Protein 2KPJ (pdb70)

Foldseek 3Di:
DCPDVQLVLLLVQLLVVQVVDPAHLQRLCVVVVHHSVVSVCSNNSVDDDDPVVLVVSCVSSVHDSVSSRDDPVPDDDDDDDDDDDDDDDDDDDD

Structure (mmCIF, N/CA/C/O backbone):
data_2KPJ
#
_entry.id   2KPJ
#
loop_
_atom_site.group_PDB
_atom_site.id
_atom_site.type_symbol
_atom_site.label_atom_id
_atom_site.label_alt_id
_atom_site.label_comp_id
_atom_site.label_asym_id
_atom_site.label_entity_id
_atom_site.label_seq_id
_atom_site.pdbx_PDB_ins_code
_atom_site.Cartn_x
_atom_site.Cartn_y
_atom_site.Cartn_z
_atom_site.occupancy
_atom_site.B_iso_or_equiv
_atom_site.auth_seq_id
_atom_site.auth_comp_id
_atom_site.auth_asym_id
_atom_site.auth_atom_id
_atom_site.pdbx_PDB_model_num
ATOM 1 N N . MET A 1 1 ? 19.647 6.329 10.708 1.00 0.00 1 MET A N 1
ATOM 2 C CA . MET A 1 1 ? 19.545 5.636 9.404 1.00 0.00 1 MET A CA 1
ATOM 3 C C . MET A 1 1 ? 19.481 6.637 8.258 1.00 0.00 1 MET A C 1
ATOM 4 O O . MET A 1 1 ? 20.057 6.404 7.194 1.00 0.00 1 MET A O 1
ATOM 20 N N . VAL A 1 2 ? 18.789 7.753 8.486 1.00 0.00 2 VAL A N 1
ATOM 21 C CA . VAL A 1 2 ? 18.500 8.723 7.432 1.00 0.00 2 VAL A CA 1
ATOM 22 C C . VAL A 1 2 ? 17.683 8.053 6.326 1.00 0.00 2 VAL A C 1
ATOM 23 O O . VAL A 1 2 ? 18.157 7.839 5.208 1.00 0.00 2 VAL A O 1
ATOM 36 N N . LYS A 1 3 ? 16.461 7.681 6.673 1.00 0.00 3 LYS A N 1
ATOM 37 C CA . LYS A 1 3 ? 15.557 7.026 5.740 1.00 0.00 3 LYS A CA 1
ATOM 38 C C . LYS A 1 3 ? 14.235 7.782 5.684 1.00 0.00 3 LYS A C 1
ATOM 39 O O . LYS A 1 3 ? 13.759 8.294 6.700 1.00 0.00 3 LYS A O 1
ATOM 58 N N . ASP A 1 4 ? 13.662 7.876 4.496 1.00 0.00 4 ASP A N 1
ATOM 59 C CA . ASP A 1 4 ? 12.391 8.559 4.315 1.00 0.00 4 ASP A CA 1
ATOM 60 C C . ASP A 1 4 ? 11.246 7.712 4.848 1.00 0.00 4 ASP A C 1
ATOM 61 O O . ASP A 1 4 ? 11.084 6.549 4.466 1.00 0.00 4 ASP A O 1
ATOM 70 N N . LYS A 1 5 ? 10.452 8.302 5.729 1.00 0.00 5 LYS A N 1
ATOM 71 C CA . LYS A 1 5 ? 9.383 7.581 6.401 1.00 0.00 5 LYS A CA 1
ATOM 72 C C . LYS A 1 5 ? 8.289 7.176 5.415 1.00 0.00 5 LYS A C 1
ATOM 73 O O . LYS A 1 5 ? 7.693 6.111 5.552 1.00 0.00 5 LYS A O 1
ATOM 92 N N . GLN A 1 6 ? 8.045 8.019 4.414 1.00 0.00 6 GLN A N 1
ATOM 93 C CA . GLN A 1 6 ? 7.010 7.746 3.421 1.00 0.00 6 GLN A CA 1
ATOM 94 C C . GLN A 1 6 ? 7.292 6.436 2.688 1.00 0.00 6 GLN A C 1
ATOM 95 O O . GLN A 1 6 ? 6.416 5.581 2.575 1.00 0.00 6 GLN A O 1
ATOM 109 N N . LYS A 1 7 ? 8.520 6.273 2.203 1.00 0.00 7 LYS A N 1
ATOM 110 C CA . LYS A 1 7 ? 8.908 5.038 1.528 1.00 0.00 7 LYS A CA 1
ATOM 111 C C . LYS A 1 7 ? 8.842 3.844 2.474 1.00 0.00 7 LYS A C 1
ATOM 112 O O . LYS A 1 7 ? 8.564 2.724 2.048 1.00 0.00 7 LYS A O 1
ATOM 131 N N . ALA A 1 8 ? 9.074 4.091 3.757 1.00 0.00 8 ALA A N 1
ATOM 132 C CA . ALA A 1 8 ? 8.995 3.037 4.760 1.00 0.00 8 ALA A CA 1
ATOM 133 C C . ALA A 1 8 ? 7.546 2.632 5.010 1.00 0.00 8 ALA A C 1
ATOM 134 O O . ALA A 1 8 ? 7.264 1.482 5.334 1.00 0.00 8 ALA A O 1
ATOM 141 N N . ILE A 1 9 ? 6.633 3.581 4.864 1.00 0.00 9 ILE A N 1
ATOM 142 C CA . ILE A 1 9 ? 5.208 3.305 5.003 1.00 0.00 9 ILE A CA 1
ATOM 143 C C . ILE A 1 9 ? 4.686 2.597 3.760 1.00 0.00 9 ILE A C 1
ATOM 144 O O . ILE A 1 9 ? 4.027 1.564 3.855 1.00 0.00 9 ILE A O 1
ATOM 160 N N . PHE A 1 10 ? 5.012 3.156 2.597 1.00 0.00 10 PHE A N 1
ATOM 161 C CA . PHE A 1 10 ? 4.594 2.592 1.315 1.00 0.00 10 PHE A CA 1
ATOM 162 C C . PHE A 1 10 ? 4.997 1.121 1.208 1.00 0.00 10 PHE A C 1
ATOM 163 O O . PHE A 1 10 ? 4.175 0.269 0.865 1.00 0.00 10 PHE A O 1
ATOM 180 N N . SER A 1 11 ? 6.257 0.826 1.514 1.00 0.00 11 SER A N 1
ATOM 181 C CA . SER A 1 11 ? 6.752 -0.543 1.459 1.00 0.00 11 SER A CA 1
ATOM 182 C C . SER A 1 11 ? 6.062 -1.409 2.505 1.00 0.00 11 SER A C 1
ATOM 183 O O . SER A 1 11 ? 5.671 -2.534 2.220 1.00 0.00 11 SER A O 1
ATOM 191 N N . GLU A 1 12 ? 5.896 -0.865 3.705 1.00 0.00 12 GLU A N 1
ATOM 192 C CA . GLU A 1 12 ? 5.217 -1.568 4.790 1.00 0.00 12 GLU A CA 1
ATOM 193 C C . GLU A 1 12 ? 3.817 -1.999 4.360 1.00 0.00 12 GLU A C 1
ATOM 194 O O . GLU A 1 12 ? 3.430 -3.159 4.529 1.00 0.00 12 GLU A O 1
ATOM 206 N N . ASN A 1 13 ? 3.073 -1.067 3.786 1.00 0.00 13 ASN A N 1
ATOM 207 C CA . ASN A 1 13 ? 1.717 -1.343 3.328 1.00 0.00 13 ASN A CA 1
ATOM 208 C C . ASN A 1 13 ? 1.719 -2.303 2.145 1.00 0.00 13 ASN A C 1
ATOM 209 O O . ASN A 1 13 ? 0.976 -3.286 2.134 1.00 0.00 13 ASN A O 1
ATOM 220 N N . LEU A 1 14 ? 2.564 -2.021 1.159 1.00 0.00 14 LEU A N 1
ATOM 221 C CA . LEU A 1 14 ? 2.655 -2.847 -0.041 1.00 0.00 14 LEU A CA 1
ATOM 222 C C . LEU A 1 14 ? 3.048 -4.279 0.316 1.00 0.00 14 LEU A C 1
ATOM 223 O O . LEU A 1 14 ? 2.413 -5.237 -0.128 1.00 0.00 14 LEU A O 1
ATOM 239 N N . ASN A 1 15 ? 4.082 -4.408 1.139 1.00 0.00 15 ASN A N 1
ATOM 240 C CA . ASN A 1 15 ? 4.581 -5.710 1.574 1.00 0.00 15 ASN A CA 1
ATOM 241 C C . ASN A 1 15 ? 3.498 -6.511 2.282 1.00 0.00 15 ASN A C 1
ATOM 242 O O . ASN A 1 15 ? 3.471 -7.736 2.190 1.00 0.00 15 ASN A O 1
ATOM 253 N N . SER A 1 16 ? 2.603 -5.815 2.977 1.00 0.00 16 SER A N 1
ATOM 254 C CA . SER A 1 16 ? 1.490 -6.466 3.654 1.00 0.00 16 SER A CA 1
ATOM 255 C C . SER A 1 16 ? 0.629 -7.232 2.649 1.00 0.00 16 SER A C 1
ATOM 256 O O . SER A 1 16 ? 0.320 -8.404 2.851 1.00 0.00 16 SER A O 1
ATOM 264 N N . TYR A 1 17 ? 0.272 -6.572 1.553 1.00 0.00 17 TYR A N 1
ATOM 265 C CA . TYR A 1 17 ? -0.570 -7.188 0.532 1.00 0.00 17 TYR A CA 1
ATOM 266 C C . TYR A 1 17 ? 0.182 -8.289 -0.206 1.00 0.00 17 TYR A C 1
ATOM 267 O O . TYR A 1 17 ? -0.374 -9.347 -0.495 1.00 0.00 17 TYR A O 1
ATOM 285 N N . ILE A 1 18 ? 1.453 -8.037 -0.495 1.00 0.00 18 ILE A N 1
ATOM 286 C CA . ILE A 1 18 ? 2.287 -9.003 -1.200 1.00 0.00 18 ILE A CA 1
ATOM 287 C C . ILE A 1 18 ? 2.456 -10.282 -0.379 1.00 0.00 18 ILE A C 1
ATOM 288 O O . ILE A 1 18 ? 2.275 -11.386 -0.890 1.00 0.00 18 ILE A O 1
ATOM 304 N N . ALA A 1 19 ? 2.768 -10.121 0.903 1.00 0.00 19 ALA A N 1
ATOM 305 C CA . ALA A 1 19 ? 3.005 -11.259 1.785 1.00 0.00 19 ALA A CA 1
ATOM 306 C C . ALA A 1 19 ? 1.706 -11.972 2.143 1.00 0.00 19 ALA A C 1
ATOM 307 O O . ALA A 1 19 ? 1.720 -13.020 2.784 1.00 0.00 19 ALA A O 1
ATOM 314 N N . LYS A 1 20 ? 0.579 -11.396 1.748 1.00 0.00 20 LYS A N 1
ATOM 315 C CA . LYS A 1 20 ? -0.709 -12.043 1.949 1.00 0.00 20 LYS A CA 1
ATOM 316 C C . LYS A 1 20 ? -1.055 -12.906 0.741 1.00 0.00 20 LYS A C 1
ATOM 317 O O . LYS A 1 20 ? -1.989 -13.710 0.779 1.00 0.00 20 LYS A O 1
ATOM 336 N N . SER A 1 21 ? -0.292 -12.735 -0.329 1.00 0.00 21 SER A N 1
ATOM 337 C CA . SER A 1 21 ? -0.477 -13.521 -1.535 1.00 0.00 21 SER A CA 1
ATOM 338 C C . SER A 1 21 ? 0.546 -14.647 -1.577 1.00 0.00 21 SER A C 1
ATOM 339 O O . SER A 1 21 ? 1.572 -14.590 -0.899 1.00 0.00 21 SER A O 1
ATOM 347 N N . GLU A 1 22 ? 0.259 -15.680 -2.353 1.00 0.00 22 GLU A N 1
ATOM 348 C CA . GLU A 1 22 ? 1.183 -16.792 -2.495 1.00 0.00 22 GLU A CA 1
ATOM 349 C C . GLU A 1 22 ? 1.960 -16.676 -3.803 1.00 0.00 22 GLU A C 1
ATOM 350 O O . GLU A 1 22 ? 2.740 -17.563 -4.156 1.00 0.00 22 GLU A O 1
ATOM 362 N N . LYS A 1 23 ? 1.740 -15.578 -4.516 1.00 0.00 23 LYS A N 1
ATOM 363 C CA . LYS A 1 23 ? 2.505 -15.271 -5.708 1.00 0.00 23 LYS A CA 1
ATOM 364 C C . LYS A 1 23 ? 3.760 -14.496 -5.325 1.00 0.00 23 LYS A C 1
ATOM 365 O O . LYS A 1 23 ? 3.699 -13.565 -4.522 1.00 0.00 23 LYS A O 1
ATOM 384 N N . THR A 1 24 ? 4.890 -14.892 -5.891 1.00 0.00 24 THR A N 1
ATOM 385 C CA . THR A 1 24 ? 6.166 -14.280 -5.562 1.00 0.00 24 THR A CA 1
ATOM 386 C C . THR A 1 24 ? 6.284 -12.874 -6.137 1.00 0.00 24 THR A C 1
ATOM 387 O O . THR A 1 24 ? 5.502 -12.470 -7.003 1.00 0.00 24 THR A O 1
ATOM 398 N N . GLN A 1 25 ? 7.267 -12.135 -5.640 1.00 0.00 25 GLN A N 1
ATOM 399 C CA . GLN A 1 25 ? 7.570 -10.803 -6.144 1.00 0.00 25 GLN A CA 1
ATOM 400 C C . GLN A 1 25 ? 7.847 -10.859 -7.641 1.00 0.00 25 GLN A C 1
ATOM 401 O O . GLN A 1 25 ? 7.463 -9.964 -8.397 1.00 0.00 25 GLN A O 1
ATOM 415 N N . LEU A 1 26 ? 8.496 -11.938 -8.056 1.00 0.00 26 LEU A N 1
ATOM 416 C CA . LEU A 1 26 ? 8.835 -12.152 -9.458 1.00 0.00 26 LEU A CA 1
ATOM 417 C C . LEU A 1 26 ? 7.573 -12.393 -10.289 1.00 0.00 26 LEU A C 1
ATOM 418 O O . LEU A 1 26 ? 7.526 -12.075 -11.479 1.00 0.00 26 LEU A O 1
ATOM 434 N N . GLU A 1 27 ? 6.554 -12.957 -9.649 1.00 0.00 27 GLU A N 1
ATOM 435 C CA . GLU A 1 27 ? 5.266 -13.193 -10.291 1.00 0.00 27 GLU A CA 1
ATOM 436 C C . GLU A 1 27 ? 4.533 -11.880 -10.532 1.00 0.00 27 GLU A C 1
ATOM 437 O O . GLU A 1 27 ? 4.117 -11.584 -11.652 1.00 0.00 27 GLU A O 1
ATOM 449 N N . ILE A 1 28 ? 4.392 -11.095 -9.474 1.00 0.00 28 ILE A N 1
ATOM 450 C CA . ILE A 1 28 ? 3.655 -9.839 -9.537 1.00 0.00 28 ILE A CA 1
ATOM 451 C C . ILE A 1 28 ? 4.335 -8.852 -10.488 1.00 0.00 28 ILE A C 1
ATOM 452 O O . ILE A 1 28 ? 3.664 -8.116 -11.214 1.00 0.00 28 ILE A O 1
ATOM 468 N N . ALA A 1 29 ? 5.662 -8.860 -10.494 1.00 0.00 29 ALA A N 1
ATOM 469 C CA . ALA A 1 29 ? 6.444 -7.951 -11.328 1.00 0.00 29 ALA A CA 1
ATOM 470 C C . ALA A 1 29 ? 6.071 -8.064 -12.805 1.00 0.00 29 ALA A C 1
ATOM 471 O O . ALA A 1 29 ? 5.962 -7.052 -13.503 1.00 0.00 29 ALA A O 1
ATOM 478 N N . LYS A 1 30 ? 5.857 -9.289 -13.279 1.00 0.00 30 LYS A N 1
ATOM 479 C CA . LYS A 1 30 ? 5.544 -9.510 -14.690 1.00 0.00 30 LYS A CA 1
ATOM 480 C C . LYS A 1 30 ? 4.146 -8.999 -15.020 1.00 0.00 30 LYS A C 1
ATOM 481 O O . LYS A 1 30 ? 3.916 -8.433 -16.090 1.00 0.00 30 LYS A O 1
ATOM 500 N N . SER A 1 31 ? 3.220 -9.201 -14.090 1.00 0.00 31 SER A N 1
ATOM 501 C CA . SER A 1 31 ? 1.840 -8.769 -14.264 1.00 0.00 31 SER A CA 1
ATOM 502 C C . SER A 1 31 ? 1.752 -7.244 -14.328 1.00 0.00 31 SER A C 1
ATOM 503 O O . SER A 1 31 ? 0.974 -6.684 -15.104 1.00 0.00 31 SER A O 1
ATOM 511 N N . ILE A 1 32 ? 2.567 -6.583 -13.514 1.00 0.00 32 ILE A N 1
ATOM 512 C CA . ILE A 1 32 ? 2.619 -5.128 -13.497 1.00 0.00 32 ILE A CA 1
ATOM 513 C C . ILE A 1 32 ? 3.312 -4.610 -14.753 1.00 0.00 32 ILE A C 1
ATOM 514 O O . ILE A 1 32 ? 2.843 -3.670 -15.396 1.00 0.00 32 ILE A O 1
ATOM 530 N N . GLY A 1 33 ? 4.423 -5.242 -15.105 1.00 0.00 33 GLY A N 1
ATOM 531 C CA . GLY A 1 33 ? 5.165 -4.840 -16.278 1.00 0.00 33 GLY A CA 1
ATOM 532 C C . GLY A 1 33 ? 6.503 -4.234 -15.923 1.00 0.00 33 GLY A C 1
ATOM 533 O O . GLY A 1 33 ? 6.948 -3.278 -16.557 1.00 0.00 33 GLY A O 1
ATOM 537 N N . VAL A 1 34 ? 7.143 -4.783 -14.900 1.00 0.00 34 VAL A N 1
ATOM 538 C CA . VAL A 1 34 ? 8.432 -4.286 -14.449 1.00 0.00 34 VAL A CA 1
ATOM 539 C C . VAL A 1 34 ? 9.419 -5.434 -14.291 1.00 0.00 34 VAL A C 1
ATOM 540 O O . VAL A 1 34 ? 9.068 -6.599 -14.490 1.00 0.00 34 VAL A O 1
ATOM 553 N N . SER A 1 35 ? 10.652 -5.104 -13.955 1.00 0.00 35 SER A N 1
ATOM 554 C CA . SER A 1 35 ? 11.671 -6.110 -13.724 1.00 0.00 35 SER A CA 1
ATOM 555 C C . SER A 1 35 ? 11.745 -6.453 -12.239 1.00 0.00 35 SER A C 1
ATOM 556 O O . SER A 1 35 ? 11.413 -5.621 -11.390 1.00 0.00 35 SER A O 1
ATOM 564 N N . PRO A 1 36 ? 12.174 -7.685 -11.902 1.00 0.00 36 PRO A N 1
ATOM 565 C CA . PRO A 1 36 ? 12.249 -8.151 -10.511 1.00 0.00 36 PRO A CA 1
ATOM 566 C C . PRO A 1 36 ? 13.106 -7.243 -9.629 1.00 0.00 36 PRO A C 1
ATOM 567 O O . PRO A 1 36 ? 12.797 -7.034 -8.458 1.00 0.00 36 PRO A O 1
ATOM 578 N N . GLN A 1 37 ? 14.170 -6.690 -10.205 1.00 0.00 37 GLN A N 1
ATOM 579 C CA . GLN A 1 37 ? 15.047 -5.770 -9.483 1.00 0.00 37 GLN A CA 1
ATOM 580 C C . GLN A 1 37 ? 14.325 -4.467 -9.148 1.00 0.00 37 GLN A C 1
ATOM 581 O O . GLN A 1 37 ? 14.602 -3.838 -8.126 1.00 0.00 37 GLN A O 1
ATOM 595 N N . THR A 1 38 ? 13.392 -4.074 -10.008 1.00 0.00 38 THR A N 1
ATOM 596 C CA . THR A 1 38 ? 12.614 -2.864 -9.791 1.00 0.00 38 THR A CA 1
ATOM 597 C C . THR A 1 38 ? 11.615 -3.095 -8.664 1.00 0.00 38 THR A C 1
ATOM 598 O O . THR A 1 38 ? 11.388 -2.229 -7.824 1.00 0.00 38 THR A O 1
ATOM 609 N N . PHE A 1 39 ? 11.041 -4.288 -8.646 1.00 0.00 39 PHE A N 1
ATOM 610 C CA . PHE A 1 39 ? 10.076 -4.659 -7.626 1.00 0.00 39 PHE A CA 1
ATOM 611 C C . PHE A 1 39 ? 10.778 -4.850 -6.280 1.00 0.00 39 PHE A C 1
ATOM 612 O O . PHE A 1 39 ? 10.232 -4.532 -5.224 1.00 0.00 39 PHE A O 1
ATOM 629 N N . ASN A 1 40 ? 12.003 -5.359 -6.341 1.00 0.00 40 ASN A N 1
ATOM 630 C CA . ASN A 1 40 ? 12.809 -5.619 -5.151 1.00 0.00 40 ASN A CA 1
ATOM 631 C C . ASN A 1 40 ? 13.052 -4.346 -4.342 1.00 0.00 40 ASN A C 1
ATOM 632 O O . ASN A 1 40 ? 12.950 -4.352 -3.114 1.00 0.00 40 ASN A O 1
ATOM 643 N N . THR A 1 41 ? 13.355 -3.251 -5.029 1.00 0.00 41 THR A N 1
ATOM 644 C CA . THR A 1 41 ? 13.651 -1.993 -4.358 1.00 0.00 41 THR A CA 1
ATOM 645 C C . THR A 1 41 ? 12.396 -1.393 -3.734 1.00 0.00 41 THR A C 1
ATOM 646 O O . THR A 1 41 ? 12.474 -0.673 -2.738 1.00 0.00 41 THR A O 1
ATOM 657 N N . TRP A 1 42 ? 11.239 -1.700 -4.311 1.00 0.00 42 TRP A N 1
ATOM 658 C CA . TRP A 1 42 ? 9.971 -1.254 -3.748 1.00 0.00 42 TRP A CA 1
ATOM 659 C C . TRP A 1 42 ? 9.696 -1.991 -2.446 1.00 0.00 42 TRP A C 1
ATOM 660 O O . TRP A 1 42 ? 9.313 -1.389 -1.443 1.00 0.00 42 TRP A O 1
ATOM 681 N N . CYS A 1 43 ? 9.917 -3.299 -2.474 1.00 0.00 43 CYS A N 1
ATOM 682 C CA . CYS A 1 43 ? 9.649 -4.154 -1.327 1.00 0.00 43 CYS A CA 1
ATOM 683 C C . CYS A 1 43 ? 10.608 -3.843 -0.180 1.00 0.00 43 CYS A C 1
ATOM 684 O O . CYS A 1 43 ? 10.280 -4.046 0.989 1.00 0.00 43 CYS A O 1
ATOM 692 N N . LYS A 1 44 ? 11.790 -3.346 -0.520 1.00 0.00 44 LYS A N 1
ATOM 693 C CA . LYS A 1 44 ? 12.770 -2.964 0.479 1.00 0.00 44 LYS A CA 1
ATOM 694 C C . LYS A 1 44 ? 12.582 -1.514 0.915 1.00 0.00 44 LYS A C 1
ATOM 695 O O . LYS A 1 44 ? 13.320 -1.013 1.765 1.00 0.00 44 LYS A O 1
ATOM 714 N N . GLY A 1 45 ? 11.588 -0.852 0.332 1.00 0.00 45 GLY A N 1
ATOM 715 C CA . GLY A 1 45 ? 11.304 0.534 0.670 1.00 0.00 45 GLY A CA 1
ATOM 716 C C . GLY A 1 45 ? 12.431 1.479 0.305 1.00 0.00 45 GLY A C 1
ATOM 717 O O . GLY A 1 45 ? 12.674 2.466 0.999 1.00 0.00 45 GLY A O 1
ATOM 721 N N . ILE A 1 46 ? 13.111 1.179 -0.791 1.00 0.00 46 ILE A N 1
ATOM 722 C CA . ILE A 1 46 ? 14.237 1.985 -1.236 1.00 0.00 46 ILE A CA 1
ATOM 723 C C . ILE A 1 46 ? 13.759 3.099 -2.162 1.00 0.00 46 ILE A C 1
ATOM 724 O O . ILE A 1 46 ? 14.316 4.201 -2.172 1.00 0.00 46 ILE A O 1
ATOM 740 N N . ALA A 1 47 ? 12.722 2.811 -2.936 1.00 0.00 47 ALA A N 1
ATOM 741 C CA . ALA A 1 47 ? 12.201 3.771 -3.895 1.00 0.00 47 ALA A CA 1
ATOM 742 C C . ALA A 1 47 ? 10.702 3.585 -4.099 1.00 0.00 47 ALA A C 1
ATOM 743 O O . ALA A 1 47 ? 10.176 2.484 -3.931 1.00 0.00 47 ALA A O 1
ATOM 750 N N . ILE A 1 48 ? 10.023 4.671 -4.435 1.00 0.00 48 ILE A N 1
ATOM 751 C CA . ILE A 1 48 ? 8.610 4.613 -4.777 1.00 0.00 48 ILE A CA 1
ATOM 752 C C . ILE A 1 48 ? 8.431 4.822 -6.277 1.00 0.00 48 ILE A C 1
ATOM 753 O O . ILE A 1 48 ? 8.937 5.797 -6.840 1.00 0.00 48 ILE A O 1
ATOM 769 N N . PRO A 1 49 ? 7.720 3.898 -6.941 1.00 0.00 49 PRO A N 1
ATOM 770 C CA . PRO A 1 49 ? 7.458 3.972 -8.380 1.00 0.00 49 PRO A CA 1
ATOM 771 C C . PRO A 1 49 ? 6.650 5.209 -8.754 1.00 0.00 49 PRO A C 1
ATOM 772 O O . PRO A 1 49 ? 6.087 5.881 -7.890 1.00 0.00 49 PRO A O 1
ATOM 783 N N . ARG A 1 50 ? 6.600 5.512 -10.041 1.00 0.00 50 ARG A N 1
ATOM 784 C CA . ARG A 1 50 ? 5.832 6.653 -10.515 1.00 0.00 50 ARG A CA 1
ATOM 785 C C . ARG A 1 50 ? 4.342 6.327 -10.500 1.00 0.00 50 ARG A C 1
ATOM 786 O O . ARG A 1 50 ? 3.957 5.169 -10.313 1.00 0.00 50 ARG A O 1
ATOM 807 N N . MET A 1 51 ? 3.515 7.346 -10.715 1.00 0.00 51 MET A N 1
ATOM 808 C CA . MET A 1 51 ? 2.061 7.212 -10.614 1.00 0.00 51 MET A CA 1
ATOM 809 C C . MET A 1 51 ? 1.534 6.075 -11.483 1.00 0.00 51 MET A C 1
ATOM 810 O O . MET A 1 51 ? 0.638 5.335 -11.072 1.00 0.00 51 MET A O 1
ATOM 824 N N . GLY A 1 52 ? 2.108 5.929 -12.673 1.00 0.00 52 GLY A N 1
ATOM 825 C CA . GLY A 1 52 ? 1.662 4.904 -13.600 1.00 0.00 52 GLY A CA 1
ATOM 826 C C . GLY A 1 52 ? 1.814 3.499 -13.043 1.00 0.00 52 GLY A C 1
ATOM 827 O O . GLY A 1 52 ? 1.042 2.604 -13.381 1.00 0.00 52 GLY A O 1
ATOM 831 N N . LYS A 1 53 ? 2.802 3.308 -12.182 1.00 0.00 53 LYS A N 1
ATOM 832 C CA . LYS A 1 53 ? 3.066 2.001 -11.608 1.00 0.00 53 LYS A CA 1
ATOM 833 C C . LYS A 1 53 ? 2.375 1.834 -10.263 1.00 0.00 53 LYS A C 1
ATOM 834 O O . LYS A 1 53 ? 1.930 0.737 -9.925 1.00 0.00 53 LYS A O 1
ATOM 853 N N . VAL A 1 54 ? 2.268 2.919 -9.502 1.00 0.00 54 VAL A N 1
ATOM 854 C CA . VAL A 1 54 ? 1.557 2.881 -8.226 1.00 0.00 54 VAL A CA 1
ATOM 855 C C . VAL A 1 54 ? 0.092 2.533 -8.461 1.00 0.00 54 VAL A C 1
ATOM 856 O O . VAL A 1 54 ? -0.487 1.697 -7.762 1.00 0.00 54 VAL A O 1
ATOM 869 N N . GLN A 1 55 ? -0.496 3.163 -9.470 1.00 0.00 55 GLN A N 1
ATOM 870 C CA . GLN A 1 55 ? -1.872 2.885 -9.839 1.00 0.00 55 GLN A CA 1
ATOM 871 C C . GLN A 1 55 ? -2.012 1.445 -10.322 1.00 0.00 55 GLN A C 1
ATOM 872 O O . GLN A 1 55 ? -2.992 0.777 -10.010 1.00 0.00 55 GLN A O 1
ATOM 886 N N . ALA A 1 56 ? -1.011 0.966 -11.058 1.00 0.00 56 ALA A N 1
ATOM 887 C CA . ALA A 1 56 ? -1.016 -0.401 -11.572 1.00 0.00 56 ALA A CA 1
ATOM 888 C C . ALA A 1 56 ? -0.990 -1.413 -10.428 1.00 0.00 56 ALA A C 1
ATOM 889 O O . ALA A 1 56 ? -1.693 -2.424 -10.467 1.00 0.00 56 ALA A O 1
ATOM 896 N N . LEU A 1 57 ? -0.184 -1.128 -9.409 1.00 0.00 57 LEU A N 1
ATOM 897 C CA . LEU A 1 57 ? -0.091 -1.984 -8.234 1.00 0.00 57 LEU A CA 1
ATOM 898 C C . LEU A 1 57 ? -1.444 -2.088 -7.540 1.00 0.00 57 LEU A C 1
ATOM 899 O O . LEU A 1 57 ? -1.951 -3.184 -7.305 1.00 0.00 57 LEU A O 1
ATOM 915 N N . ALA A 1 58 ? -2.039 -0.936 -7.255 1.00 0.00 58 ALA A N 1
ATOM 916 C CA . ALA A 1 58 ? -3.324 -0.885 -6.571 1.00 0.00 58 ALA A CA 1
ATOM 917 C C . ALA A 1 58 ? -4.428 -1.505 -7.422 1.00 0.00 58 ALA A C 1
ATOM 918 O O . ALA A 1 58 ? -5.316 -2.188 -6.911 1.00 0.00 58 ALA A O 1
ATOM 925 N N . ASP A 1 59 ? -4.351 -1.274 -8.724 1.00 0.00 59 ASP A N 1
ATOM 926 C CA . ASP A 1 59 ? -5.348 -1.772 -9.669 1.00 0.00 59 ASP A CA 1
ATOM 927 C C . ASP A 1 59 ? -5.320 -3.296 -9.736 1.00 0.00 59 ASP A C 1
ATOM 928 O O . ASP A 1 59 ? -6.357 -3.945 -9.866 1.00 0.00 59 ASP A O 1
ATOM 937 N N . TYR A 1 60 ? -4.127 -3.862 -9.620 1.00 0.00 60 TYR A N 1
ATOM 938 C CA . TYR A 1 60 ? -3.955 -5.307 -9.706 1.00 0.00 60 TYR A CA 1
ATOM 939 C C . TYR A 1 60 ? -4.440 -5.999 -8.433 1.00 0.00 60 TYR A C 1
ATOM 940 O O . TYR A 1 60 ? -4.974 -7.104 -8.485 1.00 0.00 60 TYR A O 1
ATOM 958 N N . PHE A 1 61 ? -4.256 -5.340 -7.296 1.00 0.00 61 PHE A N 1
ATOM 959 C CA . PHE A 1 61 ? -4.663 -5.905 -6.009 1.00 0.00 61 PHE A CA 1
ATOM 960 C C . PHE A 1 61 ? -6.126 -5.591 -5.715 1.00 0.00 61 PHE A C 1
ATOM 961 O O . PHE A 1 61 ? -6.687 -6.079 -4.731 1.00 0.00 61 PHE A O 1
ATOM 978 N N . ASN A 1 62 ? -6.731 -4.787 -6.587 1.00 0.00 62 ASN A N 1
ATOM 979 C CA . ASN A 1 62 ? -8.096 -4.296 -6.399 1.00 0.00 62 ASN A CA 1
ATOM 980 C C . ASN A 1 62 ? -8.186 -3.498 -5.098 1.00 0.00 62 ASN A C 1
ATOM 981 O O . ASN A 1 62 ? -8.979 -3.804 -4.208 1.00 0.00 62 ASN A O 1
ATOM 992 N N . ILE A 1 63 ? -7.333 -2.491 -4.989 1.00 0.00 63 ILE A N 1
ATOM 993 C CA . ILE A 1 63 ? -7.305 -1.614 -3.828 1.00 0.00 63 ILE A CA 1
ATOM 994 C C . ILE A 1 63 ? -7.123 -0.169 -4.278 1.00 0.00 63 ILE A C 1
ATOM 995 O O . ILE A 1 63 ? -6.949 0.099 -5.469 1.00 0.00 63 ILE A O 1
ATOM 1011 N N . ASN A 1 64 ? -7.161 0.754 -3.332 1.00 0.00 64 ASN A N 1
ATOM 1012 C CA . ASN A 1 64 ? -6.976 2.164 -3.638 1.00 0.00 64 ASN A CA 1
ATOM 1013 C C . ASN A 1 64 ? -5.510 2.524 -3.459 1.00 0.00 64 ASN A C 1
ATOM 1014 O O . ASN A 1 64 ? -4.831 1.955 -2.605 1.00 0.00 64 ASN A O 1
ATOM 1025 N N . LYS A 1 65 ? -5.013 3.461 -4.257 1.00 0.00 65 LYS A N 1
ATOM 1026 C CA . LYS A 1 65 ? -3.640 3.926 -4.094 1.00 0.00 65 LYS A CA 1
ATOM 1027 C C . LYS A 1 65 ? -3.459 4.548 -2.712 1.00 0.00 65 LYS A C 1
ATOM 1028 O O . LYS A 1 65 ? -2.379 4.486 -2.129 1.00 0.00 65 LYS A O 1
ATOM 1047 N N . SER A 1 66 ? -4.539 5.121 -2.186 1.00 0.00 66 SER A N 1
ATOM 1048 C CA . SER A 1 66 ? -4.536 5.715 -0.857 1.00 0.00 66 SER A CA 1
ATOM 1049 C C . SER A 1 66 ? -4.181 4.682 0.215 1.00 0.00 66 SER A C 1
ATOM 1050 O O . SER A 1 66 ? -3.608 5.026 1.247 1.00 0.00 66 SER A O 1
ATOM 1058 N N . ASP A 1 67 ? -4.493 3.413 -0.052 1.00 0.00 67 ASP A N 1
ATOM 1059 C CA . ASP A 1 67 ? -4.208 2.339 0.896 1.00 0.00 67 ASP A CA 1
ATOM 1060 C C . ASP A 1 67 ? -2.707 2.105 1.014 1.00 0.00 67 ASP A C 1
ATOM 1061 O O . ASP A 1 67 ? -2.228 1.584 2.018 1.00 0.00 67 ASP A O 1
ATOM 1070 N N . LEU A 1 68 ? -1.970 2.475 -0.026 1.00 0.00 68 LEU A N 1
ATOM 1071 C CA . LEU A 1 68 ? -0.523 2.291 -0.044 1.00 0.00 68 LEU A CA 1
ATOM 1072 C C . LEU A 1 68 ? 0.202 3.542 0.445 1.00 0.00 68 LEU A C 1
ATOM 1073 O O . LEU A 1 68 ? 1.339 3.470 0.904 1.00 0.00 68 LEU A O 1
ATOM 1089 N N . ILE A 1 69 ? -0.462 4.685 0.336 1.00 0.00 69 ILE A N 1
ATOM 1090 C CA . ILE A 1 69 ? 0.153 5.964 0.672 1.00 0.00 69 ILE A CA 1
ATOM 1091 C C . ILE A 1 69 ? -0.036 6.310 2.151 1.00 0.00 69 ILE A C 1
ATOM 1092 O O . ILE A 1 69 ? 0.888 6.794 2.808 1.00 0.00 69 ILE A O 1
ATOM 1108 N N . GLU A 1 70 ? -1.232 6.069 2.671 1.00 0.00 70 GLU A N 1
ATOM 1109 C CA . GLU A 1 70 ? -1.546 6.419 4.041 1.00 0.00 70 GLU A CA 1
ATOM 1110 C C . GLU A 1 70 ? -1.159 5.297 4.997 1.00 0.00 70 GLU A C 1
ATOM 1111 O O . GLU A 1 70 ? -1.183 4.126 4.634 1.00 0.00 70 GLU A O 1
ATOM 1123 N N . ASP A 1 71 ? -0.811 5.676 6.218 1.00 0.00 71 ASP A N 1
ATOM 1124 C CA . ASP A 1 71 ? -0.308 4.734 7.216 1.00 0.00 71 ASP A CA 1
ATOM 1125 C C . ASP A 1 71 ? -1.402 3.755 7.637 1.00 0.00 71 ASP A C 1
ATOM 1126 O O . ASP A 1 71 ? -2.588 4.078 7.581 1.00 0.00 71 ASP A O 1
ATOM 1135 N N . LYS A 1 72 ? -1.000 2.570 8.083 1.00 0.00 72 LYS A N 1
ATOM 1136 C CA . LYS A 1 72 ? -1.944 1.542 8.512 1.00 0.00 72 LYS A CA 1
ATOM 1137 C C . LYS A 1 72 ? -2.472 1.825 9.922 1.00 0.00 72 LYS A C 1
ATOM 1138 O O . LYS A 1 72 ? -2.647 0.913 10.732 1.00 0.00 72 LYS A O 1
ATOM 1157 N N . LYS A 1 73 ? -2.768 3.091 10.186 1.00 0.00 73 LYS A N 1
ATOM 1158 C CA . LYS A 1 73 ? -3.350 3.518 11.449 1.00 0.00 73 LYS A CA 1
ATOM 1159 C C . LYS A 1 73 ? -4.860 3.328 11.415 1.00 0.00 73 LYS A C 1
ATOM 1160 O O . LYS A 1 73 ? -5.619 4.221 11.790 1.00 0.00 73 LYS A O 1
ATOM 1179 N N . LEU A 1 74 ? -5.280 2.155 10.958 1.00 0.00 74 LEU A N 1
ATOM 1180 C CA . LEU A 1 74 ? -6.680 1.858 10.723 1.00 0.00 74 LEU A CA 1
ATOM 1181 C C . LEU A 1 74 ? -7.472 1.728 12.021 1.00 0.00 74 LEU A C 1
ATOM 1182 O O . LEU A 1 74 ? -7.796 0.629 12.468 1.00 0.00 74 LEU A O 1
ATOM 1198 N N . ASN A 1 75 ? -7.734 2.866 12.635 1.00 0.00 75 ASN A N 1
ATOM 1199 C CA . ASN A 1 75 ? -8.661 2.959 13.747 1.00 0.00 75 ASN A CA 1
ATOM 1200 C C . ASN A 1 75 ? -9.803 3.869 13.335 1.00 0.00 75 ASN A C 1
ATOM 1201 O O . ASN A 1 75 ? -9.627 5.084 13.229 1.00 0.00 75 ASN A O 1
ATOM 1212 N N . ILE A 1 76 ? -10.957 3.271 13.064 1.00 0.00 76 ILE A N 1
ATOM 1213 C CA . ILE A 1 76 ? -12.094 4.004 12.523 1.00 0.00 76 ILE A CA 1
ATOM 1214 C C . ILE A 1 76 ? -12.507 5.154 13.439 1.00 0.00 76 ILE A C 1
ATOM 1215 O O . ILE A 1 76 ? -12.720 4.973 14.639 1.00 0.00 76 ILE A O 1
ATOM 1231 N N . ASP A 1 77 ? -12.613 6.326 12.845 1.00 0.00 77 ASP A N 1
ATOM 1232 C CA . ASP A 1 77 ? -13.023 7.531 13.522 1.00 0.00 77 ASP A CA 1
ATOM 1233 C C . ASP A 1 77 ? -13.926 8.287 12.577 1.00 0.00 77 ASP A C 1
ATOM 1234 O O . ASP A 1 77 ? -13.546 8.560 11.433 1.00 0.00 77 ASP A O 1
ATOM 1243 N N . THR A 1 78 ? -15.115 8.583 13.061 1.00 0.00 78 THR A N 1
ATOM 1244 C CA . THR A 1 78 ? -16.189 9.152 12.254 1.00 0.00 78 THR A CA 1
ATOM 1245 C C . THR A 1 78 ? -15.689 10.252 11.316 1.00 0.00 78 THR A C 1
ATOM 1246 O O . THR A 1 78 ? -15.040 11.217 11.731 1.00 0.00 78 THR A O 1
ATOM 1257 N N . VAL A 1 79 ? -15.991 10.070 10.038 1.00 0.00 79 VAL A N 1
ATOM 1258 C CA . VAL A 1 79 ? -15.499 10.941 8.986 1.00 0.00 79 VAL A CA 1
ATOM 1259 C C . VAL A 1 79 ? -16.657 11.629 8.254 1.00 0.00 79 VAL A C 1
ATOM 1260 O O . VAL A 1 79 ? -17.209 11.097 7.291 1.00 0.00 79 VAL A O 1
ATOM 1273 N N . PRO A 1 80 ? -17.090 12.795 8.758 1.00 0.00 80 PRO A N 1
ATOM 1274 C CA . PRO A 1 80 ? -18.154 13.575 8.126 1.00 0.00 80 PRO A CA 1
ATOM 1275 C C . PRO A 1 80 ? -17.814 13.914 6.679 1.00 0.00 80 PRO A C 1
ATOM 1276 O O . PRO A 1 80 ? -16.791 14.547 6.400 1.00 0.00 80 PRO A O 1
ATOM 1287 N N . ILE A 1 81 ? -18.659 13.467 5.766 1.00 0.00 81 ILE A N 1
ATOM 1288 C CA . ILE A 1 81 ? -18.466 13.718 4.351 1.00 0.00 81 ILE A CA 1
ATOM 1289 C C . ILE A 1 81 ? -19.736 14.302 3.748 1.00 0.00 81 ILE A C 1
ATOM 1290 O O . ILE A 1 81 ? -20.846 13.905 4.107 1.00 0.00 81 ILE A O 1
ATOM 1306 N N . GLU A 1 82 ? -19.568 15.255 2.847 1.00 0.00 82 GLU A N 1
ATOM 1307 C CA . GLU A 1 82 ? -20.698 15.956 2.253 1.00 0.00 82 GLU A CA 1
ATOM 1308 C C . GLU A 1 82 ? -21.298 15.151 1.103 1.00 0.00 82 GLU A C 1
ATOM 1309 O O . GLU A 1 82 ? -21.195 15.531 -0.066 1.00 0.00 82 GLU A O 1
ATOM 1321 N N . SER A 1 83 ? -21.898 14.020 1.454 1.00 0.00 83 SER A N 1
ATOM 1322 C CA . SER A 1 83 ? -22.546 13.139 0.495 1.00 0.00 83 SER A CA 1
ATOM 1323 C C . SER A 1 83 ? -23.279 12.031 1.239 1.00 0.00 83 SER A C 1
ATOM 1324 O O . SER A 1 83 ? -23.234 11.974 2.471 1.00 0.00 83 SER A O 1
ATOM 1332 N N . GLY A 1 84 ? -23.949 11.157 0.503 1.00 0.00 84 GLY A N 1
ATOM 1333 C CA . GLY A 1 84 ? -24.663 10.059 1.119 1.00 0.00 84 GLY A CA 1
ATOM 1334 C C . GLY A 1 84 ? -23.824 8.800 1.183 1.00 0.00 84 GLY A C 1
ATOM 1335 O O . GLY A 1 84 ? -24.193 7.766 0.625 1.00 0.00 84 GLY A O 1
ATOM 1339 N N . TYR A 1 85 ? -22.690 8.890 1.860 1.00 0.00 85 TYR A N 1
ATOM 1340 C CA . TYR A 1 85 ? -21.779 7.762 1.983 1.00 0.00 85 TYR A CA 1
ATOM 1341 C C . TYR A 1 85 ? -22.037 7.043 3.303 1.00 0.00 85 TYR A C 1
ATOM 1342 O O . TYR A 1 85 ? -22.460 7.666 4.279 1.00 0.00 85 TYR A O 1
ATOM 1360 N N . THR A 1 86 ? -21.811 5.737 3.325 1.00 0.00 86 THR A N 1
ATOM 1361 C CA . THR A 1 86 ? -22.052 4.943 4.521 1.00 0.00 86 THR A CA 1
ATOM 1362 C C . THR A 1 86 ? -20.922 5.115 5.539 1.00 0.00 86 THR A C 1
ATOM 1363 O O . THR A 1 86 ? -19.741 5.154 5.179 1.00 0.00 86 THR A O 1
ATOM 1374 N N . LEU A 1 87 ? -21.296 5.245 6.806 1.00 0.00 87 LEU A N 1
ATOM 1375 C CA . LEU A 1 87 ? -20.330 5.324 7.891 1.00 0.00 87 LEU A CA 1
ATOM 1376 C C . LEU A 1 87 ? -20.830 4.513 9.081 1.00 0.00 87 LEU A C 1
ATOM 1377 O O . LEU A 1 87 ? -22.036 4.408 9.308 1.00 0.00 87 LEU A O 1
ATOM 1393 N N . GLU A 1 88 ? -19.906 3.931 9.828 1.00 0.00 88 GLU A N 1
ATOM 1394 C CA . GLU A 1 88 ? -20.255 3.062 10.943 1.00 0.00 88 GLU A CA 1
ATOM 1395 C C . GLU A 1 88 ? -19.839 3.662 12.281 1.00 0.00 88 GLU A C 1
ATOM 1396 O O . GLU A 1 88 ? -19.012 4.573 12.338 1.00 0.00 88 GLU A O 1
ATOM 1408 N N . HIS A 1 89 ? -20.418 3.140 13.355 1.00 0.00 89 HIS A N 1
ATOM 1409 C CA . HIS A 1 89 ? -20.073 3.560 14.708 1.00 0.00 89 HIS A CA 1
ATOM 1410 C C . HIS A 1 89 ? -19.894 2.339 15.598 1.00 0.00 89 HIS A C 1
ATOM 1411 O O . HIS A 1 89 ? -20.568 1.327 15.412 1.00 0.00 89 HIS A O 1
ATOM 1426 N N . HIS A 1 90 ? -18.989 2.435 16.558 1.00 0.00 90 HIS A N 1
ATOM 1427 C CA . HIS A 1 90 ? -18.696 1.319 17.450 1.00 0.00 90 HIS A CA 1
ATOM 1428 C C . HIS A 1 90 ? -19.320 1.538 18.821 1.00 0.00 90 HIS A C 1
ATOM 1429 O O . HIS A 1 90 ? -20.295 0.876 19.177 1.00 0.00 90 HIS A O 1
ATOM 1444 N N . HIS A 1 91 ? -18.750 2.482 19.571 1.00 0.00 91 HIS A N 1
ATOM 1445 C CA . HIS A 1 91 ? -19.188 2.792 20.933 1.00 0.00 91 HIS A CA 1
ATOM 1446 C C . HIS A 1 91 ? -18.890 1.656 21.904 1.00 0.00 91 HIS A C 1
ATOM 1447 O O . HIS A 1 91 ? -19.583 0.641 21.933 1.00 0.00 91 HIS A O 1
ATOM 1462 N N . HIS A 1 92 ? -17.838 1.835 22.682 1.00 0.00 92 HIS A N 1
ATOM 1463 C CA . HIS A 1 92 ? -17.508 0.926 23.768 1.00 0.00 92 HIS A CA 1
ATOM 1464 C C . HIS A 1 92 ? -16.973 1.729 24.939 1.00 0.00 92 HIS A C 1
ATOM 1465 O O . HIS A 1 92 ? -16.125 2.604 24.758 1.00 0.00 92 HIS A O 1
ATOM 1480 N N . HIS A 1 93 ? -17.480 1.460 26.128 1.00 0.00 93 HIS A N 1
ATOM 1481 C CA . HIS A 1 93 ? -17.051 2.198 27.304 1.00 0.00 93 HIS A CA 1
ATOM 1482 C C . HIS A 1 93 ? -15.707 1.670 27.800 1.00 0.00 93 HIS A C 1
ATOM 1483 O O . HIS A 1 93 ? -15.597 0.533 28.265 1.00 0.00 93 HIS A O 1
ATOM 1498 N N . HIS A 1 94 ? -14.679 2.496 27.653 1.00 0.00 94 HIS A N 1
ATOM 1499 C CA . HIS A 1 94 ? -13.322 2.124 28.026 1.00 0.00 94 HIS A CA 1
ATOM 1500 C C . HIS A 1 94 ? -12.455 3.375 28.109 1.00 0.00 94 HIS A C 1
ATOM 1501 O O . HIS A 1 94 ? -11.753 3.687 27.126 1.00 0.00 94 HIS A O 1
ATOM 1517 N N . MET A 1 1 ? 21.095 3.392 5.227 1.00 0.00 1 MET A N 2
ATOM 1518 C CA . MET A 1 1 ? 20.663 4.801 5.086 1.00 0.00 1 MET A CA 2
ATOM 1519 C C . MET A 1 1 ? 19.728 4.947 3.886 1.00 0.00 1 MET A C 2
ATOM 1520 O O . MET A 1 1 ? 19.284 3.945 3.324 1.00 0.00 1 MET A O 2
ATOM 1536 N N . VAL A 1 2 ? 19.422 6.194 3.518 1.00 0.00 2 VAL A N 2
ATOM 1537 C CA . VAL A 1 2 ? 18.567 6.503 2.360 1.00 0.00 2 VAL A CA 2
ATOM 1538 C C . VAL A 1 2 ? 17.097 6.147 2.651 1.00 0.00 2 VAL A C 2
ATOM 1539 O O . VAL A 1 2 ? 16.232 6.199 1.773 1.00 0.00 2 VAL A O 2
ATOM 1552 N N . LYS A 1 3 ? 16.807 5.824 3.904 1.00 0.00 3 LYS A N 2
ATOM 1553 C CA . LYS A 1 3 ? 15.446 5.495 4.304 1.00 0.00 3 LYS A CA 2
ATOM 1554 C C . LYS A 1 3 ? 14.708 6.736 4.793 1.00 0.00 3 LYS A C 2
ATOM 1555 O O . LYS A 1 3 ? 15.301 7.615 5.422 1.00 0.00 3 LYS A O 2
ATOM 1574 N N . ASP A 1 4 ? 13.418 6.801 4.487 1.00 0.00 4 ASP A N 2
ATOM 1575 C CA . ASP A 1 4 ? 12.566 7.909 4.911 1.00 0.00 4 ASP A CA 2
ATOM 1576 C C . ASP A 1 4 ? 11.239 7.370 5.423 1.00 0.00 4 ASP A C 2
ATOM 1577 O O . ASP A 1 4 ? 10.901 6.213 5.168 1.00 0.00 4 ASP A O 2
ATOM 1586 N N . LYS A 1 5 ? 10.486 8.204 6.133 1.00 0.00 5 LYS A N 2
ATOM 1587 C CA . LYS A 1 5 ? 9.222 7.773 6.724 1.00 0.00 5 LYS A CA 2
ATOM 1588 C C . LYS A 1 5 ? 8.231 7.341 5.647 1.00 0.00 5 LYS A C 2
ATOM 1589 O O . LYS A 1 5 ? 7.617 6.281 5.754 1.00 0.00 5 LYS A O 2
ATOM 1608 N N . GLN A 1 6 ? 8.091 8.161 4.609 1.00 0.00 6 GLN A N 2
ATOM 1609 C CA . GLN A 1 6 ? 7.183 7.866 3.504 1.00 0.00 6 GLN A CA 2
ATOM 1610 C C . GLN A 1 6 ? 7.525 6.518 2.880 1.00 0.00 6 GLN A C 2
ATOM 1611 O O . GLN A 1 6 ? 6.647 5.699 2.608 1.00 0.00 6 GLN A O 2
ATOM 1625 N N . LYS A 1 7 ? 8.816 6.296 2.677 1.00 0.00 7 LYS A N 2
ATOM 1626 C CA . LYS A 1 7 ? 9.311 5.050 2.106 1.00 0.00 7 LYS A CA 2
ATOM 1627 C C . LYS A 1 7 ? 8.963 3.869 3.002 1.00 0.00 7 LYS A C 2
ATOM 1628 O O . LYS A 1 7 ? 8.576 2.806 2.521 1.00 0.00 7 LYS A O 2
ATOM 1647 N N . ALA A 1 8 ? 9.099 4.068 4.308 1.00 0.00 8 ALA A N 2
ATOM 1648 C CA . ALA A 1 8 ? 8.795 3.028 5.279 1.00 0.00 8 ALA A CA 2
ATOM 1649 C C . ALA A 1 8 ? 7.309 2.694 5.274 1.00 0.00 8 ALA A C 2
ATOM 1650 O O . ALA A 1 8 ? 6.932 1.529 5.216 1.00 0.00 8 ALA A O 2
ATOM 1657 N N . ILE A 1 9 ? 6.470 3.723 5.311 1.00 0.00 9 ILE A N 2
ATOM 1658 C CA . ILE A 1 9 ? 5.023 3.531 5.332 1.00 0.00 9 ILE A CA 2
ATOM 1659 C C . ILE A 1 9 ? 4.553 2.787 4.084 1.00 0.00 9 ILE A C 2
ATOM 1660 O O . ILE A 1 9 ? 3.816 1.802 4.175 1.00 0.00 9 ILE A O 2
ATOM 1676 N N . PHE A 1 10 ? 5.001 3.255 2.922 1.00 0.00 10 PHE A N 2
ATOM 1677 C CA . PHE A 1 10 ? 4.622 2.648 1.649 1.00 0.00 10 PHE A CA 2
ATOM 1678 C C . PHE A 1 10 ? 5.035 1.179 1.595 1.00 0.00 10 PHE A C 2
ATOM 1679 O O . PHE A 1 10 ? 4.231 0.312 1.248 1.00 0.00 10 PHE A O 2
ATOM 1696 N N . SER A 1 11 ? 6.284 0.902 1.952 1.00 0.00 11 SER A N 2
ATOM 1697 C CA . SER A 1 11 ? 6.799 -0.457 1.904 1.00 0.00 11 SER A CA 2
ATOM 1698 C C . SER A 1 11 ? 6.088 -1.353 2.910 1.00 0.00 11 SER A C 2
ATOM 1699 O O . SER A 1 11 ? 5.736 -2.483 2.591 1.00 0.00 11 SER A O 2
ATOM 1707 N N . GLU A 1 12 ? 5.856 -0.839 4.115 1.00 0.00 12 GLU A N 2
ATOM 1708 C CA . GLU A 1 12 ? 5.192 -1.589 5.153 1.00 0.00 12 GLU A CA 2
ATOM 1709 C C . GLU A 1 12 ? 3.819 -2.068 4.700 1.00 0.00 12 GLU A C 2
ATOM 1710 O O . GLU A 1 12 ? 3.465 -3.232 4.898 1.00 0.00 12 GLU A O 2
ATOM 1722 N N . ASN A 1 13 ? 3.055 -1.175 4.086 1.00 0.00 13 ASN A N 2
ATOM 1723 C CA . ASN A 1 13 ? 1.743 -1.532 3.570 1.00 0.00 13 ASN A CA 2
ATOM 1724 C C . ASN A 1 13 ? 1.871 -2.529 2.428 1.00 0.00 13 ASN A C 2
ATOM 1725 O O . ASN A 1 13 ? 1.353 -3.642 2.505 1.00 0.00 13 ASN A O 2
ATOM 1736 N N . LEU A 1 14 ? 2.606 -2.135 1.393 1.00 0.00 14 LEU A N 2
ATOM 1737 C CA . LEU A 1 14 ? 2.748 -2.942 0.184 1.00 0.00 14 LEU A CA 2
ATOM 1738 C C . LEU A 1 14 ? 3.255 -4.345 0.513 1.00 0.00 14 LEU A C 2
ATOM 1739 O O . LEU A 1 14 ? 2.714 -5.340 0.032 1.00 0.00 14 LEU A O 2
ATOM 1755 N N . ASN A 1 15 ? 4.276 -4.409 1.355 1.00 0.00 15 ASN A N 2
ATOM 1756 C CA . ASN A 1 15 ? 4.920 -5.669 1.703 1.00 0.00 15 ASN A CA 2
ATOM 1757 C C . ASN A 1 15 ? 3.947 -6.588 2.436 1.00 0.00 15 ASN A C 2
ATOM 1758 O O . ASN A 1 15 ? 3.879 -7.779 2.151 1.00 0.00 15 ASN A O 2
ATOM 1769 N N . SER A 1 16 ? 3.170 -6.025 3.360 1.00 0.00 16 SER A N 2
ATOM 1770 C CA . SER A 1 16 ? 2.262 -6.830 4.173 1.00 0.00 16 SER A CA 2
ATOM 1771 C C . SER A 1 16 ? 1.149 -7.463 3.332 1.00 0.00 16 SER A C 2
ATOM 1772 O O . SER A 1 16 ? 0.738 -8.594 3.597 1.00 0.00 16 SER A O 2
ATOM 1780 N N . TYR A 1 17 ? 0.675 -6.748 2.312 1.00 0.00 17 TYR A N 2
ATOM 1781 C CA . TYR A 1 17 ? -0.365 -7.284 1.440 1.00 0.00 17 TYR A CA 2
ATOM 1782 C C . TYR A 1 17 ? 0.207 -8.393 0.573 1.00 0.00 17 TYR A C 2
ATOM 1783 O O . TYR A 1 17 ? -0.354 -9.485 0.485 1.00 0.00 17 TYR A O 2
ATOM 1801 N N . ILE A 1 18 ? 1.344 -8.107 -0.050 1.00 0.00 18 ILE A N 2
ATOM 1802 C CA . ILE A 1 18 ? 1.998 -9.053 -0.945 1.00 0.00 18 ILE A CA 2
ATOM 1803 C C . ILE A 1 18 ? 2.446 -10.307 -0.195 1.00 0.00 18 ILE A C 2
ATOM 1804 O O . ILE A 1 18 ? 2.182 -11.424 -0.632 1.00 0.00 18 ILE A O 2
ATOM 1820 N N . ALA A 1 19 ? 3.092 -10.114 0.949 1.00 0.00 19 ALA A N 2
ATOM 1821 C CA . ALA A 1 19 ? 3.627 -11.226 1.726 1.00 0.00 19 ALA A CA 2
ATOM 1822 C C . ALA A 1 19 ? 2.523 -12.010 2.430 1.00 0.00 19 ALA A C 2
ATOM 1823 O O . ALA A 1 19 ? 2.776 -13.080 2.989 1.00 0.00 19 ALA A O 2
ATOM 1830 N N . LYS A 1 20 ? 1.304 -11.479 2.423 1.00 0.00 20 LYS A N 2
ATOM 1831 C CA . LYS A 1 20 ? 0.173 -12.208 2.976 1.00 0.00 20 LYS A CA 2
ATOM 1832 C C . LYS A 1 20 ? -0.209 -13.337 2.031 1.00 0.00 20 LYS A C 2
ATOM 1833 O O . LYS A 1 20 ? -0.632 -14.412 2.457 1.00 0.00 20 LYS A O 2
ATOM 1852 N N . SER A 1 21 ? -0.049 -13.074 0.747 1.00 0.00 21 SER A N 2
ATOM 1853 C CA . SER A 1 21 ? -0.341 -14.051 -0.283 1.00 0.00 21 SER A CA 2
ATOM 1854 C C . SER A 1 21 ? 0.844 -15.005 -0.441 1.00 0.00 21 SER A C 2
ATOM 1855 O O . SER A 1 21 ? 1.922 -14.765 0.107 1.00 0.00 21 SER A O 2
ATOM 1863 N N . GLU A 1 22 ? 0.645 -16.081 -1.188 1.00 0.00 22 GLU A N 2
ATOM 1864 C CA . GLU A 1 22 ? 1.694 -17.072 -1.392 1.00 0.00 22 GLU A CA 2
ATOM 1865 C C . GLU A 1 22 ? 2.361 -16.883 -2.751 1.00 0.00 22 GLU A C 2
ATOM 1866 O O . GLU A 1 22 ? 3.039 -17.778 -3.260 1.00 0.00 22 GLU A O 2
ATOM 1878 N N . LYS A 1 23 ? 2.182 -15.703 -3.321 1.00 0.00 23 LYS A N 2
ATOM 1879 C CA . LYS A 1 23 ? 2.748 -15.385 -4.621 1.00 0.00 23 LYS A CA 2
ATOM 1880 C C . LYS A 1 23 ? 4.142 -14.788 -4.467 1.00 0.00 23 LYS A C 2
ATOM 1881 O O . LYS A 1 23 ? 4.497 -14.287 -3.400 1.00 0.00 23 LYS A O 2
ATOM 1900 N N . THR A 1 24 ? 4.923 -14.851 -5.533 1.00 0.00 24 THR A N 2
ATOM 1901 C CA . THR A 1 24 ? 6.278 -14.331 -5.518 1.00 0.00 24 THR A CA 2
ATOM 1902 C C . THR A 1 24 ? 6.316 -12.914 -6.075 1.00 0.00 24 THR A C 2
ATOM 1903 O O . THR A 1 24 ? 5.451 -12.528 -6.871 1.00 0.00 24 THR A O 2
ATOM 1914 N N . GLN A 1 25 ? 7.312 -12.138 -5.651 1.00 0.00 25 GLN A N 2
ATOM 1915 C CA . GLN A 1 25 ? 7.515 -10.794 -6.182 1.00 0.00 25 GLN A CA 2
ATOM 1916 C C . GLN A 1 25 ? 7.709 -10.865 -7.688 1.00 0.00 25 GLN A C 2
ATOM 1917 O O . GLN A 1 25 ? 7.190 -10.042 -8.440 1.00 0.00 25 GLN A O 2
ATOM 1931 N N . LEU A 1 26 ? 8.466 -11.873 -8.104 1.00 0.00 26 LEU A N 2
ATOM 1932 C CA . LEU A 1 26 ? 8.779 -12.102 -9.509 1.00 0.00 26 LEU A CA 2
ATOM 1933 C C . LEU A 1 26 ? 7.506 -12.243 -10.349 1.00 0.00 26 LEU A C 2
ATOM 1934 O O . LEU A 1 26 ? 7.385 -11.633 -11.411 1.00 0.00 26 LEU A O 2
ATOM 1950 N N . GLU A 1 27 ? 6.555 -13.033 -9.862 1.00 0.00 27 GLU A N 2
ATOM 1951 C CA . GLU A 1 27 ? 5.305 -13.264 -10.569 1.00 0.00 27 GLU A CA 2
ATOM 1952 C C . GLU A 1 27 ? 4.503 -11.968 -10.694 1.00 0.00 27 GLU A C 2
ATOM 1953 O O . GLU A 1 27 ? 3.980 -11.644 -11.764 1.00 0.00 27 GLU A O 2
ATOM 1965 N N . ILE A 1 28 ? 4.422 -11.220 -9.600 1.00 0.00 28 ILE A N 2
ATOM 1966 C CA . ILE A 1 28 ? 3.681 -9.965 -9.590 1.00 0.00 28 ILE A CA 2
ATOM 1967 C C . ILE A 1 28 ? 4.365 -8.923 -10.476 1.00 0.00 28 ILE A C 2
ATOM 1968 O O . ILE A 1 28 ? 3.700 -8.169 -11.188 1.00 0.00 28 ILE A O 2
ATOM 1984 N N . ALA A 1 29 ? 5.694 -8.906 -10.446 1.00 0.00 29 ALA A N 2
ATOM 1985 C CA . ALA A 1 29 ? 6.473 -7.984 -11.262 1.00 0.00 29 ALA A CA 2
ATOM 1986 C C . ALA A 1 29 ? 6.186 -8.196 -12.747 1.00 0.00 29 ALA A C 2
ATOM 1987 O O . ALA A 1 29 ? 5.998 -7.233 -13.493 1.00 0.00 29 ALA A O 2
ATOM 1994 N N . LYS A 1 30 ? 6.139 -9.462 -13.161 1.00 0.00 30 LYS A N 2
ATOM 1995 C CA . LYS A 1 30 ? 5.834 -9.807 -14.550 1.00 0.00 30 LYS A CA 2
ATOM 1996 C C . LYS A 1 30 ? 4.451 -9.307 -14.945 1.00 0.00 30 LYS A C 2
ATOM 1997 O O . LYS A 1 30 ? 4.225 -8.899 -16.084 1.00 0.00 30 LYS A O 2
ATOM 2016 N N . SER A 1 31 ? 3.532 -9.347 -13.994 1.00 0.00 31 SER A N 2
ATOM 2017 C CA . SER A 1 31 ? 2.160 -8.926 -14.234 1.00 0.00 31 SER A CA 2
ATOM 2018 C C . SER A 1 31 ? 2.081 -7.414 -14.445 1.00 0.00 31 SER A C 2
ATOM 2019 O O . SER A 1 31 ? 1.235 -6.917 -15.192 1.00 0.00 31 SER A O 2
ATOM 2027 N N . ILE A 1 32 ? 2.975 -6.692 -13.788 1.00 0.00 32 ILE A N 2
ATOM 2028 C CA . ILE A 1 32 ? 3.016 -5.241 -13.893 1.00 0.00 32 ILE A CA 2
ATOM 2029 C C . ILE A 1 32 ? 3.816 -4.817 -15.121 1.00 0.00 32 ILE A C 2
ATOM 2030 O O . ILE A 1 32 ? 3.397 -3.935 -15.875 1.00 0.00 32 ILE A O 2
ATOM 2046 N N . GLY A 1 33 ? 4.960 -5.455 -15.317 1.00 0.00 33 GLY A N 2
ATOM 2047 C CA . GLY A 1 33 ? 5.819 -5.123 -16.438 1.00 0.00 33 GLY A CA 2
ATOM 2048 C C . GLY A 1 33 ? 7.221 -4.776 -15.992 1.00 0.00 33 GLY A C 2
ATOM 2049 O O . GLY A 1 33 ? 8.142 -4.693 -16.805 1.00 0.00 33 GLY A O 2
ATOM 2053 N N . VAL A 1 34 ? 7.385 -4.580 -14.694 1.00 0.00 34 VAL A N 2
ATOM 2054 C CA . VAL A 1 34 ? 8.678 -4.208 -14.139 1.00 0.00 34 VAL A CA 2
ATOM 2055 C C . VAL A 1 34 ? 9.501 -5.441 -13.791 1.00 0.00 34 VAL A C 2
ATOM 2056 O O . VAL A 1 34 ? 8.989 -6.562 -13.766 1.00 0.00 34 VAL A O 2
ATOM 2069 N N . SER A 1 35 ? 10.777 -5.227 -13.533 1.00 0.00 35 SER A N 2
ATOM 2070 C CA . SER A 1 35 ? 11.663 -6.306 -13.144 1.00 0.00 35 SER A CA 2
ATOM 2071 C C . SER A 1 35 ? 11.705 -6.424 -11.622 1.00 0.00 35 SER A C 2
ATOM 2072 O O . SER A 1 35 ? 11.529 -5.429 -10.914 1.00 0.00 35 SER A O 2
ATOM 2080 N N . PRO A 1 36 ? 11.911 -7.644 -11.098 1.00 0.00 36 PRO A N 2
ATOM 2081 C CA . PRO A 1 36 ? 12.037 -7.881 -9.655 1.00 0.00 36 PRO A CA 2
ATOM 2082 C C . PRO A 1 36 ? 13.086 -6.979 -8.997 1.00 0.00 36 PRO A C 2
ATOM 2083 O O . PRO A 1 36 ? 12.976 -6.660 -7.819 1.00 0.00 36 PRO A O 2
ATOM 2094 N N . GLN A 1 37 ? 14.094 -6.567 -9.769 1.00 0.00 37 GLN A N 2
ATOM 2095 C CA . GLN A 1 37 ? 15.078 -5.589 -9.301 1.00 0.00 37 GLN A CA 2
ATOM 2096 C C . GLN A 1 37 ? 14.390 -4.300 -8.857 1.00 0.00 37 GLN A C 2
ATOM 2097 O O . GLN A 1 37 ? 14.667 -3.766 -7.779 1.00 0.00 37 GLN A O 2
ATOM 2111 N N . THR A 1 38 ? 13.494 -3.807 -9.698 1.00 0.00 38 THR A N 2
ATOM 2112 C CA . THR A 1 38 ? 12.746 -2.596 -9.406 1.00 0.00 38 THR A CA 2
ATOM 2113 C C . THR A 1 38 ? 11.737 -2.859 -8.291 1.00 0.00 38 THR A C 2
ATOM 2114 O O . THR A 1 38 ? 11.562 -2.049 -7.383 1.00 0.00 38 THR A O 2
ATOM 2125 N N . PHE A 1 39 ? 11.103 -4.022 -8.360 1.00 0.00 39 PHE A N 2
ATOM 2126 C CA . PHE A 1 39 ? 10.105 -4.419 -7.379 1.00 0.00 39 PHE A CA 2
ATOM 2127 C C . PHE A 1 39 ? 10.737 -4.516 -5.990 1.00 0.00 39 PHE A C 2
ATOM 2128 O O . PHE A 1 39 ? 10.112 -4.189 -4.981 1.00 0.00 39 PHE A O 2
ATOM 2145 N N . ASN A 1 40 ? 11.991 -4.948 -5.955 1.00 0.00 40 ASN A N 2
ATOM 2146 C CA . ASN A 1 40 ? 12.735 -5.090 -4.708 1.00 0.00 40 ASN A CA 2
ATOM 2147 C C . ASN A 1 40 ? 12.892 -3.750 -3.995 1.00 0.00 40 ASN A C 2
ATOM 2148 O O . ASN A 1 40 ? 12.730 -3.667 -2.780 1.00 0.00 40 ASN A O 2
ATOM 2159 N N . THR A 1 41 ? 13.189 -2.696 -4.749 1.00 0.00 41 THR A N 2
ATOM 2160 C CA . THR A 1 41 ? 13.372 -1.377 -4.150 1.00 0.00 41 THR A CA 2
ATOM 2161 C C . THR A 1 41 ? 12.058 -0.839 -3.589 1.00 0.00 41 THR A C 2
ATOM 2162 O O . THR A 1 41 ? 12.055 0.020 -2.711 1.00 0.00 41 THR A O 2
ATOM 2173 N N . TRP A 1 42 ? 10.945 -1.353 -4.093 1.00 0.00 42 TRP A N 2
ATOM 2174 C CA . TRP A 1 42 ? 9.639 -0.990 -3.564 1.00 0.00 42 TRP A CA 2
ATOM 2175 C C . TRP A 1 42 ? 9.366 -1.767 -2.281 1.00 0.00 42 TRP A C 2
ATOM 2176 O O . TRP A 1 42 ? 8.928 -1.206 -1.278 1.00 0.00 42 TRP A O 2
ATOM 2197 N N . CYS A 1 43 ? 9.658 -3.063 -2.324 1.00 0.00 43 CYS A N 2
ATOM 2198 C CA . CYS A 1 43 ? 9.416 -3.958 -1.197 1.00 0.00 43 CYS A CA 2
ATOM 2199 C C . CYS A 1 43 ? 10.321 -3.618 -0.016 1.00 0.00 43 CYS A C 2
ATOM 2200 O O . CYS A 1 43 ? 9.908 -3.720 1.140 1.00 0.00 43 CYS A O 2
ATOM 2208 N N . LYS A 1 44 ? 11.551 -3.207 -0.311 1.00 0.00 44 LYS A N 2
ATOM 2209 C CA . LYS A 1 44 ? 12.497 -2.828 0.723 1.00 0.00 44 LYS A CA 2
ATOM 2210 C C . LYS A 1 44 ? 12.328 -1.365 1.124 1.00 0.00 44 LYS A C 2
ATOM 2211 O O . LYS A 1 44 ? 13.057 -0.863 1.981 1.00 0.00 44 LYS A O 2
ATOM 2230 N N . GLY A 1 45 ? 11.361 -0.690 0.508 1.00 0.00 45 GLY A N 2
ATOM 2231 C CA . GLY A 1 45 ? 11.100 0.707 0.828 1.00 0.00 45 GLY A CA 2
ATOM 2232 C C . GLY A 1 45 ? 12.287 1.610 0.553 1.00 0.00 45 GLY A C 2
ATOM 2233 O O . GLY A 1 45 ? 12.681 2.408 1.405 1.00 0.00 45 GLY A O 2
ATOM 2237 N N . ILE A 1 46 ? 12.859 1.470 -0.630 1.00 0.00 46 ILE A N 2
ATOM 2238 C CA . ILE A 1 46 ? 13.989 2.290 -1.042 1.00 0.00 46 ILE A CA 2
ATOM 2239 C C . ILE A 1 46 ? 13.528 3.357 -2.030 1.00 0.00 46 ILE A C 2
ATOM 2240 O O . ILE A 1 46 ? 13.975 4.504 -1.986 1.00 0.00 46 ILE A O 2
ATOM 2256 N N . ALA A 1 47 ? 12.616 2.970 -2.911 1.00 0.00 47 ALA A N 2
ATOM 2257 C CA . ALA A 1 47 ? 12.106 3.868 -3.932 1.00 0.00 47 ALA A CA 2
ATOM 2258 C C . ALA A 1 47 ? 10.599 3.707 -4.072 1.00 0.00 47 ALA A C 2
ATOM 2259 O O . ALA A 1 47 ? 10.047 2.663 -3.722 1.00 0.00 47 ALA A O 2
ATOM 2266 N N . ILE A 1 48 ? 9.942 4.742 -4.575 1.00 0.00 48 ILE A N 2
ATOM 2267 C CA . ILE A 1 48 ? 8.499 4.723 -4.766 1.00 0.00 48 ILE A CA 2
ATOM 2268 C C . ILE A 1 48 ? 8.152 5.023 -6.223 1.00 0.00 48 ILE A C 2
ATOM 2269 O O . ILE A 1 48 ? 8.640 5.996 -6.798 1.00 0.00 48 ILE A O 2
ATOM 2285 N N . PRO A 1 49 ? 7.326 4.167 -6.837 1.00 0.00 49 PRO A N 2
ATOM 2286 C CA . PRO A 1 49 ? 6.891 4.328 -8.228 1.00 0.00 49 PRO A CA 2
ATOM 2287 C C . PRO A 1 49 ? 5.890 5.468 -8.395 1.00 0.00 49 PRO A C 2
ATOM 2288 O O . PRO A 1 49 ? 5.243 5.894 -7.435 1.00 0.00 49 PRO A O 2
ATOM 2299 N N . ARG A 1 50 ? 5.767 5.964 -9.619 1.00 0.00 50 ARG A N 2
ATOM 2300 C CA . ARG A 1 50 ? 4.847 7.054 -9.906 1.00 0.00 50 ARG A CA 2
ATOM 2301 C C . ARG A 1 50 ? 3.520 6.523 -10.440 1.00 0.00 50 ARG A C 2
ATOM 2302 O O . ARG A 1 50 ? 3.356 5.309 -10.609 1.00 0.00 50 ARG A O 2
ATOM 2323 N N . MET A 1 51 ? 2.596 7.442 -10.727 1.00 0.00 51 MET A N 2
ATOM 2324 C CA . MET A 1 51 ? 1.210 7.097 -11.069 1.00 0.00 51 MET A CA 2
ATOM 2325 C C . MET A 1 51 ? 1.122 6.043 -12.165 1.00 0.00 51 MET A C 2
ATOM 2326 O O . MET A 1 51 ? 0.296 5.132 -12.081 1.00 0.00 51 MET A O 2
ATOM 2340 N N . GLY A 1 52 ? 1.975 6.167 -13.176 1.00 0.00 52 GLY A N 2
ATOM 2341 C CA . GLY A 1 52 ? 1.973 5.226 -14.283 1.00 0.00 52 GLY A CA 2
ATOM 2342 C C . GLY A 1 52 ? 2.083 3.773 -13.843 1.00 0.00 52 GLY A C 2
ATOM 2343 O O . GLY A 1 52 ? 1.488 2.889 -14.458 1.00 0.00 52 GLY A O 2
ATOM 2347 N N . LYS A 1 53 ? 2.826 3.520 -12.773 1.00 0.00 53 LYS A N 2
ATOM 2348 C CA . LYS A 1 53 ? 3.000 2.158 -12.280 1.00 0.00 53 LYS A CA 2
ATOM 2349 C C . LYS A 1 53 ? 2.099 1.891 -11.077 1.00 0.00 53 LYS A C 2
ATOM 2350 O O . LYS A 1 53 ? 1.700 0.753 -10.832 1.00 0.00 53 LYS A O 2
ATOM 2369 N N . VAL A 1 54 ? 1.767 2.948 -10.339 1.00 0.00 54 VAL A N 2
ATOM 2370 C CA . VAL A 1 54 ? 0.861 2.831 -9.196 1.00 0.00 54 VAL A CA 2
ATOM 2371 C C . VAL A 1 54 ? -0.517 2.361 -9.651 1.00 0.00 54 VAL A C 2
ATOM 2372 O O . VAL A 1 54 ? -1.151 1.537 -8.993 1.00 0.00 54 VAL A O 2
ATOM 2385 N N . GLN A 1 55 ? -0.964 2.871 -10.794 1.00 0.00 55 GLN A N 2
ATOM 2386 C CA . GLN A 1 55 ? -2.260 2.496 -11.346 1.00 0.00 55 GLN A CA 2
ATOM 2387 C C . GLN A 1 55 ? -2.306 1.013 -11.690 1.00 0.00 55 GLN A C 2
ATOM 2388 O O . GLN A 1 55 ? -3.354 0.378 -11.588 1.00 0.00 55 GLN A O 2
ATOM 2402 N N . ALA A 1 56 ? -1.165 0.462 -12.088 1.00 0.00 56 ALA A N 2
ATOM 2403 C CA . ALA A 1 56 ? -1.073 -0.958 -12.397 1.00 0.00 56 ALA A CA 2
ATOM 2404 C C . ALA A 1 56 ? -1.164 -1.789 -11.121 1.00 0.00 56 ALA A C 2
ATOM 2405 O O . ALA A 1 56 ? -1.879 -2.789 -11.069 1.00 0.00 56 ALA A O 2
ATOM 2412 N N . LEU A 1 57 ? -0.450 -1.351 -10.086 1.00 0.00 57 LEU A N 2
ATOM 2413 C CA . LEU A 1 57 ? -0.465 -2.029 -8.795 1.00 0.00 57 LEU A CA 2
ATOM 2414 C C . LEU A 1 57 ? -1.854 -1.971 -8.169 1.00 0.00 57 LEU A C 2
ATOM 2415 O O . LEU A 1 57 ? -2.372 -2.978 -7.682 1.00 0.00 57 LEU A O 2
ATOM 2431 N N . ALA A 1 58 ? -2.456 -0.786 -8.201 1.00 0.00 58 ALA A N 2
ATOM 2432 C CA . ALA A 1 58 ? -3.778 -0.576 -7.623 1.00 0.00 58 ALA A CA 2
ATOM 2433 C C . ALA A 1 58 ? -4.844 -1.371 -8.367 1.00 0.00 58 ALA A C 2
ATOM 2434 O O . ALA A 1 58 ? -5.853 -1.762 -7.788 1.00 0.00 58 ALA A O 2
ATOM 2441 N N . ASP A 1 59 ? -4.613 -1.615 -9.649 1.00 0.00 59 ASP A N 2
ATOM 2442 C CA . ASP A 1 59 ? -5.555 -2.377 -10.465 1.00 0.00 59 ASP A CA 2
ATOM 2443 C C . ASP A 1 59 ? -5.407 -3.866 -10.197 1.00 0.00 59 ASP A C 2
ATOM 2444 O O . ASP A 1 59 ? -6.394 -4.601 -10.141 1.00 0.00 59 ASP A O 2
ATOM 2453 N N . TYR A 1 60 ? -4.163 -4.290 -10.013 1.00 0.00 60 TYR A N 2
ATOM 2454 C CA . TYR A 1 60 ? -3.833 -5.699 -9.819 1.00 0.00 60 TYR A CA 2
ATOM 2455 C C . TYR A 1 60 ? -4.467 -6.258 -8.547 1.00 0.00 60 TYR A C 2
ATOM 2456 O O . TYR A 1 60 ? -4.875 -7.420 -8.505 1.00 0.00 60 TYR A O 2
ATOM 2474 N N . PHE A 1 61 ? -4.536 -5.436 -7.509 1.00 0.00 61 PHE A N 2
ATOM 2475 C CA . PHE A 1 61 ? -5.166 -5.837 -6.258 1.00 0.00 61 PHE A CA 2
ATOM 2476 C C . PHE A 1 61 ? -6.563 -5.236 -6.146 1.00 0.00 61 PHE A C 2
ATOM 2477 O O . PHE A 1 61 ? -7.319 -5.568 -5.232 1.00 0.00 61 PHE A O 2
ATOM 2494 N N . ASN A 1 62 ? -6.888 -4.359 -7.093 1.00 0.00 62 ASN A N 2
ATOM 2495 C CA . ASN A 1 62 ? -8.132 -3.584 -7.079 1.00 0.00 62 ASN A CA 2
ATOM 2496 C C . ASN A 1 62 ? -8.314 -2.870 -5.743 1.00 0.00 62 ASN A C 2
ATOM 2497 O O . ASN A 1 62 ? -9.147 -3.245 -4.914 1.00 0.00 62 ASN A O 2
ATOM 2508 N N . ILE A 1 63 ? -7.493 -1.857 -5.534 1.00 0.00 63 ILE A N 2
ATOM 2509 C CA . ILE A 1 63 ? -7.513 -1.076 -4.308 1.00 0.00 63 ILE A CA 2
ATOM 2510 C C . ILE A 1 63 ? -7.386 0.406 -4.631 1.00 0.00 63 ILE A C 2
ATOM 2511 O O . ILE A 1 63 ? -7.280 0.787 -5.797 1.00 0.00 63 ILE A O 2
ATOM 2527 N N . ASN A 1 64 ? -7.387 1.235 -3.603 1.00 0.00 64 ASN A N 2
ATOM 2528 C CA . ASN A 1 64 ? -7.222 2.666 -3.782 1.00 0.00 64 ASN A CA 2
ATOM 2529 C C . ASN A 1 64 ? -5.757 3.019 -3.594 1.00 0.00 64 ASN A C 2
ATOM 2530 O O . ASN A 1 64 ? -5.030 2.293 -2.917 1.00 0.00 64 ASN A O 2
ATOM 2541 N N . LYS A 1 65 ? -5.315 4.123 -4.183 1.00 0.00 65 LYS A N 2
ATOM 2542 C CA . LYS A 1 65 ? -3.926 4.545 -4.033 1.00 0.00 65 LYS A CA 2
ATOM 2543 C C . LYS A 1 65 ? -3.604 4.793 -2.561 1.00 0.00 65 LYS A C 2
ATOM 2544 O O . LYS A 1 65 ? -2.491 4.537 -2.106 1.00 0.00 65 LYS A O 2
ATOM 2563 N N . SER A 1 66 ? -4.601 5.255 -1.817 1.00 0.00 66 SER A N 2
ATOM 2564 C CA . SER A 1 66 ? -4.436 5.558 -0.406 1.00 0.00 66 SER A CA 2
ATOM 2565 C C . SER A 1 66 ? -4.175 4.296 0.414 1.00 0.00 66 SER A C 2
ATOM 2566 O O . SER A 1 66 ? -3.522 4.360 1.451 1.00 0.00 66 SER A O 2
ATOM 2574 N N . ASP A 1 67 ? -4.652 3.148 -0.071 1.00 0.00 67 ASP A N 2
ATOM 2575 C CA . ASP A 1 67 ? -4.499 1.884 0.656 1.00 0.00 67 ASP A CA 2
ATOM 2576 C C . ASP A 1 67 ? -3.030 1.518 0.833 1.00 0.00 67 ASP A C 2
ATOM 2577 O O . ASP A 1 67 ? -2.667 0.781 1.750 1.00 0.00 67 ASP A O 2
ATOM 2586 N N . LEU A 1 68 ? -2.193 2.015 -0.070 1.00 0.00 68 LEU A N 2
ATOM 2587 C CA . LEU A 1 68 ? -0.756 1.783 -0.002 1.00 0.00 68 LEU A CA 2
ATOM 2588 C C . LEU A 1 68 ? -0.043 2.929 0.713 1.00 0.00 68 LEU A C 2
ATOM 2589 O O . LEU A 1 68 ? 1.070 2.765 1.213 1.00 0.00 68 LEU A O 2
ATOM 2605 N N . ILE A 1 69 ? -0.694 4.082 0.773 1.00 0.00 69 ILE A N 2
ATOM 2606 C CA . ILE A 1 69 ? -0.044 5.301 1.244 1.00 0.00 69 ILE A CA 2
ATOM 2607 C C . ILE A 1 69 ? -0.335 5.587 2.719 1.00 0.00 69 ILE A C 2
ATOM 2608 O O . ILE A 1 69 ? 0.506 6.154 3.416 1.00 0.00 69 ILE A O 2
ATOM 2624 N N . GLU A 1 70 ? -1.510 5.191 3.192 1.00 0.00 70 GLU A N 2
ATOM 2625 C CA . GLU A 1 70 ? -1.957 5.555 4.526 1.00 0.00 70 GLU A CA 2
ATOM 2626 C C . GLU A 1 70 ? -1.068 4.979 5.624 1.00 0.00 70 GLU A C 2
ATOM 2627 O O . GLU A 1 70 ? -0.468 3.916 5.477 1.00 0.00 70 GLU A O 2
ATOM 2639 N N . ASP A 1 71 ? -0.971 5.718 6.716 1.00 0.00 71 ASP A N 2
ATOM 2640 C CA . ASP A 1 71 ? -0.240 5.262 7.886 1.00 0.00 71 ASP A CA 2
ATOM 2641 C C . ASP A 1 71 ? -1.135 4.353 8.710 1.00 0.00 71 ASP A C 2
ATOM 2642 O O . ASP A 1 71 ? -2.111 4.804 9.312 1.00 0.00 71 ASP A O 2
ATOM 2651 N N . LYS A 1 72 ? -0.818 3.069 8.719 1.00 0.00 72 LYS A N 2
ATOM 2652 C CA . LYS A 1 72 ? -1.675 2.080 9.357 1.00 0.00 72 LYS A CA 2
ATOM 2653 C C . LYS A 1 72 ? -1.371 1.970 10.851 1.00 0.00 72 LYS A C 2
ATOM 2654 O O . LYS A 1 72 ? -1.800 1.028 11.519 1.00 0.00 72 LYS A O 2
ATOM 2673 N N . LYS A 1 73 ? -0.639 2.942 11.378 1.00 0.00 73 LYS A N 2
ATOM 2674 C CA . LYS A 1 73 ? -0.291 2.957 12.784 1.00 0.00 73 LYS A CA 2
ATOM 2675 C C . LYS A 1 73 ? -1.174 3.935 13.544 1.00 0.00 73 LYS A C 2
ATOM 2676 O O . LYS A 1 73 ? -0.849 4.358 14.658 1.00 0.00 73 LYS A O 2
ATOM 2695 N N . LEU A 1 74 ? -2.307 4.274 12.943 1.00 0.00 74 LEU A N 2
ATOM 2696 C CA . LEU A 1 74 ? -3.298 5.112 13.583 1.00 0.00 74 LEU A CA 2
ATOM 2697 C C . LEU A 1 74 ? -4.074 4.301 14.612 1.00 0.00 74 LEU A C 2
ATOM 2698 O O . LEU A 1 74 ? -5.166 3.803 14.340 1.00 0.00 74 LEU A O 2
ATOM 2714 N N . ASN A 1 75 ? -3.463 4.134 15.772 1.00 0.00 75 ASN A N 2
ATOM 2715 C CA . ASN A 1 75 ? -4.045 3.360 16.859 1.00 0.00 75 ASN A CA 2
ATOM 2716 C C . ASN A 1 75 ? -5.381 3.938 17.305 1.00 0.00 75 ASN A C 2
ATOM 2717 O O . ASN A 1 75 ? -5.455 5.048 17.838 1.00 0.00 75 ASN A O 2
ATOM 2728 N N . ILE A 1 76 ? -6.428 3.169 17.058 1.00 0.00 76 ILE A N 2
ATOM 2729 C CA . ILE A 1 76 ? -7.775 3.517 17.484 1.00 0.00 76 ILE A CA 2
ATOM 2730 C C . ILE A 1 76 ? -7.841 3.519 19.015 1.00 0.00 76 ILE A C 2
ATOM 2731 O O . ILE A 1 76 ? -7.017 2.879 19.671 1.00 0.00 76 ILE A O 2
ATOM 2747 N N . ASP A 1 77 ? -8.812 4.236 19.573 1.00 0.00 77 ASP A N 2
ATOM 2748 C CA . ASP A 1 77 ? -8.980 4.333 21.021 1.00 0.00 77 ASP A CA 2
ATOM 2749 C C . ASP A 1 77 ? -9.444 3.014 21.615 1.00 0.00 77 ASP A C 2
ATOM 2750 O O . ASP A 1 77 ? -10.629 2.804 21.872 1.00 0.00 77 ASP A O 2
ATOM 2759 N N . THR A 1 78 ? -8.495 2.120 21.773 1.00 0.00 78 THR A N 2
ATOM 2760 C CA . THR A 1 78 ? -8.723 0.846 22.423 1.00 0.00 78 THR A CA 2
ATOM 2761 C C . THR A 1 78 ? -8.044 0.852 23.793 1.00 0.00 78 THR A C 2
ATOM 2762 O O . THR A 1 78 ? -7.139 1.652 24.029 1.00 0.00 78 THR A O 2
ATOM 2773 N N . VAL A 1 79 ? -8.489 -0.011 24.695 1.00 0.00 79 VAL A N 2
ATOM 2774 C CA . VAL A 1 79 ? -7.901 -0.096 26.028 1.00 0.00 79 VAL A CA 2
ATOM 2775 C C . VAL A 1 79 ? -7.044 -1.363 26.164 1.00 0.00 79 VAL A C 2
ATOM 2776 O O . VAL A 1 79 ? -7.550 -2.427 26.529 1.00 0.00 79 VAL A O 2
ATOM 2789 N N . PRO A 1 80 ? -5.751 -1.281 25.809 1.00 0.00 80 PRO A N 2
ATOM 2790 C CA . PRO A 1 80 ? -4.835 -2.419 25.877 1.00 0.00 80 PRO A CA 2
ATOM 2791 C C . PRO A 1 80 ? -4.486 -2.782 27.314 1.00 0.00 80 PRO A C 2
ATOM 2792 O O . PRO A 1 80 ? -4.202 -1.909 28.134 1.00 0.00 80 PRO A O 2
ATOM 2803 N N . ILE A 1 81 ? -4.520 -4.068 27.617 1.00 0.00 81 ILE A N 2
ATOM 2804 C CA . ILE A 1 81 ? -4.189 -4.545 28.950 1.00 0.00 81 ILE A CA 2
ATOM 2805 C C . ILE A 1 81 ? -2.710 -4.906 29.034 1.00 0.00 81 ILE A C 2
ATOM 2806 O O . ILE A 1 81 ? -2.164 -5.556 28.135 1.00 0.00 81 ILE A O 2
ATOM 2822 N N . GLU A 1 82 ? -2.073 -4.442 30.107 1.00 0.00 82 GLU A N 2
ATOM 2823 C CA . GLU A 1 82 ? -0.644 -4.658 30.343 1.00 0.00 82 GLU A CA 2
ATOM 2824 C C . GLU A 1 82 ? 0.184 -3.911 29.286 1.00 0.00 82 GLU A C 2
ATOM 2825 O O . GLU A 1 82 ? -0.375 -3.194 28.450 1.00 0.00 82 GLU A O 2
ATOM 2837 N N . SER A 1 83 ? 1.508 -4.063 29.342 1.00 0.00 83 SER A N 2
ATOM 2838 C CA . SER A 1 83 ? 2.426 -3.426 28.393 1.00 0.00 83 SER A CA 2
ATOM 2839 C C . SER A 1 83 ? 2.482 -1.909 28.606 1.00 0.00 83 SER A C 2
ATOM 2840 O O . SER A 1 83 ? 1.905 -1.382 29.563 1.00 0.00 83 SER A O 2
ATOM 2848 N N . GLY A 1 84 ? 3.207 -1.217 27.735 1.00 0.00 84 GLY A N 2
ATOM 2849 C CA . GLY A 1 84 ? 3.343 0.222 27.855 1.00 0.00 84 GLY A CA 2
ATOM 2850 C C . GLY A 1 84 ? 2.586 0.963 26.773 1.00 0.00 84 GLY A C 2
ATOM 2851 O O . GLY A 1 84 ? 2.312 0.409 25.706 1.00 0.00 84 GLY A O 2
ATOM 2855 N N . TYR A 1 85 ? 2.255 2.220 27.037 1.00 0.00 85 TYR A N 2
ATOM 2856 C CA . TYR A 1 85 ? 1.486 3.027 26.098 1.00 0.00 85 TYR A CA 2
ATOM 2857 C C . TYR A 1 85 ? 2.339 4.165 25.542 1.00 0.00 85 TYR A C 2
ATOM 2858 O O . TYR A 1 85 ? 2.972 4.903 26.296 1.00 0.00 85 TYR A O 2
ATOM 2876 N N . THR A 1 86 ? 2.360 4.292 24.224 1.00 0.00 86 THR A N 2
ATOM 2877 C CA . THR A 1 86 ? 3.125 5.340 23.568 1.00 0.00 86 THR A CA 2
ATOM 2878 C C . THR A 1 86 ? 2.261 6.571 23.306 1.00 0.00 86 THR A C 2
ATOM 2879 O O . THR A 1 86 ? 1.255 6.496 22.597 1.00 0.00 86 THR A O 2
ATOM 2890 N N . LEU A 1 87 ? 2.655 7.698 23.883 1.00 0.00 87 LEU A N 2
ATOM 2891 C CA . LEU A 1 87 ? 1.933 8.946 23.688 1.00 0.00 87 LEU A CA 2
ATOM 2892 C C . LEU A 1 87 ? 2.503 9.714 22.500 1.00 0.00 87 LEU A C 2
ATOM 2893 O O . LEU A 1 87 ? 3.613 10.252 22.566 1.00 0.00 87 LEU A O 2
ATOM 2909 N N . GLU A 1 88 ? 1.753 9.750 21.409 1.00 0.00 88 GLU A N 2
ATOM 2910 C CA . GLU A 1 88 ? 2.171 10.489 20.228 1.00 0.00 88 GLU A CA 2
ATOM 2911 C C . GLU A 1 88 ? 1.699 11.937 20.326 1.00 0.00 88 GLU A C 2
ATOM 2912 O O . GLU A 1 88 ? 1.098 12.332 21.328 1.00 0.00 88 GLU A O 2
ATOM 2924 N N . HIS A 1 89 ? 1.978 12.731 19.304 1.00 0.00 89 HIS A N 2
ATOM 2925 C CA . HIS A 1 89 ? 1.631 14.144 19.334 1.00 0.00 89 HIS A CA 2
ATOM 2926 C C . HIS A 1 89 ? 1.158 14.611 17.960 1.00 0.00 89 HIS A C 2
ATOM 2927 O O . HIS A 1 89 ? 1.757 14.270 16.938 1.00 0.00 89 HIS A O 2
ATOM 2942 N N . HIS A 1 90 ? 0.079 15.383 17.939 1.00 0.00 90 HIS A N 2
ATOM 2943 C CA . HIS A 1 90 ? -0.435 15.948 16.695 1.00 0.00 90 HIS A CA 2
ATOM 2944 C C . HIS A 1 90 ? 0.154 17.339 16.497 1.00 0.00 90 HIS A C 2
ATOM 2945 O O . HIS A 1 90 ? -0.002 18.208 17.353 1.00 0.00 90 HIS A O 2
ATOM 2960 N N . HIS A 1 91 ? 0.839 17.553 15.387 1.00 0.00 91 HIS A N 2
ATOM 2961 C CA . HIS A 1 91 ? 1.473 18.840 15.141 1.00 0.00 91 HIS A CA 2
ATOM 2962 C C . HIS A 1 91 ? 0.479 19.827 14.536 1.00 0.00 91 HIS A C 2
ATOM 2963 O O . HIS A 1 91 ? -0.421 19.439 13.787 1.00 0.00 91 HIS A O 2
ATOM 2978 N N . HIS A 1 92 ? 0.637 21.098 14.889 1.00 0.00 92 HIS A N 2
ATOM 2979 C CA . HIS A 1 92 ? -0.187 22.168 14.339 1.00 0.00 92 HIS A CA 2
ATOM 2980 C C . HIS A 1 92 ? 0.040 22.277 12.830 1.00 0.00 92 HIS A C 2
ATOM 2981 O O . HIS A 1 92 ? 1.165 22.104 12.364 1.00 0.00 92 HIS A O 2
ATOM 2996 N N . HIS A 1 93 ? -1.033 22.540 12.076 1.00 0.00 93 HIS A N 2
ATOM 2997 C CA . HIS A 1 93 ? -0.953 22.639 10.612 1.00 0.00 93 HIS A CA 2
ATOM 2998 C C . HIS A 1 93 ? 0.160 23.599 10.202 1.00 0.00 93 HIS A C 2
ATOM 2999 O O . HIS A 1 93 ? 1.123 23.214 9.535 1.00 0.00 93 HIS A O 2
ATOM 3014 N N . HIS A 1 94 ? 0.008 24.849 10.601 1.00 0.00 94 HIS A N 2
ATOM 3015 C CA . HIS A 1 94 ? 1.047 25.852 10.433 1.00 0.00 94 HIS A CA 2
ATOM 3016 C C . HIS A 1 94 ? 1.036 26.761 11.653 1.00 0.00 94 HIS A C 2
ATOM 3017 O O . HIS A 1 94 ? 1.679 26.405 12.660 1.00 0.00 94 HIS A O 2
ATOM 3033 N N . MET A 1 1 ? 18.136 5.613 10.906 1.00 0.00 1 MET A N 3
ATOM 3034 C CA . MET A 1 1 ? 17.698 6.980 10.538 1.00 0.00 1 MET A CA 3
ATOM 3035 C C . MET A 1 1 ? 16.690 6.931 9.393 1.00 0.00 1 MET A C 3
ATOM 3036 O O . MET A 1 1 ? 17.002 6.471 8.295 1.00 0.00 1 MET A O 3
ATOM 3052 N N . VAL A 1 2 ? 15.474 7.387 9.652 1.00 0.00 2 VAL A N 3
ATOM 3053 C CA . VAL A 1 2 ? 14.442 7.384 8.629 1.00 0.00 2 VAL A CA 3
ATOM 3054 C C . VAL A 1 2 ? 14.461 8.695 7.841 1.00 0.00 2 VAL A C 3
ATOM 3055 O O . VAL A 1 2 ? 14.092 9.757 8.346 1.00 0.00 2 VAL A O 3
ATOM 3068 N N . LYS A 1 3 ? 14.944 8.622 6.609 1.00 0.00 3 LYS A N 3
ATOM 3069 C CA . LYS A 1 3 ? 15.011 9.798 5.750 1.00 0.00 3 LYS A CA 3
ATOM 3070 C C . LYS A 1 3 ? 13.711 9.966 4.972 1.00 0.00 3 LYS A C 3
ATOM 3071 O O . LYS A 1 3 ? 13.310 11.084 4.643 1.00 0.00 3 LYS A O 3
ATOM 3090 N N . ASP A 1 4 ? 13.055 8.849 4.689 1.00 0.00 4 ASP A N 3
ATOM 3091 C CA . ASP A 1 4 ? 11.800 8.864 3.952 1.00 0.00 4 ASP A CA 3
ATOM 3092 C C . ASP A 1 4 ? 10.700 8.214 4.770 1.00 0.00 4 ASP A C 3
ATOM 3093 O O . ASP A 1 4 ? 10.590 6.987 4.817 1.00 0.00 4 ASP A O 3
ATOM 3102 N N . LYS A 1 5 ? 9.895 9.037 5.416 1.00 0.00 5 LYS A N 3
ATOM 3103 C CA . LYS A 1 5 ? 8.807 8.552 6.248 1.00 0.00 5 LYS A CA 3
ATOM 3104 C C . LYS A 1 5 ? 7.733 7.899 5.390 1.00 0.00 5 LYS A C 3
ATOM 3105 O O . LYS A 1 5 ? 7.327 6.761 5.633 1.00 0.00 5 LYS A O 3
ATOM 3124 N N . GLN A 1 6 ? 7.304 8.619 4.364 1.00 0.00 6 GLN A N 3
ATOM 3125 C CA . GLN A 1 6 ? 6.210 8.172 3.516 1.00 0.00 6 GLN A CA 3
ATOM 3126 C C . GLN A 1 6 ? 6.608 6.932 2.721 1.00 0.00 6 GLN A C 3
ATOM 3127 O O . GLN A 1 6 ? 5.774 6.071 2.444 1.00 0.00 6 GLN A O 3
ATOM 3141 N N . LYS A 1 7 ? 7.886 6.834 2.376 1.00 0.00 7 LYS A N 3
ATOM 3142 C CA . LYS A 1 7 ? 8.377 5.702 1.601 1.00 0.00 7 LYS A CA 3
ATOM 3143 C C . LYS A 1 7 ? 8.389 4.435 2.447 1.00 0.00 7 LYS A C 3
ATOM 3144 O O . LYS A 1 7 ? 8.022 3.362 1.973 1.00 0.00 7 LYS A O 3
ATOM 3163 N N . ALA A 1 8 ? 8.792 4.571 3.705 1.00 0.00 8 ALA A N 3
ATOM 3164 C CA . ALA A 1 8 ? 8.807 3.443 4.632 1.00 0.00 8 ALA A CA 3
ATOM 3165 C C . ALA A 1 8 ? 7.393 2.931 4.885 1.00 0.00 8 ALA A C 3
ATOM 3166 O O . ALA A 1 8 ? 7.167 1.725 4.973 1.00 0.00 8 ALA A O 3
ATOM 3173 N N . ILE A 1 9 ? 6.445 3.853 4.987 1.00 0.00 9 ILE A N 3
ATOM 3174 C CA . ILE A 1 9 ? 5.045 3.485 5.159 1.00 0.00 9 ILE A CA 3
ATOM 3175 C C . ILE A 1 9 ? 4.514 2.823 3.890 1.00 0.00 9 ILE A C 3
ATOM 3176 O O . ILE A 1 9 ? 3.922 1.746 3.943 1.00 0.00 9 ILE A O 3
ATOM 3192 N N . PHE A 1 10 ? 4.752 3.471 2.751 1.00 0.00 10 PHE A N 3
ATOM 3193 C CA . PHE A 1 10 ? 4.313 2.963 1.452 1.00 0.00 10 PHE A CA 3
ATOM 3194 C C . PHE A 1 10 ? 4.859 1.560 1.203 1.00 0.00 10 PHE A C 3
ATOM 3195 O O . PHE A 1 10 ? 4.120 0.650 0.819 1.00 0.00 10 PHE A O 3
ATOM 3212 N N . SER A 1 11 ? 6.151 1.391 1.451 1.00 0.00 11 SER A N 3
ATOM 3213 C CA . SER A 1 11 ? 6.816 0.122 1.220 1.00 0.00 11 SER A CA 3
ATOM 3214 C C . SER A 1 11 ? 6.217 -0.967 2.100 1.00 0.00 11 SER A C 3
ATOM 3215 O O . SER A 1 11 ? 5.861 -2.038 1.608 1.00 0.00 11 SER A O 3
ATOM 3223 N N . GLU A 1 12 ? 6.084 -0.689 3.397 1.00 0.00 12 GLU A N 3
ATOM 3224 C CA . GLU A 1 12 ? 5.562 -1.687 4.324 1.00 0.00 12 GLU A CA 3
ATOM 3225 C C . GLU A 1 12 ? 4.108 -2.020 4.002 1.00 0.00 12 GLU A C 3
ATOM 3226 O O . GLU A 1 12 ? 3.705 -3.180 4.080 1.00 0.00 12 GLU A O 3
ATOM 3238 N N . ASN A 1 13 ? 3.330 -1.010 3.625 1.00 0.00 13 ASN A N 3
ATOM 3239 C CA . ASN A 1 13 ? 1.932 -1.220 3.240 1.00 0.00 13 ASN A CA 3
ATOM 3240 C C . ASN A 1 13 ? 1.836 -2.200 2.078 1.00 0.00 13 ASN A C 3
ATOM 3241 O O . ASN A 1 13 ? 1.123 -3.201 2.154 1.00 0.00 13 ASN A O 3
ATOM 3252 N N . LEU A 1 14 ? 2.575 -1.914 1.015 1.00 0.00 14 LEU A N 3
ATOM 3253 C CA . LEU A 1 14 ? 2.569 -2.753 -0.176 1.00 0.00 14 LEU A CA 3
ATOM 3254 C C . LEU A 1 14 ? 3.125 -4.139 0.133 1.00 0.00 14 LEU A C 3
ATOM 3255 O O . LEU A 1 14 ? 2.518 -5.154 -0.211 1.00 0.00 14 LEU A O 3
ATOM 3271 N N . ASN A 1 15 ? 4.269 -4.169 0.804 1.00 0.00 15 ASN A N 3
ATOM 3272 C CA . ASN A 1 15 ? 4.980 -5.416 1.066 1.00 0.00 15 ASN A CA 3
ATOM 3273 C C . ASN A 1 15 ? 4.154 -6.353 1.950 1.00 0.00 15 ASN A C 3
ATOM 3274 O O . ASN A 1 15 ? 4.207 -7.573 1.785 1.00 0.00 15 ASN A O 3
ATOM 3285 N N . SER A 1 16 ? 3.378 -5.783 2.869 1.00 0.00 16 SER A N 3
ATOM 3286 C CA . SER A 1 16 ? 2.517 -6.579 3.739 1.00 0.00 16 SER A CA 3
ATOM 3287 C C . SER A 1 16 ? 1.436 -7.296 2.933 1.00 0.00 16 SER A C 3
ATOM 3288 O O . SER A 1 16 ? 1.120 -8.454 3.200 1.00 0.00 16 SER A O 3
ATOM 3296 N N . TYR A 1 17 ? 0.884 -6.614 1.934 1.00 0.00 17 TYR A N 3
ATOM 3297 C CA . TYR A 1 17 ? -0.150 -7.207 1.095 1.00 0.00 17 TYR A CA 3
ATOM 3298 C C . TYR A 1 17 ? 0.439 -8.318 0.237 1.00 0.00 17 TYR A C 3
ATOM 3299 O O . TYR A 1 17 ? -0.208 -9.334 -0.002 1.00 0.00 17 TYR A O 3
ATOM 3317 N N . ILE A 1 18 ? 1.676 -8.127 -0.203 1.00 0.00 18 ILE A N 3
ATOM 3318 C CA . ILE A 1 18 ? 2.376 -9.135 -0.991 1.00 0.00 18 ILE A CA 3
ATOM 3319 C C . ILE A 1 18 ? 2.635 -10.384 -0.151 1.00 0.00 18 ILE A C 3
ATOM 3320 O O . ILE A 1 18 ? 2.403 -11.508 -0.595 1.00 0.00 18 ILE A O 3
ATOM 3336 N N . ALA A 1 19 ? 3.103 -10.175 1.077 1.00 0.00 19 ALA A N 3
ATOM 3337 C CA . ALA A 1 19 ? 3.398 -11.275 1.988 1.00 0.00 19 ALA A CA 3
ATOM 3338 C C . ALA A 1 19 ? 2.121 -11.981 2.436 1.00 0.00 19 ALA A C 3
ATOM 3339 O O . ALA A 1 19 ? 2.123 -13.189 2.686 1.00 0.00 19 ALA A O 3
ATOM 3346 N N . LYS A 1 20 ? 1.036 -11.223 2.535 1.00 0.00 20 LYS A N 3
ATOM 3347 C CA . LYS A 1 20 ? -0.253 -11.774 2.941 1.00 0.00 20 LYS A CA 3
ATOM 3348 C C . LYS A 1 20 ? -0.886 -12.544 1.788 1.00 0.00 20 LYS A C 3
ATOM 3349 O O . LYS A 1 20 ? -1.571 -13.549 1.991 1.00 0.00 20 LYS A O 3
ATOM 3368 N N . SER A 1 21 ? -0.644 -12.059 0.580 1.00 0.00 21 SER A N 3
ATOM 3369 C CA . SER A 1 21 ? -1.114 -12.716 -0.633 1.00 0.00 21 SER A CA 3
ATOM 3370 C C . SER A 1 21 ? -0.310 -13.994 -0.894 1.00 0.00 21 SER A C 3
ATOM 3371 O O . SER A 1 21 ? 0.745 -14.205 -0.294 1.00 0.00 21 SER A O 3
ATOM 3379 N N . GLU A 1 22 ? -0.816 -14.847 -1.771 1.00 0.00 22 GLU A N 3
ATOM 3380 C CA . GLU A 1 22 ? -0.124 -16.082 -2.117 1.00 0.00 22 GLU A CA 3
ATOM 3381 C C . GLU A 1 22 ? 0.947 -15.812 -3.168 1.00 0.00 22 GLU A C 3
ATOM 3382 O O . GLU A 1 22 ? 1.991 -16.466 -3.198 1.00 0.00 22 GLU A O 3
ATOM 3394 N N . LYS A 1 23 ? 0.683 -14.833 -4.023 1.00 0.00 23 LYS A N 3
ATOM 3395 C CA . LYS A 1 23 ? 1.550 -14.550 -5.156 1.00 0.00 23 LYS A CA 3
ATOM 3396 C C . LYS A 1 23 ? 2.879 -13.951 -4.703 1.00 0.00 23 LYS A C 3
ATOM 3397 O O . LYS A 1 23 ? 2.948 -13.256 -3.688 1.00 0.00 23 LYS A O 3
ATOM 3416 N N . THR A 1 24 ? 3.933 -14.241 -5.453 1.00 0.00 24 THR A N 3
ATOM 3417 C CA . THR A 1 24 ? 5.266 -13.789 -5.095 1.00 0.00 24 THR A CA 3
ATOM 3418 C C . THR A 1 24 ? 5.562 -12.420 -5.688 1.00 0.00 24 THR A C 3
ATOM 3419 O O . THR A 1 24 ? 4.849 -11.942 -6.575 1.00 0.00 24 THR A O 3
ATOM 3430 N N . GLN A 1 25 ? 6.622 -11.801 -5.188 1.00 0.00 25 GLN A N 3
ATOM 3431 C CA . GLN A 1 25 ? 7.120 -10.540 -5.722 1.00 0.00 25 GLN A CA 3
ATOM 3432 C C . GLN A 1 25 ? 7.352 -10.653 -7.224 1.00 0.00 25 GLN A C 3
ATOM 3433 O O . GLN A 1 25 ? 7.035 -9.747 -7.995 1.00 0.00 25 GLN A O 3
ATOM 3447 N N . LEU A 1 26 ? 7.890 -11.796 -7.619 1.00 0.00 26 LEU A N 3
ATOM 3448 C CA . LEU A 1 26 ? 8.241 -12.053 -9.010 1.00 0.00 26 LEU A CA 3
ATOM 3449 C C . LEU A 1 26 ? 6.986 -12.170 -9.872 1.00 0.00 26 LEU A C 3
ATOM 3450 O O . LEU A 1 26 ? 6.930 -11.622 -10.973 1.00 0.00 26 LEU A O 3
ATOM 3466 N N . GLU A 1 27 ? 5.981 -12.877 -9.356 1.00 0.00 27 GLU A N 3
ATOM 3467 C CA . GLU A 1 27 ? 4.721 -13.055 -10.061 1.00 0.00 27 GLU A CA 3
ATOM 3468 C C . GLU A 1 27 ? 4.074 -11.713 -10.380 1.00 0.00 27 GLU A C 3
ATOM 3469 O O . GLU A 1 27 ? 3.575 -11.502 -11.486 1.00 0.00 27 GLU A O 3
ATOM 3481 N N . ILE A 1 28 ? 4.083 -10.816 -9.403 1.00 0.00 28 ILE A N 3
ATOM 3482 C CA . ILE A 1 28 ? 3.494 -9.495 -9.569 1.00 0.00 28 ILE A CA 3
ATOM 3483 C C . ILE A 1 28 ? 4.269 -8.685 -10.602 1.00 0.00 28 ILE A C 3
ATOM 3484 O O . ILE A 1 28 ? 3.675 -8.067 -11.486 1.00 0.00 28 ILE A O 3
ATOM 3500 N N . ALA A 1 29 ? 5.596 -8.720 -10.504 1.00 0.00 29 ALA A N 3
ATOM 3501 C CA . ALA A 1 29 ? 6.457 -7.986 -11.426 1.00 0.00 29 ALA A CA 3
ATOM 3502 C C . ALA A 1 29 ? 6.196 -8.406 -12.871 1.00 0.00 29 ALA A C 3
ATOM 3503 O O . ALA A 1 29 ? 6.135 -7.563 -13.773 1.00 0.00 29 ALA A O 3
ATOM 3510 N N . LYS A 1 30 ? 6.024 -9.709 -13.073 1.00 0.00 30 LYS A N 3
ATOM 3511 C CA . LYS A 1 30 ? 5.727 -10.261 -14.392 1.00 0.00 30 LYS A CA 3
ATOM 3512 C C . LYS A 1 30 ? 4.452 -9.656 -14.976 1.00 0.00 30 LYS A C 3
ATOM 3513 O O . LYS A 1 30 ? 4.412 -9.268 -16.144 1.00 0.00 30 LYS A O 3
ATOM 3532 N N . SER A 1 31 ? 3.415 -9.575 -14.154 1.00 0.00 31 SER A N 3
ATOM 3533 C CA . SER A 1 31 ? 2.119 -9.096 -14.605 1.00 0.00 31 SER A CA 3
ATOM 3534 C C . SER A 1 31 ? 2.108 -7.571 -14.775 1.00 0.00 31 SER A C 3
ATOM 3535 O O . SER A 1 31 ? 1.383 -7.037 -15.622 1.00 0.00 31 SER A O 3
ATOM 3543 N N . ILE A 1 32 ? 2.905 -6.874 -13.966 1.00 0.00 32 ILE A N 3
ATOM 3544 C CA . ILE A 1 32 ? 3.003 -5.420 -14.062 1.00 0.00 32 ILE A CA 3
ATOM 3545 C C . ILE A 1 32 ? 3.770 -5.028 -15.317 1.00 0.00 32 ILE A C 3
ATOM 3546 O O . ILE A 1 32 ? 3.358 -4.132 -16.061 1.00 0.00 32 ILE A O 3
ATOM 3562 N N . GLY A 1 33 ? 4.875 -5.715 -15.566 1.00 0.00 33 GLY A N 3
ATOM 3563 C CA . GLY A 1 33 ? 5.684 -5.412 -16.727 1.00 0.00 33 GLY A CA 3
ATOM 3564 C C . GLY A 1 33 ? 7.009 -4.787 -16.351 1.00 0.00 33 GLY A C 3
ATOM 3565 O O . GLY A 1 33 ? 7.664 -4.150 -17.178 1.00 0.00 33 GLY A O 3
ATOM 3569 N N . VAL A 1 34 ? 7.405 -4.972 -15.102 1.00 0.00 34 VAL A N 3
ATOM 3570 C CA . VAL A 1 34 ? 8.655 -4.415 -14.604 1.00 0.00 34 VAL A CA 3
ATOM 3571 C C . VAL A 1 34 ? 9.617 -5.530 -14.221 1.00 0.00 34 VAL A C 3
ATOM 3572 O O . VAL A 1 34 ? 9.205 -6.670 -13.991 1.00 0.00 34 VAL A O 3
ATOM 3585 N N . SER A 1 35 ? 10.895 -5.204 -14.164 1.00 0.00 35 SER A N 3
ATOM 3586 C CA . SER A 1 35 ? 11.905 -6.176 -13.789 1.00 0.00 35 SER A CA 3
ATOM 3587 C C . SER A 1 35 ? 11.871 -6.415 -12.279 1.00 0.00 35 SER A C 3
ATOM 3588 O O . SER A 1 35 ? 11.634 -5.486 -11.502 1.00 0.00 35 SER A O 3
ATOM 3596 N N . PRO A 1 36 ? 12.100 -7.666 -11.844 1.00 0.00 36 PRO A N 3
ATOM 3597 C CA . PRO A 1 36 ? 12.077 -8.033 -10.423 1.00 0.00 36 PRO A CA 3
ATOM 3598 C C . PRO A 1 36 ? 13.079 -7.237 -9.588 1.00 0.00 36 PRO A C 3
ATOM 3599 O O . PRO A 1 36 ? 12.850 -6.992 -8.407 1.00 0.00 36 PRO A O 3
ATOM 3610 N N . GLN A 1 37 ? 14.185 -6.825 -10.204 1.00 0.00 37 GLN A N 3
ATOM 3611 C CA . GLN A 1 37 ? 15.180 -6.002 -9.517 1.00 0.00 37 GLN A CA 3
ATOM 3612 C C . GLN A 1 37 ? 14.602 -4.638 -9.152 1.00 0.00 37 GLN A C 3
ATOM 3613 O O . GLN A 1 37 ? 14.913 -4.081 -8.100 1.00 0.00 37 GLN A O 3
ATOM 3627 N N . THR A 1 38 ? 13.737 -4.119 -10.014 1.00 0.00 38 THR A N 3
ATOM 3628 C CA . THR A 1 38 ? 13.100 -2.835 -9.774 1.00 0.00 38 THR A CA 3
ATOM 3629 C C . THR A 1 38 ? 12.008 -3.000 -8.727 1.00 0.00 38 THR A C 3
ATOM 3630 O O . THR A 1 38 ? 11.815 -2.148 -7.861 1.00 0.00 38 THR A O 3
ATOM 3641 N N . PHE A 1 39 ? 11.315 -4.128 -8.797 1.00 0.00 39 PHE A N 3
ATOM 3642 C CA . PHE A 1 39 ? 10.289 -4.458 -7.822 1.00 0.00 39 PHE A CA 3
ATOM 3643 C C . PHE A 1 39 ? 10.925 -4.641 -6.444 1.00 0.00 39 PHE A C 3
ATOM 3644 O O . PHE A 1 39 ? 10.347 -4.273 -5.420 1.00 0.00 39 PHE A O 3
ATOM 3661 N N . ASN A 1 40 ? 12.131 -5.194 -6.438 1.00 0.00 40 ASN A N 3
ATOM 3662 C CA . ASN A 1 40 ? 12.880 -5.420 -5.207 1.00 0.00 40 ASN A CA 3
ATOM 3663 C C . ASN A 1 40 ? 13.147 -4.113 -4.472 1.00 0.00 40 ASN A C 3
ATOM 3664 O O . ASN A 1 40 ? 12.958 -4.031 -3.260 1.00 0.00 40 ASN A O 3
ATOM 3675 N N . THR A 1 41 ? 13.562 -3.081 -5.199 1.00 0.00 41 THR A N 3
ATOM 3676 C CA . THR A 1 41 ? 13.864 -1.796 -4.579 1.00 0.00 41 THR A CA 3
ATOM 3677 C C . THR A 1 41 ? 12.619 -1.156 -3.966 1.00 0.00 41 THR A C 3
ATOM 3678 O O . THR A 1 41 ? 12.722 -0.317 -3.071 1.00 0.00 41 THR A O 3
ATOM 3689 N N . TRP A 1 42 ? 11.445 -1.558 -4.441 1.00 0.00 42 TRP A N 3
ATOM 3690 C CA . TRP A 1 42 ? 10.192 -1.092 -3.857 1.00 0.00 42 TRP A CA 3
ATOM 3691 C C . TRP A 1 42 ? 9.934 -1.827 -2.545 1.00 0.00 42 TRP A C 3
ATOM 3692 O O . TRP A 1 42 ? 9.555 -1.225 -1.539 1.00 0.00 42 TRP A O 3
ATOM 3713 N N . CYS A 1 43 ? 10.163 -3.133 -2.569 1.00 0.00 43 CYS A N 3
ATOM 3714 C CA . CYS A 1 43 ? 9.970 -3.988 -1.401 1.00 0.00 43 CYS A CA 3
ATOM 3715 C C . CYS A 1 43 ? 10.983 -3.668 -0.302 1.00 0.00 43 CYS A C 3
ATOM 3716 O O . CYS A 1 43 ? 10.687 -3.793 0.883 1.00 0.00 43 CYS A O 3
ATOM 3724 N N . LYS A 1 44 ? 12.178 -3.254 -0.706 1.00 0.00 44 LYS A N 3
ATOM 3725 C CA . LYS A 1 44 ? 13.228 -2.910 0.233 1.00 0.00 44 LYS A CA 3
ATOM 3726 C C . LYS A 1 44 ? 13.080 -1.472 0.729 1.00 0.00 44 LYS A C 3
ATOM 3727 O O . LYS A 1 44 ? 13.883 -0.997 1.532 1.00 0.00 44 LYS A O 3
ATOM 3746 N N . GLY A 1 45 ? 12.053 -0.785 0.240 1.00 0.00 45 GLY A N 3
ATOM 3747 C CA . GLY A 1 45 ? 11.796 0.583 0.656 1.00 0.00 45 GLY A CA 3
ATOM 3748 C C . GLY A 1 45 ? 12.877 1.547 0.208 1.00 0.00 45 GLY A C 3
ATOM 3749 O O . GLY A 1 45 ? 13.142 2.550 0.872 1.00 0.00 45 GLY A O 3
ATOM 3753 N N . ILE A 1 46 ? 13.494 1.251 -0.926 1.00 0.00 46 ILE A N 3
ATOM 3754 C CA . ILE A 1 46 ? 14.576 2.072 -1.440 1.00 0.00 46 ILE A CA 3
ATOM 3755 C C . ILE A 1 46 ? 14.028 3.183 -2.331 1.00 0.00 46 ILE A C 3
ATOM 3756 O O . ILE A 1 46 ? 14.448 4.338 -2.230 1.00 0.00 46 ILE A O 3
ATOM 3772 N N . ALA A 1 47 ? 13.069 2.842 -3.180 1.00 0.00 47 ALA A N 3
ATOM 3773 C CA . ALA A 1 47 ? 12.513 3.806 -4.119 1.00 0.00 47 ALA A CA 3
ATOM 3774 C C . ALA A 1 47 ? 11.014 3.604 -4.294 1.00 0.00 47 ALA A C 3
ATOM 3775 O O . ALA A 1 47 ? 10.500 2.505 -4.091 1.00 0.00 47 ALA A O 3
ATOM 3782 N N . ILE A 1 48 ? 10.323 4.677 -4.659 1.00 0.00 48 ILE A N 3
ATOM 3783 C CA . ILE A 1 48 ? 8.896 4.613 -4.951 1.00 0.00 48 ILE A CA 3
ATOM 3784 C C . ILE A 1 48 ? 8.674 4.775 -6.450 1.00 0.00 48 ILE A C 3
ATOM 3785 O O . ILE A 1 48 ? 9.192 5.709 -7.059 1.00 0.00 48 ILE A O 3
ATOM 3801 N N . PRO A 1 49 ? 7.909 3.865 -7.061 1.00 0.00 49 PRO A N 3
ATOM 3802 C CA . PRO A 1 49 ? 7.611 3.915 -8.496 1.00 0.00 49 PRO A CA 3
ATOM 3803 C C . PRO A 1 49 ? 6.785 5.145 -8.869 1.00 0.00 49 PRO A C 3
ATOM 3804 O O . PRO A 1 49 ? 6.143 5.757 -8.012 1.00 0.00 49 PRO A O 3
ATOM 3815 N N . ARG A 1 50 ? 6.820 5.515 -10.143 1.00 0.00 50 ARG A N 3
ATOM 3816 C CA . ARG A 1 50 ? 6.027 6.633 -10.635 1.00 0.00 50 ARG A CA 3
ATOM 3817 C C . ARG A 1 50 ? 4.541 6.317 -10.471 1.00 0.00 50 ARG A C 3
ATOM 3818 O O . ARG A 1 50 ? 4.159 5.146 -10.407 1.00 0.00 50 ARG A O 3
ATOM 3839 N N . MET A 1 51 ? 3.719 7.361 -10.402 1.00 0.00 51 MET A N 3
ATOM 3840 C CA . MET A 1 51 ? 2.282 7.224 -10.142 1.00 0.00 51 MET A CA 3
ATOM 3841 C C . MET A 1 51 ? 1.624 6.193 -11.062 1.00 0.00 51 MET A C 3
ATOM 3842 O O . MET A 1 51 ? 0.777 5.412 -10.626 1.00 0.00 51 MET A O 3
ATOM 3856 N N . GLY A 1 52 ? 2.028 6.187 -12.330 1.00 0.00 52 GLY A N 3
ATOM 3857 C CA . GLY A 1 52 ? 1.478 5.243 -13.288 1.00 0.00 52 GLY A CA 3
ATOM 3858 C C . GLY A 1 52 ? 1.724 3.794 -12.902 1.00 0.00 52 GLY A C 3
ATOM 3859 O O . GLY A 1 52 ? 0.926 2.914 -13.224 1.00 0.00 52 GLY A O 3
ATOM 3863 N N . LYS A 1 53 ? 2.823 3.540 -12.204 1.00 0.00 53 LYS A N 3
ATOM 3864 C CA . LYS A 1 53 ? 3.163 2.188 -11.780 1.00 0.00 53 LYS A CA 3
ATOM 3865 C C . LYS A 1 53 ? 2.471 1.847 -10.468 1.00 0.00 53 LYS A C 3
ATOM 3866 O O . LYS A 1 53 ? 2.068 0.707 -10.248 1.00 0.00 53 LYS A O 3
ATOM 3885 N N . VAL A 1 54 ? 2.328 2.847 -9.603 1.00 0.00 54 VAL A N 3
ATOM 3886 C CA . VAL A 1 54 ? 1.606 2.676 -8.347 1.00 0.00 54 VAL A CA 3
ATOM 3887 C C . VAL A 1 54 ? 0.164 2.282 -8.632 1.00 0.00 54 VAL A C 3
ATOM 3888 O O . VAL A 1 54 ? -0.402 1.406 -7.978 1.00 0.00 54 VAL A O 3
ATOM 3901 N N . GLN A 1 55 ? -0.417 2.930 -9.636 1.00 0.00 55 GLN A N 3
ATOM 3902 C CA . GLN A 1 55 ? -1.774 2.626 -10.061 1.00 0.00 55 GLN A CA 3
ATOM 3903 C C . GLN A 1 55 ? -1.874 1.181 -10.540 1.00 0.00 55 GLN A C 3
ATOM 3904 O O . GLN A 1 55 ? -2.859 0.498 -10.265 1.00 0.00 55 GLN A O 3
ATOM 3918 N N . ALA A 1 56 ? -0.841 0.723 -11.242 1.00 0.00 56 ALA A N 3
ATOM 3919 C CA . ALA A 1 56 ? -0.797 -0.642 -11.757 1.00 0.00 56 ALA A CA 3
ATOM 3920 C C . ALA A 1 56 ? -0.740 -1.649 -10.614 1.00 0.00 56 ALA A C 3
ATOM 3921 O O . ALA A 1 56 ? -1.407 -2.687 -10.654 1.00 0.00 56 ALA A O 3
ATOM 3928 N N . LEU A 1 57 ? 0.046 -1.330 -9.593 1.00 0.00 57 LEU A N 3
ATOM 3929 C CA . LEU A 1 57 ? 0.176 -2.188 -8.423 1.00 0.00 57 LEU A CA 3
ATOM 3930 C C . LEU A 1 57 ? -1.159 -2.312 -7.704 1.00 0.00 57 LEU A C 3
ATOM 3931 O O . LEU A 1 57 ? -1.634 -3.417 -7.438 1.00 0.00 57 LEU A O 3
ATOM 3947 N N . ALA A 1 58 ? -1.776 -1.171 -7.417 1.00 0.00 58 ALA A N 3
ATOM 3948 C CA . ALA A 1 58 ? -3.068 -1.148 -6.745 1.00 0.00 58 ALA A CA 3
ATOM 3949 C C . ALA A 1 58 ? -4.133 -1.830 -7.601 1.00 0.00 58 ALA A C 3
ATOM 3950 O O . ALA A 1 58 ? -5.037 -2.482 -7.082 1.00 0.00 58 ALA A O 3
ATOM 3957 N N . ASP A 1 59 ? -4.005 -1.681 -8.913 1.00 0.00 59 ASP A N 3
ATOM 3958 C CA . ASP A 1 59 ? -4.926 -2.290 -9.871 1.00 0.00 59 ASP A CA 3
ATOM 3959 C C . ASP A 1 59 ? -4.827 -3.810 -9.844 1.00 0.00 59 ASP A C 3
ATOM 3960 O O . ASP A 1 59 ? -5.838 -4.509 -9.879 1.00 0.00 59 ASP A O 3
ATOM 3969 N N . TYR A 1 60 ? -3.604 -4.309 -9.766 1.00 0.00 60 TYR A N 3
ATOM 3970 C CA . TYR A 1 60 ? -3.358 -5.746 -9.755 1.00 0.00 60 TYR A CA 3
ATOM 3971 C C . TYR A 1 60 ? -3.957 -6.391 -8.509 1.00 0.00 60 TYR A C 3
ATOM 3972 O O . TYR A 1 60 ? -4.467 -7.510 -8.561 1.00 0.00 60 TYR A O 3
ATOM 3990 N N . PHE A 1 61 ? -3.891 -5.680 -7.394 1.00 0.00 61 PHE A N 3
ATOM 3991 C CA . PHE A 1 61 ? -4.465 -6.166 -6.147 1.00 0.00 61 PHE A CA 3
ATOM 3992 C C . PHE A 1 61 ? -5.948 -5.828 -6.075 1.00 0.00 61 PHE A C 3
ATOM 3993 O O . PHE A 1 61 ? -6.667 -6.338 -5.212 1.00 0.00 61 PHE A O 3
ATOM 4010 N N . ASN A 1 62 ? -6.388 -4.960 -6.987 1.00 0.00 62 ASN A N 3
ATOM 4011 C CA . ASN A 1 62 ? -7.771 -4.489 -7.035 1.00 0.00 62 ASN A CA 3
ATOM 4012 C C . ASN A 1 62 ? -8.113 -3.733 -5.749 1.00 0.00 62 ASN A C 3
ATOM 4013 O O . ASN A 1 62 ? -9.243 -3.761 -5.263 1.00 0.00 62 ASN A O 3
ATOM 4024 N N . ILE A 1 63 ? -7.118 -3.036 -5.215 1.00 0.00 63 ILE A N 3
ATOM 4025 C CA . ILE A 1 63 ? -7.274 -2.268 -3.986 1.00 0.00 63 ILE A CA 3
ATOM 4026 C C . ILE A 1 63 ? -7.181 -0.778 -4.286 1.00 0.00 63 ILE A C 3
ATOM 4027 O O . ILE A 1 63 ? -7.136 -0.378 -5.450 1.00 0.00 63 ILE A O 3
ATOM 4043 N N . ASN A 1 64 ? -7.168 0.045 -3.248 1.00 0.00 64 ASN A N 3
ATOM 4044 C CA . ASN A 1 64 ? -6.992 1.477 -3.432 1.00 0.00 64 ASN A CA 3
ATOM 4045 C C . ASN A 1 64 ? -5.519 1.829 -3.323 1.00 0.00 64 ASN A C 3
ATOM 4046 O O . ASN A 1 64 ? -4.784 1.214 -2.549 1.00 0.00 64 ASN A O 3
ATOM 4057 N N . LYS A 1 65 ? -5.087 2.827 -4.083 1.00 0.00 65 LYS A N 3
ATOM 4058 C CA . LYS A 1 65 ? -3.708 3.289 -4.002 1.00 0.00 65 LYS A CA 3
ATOM 4059 C C . LYS A 1 65 ? -3.477 3.959 -2.654 1.00 0.00 65 LYS A C 3
ATOM 4060 O O . LYS A 1 65 ? -2.372 3.940 -2.116 1.00 0.00 65 LYS A O 3
ATOM 4079 N N . SER A 1 66 ? -4.542 4.541 -2.115 1.00 0.00 66 SER A N 3
ATOM 4080 C CA . SER A 1 66 ? -4.499 5.182 -0.811 1.00 0.00 66 SER A CA 3
ATOM 4081 C C . SER A 1 66 ? -4.098 4.196 0.286 1.00 0.00 66 SER A C 3
ATOM 4082 O O . SER A 1 66 ? -3.434 4.577 1.243 1.00 0.00 66 SER A O 3
ATOM 4090 N N . ASP A 1 67 ? -4.477 2.927 0.123 1.00 0.00 67 ASP A N 3
ATOM 4091 C CA . ASP A 1 67 ? -4.160 1.890 1.112 1.00 0.00 67 ASP A CA 3
ATOM 4092 C C . ASP A 1 67 ? -2.654 1.723 1.276 1.00 0.00 67 ASP A C 3
ATOM 4093 O O . ASP A 1 67 ? -2.177 1.254 2.310 1.00 0.00 67 ASP A O 3
ATOM 4102 N N . LEU A 1 68 ? -1.914 2.096 0.241 1.00 0.00 68 LEU A N 3
ATOM 4103 C CA . LEU A 1 68 ? -0.465 2.014 0.266 1.00 0.00 68 LEU A CA 3
ATOM 4104 C C . LEU A 1 68 ? 0.131 3.321 0.781 1.00 0.00 68 LEU A C 3
ATOM 4105 O O . LEU A 1 68 ? 1.263 3.354 1.262 1.00 0.00 68 LEU A O 3
ATOM 4121 N N . ILE A 1 69 ? -0.648 4.391 0.694 1.00 0.00 69 ILE A N 3
ATOM 4122 C CA . ILE A 1 69 ? -0.160 5.724 1.019 1.00 0.00 69 ILE A CA 3
ATOM 4123 C C . ILE A 1 69 ? -0.392 6.075 2.489 1.00 0.00 69 ILE A C 3
ATOM 4124 O O . ILE A 1 69 ? 0.530 6.520 3.176 1.00 0.00 69 ILE A O 3
ATOM 4140 N N . GLU A 1 70 ? -1.610 5.869 2.975 1.00 0.00 70 GLU A N 3
ATOM 4141 C CA . GLU A 1 70 ? -1.964 6.310 4.310 1.00 0.00 70 GLU A CA 3
ATOM 4142 C C . GLU A 1 70 ? -1.372 5.407 5.388 1.00 0.00 70 GLU A C 3
ATOM 4143 O O . GLU A 1 70 ? -1.117 4.219 5.164 1.00 0.00 70 GLU A O 3
ATOM 4155 N N . ASP A 1 71 ? -1.133 5.999 6.551 1.00 0.00 71 ASP A N 3
ATOM 4156 C CA . ASP A 1 71 ? -0.550 5.291 7.681 1.00 0.00 71 ASP A CA 3
ATOM 4157 C C . ASP A 1 71 ? -1.545 4.289 8.249 1.00 0.00 71 ASP A C 3
ATOM 4158 O O . ASP A 1 71 ? -2.706 4.619 8.486 1.00 0.00 71 ASP A O 3
ATOM 4167 N N . LYS A 1 72 ? -1.081 3.070 8.481 1.00 0.00 72 LYS A N 3
ATOM 4168 C CA . LYS A 1 72 ? -1.963 1.981 8.870 1.00 0.00 72 LYS A CA 3
ATOM 4169 C C . LYS A 1 72 ? -1.919 1.756 10.385 1.00 0.00 72 LYS A C 3
ATOM 4170 O O . LYS A 1 72 ? -2.517 0.813 10.900 1.00 0.00 72 LYS A O 3
ATOM 4189 N N . LYS A 1 73 ? -1.229 2.635 11.101 1.00 0.00 73 LYS A N 3
ATOM 4190 C CA . LYS A 1 73 ? -1.080 2.509 12.543 1.00 0.00 73 LYS A CA 3
ATOM 4191 C C . LYS A 1 73 ? -2.231 3.218 13.260 1.00 0.00 73 LYS A C 3
ATOM 4192 O O . LYS A 1 73 ? -2.080 3.740 14.368 1.00 0.00 73 LYS A O 3
ATOM 4211 N N . LEU A 1 74 ? -3.383 3.233 12.618 1.00 0.00 74 LEU A N 3
ATOM 4212 C CA . LEU A 1 74 ? -4.571 3.836 13.190 1.00 0.00 74 LEU A CA 3
ATOM 4213 C C . LEU A 1 74 ? -5.208 2.912 14.226 1.00 0.00 74 LEU A C 3
ATOM 4214 O O . LEU A 1 74 ? -6.242 2.286 13.975 1.00 0.00 74 LEU A O 3
ATOM 4230 N N . ASN A 1 75 ? -4.553 2.809 15.371 1.00 0.00 75 ASN A N 3
ATOM 4231 C CA . ASN A 1 75 ? -5.052 2.038 16.498 1.00 0.00 75 ASN A CA 3
ATOM 4232 C C . ASN A 1 75 ? -4.450 2.618 17.775 1.00 0.00 75 ASN A C 3
ATOM 4233 O O . ASN A 1 75 ? -3.303 3.075 17.766 1.00 0.00 75 ASN A O 3
ATOM 4244 N N . ILE A 1 76 ? -5.221 2.610 18.853 1.00 0.00 76 ILE A N 3
ATOM 4245 C CA . ILE A 1 76 ? -4.832 3.296 20.081 1.00 0.00 76 ILE A CA 3
ATOM 4246 C C . ILE A 1 76 ? -3.589 2.679 20.718 1.00 0.00 76 ILE A C 3
ATOM 4247 O O . ILE A 1 76 ? -3.495 1.463 20.899 1.00 0.00 76 ILE A O 3
ATOM 4263 N N . ASP A 1 77 ? -2.642 3.550 21.043 1.00 0.00 77 ASP A N 3
ATOM 4264 C CA . ASP A 1 77 ? -1.413 3.183 21.728 1.00 0.00 77 ASP A CA 3
ATOM 4265 C C . ASP A 1 77 ? -0.739 4.450 22.231 1.00 0.00 77 ASP A C 3
ATOM 4266 O O . ASP A 1 77 ? -0.311 5.292 21.439 1.00 0.00 77 ASP A O 3
ATOM 4275 N N . THR A 1 78 ? -0.686 4.609 23.541 1.00 0.00 78 THR A N 3
ATOM 4276 C CA . THR A 1 78 ? -0.113 5.804 24.125 1.00 0.00 78 THR A CA 3
ATOM 4277 C C . THR A 1 78 ? 1.409 5.745 24.048 1.00 0.00 78 THR A C 3
ATOM 4278 O O . THR A 1 78 ? 2.006 4.682 24.225 1.00 0.00 78 THR A O 3
ATOM 4289 N N . VAL A 1 79 ? 2.030 6.876 23.752 1.00 0.00 79 VAL A N 3
ATOM 4290 C CA . VAL A 1 79 ? 3.474 6.928 23.557 1.00 0.00 79 VAL A CA 3
ATOM 4291 C C . VAL A 1 79 ? 4.111 7.993 24.441 1.00 0.00 79 VAL A C 3
ATOM 4292 O O . VAL A 1 79 ? 4.223 9.150 24.037 1.00 0.00 79 VAL A O 3
ATOM 4305 N N . PRO A 1 80 ? 4.471 7.636 25.683 1.00 0.00 80 PRO A N 3
ATOM 4306 C CA . PRO A 1 80 ? 5.209 8.533 26.576 1.00 0.00 80 PRO A CA 3
ATOM 4307 C C . PRO A 1 80 ? 6.582 8.864 25.999 1.00 0.00 80 PRO A C 3
ATOM 4308 O O . PRO A 1 80 ? 7.465 8.002 25.935 1.00 0.00 80 PRO A O 3
ATOM 4319 N N . ILE A 1 81 ? 6.748 10.103 25.554 1.00 0.00 81 ILE A N 3
ATOM 4320 C CA . ILE A 1 81 ? 7.978 10.515 24.897 1.00 0.00 81 ILE A CA 3
ATOM 4321 C C . ILE A 1 81 ? 9.077 10.762 25.917 1.00 0.00 81 ILE A C 3
ATOM 4322 O O . ILE A 1 81 ? 8.872 11.456 26.917 1.00 0.00 81 ILE A O 3
ATOM 4338 N N . GLU A 1 82 ? 10.243 10.201 25.657 1.00 0.00 82 GLU A N 3
ATOM 4339 C CA . GLU A 1 82 ? 11.405 10.457 26.485 1.00 0.00 82 GLU A CA 3
ATOM 4340 C C . GLU A 1 82 ? 12.112 11.706 25.987 1.00 0.00 82 GLU A C 3
ATOM 4341 O O . GLU A 1 82 ? 13.004 11.639 25.140 1.00 0.00 82 GLU A O 3
ATOM 4353 N N . SER A 1 83 ? 11.676 12.848 26.491 1.00 0.00 83 SER A N 3
ATOM 4354 C CA . SER A 1 83 ? 12.194 14.121 26.039 1.00 0.00 83 SER A CA 3
ATOM 4355 C C . SER A 1 83 ? 13.566 14.390 26.645 1.00 0.00 83 SER A C 3
ATOM 4356 O O . SER A 1 83 ? 13.733 14.377 27.868 1.00 0.00 83 SER A O 3
ATOM 4364 N N . GLY A 1 84 ? 14.544 14.599 25.778 1.00 0.00 84 GLY A N 3
ATOM 4365 C CA . GLY A 1 84 ? 15.878 14.936 26.222 1.00 0.00 84 GLY A CA 3
ATOM 4366 C C . GLY A 1 84 ? 16.198 16.395 25.983 1.00 0.00 84 GLY A C 3
ATOM 4367 O O . GLY A 1 84 ? 16.142 17.208 26.906 1.00 0.00 84 GLY A O 3
ATOM 4371 N N . TYR A 1 85 ? 16.515 16.734 24.738 1.00 0.00 85 TYR A N 3
ATOM 4372 C CA . TYR A 1 85 ? 16.850 18.108 24.384 1.00 0.00 85 TYR A CA 3
ATOM 4373 C C . TYR A 1 85 ? 16.529 18.384 22.917 1.00 0.00 85 TYR A C 3
ATOM 4374 O O . TYR A 1 85 ? 16.492 17.466 22.094 1.00 0.00 85 TYR A O 3
ATOM 4392 N N . THR A 1 86 ? 16.299 19.650 22.605 1.00 0.00 86 THR A N 3
ATOM 4393 C CA . THR A 1 86 ? 15.970 20.065 21.249 1.00 0.00 86 THR A CA 3
ATOM 4394 C C . THR A 1 86 ? 17.097 20.906 20.654 1.00 0.00 86 THR A C 3
ATOM 4395 O O . THR A 1 86 ? 17.398 22.000 21.143 1.00 0.00 86 THR A O 3
ATOM 4406 N N . LEU A 1 87 ? 17.721 20.394 19.602 1.00 0.00 87 LEU A N 3
ATOM 4407 C CA . LEU A 1 87 ? 18.857 21.070 18.987 1.00 0.00 87 LEU A CA 3
ATOM 4408 C C . LEU A 1 87 ? 18.407 22.052 17.914 1.00 0.00 87 LEU A C 3
ATOM 4409 O O . LEU A 1 87 ? 17.562 21.736 17.075 1.00 0.00 87 LEU A O 3
ATOM 4425 N N . GLU A 1 88 ? 18.983 23.245 17.953 1.00 0.00 88 GLU A N 3
ATOM 4426 C CA . GLU A 1 88 ? 18.729 24.259 16.943 1.00 0.00 88 GLU A CA 3
ATOM 4427 C C . GLU A 1 88 ? 19.367 23.848 15.621 1.00 0.00 88 GLU A C 3
ATOM 4428 O O . GLU A 1 88 ? 20.493 23.353 15.592 1.00 0.00 88 GLU A O 3
ATOM 4440 N N . HIS A 1 89 ? 18.652 24.061 14.526 1.00 0.00 89 HIS A N 3
ATOM 4441 C CA . HIS A 1 89 ? 19.059 23.506 13.241 1.00 0.00 89 HIS A CA 3
ATOM 4442 C C . HIS A 1 89 ? 19.825 24.523 12.400 1.00 0.00 89 HIS A C 3
ATOM 4443 O O . HIS A 1 89 ? 19.226 25.221 11.586 1.00 0.00 89 HIS A O 3
ATOM 4458 N N . HIS A 1 90 ? 21.135 24.623 12.634 1.00 0.00 90 HIS A N 3
ATOM 4459 C CA . HIS A 1 90 ? 22.045 25.371 11.756 1.00 0.00 90 HIS A CA 3
ATOM 4460 C C . HIS A 1 90 ? 21.588 26.824 11.555 1.00 0.00 90 HIS A C 3
ATOM 4461 O O . HIS A 1 90 ? 20.860 27.137 10.610 1.00 0.00 90 HIS A O 3
ATOM 4476 N N . HIS A 1 91 ? 22.025 27.710 12.439 1.00 0.00 91 HIS A N 3
ATOM 4477 C CA . HIS A 1 91 ? 21.538 29.090 12.444 1.00 0.00 91 HIS A CA 3
ATOM 4478 C C . HIS A 1 91 ? 22.396 30.026 11.597 1.00 0.00 91 HIS A C 3
ATOM 4479 O O . HIS A 1 91 ? 21.862 30.935 10.959 1.00 0.00 91 HIS A O 3
ATOM 4494 N N . HIS A 1 92 ? 23.711 29.801 11.589 1.00 0.00 92 HIS A N 3
ATOM 4495 C CA . HIS A 1 92 ? 24.662 30.757 11.009 1.00 0.00 92 HIS A CA 3
ATOM 4496 C C . HIS A 1 92 ? 24.583 32.088 11.754 1.00 0.00 92 HIS A C 3
ATOM 4497 O O . HIS A 1 92 ? 25.319 32.307 12.713 1.00 0.00 92 HIS A O 3
ATOM 4512 N N . HIS A 1 93 ? 23.681 32.965 11.324 1.00 0.00 93 HIS A N 3
ATOM 4513 C CA . HIS A 1 93 ? 23.419 34.198 12.057 1.00 0.00 93 HIS A CA 3
ATOM 4514 C C . HIS A 1 93 ? 21.939 34.574 11.994 1.00 0.00 93 HIS A C 3
ATOM 4515 O O . HIS A 1 93 ? 21.571 35.734 12.173 1.00 0.00 93 HIS A O 3
ATOM 4530 N N . HIS A 1 94 ? 21.091 33.582 11.736 1.00 0.00 94 HIS A N 3
ATOM 4531 C CA . HIS A 1 94 ? 19.648 33.749 11.882 1.00 0.00 94 HIS A CA 3
ATOM 4532 C C . HIS A 1 94 ? 18.997 32.422 12.280 1.00 0.00 94 HIS A C 3
ATOM 4533 O O . HIS A 1 94 ? 18.307 31.797 11.449 1.00 0.00 94 HIS A O 3
ATOM 4549 N N . MET A 1 1 ? 17.398 -0.140 4.424 1.00 0.00 1 MET A N 4
ATOM 4550 C CA . MET A 1 1 ? 17.803 1.274 4.579 1.00 0.00 1 MET A CA 4
ATOM 4551 C C . MET A 1 1 ? 16.654 2.212 4.223 1.00 0.00 1 MET A C 4
ATOM 4552 O O . MET A 1 1 ? 16.311 2.389 3.052 1.00 0.00 1 MET A O 4
ATOM 4568 N N . VAL A 1 2 ? 16.045 2.796 5.244 1.00 0.00 2 VAL A N 4
ATOM 4569 C CA . VAL A 1 2 ? 14.953 3.733 5.049 1.00 0.00 2 VAL A CA 4
ATOM 4570 C C . VAL A 1 2 ? 15.374 5.136 5.466 1.00 0.00 2 VAL A C 4
ATOM 4571 O O . VAL A 1 2 ? 15.931 5.336 6.547 1.00 0.00 2 VAL A O 4
ATOM 4584 N N . LYS A 1 3 ? 15.138 6.103 4.592 1.00 0.00 3 LYS A N 4
ATOM 4585 C CA . LYS A 1 3 ? 15.579 7.469 4.836 1.00 0.00 3 LYS A CA 4
ATOM 4586 C C . LYS A 1 3 ? 14.412 8.357 5.266 1.00 0.00 3 LYS A C 4
ATOM 4587 O O . LYS A 1 3 ? 14.614 9.432 5.839 1.00 0.00 3 LYS A O 4
ATOM 4606 N N . ASP A 1 4 ? 13.194 7.898 5.009 1.00 0.00 4 ASP A N 4
ATOM 4607 C CA . ASP A 1 4 ? 12.000 8.697 5.275 1.00 0.00 4 ASP A CA 4
ATOM 4608 C C . ASP A 1 4 ? 10.817 7.800 5.619 1.00 0.00 4 ASP A C 4
ATOM 4609 O O . ASP A 1 4 ? 10.706 6.690 5.090 1.00 0.00 4 ASP A O 4
ATOM 4618 N N . LYS A 1 5 ? 9.931 8.286 6.490 1.00 0.00 5 LYS A N 4
ATOM 4619 C CA . LYS A 1 5 ? 8.784 7.503 6.942 1.00 0.00 5 LYS A CA 4
ATOM 4620 C C . LYS A 1 5 ? 7.875 7.106 5.789 1.00 0.00 5 LYS A C 4
ATOM 4621 O O . LYS A 1 5 ? 7.437 5.967 5.720 1.00 0.00 5 LYS A O 4
ATOM 4640 N N . GLN A 1 6 ? 7.604 8.033 4.880 1.00 0.00 6 GLN A N 4
ATOM 4641 C CA . GLN A 1 6 ? 6.681 7.766 3.782 1.00 0.00 6 GLN A CA 4
ATOM 4642 C C . GLN A 1 6 ? 7.216 6.646 2.889 1.00 0.00 6 GLN A C 4
ATOM 4643 O O . GLN A 1 6 ? 6.453 5.820 2.386 1.00 0.00 6 GLN A O 4
ATOM 4657 N N . LYS A 1 7 ? 8.526 6.605 2.721 1.00 0.00 7 LYS A N 4
ATOM 4658 C CA . LYS A 1 7 ? 9.159 5.567 1.921 1.00 0.00 7 LYS A CA 4
ATOM 4659 C C . LYS A 1 7 ? 9.100 4.221 2.647 1.00 0.00 7 LYS A C 4
ATOM 4660 O O . LYS A 1 7 ? 8.946 3.169 2.023 1.00 0.00 7 LYS A O 4
ATOM 4679 N N . ALA A 1 8 ? 9.209 4.269 3.969 1.00 0.00 8 ALA A N 4
ATOM 4680 C CA . ALA A 1 8 ? 9.138 3.069 4.796 1.00 0.00 8 ALA A CA 4
ATOM 4681 C C . ALA A 1 8 ? 7.705 2.563 4.917 1.00 0.00 8 ALA A C 4
ATOM 4682 O O . ALA A 1 8 ? 7.452 1.366 4.823 1.00 0.00 8 ALA A O 4
ATOM 4689 N N . ILE A 1 9 ? 6.770 3.479 5.121 1.00 0.00 9 ILE A N 4
ATOM 4690 C CA . ILE A 1 9 ? 5.363 3.120 5.225 1.00 0.00 9 ILE A CA 4
ATOM 4691 C C . ILE A 1 9 ? 4.882 2.483 3.927 1.00 0.00 9 ILE A C 4
ATOM 4692 O O . ILE A 1 9 ? 4.174 1.482 3.951 1.00 0.00 9 ILE A O 4
ATOM 4708 N N . PHE A 1 10 ? 5.297 3.052 2.798 1.00 0.00 10 PHE A N 4
ATOM 4709 C CA . PHE A 1 10 ? 4.923 2.518 1.491 1.00 0.00 10 PHE A CA 4
ATOM 4710 C C . PHE A 1 10 ? 5.412 1.080 1.324 1.00 0.00 10 PHE A C 4
ATOM 4711 O O . PHE A 1 10 ? 4.649 0.194 0.931 1.00 0.00 10 PHE A O 4
ATOM 4728 N N . SER A 1 11 ? 6.680 0.853 1.639 1.00 0.00 11 SER A N 4
ATOM 4729 C CA . SER A 1 11 ? 7.279 -0.463 1.483 1.00 0.00 11 SER A CA 4
ATOM 4730 C C . SER A 1 11 ? 6.678 -1.460 2.471 1.00 0.00 11 SER A C 4
ATOM 4731 O O . SER A 1 11 ? 6.448 -2.622 2.127 1.00 0.00 11 SER A O 4
ATOM 4739 N N . GLU A 1 12 ? 6.411 -1.006 3.692 1.00 0.00 12 GLU A N 4
ATOM 4740 C CA . GLU A 1 12 ? 5.774 -1.856 4.692 1.00 0.00 12 GLU A CA 4
ATOM 4741 C C . GLU A 1 12 ? 4.347 -2.198 4.267 1.00 0.00 12 GLU A C 4
ATOM 4742 O O . GLU A 1 12 ? 3.913 -3.345 4.392 1.00 0.00 12 GLU A O 4
ATOM 4754 N N . ASN A 1 13 ? 3.630 -1.201 3.749 1.00 0.00 13 ASN A N 4
ATOM 4755 C CA . ASN A 1 13 ? 2.283 -1.414 3.224 1.00 0.00 13 ASN A CA 4
ATOM 4756 C C . ASN A 1 13 ? 2.304 -2.437 2.106 1.00 0.00 13 ASN A C 4
ATOM 4757 O O . ASN A 1 13 ? 1.525 -3.389 2.111 1.00 0.00 13 ASN A O 4
ATOM 4768 N N . LEU A 1 14 ? 3.201 -2.230 1.152 1.00 0.00 14 LEU A N 4
ATOM 4769 C CA . LEU A 1 14 ? 3.341 -3.130 0.018 1.00 0.00 14 LEU A CA 4
ATOM 4770 C C . LEU A 1 14 ? 3.583 -4.555 0.505 1.00 0.00 14 LEU A C 4
ATOM 4771 O O . LEU A 1 14 ? 2.928 -5.497 0.051 1.00 0.00 14 LEU A O 4
ATOM 4787 N N . ASN A 1 15 ? 4.498 -4.700 1.461 1.00 0.00 15 ASN A N 4
ATOM 4788 C CA . ASN A 1 15 ? 4.808 -6.004 2.044 1.00 0.00 15 ASN A CA 4
ATOM 4789 C C . ASN A 1 15 ? 3.577 -6.644 2.670 1.00 0.00 15 ASN A C 4
ATOM 4790 O O . ASN A 1 15 ? 3.399 -7.856 2.582 1.00 0.00 15 ASN A O 4
ATOM 4801 N N . SER A 1 16 ? 2.721 -5.826 3.285 1.00 0.00 16 SER A N 4
ATOM 4802 C CA . SER A 1 16 ? 1.527 -6.335 3.958 1.00 0.00 16 SER A CA 4
ATOM 4803 C C . SER A 1 16 ? 0.677 -7.169 3.006 1.00 0.00 16 SER A C 4
ATOM 4804 O O . SER A 1 16 ? 0.341 -8.316 3.294 1.00 0.00 16 SER A O 4
ATOM 4812 N N . TYR A 1 17 ? 0.359 -6.596 1.855 1.00 0.00 17 TYR A N 4
ATOM 4813 C CA . TYR A 1 17 ? -0.570 -7.220 0.924 1.00 0.00 17 TYR A CA 4
ATOM 4814 C C . TYR A 1 17 ? 0.097 -8.363 0.171 1.00 0.00 17 TYR A C 4
ATOM 4815 O O . TYR A 1 17 ? -0.550 -9.350 -0.169 1.00 0.00 17 TYR A O 4
ATOM 4833 N N . ILE A 1 18 ? 1.394 -8.232 -0.071 1.00 0.00 18 ILE A N 4
ATOM 4834 C CA . ILE A 1 18 ? 2.142 -9.261 -0.782 1.00 0.00 18 ILE A CA 4
ATOM 4835 C C . ILE A 1 18 ? 2.363 -10.483 0.106 1.00 0.00 18 ILE A C 4
ATOM 4836 O O . ILE A 1 18 ? 2.160 -11.616 -0.324 1.00 0.00 18 ILE A O 4
ATOM 4852 N N . ALA A 1 19 ? 2.756 -10.245 1.354 1.00 0.00 19 ALA A N 4
ATOM 4853 C CA . ALA A 1 19 ? 2.999 -11.331 2.296 1.00 0.00 19 ALA A CA 4
ATOM 4854 C C . ALA A 1 19 ? 1.689 -11.980 2.727 1.00 0.00 19 ALA A C 4
ATOM 4855 O O . ALA A 1 19 ? 1.675 -13.121 3.184 1.00 0.00 19 ALA A O 4
ATOM 4862 N N . LYS A 1 20 ? 0.592 -11.245 2.593 1.00 0.00 20 LYS A N 4
ATOM 4863 C CA . LYS A 1 20 ? -0.722 -11.782 2.906 1.00 0.00 20 LYS A CA 4
ATOM 4864 C C . LYS A 1 20 ? -1.220 -12.634 1.747 1.00 0.00 20 LYS A C 4
ATOM 4865 O O . LYS A 1 20 ? -1.819 -13.691 1.951 1.00 0.00 20 LYS A O 4
ATOM 4884 N N . SER A 1 21 ? -0.965 -12.166 0.533 1.00 0.00 21 SER A N 4
ATOM 4885 C CA . SER A 1 21 ? -1.347 -12.885 -0.665 1.00 0.00 21 SER A CA 4
ATOM 4886 C C . SER A 1 21 ? -0.441 -14.096 -0.889 1.00 0.00 21 SER A C 4
ATOM 4887 O O . SER A 1 21 ? 0.537 -14.297 -0.168 1.00 0.00 21 SER A O 4
ATOM 4895 N N . GLU A 1 22 ? -0.777 -14.905 -1.882 1.00 0.00 22 GLU A N 4
ATOM 4896 C CA . GLU A 1 22 ? -0.063 -16.150 -2.131 1.00 0.00 22 GLU A CA 4
ATOM 4897 C C . GLU A 1 22 ? 0.888 -16.029 -3.319 1.00 0.00 22 GLU A C 4
ATOM 4898 O O . GLU A 1 22 ? 1.847 -16.795 -3.443 1.00 0.00 22 GLU A O 4
ATOM 4910 N N . LYS A 1 23 ? 0.628 -15.064 -4.188 1.00 0.00 23 LYS A N 4
ATOM 4911 C CA . LYS A 1 23 ? 1.394 -14.936 -5.420 1.00 0.00 23 LYS A CA 4
ATOM 4912 C C . LYS A 1 23 ? 2.749 -14.288 -5.143 1.00 0.00 23 LYS A C 4
ATOM 4913 O O . LYS A 1 23 ? 2.866 -13.423 -4.276 1.00 0.00 23 LYS A O 4
ATOM 4932 N N . THR A 1 24 ? 3.761 -14.720 -5.884 1.00 0.00 24 THR A N 4
ATOM 4933 C CA . THR A 1 24 ? 5.123 -14.253 -5.677 1.00 0.00 24 THR A CA 4
ATOM 4934 C C . THR A 1 24 ? 5.314 -12.834 -6.192 1.00 0.00 24 THR A C 4
ATOM 4935 O O . THR A 1 24 ? 4.566 -12.364 -7.056 1.00 0.00 24 THR A O 4
ATOM 4946 N N . GLN A 1 25 ? 6.329 -12.163 -5.661 1.00 0.00 25 GLN A N 4
ATOM 4947 C CA . GLN A 1 25 ? 6.676 -10.816 -6.088 1.00 0.00 25 GLN A CA 4
ATOM 4948 C C . GLN A 1 25 ? 7.102 -10.830 -7.548 1.00 0.00 25 GLN A C 4
ATOM 4949 O O . GLN A 1 25 ? 6.811 -9.906 -8.307 1.00 0.00 25 GLN A O 4
ATOM 4963 N N . LEU A 1 26 ? 7.798 -11.895 -7.921 1.00 0.00 26 LEU A N 4
ATOM 4964 C CA . LEU A 1 26 ? 8.209 -12.125 -9.297 1.00 0.00 26 LEU A CA 4
ATOM 4965 C C . LEU A 1 26 ? 6.989 -12.174 -10.215 1.00 0.00 26 LEU A C 4
ATOM 4966 O O . LEU A 1 26 ? 6.965 -11.533 -11.268 1.00 0.00 26 LEU A O 4
ATOM 4982 N N . GLU A 1 27 ? 5.978 -12.927 -9.797 1.00 0.00 27 GLU A N 4
ATOM 4983 C CA . GLU A 1 27 ? 4.730 -13.041 -10.545 1.00 0.00 27 GLU A CA 4
ATOM 4984 C C . GLU A 1 27 ? 4.061 -11.684 -10.707 1.00 0.00 27 GLU A C 4
ATOM 4985 O O . GLU A 1 27 ? 3.600 -11.335 -11.792 1.00 0.00 27 GLU A O 4
ATOM 4997 N N . ILE A 1 28 ? 4.010 -10.925 -9.619 1.00 0.00 28 ILE A N 4
ATOM 4998 C CA . ILE A 1 28 ? 3.427 -9.590 -9.644 1.00 0.00 28 ILE A CA 4
ATOM 4999 C C . ILE A 1 28 ? 4.177 -8.697 -10.628 1.00 0.00 28 ILE A C 4
ATOM 5000 O O . ILE A 1 28 ? 3.573 -8.101 -11.519 1.00 0.00 28 ILE A O 4
ATOM 5016 N N . ALA A 1 29 ? 5.500 -8.643 -10.477 1.00 0.00 29 ALA A N 4
ATOM 5017 C CA . ALA A 1 29 ? 6.350 -7.795 -11.311 1.00 0.00 29 ALA A CA 4
ATOM 5018 C C . ALA A 1 29 ? 6.207 -8.140 -12.789 1.00 0.00 29 ALA A C 4
ATOM 5019 O O . ALA A 1 29 ? 6.186 -7.249 -13.644 1.00 0.00 29 ALA A O 4
ATOM 5026 N N . LYS A 1 30 ? 6.093 -9.430 -13.088 1.00 0.00 30 LYS A N 4
ATOM 5027 C CA . LYS A 1 30 ? 5.946 -9.883 -14.464 1.00 0.00 30 LYS A CA 4
ATOM 5028 C C . LYS A 1 30 ? 4.659 -9.344 -15.082 1.00 0.00 30 LYS A C 4
ATOM 5029 O O . LYS A 1 30 ? 4.662 -8.858 -16.214 1.00 0.00 30 LYS A O 4
ATOM 5048 N N . SER A 1 31 ? 3.570 -9.417 -14.332 1.00 0.00 31 SER A N 4
ATOM 5049 C CA . SER A 1 31 ? 2.279 -8.956 -14.817 1.00 0.00 31 SER A CA 4
ATOM 5050 C C . SER A 1 31 ? 2.196 -7.429 -14.808 1.00 0.00 31 SER A C 4
ATOM 5051 O O . SER A 1 31 ? 1.384 -6.840 -15.520 1.00 0.00 31 SER A O 4
ATOM 5059 N N . ILE A 1 32 ? 3.037 -6.788 -14.005 1.00 0.00 32 ILE A N 4
ATOM 5060 C CA . ILE A 1 32 ? 3.151 -5.334 -14.027 1.00 0.00 32 ILE A CA 4
ATOM 5061 C C . ILE A 1 32 ? 3.879 -4.895 -15.294 1.00 0.00 32 ILE A C 4
ATOM 5062 O O . ILE A 1 32 ? 3.472 -3.946 -15.969 1.00 0.00 32 ILE A O 4
ATOM 5078 N N . GLY A 1 33 ? 4.954 -5.599 -15.616 1.00 0.00 33 GLY A N 4
ATOM 5079 C CA . GLY A 1 33 ? 5.718 -5.286 -16.807 1.00 0.00 33 GLY A CA 4
ATOM 5080 C C . GLY A 1 33 ? 7.106 -4.782 -16.475 1.00 0.00 33 GLY A C 4
ATOM 5081 O O . GLY A 1 33 ? 7.669 -3.957 -17.199 1.00 0.00 33 GLY A O 4
ATOM 5085 N N . VAL A 1 34 ? 7.654 -5.271 -15.370 1.00 0.00 34 VAL A N 4
ATOM 5086 C CA . VAL A 1 34 ? 8.983 -4.880 -14.931 1.00 0.00 34 VAL A CA 4
ATOM 5087 C C . VAL A 1 34 ? 9.771 -6.097 -14.466 1.00 0.00 34 VAL A C 4
ATOM 5088 O O . VAL A 1 34 ? 9.251 -7.217 -14.440 1.00 0.00 34 VAL A O 4
ATOM 5101 N N . SER A 1 35 ? 11.026 -5.878 -14.119 1.00 0.00 35 SER A N 4
ATOM 5102 C CA . SER A 1 35 ? 11.858 -6.922 -13.558 1.00 0.00 35 SER A CA 4
ATOM 5103 C C . SER A 1 35 ? 11.724 -6.932 -12.036 1.00 0.00 35 SER A C 4
ATOM 5104 O O . SER A 1 35 ? 11.465 -5.890 -11.428 1.00 0.00 35 SER A O 4
ATOM 5112 N N . PRO A 1 36 ? 11.887 -8.104 -11.398 1.00 0.00 36 PRO A N 4
ATOM 5113 C CA . PRO A 1 36 ? 11.833 -8.227 -9.935 1.00 0.00 36 PRO A CA 4
ATOM 5114 C C . PRO A 1 36 ? 12.872 -7.337 -9.247 1.00 0.00 36 PRO A C 4
ATOM 5115 O O . PRO A 1 36 ? 12.697 -6.947 -8.094 1.00 0.00 36 PRO A O 4
ATOM 5126 N N . GLN A 1 37 ? 13.939 -7.011 -9.974 1.00 0.00 37 GLN A N 4
ATOM 5127 C CA . GLN A 1 37 ? 14.963 -6.085 -9.495 1.00 0.00 37 GLN A CA 4
ATOM 5128 C C . GLN A 1 37 ? 14.320 -4.748 -9.127 1.00 0.00 37 GLN A C 4
ATOM 5129 O O . GLN A 1 37 ? 14.533 -4.222 -8.033 1.00 0.00 37 GLN A O 4
ATOM 5143 N N . THR A 1 38 ? 13.494 -4.231 -10.030 1.00 0.00 38 THR A N 4
ATOM 5144 C CA . THR A 1 38 ? 12.848 -2.942 -9.833 1.00 0.00 38 THR A CA 4
ATOM 5145 C C . THR A 1 38 ? 11.799 -3.046 -8.728 1.00 0.00 38 THR A C 4
ATOM 5146 O O . THR A 1 38 ? 11.557 -2.101 -7.976 1.00 0.00 38 THR A O 4
ATOM 5157 N N . PHE A 1 39 ? 11.206 -4.223 -8.627 1.00 0.00 39 PHE A N 4
ATOM 5158 C CA . PHE A 1 39 ? 10.201 -4.495 -7.617 1.00 0.00 39 PHE A CA 4
ATOM 5159 C C . PHE A 1 39 ? 10.847 -4.544 -6.233 1.00 0.00 39 PHE A C 4
ATOM 5160 O O . PHE A 1 39 ? 10.264 -4.106 -5.241 1.00 0.00 39 PHE A O 4
ATOM 5177 N N . ASN A 1 40 ? 12.067 -5.067 -6.181 1.00 0.00 40 ASN A N 4
ATOM 5178 C CA . ASN A 1 40 ? 12.798 -5.202 -4.927 1.00 0.00 40 ASN A CA 4
ATOM 5179 C C . ASN A 1 40 ? 13.211 -3.833 -4.388 1.00 0.00 40 ASN A C 4
ATOM 5180 O O . ASN A 1 40 ? 13.154 -3.590 -3.183 1.00 0.00 40 ASN A O 4
ATOM 5191 N N . THR A 1 41 ? 13.605 -2.930 -5.282 1.00 0.00 41 THR A N 4
ATOM 5192 C CA . THR A 1 41 ? 13.966 -1.578 -4.878 1.00 0.00 41 THR A CA 4
ATOM 5193 C C . THR A 1 41 ? 12.755 -0.831 -4.326 1.00 0.00 41 THR A C 4
ATOM 5194 O O . THR A 1 41 ? 12.893 0.101 -3.533 1.00 0.00 41 THR A O 4
ATOM 5205 N N . TRP A 1 42 ? 11.565 -1.256 -4.739 1.00 0.00 42 TRP A N 4
ATOM 5206 C CA . TRP A 1 42 ? 10.329 -0.720 -4.183 1.00 0.00 42 TRP A CA 4
ATOM 5207 C C . TRP A 1 42 ? 10.069 -1.335 -2.812 1.00 0.00 42 TRP A C 4
ATOM 5208 O O . TRP A 1 42 ? 9.678 -0.651 -1.869 1.00 0.00 42 TRP A O 4
ATOM 5229 N N . CYS A 1 43 ? 10.310 -2.638 -2.716 1.00 0.00 43 CYS A N 4
ATOM 5230 C CA . CYS A 1 43 ? 10.069 -3.392 -1.494 1.00 0.00 43 CYS A CA 4
ATOM 5231 C C . CYS A 1 43 ? 10.993 -2.927 -0.371 1.00 0.00 43 CYS A C 4
ATOM 5232 O O . CYS A 1 43 ? 10.649 -3.018 0.807 1.00 0.00 43 CYS A O 4
ATOM 5240 N N . LYS A 1 44 ? 12.169 -2.442 -0.745 1.00 0.00 44 LYS A N 4
ATOM 5241 C CA . LYS A 1 44 ? 13.126 -1.923 0.217 1.00 0.00 44 LYS A CA 4
ATOM 5242 C C . LYS A 1 44 ? 12.915 -0.436 0.483 1.00 0.00 44 LYS A C 4
ATOM 5243 O O . LYS A 1 44 ? 13.680 0.179 1.225 1.00 0.00 44 LYS A O 4
ATOM 5262 N N . GLY A 1 45 ? 11.877 0.133 -0.122 1.00 0.00 45 GLY A N 4
ATOM 5263 C CA . GLY A 1 45 ? 11.569 1.537 0.085 1.00 0.00 45 GLY A CA 4
ATOM 5264 C C . GLY A 1 45 ? 12.673 2.458 -0.393 1.00 0.00 45 GLY A C 4
ATOM 5265 O O . GLY A 1 45 ? 12.859 3.549 0.147 1.00 0.00 45 GLY A O 4
ATOM 5269 N N . ILE A 1 46 ? 13.410 2.018 -1.406 1.00 0.00 46 ILE A N 4
ATOM 5270 C CA . ILE A 1 46 ? 14.488 2.813 -1.966 1.00 0.00 46 ILE A CA 4
ATOM 5271 C C . ILE A 1 46 ? 13.910 3.916 -2.838 1.00 0.00 46 ILE A C 4
ATOM 5272 O O . ILE A 1 46 ? 14.350 5.066 -2.789 1.00 0.00 46 ILE A O 4
ATOM 5288 N N . ALA A 1 47 ? 12.901 3.559 -3.613 1.00 0.00 47 ALA A N 4
ATOM 5289 C CA . ALA A 1 47 ? 12.224 4.506 -4.479 1.00 0.00 47 ALA A CA 4
ATOM 5290 C C . ALA A 1 47 ? 10.743 4.177 -4.564 1.00 0.00 47 ALA A C 4
ATOM 5291 O O . ALA A 1 47 ? 10.366 3.010 -4.649 1.00 0.00 47 ALA A O 4
ATOM 5298 N N . ILE A 1 48 ? 9.910 5.202 -4.508 1.00 0.00 48 ILE A N 4
ATOM 5299 C CA . ILE A 1 48 ? 8.482 5.022 -4.693 1.00 0.00 48 ILE A CA 4
ATOM 5300 C C . ILE A 1 48 ? 8.127 5.232 -6.157 1.00 0.00 48 ILE A C 4
ATOM 5301 O O . ILE A 1 48 ? 8.387 6.298 -6.718 1.00 0.00 48 ILE A O 4
ATOM 5317 N N . PRO A 1 49 ? 7.549 4.210 -6.795 1.00 0.00 49 PRO A N 4
ATOM 5318 C CA . PRO A 1 49 ? 7.208 4.252 -8.216 1.00 0.00 49 PRO A CA 4
ATOM 5319 C C . PRO A 1 49 ? 6.228 5.374 -8.532 1.00 0.00 49 PRO A C 4
ATOM 5320 O O . PRO A 1 49 ? 5.422 5.769 -7.686 1.00 0.00 49 PRO A O 4
ATOM 5331 N N . ARG A 1 50 ? 6.314 5.894 -9.746 1.00 0.00 50 ARG A N 4
ATOM 5332 C CA . ARG A 1 50 ? 5.470 7.003 -10.166 1.00 0.00 50 ARG A CA 4
ATOM 5333 C C . ARG A 1 50 ? 4.011 6.559 -10.232 1.00 0.00 50 ARG A C 4
ATOM 5334 O O . ARG A 1 50 ? 3.730 5.359 -10.290 1.00 0.00 50 ARG A O 4
ATOM 5355 N N . MET A 1 51 ? 3.092 7.522 -10.234 1.00 0.00 51 MET A N 4
ATOM 5356 C CA . MET A 1 51 ? 1.662 7.227 -10.111 1.00 0.00 51 MET A CA 4
ATOM 5357 C C . MET A 1 51 ? 1.177 6.278 -11.208 1.00 0.00 51 MET A C 4
ATOM 5358 O O . MET A 1 51 ? 0.259 5.489 -10.986 1.00 0.00 51 MET A O 4
ATOM 5372 N N . GLY A 1 52 ? 1.819 6.330 -12.371 1.00 0.00 52 GLY A N 4
ATOM 5373 C CA . GLY A 1 52 ? 1.445 5.451 -13.465 1.00 0.00 52 GLY A CA 4
ATOM 5374 C C . GLY A 1 52 ? 1.766 3.998 -13.173 1.00 0.00 52 GLY A C 4
ATOM 5375 O O . GLY A 1 52 ? 1.097 3.093 -13.669 1.00 0.00 52 GLY A O 4
ATOM 5379 N N . LYS A 1 53 ? 2.783 3.774 -12.351 1.00 0.00 53 LYS A N 4
ATOM 5380 C CA . LYS A 1 53 ? 3.185 2.424 -11.983 1.00 0.00 53 LYS A CA 4
ATOM 5381 C C . LYS A 1 53 ? 2.384 1.947 -10.779 1.00 0.00 53 LYS A C 4
ATOM 5382 O O . LYS A 1 53 ? 2.076 0.760 -10.655 1.00 0.00 53 LYS A O 4
ATOM 5401 N N . VAL A 1 54 ? 2.039 2.882 -9.901 1.00 0.00 54 VAL A N 4
ATOM 5402 C CA . VAL A 1 54 ? 1.214 2.579 -8.737 1.00 0.00 54 VAL A CA 4
ATOM 5403 C C . VAL A 1 54 ? -0.160 2.083 -9.182 1.00 0.00 54 VAL A C 4
ATOM 5404 O O . VAL A 1 54 ? -0.741 1.192 -8.563 1.00 0.00 54 VAL A O 4
ATOM 5417 N N . GLN A 1 55 ? -0.662 2.658 -10.274 1.00 0.00 55 GLN A N 4
ATOM 5418 C CA . GLN A 1 55 ? -1.939 2.240 -10.846 1.00 0.00 55 GLN A CA 4
ATOM 5419 C C . GLN A 1 55 ? -1.926 0.757 -11.197 1.00 0.00 55 GLN A C 4
ATOM 5420 O O . GLN A 1 55 ? -2.885 0.040 -10.921 1.00 0.00 55 GLN A O 4
ATOM 5434 N N . ALA A 1 56 ? -0.832 0.298 -11.789 1.00 0.00 56 ALA A N 4
ATOM 5435 C CA . ALA A 1 56 ? -0.697 -1.101 -12.162 1.00 0.00 56 ALA A CA 4
ATOM 5436 C C . ALA A 1 56 ? -0.712 -1.995 -10.923 1.00 0.00 56 ALA A C 4
ATOM 5437 O O . ALA A 1 56 ? -1.399 -3.018 -10.896 1.00 0.00 56 ALA A O 4
ATOM 5444 N N . LEU A 1 57 ? 0.038 -1.588 -9.898 1.00 0.00 57 LEU A N 4
ATOM 5445 C CA . LEU A 1 57 ? 0.106 -2.337 -8.645 1.00 0.00 57 LEU A CA 4
ATOM 5446 C C . LEU A 1 57 ? -1.261 -2.395 -7.971 1.00 0.00 57 LEU A C 4
ATOM 5447 O O . LEU A 1 57 ? -1.731 -3.469 -7.586 1.00 0.00 57 LEU A O 4
ATOM 5463 N N . ALA A 1 58 ? -1.899 -1.236 -7.847 1.00 0.00 58 ALA A N 4
ATOM 5464 C CA . ALA A 1 58 ? -3.198 -1.134 -7.197 1.00 0.00 58 ALA A CA 4
ATOM 5465 C C . ALA A 1 58 ? -4.253 -1.934 -7.947 1.00 0.00 58 ALA A C 4
ATOM 5466 O O . ALA A 1 58 ? -5.106 -2.574 -7.339 1.00 0.00 58 ALA A O 4
ATOM 5473 N N . ASP A 1 59 ? -4.173 -1.911 -9.271 1.00 0.00 59 ASP A N 4
ATOM 5474 C CA . ASP A 1 59 ? -5.143 -2.601 -10.117 1.00 0.00 59 ASP A CA 4
ATOM 5475 C C . ASP A 1 59 ? -4.993 -4.109 -9.984 1.00 0.00 59 ASP A C 4
ATOM 5476 O O . ASP A 1 59 ? -5.982 -4.839 -9.933 1.00 0.00 59 ASP A O 4
ATOM 5485 N N . TYR A 1 60 ? -3.746 -4.561 -9.911 1.00 0.00 60 TYR A N 4
ATOM 5486 C CA . TYR A 1 60 ? -3.439 -5.979 -9.781 1.00 0.00 60 TYR A CA 4
ATOM 5487 C C . TYR A 1 60 ? -4.088 -6.559 -8.528 1.00 0.00 60 TYR A C 4
ATOM 5488 O O . TYR A 1 60 ? -4.664 -7.644 -8.559 1.00 0.00 60 TYR A O 4
ATOM 5506 N N . PHE A 1 61 ? -4.000 -5.822 -7.430 1.00 0.00 61 PHE A N 4
ATOM 5507 C CA . PHE A 1 61 ? -4.551 -6.281 -6.158 1.00 0.00 61 PHE A CA 4
ATOM 5508 C C . PHE A 1 61 ? -6.017 -5.882 -6.017 1.00 0.00 61 PHE A C 4
ATOM 5509 O O . PHE A 1 61 ? -6.714 -6.367 -5.124 1.00 0.00 61 PHE A O 4
ATOM 5526 N N . ASN A 1 62 ? -6.466 -5.001 -6.906 1.00 0.00 62 ASN A N 4
ATOM 5527 C CA . ASN A 1 62 ? -7.807 -4.419 -6.841 1.00 0.00 62 ASN A CA 4
ATOM 5528 C C . ASN A 1 62 ? -7.945 -3.593 -5.560 1.00 0.00 62 ASN A C 4
ATOM 5529 O O . ASN A 1 62 ? -8.892 -3.743 -4.785 1.00 0.00 62 ASN A O 4
ATOM 5540 N N . ILE A 1 63 ? -6.970 -2.726 -5.345 1.00 0.00 63 ILE A N 4
ATOM 5541 C CA . ILE A 1 63 ? -6.964 -1.828 -4.202 1.00 0.00 63 ILE A CA 4
ATOM 5542 C C . ILE A 1 63 ? -6.787 -0.392 -4.679 1.00 0.00 63 ILE A C 4
ATOM 5543 O O . ILE A 1 63 ? -6.737 -0.138 -5.885 1.00 0.00 63 ILE A O 4
ATOM 5559 N N . ASN A 1 64 ? -6.689 0.540 -3.746 1.00 0.00 64 ASN A N 4
ATOM 5560 C CA . ASN A 1 64 ? -6.533 1.944 -4.102 1.00 0.00 64 ASN A CA 4
ATOM 5561 C C . ASN A 1 64 ? -5.077 2.358 -3.962 1.00 0.00 64 ASN A C 4
ATOM 5562 O O . ASN A 1 64 ? -4.322 1.739 -3.213 1.00 0.00 64 ASN A O 4
ATOM 5573 N N . LYS A 1 65 ? -4.685 3.406 -4.674 1.00 0.00 65 LYS A N 4
ATOM 5574 C CA . LYS A 1 65 ? -3.320 3.910 -4.596 1.00 0.00 65 LYS A CA 4
ATOM 5575 C C . LYS A 1 65 ? -3.010 4.394 -3.180 1.00 0.00 65 LYS A C 4
ATOM 5576 O O . LYS A 1 65 ? -1.871 4.328 -2.726 1.00 0.00 65 LYS A O 4
ATOM 5595 N N . SER A 1 66 ? -4.043 4.862 -2.482 1.00 0.00 66 SER A N 4
ATOM 5596 C CA . SER A 1 66 ? -3.885 5.373 -1.128 1.00 0.00 66 SER A CA 4
ATOM 5597 C C . SER A 1 66 ? -3.548 4.245 -0.158 1.00 0.00 66 SER A C 4
ATOM 5598 O O . SER A 1 66 ? -2.844 4.453 0.828 1.00 0.00 66 SER A O 4
ATOM 5606 N N . ASP A 1 67 ? -4.036 3.047 -0.474 1.00 0.00 67 ASP A N 4
ATOM 5607 C CA . ASP A 1 67 ? -3.872 1.881 0.392 1.00 0.00 67 ASP A CA 4
ATOM 5608 C C . ASP A 1 67 ? -2.402 1.495 0.522 1.00 0.00 67 ASP A C 4
ATOM 5609 O O . ASP A 1 67 ? -2.002 0.843 1.487 1.00 0.00 67 ASP A O 4
ATOM 5618 N N . LEU A 1 68 ? -1.609 1.879 -0.468 1.00 0.00 68 LEU A N 4
ATOM 5619 C CA . LEU A 1 68 ? -0.179 1.589 -0.464 1.00 0.00 68 LEU A CA 4
ATOM 5620 C C . LEU A 1 68 ? 0.619 2.749 0.130 1.00 0.00 68 LEU A C 4
ATOM 5621 O O . LEU A 1 68 ? 1.668 2.545 0.740 1.00 0.00 68 LEU A O 4
ATOM 5637 N N . ILE A 1 69 ? 0.112 3.958 -0.044 1.00 0.00 69 ILE A N 4
ATOM 5638 C CA . ILE A 1 69 ? 0.862 5.158 0.306 1.00 0.00 69 ILE A CA 4
ATOM 5639 C C . ILE A 1 69 ? 0.617 5.594 1.752 1.00 0.00 69 ILE A C 4
ATOM 5640 O O . ILE A 1 69 ? 1.563 5.849 2.498 1.00 0.00 69 ILE A O 4
ATOM 5656 N N . GLU A 1 70 ? -0.646 5.677 2.151 1.00 0.00 70 GLU A N 4
ATOM 5657 C CA . GLU A 1 70 ? -0.999 6.264 3.431 1.00 0.00 70 GLU A CA 4
ATOM 5658 C C . GLU A 1 70 ? -0.652 5.357 4.608 1.00 0.00 70 GLU A C 4
ATOM 5659 O O . GLU A 1 70 ? -0.477 4.149 4.457 1.00 0.00 70 GLU A O 4
ATOM 5671 N N . ASP A 1 71 ? -0.551 5.969 5.779 1.00 0.00 71 ASP A N 4
ATOM 5672 C CA . ASP A 1 71 ? -0.171 5.264 6.994 1.00 0.00 71 ASP A CA 4
ATOM 5673 C C . ASP A 1 71 ? -1.292 4.341 7.457 1.00 0.00 71 ASP A C 4
ATOM 5674 O O . ASP A 1 71 ? -2.473 4.663 7.331 1.00 0.00 71 ASP A O 4
ATOM 5683 N N . LYS A 1 72 ? -0.914 3.199 8.005 1.00 0.00 72 LYS A N 4
ATOM 5684 C CA . LYS A 1 72 ? -1.873 2.168 8.363 1.00 0.00 72 LYS A CA 4
ATOM 5685 C C . LYS A 1 72 ? -2.203 2.237 9.854 1.00 0.00 72 LYS A C 4
ATOM 5686 O O . LYS A 1 72 ? -2.831 1.341 10.417 1.00 0.00 72 LYS A O 4
ATOM 5705 N N . LYS A 1 73 ? -1.803 3.333 10.487 1.00 0.00 73 LYS A N 4
ATOM 5706 C CA . LYS A 1 73 ? -2.097 3.557 11.891 1.00 0.00 73 LYS A CA 4
ATOM 5707 C C . LYS A 1 73 ? -3.492 4.170 12.044 1.00 0.00 73 LYS A C 4
ATOM 5708 O O . LYS A 1 73 ? -3.953 4.462 13.147 1.00 0.00 73 LYS A O 4
ATOM 5727 N N . LEU A 1 74 ? -4.183 4.282 10.922 1.00 0.00 74 LEU A N 4
ATOM 5728 C CA . LEU A 1 74 ? -5.509 4.888 10.867 1.00 0.00 74 LEU A CA 4
ATOM 5729 C C . LEU A 1 74 ? -6.591 3.925 11.357 1.00 0.00 74 LEU A C 4
ATOM 5730 O O . LEU A 1 74 ? -7.785 4.171 11.173 1.00 0.00 74 LEU A O 4
ATOM 5746 N N . ASN A 1 75 ? -6.144 2.846 11.985 1.00 0.00 75 ASN A N 4
ATOM 5747 C CA . ASN A 1 75 ? -7.013 1.806 12.534 1.00 0.00 75 ASN A CA 4
ATOM 5748 C C . ASN A 1 75 ? -7.673 0.986 11.429 1.00 0.00 75 ASN A C 4
ATOM 5749 O O . ASN A 1 75 ? -8.739 1.333 10.916 1.00 0.00 75 ASN A O 4
ATOM 5760 N N . ILE A 1 76 ? -7.008 -0.097 11.052 1.00 0.00 76 ILE A N 4
ATOM 5761 C CA . ILE A 1 76 ? -7.540 -1.028 10.072 1.00 0.00 76 ILE A CA 4
ATOM 5762 C C . ILE A 1 76 ? -7.796 -2.370 10.749 1.00 0.00 76 ILE A C 4
ATOM 5763 O O . ILE A 1 76 ? -6.983 -2.831 11.555 1.00 0.00 76 ILE A O 4
ATOM 5779 N N . ASP A 1 77 ? -8.925 -2.985 10.430 1.00 0.00 77 ASP A N 4
ATOM 5780 C CA . ASP A 1 77 ? -9.327 -4.224 11.069 1.00 0.00 77 ASP A CA 4
ATOM 5781 C C . ASP A 1 77 ? -8.651 -5.409 10.399 1.00 0.00 77 ASP A C 4
ATOM 5782 O O . ASP A 1 77 ? -9.154 -5.975 9.428 1.00 0.00 77 ASP A O 4
ATOM 5791 N N . THR A 1 78 ? -7.476 -5.731 10.892 1.00 0.00 78 THR A N 4
ATOM 5792 C CA . THR A 1 78 ? -6.733 -6.881 10.410 1.00 0.00 78 THR A CA 4
ATOM 5793 C C . THR A 1 78 ? -6.424 -7.828 11.568 1.00 0.00 78 THR A C 4
ATOM 5794 O O . THR A 1 78 ? -6.657 -7.489 12.731 1.00 0.00 78 THR A O 4
ATOM 5805 N N . VAL A 1 79 ? -5.927 -9.018 11.254 1.00 0.00 79 VAL A N 4
ATOM 5806 C CA . VAL A 1 79 ? -5.595 -10.007 12.276 1.00 0.00 79 VAL A CA 4
ATOM 5807 C C . VAL A 1 79 ? -4.088 -10.278 12.306 1.00 0.00 79 VAL A C 4
ATOM 5808 O O . VAL A 1 79 ? -3.597 -11.181 11.628 1.00 0.00 79 VAL A O 4
ATOM 5821 N N . PRO A 1 80 ? -3.330 -9.471 13.065 1.00 0.00 80 PRO A N 4
ATOM 5822 C CA . PRO A 1 80 ? -1.888 -9.609 13.177 1.00 0.00 80 PRO A CA 4
ATOM 5823 C C . PRO A 1 80 ? -1.455 -10.398 14.417 1.00 0.00 80 PRO A C 4
ATOM 5824 O O . PRO A 1 80 ? -2.287 -10.831 15.216 1.00 0.00 80 PRO A O 4
ATOM 5835 N N . ILE A 1 81 ? -0.150 -10.581 14.571 1.00 0.00 81 ILE A N 4
ATOM 5836 C CA . ILE A 1 81 ? 0.400 -11.237 15.743 1.00 0.00 81 ILE A CA 4
ATOM 5837 C C . ILE A 1 81 ? 1.556 -10.419 16.302 1.00 0.00 81 ILE A C 4
ATOM 5838 O O . ILE A 1 81 ? 2.391 -9.914 15.549 1.00 0.00 81 ILE A O 4
ATOM 5854 N N . GLU A 1 82 ? 1.590 -10.274 17.614 1.00 0.00 82 GLU A N 4
ATOM 5855 C CA . GLU A 1 82 ? 2.614 -9.467 18.255 1.00 0.00 82 GLU A CA 4
ATOM 5856 C C . GLU A 1 82 ? 3.620 -10.347 18.985 1.00 0.00 82 GLU A C 4
ATOM 5857 O O . GLU A 1 82 ? 3.257 -11.116 19.880 1.00 0.00 82 GLU A O 4
ATOM 5869 N N . SER A 1 83 ? 4.876 -10.241 18.580 1.00 0.00 83 SER A N 4
ATOM 5870 C CA . SER A 1 83 ? 5.955 -10.984 19.211 1.00 0.00 83 SER A CA 4
ATOM 5871 C C . SER A 1 83 ? 6.341 -10.335 20.537 1.00 0.00 83 SER A C 4
ATOM 5872 O O . SER A 1 83 ? 6.175 -9.123 20.718 1.00 0.00 83 SER A O 4
ATOM 5880 N N . GLY A 1 84 ? 6.853 -11.139 21.455 1.00 0.00 84 GLY A N 4
ATOM 5881 C CA . GLY A 1 84 ? 7.205 -10.637 22.767 1.00 0.00 84 GLY A CA 4
ATOM 5882 C C . GLY A 1 84 ? 8.700 -10.638 22.999 1.00 0.00 84 GLY A C 4
ATOM 5883 O O . GLY A 1 84 ? 9.282 -9.609 23.352 1.00 0.00 84 GLY A O 4
ATOM 5887 N N . TYR A 1 85 ? 9.325 -11.789 22.796 1.00 0.00 85 TYR A N 4
ATOM 5888 C CA . TYR A 1 85 ? 10.761 -11.930 22.997 1.00 0.00 85 TYR A CA 4
ATOM 5889 C C . TYR A 1 85 ? 11.281 -13.147 22.240 1.00 0.00 85 TYR A C 4
ATOM 5890 O O . TYR A 1 85 ? 10.499 -13.909 21.670 1.00 0.00 85 TYR A O 4
ATOM 5908 N N . THR A 1 86 ? 12.594 -13.317 22.225 1.00 0.00 86 THR A N 4
ATOM 5909 C CA . THR A 1 86 ? 13.210 -14.469 21.588 1.00 0.00 86 THR A CA 4
ATOM 5910 C C . THR A 1 86 ? 14.095 -15.197 22.597 1.00 0.00 86 THR A C 4
ATOM 5911 O O . THR A 1 86 ? 14.860 -14.565 23.329 1.00 0.00 86 THR A O 4
ATOM 5922 N N . LEU A 1 87 ? 13.981 -16.516 22.649 1.00 0.00 87 LEU A N 4
ATOM 5923 C CA . LEU A 1 87 ? 14.698 -17.291 23.648 1.00 0.00 87 LEU A CA 4
ATOM 5924 C C . LEU A 1 87 ? 15.765 -18.185 23.016 1.00 0.00 87 LEU A C 4
ATOM 5925 O O . LEU A 1 87 ? 15.475 -19.049 22.186 1.00 0.00 87 LEU A O 4
ATOM 5941 N N . GLU A 1 88 ? 17.011 -17.932 23.396 1.00 0.00 88 GLU A N 4
ATOM 5942 C CA . GLU A 1 88 ? 18.137 -18.769 23.004 1.00 0.00 88 GLU A CA 4
ATOM 5943 C C . GLU A 1 88 ? 19.119 -18.872 24.159 1.00 0.00 88 GLU A C 4
ATOM 5944 O O . GLU A 1 88 ? 18.848 -18.359 25.248 1.00 0.00 88 GLU A O 4
ATOM 5956 N N . HIS A 1 89 ? 20.262 -19.511 23.895 1.00 0.00 89 HIS A N 4
ATOM 5957 C CA . HIS A 1 89 ? 21.339 -19.689 24.873 1.00 0.00 89 HIS A CA 4
ATOM 5958 C C . HIS A 1 89 ? 20.799 -20.099 26.240 1.00 0.00 89 HIS A C 4
ATOM 5959 O O . HIS A 1 89 ? 20.666 -19.289 27.158 1.00 0.00 89 HIS A O 4
ATOM 5974 N N . HIS A 1 90 ? 20.472 -21.373 26.351 1.00 0.00 90 HIS A N 4
ATOM 5975 C CA . HIS A 1 90 ? 19.931 -21.919 27.583 1.00 0.00 90 HIS A CA 4
ATOM 5976 C C . HIS A 1 90 ? 21.059 -22.392 28.485 1.00 0.00 90 HIS A C 4
ATOM 5977 O O . HIS A 1 90 ? 21.629 -23.466 28.288 1.00 0.00 90 HIS A O 4
ATOM 5992 N N . HIS A 1 91 ? 21.404 -21.556 29.449 1.00 0.00 91 HIS A N 4
ATOM 5993 C CA . HIS A 1 91 ? 22.525 -21.815 30.336 1.00 0.00 91 HIS A CA 4
ATOM 5994 C C . HIS A 1 91 ? 22.068 -22.633 31.535 1.00 0.00 91 HIS A C 4
ATOM 5995 O O . HIS A 1 91 ? 21.054 -22.321 32.157 1.00 0.00 91 HIS A O 4
ATOM 6010 N N . HIS A 1 92 ? 22.814 -23.675 31.861 1.00 0.00 92 HIS A N 4
ATOM 6011 C CA . HIS A 1 92 ? 22.477 -24.511 33.001 1.00 0.00 92 HIS A CA 4
ATOM 6012 C C . HIS A 1 92 ? 23.561 -24.406 34.068 1.00 0.00 92 HIS A C 4
ATOM 6013 O O . HIS A 1 92 ? 24.611 -25.038 33.965 1.00 0.00 92 HIS A O 4
ATOM 6028 N N . HIS A 1 93 ? 23.315 -23.579 35.073 1.00 0.00 93 HIS A N 4
ATOM 6029 C CA . HIS A 1 93 ? 24.225 -23.460 36.201 1.00 0.00 93 HIS A CA 4
ATOM 6030 C C . HIS A 1 93 ? 23.422 -23.260 37.476 1.00 0.00 93 HIS A C 4
ATOM 6031 O O . HIS A 1 93 ? 23.199 -22.130 37.919 1.00 0.00 93 HIS A O 4
ATOM 6046 N N . HIS A 1 94 ? 22.960 -24.362 38.034 1.00 0.00 94 HIS A N 4
ATOM 6047 C CA . HIS A 1 94 ? 22.149 -24.338 39.236 1.00 0.00 94 HIS A CA 4
ATOM 6048 C C . HIS A 1 94 ? 22.207 -25.704 39.902 1.00 0.00 94 HIS A C 4
ATOM 6049 O O . HIS A 1 94 ? 21.394 -26.576 39.539 1.00 0.00 94 HIS A O 4
ATOM 6065 N N . MET A 1 1 ? 18.209 0.778 6.900 1.00 0.00 1 MET A N 5
ATOM 6066 C CA . MET A 1 1 ? 18.211 1.982 7.759 1.00 0.00 1 MET A CA 5
ATOM 6067 C C . MET A 1 1 ? 17.023 2.857 7.400 1.00 0.00 1 MET A C 5
ATOM 6068 O O . MET A 1 1 ? 16.522 2.800 6.277 1.00 0.00 1 MET A O 5
ATOM 6084 N N . VAL A 1 2 ? 16.565 3.659 8.346 1.00 0.00 2 VAL A N 5
ATOM 6085 C CA . VAL A 1 2 ? 15.387 4.478 8.124 1.00 0.00 2 VAL A CA 5
ATOM 6086 C C . VAL A 1 2 ? 15.770 5.927 7.812 1.00 0.00 2 VAL A C 5
ATOM 6087 O O . VAL A 1 2 ? 16.662 6.499 8.440 1.00 0.00 2 VAL A O 5
ATOM 6100 N N . LYS A 1 3 ? 15.110 6.490 6.807 1.00 0.00 3 LYS A N 5
ATOM 6101 C CA . LYS A 1 3 ? 15.289 7.888 6.442 1.00 0.00 3 LYS A CA 5
ATOM 6102 C C . LYS A 1 3 ? 13.943 8.523 6.122 1.00 0.00 3 LYS A C 5
ATOM 6103 O O . LYS A 1 3 ? 13.373 9.247 6.937 1.00 0.00 3 LYS A O 5
ATOM 6122 N N . ASP A 1 4 ? 13.428 8.221 4.941 1.00 0.00 4 ASP A N 5
ATOM 6123 C CA . ASP A 1 4 ? 12.170 8.790 4.483 1.00 0.00 4 ASP A CA 5
ATOM 6124 C C . ASP A 1 4 ? 10.997 7.992 5.041 1.00 0.00 4 ASP A C 5
ATOM 6125 O O . ASP A 1 4 ? 10.860 6.795 4.773 1.00 0.00 4 ASP A O 5
ATOM 6134 N N . LYS A 1 5 ? 10.164 8.660 5.825 1.00 0.00 5 LYS A N 5
ATOM 6135 C CA . LYS A 1 5 ? 9.031 8.012 6.477 1.00 0.00 5 LYS A CA 5
ATOM 6136 C C . LYS A 1 5 ? 7.950 7.600 5.483 1.00 0.00 5 LYS A C 5
ATOM 6137 O O . LYS A 1 5 ? 7.249 6.612 5.707 1.00 0.00 5 LYS A O 5
ATOM 6156 N N . GLN A 1 6 ? 7.822 8.336 4.383 1.00 0.00 6 GLN A N 5
ATOM 6157 C CA . GLN A 1 6 ? 6.792 8.032 3.394 1.00 0.00 6 GLN A CA 5
ATOM 6158 C C . GLN A 1 6 ? 7.148 6.751 2.647 1.00 0.00 6 GLN A C 5
ATOM 6159 O O . GLN A 1 6 ? 6.273 5.947 2.318 1.00 0.00 6 GLN A O 5
ATOM 6173 N N . LYS A 1 7 ? 8.440 6.563 2.392 1.00 0.00 7 LYS A N 5
ATOM 6174 C CA . LYS A 1 7 ? 8.932 5.322 1.806 1.00 0.00 7 LYS A CA 5
ATOM 6175 C C . LYS A 1 7 ? 8.573 4.144 2.698 1.00 0.00 7 LYS A C 5
ATOM 6176 O O . LYS A 1 7 ? 8.205 3.077 2.212 1.00 0.00 7 LYS A O 5
ATOM 6195 N N . ALA A 1 8 ? 8.670 4.350 4.008 1.00 0.00 8 ALA A N 5
ATOM 6196 C CA . ALA A 1 8 ? 8.324 3.318 4.976 1.00 0.00 8 ALA A CA 5
ATOM 6197 C C . ALA A 1 8 ? 6.834 3.006 4.922 1.00 0.00 8 ALA A C 5
ATOM 6198 O O . ALA A 1 8 ? 6.437 1.845 4.969 1.00 0.00 8 ALA A O 5
ATOM 6205 N N . ILE A 1 9 ? 6.017 4.050 4.816 1.00 0.00 9 ILE A N 5
ATOM 6206 C CA . ILE A 1 9 ? 4.569 3.887 4.695 1.00 0.00 9 ILE A CA 5
ATOM 6207 C C . ILE A 1 9 ? 4.222 3.088 3.440 1.00 0.00 9 ILE A C 5
ATOM 6208 O O . ILE A 1 9 ? 3.474 2.109 3.501 1.00 0.00 9 ILE A O 5
ATOM 6224 N N . PHE A 1 10 ? 4.790 3.503 2.313 1.00 0.00 10 PHE A N 5
ATOM 6225 C CA . PHE A 1 10 ? 4.538 2.853 1.033 1.00 0.00 10 PHE A CA 5
ATOM 6226 C C . PHE A 1 10 ? 4.968 1.385 1.071 1.00 0.00 10 PHE A C 5
ATOM 6227 O O . PHE A 1 10 ? 4.175 0.488 0.776 1.00 0.00 10 PHE A O 5
ATOM 6244 N N . SER A 1 11 ? 6.220 1.151 1.451 1.00 0.00 11 SER A N 5
ATOM 6245 C CA . SER A 1 11 ? 6.788 -0.191 1.435 1.00 0.00 11 SER A CA 5
ATOM 6246 C C . SER A 1 11 ? 6.068 -1.119 2.403 1.00 0.00 11 SER A C 5
ATOM 6247 O O . SER A 1 11 ? 5.750 -2.248 2.047 1.00 0.00 11 SER A O 5
ATOM 6255 N N . GLU A 1 12 ? 5.796 -0.641 3.614 1.00 0.00 12 GLU A N 5
ATOM 6256 C CA . GLU A 1 12 ? 5.158 -1.467 4.633 1.00 0.00 12 GLU A CA 5
ATOM 6257 C C . GLU A 1 12 ? 3.785 -1.935 4.169 1.00 0.00 12 GLU A C 5
ATOM 6258 O O . GLU A 1 12 ? 3.457 -3.119 4.271 1.00 0.00 12 GLU A O 5
ATOM 6270 N N . ASN A 1 13 ? 2.995 -1.008 3.644 1.00 0.00 13 ASN A N 5
ATOM 6271 C CA . ASN A 1 13 ? 1.661 -1.335 3.159 1.00 0.00 13 ASN A CA 5
ATOM 6272 C C . ASN A 1 13 ? 1.740 -2.309 1.992 1.00 0.00 13 ASN A C 5
ATOM 6273 O O . ASN A 1 13 ? 1.043 -3.324 1.974 1.00 0.00 13 ASN A O 5
ATOM 6284 N N . LEU A 1 14 ? 2.615 -2.016 1.036 1.00 0.00 14 LEU A N 5
ATOM 6285 C CA . LEU A 1 14 ? 2.779 -2.865 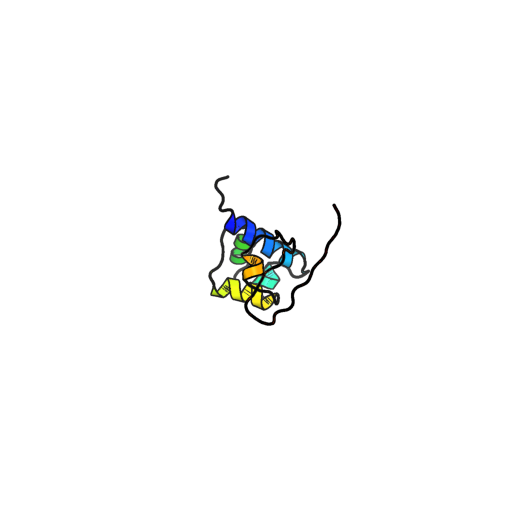-0.137 1.00 0.00 14 LEU A CA 5
ATOM 6286 C C . LEU A 1 14 ? 3.280 -4.252 0.263 1.00 0.00 14 LEU A C 5
ATOM 6287 O O . LEU A 1 14 ? 2.731 -5.265 -0.169 1.00 0.00 14 LEU A O 5
ATOM 6303 N N . ASN A 1 15 ? 4.306 -4.281 1.109 1.00 0.00 15 ASN A N 5
ATOM 6304 C CA . ASN A 1 15 ? 4.906 -5.532 1.575 1.00 0.00 15 ASN A CA 5
ATOM 6305 C C . ASN A 1 15 ? 3.854 -6.421 2.233 1.00 0.00 15 ASN A C 5
ATOM 6306 O O . ASN A 1 15 ? 3.826 -7.636 2.017 1.00 0.00 15 ASN A O 5
ATOM 6317 N N . SER A 1 16 ? 2.979 -5.794 3.014 1.00 0.00 16 SER A N 5
ATOM 6318 C CA . SER A 1 16 ? 1.905 -6.502 3.694 1.00 0.00 16 SER A CA 5
ATOM 6319 C C . SER A 1 16 ? 1.004 -7.207 2.679 1.00 0.00 16 SER A C 5
ATOM 6320 O O . SER A 1 16 ? 0.702 -8.394 2.825 1.00 0.00 16 SER A O 5
ATOM 6328 N N . TYR A 1 17 ? 0.605 -6.483 1.636 1.00 0.00 17 TYR A N 5
ATOM 6329 C CA . TYR A 1 17 ? -0.254 -7.050 0.603 1.00 0.00 17 TYR A CA 5
ATOM 6330 C C . TYR A 1 17 ? 0.460 -8.181 -0.129 1.00 0.00 17 TYR A C 5
ATOM 6331 O O . TYR A 1 17 ? -0.112 -9.246 -0.330 1.00 0.00 17 TYR A O 5
ATOM 6349 N N . ILE A 1 18 ? 1.710 -7.944 -0.514 1.00 0.00 18 ILE A N 5
ATOM 6350 C CA . ILE A 1 18 ? 2.498 -8.934 -1.252 1.00 0.00 18 ILE A CA 5
ATOM 6351 C C . ILE A 1 18 ? 2.545 -10.270 -0.510 1.00 0.00 18 ILE A C 5
ATOM 6352 O O . ILE A 1 18 ? 2.220 -11.320 -1.073 1.00 0.00 18 ILE A O 5
ATOM 6368 N N . ALA A 1 19 ? 2.917 -10.214 0.764 1.00 0.00 19 ALA A N 5
ATOM 6369 C CA . ALA A 1 19 ? 3.050 -11.416 1.577 1.00 0.00 19 ALA A CA 5
ATOM 6370 C C . ALA A 1 19 ? 1.695 -12.079 1.811 1.00 0.00 19 ALA A C 5
ATOM 6371 O O . ALA A 1 19 ? 1.574 -13.302 1.743 1.00 0.00 19 ALA A O 5
ATOM 6378 N N . LYS A 1 20 ? 0.675 -11.267 2.063 1.00 0.00 20 LYS A N 5
ATOM 6379 C CA . LYS A 1 20 ? -0.650 -11.777 2.383 1.00 0.00 20 LYS A CA 5
ATOM 6380 C C . LYS A 1 20 ? -1.396 -12.278 1.150 1.00 0.00 20 LYS A C 5
ATOM 6381 O O . LYS A 1 20 ? -2.356 -13.039 1.273 1.00 0.00 20 LYS A O 5
ATOM 6400 N N . SER A 1 21 ? -0.971 -11.850 -0.031 1.00 0.00 21 SER A N 5
ATOM 6401 C CA . SER A 1 21 ? -1.572 -12.321 -1.263 1.00 0.00 21 SER A CA 5
ATOM 6402 C C . SER A 1 21 ? -0.960 -13.654 -1.680 1.00 0.00 21 SER A C 5
ATOM 6403 O O . SER A 1 21 ? -1.495 -14.347 -2.548 1.00 0.00 21 SER A O 5
ATOM 6411 N N . GLU A 1 22 ? 0.164 -14.000 -1.046 1.00 0.00 22 GLU A N 5
ATOM 6412 C CA . GLU A 1 22 ? 0.891 -15.231 -1.348 1.00 0.00 22 GLU A CA 5
ATOM 6413 C C . GLU A 1 22 ? 1.278 -15.256 -2.827 1.00 0.00 22 GLU A C 5
ATOM 6414 O O . GLU A 1 22 ? 1.077 -16.246 -3.536 1.00 0.00 22 GLU A O 5
ATOM 6426 N N . LYS A 1 23 ? 1.823 -14.143 -3.283 1.00 0.00 23 LYS A N 5
ATOM 6427 C CA . LYS A 1 23 ? 2.261 -14.011 -4.661 1.00 0.00 23 LYS A CA 5
ATOM 6428 C C . LYS A 1 23 ? 3.714 -13.569 -4.685 1.00 0.00 23 LYS A C 5
ATOM 6429 O O . LYS A 1 23 ? 4.126 -12.731 -3.882 1.00 0.00 23 LYS A O 5
ATOM 6448 N N . THR A 1 24 ? 4.488 -14.147 -5.585 1.00 0.00 24 THR A N 5
ATOM 6449 C CA . THR A 1 24 ? 5.904 -13.840 -5.674 1.00 0.00 24 THR A CA 5
ATOM 6450 C C . THR A 1 24 ? 6.126 -12.441 -6.236 1.00 0.00 24 THR A C 5
ATOM 6451 O O . THR A 1 24 ? 5.308 -11.938 -7.015 1.00 0.00 24 THR A O 5
ATOM 6462 N N . GLN A 1 25 ? 7.229 -11.815 -5.831 1.00 0.00 25 GLN A N 5
ATOM 6463 C CA . GLN A 1 25 ? 7.594 -10.490 -6.328 1.00 0.00 25 GLN A CA 5
ATOM 6464 C C . GLN A 1 25 ? 7.641 -10.488 -7.851 1.00 0.00 25 GLN A C 5
ATOM 6465 O O . GLN A 1 25 ? 7.237 -9.522 -8.496 1.00 0.00 25 GLN A O 5
ATOM 6479 N N . LEU A 1 26 ? 8.133 -11.587 -8.409 1.00 0.00 26 LEU A N 5
ATOM 6480 C CA . LEU A 1 26 ? 8.250 -11.737 -9.852 1.00 0.00 26 LEU A CA 5
ATOM 6481 C C . LEU A 1 26 ? 6.872 -11.720 -10.512 1.00 0.00 26 LEU A C 5
ATOM 6482 O O . LEU A 1 26 ? 6.662 -11.017 -11.497 1.00 0.00 26 LEU A O 5
ATOM 6498 N N . GLU A 1 27 ? 5.941 -12.489 -9.955 1.00 0.00 27 GLU A N 5
ATOM 6499 C CA . GLU A 1 27 ? 4.598 -12.599 -10.502 1.00 0.00 27 GLU A CA 5
ATOM 6500 C C . GLU A 1 27 ? 3.913 -11.233 -10.557 1.00 0.00 27 GLU A C 5
ATOM 6501 O O . GLU A 1 27 ? 3.318 -10.860 -11.572 1.00 0.00 27 GLU A O 5
ATOM 6513 N N . ILE A 1 28 ? 4.012 -10.485 -9.466 1.00 0.00 28 ILE A N 5
ATOM 6514 C CA . ILE A 1 28 ? 3.414 -9.158 -9.403 1.00 0.00 28 ILE A CA 5
ATOM 6515 C C . ILE A 1 28 ? 4.114 -8.216 -10.380 1.00 0.00 28 ILE A C 5
ATOM 6516 O O . ILE A 1 28 ? 3.467 -7.415 -11.057 1.00 0.00 28 ILE A O 5
ATOM 6532 N N . ALA A 1 29 ? 5.436 -8.347 -10.473 1.00 0.00 29 ALA A N 5
ATOM 6533 C CA . ALA A 1 29 ? 6.228 -7.540 -11.394 1.00 0.00 29 ALA A CA 5
ATOM 6534 C C . ALA A 1 29 ? 5.783 -7.757 -12.836 1.00 0.00 29 ALA A C 5
ATOM 6535 O O . ALA A 1 29 ? 5.721 -6.809 -13.621 1.00 0.00 29 ALA A O 5
ATOM 6542 N N . LYS A 1 30 ? 5.458 -9.003 -13.172 1.00 0.00 30 LYS A N 5
ATOM 6543 C CA . LYS A 1 30 ? 4.967 -9.345 -14.506 1.00 0.00 30 LYS A CA 5
ATOM 6544 C C . LYS A 1 30 ? 3.673 -8.598 -14.816 1.00 0.00 30 LYS A C 5
ATOM 6545 O O . LYS A 1 30 ? 3.472 -8.107 -15.929 1.00 0.00 30 LYS A O 5
ATOM 6564 N N . SER A 1 31 ? 2.807 -8.514 -13.817 1.00 0.00 31 SER A N 5
ATOM 6565 C CA . SER A 1 31 ? 1.509 -7.877 -13.964 1.00 0.00 31 SER A CA 5
ATOM 6566 C C . SER A 1 31 ? 1.656 -6.361 -14.114 1.00 0.00 31 SER A C 5
ATOM 6567 O O . SER A 1 31 ? 0.784 -5.691 -14.664 1.00 0.00 31 SER A O 5
ATOM 6575 N N . ILE A 1 32 ? 2.769 -5.831 -13.627 1.00 0.00 32 ILE A N 5
ATOM 6576 C CA . ILE A 1 32 ? 3.064 -4.411 -13.756 1.00 0.00 32 ILE A CA 5
ATOM 6577 C C . ILE A 1 32 ? 3.784 -4.139 -15.072 1.00 0.00 32 ILE A C 5
ATOM 6578 O O . ILE A 1 32 ? 3.466 -3.193 -15.794 1.00 0.00 32 ILE A O 5
ATOM 6594 N N . GLY A 1 33 ? 4.757 -4.986 -15.375 1.00 0.00 33 GLY A N 5
ATOM 6595 C CA . GLY A 1 33 ? 5.569 -4.801 -16.557 1.00 0.00 33 GLY A CA 5
ATOM 6596 C C . GLY A 1 33 ? 6.974 -4.366 -16.203 1.00 0.00 33 GLY A C 5
ATOM 6597 O O . GLY A 1 33 ? 7.691 -3.809 -17.032 1.00 0.00 33 GLY A O 5
ATOM 6601 N N . VAL A 1 34 ? 7.364 -4.627 -14.962 1.00 0.00 34 VAL A N 5
ATOM 6602 C CA . VAL A 1 34 ? 8.667 -4.217 -14.465 1.00 0.00 34 VAL A CA 5
ATOM 6603 C C . VAL A 1 34 ? 9.554 -5.426 -14.215 1.00 0.00 34 VAL A C 5
ATOM 6604 O O . VAL A 1 34 ? 9.114 -6.571 -14.336 1.00 0.00 34 VAL A O 5
ATOM 6617 N N . SER A 1 35 ? 10.805 -5.169 -13.882 1.00 0.00 35 SER A N 5
ATOM 6618 C CA . SER A 1 35 ? 11.742 -6.232 -13.575 1.00 0.00 35 SER A CA 5
ATOM 6619 C C . SER A 1 35 ? 11.775 -6.497 -12.073 1.00 0.00 35 SER A C 5
ATOM 6620 O O . SER A 1 35 ? 11.633 -5.569 -11.270 1.00 0.00 35 SER A O 5
ATOM 6628 N N . PRO A 1 36 ? 11.943 -7.772 -11.673 1.00 0.00 36 PRO A N 5
ATOM 6629 C CA . PRO A 1 36 ? 11.984 -8.171 -10.261 1.00 0.00 36 PRO A CA 5
ATOM 6630 C C . PRO A 1 36 ? 13.005 -7.379 -9.444 1.00 0.00 36 PRO A C 5
ATOM 6631 O O . PRO A 1 36 ? 12.788 -7.123 -8.260 1.00 0.00 36 PRO A O 5
ATOM 6642 N N . GLN A 1 37 ? 14.107 -6.985 -10.077 1.00 0.00 37 GLN A N 5
ATOM 6643 C CA . GLN A 1 37 ? 15.137 -6.192 -9.408 1.00 0.00 37 GLN A CA 5
ATOM 6644 C C . GLN A 1 37 ? 14.566 -4.859 -8.936 1.00 0.00 37 GLN A C 5
ATOM 6645 O O . GLN A 1 37 ? 14.865 -4.391 -7.835 1.00 0.00 37 GLN A O 5
ATOM 6659 N N . THR A 1 38 ? 13.725 -4.266 -9.773 1.00 0.00 38 THR A N 5
ATOM 6660 C CA . THR A 1 38 ? 13.117 -2.979 -9.473 1.00 0.00 38 THR A CA 5
ATOM 6661 C C . THR A 1 38 ? 12.045 -3.153 -8.406 1.00 0.00 38 THR A C 5
ATOM 6662 O O . THR A 1 38 ? 11.907 -2.336 -7.496 1.00 0.00 38 THR A O 5
ATOM 6673 N N . PHE A 1 39 ? 11.309 -4.247 -8.515 1.00 0.00 39 PHE A N 5
ATOM 6674 C CA . PHE A 1 39 ? 10.265 -4.569 -7.558 1.00 0.00 39 PHE A CA 5
ATOM 6675 C C . PHE A 1 39 ? 10.876 -4.827 -6.181 1.00 0.00 39 PHE A C 5
ATOM 6676 O O . PHE A 1 39 ? 10.294 -4.482 -5.151 1.00 0.00 39 PHE A O 5
ATOM 6693 N N . ASN A 1 40 ? 12.066 -5.417 -6.179 1.00 0.00 40 ASN A N 5
ATOM 6694 C CA . ASN A 1 40 ? 12.770 -5.737 -4.942 1.00 0.00 40 ASN A CA 5
ATOM 6695 C C . ASN A 1 40 ? 13.119 -4.466 -4.171 1.00 0.00 40 ASN A C 5
ATOM 6696 O O . ASN A 1 40 ? 12.977 -4.412 -2.950 1.00 0.00 40 ASN A O 5
ATOM 6707 N N . THR A 1 41 ? 13.559 -3.432 -4.883 1.00 0.00 41 THR A N 5
ATOM 6708 C CA . THR A 1 41 ? 13.911 -2.173 -4.238 1.00 0.00 41 THR A CA 5
ATOM 6709 C C . THR A 1 41 ? 12.679 -1.471 -3.657 1.00 0.00 41 THR A C 5
ATOM 6710 O O . THR A 1 41 ? 12.793 -0.650 -2.745 1.00 0.00 41 THR A O 5
ATOM 6721 N N . TRP A 1 42 ? 11.505 -1.805 -4.182 1.00 0.00 42 TRP A N 5
ATOM 6722 C CA . TRP A 1 42 ? 10.254 -1.298 -3.630 1.00 0.00 42 TRP A CA 5
ATOM 6723 C C . TRP A 1 42 ? 9.919 -2.034 -2.336 1.00 0.00 42 TRP A C 5
ATOM 6724 O O . TRP A 1 42 ? 9.487 -1.432 -1.355 1.00 0.00 42 TRP A O 5
ATOM 6745 N N . CYS A 1 43 ? 10.143 -3.341 -2.351 1.00 0.00 43 CYS A N 5
ATOM 6746 C CA . CYS A 1 43 ? 9.882 -4.193 -1.197 1.00 0.00 43 CYS A CA 5
ATOM 6747 C C . CYS A 1 43 ? 10.824 -3.847 -0.044 1.00 0.00 43 CYS A C 5
ATOM 6748 O O . CYS A 1 43 ? 10.473 -4.006 1.122 1.00 0.00 43 CYS A O 5
ATOM 6756 N N . LYS A 1 44 ? 12.016 -3.362 -0.384 1.00 0.00 44 LYS A N 5
ATOM 6757 C CA . LYS A 1 44 ? 12.994 -2.957 0.608 1.00 0.00 44 LYS A CA 5
ATOM 6758 C C . LYS A 1 44 ? 12.723 -1.539 1.099 1.00 0.00 44 LYS A C 5
ATOM 6759 O O . LYS A 1 44 ? 13.377 -1.059 2.023 1.00 0.00 44 LYS A O 5
ATOM 6778 N N . GLY A 1 45 ? 11.762 -0.873 0.474 1.00 0.00 45 GLY A N 5
ATOM 6779 C CA . GLY A 1 45 ? 11.444 0.495 0.843 1.00 0.00 45 GLY A CA 5
ATOM 6780 C C . GLY A 1 45 ? 12.530 1.480 0.450 1.00 0.00 45 GLY A C 5
ATOM 6781 O O . GLY A 1 45 ? 12.639 2.560 1.034 1.00 0.00 45 GLY A O 5
ATOM 6785 N N . ILE A 1 46 ? 13.325 1.116 -0.548 1.00 0.00 46 ILE A N 5
ATOM 6786 C CA . ILE A 1 46 ? 14.429 1.957 -0.991 1.00 0.00 46 ILE A CA 5
ATOM 6787 C C . ILE A 1 46 ? 13.920 3.051 -1.918 1.00 0.00 46 ILE A C 5
ATOM 6788 O O . ILE A 1 46 ? 14.294 4.218 -1.793 1.00 0.00 46 ILE A O 5
ATOM 6804 N N . ALA A 1 47 ? 13.049 2.668 -2.839 1.00 0.00 47 ALA A N 5
ATOM 6805 C CA . ALA A 1 47 ? 12.532 3.599 -3.827 1.00 0.00 47 ALA A CA 5
ATOM 6806 C C . ALA A 1 47 ? 11.022 3.468 -3.964 1.00 0.00 47 ALA A C 5
ATOM 6807 O O . ALA A 1 47 ? 10.451 2.409 -3.695 1.00 0.00 47 ALA A O 5
ATOM 6814 N N . ILE A 1 48 ? 10.383 4.552 -4.370 1.00 0.00 48 ILE A N 5
ATOM 6815 C CA . ILE A 1 48 ? 8.950 4.550 -4.611 1.00 0.00 48 ILE A CA 5
ATOM 6816 C C . ILE A 1 48 ? 8.679 4.714 -6.098 1.00 0.00 48 ILE A C 5
ATOM 6817 O O . ILE A 1 48 ? 9.205 5.632 -6.735 1.00 0.00 48 ILE A O 5
ATOM 6833 N N . PRO A 1 49 ? 7.888 3.807 -6.674 1.00 0.00 49 PRO A N 5
ATOM 6834 C CA . PRO A 1 49 ? 7.495 3.884 -8.077 1.00 0.00 49 PRO A CA 5
ATOM 6835 C C . PRO A 1 49 ? 6.553 5.053 -8.328 1.00 0.00 49 PRO A C 5
ATOM 6836 O O . PRO A 1 49 ? 5.823 5.483 -7.434 1.00 0.00 49 PRO A O 5
ATOM 6847 N N . ARG A 1 50 ? 6.574 5.572 -9.543 1.00 0.00 50 ARG A N 5
ATOM 6848 C CA . ARG A 1 50 ? 5.719 6.692 -9.896 1.00 0.00 50 ARG A CA 5
ATOM 6849 C C . ARG A 1 50 ? 4.280 6.204 -10.079 1.00 0.00 50 ARG A C 5
ATOM 6850 O O . ARG A 1 50 ? 4.040 4.997 -10.169 1.00 0.00 50 ARG A O 5
ATOM 6871 N N . MET A 1 51 ? 3.333 7.140 -10.141 1.00 0.00 51 MET A N 5
ATOM 6872 C CA . MET A 1 51 ? 1.900 6.808 -10.154 1.00 0.00 51 MET A CA 5
ATOM 6873 C C . MET A 1 51 ? 1.526 5.821 -11.262 1.00 0.00 51 MET A C 5
ATOM 6874 O O . MET A 1 51 ? 0.551 5.075 -11.132 1.00 0.00 51 MET A O 5
ATOM 6888 N N . GLY A 1 52 ? 2.301 5.808 -12.341 1.00 0.00 52 GLY A N 5
ATOM 6889 C CA . GLY A 1 52 ? 2.034 4.898 -13.439 1.00 0.00 52 GLY A CA 5
ATOM 6890 C C . GLY A 1 52 ? 2.138 3.443 -13.014 1.00 0.00 52 GLY A C 5
ATOM 6891 O O . GLY A 1 52 ? 1.317 2.609 -13.401 1.00 0.00 52 GLY A O 5
ATOM 6895 N N . LYS A 1 53 ? 3.147 3.138 -12.209 1.00 0.00 53 LYS A N 5
ATOM 6896 C CA . LYS A 1 53 ? 3.359 1.776 -11.732 1.00 0.00 53 LYS A CA 5
ATOM 6897 C C . LYS A 1 53 ? 2.582 1.519 -10.443 1.00 0.00 53 LYS A C 5
ATOM 6898 O O . LYS A 1 53 ? 2.300 0.372 -10.104 1.00 0.00 53 LYS A O 5
ATOM 6917 N N . VAL A 1 54 ? 2.227 2.587 -9.738 1.00 0.00 54 VAL A N 5
ATOM 6918 C CA . VAL A 1 54 ? 1.403 2.467 -8.538 1.00 0.00 54 VAL A CA 5
ATOM 6919 C C . VAL A 1 54 ? 0.017 1.939 -8.897 1.00 0.00 54 VAL A C 5
ATOM 6920 O O . VAL A 1 54 ? -0.527 1.067 -8.216 1.00 0.00 54 VAL A O 5
ATOM 6933 N N . GLN A 1 55 ? -0.542 2.463 -9.982 1.00 0.00 55 GLN A N 5
ATOM 6934 C CA . GLN A 1 55 ? -1.845 2.020 -10.462 1.00 0.00 55 GLN A CA 5
ATOM 6935 C C . GLN A 1 55 ? -1.810 0.538 -10.829 1.00 0.00 55 GLN A C 5
ATOM 6936 O O . GLN A 1 55 ? -2.771 -0.189 -10.594 1.00 0.00 55 GLN A O 5
ATOM 6950 N N . ALA A 1 56 ? -0.689 0.091 -11.383 1.00 0.00 56 ALA A N 5
ATOM 6951 C CA . ALA A 1 56 ? -0.530 -1.308 -11.759 1.00 0.00 56 ALA A CA 5
ATOM 6952 C C . ALA A 1 56 ? -0.566 -2.209 -10.526 1.00 0.00 56 ALA A C 5
ATOM 6953 O O . ALA A 1 56 ? -1.084 -3.325 -10.571 1.00 0.00 56 ALA A O 5
ATOM 6960 N N . LEU A 1 57 ? -0.013 -1.710 -9.424 1.00 0.00 57 LEU A N 5
ATOM 6961 C CA . LEU A 1 57 ? -0.069 -2.409 -8.148 1.00 0.00 57 LEU A CA 5
ATOM 6962 C C . LEU A 1 57 ? -1.500 -2.447 -7.627 1.00 0.00 57 LEU A C 5
ATOM 6963 O O . LEU A 1 57 ? -2.028 -3.511 -7.305 1.00 0.00 57 LEU A O 5
ATOM 6979 N N . ALA A 1 58 ? -2.129 -1.277 -7.574 1.00 0.00 58 ALA A N 5
ATOM 6980 C CA . ALA A 1 58 ? -3.480 -1.154 -7.044 1.00 0.00 58 ALA A CA 5
ATOM 6981 C C . ALA A 1 58 ? -4.470 -1.997 -7.839 1.00 0.00 58 ALA A C 5
ATOM 6982 O O . ALA A 1 58 ? -5.332 -2.660 -7.267 1.00 0.00 58 ALA A O 5
ATOM 6989 N N . ASP A 1 59 ? -4.322 -1.991 -9.158 1.00 0.00 59 ASP A N 5
ATOM 6990 C CA . ASP A 1 59 ? -5.233 -2.708 -10.041 1.00 0.00 59 ASP A CA 5
ATOM 6991 C C . ASP A 1 59 ? -5.087 -4.214 -9.857 1.00 0.00 59 ASP A C 5
ATOM 6992 O O . ASP A 1 59 ? -6.061 -4.959 -9.939 1.00 0.00 59 ASP A O 5
ATOM 7001 N N . TYR A 1 60 ? -3.865 -4.657 -9.587 1.00 0.00 60 TYR A N 5
ATOM 7002 C CA . TYR A 1 60 ? -3.598 -6.073 -9.378 1.00 0.00 60 TYR A CA 5
ATOM 7003 C C . TYR A 1 60 ? -4.192 -6.545 -8.059 1.00 0.00 60 TYR A C 5
ATOM 7004 O O . TYR A 1 60 ? -4.796 -7.615 -7.982 1.00 0.00 60 TYR A O 5
ATOM 7022 N N . PHE A 1 61 ? -4.046 -5.728 -7.030 1.00 0.00 61 PHE A N 5
ATOM 7023 C CA . PHE A 1 61 ? -4.481 -6.104 -5.691 1.00 0.00 61 PHE A CA 5
ATOM 7024 C C . PHE A 1 61 ? -5.948 -5.754 -5.478 1.00 0.00 61 PHE A C 5
ATOM 7025 O O . PHE A 1 61 ? -6.524 -6.071 -4.437 1.00 0.00 61 PHE A O 5
ATOM 7042 N N . ASN A 1 62 ? -6.530 -5.082 -6.470 1.00 0.00 62 ASN A N 5
ATOM 7043 C CA . ASN A 1 62 ? -7.933 -4.660 -6.438 1.00 0.00 62 ASN A CA 5
ATOM 7044 C C . ASN A 1 62 ? -8.148 -3.598 -5.354 1.00 0.00 62 ASN A C 5
ATOM 7045 O O . ASN A 1 62 ? -9.276 -3.272 -4.983 1.00 0.00 62 ASN A O 5
ATOM 7056 N N . ILE A 1 63 ? -7.045 -3.038 -4.874 1.00 0.00 63 ILE A N 5
ATOM 7057 C CA . ILE A 1 63 ? -7.084 -2.012 -3.845 1.00 0.00 63 ILE A CA 5
ATOM 7058 C C . ILE A 1 63 ? -7.123 -0.635 -4.485 1.00 0.00 63 ILE A C 5
ATOM 7059 O O . ILE A 1 63 ? -7.240 -0.511 -5.705 1.00 0.00 63 ILE A O 5
ATOM 7075 N N . ASN A 1 64 ? -7.024 0.397 -3.668 1.00 0.00 64 ASN A N 5
ATOM 7076 C CA . ASN A 1 64 ? -7.030 1.753 -4.174 1.00 0.00 64 ASN A CA 5
ATOM 7077 C C . ASN A 1 64 ? -5.616 2.314 -4.213 1.00 0.00 64 ASN A C 5
ATOM 7078 O O . ASN A 1 64 ? -4.748 1.899 -3.445 1.00 0.00 64 ASN A O 5
ATOM 7089 N N . LYS A 1 65 ? -5.402 3.262 -5.116 1.00 0.00 65 LYS A N 5
ATOM 7090 C CA . LYS A 1 65 ? -4.099 3.894 -5.298 1.00 0.00 65 LYS A CA 5
ATOM 7091 C C . LYS A 1 65 ? -3.669 4.635 -4.034 1.00 0.00 65 LYS A C 5
ATOM 7092 O O . LYS A 1 65 ? -2.481 4.726 -3.727 1.00 0.00 65 LYS A O 5
ATOM 7111 N N . SER A 1 66 ? -4.652 5.136 -3.296 1.00 0.00 66 SER A N 5
ATOM 7112 C CA . SER A 1 66 ? -4.409 5.937 -2.110 1.00 0.00 66 SER A CA 5
ATOM 7113 C C . SER A 1 66 ? -3.748 5.126 -0.995 1.00 0.00 66 SER A C 5
ATOM 7114 O O . SER A 1 66 ? -2.937 5.657 -0.251 1.00 0.00 66 SER A O 5
ATOM 7122 N N . ASP A 1 67 ? -4.072 3.836 -0.918 1.00 0.00 67 ASP A N 5
ATOM 7123 C CA . ASP A 1 67 ? -3.580 2.964 0.156 1.00 0.00 67 ASP A CA 5
ATOM 7124 C C . ASP A 1 67 ? -2.058 3.001 0.269 1.00 0.00 67 ASP A C 5
ATOM 7125 O O . ASP A 1 67 ? -1.506 2.918 1.365 1.00 0.00 67 ASP A O 5
ATOM 7134 N N . LEU A 1 68 ? -1.385 3.130 -0.862 1.00 0.00 68 LEU A N 5
ATOM 7135 C CA . LEU A 1 68 ? 0.070 3.120 -0.882 1.00 0.00 68 LEU A CA 5
ATOM 7136 C C . LEU A 1 68 ? 0.647 4.537 -0.815 1.00 0.00 68 LEU A C 5
ATOM 7137 O O . LEU A 1 68 ? 1.737 4.746 -0.286 1.00 0.00 68 LEU A O 5
ATOM 7153 N N . ILE A 1 69 ? -0.094 5.501 -1.351 1.00 0.00 69 ILE A N 5
ATOM 7154 C CA . ILE A 1 69 ? 0.410 6.862 -1.518 1.00 0.00 69 ILE A CA 5
ATOM 7155 C C . ILE A 1 69 ? 0.043 7.766 -0.334 1.00 0.00 69 ILE A C 5
ATOM 7156 O O . ILE A 1 69 ? 0.673 8.808 -0.112 1.00 0.00 69 ILE A O 5
ATOM 7172 N N . GLU A 1 70 ? -0.961 7.363 0.436 1.00 0.00 70 GLU A N 5
ATOM 7173 C CA . GLU A 1 70 ? -1.497 8.195 1.495 1.00 0.00 70 GLU A CA 5
ATOM 7174 C C . GLU A 1 70 ? -0.479 8.473 2.598 1.00 0.00 70 GLU A C 5
ATOM 7175 O O . GLU A 1 70 ? 0.595 7.871 2.658 1.00 0.00 70 GLU A O 5
ATOM 7187 N N . ASP A 1 71 ? -0.862 9.385 3.477 1.00 0.00 71 ASP A N 5
ATOM 7188 C CA . ASP A 1 71 ? -0.019 9.841 4.568 1.00 0.00 71 ASP A CA 5
ATOM 7189 C C . ASP A 1 71 ? -0.854 9.864 5.845 1.00 0.00 71 ASP A C 5
ATOM 7190 O O . ASP A 1 71 ? -2.084 9.832 5.781 1.00 0.00 71 ASP A O 5
ATOM 7199 N N . LYS A 1 72 ? -0.209 9.926 6.998 1.00 0.00 72 LYS A N 5
ATOM 7200 C CA . LYS A 1 72 ? -0.933 9.907 8.261 1.00 0.00 72 LYS A CA 5
ATOM 7201 C C . LYS A 1 72 ? -1.374 11.320 8.642 1.00 0.00 72 LYS A C 5
ATOM 7202 O O . LYS A 1 72 ? -2.040 11.527 9.656 1.00 0.00 72 LYS A O 5
ATOM 7221 N N . LYS A 1 73 ? -0.999 12.292 7.816 1.00 0.00 73 LYS A N 5
ATOM 7222 C CA . LYS A 1 73 ? -1.432 13.670 7.997 1.00 0.00 73 LYS A CA 5
ATOM 7223 C C . LYS A 1 73 ? -2.802 13.899 7.364 1.00 0.00 73 LYS A C 5
ATOM 7224 O O . LYS A 1 73 ? -3.264 15.033 7.246 1.00 0.00 73 LYS A O 5
ATOM 7243 N N . LEU A 1 74 ? -3.445 12.814 6.967 1.00 0.00 74 LEU A N 5
ATOM 7244 C CA . LEU A 1 74 ? -4.754 12.875 6.354 1.00 0.00 74 LEU A CA 5
ATOM 7245 C C . LEU A 1 74 ? -5.832 12.814 7.425 1.00 0.00 74 LEU A C 5
ATOM 7246 O O . LEU A 1 74 ? -6.350 11.743 7.748 1.00 0.00 74 LEU A O 5
ATOM 7262 N N . ASN A 1 75 ? -6.119 13.984 7.983 1.00 0.00 75 ASN A N 5
ATOM 7263 C CA . ASN A 1 75 ? -7.073 14.149 9.082 1.00 0.00 75 ASN A CA 5
ATOM 7264 C C . ASN A 1 75 ? -6.499 13.554 10.369 1.00 0.00 75 ASN A C 5
ATOM 7265 O O . ASN A 1 75 ? -6.213 12.357 10.451 1.00 0.00 75 ASN A O 5
ATOM 7276 N N . ILE A 1 76 ? -6.325 14.407 11.366 1.00 0.00 76 ILE A N 5
ATOM 7277 C CA . ILE A 1 76 ? -5.686 14.024 12.618 1.00 0.00 76 ILE A CA 5
ATOM 7278 C C . ILE A 1 76 ? -6.597 13.109 13.431 1.00 0.00 76 ILE A C 5
ATOM 7279 O O . ILE A 1 76 ? -7.802 13.351 13.536 1.00 0.00 76 ILE A O 5
ATOM 7295 N N . ASP A 1 77 ? -6.015 12.063 14.005 1.00 0.00 77 ASP A N 5
ATOM 7296 C CA . ASP A 1 77 ? -6.755 11.139 14.854 1.00 0.00 77 ASP A CA 5
ATOM 7297 C C . ASP A 1 77 ? -6.947 11.744 16.233 1.00 0.00 77 ASP A C 5
ATOM 7298 O O . ASP A 1 77 ? -6.226 11.423 17.178 1.00 0.00 77 ASP A O 5
ATOM 7307 N N . THR A 1 78 ? -7.887 12.660 16.317 1.00 0.00 78 THR A N 5
ATOM 7308 C CA . THR A 1 78 ? -8.199 13.334 17.561 1.00 0.00 78 THR A CA 5
ATOM 7309 C C . THR A 1 78 ? -9.694 13.209 17.866 1.00 0.00 78 THR A C 5
ATOM 7310 O O . THR A 1 78 ? -10.415 12.478 17.177 1.00 0.00 78 THR A O 5
ATOM 7321 N N . VAL A 1 79 ? -10.150 13.909 18.896 1.00 0.00 79 VAL A N 5
ATOM 7322 C CA . VAL A 1 79 ? -11.555 13.899 19.289 1.00 0.00 79 VAL A CA 5
ATOM 7323 C C . VAL A 1 79 ? -12.228 15.233 18.925 1.00 0.00 79 VAL A C 5
ATOM 7324 O O . VAL A 1 79 ? -12.227 16.188 19.704 1.00 0.00 79 VAL A O 5
ATOM 7337 N N . PRO A 1 80 ? -12.757 15.332 17.694 1.00 0.00 80 PRO A N 5
ATOM 7338 C CA . PRO A 1 80 ? -13.338 16.570 17.172 1.00 0.00 80 PRO A CA 5
ATOM 7339 C C . PRO A 1 80 ? -14.609 16.984 17.910 1.00 0.00 80 PRO A C 5
ATOM 7340 O O . PRO A 1 80 ? -15.661 16.350 17.768 1.00 0.00 80 PRO A O 5
ATOM 7351 N N . ILE A 1 81 ? -14.496 18.026 18.719 1.00 0.00 81 ILE A N 5
ATOM 7352 C CA . ILE A 1 81 ? -15.650 18.599 19.386 1.00 0.00 81 ILE A CA 5
ATOM 7353 C C . ILE A 1 81 ? -16.294 19.657 18.503 1.00 0.00 81 ILE A C 5
ATOM 7354 O O . ILE A 1 81 ? -15.643 20.609 18.067 1.00 0.00 81 ILE A O 5
ATOM 7370 N N . GLU A 1 82 ? -17.568 19.459 18.227 1.00 0.00 82 GLU A N 5
ATOM 7371 C CA . GLU A 1 82 ? -18.317 20.338 17.346 1.00 0.00 82 GLU A CA 5
ATOM 7372 C C . GLU A 1 82 ? -19.751 20.483 17.832 1.00 0.00 82 GLU A C 5
ATOM 7373 O O . GLU A 1 82 ? -20.464 19.488 17.989 1.00 0.00 82 GLU A O 5
ATOM 7385 N N . SER A 1 83 ? -20.164 21.711 18.087 1.00 0.00 83 SER A N 5
ATOM 7386 C CA . SER A 1 83 ? -21.555 21.992 18.389 1.00 0.00 83 SER A CA 5
ATOM 7387 C C . SER A 1 83 ? -22.351 22.062 17.088 1.00 0.00 83 SER A C 5
ATOM 7388 O O . SER A 1 83 ? -22.141 22.954 16.266 1.00 0.00 83 SER A O 5
ATOM 7396 N N . GLY A 1 84 ? -23.249 21.108 16.895 1.00 0.00 84 GLY A N 5
ATOM 7397 C CA . GLY A 1 84 ? -23.961 20.998 15.637 1.00 0.00 84 GLY A CA 5
ATOM 7398 C C . GLY A 1 84 ? -25.079 22.009 15.483 1.00 0.00 84 GLY A C 5
ATOM 7399 O O . GLY A 1 84 ? -25.693 22.089 14.417 1.00 0.00 84 GLY A O 5
ATOM 7403 N N . TYR A 1 85 ? -25.356 22.771 16.544 1.00 0.00 85 TYR A N 5
ATOM 7404 C CA . TYR A 1 85 ? -26.422 23.772 16.521 1.00 0.00 85 TYR A CA 5
ATOM 7405 C C . TYR A 1 85 ? -27.763 23.102 16.222 1.00 0.00 85 TYR A C 5
ATOM 7406 O O . TYR A 1 85 ? -27.915 21.889 16.384 1.00 0.00 85 TYR A O 5
ATOM 7424 N N . THR A 1 86 ? -28.738 23.896 15.815 1.00 0.00 86 THR A N 5
ATOM 7425 C CA . THR A 1 86 ? -30.016 23.367 15.366 1.00 0.00 86 THR A CA 5
ATOM 7426 C C . THR A 1 86 ? -29.926 22.997 13.882 1.00 0.00 86 THR A C 5
ATOM 7427 O O . THR A 1 86 ? -30.936 22.721 13.226 1.00 0.00 86 THR A O 5
ATOM 7438 N N . LEU A 1 87 ? -28.686 22.978 13.375 1.00 0.00 87 LEU A N 5
ATOM 7439 C CA . LEU A 1 87 ? -28.404 22.717 11.965 1.00 0.00 87 LEU A CA 5
ATOM 7440 C C . LEU A 1 87 ? -28.997 23.823 11.102 1.00 0.00 87 LEU A C 5
ATOM 7441 O O . LEU A 1 87 ? -29.270 24.921 11.593 1.00 0.00 87 LEU A O 5
ATOM 7457 N N . GLU A 1 88 ? -29.169 23.550 9.819 1.00 0.00 88 GLU A N 5
ATOM 7458 C CA . GLU A 1 88 ? -29.776 24.517 8.920 1.00 0.00 88 GLU A CA 5
ATOM 7459 C C . GLU A 1 88 ? -31.285 24.548 9.117 1.00 0.00 88 GLU A C 5
ATOM 7460 O O . GLU A 1 88 ? -31.911 25.604 9.007 1.00 0.00 88 GLU A O 5
ATOM 7472 N N . HIS A 1 89 ? -31.860 23.377 9.408 1.00 0.00 89 HIS A N 5
ATOM 7473 C CA . HIS A 1 89 ? -33.305 23.240 9.611 1.00 0.00 89 HIS A CA 5
ATOM 7474 C C . HIS A 1 89 ? -34.045 23.682 8.347 1.00 0.00 89 HIS A C 5
ATOM 7475 O O . HIS A 1 89 ? -35.208 24.089 8.385 1.00 0.00 89 HIS A O 5
ATOM 7490 N N . HIS A 1 90 ? -33.358 23.560 7.221 1.00 0.00 90 HIS A N 5
ATOM 7491 C CA . HIS A 1 90 ? -33.864 24.044 5.951 1.00 0.00 90 HIS A CA 5
ATOM 7492 C C . HIS A 1 90 ? -34.533 22.917 5.173 1.00 0.00 90 HIS A C 5
ATOM 7493 O O . HIS A 1 90 ? -33.869 22.000 4.690 1.00 0.00 90 HIS A O 5
ATOM 7508 N N . HIS A 1 91 ? -35.848 22.986 5.072 1.00 0.00 91 HIS A N 5
ATOM 7509 C CA . HIS A 1 91 ? -36.613 22.010 4.312 1.00 0.00 91 HIS A CA 5
ATOM 7510 C C . HIS A 1 91 ? -37.618 22.725 3.421 1.00 0.00 91 HIS A C 5
ATOM 7511 O O . HIS A 1 91 ? -38.119 23.793 3.775 1.00 0.00 91 HIS A O 5
ATOM 7526 N N . HIS A 1 92 ? -37.894 22.153 2.261 1.00 0.00 92 HIS A N 5
ATOM 7527 C CA . HIS A 1 92 ? -38.816 22.770 1.314 1.00 0.00 92 HIS A CA 5
ATOM 7528 C C . HIS A 1 92 ? -40.152 22.047 1.295 1.00 0.00 92 HIS A C 5
ATOM 7529 O O . HIS A 1 92 ? -40.208 20.819 1.327 1.00 0.00 92 HIS A O 5
ATOM 7544 N N . HIS A 1 93 ? -41.223 22.825 1.263 1.00 0.00 93 HIS A N 5
ATOM 7545 C CA . HIS A 1 93 ? -42.580 22.290 1.244 1.00 0.00 93 HIS A CA 5
ATOM 7546 C C . HIS A 1 93 ? -42.943 21.815 -0.163 1.00 0.00 93 HIS A C 5
ATOM 7547 O O . HIS A 1 93 ? -43.898 21.058 -0.354 1.00 0.00 93 HIS A O 5
ATOM 7562 N N . HIS A 1 94 ? -42.186 22.283 -1.142 1.00 0.00 94 HIS A N 5
ATOM 7563 C CA . HIS A 1 94 ? -42.341 21.840 -2.519 1.00 0.00 94 HIS A CA 5
ATOM 7564 C C . HIS A 1 94 ? -40.977 21.715 -3.177 1.00 0.00 94 HIS A C 5
ATOM 7565 O O . HIS A 1 94 ? -40.470 22.735 -3.692 1.00 0.00 94 HIS A O 5
ATOM 7581 N N . MET A 1 1 ? 14.856 10.039 10.873 1.00 0.00 1 MET A N 6
ATOM 7582 C CA . MET A 1 1 ? 15.535 11.314 10.542 1.00 0.00 1 MET A CA 6
ATOM 7583 C C . MET A 1 1 ? 16.367 11.179 9.266 1.00 0.00 1 MET A C 6
ATOM 7584 O O . MET A 1 1 ? 16.519 12.141 8.517 1.00 0.00 1 MET A O 6
ATOM 7600 N N . VAL A 1 2 ? 16.907 9.989 9.010 1.00 0.00 2 VAL A N 6
ATOM 7601 C CA . VAL A 1 2 ? 17.746 9.785 7.837 1.00 0.00 2 VAL A CA 6
ATOM 7602 C C . VAL A 1 2 ? 17.048 8.889 6.813 1.00 0.00 2 VAL A C 6
ATOM 7603 O O . VAL A 1 2 ? 17.309 8.976 5.615 1.00 0.00 2 VAL A O 6
ATOM 7616 N N . LYS A 1 3 ? 16.147 8.037 7.281 1.00 0.00 3 LYS A N 6
ATOM 7617 C CA . LYS A 1 3 ? 15.432 7.140 6.386 1.00 0.00 3 LYS A CA 6
ATOM 7618 C C . LYS A 1 3 ? 13.987 7.600 6.229 1.00 0.00 3 LYS A C 6
ATOM 7619 O O . LYS A 1 3 ? 13.285 7.812 7.219 1.00 0.00 3 LYS A O 6
ATOM 7638 N N . ASP A 1 4 ? 13.561 7.769 4.984 1.00 0.00 4 ASP A N 6
ATOM 7639 C CA . ASP A 1 4 ? 12.230 8.294 4.680 1.00 0.00 4 ASP A CA 6
ATOM 7640 C C . ASP A 1 4 ? 11.137 7.402 5.252 1.00 0.00 4 ASP A C 6
ATOM 7641 O O . ASP A 1 4 ? 10.972 6.257 4.829 1.00 0.00 4 ASP A O 6
ATOM 7650 N N . LYS A 1 5 ? 10.392 7.929 6.214 1.00 0.00 5 LYS A N 6
ATOM 7651 C CA . LYS A 1 5 ? 9.303 7.179 6.824 1.00 0.00 5 LYS A CA 6
ATOM 7652 C C . LYS A 1 5 ? 8.141 6.990 5.856 1.00 0.00 5 LYS A C 6
ATOM 7653 O O . LYS A 1 5 ? 7.521 5.932 5.835 1.00 0.00 5 LYS A O 6
ATOM 7672 N N . GLN A 1 6 ? 7.856 8.005 5.044 1.00 0.00 6 GLN A N 6
ATOM 7673 C CA . GLN A 1 6 ? 6.747 7.930 4.095 1.00 0.00 6 GLN A CA 6
ATOM 7674 C C . GLN A 1 6 ? 6.998 6.819 3.079 1.00 0.00 6 GLN A C 6
ATOM 7675 O O . GLN A 1 6 ? 6.103 6.037 2.761 1.00 0.00 6 GLN A O 6
ATOM 7689 N N . LYS A 1 7 ? 8.230 6.746 2.590 1.00 0.00 7 LYS A N 6
ATOM 7690 C CA . LYS A 1 7 ? 8.633 5.682 1.679 1.00 0.00 7 LYS A CA 6
ATOM 7691 C C . LYS A 1 7 ? 8.542 4.322 2.363 1.00 0.00 7 LYS A C 6
ATOM 7692 O O . LYS A 1 7 ? 8.150 3.333 1.745 1.00 0.00 7 LYS A O 6
ATOM 7711 N N . ALA A 1 8 ? 8.880 4.284 3.645 1.00 0.00 8 ALA A N 6
ATOM 7712 C CA . ALA A 1 8 ? 8.805 3.049 4.415 1.00 0.00 8 ALA A CA 6
ATOM 7713 C C . ALA A 1 8 ? 7.357 2.597 4.587 1.00 0.00 8 ALA A C 6
ATOM 7714 O O . ALA A 1 8 ? 7.061 1.400 4.530 1.00 0.00 8 ALA A O 6
ATOM 7721 N N . ILE A 1 9 ? 6.456 3.559 4.791 1.00 0.00 9 ILE A N 6
ATOM 7722 C CA . ILE A 1 9 ? 5.031 3.268 4.941 1.00 0.00 9 ILE A CA 6
ATOM 7723 C C . ILE A 1 9 ? 4.471 2.640 3.668 1.00 0.00 9 ILE A C 6
ATOM 7724 O O . ILE A 1 9 ? 3.842 1.580 3.715 1.00 0.00 9 ILE A O 6
ATOM 7740 N N . PHE A 1 10 ? 4.723 3.294 2.538 1.00 0.00 10 PHE A N 6
ATOM 7741 C CA . PHE A 1 10 ? 4.265 2.806 1.240 1.00 0.00 10 PHE A CA 6
ATOM 7742 C C . PHE A 1 10 ? 4.745 1.379 0.991 1.00 0.00 10 PHE A C 6
ATOM 7743 O O . PHE A 1 10 ? 3.957 0.498 0.633 1.00 0.00 10 PHE A O 6
ATOM 7760 N N . SER A 1 11 ? 6.036 1.157 1.194 1.00 0.00 11 SER A N 6
ATOM 7761 C CA . SER A 1 11 ? 6.632 -0.150 0.986 1.00 0.00 11 SER A CA 6
ATOM 7762 C C . SER A 1 11 ? 6.053 -1.188 1.945 1.00 0.00 11 SER A C 6
ATOM 7763 O O . SER A 1 11 ? 5.740 -2.301 1.532 1.00 0.00 11 SER A O 6
ATOM 7771 N N . GLU A 1 12 ? 5.901 -0.817 3.214 1.00 0.00 12 GLU A N 6
ATOM 7772 C CA . GLU A 1 12 ? 5.370 -1.728 4.223 1.00 0.00 12 GLU A CA 6
ATOM 7773 C C . GLU A 1 12 ? 3.967 -2.195 3.843 1.00 0.00 12 GLU A C 6
ATOM 7774 O O . GLU A 1 12 ? 3.666 -3.391 3.885 1.00 0.00 12 GLU A O 6
ATOM 7786 N N . ASN A 1 13 ? 3.121 -1.244 3.452 1.00 0.00 13 ASN A N 6
ATOM 7787 C CA . ASN A 1 13 ? 1.753 -1.553 3.045 1.00 0.00 13 ASN A CA 6
ATOM 7788 C C . ASN A 1 13 ? 1.750 -2.485 1.843 1.00 0.00 13 ASN A C 6
ATOM 7789 O O . ASN A 1 13 ? 1.166 -3.567 1.885 1.00 0.00 13 ASN A O 6
ATOM 7800 N N . LEU A 1 14 ? 2.437 -2.069 0.783 1.00 0.00 14 LEU A N 6
ATOM 7801 C CA . LEU A 1 14 ? 2.484 -2.837 -0.458 1.00 0.00 14 LEU A CA 6
ATOM 7802 C C . LEU A 1 14 ? 3.049 -4.235 -0.221 1.00 0.00 14 LEU A C 6
ATOM 7803 O O . LEU A 1 14 ? 2.470 -5.231 -0.655 1.00 0.00 14 LEU A O 6
ATOM 7819 N N . ASN A 1 15 ? 4.164 -4.296 0.497 1.00 0.00 15 ASN A N 6
ATOM 7820 C CA . ASN A 1 15 ? 4.880 -5.550 0.727 1.00 0.00 15 ASN A CA 6
ATOM 7821 C C . ASN A 1 15 ? 4.013 -6.548 1.489 1.00 0.00 15 ASN A C 6
ATOM 7822 O O . ASN A 1 15 ? 4.101 -7.757 1.267 1.00 0.00 15 ASN A O 6
ATOM 7833 N N . SER A 1 16 ? 3.162 -6.039 2.371 1.00 0.00 16 SER A N 6
ATOM 7834 C CA . SER A 1 16 ? 2.273 -6.889 3.147 1.00 0.00 16 SER A CA 6
ATOM 7835 C C . SER A 1 16 ? 1.259 -7.585 2.239 1.00 0.00 16 SER A C 6
ATOM 7836 O O . SER A 1 16 ? 0.994 -8.782 2.392 1.00 0.00 16 SER A O 6
ATOM 7844 N N . TYR A 1 17 ? 0.715 -6.845 1.279 1.00 0.00 17 TYR A N 6
ATOM 7845 C CA . TYR A 1 17 ? -0.238 -7.417 0.334 1.00 0.00 17 TYR A CA 6
ATOM 7846 C C . TYR A 1 17 ? 0.456 -8.422 -0.578 1.00 0.00 17 TYR A C 6
ATOM 7847 O O . TYR A 1 17 ? -0.132 -9.429 -0.967 1.00 0.00 17 TYR A O 6
ATOM 7865 N N . ILE A 1 18 ? 1.710 -8.135 -0.902 1.00 0.00 18 ILE A N 6
ATOM 7866 C CA . ILE A 1 18 ? 2.518 -9.015 -1.743 1.00 0.00 18 ILE A CA 6
ATOM 7867 C C . ILE A 1 18 ? 2.729 -10.367 -1.070 1.00 0.00 18 ILE A C 6
ATOM 7868 O O . ILE A 1 18 ? 2.519 -11.415 -1.682 1.00 0.00 18 ILE A O 6
ATOM 7884 N N . ALA A 1 19 ? 3.128 -10.337 0.196 1.00 0.00 19 ALA A N 6
ATOM 7885 C CA . ALA A 1 19 ? 3.395 -11.561 0.946 1.00 0.00 19 ALA A CA 6
ATOM 7886 C C . ALA A 1 19 ? 2.118 -12.370 1.162 1.00 0.00 19 ALA A C 6
ATOM 7887 O O . ALA A 1 19 ? 2.104 -13.589 0.995 1.00 0.00 19 ALA A O 6
ATOM 7894 N N . LYS A 1 20 ? 1.036 -11.680 1.501 1.00 0.00 20 LYS A N 6
ATOM 7895 C CA . LYS A 1 20 ? -0.227 -12.342 1.811 1.00 0.00 20 LYS A CA 6
ATOM 7896 C C . LYS A 1 20 ? -0.970 -12.780 0.554 1.00 0.00 20 LYS A C 6
ATOM 7897 O O . LYS A 1 20 ? -2.009 -13.437 0.633 1.00 0.00 20 LYS A O 6
ATOM 7916 N N . SER A 1 21 ? -0.441 -12.408 -0.599 1.00 0.00 21 SER A N 6
ATOM 7917 C CA . SER A 1 21 ? -1.001 -12.835 -1.872 1.00 0.00 21 SER A CA 6
ATOM 7918 C C . SER A 1 21 ? -0.614 -14.285 -2.171 1.00 0.00 21 SER A C 6
ATOM 7919 O O . SER A 1 21 ? -1.210 -14.930 -3.036 1.00 0.00 21 SER A O 6
ATOM 7927 N N . GLU A 1 22 ? 0.390 -14.779 -1.438 1.00 0.00 22 GLU A N 6
ATOM 7928 C CA . GLU A 1 22 ? 0.922 -16.141 -1.595 1.00 0.00 22 GLU A CA 6
ATOM 7929 C C . GLU A 1 22 ? 1.756 -16.275 -2.872 1.00 0.00 22 GLU A C 6
ATOM 7930 O O . GLU A 1 22 ? 2.773 -16.975 -2.893 1.00 0.00 22 GLU A O 6
ATOM 7942 N N . LYS A 1 23 ? 1.318 -15.614 -3.934 1.00 0.00 23 LYS A N 6
ATOM 7943 C CA . LYS A 1 23 ? 2.070 -15.570 -5.171 1.00 0.00 23 LYS A CA 6
ATOM 7944 C C . LYS A 1 23 ? 3.361 -14.794 -4.943 1.00 0.00 23 LYS A C 6
ATOM 7945 O O . LYS A 1 23 ? 3.452 -13.992 -4.011 1.00 0.00 23 LYS A O 6
ATOM 7964 N N . THR A 1 24 ? 4.354 -15.024 -5.781 1.00 0.00 24 THR A N 6
ATOM 7965 C CA . THR A 1 24 ? 5.672 -14.473 -5.536 1.00 0.00 24 THR A CA 6
ATOM 7966 C C . THR A 1 24 ? 5.819 -13.064 -6.082 1.00 0.00 24 THR A C 6
ATOM 7967 O O . THR A 1 24 ? 5.065 -12.633 -6.958 1.00 0.00 24 THR A O 6
ATOM 7978 N N . GLN A 1 25 ? 6.797 -12.353 -5.540 1.00 0.00 25 GLN A N 6
ATOM 7979 C CA . GLN A 1 25 ? 7.080 -10.982 -5.935 1.00 0.00 25 GLN A CA 6
ATOM 7980 C C . GLN A 1 25 ? 7.359 -10.902 -7.428 1.00 0.00 25 GLN A C 6
ATOM 7981 O O . GLN A 1 25 ? 6.946 -9.959 -8.100 1.00 0.00 25 GLN A O 6
ATOM 7995 N N . LEU A 1 26 ? 8.042 -11.915 -7.936 1.00 0.00 26 LEU A N 6
ATOM 7996 C CA . LEU A 1 26 ? 8.374 -11.993 -9.353 1.00 0.00 26 LEU A CA 6
ATOM 7997 C C . LEU A 1 26 ? 7.108 -12.119 -10.198 1.00 0.00 26 LEU A C 6
ATOM 7998 O O . LEU A 1 26 ? 6.993 -11.507 -11.261 1.00 0.00 26 LEU A O 6
ATOM 8014 N N . GLU A 1 27 ? 6.157 -12.910 -9.709 1.00 0.00 27 GLU A N 6
ATOM 8015 C CA . GLU A 1 27 ? 4.893 -13.125 -10.393 1.00 0.00 27 GLU A CA 6
ATOM 8016 C C . GLU A 1 27 ? 4.117 -11.820 -10.540 1.00 0.00 27 GLU A C 6
ATOM 8017 O O . GLU A 1 27 ? 3.521 -11.548 -11.587 1.00 0.00 27 GLU A O 6
ATOM 8029 N N . ILE A 1 28 ? 4.141 -11.006 -9.500 1.00 0.00 28 ILE A N 6
ATOM 8030 C CA . ILE A 1 28 ? 3.494 -9.709 -9.544 1.00 0.00 28 ILE A CA 6
ATOM 8031 C C . ILE A 1 28 ? 4.296 -8.756 -10.427 1.00 0.00 28 ILE A C 6
ATOM 8032 O O . ILE A 1 28 ? 3.733 -8.030 -11.247 1.00 0.00 28 ILE A O 6
ATOM 8048 N N . ALA A 1 29 ? 5.618 -8.801 -10.285 1.00 0.00 29 ALA A N 6
ATOM 8049 C CA . ALA A 1 29 ? 6.513 -7.938 -11.050 1.00 0.00 29 ALA A CA 6
ATOM 8050 C C . ALA A 1 29 ? 6.342 -8.135 -12.555 1.00 0.00 29 ALA A C 6
ATOM 8051 O O . ALA A 1 29 ? 6.240 -7.160 -13.304 1.00 0.00 29 ALA A O 6
ATOM 8058 N N . LYS A 1 30 ? 6.303 -9.390 -12.997 1.00 0.00 30 LYS A N 6
ATOM 8059 C CA . LYS A 1 30 ? 6.172 -9.689 -14.421 1.00 0.00 30 LYS A CA 6
ATOM 8060 C C . LYS A 1 30 ? 4.808 -9.249 -14.953 1.00 0.00 30 LYS A C 6
ATOM 8061 O O . LYS A 1 30 ? 4.661 -8.948 -16.139 1.00 0.00 30 LYS A O 6
ATOM 8080 N N . SER A 1 31 ? 3.819 -9.200 -14.067 1.00 0.00 31 SER A N 6
ATOM 8081 C CA . SER A 1 31 ? 2.481 -8.769 -14.439 1.00 0.00 31 SER A CA 6
ATOM 8082 C C . SER A 1 31 ? 2.427 -7.250 -14.561 1.00 0.00 31 SER A C 6
ATOM 8083 O O . SER A 1 31 ? 1.732 -6.708 -15.419 1.00 0.00 31 SER A O 6
ATOM 8091 N N . ILE A 1 32 ? 3.167 -6.570 -13.689 1.00 0.00 32 ILE A N 6
ATOM 8092 C CA . ILE A 1 32 ? 3.279 -5.118 -13.749 1.00 0.00 32 ILE A CA 6
ATOM 8093 C C . ILE A 1 32 ? 4.052 -4.709 -14.997 1.00 0.00 32 ILE A C 6
ATOM 8094 O O . ILE A 1 32 ? 3.661 -3.785 -15.711 1.00 0.00 32 ILE A O 6
ATOM 8110 N N . GLY A 1 33 ? 5.143 -5.416 -15.258 1.00 0.00 33 GLY A N 6
ATOM 8111 C CA . GLY A 1 33 ? 5.943 -5.134 -16.431 1.00 0.00 33 GLY A CA 6
ATOM 8112 C C . GLY A 1 33 ? 7.281 -4.519 -16.079 1.00 0.00 33 GLY A C 6
ATOM 8113 O O . GLY A 1 33 ? 7.838 -3.747 -16.861 1.00 0.00 33 GLY A O 6
ATOM 8117 N N . VAL A 1 34 ? 7.788 -4.857 -14.899 1.00 0.00 34 VAL A N 6
ATOM 8118 C CA . VAL A 1 34 ? 9.066 -4.339 -14.427 1.00 0.00 34 VAL A CA 6
ATOM 8119 C C . VAL A 1 34 ? 9.976 -5.484 -14.006 1.00 0.00 34 VAL A C 6
ATOM 8120 O O . VAL A 1 34 ? 9.511 -6.603 -13.780 1.00 0.00 34 VAL A O 6
ATOM 8133 N N . SER A 1 35 ? 11.264 -5.205 -13.913 1.00 0.00 35 SER A N 6
ATOM 8134 C CA . SER A 1 35 ? 12.230 -6.208 -13.501 1.00 0.00 35 SER A CA 6
ATOM 8135 C C . SER A 1 35 ? 12.092 -6.508 -12.008 1.00 0.00 35 SER A C 6
ATOM 8136 O O . SER A 1 35 ? 11.780 -5.616 -11.211 1.00 0.00 35 SER A O 6
ATOM 8144 N N . PRO A 1 36 ? 12.322 -7.772 -11.612 1.00 0.00 36 PRO A N 6
ATOM 8145 C CA . PRO A 1 36 ? 12.147 -8.219 -10.228 1.00 0.00 36 PRO A CA 6
ATOM 8146 C C . PRO A 1 36 ? 12.939 -7.391 -9.216 1.00 0.00 36 PRO A C 6
ATOM 8147 O O . PRO A 1 36 ? 12.468 -7.157 -8.107 1.00 0.00 36 PRO A O 6
ATOM 8158 N N . GLN A 1 37 ? 14.132 -6.939 -9.591 1.00 0.00 37 GLN A N 6
ATOM 8159 C CA . GLN A 1 37 ? 14.953 -6.143 -8.683 1.00 0.00 37 GLN A CA 6
ATOM 8160 C C . GLN A 1 37 ? 14.441 -4.712 -8.556 1.00 0.00 37 GLN A C 6
ATOM 8161 O O . GLN A 1 37 ? 14.679 -4.057 -7.546 1.00 0.00 37 GLN A O 6
ATOM 8175 N N . THR A 1 38 ? 13.729 -4.231 -9.564 1.00 0.00 38 THR A N 6
ATOM 8176 C CA . THR A 1 38 ? 13.111 -2.915 -9.485 1.00 0.00 38 THR A CA 6
ATOM 8177 C C . THR A 1 38 ? 11.893 -2.988 -8.575 1.00 0.00 38 THR A C 6
ATOM 8178 O O . THR A 1 38 ? 11.565 -2.044 -7.854 1.00 0.00 38 THR A O 6
ATOM 8189 N N . PHE A 1 39 ? 11.244 -4.140 -8.602 1.00 0.00 39 PHE A N 6
ATOM 8190 C CA . PHE A 1 39 ? 10.158 -4.436 -7.688 1.00 0.00 39 PHE A CA 6
ATOM 8191 C C . PHE A 1 39 ? 10.730 -4.646 -6.285 1.00 0.00 39 PHE A C 6
ATOM 8192 O O . PHE A 1 39 ? 10.120 -4.281 -5.281 1.00 0.00 39 PHE A O 6
ATOM 8209 N N . ASN A 1 40 ? 11.925 -5.223 -6.242 1.00 0.00 40 ASN A N 6
ATOM 8210 C CA . ASN A 1 40 ? 12.621 -5.501 -4.991 1.00 0.00 40 ASN A CA 6
ATOM 8211 C C . ASN A 1 40 ? 13.062 -4.211 -4.303 1.00 0.00 40 ASN A C 6
ATOM 8212 O O . ASN A 1 40 ? 12.986 -4.102 -3.084 1.00 0.00 40 ASN A O 6
ATOM 8223 N N . THR A 1 41 ? 13.508 -3.231 -5.085 1.00 0.00 41 THR A N 6
ATOM 8224 C CA . THR A 1 41 ? 13.917 -1.947 -4.529 1.00 0.00 41 THR A CA 6
ATOM 8225 C C . THR A 1 41 ? 12.734 -1.217 -3.892 1.00 0.00 41 THR A C 6
ATOM 8226 O O . THR A 1 41 ? 12.913 -0.394 -2.993 1.00 0.00 41 THR A O 6
ATOM 8237 N N . TRP A 1 42 ? 11.527 -1.531 -4.353 1.00 0.00 42 TRP A N 6
ATOM 8238 C CA . TRP A 1 42 ? 10.317 -1.006 -3.737 1.00 0.00 42 TRP A CA 6
ATOM 8239 C C . TRP A 1 42 ? 10.055 -1.720 -2.412 1.00 0.00 42 TRP A C 6
ATOM 8240 O O . TRP A 1 42 ? 9.644 -1.102 -1.433 1.00 0.00 42 TRP A O 6
ATOM 8261 N N . CYS A 1 43 ? 10.318 -3.022 -2.396 1.00 0.00 43 CYS A N 6
ATOM 8262 C CA . CYS A 1 43 ? 10.184 -3.843 -1.192 1.00 0.00 43 CYS A CA 6
ATOM 8263 C C . CYS A 1 43 ? 11.208 -3.423 -0.136 1.00 0.00 43 CYS A C 6
ATOM 8264 O O . CYS A 1 43 ? 10.979 -3.572 1.065 1.00 0.00 43 CYS A O 6
ATOM 8272 N N . LYS A 1 44 ? 12.333 -2.890 -0.595 1.00 0.00 44 LYS A N 6
ATOM 8273 C CA . LYS A 1 44 ? 13.379 -2.403 0.288 1.00 0.00 44 LYS A CA 6
ATOM 8274 C C . LYS A 1 44 ? 13.100 -0.974 0.747 1.00 0.00 44 LYS A C 6
ATOM 8275 O O . LYS A 1 44 ? 13.826 -0.429 1.575 1.00 0.00 44 LYS A O 6
ATOM 8294 N N . GLY A 1 45 ? 12.043 -0.375 0.206 1.00 0.00 45 GLY A N 6
ATOM 8295 C CA . GLY A 1 45 ? 11.695 0.987 0.566 1.00 0.00 45 GLY A CA 6
ATOM 8296 C C . GLY A 1 45 ? 12.731 1.995 0.113 1.00 0.00 45 GLY A C 6
ATOM 8297 O O . GLY A 1 45 ? 12.948 3.015 0.769 1.00 0.00 45 GLY A O 6
ATOM 8301 N N . ILE A 1 46 ? 13.379 1.713 -1.007 1.00 0.00 46 ILE A N 6
ATOM 8302 C CA . ILE A 1 46 ? 14.417 2.593 -1.522 1.00 0.00 46 ILE A CA 6
ATOM 8303 C C . ILE A 1 46 ? 13.812 3.702 -2.381 1.00 0.00 46 ILE A C 6
ATOM 8304 O O . ILE A 1 46 ? 14.320 4.826 -2.417 1.00 0.00 46 ILE A O 6
ATOM 8320 N N . ALA A 1 47 ? 12.713 3.387 -3.055 1.00 0.00 47 ALA A N 6
ATOM 8321 C CA . ALA A 1 47 ? 12.059 4.354 -3.924 1.00 0.00 47 ALA A CA 6
ATOM 8322 C C . ALA A 1 47 ? 10.578 4.046 -4.086 1.00 0.00 47 ALA A C 6
ATOM 8323 O O . ALA A 1 47 ? 10.161 2.890 -4.021 1.00 0.00 47 ALA A O 6
ATOM 8330 N N . ILE A 1 48 ? 9.792 5.094 -4.265 1.00 0.00 48 ILE A N 6
ATOM 8331 C CA . ILE A 1 48 ? 8.383 4.963 -4.594 1.00 0.00 48 ILE A CA 6
ATOM 8332 C C . ILE A 1 48 ? 8.189 5.201 -6.086 1.00 0.00 48 ILE A C 6
ATOM 8333 O O . ILE A 1 48 ? 8.709 6.176 -6.632 1.00 0.00 48 ILE A O 6
ATOM 8349 N N . PRO A 1 49 ? 7.469 4.302 -6.771 1.00 0.00 49 PRO A N 6
ATOM 8350 C CA . PRO A 1 49 ? 7.167 4.453 -8.196 1.00 0.00 49 PRO A CA 6
ATOM 8351 C C . PRO A 1 49 ? 6.237 5.637 -8.453 1.00 0.00 49 PRO A C 6
ATOM 8352 O O . PRO A 1 49 ? 5.574 6.135 -7.538 1.00 0.00 49 PRO A O 6
ATOM 8363 N N . ARG A 1 50 ? 6.192 6.091 -9.697 1.00 0.00 50 ARG A N 6
ATOM 8364 C CA . ARG A 1 50 ? 5.379 7.242 -10.052 1.00 0.00 50 ARG A CA 6
ATOM 8365 C C . ARG A 1 50 ? 3.931 6.800 -10.283 1.00 0.00 50 ARG A C 6
ATOM 8366 O O . ARG A 1 50 ? 3.661 5.600 -10.390 1.00 0.00 50 ARG A O 6
ATOM 8387 N N . MET A 1 51 ? 3.010 7.766 -10.356 1.00 0.00 51 MET A N 6
ATOM 8388 C CA . MET A 1 51 ? 1.565 7.487 -10.375 1.00 0.00 51 MET A CA 6
ATOM 8389 C C . MET A 1 51 ? 1.171 6.438 -11.417 1.00 0.00 51 MET A C 6
ATOM 8390 O O . MET A 1 51 ? 0.291 5.612 -11.165 1.00 0.00 51 MET A O 6
ATOM 8404 N N . GLY A 1 52 ? 1.829 6.457 -12.572 1.00 0.00 52 GLY A N 6
ATOM 8405 C CA . GLY A 1 52 ? 1.493 5.528 -13.633 1.00 0.00 52 GLY A CA 6
ATOM 8406 C C . GLY A 1 52 ? 1.782 4.088 -13.255 1.00 0.00 52 GLY A C 6
ATOM 8407 O O . GLY A 1 52 ? 1.040 3.179 -13.630 1.00 0.00 52 GLY A O 6
ATOM 8411 N N . LYS A 1 53 ? 2.849 3.879 -12.496 1.00 0.00 53 LYS A N 6
ATOM 8412 C CA . LYS A 1 53 ? 3.239 2.536 -12.092 1.00 0.00 53 LYS A CA 6
ATOM 8413 C C . LYS A 1 53 ? 2.482 2.125 -10.831 1.00 0.00 53 LYS A C 6
ATOM 8414 O O . LYS A 1 53 ? 2.153 0.954 -10.647 1.00 0.00 53 LYS A O 6
ATOM 8433 N N . VAL A 1 54 ? 2.198 3.105 -9.975 1.00 0.00 54 VAL A N 6
ATOM 8434 C CA . VAL A 1 54 ? 1.430 2.864 -8.760 1.00 0.00 54 VAL A CA 6
ATOM 8435 C C . VAL A 1 54 ? 0.025 2.384 -9.107 1.00 0.00 54 VAL A C 6
ATOM 8436 O O . VAL A 1 54 ? -0.512 1.481 -8.461 1.00 0.00 54 VAL A O 6
ATOM 8449 N N . GLN A 1 55 ? -0.556 2.974 -10.149 1.00 0.00 55 GLN A N 6
ATOM 8450 C CA . GLN A 1 55 ? -1.885 2.588 -10.598 1.00 0.00 55 GLN A CA 6
ATOM 8451 C C . GLN A 1 55 ? -1.911 1.114 -10.991 1.00 0.00 55 GLN A C 6
ATOM 8452 O O . GLN A 1 55 ? -2.881 0.418 -10.720 1.00 0.00 55 GLN A O 6
ATOM 8466 N N . ALA A 1 56 ? -0.835 0.642 -11.607 1.00 0.00 56 ALA A N 6
ATOM 8467 C CA . ALA A 1 56 ? -0.735 -0.759 -11.998 1.00 0.00 56 ALA A CA 6
ATOM 8468 C C . ALA A 1 56 ? -0.696 -1.661 -10.767 1.00 0.00 56 ALA A C 6
ATOM 8469 O O . ALA A 1 56 ? -1.353 -2.701 -10.726 1.00 0.00 56 ALA A O 6
ATOM 8476 N N . LEU A 1 57 ? 0.061 -1.242 -9.761 1.00 0.00 57 LEU A N 6
ATOM 8477 C CA . LEU A 1 57 ? 0.155 -1.980 -8.510 1.00 0.00 57 LEU A CA 6
ATOM 8478 C C . LEU A 1 57 ? -1.200 -2.033 -7.812 1.00 0.00 57 LEU A C 6
ATOM 8479 O O . LEU A 1 57 ? -1.673 -3.102 -7.424 1.00 0.00 57 LEU A O 6
ATOM 8495 N N . ALA A 1 58 ? -1.823 -0.871 -7.671 1.00 0.00 58 ALA A N 6
ATOM 8496 C CA . ALA A 1 58 ? -3.108 -0.764 -7.000 1.00 0.00 58 ALA A CA 6
ATOM 8497 C C . ALA A 1 58 ? -4.211 -1.459 -7.795 1.00 0.00 58 ALA A C 6
ATOM 8498 O O . ALA A 1 58 ? -5.206 -1.898 -7.228 1.00 0.00 58 ALA A O 6
ATOM 8505 N N . ASP A 1 59 ? -4.027 -1.564 -9.102 1.00 0.00 59 ASP A N 6
ATOM 8506 C CA . ASP A 1 59 ? -5.023 -2.190 -9.964 1.00 0.00 59 ASP A CA 6
ATOM 8507 C C . ASP A 1 59 ? -4.973 -3.704 -9.824 1.00 0.00 59 ASP A C 6
ATOM 8508 O O . ASP A 1 59 ? -6.009 -4.363 -9.748 1.00 0.00 59 ASP A O 6
ATOM 8517 N N . TYR A 1 60 ? -3.760 -4.245 -9.763 1.00 0.00 60 TYR A N 6
ATOM 8518 C CA . TYR A 1 60 ? -3.560 -5.684 -9.622 1.00 0.00 60 TYR A CA 6
ATOM 8519 C C . TYR A 1 60 ? -4.265 -6.208 -8.378 1.00 0.00 60 TYR A C 6
ATOM 8520 O O . TYR A 1 60 ? -4.942 -7.237 -8.421 1.00 0.00 60 TYR A O 6
ATOM 8538 N N . PHE A 1 61 ? -4.113 -5.486 -7.279 1.00 0.00 61 PHE A N 6
ATOM 8539 C CA . PHE A 1 61 ? -4.728 -5.875 -6.021 1.00 0.00 61 PHE A CA 6
ATOM 8540 C C . PHE A 1 61 ? -6.139 -5.309 -5.926 1.00 0.00 61 PHE A C 6
ATOM 8541 O O . PHE A 1 61 ? -6.879 -5.615 -4.993 1.00 0.00 61 PHE A O 6
ATOM 8558 N N . ASN A 1 62 ? -6.492 -4.487 -6.913 1.00 0.00 62 ASN A N 6
ATOM 8559 C CA . ASN A 1 62 ? -7.778 -3.791 -6.959 1.00 0.00 62 ASN A CA 6
ATOM 8560 C C . ASN A 1 62 ? -8.047 -3.054 -5.649 1.00 0.00 62 ASN A C 6
ATOM 8561 O O . ASN A 1 62 ? -8.955 -3.399 -4.891 1.00 0.00 62 ASN A O 6
ATOM 8572 N N . ILE A 1 63 ? -7.228 -2.054 -5.380 1.00 0.00 63 ILE A N 6
ATOM 8573 C CA . ILE A 1 63 ? -7.369 -1.239 -4.183 1.00 0.00 63 ILE A CA 6
ATOM 8574 C C . ILE A 1 63 ? -7.217 0.234 -4.532 1.00 0.00 63 ILE A C 6
ATOM 8575 O O . ILE A 1 63 ? -6.960 0.585 -5.688 1.00 0.00 63 ILE A O 6
ATOM 8591 N N . ASN A 1 64 ? -7.382 1.094 -3.539 1.00 0.00 64 ASN A N 6
ATOM 8592 C CA . ASN A 1 64 ? -7.218 2.526 -3.735 1.00 0.00 64 ASN A CA 6
ATOM 8593 C C . ASN A 1 64 ? -5.803 2.941 -3.365 1.00 0.00 64 ASN A C 6
ATOM 8594 O O . ASN A 1 64 ? -5.135 2.261 -2.582 1.00 0.00 64 ASN A O 6
ATOM 8605 N N . LYS A 1 65 ? -5.347 4.053 -3.926 1.00 0.00 65 LYS A N 6
ATOM 8606 C CA . LYS A 1 65 ? -4.005 4.558 -3.659 1.00 0.00 65 LYS A CA 6
ATOM 8607 C C . LYS A 1 65 ? -3.800 4.816 -2.170 1.00 0.00 65 LYS A C 6
ATOM 8608 O O . LYS A 1 65 ? -2.694 4.683 -1.655 1.00 0.00 65 LYS A O 6
ATOM 8627 N N . SER A 1 66 ? -4.880 5.160 -1.484 1.00 0.00 66 SER A N 6
ATOM 8628 C CA . SER A 1 66 ? -4.828 5.471 -0.064 1.00 0.00 66 SER A CA 6
ATOM 8629 C C . SER A 1 66 ? -4.465 4.243 0.776 1.00 0.00 66 SER A C 6
ATOM 8630 O O . SER A 1 66 ? -4.057 4.380 1.927 1.00 0.00 66 SER A O 6
ATOM 8638 N N . ASP A 1 67 ? -4.618 3.048 0.205 1.00 0.00 67 ASP A N 6
ATOM 8639 C CA . ASP A 1 67 ? -4.233 1.816 0.898 1.00 0.00 67 ASP A CA 6
ATOM 8640 C C . ASP A 1 67 ? -2.718 1.681 0.947 1.00 0.00 67 ASP A C 6
ATOM 8641 O O . ASP A 1 67 ? -2.158 1.152 1.905 1.00 0.00 67 ASP A O 6
ATOM 8650 N N . LEU A 1 68 ? -2.062 2.156 -0.103 1.00 0.00 68 LEU A N 6
ATOM 8651 C CA . LEU A 1 68 ? -0.615 2.048 -0.213 1.00 0.00 68 LEU A CA 6
ATOM 8652 C C . LEU A 1 68 ? 0.079 3.302 0.308 1.00 0.00 68 LEU A C 6
ATOM 8653 O O . LEU A 1 68 ? 1.072 3.215 1.027 1.00 0.00 68 LEU A O 6
ATOM 8669 N N . ILE A 1 69 ? -0.455 4.464 -0.054 1.00 0.00 69 ILE A N 6
ATOM 8670 C CA . ILE A 1 69 ? 0.176 5.737 0.278 1.00 0.00 69 ILE A CA 6
ATOM 8671 C C . ILE A 1 69 ? -0.081 6.123 1.729 1.00 0.00 69 ILE A C 6
ATOM 8672 O O . ILE A 1 69 ? 0.846 6.449 2.471 1.00 0.00 69 ILE A O 6
ATOM 8688 N N . GLU A 1 70 ? -1.343 6.083 2.132 1.00 0.00 70 GLU A N 6
ATOM 8689 C CA . GLU A 1 70 ? -1.739 6.544 3.441 1.00 0.00 70 GLU A CA 6
ATOM 8690 C C . GLU A 1 70 ? -1.709 5.407 4.453 1.00 0.00 70 GLU A C 6
ATOM 8691 O O . GLU A 1 70 ? -1.742 4.234 4.086 1.00 0.00 70 GLU A O 6
ATOM 8703 N N . ASP A 1 71 ? -1.643 5.761 5.726 1.00 0.00 71 ASP A N 6
ATOM 8704 C CA . ASP A 1 71 ? -1.720 4.773 6.792 1.00 0.00 71 ASP A CA 6
ATOM 8705 C C . ASP A 1 71 ? -3.180 4.407 7.032 1.00 0.00 71 ASP A C 6
ATOM 8706 O O . ASP A 1 71 ? -4.033 5.290 7.124 1.00 0.00 71 ASP A O 6
ATOM 8715 N N . LYS A 1 72 ? -3.468 3.114 7.141 1.00 0.00 72 LYS A N 6
ATOM 8716 C CA . LYS A 1 72 ? -4.850 2.640 7.197 1.00 0.00 72 LYS A CA 6
ATOM 8717 C C . LYS A 1 72 ? -5.455 2.707 8.601 1.00 0.00 72 LYS A C 6
ATOM 8718 O O . LYS A 1 72 ? -6.300 1.889 8.962 1.00 0.00 72 LYS A O 6
ATOM 8737 N N . LYS A 1 73 ? -5.056 3.708 9.372 1.00 0.00 73 LYS A N 6
ATOM 8738 C CA . LYS A 1 73 ? -5.725 4.020 10.625 1.00 0.00 73 LYS A CA 6
ATOM 8739 C C . LYS A 1 73 ? -6.926 4.920 10.331 1.00 0.00 73 LYS A C 6
ATOM 8740 O O . LYS A 1 73 ? -7.631 5.388 11.225 1.00 0.00 73 LYS A O 6
ATOM 8759 N N . LEU A 1 74 ? -7.154 5.121 9.046 1.00 0.00 74 LEU A N 6
ATOM 8760 C CA . LEU A 1 74 ? -8.164 6.024 8.557 1.00 0.00 74 LEU A CA 6
ATOM 8761 C C . LEU A 1 74 ? -9.555 5.431 8.687 1.00 0.00 74 LEU A C 6
ATOM 8762 O O . LEU A 1 74 ? -10.046 4.756 7.780 1.00 0.00 74 LEU A O 6
ATOM 8778 N N . ASN A 1 75 ? -10.159 5.632 9.839 1.00 0.00 75 ASN A N 6
ATOM 8779 C CA . ASN A 1 75 ? -11.587 5.401 9.986 1.00 0.00 75 ASN A CA 6
ATOM 8780 C C . ASN A 1 75 ? -12.316 6.544 9.297 1.00 0.00 75 ASN A C 6
ATOM 8781 O O . ASN A 1 75 ? -12.417 7.646 9.842 1.00 0.00 75 ASN A O 6
ATOM 8792 N N . ILE A 1 76 ? -12.783 6.280 8.083 1.00 0.00 76 ILE A N 6
ATOM 8793 C CA . ILE A 1 76 ? -13.283 7.324 7.193 1.00 0.00 76 ILE A CA 6
ATOM 8794 C C . ILE A 1 76 ? -14.406 8.123 7.836 1.00 0.00 76 ILE A C 6
ATOM 8795 O O . ILE A 1 76 ? -15.469 7.586 8.157 1.00 0.00 76 ILE A O 6
ATOM 8811 N N . ASP A 1 77 ? -14.151 9.406 8.004 1.00 0.00 77 ASP A N 6
ATOM 8812 C CA . ASP A 1 77 ? -15.115 10.325 8.573 1.00 0.00 77 ASP A CA 6
ATOM 8813 C C . ASP A 1 77 ? -15.806 11.093 7.456 1.00 0.00 77 ASP A C 6
ATOM 8814 O O . ASP A 1 77 ? -15.406 12.196 7.082 1.00 0.00 77 ASP A O 6
ATOM 8823 N N . THR A 1 78 ? -16.817 10.465 6.884 1.00 0.00 78 THR A N 6
ATOM 8824 C CA . THR A 1 78 ? -17.577 11.070 5.804 1.00 0.00 78 THR A CA 6
ATOM 8825 C C . THR A 1 78 ? -18.317 12.312 6.299 1.00 0.00 78 THR A C 6
ATOM 8826 O O . THR A 1 78 ? -18.691 12.399 7.474 1.00 0.00 78 THR A O 6
ATOM 8837 N N . VAL A 1 79 ? -18.506 13.269 5.406 1.00 0.00 79 VAL A N 6
ATOM 8838 C CA . VAL A 1 79 ? -19.134 14.537 5.750 1.00 0.00 79 VAL A CA 6
ATOM 8839 C C . VAL A 1 79 ? -20.532 14.631 5.147 1.00 0.00 79 VAL A C 6
ATOM 8840 O O . VAL A 1 79 ? -20.689 15.037 3.995 1.00 0.00 79 VAL A O 6
ATOM 8853 N N . PRO A 1 80 ? -21.557 14.183 5.894 1.00 0.00 80 PRO A N 6
ATOM 8854 C CA . PRO A 1 80 ? -22.955 14.250 5.448 1.00 0.00 80 PRO A CA 6
ATOM 8855 C C . PRO A 1 80 ? -23.449 15.692 5.340 1.00 0.00 80 PRO A C 6
ATOM 8856 O O . PRO A 1 80 ? -22.649 16.627 5.315 1.00 0.00 80 PRO A O 6
ATOM 8867 N N . ILE A 1 81 ? -24.765 15.866 5.253 1.00 0.00 81 ILE A N 6
ATOM 8868 C CA . ILE A 1 81 ? -25.357 17.200 5.191 1.00 0.00 81 ILE A CA 6
ATOM 8869 C C . ILE A 1 81 ? -24.864 18.056 6.354 1.00 0.00 81 ILE A C 6
ATOM 8870 O O . ILE A 1 81 ? -25.050 17.714 7.527 1.00 0.00 81 ILE A O 6
ATOM 8886 N N . GLU A 1 82 ? -24.237 19.159 6.007 1.00 0.00 82 GLU A N 6
ATOM 8887 C CA . GLU A 1 82 ? -23.619 20.050 6.975 1.00 0.00 82 GLU A CA 6
ATOM 8888 C C . GLU A 1 82 ? -24.677 20.893 7.680 1.00 0.00 82 GLU A C 6
ATOM 8889 O O . GLU A 1 82 ? -25.879 20.705 7.474 1.00 0.00 82 GLU A O 6
ATOM 8901 N N . SER A 1 83 ? -24.220 21.814 8.519 1.00 0.00 83 SER A N 6
ATOM 8902 C CA . SER A 1 83 ? -25.107 22.753 9.187 1.00 0.00 83 SER A CA 6
ATOM 8903 C C . SER A 1 83 ? -25.756 23.674 8.158 1.00 0.00 83 SER A C 6
ATOM 8904 O O . SER A 1 83 ? -25.173 23.927 7.103 1.00 0.00 83 SER A O 6
ATOM 8912 N N . GLY A 1 84 ? -26.958 24.156 8.467 1.00 0.00 84 GLY A N 6
ATOM 8913 C CA . GLY A 1 84 ? -27.700 25.000 7.540 1.00 0.00 84 GLY A CA 6
ATOM 8914 C C . GLY A 1 84 ? -26.905 26.202 7.060 1.00 0.00 84 GLY A C 6
ATOM 8915 O O . GLY A 1 84 ? -26.540 26.274 5.888 1.00 0.00 84 GLY A O 6
ATOM 8919 N N . TYR A 1 85 ? -26.646 27.141 7.972 1.00 0.00 85 TYR A N 6
ATOM 8920 C CA . TYR A 1 85 ? -25.867 28.338 7.659 1.00 0.00 85 TYR A CA 6
ATOM 8921 C C . TYR A 1 85 ? -26.564 29.160 6.568 1.00 0.00 85 TYR A C 6
ATOM 8922 O O . TYR A 1 85 ? -27.759 28.982 6.308 1.00 0.00 85 TYR A O 6
ATOM 8940 N N . THR A 1 86 ? -25.836 30.083 5.965 1.00 0.00 86 THR A N 6
ATOM 8941 C CA . THR A 1 86 ? -26.343 30.808 4.814 1.00 0.00 86 THR A CA 6
ATOM 8942 C C . THR A 1 86 ? -25.782 30.183 3.541 1.00 0.00 86 THR A C 6
ATOM 8943 O O . THR A 1 86 ? -24.615 30.390 3.205 1.00 0.00 86 THR A O 6
ATOM 8954 N N . LEU A 1 87 ? -26.603 29.412 2.844 1.00 0.00 87 LEU A N 6
ATOM 8955 C CA . LEU A 1 87 ? -26.134 28.665 1.687 1.00 0.00 87 LEU A CA 6
ATOM 8956 C C . LEU A 1 87 ? -27.106 28.799 0.521 1.00 0.00 87 LEU A C 6
ATOM 8957 O O . LEU A 1 87 ? -28.155 29.428 0.643 1.00 0.00 87 LEU A O 6
ATOM 8973 N N . GLU A 1 88 ? -26.751 28.193 -0.602 1.00 0.00 88 GLU A N 6
ATOM 8974 C CA . GLU A 1 88 ? -27.540 28.291 -1.816 1.00 0.00 88 GLU A CA 6
ATOM 8975 C C . GLU A 1 88 ? -27.601 26.929 -2.501 1.00 0.00 88 GLU A C 6
ATOM 8976 O O . GLU A 1 88 ? -26.674 26.131 -2.379 1.00 0.00 88 GLU A O 6
ATOM 8988 N N . HIS A 1 89 ? -28.699 26.660 -3.195 1.00 0.00 89 HIS A N 6
ATOM 8989 C CA . HIS A 1 89 ? -28.856 25.410 -3.928 1.00 0.00 8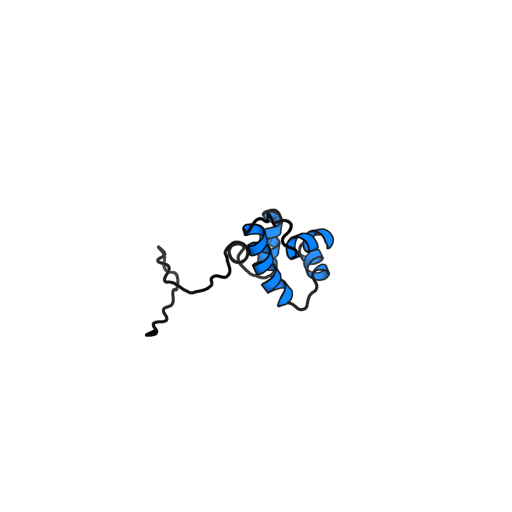9 HIS A CA 6
ATOM 8990 C C . HIS A 1 89 ? -29.291 25.682 -5.360 1.00 0.00 89 HIS A C 6
ATOM 8991 O O . HIS A 1 89 ? -29.556 26.832 -5.726 1.00 0.00 89 HIS A O 6
ATOM 9006 N N . HIS A 1 90 ? -29.369 24.613 -6.150 1.00 0.00 90 HIS A N 6
ATOM 9007 C CA . HIS A 1 90 ? -29.765 24.673 -7.559 1.00 0.00 90 HIS A CA 6
ATOM 9008 C C . HIS A 1 90 ? -28.696 25.332 -8.420 1.00 0.00 90 HIS A C 6
ATOM 9009 O O . HIS A 1 90 ? -28.056 24.663 -9.231 1.00 0.00 90 HIS A O 6
ATOM 9024 N N . HIS A 1 91 ? -28.506 26.636 -8.231 1.00 0.00 91 HIS A N 6
ATOM 9025 C CA . HIS A 1 91 ? -27.609 27.428 -9.067 1.00 0.00 91 HIS A CA 6
ATOM 9026 C C . HIS A 1 91 ? -27.987 27.247 -10.531 1.00 0.00 91 HIS A C 6
ATOM 9027 O O . HIS A 1 91 ? -27.186 26.775 -11.339 1.00 0.00 91 HIS A O 6
ATOM 9042 N N . HIS A 1 92 ? -29.227 27.604 -10.847 1.00 0.00 92 HIS A N 6
ATOM 9043 C CA . HIS A 1 92 ? -29.793 27.411 -12.178 1.00 0.00 92 HIS A CA 6
ATOM 9044 C C . HIS A 1 92 ? -29.925 25.921 -12.486 1.00 0.00 92 HIS A C 6
ATOM 9045 O O . HIS A 1 92 ? -29.094 25.333 -13.178 1.00 0.00 92 HIS A O 6
ATOM 9060 N N . HIS A 1 93 ? -30.962 25.307 -11.937 1.00 0.00 93 HIS A N 6
ATOM 9061 C CA . HIS A 1 93 ? -31.220 23.895 -12.174 1.00 0.00 93 HIS A CA 6
ATOM 9062 C C . HIS A 1 93 ? -32.712 23.613 -12.073 1.00 0.00 93 HIS A C 6
ATOM 9063 O O . HIS A 1 93 ? -33.277 23.591 -10.978 1.00 0.00 93 HIS A O 6
ATOM 9078 N N . HIS A 1 94 ? -33.348 23.424 -13.217 1.00 0.00 94 HIS A N 6
ATOM 9079 C CA . HIS A 1 94 ? -34.772 23.130 -13.258 1.00 0.00 94 HIS A CA 6
ATOM 9080 C C . HIS A 1 94 ? -35.002 21.627 -13.273 1.00 0.00 94 HIS A C 6
ATOM 9081 O O . HIS A 1 94 ? -34.816 21.008 -14.338 1.00 0.00 94 HIS A O 6
ATOM 9097 N N . MET A 1 1 ? 16.555 13.170 10.677 1.00 0.00 1 MET A N 7
ATOM 9098 C CA . MET A 1 1 ? 17.339 13.155 9.421 1.00 0.00 1 MET A CA 7
ATOM 9099 C C . MET A 1 1 ? 16.876 12.008 8.530 1.00 0.00 1 MET A C 7
ATOM 9100 O O . MET A 1 1 ? 16.387 10.994 9.032 1.00 0.00 1 MET A O 7
ATOM 9116 N N . VAL A 1 2 ? 17.027 12.184 7.213 1.00 0.00 2 VAL A N 7
ATOM 9117 C CA . VAL A 1 2 ? 16.638 11.178 6.222 1.00 0.00 2 VAL A CA 7
ATOM 9118 C C . VAL A 1 2 ? 15.122 11.154 6.047 1.00 0.00 2 VAL A C 7
ATOM 9119 O O . VAL A 1 2 ? 14.376 10.857 6.982 1.00 0.00 2 VAL A O 7
ATOM 9132 N N . LYS A 1 3 ? 14.681 11.472 4.841 1.00 0.00 3 LYS A N 7
ATOM 9133 C CA . LYS A 1 3 ? 13.262 11.566 4.535 1.00 0.00 3 LYS A CA 7
ATOM 9134 C C . LYS A 1 3 ? 12.770 10.231 3.974 1.00 0.00 3 LYS A C 7
ATOM 9135 O O . LYS A 1 3 ? 12.549 10.089 2.770 1.00 0.00 3 LYS A O 7
ATOM 9154 N N . ASP A 1 4 ? 12.632 9.245 4.851 1.00 0.00 4 ASP A N 7
ATOM 9155 C CA . ASP A 1 4 ? 12.278 7.892 4.434 1.00 0.00 4 ASP A CA 7
ATOM 9156 C C . ASP A 1 4 ? 11.029 7.400 5.156 1.00 0.00 4 ASP A C 7
ATOM 9157 O O . ASP A 1 4 ? 10.642 6.241 5.009 1.00 0.00 4 ASP A O 7
ATOM 9166 N N . LYS A 1 5 ? 10.395 8.281 5.922 1.00 0.00 5 LYS A N 7
ATOM 9167 C CA . LYS A 1 5 ? 9.207 7.913 6.690 1.00 0.00 5 LYS A CA 7
ATOM 9168 C C . LYS A 1 5 ? 8.118 7.361 5.775 1.00 0.00 5 LYS A C 7
ATOM 9169 O O . LYS A 1 5 ? 7.569 6.289 6.025 1.00 0.00 5 LYS A O 7
ATOM 9188 N N . GLN A 1 6 ? 7.823 8.094 4.705 1.00 0.00 6 GLN A N 7
ATOM 9189 C CA . GLN A 1 6 ? 6.814 7.671 3.741 1.00 0.00 6 GLN A CA 7
ATOM 9190 C C . GLN A 1 6 ? 7.256 6.393 3.027 1.00 0.00 6 GLN A C 7
ATOM 9191 O O . GLN A 1 6 ? 6.428 5.553 2.671 1.00 0.00 6 GLN A O 7
ATOM 9205 N N . LYS A 1 7 ? 8.564 6.254 2.835 1.00 0.00 7 LYS A N 7
ATOM 9206 C CA . LYS A 1 7 ? 9.123 5.069 2.198 1.00 0.00 7 LYS A CA 7
ATOM 9207 C C . LYS A 1 7 ? 8.847 3.835 3.046 1.00 0.00 7 LYS A C 7
ATOM 9208 O O . LYS A 1 7 ? 8.404 2.806 2.536 1.00 0.00 7 LYS A O 7
ATOM 9227 N N . ALA A 1 8 ? 9.116 3.951 4.343 1.00 0.00 8 ALA A N 7
ATOM 9228 C CA . ALA A 1 8 ? 8.891 2.860 5.280 1.00 0.00 8 ALA A CA 7
ATOM 9229 C C . ALA A 1 8 ? 7.425 2.454 5.296 1.00 0.00 8 ALA A C 7
ATOM 9230 O O . ALA A 1 8 ? 7.099 1.275 5.178 1.00 0.00 8 ALA A O 7
ATOM 9237 N N . ILE A 1 9 ? 6.550 3.442 5.423 1.00 0.00 9 ILE A N 7
ATOM 9238 C CA . ILE A 1 9 ? 5.109 3.198 5.426 1.00 0.00 9 ILE A CA 7
ATOM 9239 C C . ILE A 1 9 ? 4.676 2.481 4.147 1.00 0.00 9 ILE A C 7
ATOM 9240 O O . ILE A 1 9 ? 4.003 1.449 4.197 1.00 0.00 9 ILE A O 7
ATOM 9256 N N . PHE A 1 10 ? 5.083 3.028 3.010 1.00 0.00 10 PHE A N 7
ATOM 9257 C CA . PHE A 1 10 ? 4.728 2.473 1.708 1.00 0.00 10 PHE A CA 7
ATOM 9258 C C . PHE A 1 10 ? 5.211 1.030 1.566 1.00 0.00 10 PHE A C 7
ATOM 9259 O O . PHE A 1 10 ? 4.419 0.128 1.296 1.00 0.00 10 PHE A O 7
ATOM 9276 N N . SER A 1 11 ? 6.506 0.815 1.774 1.00 0.00 11 SER A N 7
ATOM 9277 C CA . SER A 1 11 ? 7.102 -0.499 1.565 1.00 0.00 11 SER A CA 7
ATOM 9278 C C . SER A 1 11 ? 6.544 -1.529 2.545 1.00 0.00 11 SER A C 7
ATOM 9279 O O . SER A 1 11 ? 6.250 -2.659 2.157 1.00 0.00 11 SER A O 7
ATOM 9287 N N . GLU A 1 12 ? 6.379 -1.135 3.805 1.00 0.00 12 GLU A N 7
ATOM 9288 C CA . GLU A 1 12 ? 5.887 -2.046 4.830 1.00 0.00 12 GLU A CA 7
ATOM 9289 C C . GLU A 1 12 ? 4.464 -2.502 4.518 1.00 0.00 12 GLU A C 7
ATOM 9290 O O . GLU A 1 12 ? 4.154 -3.695 4.578 1.00 0.00 12 GLU A O 7
ATOM 9302 N N . ASN A 1 13 ? 3.605 -1.552 4.174 1.00 0.00 13 ASN A N 7
ATOM 9303 C CA . ASN A 1 13 ? 2.213 -1.863 3.880 1.00 0.00 13 ASN A CA 7
ATOM 9304 C C . ASN A 1 13 ? 2.094 -2.628 2.570 1.00 0.00 13 ASN A C 7
ATOM 9305 O O . ASN A 1 13 ? 1.347 -3.599 2.485 1.00 0.00 13 ASN A O 7
ATOM 9316 N N . LEU A 1 14 ? 2.854 -2.211 1.560 1.00 0.00 14 LEU A N 7
ATOM 9317 C CA . LEU A 1 14 ? 2.877 -2.919 0.283 1.00 0.00 14 LEU A CA 7
ATOM 9318 C C . LEU A 1 14 ? 3.326 -4.361 0.491 1.00 0.00 14 LEU A C 7
ATOM 9319 O O . LEU A 1 14 ? 2.724 -5.296 -0.039 1.00 0.00 14 LEU A O 7
ATOM 9335 N N . ASN A 1 15 ? 4.372 -4.529 1.290 1.00 0.00 15 ASN A N 7
ATOM 9336 C CA . ASN A 1 15 ? 4.917 -5.850 1.598 1.00 0.00 15 ASN A CA 7
ATOM 9337 C C . ASN A 1 15 ? 3.859 -6.721 2.274 1.00 0.00 15 ASN A C 7
ATOM 9338 O O . ASN A 1 15 ? 3.818 -7.934 2.074 1.00 0.00 15 ASN A O 7
ATOM 9349 N N . SER A 1 16 ? 2.990 -6.084 3.053 1.00 0.00 16 SER A N 7
ATOM 9350 C CA . SER A 1 16 ? 1.917 -6.784 3.750 1.00 0.00 16 SER A CA 7
ATOM 9351 C C . SER A 1 16 ? 0.915 -7.377 2.757 1.00 0.00 16 SER A C 7
ATOM 9352 O O . SER A 1 16 ? 0.384 -8.465 2.972 1.00 0.00 16 SER A O 7
ATOM 9360 N N . TYR A 1 17 ? 0.667 -6.661 1.665 1.00 0.00 17 TYR A N 7
ATOM 9361 C CA . TYR A 1 17 ? -0.257 -7.136 0.643 1.00 0.00 17 TYR A CA 7
ATOM 9362 C C . TYR A 1 17 ? 0.401 -8.211 -0.216 1.00 0.00 17 TYR A C 7
ATOM 9363 O O . TYR A 1 17 ? -0.257 -9.151 -0.664 1.00 0.00 17 TYR A O 7
ATOM 9381 N N . ILE A 1 18 ? 1.706 -8.073 -0.426 1.00 0.00 18 ILE A N 7
ATOM 9382 C CA . ILE A 1 18 ? 2.471 -9.061 -1.181 1.00 0.00 18 ILE A CA 7
ATOM 9383 C C . ILE A 1 18 ? 2.494 -10.397 -0.439 1.00 0.00 18 ILE A C 7
ATOM 9384 O O . ILE A 1 18 ? 2.222 -11.448 -1.018 1.00 0.00 18 ILE A O 7
ATOM 9400 N N . ALA A 1 19 ? 2.779 -10.340 0.857 1.00 0.00 19 ALA A N 7
ATOM 9401 C CA . ALA A 1 19 ? 2.861 -11.541 1.687 1.00 0.00 19 ALA A CA 7
ATOM 9402 C C . ALA A 1 19 ? 1.473 -12.099 1.989 1.00 0.00 19 ALA A C 7
ATOM 9403 O O . ALA A 1 19 ? 1.334 -13.161 2.601 1.00 0.00 19 ALA A O 7
ATOM 9410 N N . LYS A 1 20 ? 0.448 -11.375 1.561 1.00 0.00 20 LYS A N 7
ATOM 9411 C CA . LYS A 1 20 ? -0.927 -11.803 1.753 1.00 0.00 20 LYS A CA 7
ATOM 9412 C C . LYS A 1 20 ? -1.344 -12.719 0.607 1.00 0.00 20 LYS A C 7
ATOM 9413 O O . LYS A 1 20 ? -2.263 -13.528 0.736 1.00 0.00 20 LYS A O 7
ATOM 9432 N N . SER A 1 21 ? -0.650 -12.583 -0.510 1.00 0.00 21 SER A N 7
ATOM 9433 C CA . SER A 1 21 ? -0.914 -13.395 -1.684 1.00 0.00 21 SER A CA 7
ATOM 9434 C C . SER A 1 21 ? 0.165 -14.471 -1.829 1.00 0.00 21 SER A C 7
ATOM 9435 O O . SER A 1 21 ? 1.103 -14.529 -1.034 1.00 0.00 21 SER A O 7
ATOM 9443 N N . GLU A 1 22 ? 0.022 -15.326 -2.835 1.00 0.00 22 GLU A N 7
ATOM 9444 C CA . GLU A 1 22 ? 0.989 -16.390 -3.076 1.00 0.00 22 GLU A CA 7
ATOM 9445 C C . GLU A 1 22 ? 1.958 -15.981 -4.180 1.00 0.00 22 GLU A C 7
ATOM 9446 O O . GLU A 1 22 ? 2.869 -16.731 -4.536 1.00 0.00 22 GLU A O 7
ATOM 9458 N N . LYS A 1 23 ? 1.746 -14.792 -4.722 1.00 0.00 23 LYS A N 7
ATOM 9459 C CA . LYS A 1 23 ? 2.547 -14.294 -5.823 1.00 0.00 23 LYS A CA 7
ATOM 9460 C C . LYS A 1 23 ? 3.894 -13.788 -5.331 1.00 0.00 23 LYS A C 7
ATOM 9461 O O . LYS A 1 23 ? 3.973 -13.018 -4.375 1.00 0.00 23 LYS A O 7
ATOM 9480 N N . THR A 1 24 ? 4.948 -14.243 -5.984 1.00 0.00 24 THR A N 7
ATOM 9481 C CA . THR A 1 24 ? 6.298 -13.829 -5.650 1.00 0.00 24 THR A CA 7
ATOM 9482 C C . THR A 1 24 ? 6.596 -12.461 -6.241 1.00 0.00 24 THR A C 7
ATOM 9483 O O . THR A 1 24 ? 5.835 -11.955 -7.071 1.00 0.00 24 THR A O 7
ATOM 9494 N N . GLN A 1 25 ? 7.699 -11.866 -5.815 1.00 0.00 25 GLN A N 7
ATOM 9495 C CA . GLN A 1 25 ? 8.150 -10.602 -6.382 1.00 0.00 25 GLN A CA 7
ATOM 9496 C C . GLN A 1 25 ? 8.344 -10.731 -7.889 1.00 0.00 25 GLN A C 7
ATOM 9497 O O . GLN A 1 25 ? 8.106 -9.787 -8.639 1.00 0.00 25 GLN A O 7
ATOM 9511 N N . LEU A 1 26 ? 8.758 -11.913 -8.318 1.00 0.00 26 LEU A N 7
ATOM 9512 C CA . LEU A 1 26 ? 8.933 -12.213 -9.720 1.00 0.00 26 LEU A CA 7
ATOM 9513 C C . LEU A 1 26 ? 7.589 -12.333 -10.436 1.00 0.00 26 LEU A C 7
ATOM 9514 O O . LEU A 1 26 ? 7.409 -11.794 -11.531 1.00 0.00 26 LEU A O 7
ATOM 9530 N N . GLU A 1 27 ? 6.644 -13.030 -9.807 1.00 0.00 27 GLU A N 7
ATOM 9531 C CA . GLU A 1 27 ? 5.321 -13.228 -10.376 1.00 0.00 27 GLU A CA 7
ATOM 9532 C C . GLU A 1 27 ? 4.551 -11.918 -10.494 1.00 0.00 27 GLU A C 7
ATOM 9533 O O . GLU A 1 27 ? 3.853 -11.687 -11.484 1.00 0.00 27 GLU A O 7
ATOM 9545 N N . ILE A 1 28 ? 4.666 -11.060 -9.493 1.00 0.00 28 ILE A N 7
ATOM 9546 C CA . ILE A 1 28 ? 4.010 -9.763 -9.546 1.00 0.00 28 ILE A CA 7
ATOM 9547 C C . ILE A 1 28 ? 4.702 -8.866 -10.569 1.00 0.00 28 ILE A C 7
ATOM 9548 O O . ILE A 1 28 ? 4.042 -8.162 -11.336 1.00 0.00 28 ILE A O 7
ATOM 9564 N N . ALA A 1 29 ? 6.032 -8.929 -10.604 1.00 0.00 29 ALA A N 7
ATOM 9565 C CA . ALA A 1 29 ? 6.816 -8.132 -11.544 1.00 0.00 29 ALA A CA 7
ATOM 9566 C C . ALA A 1 29 ? 6.414 -8.424 -12.985 1.00 0.00 29 ALA A C 7
ATOM 9567 O O . ALA A 1 29 ? 6.213 -7.501 -13.776 1.00 0.00 29 ALA A O 7
ATOM 9574 N N . LYS A 1 30 ? 6.273 -9.707 -13.320 1.00 0.00 30 LYS A N 7
ATOM 9575 C CA . LYS A 1 30 ? 5.917 -10.100 -14.681 1.00 0.00 30 LYS A CA 7
ATOM 9576 C C . LYS A 1 30 ? 4.482 -9.689 -15.008 1.00 0.00 30 LYS A C 7
ATOM 9577 O O . LYS A 1 30 ? 4.139 -9.461 -16.169 1.00 0.00 30 LYS A O 7
ATOM 9596 N N . SER A 1 31 ? 3.647 -9.586 -13.976 1.00 0.00 31 SER A N 7
ATOM 9597 C CA . SER A 1 31 ? 2.259 -9.183 -14.154 1.00 0.00 31 SER A CA 7
ATOM 9598 C C . SER A 1 31 ? 2.174 -7.684 -14.430 1.00 0.00 31 SER A C 7
ATOM 9599 O O . SER A 1 31 ? 1.448 -7.249 -15.320 1.00 0.00 31 SER A O 7
ATOM 9607 N N . ILE A 1 32 ? 2.937 -6.905 -13.672 1.00 0.00 32 ILE A N 7
ATOM 9608 C CA . ILE A 1 32 ? 2.967 -5.459 -13.847 1.00 0.00 32 ILE A CA 7
ATOM 9609 C C . ILE A 1 32 ? 3.678 -5.101 -15.148 1.00 0.00 32 ILE A C 7
ATOM 9610 O O . ILE A 1 32 ? 3.208 -4.266 -15.923 1.00 0.00 32 ILE A O 7
ATOM 9626 N N . GLY A 1 33 ? 4.806 -5.753 -15.390 1.00 0.00 33 GLY A N 7
ATOM 9627 C CA . GLY A 1 33 ? 5.579 -5.479 -16.581 1.00 0.00 33 GLY A CA 7
ATOM 9628 C C . GLY A 1 33 ? 6.866 -4.758 -16.254 1.00 0.00 33 GLY A C 7
ATOM 9629 O O . GLY A 1 33 ? 7.362 -3.961 -17.050 1.00 0.00 33 GLY A O 7
ATOM 9633 N N . VAL A 1 34 ? 7.406 -5.037 -15.077 1.00 0.00 34 VAL A N 7
ATOM 9634 C CA . VAL A 1 34 ? 8.635 -4.399 -14.627 1.00 0.00 34 VAL A CA 7
ATOM 9635 C C . VAL A 1 34 ? 9.691 -5.448 -14.318 1.00 0.00 34 VAL A C 7
ATOM 9636 O O . VAL A 1 34 ? 9.377 -6.630 -14.174 1.00 0.00 34 VAL A O 7
ATOM 9649 N N . SER A 1 35 ? 10.937 -5.016 -14.231 1.00 0.00 35 SER A N 7
ATOM 9650 C CA . SER A 1 35 ? 12.030 -5.909 -13.895 1.00 0.00 35 SER A CA 7
ATOM 9651 C C . SER A 1 35 ? 11.937 -6.315 -12.423 1.00 0.00 35 SER A C 7
ATOM 9652 O O . SER A 1 35 ? 11.481 -5.527 -11.589 1.00 0.00 35 SER A O 7
ATOM 9660 N N . PRO A 1 36 ? 12.352 -7.547 -12.084 1.00 0.00 36 PRO A N 7
ATOM 9661 C CA . PRO A 1 36 ? 12.304 -8.049 -10.704 1.00 0.00 36 PRO A CA 7
ATOM 9662 C C . PRO A 1 36 ? 13.080 -7.154 -9.739 1.00 0.00 36 PRO A C 7
ATOM 9663 O O . PRO A 1 36 ? 12.692 -6.993 -8.581 1.00 0.00 36 PRO A O 7
ATOM 9674 N N . GLN A 1 37 ? 14.160 -6.553 -10.232 1.00 0.00 37 GLN A N 7
ATOM 9675 C CA . GLN A 1 37 ? 14.957 -5.627 -9.436 1.00 0.00 37 GLN A CA 7
ATOM 9676 C C . GLN A 1 37 ? 14.156 -4.373 -9.114 1.00 0.00 37 GLN A C 7
ATOM 9677 O O . GLN A 1 37 ? 14.255 -3.818 -8.021 1.00 0.00 37 GLN A O 7
ATOM 9691 N N . THR A 1 38 ? 13.333 -3.957 -10.064 1.00 0.00 38 THR A N 7
ATOM 9692 C CA . THR A 1 38 ? 12.552 -2.741 -9.917 1.00 0.00 38 THR A CA 7
ATOM 9693 C C . THR A 1 38 ? 11.506 -2.943 -8.828 1.00 0.00 38 THR A C 7
ATOM 9694 O O . THR A 1 38 ? 11.250 -2.061 -8.008 1.00 0.00 38 THR A O 7
ATOM 9705 N N . PHE A 1 39 ? 10.934 -4.132 -8.811 1.00 0.00 39 PHE A N 7
ATOM 9706 C CA . PHE A 1 39 ? 9.966 -4.492 -7.799 1.00 0.00 39 PHE A CA 7
ATOM 9707 C C . PHE A 1 39 ? 10.665 -4.673 -6.455 1.00 0.00 39 PHE A C 7
ATOM 9708 O O . PHE A 1 39 ? 10.116 -4.350 -5.401 1.00 0.00 39 PHE A O 7
ATOM 9725 N N . ASN A 1 40 ? 11.888 -5.182 -6.507 1.00 0.00 40 ASN A N 7
ATOM 9726 C CA . ASN A 1 40 ? 12.682 -5.408 -5.309 1.00 0.00 40 ASN A CA 7
ATOM 9727 C C . ASN A 1 40 ? 13.044 -4.088 -4.633 1.00 0.00 40 ASN A C 7
ATOM 9728 O O . ASN A 1 40 ? 13.003 -3.982 -3.409 1.00 0.00 40 ASN A O 7
ATOM 9739 N N . THR A 1 41 ? 13.379 -3.076 -5.429 1.00 0.00 41 THR A N 7
ATOM 9740 C CA . THR A 1 41 ? 13.703 -1.762 -4.886 1.00 0.00 41 THR A CA 7
ATOM 9741 C C . THR A 1 41 ? 12.488 -1.119 -4.215 1.00 0.00 41 THR A C 7
ATOM 9742 O O . THR A 1 41 ? 12.631 -0.256 -3.352 1.00 0.00 41 THR A O 7
ATOM 9753 N N . TRP A 1 42 ? 11.292 -1.550 -4.603 1.00 0.00 42 TRP A N 7
ATOM 9754 C CA . TRP A 1 42 ? 10.071 -1.107 -3.936 1.00 0.00 42 TRP A CA 7
ATOM 9755 C C . TRP A 1 42 ? 9.902 -1.851 -2.616 1.00 0.00 42 TRP A C 7
ATOM 9756 O O . TRP A 1 42 ? 9.525 -1.269 -1.599 1.00 0.00 42 TRP A O 7
ATOM 9777 N N . CYS A 1 43 ? 10.206 -3.143 -2.647 1.00 0.00 43 CYS A N 7
ATOM 9778 C CA . CYS A 1 43 ? 10.124 -3.995 -1.467 1.00 0.00 43 CYS A CA 7
ATOM 9779 C C . CYS A 1 43 ? 11.115 -3.540 -0.397 1.00 0.00 43 CYS A C 7
ATOM 9780 O O . CYS A 1 43 ? 10.847 -3.641 0.801 1.00 0.00 43 CYS A O 7
ATOM 9788 N N . LYS A 1 44 ? 12.253 -3.026 -0.843 1.00 0.00 44 LYS A N 7
ATOM 9789 C CA . LYS A 1 44 ? 13.276 -2.517 0.049 1.00 0.00 44 LYS A CA 7
ATOM 9790 C C . LYS A 1 44 ? 12.996 -1.074 0.455 1.00 0.00 44 LYS A C 7
ATOM 9791 O O . LYS A 1 44 ? 13.708 -0.508 1.282 1.00 0.00 44 LYS A O 7
ATOM 9810 N N . GLY A 1 45 ? 11.955 -0.486 -0.128 1.00 0.00 45 GLY A N 7
ATOM 9811 C CA . GLY A 1 45 ? 11.632 0.903 0.148 1.00 0.00 45 GLY A CA 7
ATOM 9812 C C . GLY A 1 45 ? 12.730 1.856 -0.289 1.00 0.00 45 GLY A C 7
ATOM 9813 O O . GLY A 1 45 ? 12.986 2.869 0.366 1.00 0.00 45 GLY A O 7
ATOM 9817 N N . ILE A 1 46 ? 13.380 1.533 -1.399 1.00 0.00 46 ILE A N 7
ATOM 9818 C CA . ILE A 1 46 ? 14.458 2.359 -1.922 1.00 0.00 46 ILE A CA 7
ATOM 9819 C C . ILE A 1 46 ? 13.884 3.527 -2.717 1.00 0.00 46 ILE A C 7
ATOM 9820 O O . ILE A 1 46 ? 14.345 4.666 -2.607 1.00 0.00 46 ILE A O 7
ATOM 9836 N N . ALA A 1 47 ? 12.859 3.233 -3.502 1.00 0.00 47 ALA A N 7
ATOM 9837 C CA . ALA A 1 47 ? 12.207 4.238 -4.321 1.00 0.00 47 ALA A CA 7
ATOM 9838 C C . ALA A 1 47 ? 10.718 3.952 -4.424 1.00 0.00 47 ALA A C 7
ATOM 9839 O O . ALA A 1 47 ? 10.284 2.808 -4.277 1.00 0.00 47 ALA A O 7
ATOM 9846 N N . ILE A 1 48 ? 9.943 4.995 -4.661 1.00 0.00 48 ILE A N 7
ATOM 9847 C CA . ILE A 1 48 ? 8.506 4.865 -4.829 1.00 0.00 48 ILE A CA 7
ATOM 9848 C C . ILE A 1 48 ? 8.140 5.090 -6.293 1.00 0.00 48 ILE A C 7
ATOM 9849 O O . ILE A 1 48 ? 8.610 6.047 -6.912 1.00 0.00 48 ILE A O 7
ATOM 9865 N N . PRO A 1 49 ? 7.332 4.191 -6.872 1.00 0.00 49 PRO A N 7
ATOM 9866 C CA . PRO A 1 49 ? 6.879 4.305 -8.261 1.00 0.00 49 PRO A CA 7
ATOM 9867 C C . PRO A 1 49 ? 5.958 5.505 -8.458 1.00 0.00 49 PRO A C 7
ATOM 9868 O O . PRO A 1 49 ? 5.352 5.997 -7.505 1.00 0.00 49 PRO A O 7
ATOM 9879 N N . ARG A 1 50 ? 5.850 5.972 -9.693 1.00 0.00 50 ARG A N 7
ATOM 9880 C CA . ARG A 1 50 ? 5.027 7.131 -9.993 1.00 0.00 50 ARG A CA 7
ATOM 9881 C C . ARG A 1 50 ? 3.625 6.703 -10.415 1.00 0.00 50 ARG A C 7
ATOM 9882 O O . ARG A 1 50 ? 3.306 5.512 -10.409 1.00 0.00 50 ARG A O 7
ATOM 9903 N N . MET A 1 51 ? 2.802 7.673 -10.802 1.00 0.00 51 MET A N 7
ATOM 9904 C CA . MET A 1 51 ? 1.381 7.437 -11.065 1.00 0.00 51 MET A CA 7
ATOM 9905 C C . MET A 1 51 ? 1.158 6.359 -12.123 1.00 0.00 51 MET A C 7
ATOM 9906 O O . MET A 1 51 ? 0.156 5.643 -12.081 1.00 0.00 51 MET A O 7
ATOM 9920 N N . GLY A 1 52 ? 2.092 6.244 -13.059 1.00 0.00 52 GLY A N 7
ATOM 9921 C CA . GLY A 1 52 ? 1.971 5.255 -14.114 1.00 0.00 52 GLY A CA 7
ATOM 9922 C C . GLY A 1 52 ? 2.009 3.831 -13.591 1.00 0.00 52 GLY A C 7
ATOM 9923 O O . GLY A 1 52 ? 1.280 2.965 -14.073 1.00 0.00 52 GLY A O 7
ATOM 9927 N N . LYS A 1 53 ? 2.853 3.586 -12.600 1.00 0.00 53 LYS A N 7
ATOM 9928 C CA . LYS A 1 53 ? 3.020 2.242 -12.062 1.00 0.00 53 LYS A CA 7
ATOM 9929 C C . LYS A 1 53 ? 2.183 2.023 -10.808 1.00 0.00 53 LYS A C 7
ATOM 9930 O O . LYS A 1 53 ? 1.774 0.897 -10.525 1.00 0.00 53 LYS A O 7
ATOM 9949 N N . VAL A 1 54 ? 1.923 3.092 -10.059 1.00 0.00 54 VAL A N 7
ATOM 9950 C CA . VAL A 1 54 ? 1.034 3.010 -8.899 1.00 0.00 54 VAL A CA 7
ATOM 9951 C C . VAL A 1 54 ? -0.353 2.547 -9.337 1.00 0.00 54 VAL A C 7
ATOM 9952 O O . VAL A 1 54 ? -1.015 1.772 -8.643 1.00 0.00 54 VAL A O 7
ATOM 9965 N N . GLN A 1 55 ? -0.769 3.008 -10.509 1.00 0.00 55 GLN A N 7
ATOM 9966 C CA . GLN A 1 55 ? -2.044 2.615 -11.086 1.00 0.00 55 GLN A CA 7
ATOM 9967 C C . GLN A 1 55 ? -2.106 1.103 -11.288 1.00 0.00 55 GLN A C 7
ATOM 9968 O O . GLN A 1 55 ? -3.122 0.472 -10.998 1.00 0.00 55 GLN A O 7
ATOM 9982 N N . ALA A 1 56 ? -1.010 0.531 -11.772 1.00 0.00 56 ALA A N 7
ATOM 9983 C CA . ALA A 1 56 ? -0.942 -0.902 -12.020 1.00 0.00 56 ALA A CA 7
ATOM 9984 C C . ALA A 1 56 ? -0.946 -1.678 -10.707 1.00 0.00 56 ALA A C 7
ATOM 9985 O O . ALA A 1 56 ? -1.613 -2.705 -10.586 1.00 0.00 56 ALA A O 7
ATOM 9992 N N . LEU A 1 57 ? -0.214 -1.167 -9.722 1.00 0.00 57 LEU A N 7
ATOM 9993 C CA . LEU A 1 57 ? -0.123 -1.803 -8.413 1.00 0.00 57 LEU A CA 7
ATOM 9994 C C . LEU A 1 57 ? -1.480 -1.832 -7.719 1.00 0.00 57 LEU A C 7
ATOM 9995 O O . LEU A 1 57 ? -1.930 -2.886 -7.267 1.00 0.00 57 LEU A O 7
ATOM 10011 N N . ALA A 1 58 ? -2.138 -0.678 -7.654 1.00 0.00 58 ALA A N 7
ATOM 10012 C CA . ALA A 1 58 ? -3.430 -0.574 -6.986 1.00 0.00 58 ALA A CA 7
ATOM 10013 C C . ALA A 1 58 ? -4.471 -1.445 -7.678 1.00 0.00 58 ALA A C 7
ATOM 10014 O O . ALA A 1 58 ? -5.334 -2.036 -7.031 1.00 0.00 58 ALA A O 7
ATOM 10021 N N . ASP A 1 59 ? -4.365 -1.530 -8.996 1.00 0.00 59 ASP A N 7
ATOM 10022 C CA . ASP A 1 59 ? -5.286 -2.328 -9.796 1.00 0.00 59 ASP A CA 7
ATOM 10023 C C . ASP A 1 59 ? -5.062 -3.815 -9.570 1.00 0.00 59 ASP A C 7
ATOM 10024 O O . ASP A 1 59 ? -6.011 -4.578 -9.393 1.00 0.00 59 ASP A O 7
ATOM 10033 N N . TYR A 1 60 ? -3.798 -4.216 -9.557 1.00 0.00 60 TYR A N 7
ATOM 10034 C CA . TYR A 1 60 ? -3.437 -5.622 -9.429 1.00 0.00 60 TYR A CA 7
ATOM 10035 C C . TYR A 1 60 ? -3.849 -6.178 -8.073 1.00 0.00 60 TYR A C 7
ATOM 10036 O O . TYR A 1 60 ? -4.265 -7.331 -7.963 1.00 0.00 60 TYR A O 7
ATOM 10054 N N . PHE A 1 61 ? -3.730 -5.355 -7.043 1.00 0.00 61 PHE A N 7
ATOM 10055 C CA . PHE A 1 61 ? -4.071 -5.777 -5.692 1.00 0.00 61 PHE A CA 7
ATOM 10056 C C . PHE A 1 61 ? -5.530 -5.475 -5.375 1.00 0.00 61 PHE A C 7
ATOM 10057 O O . PHE A 1 61 ? -6.028 -5.845 -4.312 1.00 0.00 61 PHE A O 7
ATOM 10074 N N . ASN A 1 62 ? -6.206 -4.813 -6.311 1.00 0.00 62 ASN A N 7
ATOM 10075 C CA . ASN A 1 62 ? -7.604 -4.413 -6.142 1.00 0.00 62 ASN A CA 7
ATOM 10076 C C . ASN A 1 62 ? -7.767 -3.580 -4.868 1.00 0.00 62 ASN A C 7
ATOM 10077 O O . ASN A 1 62 ? -8.648 -3.836 -4.041 1.00 0.00 62 ASN A O 7
ATOM 10088 N N . ILE A 1 63 ? -6.903 -2.587 -4.714 1.00 0.00 63 ILE A N 7
ATOM 10089 C CA . ILE A 1 63 ? -6.929 -1.722 -3.543 1.00 0.00 63 ILE A CA 7
ATOM 10090 C C . ILE A 1 63 ? -6.982 -0.258 -3.964 1.00 0.00 63 ILE A C 7
ATOM 10091 O O . ILE A 1 63 ? -7.046 0.052 -5.157 1.00 0.00 63 ILE A O 7
ATOM 10107 N N . ASN A 1 64 ? -6.962 0.632 -2.984 1.00 0.00 64 ASN A N 7
ATOM 10108 C CA . ASN A 1 64 ? -6.979 2.061 -3.241 1.00 0.00 64 ASN A CA 7
ATOM 10109 C C . ASN A 1 64 ? -5.563 2.606 -3.157 1.00 0.00 64 ASN A C 7
ATOM 10110 O O . ASN A 1 64 ? -4.684 1.968 -2.572 1.00 0.00 64 ASN A O 7
ATOM 10121 N N . LYS A 1 65 ? -5.340 3.786 -3.720 1.00 0.00 65 LYS A N 7
ATOM 10122 C CA . LYS A 1 65 ? -4.032 4.425 -3.651 1.00 0.00 65 LYS A CA 7
ATOM 10123 C C . LYS A 1 65 ? -3.686 4.746 -2.200 1.00 0.00 65 LYS A C 7
ATOM 10124 O O . LYS A 1 65 ? -2.529 4.688 -1.792 1.00 0.00 65 LYS A O 7
ATOM 10143 N N . SER A 1 66 ? -4.715 5.043 -1.418 1.00 0.00 66 SER A N 7
ATOM 10144 C CA . SER A 1 66 ? -4.546 5.435 -0.029 1.00 0.00 66 SER A CA 7
ATOM 10145 C C . SER A 1 66 ? -4.000 4.279 0.812 1.00 0.00 66 SER A C 7
ATOM 10146 O O . SER A 1 66 ? -3.298 4.502 1.799 1.00 0.00 66 SER A O 7
ATOM 10154 N N . ASP A 1 67 ? -4.295 3.050 0.392 1.00 0.00 67 ASP A N 7
ATOM 10155 C CA . ASP A 1 67 ? -3.888 1.865 1.146 1.00 0.00 67 ASP A CA 7
ATOM 10156 C C . ASP A 1 67 ? -2.372 1.705 1.144 1.00 0.00 67 ASP A C 7
ATOM 10157 O O . ASP A 1 67 ? -1.801 1.080 2.038 1.00 0.00 67 ASP A O 7
ATOM 10166 N N . LEU A 1 68 ? -1.728 2.250 0.119 1.00 0.00 68 LEU A N 7
ATOM 10167 C CA . LEU A 1 68 ? -0.278 2.195 0.011 1.00 0.00 68 LEU A CA 7
ATOM 10168 C C . LEU A 1 68 ? 0.361 3.457 0.587 1.00 0.00 68 LEU A C 7
ATOM 10169 O O . LEU A 1 68 ? 1.526 3.449 0.987 1.00 0.00 68 LEU A O 7
ATOM 10185 N N . ILE A 1 69 ? -0.409 4.539 0.629 1.00 0.00 69 ILE A N 7
ATOM 10186 C CA . ILE A 1 69 ? 0.115 5.828 1.067 1.00 0.00 69 ILE A CA 7
ATOM 10187 C C . ILE A 1 69 ? 0.070 5.966 2.585 1.00 0.00 69 ILE A C 7
ATOM 10188 O O . ILE A 1 69 ? 1.075 6.299 3.217 1.00 0.00 69 ILE A O 7
ATOM 10204 N N . GLU A 1 70 ? -1.092 5.716 3.169 1.00 0.00 70 GLU A N 7
ATOM 10205 C CA . GLU A 1 70 ? -1.272 5.891 4.589 1.00 0.00 70 GLU A CA 7
ATOM 10206 C C . GLU A 1 70 ? -1.080 4.579 5.330 1.00 0.00 70 GLU A C 7
ATOM 10207 O O . GLU A 1 70 ? -1.273 3.499 4.771 1.00 0.00 70 GLU A O 7
ATOM 10219 N N . ASP A 1 71 ? -0.693 4.686 6.589 1.00 0.00 71 ASP A N 7
ATOM 10220 C CA . ASP A 1 71 ? -0.397 3.521 7.405 1.00 0.00 71 ASP A CA 7
ATOM 10221 C C . ASP A 1 71 ? -1.676 2.933 8.003 1.00 0.00 71 ASP A C 7
ATOM 10222 O O . ASP A 1 71 ? -2.743 3.543 7.931 1.00 0.00 71 ASP A O 7
ATOM 10231 N N . LYS A 1 72 ? -1.553 1.762 8.614 1.00 0.00 72 LYS A N 7
ATOM 10232 C CA . LYS A 1 72 ? -2.690 1.047 9.187 1.00 0.00 72 LYS A CA 7
ATOM 10233 C C . LYS A 1 72 ? -3.099 1.646 10.536 1.00 0.00 72 LYS A C 7
ATOM 10234 O O . LYS A 1 72 ? -3.584 0.945 11.423 1.00 0.00 72 LYS A O 7
ATOM 10253 N N . LYS A 1 73 ? -2.942 2.957 10.664 1.00 0.00 73 LYS A N 7
ATOM 10254 C CA . LYS A 1 73 ? -3.269 3.662 11.891 1.00 0.00 73 LYS A CA 7
ATOM 10255 C C . LYS A 1 73 ? -4.753 4.012 11.933 1.00 0.00 73 LYS A C 7
ATOM 10256 O O . LYS A 1 73 ? -5.193 4.831 12.742 1.00 0.00 73 LYS A O 7
ATOM 10275 N N . LEU A 1 74 ? -5.519 3.361 11.073 1.00 0.00 74 LEU A N 7
ATOM 10276 C CA . LEU A 1 74 ? -6.941 3.605 10.957 1.00 0.00 74 LEU A CA 7
ATOM 10277 C C . LEU A 1 74 ? -7.707 2.875 12.053 1.00 0.00 74 LEU A C 7
ATOM 10278 O O . LEU A 1 74 ? -8.351 1.855 11.809 1.00 0.00 74 LEU A O 7
ATOM 10294 N N . ASN A 1 75 ? -7.599 3.388 13.264 1.00 0.00 75 ASN A N 7
ATOM 10295 C CA . ASN A 1 75 ? -8.301 2.831 14.408 1.00 0.00 75 ASN A CA 7
ATOM 10296 C C . ASN A 1 75 ? -9.117 3.919 15.087 1.00 0.00 75 ASN A C 7
ATOM 10297 O O . ASN A 1 75 ? -9.249 5.024 14.560 1.00 0.00 75 ASN A O 7
ATOM 10308 N N . ILE A 1 76 ? -9.659 3.610 16.250 1.00 0.00 76 ILE A N 7
ATOM 10309 C CA . ILE A 1 76 ? -10.482 4.563 16.974 1.00 0.00 76 ILE A CA 7
ATOM 10310 C C . ILE A 1 76 ? -9.608 5.597 17.682 1.00 0.00 76 ILE A C 7
ATOM 10311 O O . ILE A 1 76 ? -8.606 5.256 18.312 1.00 0.00 76 ILE A O 7
ATOM 10327 N N . ASP A 1 77 ? -9.990 6.858 17.542 1.00 0.00 77 ASP A N 7
ATOM 10328 C CA . ASP A 1 77 ? -9.303 7.971 18.169 1.00 0.00 77 ASP A CA 7
ATOM 10329 C C . ASP A 1 77 ? -10.203 9.187 18.096 1.00 0.00 77 ASP A C 7
ATOM 10330 O O . ASP A 1 77 ? -10.689 9.537 17.022 1.00 0.00 77 ASP A O 7
ATOM 10339 N N . THR A 1 78 ? -10.455 9.780 19.247 1.00 0.00 78 THR A N 7
ATOM 10340 C CA . THR A 1 78 ? -11.355 10.922 19.368 1.00 0.00 78 THR A CA 7
ATOM 10341 C C . THR A 1 78 ? -11.067 12.002 18.323 1.00 0.00 78 THR A C 7
ATOM 10342 O O . THR A 1 78 ? -9.911 12.313 18.033 1.00 0.00 78 THR A O 7
ATOM 10353 N N . VAL A 1 79 ? -12.138 12.557 17.764 1.00 0.00 79 VAL A N 7
ATOM 10354 C CA . VAL A 1 79 ? -12.051 13.500 16.651 1.00 0.00 79 VAL A CA 7
ATOM 10355 C C . VAL A 1 79 ? -12.376 14.925 17.104 1.00 0.00 79 VAL A C 7
ATOM 10356 O O . VAL A 1 79 ? -13.544 15.319 17.142 1.00 0.00 79 VAL A O 7
ATOM 10369 N N . PRO A 1 80 ? -11.352 15.689 17.514 1.00 0.00 80 PRO A N 7
ATOM 10370 C CA . PRO A 1 80 ? -11.522 17.080 17.941 1.00 0.00 80 PRO A CA 7
ATOM 10371 C C . PRO A 1 80 ? -11.775 18.012 16.757 1.00 0.00 80 PRO A C 7
ATOM 10372 O O . PRO A 1 80 ? -12.101 17.564 15.654 1.00 0.00 80 PRO A O 7
ATOM 10383 N N . ILE A 1 81 ? -11.630 19.308 16.987 1.00 0.00 81 ILE A N 7
ATOM 10384 C CA . ILE A 1 81 ? -11.843 20.284 15.932 1.00 0.00 81 ILE A CA 7
ATOM 10385 C C . ILE A 1 81 ? -10.568 20.462 15.119 1.00 0.00 81 ILE A C 7
ATOM 10386 O O . ILE A 1 81 ? -9.485 20.673 15.669 1.00 0.00 81 ILE A O 7
ATOM 10402 N N . GLU A 1 82 ? -10.710 20.368 13.814 1.00 0.00 82 GLU A N 7
ATOM 10403 C CA . GLU A 1 82 ? -9.591 20.504 12.896 1.00 0.00 82 GLU A CA 7
ATOM 10404 C C . GLU A 1 82 ? -10.119 20.966 11.543 1.00 0.00 82 GLU A C 7
ATOM 10405 O O . GLU A 1 82 ? -11.334 20.972 11.326 1.00 0.00 82 GLU A O 7
ATOM 10417 N N . SER A 1 83 ? -9.218 21.375 10.655 1.00 0.00 83 SER A N 7
ATOM 10418 C CA . SER A 1 83 ? -9.587 21.778 9.304 1.00 0.00 83 SER A CA 7
ATOM 10419 C C . SER A 1 83 ? -10.438 20.694 8.646 1.00 0.00 83 SER A C 7
ATOM 10420 O O . SER A 1 83 ? -10.051 19.522 8.607 1.00 0.00 83 SER A O 7
ATOM 10428 N N . GLY A 1 84 ? -11.597 21.095 8.143 1.00 0.00 84 GLY A N 7
ATOM 10429 C CA . GLY A 1 84 ? -12.547 20.141 7.620 1.00 0.00 84 GLY A CA 7
ATOM 10430 C C . GLY A 1 84 ? -12.182 19.630 6.244 1.00 0.00 84 GLY A C 7
ATOM 10431 O O . GLY A 1 84 ? -11.297 18.783 6.103 1.00 0.00 84 GLY A O 7
ATOM 10435 N N . TYR A 1 85 ? -12.858 20.167 5.231 1.00 0.00 85 TYR A N 7
ATOM 10436 C CA . TYR A 1 85 ? -12.755 19.667 3.866 1.00 0.00 85 TYR A CA 7
ATOM 10437 C C . TYR A 1 85 ? -13.160 18.201 3.852 1.00 0.00 85 TYR A C 7
ATOM 10438 O O . TYR A 1 85 ? -12.313 17.305 3.864 1.00 0.00 85 TYR A O 7
ATOM 10456 N N . THR A 1 86 ? -14.470 17.978 3.851 1.00 0.00 86 THR A N 7
ATOM 10457 C CA . THR A 1 86 ? -15.034 16.661 4.111 1.00 0.00 86 THR A CA 7
ATOM 10458 C C . THR A 1 86 ? -14.723 16.257 5.556 1.00 0.00 86 THR A C 7
ATOM 10459 O O . THR A 1 86 ? -13.744 15.563 5.832 1.00 0.00 86 THR A O 7
ATOM 10470 N N . LEU A 1 87 ? -15.541 16.745 6.481 1.00 0.00 87 LEU A N 7
ATOM 10471 C CA . LEU A 1 87 ? -15.298 16.532 7.901 1.00 0.00 87 LEU A CA 7
ATOM 10472 C C . LEU A 1 87 ? -15.826 15.176 8.360 1.00 0.00 87 LEU A C 7
ATOM 10473 O O . LEU A 1 87 ? -16.823 14.673 7.836 1.00 0.00 87 LEU A O 7
ATOM 10489 N N . GLU A 1 88 ? -15.143 14.589 9.332 1.00 0.00 88 GLU A N 7
ATOM 10490 C CA . GLU A 1 88 ? -15.548 13.306 9.881 1.00 0.00 88 GLU A CA 7
ATOM 10491 C C . GLU A 1 88 ? -16.597 13.509 10.974 1.00 0.00 88 GLU A C 7
ATOM 10492 O O . GLU A 1 88 ? -16.734 14.607 11.520 1.00 0.00 88 GLU A O 7
ATOM 10504 N N . HIS A 1 89 ? -17.343 12.453 11.277 1.00 0.00 89 HIS A N 7
ATOM 10505 C CA . HIS A 1 89 ? -18.408 12.515 12.273 1.00 0.00 89 HIS A CA 7
ATOM 10506 C C . HIS A 1 89 ? -17.840 12.759 13.667 1.00 0.00 89 HIS A C 7
ATOM 10507 O O . HIS A 1 89 ? -17.136 11.914 14.218 1.00 0.00 89 HIS A O 7
ATOM 10522 N N . HIS A 1 90 ? -18.141 13.923 14.226 1.00 0.00 90 HIS A N 7
ATOM 10523 C CA . HIS A 1 90 ? -17.735 14.245 15.589 1.00 0.00 90 HIS A CA 7
ATOM 10524 C C . HIS A 1 90 ? -18.704 13.597 16.571 1.00 0.00 90 HIS A C 7
ATOM 10525 O O . HIS A 1 90 ? -19.841 14.043 16.714 1.00 0.00 90 HIS A O 7
ATOM 10540 N N . HIS A 1 91 ? -18.263 12.527 17.220 1.00 0.00 91 HIS A N 7
ATOM 10541 C CA . HIS A 1 91 ? -19.128 11.779 18.125 1.00 0.00 91 HIS A CA 7
ATOM 10542 C C . HIS A 1 91 ? -18.812 12.116 19.584 1.00 0.00 91 HIS A C 7
ATOM 10543 O O . HIS A 1 91 ? -19.589 12.792 20.256 1.00 0.00 91 HIS A O 7
ATOM 10558 N N . HIS A 1 92 ? -17.666 11.648 20.067 1.00 0.00 92 HIS A N 7
ATOM 10559 C CA . HIS A 1 92 ? -17.242 11.920 21.439 1.00 0.00 92 HIS A CA 7
ATOM 10560 C C . HIS A 1 92 ? -15.752 12.226 21.493 1.00 0.00 92 HIS A C 7
ATOM 10561 O O . HIS A 1 92 ? -15.002 11.863 20.584 1.00 0.00 92 HIS A O 7
ATOM 10576 N N . HIS A 1 93 ? -15.331 12.900 22.556 1.00 0.00 93 HIS A N 7
ATOM 10577 C CA . HIS A 1 93 ? -13.916 13.171 22.777 1.00 0.00 93 HIS A CA 7
ATOM 10578 C C . HIS A 1 93 ? -13.539 12.805 24.211 1.00 0.00 93 HIS A C 7
ATOM 10579 O O . HIS A 1 93 ? -14.369 12.886 25.114 1.00 0.00 93 HIS A O 7
ATOM 10594 N N . HIS A 1 94 ? -12.297 12.393 24.413 1.00 0.00 94 HIS A N 7
ATOM 10595 C CA . HIS A 1 94 ? -11.833 11.988 25.730 1.00 0.00 94 HIS A CA 7
ATOM 10596 C C . HIS A 1 94 ? -10.975 13.094 26.324 1.00 0.00 94 HIS A C 7
ATOM 10597 O O . HIS A 1 94 ? -11.469 13.831 27.196 1.00 0.00 94 HIS A O 7
ATOM 10613 N N . MET A 1 1 ? 19.419 13.259 7.410 1.00 0.00 1 MET A N 8
ATOM 10614 C CA . MET A 1 1 ? 19.355 12.455 6.169 1.00 0.00 1 MET A CA 8
ATOM 10615 C C . MET A 1 1 ? 17.917 12.363 5.679 1.00 0.00 1 MET A C 8
ATOM 10616 O O . MET A 1 1 ? 16.984 12.287 6.478 1.00 0.00 1 MET A O 8
ATOM 10632 N N . VAL A 1 2 ? 17.733 12.383 4.367 1.00 0.00 2 VAL A N 8
ATOM 10633 C CA . VAL A 1 2 ? 16.404 12.273 3.787 1.00 0.00 2 VAL A CA 8
ATOM 10634 C C . VAL A 1 2 ? 16.010 10.808 3.637 1.00 0.00 2 VAL A C 8
ATOM 10635 O O . VAL A 1 2 ? 16.391 10.147 2.671 1.00 0.00 2 VAL A O 8
ATOM 10648 N N . LYS A 1 3 ? 15.284 10.296 4.619 1.00 0.00 3 LYS A N 8
ATOM 10649 C CA . LYS A 1 3 ? 14.788 8.929 4.571 1.00 0.00 3 LYS A CA 8
ATOM 10650 C C . LYS A 1 3 ? 13.406 8.906 3.929 1.00 0.00 3 LYS A C 8
ATOM 10651 O O . LYS A 1 3 ? 13.098 8.014 3.136 1.00 0.00 3 LYS A O 8
ATOM 10670 N N . ASP A 1 4 ? 12.599 9.917 4.270 1.00 0.00 4 ASP A N 8
ATOM 10671 C CA . ASP A 1 4 ? 11.233 10.059 3.756 1.00 0.00 4 ASP A CA 8
ATOM 10672 C C . ASP A 1 4 ? 10.316 9.001 4.371 1.00 0.00 4 ASP A C 8
ATOM 10673 O O . ASP A 1 4 ? 10.449 7.807 4.105 1.00 0.00 4 ASP A O 8
ATOM 10682 N N . LYS A 1 5 ? 9.391 9.456 5.208 1.00 0.00 5 LYS A N 8
ATOM 10683 C CA . LYS A 1 5 ? 8.541 8.553 5.981 1.00 0.00 5 LYS A CA 8
ATOM 10684 C C . LYS A 1 5 ? 7.559 7.808 5.089 1.00 0.00 5 LYS A C 8
ATOM 10685 O O . LYS A 1 5 ? 7.247 6.643 5.334 1.00 0.00 5 LYS A O 8
ATOM 10704 N N . GLN A 1 6 ? 7.084 8.481 4.048 1.00 0.00 6 GLN A N 8
ATOM 10705 C CA . GLN A 1 6 ? 6.079 7.918 3.161 1.00 0.00 6 GLN A CA 8
ATOM 10706 C C . GLN A 1 6 ? 6.637 6.700 2.432 1.00 0.00 6 GLN A C 8
ATOM 10707 O O . GLN A 1 6 ? 5.922 5.733 2.176 1.00 0.00 6 GLN A O 8
ATOM 10721 N N . LYS A 1 7 ? 7.924 6.755 2.119 1.00 0.00 7 LYS A N 8
ATOM 10722 C CA . LYS A 1 7 ? 8.618 5.644 1.481 1.00 0.00 7 LYS A CA 8
ATOM 10723 C C . LYS A 1 7 ? 8.635 4.418 2.393 1.00 0.00 7 LYS A C 8
ATOM 10724 O O . LYS A 1 7 ? 8.514 3.281 1.932 1.00 0.00 7 LYS A O 8
ATOM 10743 N N . ALA A 1 8 ? 8.775 4.660 3.689 1.00 0.00 8 ALA A N 8
ATOM 10744 C CA . ALA A 1 8 ? 8.807 3.585 4.670 1.00 0.00 8 ALA A CA 8
ATOM 10745 C C . ALA A 1 8 ? 7.414 3.006 4.888 1.00 0.00 8 ALA A C 8
ATOM 10746 O O . ALA A 1 8 ? 7.264 1.812 5.149 1.00 0.00 8 ALA A O 8
ATOM 10753 N N . ILE A 1 9 ? 6.401 3.857 4.782 1.00 0.00 9 ILE A N 8
ATOM 10754 C CA . ILE A 1 9 ? 5.015 3.416 4.895 1.00 0.00 9 ILE A CA 8
ATOM 10755 C C . ILE A 1 9 ? 4.618 2.630 3.649 1.00 0.00 9 ILE A C 8
ATOM 10756 O O . ILE A 1 9 ? 3.987 1.574 3.741 1.00 0.00 9 ILE A O 8
ATOM 10772 N N . PHE A 1 10 ? 5.020 3.151 2.492 1.00 0.00 10 PHE A N 8
ATOM 10773 C CA . PHE A 1 10 ? 4.766 2.512 1.205 1.00 0.00 10 PHE A CA 8
ATOM 10774 C C . PHE A 1 10 ? 5.254 1.068 1.211 1.00 0.00 10 PHE A C 8
ATOM 10775 O O . PHE A 1 10 ? 4.476 0.142 0.989 1.00 0.00 10 PHE A O 8
ATOM 10792 N N . SER A 1 11 ? 6.538 0.889 1.494 1.00 0.00 11 SER A N 8
ATOM 10793 C CA . SER A 1 11 ? 7.157 -0.430 1.468 1.00 0.00 11 SER A CA 8
ATOM 10794 C C . SER A 1 11 ? 6.543 -1.362 2.512 1.00 0.00 11 SER A C 8
ATOM 10795 O O . SER A 1 11 ? 6.201 -2.506 2.206 1.00 0.00 11 SER A O 8
ATOM 10803 N N . GLU A 1 12 ? 6.394 -0.861 3.734 1.00 0.00 12 GLU A N 8
ATOM 10804 C CA . GLU A 1 12 ? 5.845 -1.645 4.836 1.00 0.00 12 GLU A CA 8
ATOM 10805 C C . GLU A 1 12 ? 4.431 -2.135 4.517 1.00 0.00 12 GLU A C 8
ATOM 10806 O O . GLU A 1 12 ? 4.119 -3.318 4.675 1.00 0.00 12 GLU A O 8
ATOM 10818 N N . ASN A 1 13 ? 3.580 -1.229 4.052 1.00 0.00 13 ASN A N 8
ATOM 10819 C CA . ASN A 1 13 ? 2.190 -1.573 3.777 1.00 0.00 13 ASN A CA 8
ATOM 10820 C C . ASN A 1 13 ? 2.084 -2.445 2.528 1.00 0.00 13 ASN A C 8
ATOM 10821 O O . ASN A 1 13 ? 1.315 -3.405 2.499 1.00 0.00 13 ASN A O 8
ATOM 10832 N N . LEU A 1 14 ? 2.877 -2.120 1.512 1.00 0.00 14 LEU A N 8
ATOM 10833 C CA . LEU A 1 14 ? 2.897 -2.890 0.269 1.00 0.00 14 LEU A CA 8
ATOM 10834 C C . LEU A 1 14 ? 3.308 -4.334 0.528 1.00 0.00 14 LEU A C 8
ATOM 10835 O O . LEU A 1 14 ? 2.638 -5.266 0.085 1.00 0.00 14 LEU A O 8
ATOM 10851 N N . ASN A 1 15 ? 4.398 -4.513 1.269 1.00 0.00 15 ASN A N 8
ATOM 10852 C CA . ASN A 1 15 ? 4.923 -5.843 1.561 1.00 0.00 15 ASN A CA 8
ATOM 10853 C C . ASN A 1 15 ? 3.885 -6.672 2.310 1.00 0.00 15 ASN A C 8
ATOM 10854 O O . ASN A 1 15 ? 3.762 -7.878 2.093 1.00 0.00 15 ASN A O 8
ATOM 10865 N N . SER A 1 16 ? 3.125 -6.003 3.170 1.00 0.00 16 SER A N 8
ATOM 10866 C CA . SER A 1 16 ? 2.070 -6.652 3.933 1.00 0.00 16 SER A CA 8
ATOM 10867 C C . SER A 1 16 ? 0.999 -7.226 3.000 1.00 0.00 16 SER A C 8
ATOM 10868 O O . SER A 1 16 ? 0.552 -8.361 3.177 1.00 0.00 16 SER A O 8
ATOM 10876 N N . TYR A 1 17 ? 0.606 -6.451 1.991 1.00 0.00 17 TYR A N 8
ATOM 10877 C CA . TYR A 1 17 ? -0.389 -6.907 1.021 1.00 0.00 17 TYR A CA 8
ATOM 10878 C C . TYR A 1 17 ? 0.159 -8.056 0.180 1.00 0.00 17 TYR A C 8
ATOM 10879 O O . TYR A 1 17 ? -0.568 -8.995 -0.147 1.00 0.00 17 TYR A O 8
ATOM 10897 N N . ILE A 1 18 ? 1.443 -7.979 -0.161 1.00 0.00 18 ILE A N 8
ATOM 10898 C CA . ILE A 1 18 ? 2.109 -9.045 -0.902 1.00 0.00 18 ILE A CA 8
ATOM 10899 C C . ILE A 1 18 ? 2.065 -10.351 -0.107 1.00 0.00 18 ILE A C 8
ATOM 10900 O O . ILE A 1 18 ? 1.742 -11.412 -0.647 1.00 0.00 18 ILE A O 8
ATOM 10916 N N . ALA A 1 19 ? 2.363 -10.253 1.187 1.00 0.00 19 ALA A N 8
ATOM 10917 C CA . ALA A 1 19 ? 2.333 -11.409 2.077 1.00 0.00 19 ALA A CA 8
ATOM 10918 C C . ALA A 1 19 ? 0.927 -11.997 2.158 1.00 0.00 19 ALA A C 8
ATOM 10919 O O . ALA A 1 19 ? 0.755 -13.215 2.171 1.00 0.00 19 ALA A O 8
ATOM 10926 N N . LYS A 1 20 ? -0.075 -11.121 2.205 1.00 0.00 20 LYS A N 8
ATOM 10927 C CA . LYS A 1 20 ? -1.470 -11.535 2.229 1.00 0.00 20 LYS A CA 8
ATOM 10928 C C . LYS A 1 20 ? -1.819 -12.353 0.990 1.00 0.00 20 LYS A C 8
ATOM 10929 O O . LYS A 1 20 ? -2.564 -13.333 1.066 1.00 0.00 20 LYS A O 8
ATOM 10948 N N . SER A 1 21 ? -1.260 -11.953 -0.145 1.00 0.00 21 SER A N 8
ATOM 10949 C CA . SER A 1 21 ? -1.568 -12.584 -1.417 1.00 0.00 21 SER A CA 8
ATOM 10950 C C . SER A 1 21 ? -0.942 -13.978 -1.512 1.00 0.00 21 SER A C 8
ATOM 10951 O O . SER A 1 21 ? -1.406 -14.813 -2.287 1.00 0.00 21 SER A O 8
ATOM 10959 N N . GLU A 1 22 ? 0.101 -14.224 -0.712 1.00 0.00 22 GLU A N 8
ATOM 10960 C CA . GLU A 1 22 ? 0.814 -15.504 -0.741 1.00 0.00 22 GLU A CA 8
ATOM 10961 C C . GLU A 1 22 ? 1.351 -15.747 -2.155 1.00 0.00 22 GLU A C 8
ATOM 10962 O O . GLU A 1 22 ? 1.296 -16.853 -2.695 1.00 0.00 22 GLU A O 8
ATOM 10974 N N . LYS A 1 23 ? 1.880 -14.686 -2.742 1.00 0.00 23 LYS A N 8
ATOM 10975 C CA . LYS A 1 23 ? 2.361 -14.717 -4.112 1.00 0.00 23 LYS A CA 8
ATOM 10976 C C . LYS A 1 23 ? 3.839 -14.343 -4.142 1.00 0.00 23 LYS A C 8
ATOM 10977 O O . LYS A 1 23 ? 4.347 -13.754 -3.186 1.00 0.00 23 LYS A O 8
ATOM 10996 N N . THR A 1 24 ? 4.533 -14.694 -5.216 1.00 0.00 24 THR A N 8
ATOM 10997 C CA . THR A 1 24 ? 5.943 -14.372 -5.342 1.00 0.00 24 THR A CA 8
ATOM 10998 C C . THR A 1 24 ? 6.133 -12.994 -5.970 1.00 0.00 24 THR A C 8
ATOM 10999 O O . THR A 1 24 ? 5.359 -12.586 -6.840 1.00 0.00 24 THR A O 8
ATOM 11010 N N . GLN A 1 25 ? 7.164 -12.284 -5.529 1.00 0.00 25 GLN A N 8
ATOM 11011 C CA . GLN A 1 25 ? 7.454 -10.947 -6.033 1.00 0.00 25 GLN A CA 8
ATOM 11012 C C . GLN A 1 25 ? 7.743 -10.996 -7.526 1.00 0.00 25 GLN A C 8
ATOM 11013 O O . GLN A 1 25 ? 7.351 -10.102 -8.280 1.00 0.00 25 GLN A O 8
ATOM 11027 N N . LEU A 1 26 ? 8.426 -12.057 -7.942 1.00 0.00 26 LEU A N 8
ATOM 11028 C CA . LEU A 1 26 ? 8.758 -12.270 -9.341 1.00 0.00 26 LEU A CA 8
ATOM 11029 C C . LEU A 1 26 ? 7.488 -12.354 -10.186 1.00 0.00 26 LEU A C 8
ATOM 11030 O O . LEU A 1 26 ? 7.404 -11.752 -11.258 1.00 0.00 26 LEU A O 8
ATOM 11046 N N . GLU A 1 27 ? 6.493 -13.082 -9.684 1.00 0.00 27 GLU A N 8
ATOM 11047 C CA . GLU A 1 27 ? 5.247 -13.260 -10.385 1.00 0.00 27 GLU A CA 8
ATOM 11048 C C . GLU A 1 27 ? 4.517 -11.928 -10.534 1.00 0.00 27 GLU A C 8
ATOM 11049 O O . GLU A 1 27 ? 3.976 -11.625 -11.599 1.00 0.00 27 GLU A O 8
ATOM 11061 N N . ILE A 1 28 ? 4.517 -11.140 -9.464 1.00 0.00 28 ILE A N 8
ATOM 11062 C CA . ILE A 1 28 ? 3.867 -9.834 -9.475 1.00 0.00 28 ILE A CA 8
ATOM 11063 C C . ILE A 1 28 ? 4.545 -8.912 -10.481 1.00 0.00 28 ILE A C 8
ATOM 11064 O O . ILE A 1 28 ? 3.877 -8.245 -11.269 1.00 0.00 28 ILE A O 8
ATOM 11080 N N . ALA A 1 29 ? 5.873 -8.901 -10.463 1.00 0.00 29 ALA A N 8
ATOM 11081 C CA . ALA A 1 29 ? 6.646 -8.073 -11.384 1.00 0.00 29 ALA A CA 8
ATOM 11082 C C . ALA A 1 29 ? 6.311 -8.421 -12.835 1.00 0.00 29 ALA A C 8
ATOM 11083 O O . ALA A 1 29 ? 6.203 -7.538 -13.689 1.00 0.00 29 ALA A O 8
ATOM 11090 N N . LYS A 1 30 ? 6.129 -9.713 -13.096 1.00 0.00 30 LYS A N 8
ATOM 11091 C CA . LYS A 1 30 ? 5.751 -10.191 -14.422 1.00 0.00 30 LYS A CA 8
ATOM 11092 C C . LYS A 1 30 ? 4.353 -9.715 -14.807 1.00 0.00 30 LYS A C 8
ATOM 11093 O O . LYS A 1 30 ? 4.084 -9.440 -15.976 1.00 0.00 30 LYS A O 8
ATOM 11112 N N . SER A 1 31 ? 3.469 -9.620 -13.826 1.00 0.00 31 SER A N 8
ATOM 11113 C CA . SER A 1 31 ? 2.106 -9.177 -14.074 1.00 0.00 31 SER A CA 8
ATOM 11114 C C . SER A 1 31 ? 2.057 -7.665 -14.290 1.00 0.00 31 SER A C 8
ATOM 11115 O O . SER A 1 31 ? 1.231 -7.165 -15.049 1.00 0.00 31 SER A O 8
ATOM 11123 N N . ILE A 1 32 ? 2.949 -6.948 -13.619 1.00 0.00 32 ILE A N 8
ATOM 11124 C CA . ILE A 1 32 ? 3.016 -5.497 -13.741 1.00 0.00 32 ILE A CA 8
ATOM 11125 C C . ILE A 1 32 ? 3.705 -5.099 -15.041 1.00 0.00 32 ILE A C 8
ATOM 11126 O O . ILE A 1 32 ? 3.248 -4.204 -15.757 1.00 0.00 32 ILE A O 8
ATOM 11142 N N . GLY A 1 33 ? 4.806 -5.773 -15.344 1.00 0.00 33 GLY A N 8
ATOM 11143 C CA . GLY A 1 33 ? 5.558 -5.467 -16.544 1.00 0.00 33 GLY A CA 8
ATOM 11144 C C . GLY A 1 33 ? 6.882 -4.804 -16.231 1.00 0.00 33 GLY A C 8
ATOM 11145 O O . GLY A 1 33 ? 7.372 -3.978 -17.003 1.00 0.00 33 GLY A O 8
ATOM 11149 N N . VAL A 1 34 ? 7.460 -5.160 -15.093 1.00 0.00 34 VAL A N 8
ATOM 11150 C CA . VAL A 1 34 ? 8.727 -4.591 -14.660 1.00 0.00 34 VAL A CA 8
ATOM 11151 C C . VAL A 1 34 ? 9.695 -5.695 -14.263 1.00 0.00 34 VAL A C 8
ATOM 11152 O O . VAL A 1 34 ? 9.300 -6.853 -14.109 1.00 0.00 34 VAL A O 8
ATOM 11165 N N . SER A 1 35 ? 10.959 -5.338 -14.100 1.00 0.00 35 SER A N 8
ATOM 11166 C CA . SER A 1 35 ? 11.966 -6.293 -13.672 1.00 0.00 35 SER A CA 8
ATOM 11167 C C . SER A 1 35 ? 11.780 -6.627 -12.191 1.00 0.00 35 SER A C 8
ATOM 11168 O O . SER A 1 35 ? 11.331 -5.780 -11.412 1.00 0.00 35 SER A O 8
ATOM 11176 N N . PRO A 1 36 ? 12.120 -7.860 -11.777 1.00 0.00 36 PRO A N 8
ATOM 11177 C CA . PRO A 1 36 ? 12.015 -8.276 -10.374 1.00 0.00 36 PRO A CA 8
ATOM 11178 C C . PRO A 1 36 ? 12.853 -7.384 -9.459 1.00 0.00 36 PRO A C 8
ATOM 11179 O O . PRO A 1 36 ? 12.524 -7.187 -8.291 1.00 0.00 36 PRO A O 8
ATOM 11190 N N . GLN A 1 37 ? 13.926 -6.832 -10.018 1.00 0.00 37 GLN A N 8
ATOM 11191 C CA . GLN A 1 37 ? 14.782 -5.900 -9.298 1.00 0.00 37 GLN A CA 8
ATOM 11192 C C . GLN A 1 37 ? 14.056 -4.587 -9.039 1.00 0.00 37 GLN A C 8
ATOM 11193 O O . GLN A 1 37 ? 14.231 -3.964 -7.996 1.00 0.00 37 GLN A O 8
ATOM 11207 N N . THR A 1 38 ? 13.228 -4.184 -9.992 1.00 0.00 38 THR A N 8
ATOM 11208 C CA . THR A 1 38 ? 12.491 -2.936 -9.887 1.00 0.00 38 THR A CA 8
ATOM 11209 C C . THR A 1 38 ? 11.429 -3.069 -8.809 1.00 0.00 38 THR A C 8
ATOM 11210 O O . THR A 1 38 ? 11.156 -2.140 -8.052 1.00 0.00 38 THR A O 8
ATOM 11221 N N . PHE A 1 39 ? 10.858 -4.255 -8.729 1.00 0.00 39 PHE A N 8
ATOM 11222 C CA . PHE A 1 39 ? 9.899 -4.569 -7.694 1.00 0.00 39 PHE A CA 8
ATOM 11223 C C . PHE A 1 39 ? 10.615 -4.680 -6.349 1.00 0.00 39 PHE A C 8
ATOM 11224 O O . PHE A 1 39 ? 10.079 -4.304 -5.305 1.00 0.00 39 PHE A O 8
ATOM 11241 N N . ASN A 1 40 ? 11.844 -5.183 -6.393 1.00 0.00 40 ASN A N 8
ATOM 11242 C CA . ASN A 1 40 ? 12.667 -5.337 -5.200 1.00 0.00 40 ASN A CA 8
ATOM 11243 C C . ASN A 1 40 ? 12.982 -3.982 -4.573 1.00 0.00 40 ASN A C 8
ATOM 11244 O O . ASN A 1 40 ? 12.944 -3.837 -3.354 1.00 0.00 40 ASN A O 8
ATOM 11255 N N . THR A 1 41 ? 13.276 -2.986 -5.408 1.00 0.00 41 THR A N 8
ATOM 11256 C CA . THR A 1 41 ? 13.589 -1.650 -4.912 1.00 0.00 41 THR A CA 8
ATOM 11257 C C . THR A 1 41 ? 12.384 -1.004 -4.226 1.00 0.00 41 THR A C 8
ATOM 11258 O O . THR A 1 41 ? 12.537 -0.108 -3.394 1.00 0.00 41 THR A O 8
ATOM 11269 N N . TRP A 1 42 ? 11.188 -1.468 -4.569 1.00 0.00 42 TRP A N 8
ATOM 11270 C CA . TRP A 1 42 ? 9.975 -1.003 -3.910 1.00 0.00 42 TRP A CA 8
ATOM 11271 C C . TRP A 1 42 ? 9.760 -1.782 -2.613 1.00 0.00 42 TRP A C 8
ATOM 11272 O O . TRP A 1 42 ? 9.343 -1.225 -1.599 1.00 0.00 42 TRP A O 8
ATOM 11293 N N . CYS A 1 43 ? 10.075 -3.073 -2.660 1.00 0.00 43 CYS A N 8
ATOM 11294 C CA . CYS A 1 43 ? 9.971 -3.955 -1.501 1.00 0.00 43 CYS A CA 8
ATOM 11295 C C . CYS A 1 43 ? 10.951 -3.534 -0.410 1.00 0.00 43 CYS A C 8
ATOM 11296 O O . CYS A 1 43 ? 10.640 -3.591 0.782 1.00 0.00 43 CYS A O 8
ATOM 11304 N N . LYS A 1 44 ? 12.130 -3.096 -0.829 1.00 0.00 44 LYS A N 8
ATOM 11305 C CA . LYS A 1 44 ? 13.155 -2.628 0.090 1.00 0.00 44 LYS A CA 8
ATOM 11306 C C . LYS A 1 44 ? 12.895 -1.191 0.521 1.00 0.00 44 LYS A C 8
ATOM 11307 O O . LYS A 1 44 ? 13.608 -0.654 1.367 1.00 0.00 44 LYS A O 8
ATOM 11326 N N . GLY A 1 45 ? 11.871 -0.576 -0.060 1.00 0.00 45 GLY A N 8
ATOM 11327 C CA . GLY A 1 45 ? 11.579 0.817 0.224 1.00 0.00 45 GLY A CA 8
ATOM 11328 C C . GLY A 1 45 ? 12.740 1.726 -0.124 1.00 0.00 45 GLY A C 8
ATOM 11329 O O . GLY A 1 45 ? 13.100 2.614 0.650 1.00 0.00 45 GLY A O 8
ATOM 11333 N N . ILE A 1 46 ? 13.333 1.495 -1.286 1.00 0.00 46 ILE A N 8
ATOM 11334 C CA . ILE A 1 46 ? 14.466 2.286 -1.735 1.00 0.00 46 ILE A CA 8
ATOM 11335 C C . ILE A 1 46 ? 13.984 3.499 -2.521 1.00 0.00 46 ILE A C 8
ATOM 11336 O O . ILE A 1 46 ? 14.498 4.605 -2.359 1.00 0.00 46 ILE A O 8
ATOM 11352 N N . ALA A 1 47 ? 12.977 3.289 -3.357 1.00 0.00 47 ALA A N 8
ATOM 11353 C CA . ALA A 1 47 ? 12.433 4.359 -4.180 1.00 0.00 47 ALA A CA 8
ATOM 11354 C C . ALA A 1 47 ? 10.936 4.175 -4.374 1.00 0.00 47 ALA A C 8
ATOM 11355 O O . ALA A 1 47 ? 10.438 3.047 -4.388 1.00 0.00 47 ALA A O 8
ATOM 11362 N N . ILE A 1 48 ? 10.223 5.283 -4.501 1.00 0.00 48 ILE A N 8
ATOM 11363 C CA . ILE A 1 48 ? 8.795 5.240 -4.765 1.00 0.00 48 ILE A CA 8
ATOM 11364 C C . ILE A 1 48 ? 8.531 5.369 -6.262 1.00 0.00 48 ILE A C 8
ATOM 11365 O O . ILE A 1 48 ? 8.993 6.314 -6.911 1.00 0.00 48 ILE A O 8
ATOM 11381 N N . PRO A 1 49 ? 7.804 4.399 -6.826 1.00 0.00 49 PRO A N 8
ATOM 11382 C CA . PRO A 1 49 ? 7.454 4.391 -8.245 1.00 0.00 49 PRO A CA 8
ATOM 11383 C C . PRO A 1 49 ? 6.487 5.514 -8.601 1.00 0.00 49 PRO A C 8
ATOM 11384 O O . PRO A 1 49 ? 5.754 6.013 -7.746 1.00 0.00 49 PRO A O 8
ATOM 11395 N N . ARG A 1 50 ? 6.497 5.910 -9.863 1.00 0.00 50 ARG A N 8
ATOM 11396 C CA . ARG A 1 50 ? 5.591 6.939 -10.349 1.00 0.00 50 ARG A CA 8
ATOM 11397 C C . ARG A 1 50 ? 4.156 6.412 -10.312 1.00 0.00 50 ARG A C 8
ATOM 11398 O O . ARG A 1 50 ? 3.935 5.204 -10.435 1.00 0.00 50 ARG A O 8
ATOM 11419 N N . MET A 1 51 ? 3.192 7.315 -10.135 1.00 0.00 51 MET A N 8
ATOM 11420 C CA . MET A 1 51 ? 1.789 6.938 -9.938 1.00 0.00 51 MET A CA 8
ATOM 11421 C C . MET A 1 51 ? 1.281 5.983 -11.016 1.00 0.00 51 MET A C 8
ATOM 11422 O O . MET A 1 51 ? 0.459 5.116 -10.730 1.00 0.00 51 MET A O 8
ATOM 11436 N N . GLY A 1 52 ? 1.773 6.137 -12.241 1.00 0.00 52 GLY A N 8
ATOM 11437 C CA . GLY A 1 52 ? 1.356 5.266 -13.329 1.00 0.00 52 GLY A CA 8
ATOM 11438 C C . GLY A 1 52 ? 1.653 3.805 -13.045 1.00 0.00 52 GLY A C 8
ATOM 11439 O O . GLY A 1 52 ? 0.864 2.925 -13.390 1.00 0.00 52 GLY A O 8
ATOM 11443 N N . LYS A 1 53 ? 2.785 3.542 -12.405 1.00 0.00 53 LYS A N 8
ATOM 11444 C CA . LYS A 1 53 ? 3.154 2.181 -12.030 1.00 0.00 53 LYS A CA 8
ATOM 11445 C C . LYS A 1 53 ? 2.426 1.762 -10.760 1.00 0.00 53 LYS A C 8
ATOM 11446 O O . LYS A 1 53 ? 2.143 0.582 -10.553 1.00 0.00 53 LYS A O 8
ATOM 11465 N N . VAL A 1 54 ? 2.111 2.742 -9.920 1.00 0.00 54 VAL A N 8
ATOM 11466 C CA . VAL A 1 54 ? 1.321 2.497 -8.718 1.00 0.00 54 VAL A CA 8
ATOM 11467 C C . VAL A 1 54 ? -0.080 2.016 -9.100 1.00 0.00 54 VAL A C 8
ATOM 11468 O O . VAL A 1 54 ? -0.673 1.185 -8.414 1.00 0.00 54 VAL A O 8
ATOM 11481 N N . GLN A 1 55 ? -0.588 2.543 -10.218 1.00 0.00 55 GLN A N 8
ATOM 11482 C CA . GLN A 1 55 ? -1.886 2.133 -10.755 1.00 0.00 55 GLN A CA 8
ATOM 11483 C C . GLN A 1 55 ? -1.928 0.625 -10.955 1.00 0.00 55 GLN A C 8
ATOM 11484 O O . GLN A 1 55 ? -2.867 -0.040 -10.527 1.00 0.00 55 GLN A O 8
ATOM 11498 N N . ALA A 1 56 ? -0.888 0.093 -11.592 1.00 0.00 56 ALA A N 8
ATOM 11499 C CA . ALA A 1 56 ? -0.804 -1.333 -11.876 1.00 0.00 56 ALA A CA 8
ATOM 11500 C C . ALA A 1 56 ? -0.749 -2.145 -10.586 1.00 0.00 56 ALA A C 8
ATOM 11501 O O . ALA A 1 56 ? -1.399 -3.183 -10.467 1.00 0.00 56 ALA A O 8
ATOM 11508 N N . LEU A 1 57 ? 0.016 -1.653 -9.620 1.00 0.00 57 LEU A N 8
ATOM 11509 C CA . LEU A 1 57 ? 0.128 -2.309 -8.325 1.00 0.00 57 LEU A CA 8
ATOM 11510 C C . LEU A 1 57 ? -1.222 -2.344 -7.618 1.00 0.00 57 LEU A C 8
ATOM 11511 O O . LEU A 1 57 ? -1.676 -3.399 -7.175 1.00 0.00 57 LEU A O 8
ATOM 11527 N N . ALA A 1 58 ? -1.867 -1.186 -7.535 1.00 0.00 58 ALA A N 8
ATOM 11528 C CA . ALA A 1 58 ? -3.161 -1.072 -6.882 1.00 0.00 58 ALA A CA 8
ATOM 11529 C C . ALA A 1 58 ? -4.209 -1.914 -7.594 1.00 0.00 58 ALA A C 8
ATOM 11530 O O . ALA A 1 58 ? -5.044 -2.550 -6.957 1.00 0.00 58 ALA A O 8
ATOM 11537 N N . ASP A 1 59 ? -4.145 -1.931 -8.918 1.00 0.00 59 ASP A N 8
ATOM 11538 C CA . ASP A 1 59 ? -5.090 -2.691 -9.727 1.00 0.00 59 ASP A CA 8
ATOM 11539 C C . ASP A 1 59 ? -4.920 -4.183 -9.503 1.00 0.00 59 ASP A C 8
ATOM 11540 O O . ASP A 1 59 ? -5.897 -4.910 -9.349 1.00 0.00 59 ASP A O 8
ATOM 11549 N N . TYR A 1 60 ? -3.673 -4.627 -9.475 1.00 0.00 60 TYR A N 8
ATOM 11550 C CA . TYR A 1 60 ? -3.360 -6.043 -9.318 1.00 0.00 60 TYR A CA 8
ATOM 11551 C C . TYR A 1 60 ? -3.873 -6.571 -7.980 1.00 0.00 60 TYR A C 8
ATOM 11552 O O . TYR A 1 60 ? -4.371 -7.694 -7.894 1.00 0.00 60 TYR A O 8
ATOM 11570 N N . PHE A 1 61 ? -3.770 -5.748 -6.943 1.00 0.00 61 PHE A N 8
ATOM 11571 C CA . PHE A 1 61 ? -4.229 -6.136 -5.616 1.00 0.00 61 PHE A CA 8
ATOM 11572 C C . PHE A 1 61 ? -5.681 -5.721 -5.395 1.00 0.00 61 PHE A C 8
ATOM 11573 O O . PHE A 1 61 ? -6.270 -6.025 -4.357 1.00 0.00 61 PHE A O 8
ATOM 11590 N N . ASN A 1 62 ? -6.247 -5.030 -6.384 1.00 0.00 62 ASN A N 8
ATOM 11591 C CA . ASN A 1 62 ? -7.613 -4.514 -6.316 1.00 0.00 62 ASN A CA 8
ATOM 11592 C C . ASN A 1 62 ? -7.798 -3.585 -5.118 1.00 0.00 62 ASN A C 8
ATOM 11593 O O . ASN A 1 62 ? -8.862 -3.549 -4.502 1.00 0.00 62 ASN A O 8
ATOM 11604 N N . ILE A 1 63 ? -6.762 -2.818 -4.811 1.00 0.00 63 ILE A N 8
ATOM 11605 C CA . ILE A 1 63 ? -6.803 -1.881 -3.698 1.00 0.00 63 ILE A CA 8
ATOM 11606 C C . ILE A 1 63 ? -6.742 -0.446 -4.212 1.00 0.00 63 ILE A C 8
ATOM 11607 O O . ILE A 1 63 ? -6.721 -0.211 -5.423 1.00 0.00 63 ILE A O 8
ATOM 11623 N N . ASN A 1 64 ? -6.711 0.507 -3.294 1.00 0.00 64 ASN A N 8
ATOM 11624 C CA . ASN A 1 64 ? -6.621 1.911 -3.661 1.00 0.00 64 ASN A CA 8
ATOM 11625 C C . ASN A 1 64 ? -5.153 2.315 -3.689 1.00 0.00 64 ASN A C 8
ATOM 11626 O O . ASN A 1 64 ? -4.338 1.730 -2.976 1.00 0.00 64 ASN A O 8
ATOM 11637 N N . LYS A 1 65 ? -4.806 3.306 -4.501 1.00 0.00 65 LYS A N 8
ATOM 11638 C CA . LYS A 1 65 ? -3.428 3.783 -4.545 1.00 0.00 65 LYS A CA 8
ATOM 11639 C C . LYS A 1 65 ? -3.046 4.405 -3.206 1.00 0.00 65 LYS A C 8
ATOM 11640 O O . LYS A 1 65 ? -1.890 4.349 -2.786 1.00 0.00 65 LYS A O 8
ATOM 11659 N N . SER A 1 66 ? -4.037 4.968 -2.526 1.00 0.00 66 SER A N 8
ATOM 11660 C CA . SER A 1 66 ? -3.827 5.607 -1.236 1.00 0.00 66 SER A CA 8
ATOM 11661 C C . SER A 1 66 ? -3.425 4.595 -0.164 1.00 0.00 66 SER A C 8
ATOM 11662 O O . SER A 1 66 ? -2.865 4.973 0.857 1.00 0.00 66 SER A O 8
ATOM 11670 N N . ASP A 1 67 ? -3.696 3.311 -0.408 1.00 0.00 67 ASP A N 8
ATOM 11671 C CA . ASP A 1 67 ? -3.283 2.253 0.519 1.00 0.00 67 ASP A CA 8
ATOM 11672 C C . ASP A 1 67 ? -1.765 2.198 0.622 1.00 0.00 67 ASP A C 8
ATOM 11673 O O . ASP A 1 67 ? -1.207 1.832 1.654 1.00 0.00 67 ASP A O 8
ATOM 11682 N N . LEU A 1 68 ? -1.101 2.571 -0.456 1.00 0.00 68 LEU A N 8
ATOM 11683 C CA . LEU A 1 68 ? 0.352 2.558 -0.501 1.00 0.00 68 LEU A CA 8
ATOM 11684 C C . LEU A 1 68 ? 0.919 3.923 -0.116 1.00 0.00 68 LEU A C 8
ATOM 11685 O O . LEU A 1 68 ? 2.079 4.041 0.263 1.00 0.00 68 LEU A O 8
ATOM 11701 N N . ILE A 1 69 ? 0.084 4.947 -0.214 1.00 0.00 69 ILE A N 8
ATOM 11702 C CA . ILE A 1 69 ? 0.519 6.325 -0.006 1.00 0.00 69 ILE A CA 8
ATOM 11703 C C . ILE A 1 69 ? 0.046 6.857 1.359 1.00 0.00 69 ILE A C 8
ATOM 11704 O O . ILE A 1 69 ? 0.153 8.054 1.643 1.00 0.00 69 ILE A O 8
ATOM 11720 N N . GLU A 1 70 ? -0.515 5.970 2.188 1.00 0.00 70 GLU A N 8
ATOM 11721 C CA . GLU A 1 70 ? -0.991 6.345 3.515 1.00 0.00 70 GLU A CA 8
ATOM 11722 C C . GLU A 1 70 ? 0.046 7.153 4.301 1.00 0.00 70 GLU A C 8
ATOM 11723 O O . GLU A 1 70 ? 1.257 7.000 4.126 1.00 0.00 70 GLU A O 8
ATOM 11735 N N . ASP A 1 71 ? -0.460 8.010 5.170 1.00 0.00 71 ASP A N 8
ATOM 11736 C CA . ASP A 1 71 ? 0.369 8.854 6.020 1.00 0.00 71 ASP A CA 8
ATOM 11737 C C . ASP A 1 71 ? -0.280 8.969 7.394 1.00 0.00 71 ASP A C 8
ATOM 11738 O O . ASP A 1 71 ? -1.499 9.135 7.493 1.00 0.00 71 ASP A O 8
ATOM 11747 N N . LYS A 1 72 ? 0.517 8.872 8.451 1.00 0.00 72 LYS A N 8
ATOM 11748 C CA . LYS A 1 72 ? -0.023 8.901 9.805 1.00 0.00 72 LYS A CA 8
ATOM 11749 C C . LYS A 1 72 ? 0.380 10.157 10.563 1.00 0.00 72 LYS A C 8
ATOM 11750 O O . LYS A 1 72 ? 0.255 10.216 11.787 1.00 0.00 72 LYS A O 8
ATOM 11769 N N . LYS A 1 73 ? 0.852 11.160 9.835 1.00 0.00 73 LYS A N 8
ATOM 11770 C CA . LYS A 1 73 ? 1.066 12.479 10.397 1.00 0.00 73 LYS A CA 8
ATOM 11771 C C . LYS A 1 73 ? -0.229 13.277 10.261 1.00 0.00 73 LYS A C 8
ATOM 11772 O O . LYS A 1 73 ? -0.343 14.434 10.668 1.00 0.00 73 LYS A O 8
ATOM 11791 N N . LEU A 1 74 ? -1.226 12.593 9.733 1.00 0.00 74 LEU A N 8
ATOM 11792 C CA . LEU A 1 74 ? -2.555 13.126 9.587 1.00 0.00 74 LEU A CA 8
ATOM 11793 C C . LEU A 1 74 ? -3.371 12.740 10.807 1.00 0.00 74 LEU A C 8
ATOM 11794 O O . LEU A 1 74 ? -4.010 11.684 10.828 1.00 0.00 74 LEU A O 8
ATOM 11810 N N . ASN A 1 75 ? -3.282 13.584 11.826 1.00 0.00 75 ASN A N 8
ATOM 11811 C CA . ASN A 1 75 ? -3.896 13.336 13.134 1.00 0.00 75 ASN A CA 8
ATOM 11812 C C . ASN A 1 75 ? -3.097 12.262 13.867 1.00 0.00 75 ASN A C 8
ATOM 11813 O O . ASN A 1 75 ? -3.199 11.068 13.566 1.00 0.00 75 ASN A O 8
ATOM 11824 N N . ILE A 1 76 ? -2.284 12.705 14.818 1.00 0.00 76 ILE A N 8
ATOM 11825 C CA . ILE A 1 76 ? -1.303 11.846 15.465 1.00 0.00 76 ILE A CA 8
ATOM 11826 C C . ILE A 1 76 ? -1.954 10.850 16.419 1.00 0.00 76 ILE A C 8
ATOM 11827 O O . ILE A 1 76 ? -2.805 11.205 17.234 1.00 0.00 76 ILE A O 8
ATOM 11843 N N . ASP A 1 77 ? -1.537 9.602 16.289 1.00 0.00 77 ASP A N 8
ATOM 11844 C CA . ASP A 1 77 ? -1.945 8.537 17.190 1.00 0.00 77 ASP A CA 8
ATOM 11845 C C . ASP A 1 77 ? -0.716 7.713 17.527 1.00 0.00 77 ASP A C 8
ATOM 11846 O O . ASP A 1 77 ? -0.307 6.843 16.760 1.00 0.00 77 ASP A O 8
ATOM 11855 N N . THR A 1 78 ? -0.123 8.042 18.665 1.00 0.00 78 THR A N 8
ATOM 11856 C CA . THR A 1 78 ? 1.187 7.543 19.062 1.00 0.00 78 THR A CA 8
ATOM 11857 C C . THR A 1 78 ? 1.346 6.030 18.920 1.00 0.00 78 THR A C 8
ATOM 11858 O O . THR A 1 78 ? 0.778 5.255 19.691 1.00 0.00 78 THR A O 8
ATOM 11869 N N . VAL A 1 79 ? 2.121 5.630 17.920 1.00 0.00 79 VAL A N 8
ATOM 11870 C CA . VAL A 1 79 ? 2.537 4.243 17.762 1.00 0.00 79 VAL A CA 8
ATOM 11871 C C . VAL A 1 79 ? 4.055 4.143 17.984 1.00 0.00 79 VAL A C 8
ATOM 11872 O O . VAL A 1 79 ? 4.853 4.264 17.055 1.00 0.00 79 VAL A O 8
ATOM 11885 N N . PRO A 1 80 ? 4.467 3.982 19.248 1.00 0.00 80 PRO A N 8
ATOM 11886 C CA . PRO A 1 80 ? 5.877 4.042 19.628 1.00 0.00 80 PRO A CA 8
ATOM 11887 C C . PRO A 1 80 ? 6.651 2.774 19.280 1.00 0.00 80 PRO A C 8
ATOM 11888 O O . PRO A 1 80 ? 6.161 1.656 19.457 1.00 0.00 80 PRO A O 8
ATOM 11899 N N . ILE A 1 81 ? 7.858 2.961 18.766 1.00 0.00 81 ILE A N 8
ATOM 11900 C CA . ILE A 1 81 ? 8.772 1.857 18.536 1.00 0.00 81 ILE A CA 8
ATOM 11901 C C . ILE A 1 81 ? 9.914 1.957 19.530 1.00 0.00 81 ILE A C 8
ATOM 11902 O O . ILE A 1 81 ? 10.556 3.002 19.651 1.00 0.00 81 ILE A O 8
ATOM 11918 N N . GLU A 1 82 ? 10.159 0.885 20.246 1.00 0.00 82 GLU A N 8
ATOM 11919 C CA . GLU A 1 82 ? 11.218 0.867 21.234 1.00 0.00 82 GLU A CA 8
ATOM 11920 C C . GLU A 1 82 ? 12.539 0.495 20.582 1.00 0.00 82 GLU A C 8
ATOM 11921 O O . GLU A 1 82 ? 12.970 -0.659 20.622 1.00 0.00 82 GLU A O 8
ATOM 11933 N N . SER A 1 83 ? 13.149 1.476 19.938 1.00 0.00 83 SER A N 8
ATOM 11934 C CA . SER A 1 83 ? 14.430 1.299 19.281 1.00 0.00 83 SER A CA 8
ATOM 11935 C C . SER A 1 83 ? 15.217 2.606 19.339 1.00 0.00 83 SER A C 8
ATOM 11936 O O . SER A 1 83 ? 14.876 3.499 20.116 1.00 0.00 83 SER A O 8
ATOM 11944 N N . GLY A 1 84 ? 16.256 2.721 18.528 1.00 0.00 84 GLY A N 8
ATOM 11945 C CA . GLY A 1 84 ? 17.083 3.909 18.567 1.00 0.00 84 GLY A CA 8
ATOM 11946 C C . GLY A 1 84 ? 16.634 4.980 17.594 1.00 0.00 84 GLY A C 8
ATOM 11947 O O . GLY A 1 84 ? 16.780 4.825 16.380 1.00 0.00 84 GLY A O 8
ATOM 11951 N N . TYR A 1 85 ? 16.081 6.065 18.118 1.00 0.00 85 TYR A N 8
ATOM 11952 C CA . TYR A 1 85 ? 15.716 7.207 17.291 1.00 0.00 85 TYR A CA 8
ATOM 11953 C C . TYR A 1 85 ? 16.937 8.088 17.053 1.00 0.00 85 TYR A C 8
ATOM 11954 O O . TYR A 1 85 ? 17.067 9.167 17.635 1.00 0.00 85 TYR A O 8
ATOM 11972 N N . THR A 1 86 ? 17.848 7.600 16.226 1.00 0.00 86 THR A N 8
ATOM 11973 C CA . THR A 1 86 ? 19.058 8.330 15.907 1.00 0.00 86 THR A CA 8
ATOM 11974 C C . THR A 1 86 ? 18.737 9.519 15.006 1.00 0.00 86 THR A C 8
ATOM 11975 O O . THR A 1 86 ? 18.337 9.349 13.851 1.00 0.00 86 THR A O 8
ATOM 11986 N N . LEU A 1 87 ? 18.893 10.719 15.541 1.00 0.00 87 LEU A N 8
ATOM 11987 C CA . LEU A 1 87 ? 18.560 11.924 14.803 1.00 0.00 87 LEU A CA 8
ATOM 11988 C C . LEU A 1 87 ? 19.745 12.395 13.974 1.00 0.00 87 LEU A C 8
ATOM 11989 O O . LEU A 1 87 ? 20.677 13.010 14.496 1.00 0.00 87 LEU A O 8
ATOM 12005 N N . GLU A 1 88 ? 19.715 12.076 12.690 1.00 0.00 88 GLU A N 8
ATOM 12006 C CA . GLU A 1 88 ? 20.741 12.533 11.765 1.00 0.00 88 GLU A CA 8
ATOM 12007 C C . GLU A 1 88 ? 20.555 14.036 11.539 1.00 0.00 88 GLU A C 8
ATOM 12008 O O . GLU A 1 88 ? 19.425 14.511 11.413 1.00 0.00 88 GLU A O 8
ATOM 12020 N N . HIS A 1 89 ? 21.647 14.782 11.488 1.00 0.00 89 HIS A N 8
ATOM 12021 C CA . HIS A 1 89 ? 21.555 16.235 11.484 1.00 0.00 89 HIS A CA 8
ATOM 12022 C C . HIS A 1 89 ? 22.502 16.873 10.470 1.00 0.00 89 HIS A C 8
ATOM 12023 O O . HIS A 1 89 ? 23.726 16.796 10.594 1.00 0.00 89 HIS A O 8
ATOM 12038 N N . HIS A 1 90 ? 21.906 17.485 9.454 1.00 0.00 90 HIS A N 8
ATOM 12039 C CA . HIS A 1 90 ? 22.641 18.258 8.462 1.00 0.00 90 HIS A CA 8
ATOM 12040 C C . HIS A 1 90 ? 22.197 19.715 8.531 1.00 0.00 90 HIS A C 8
ATOM 12041 O O . HIS A 1 90 ? 21.618 20.140 9.530 1.00 0.00 90 HIS A O 8
ATOM 12056 N N . HIS A 1 91 ? 22.461 20.480 7.482 1.00 0.00 91 HIS A N 8
ATOM 12057 C CA . HIS A 1 91 ? 22.096 21.888 7.469 1.00 0.00 91 HIS A CA 8
ATOM 12058 C C . HIS A 1 91 ? 20.790 22.100 6.727 1.00 0.00 91 HIS A C 8
ATOM 12059 O O . HIS A 1 91 ? 20.273 21.186 6.081 1.00 0.00 91 HIS A O 8
ATOM 12074 N N . HIS A 1 92 ? 20.267 23.309 6.829 1.00 0.00 92 HIS A N 8
ATOM 12075 C CA . HIS A 1 92 ? 19.051 23.672 6.127 1.00 0.00 92 HIS A CA 8
ATOM 12076 C C . HIS A 1 92 ? 19.389 24.088 4.701 1.00 0.00 92 HIS A C 8
ATOM 12077 O O . HIS A 1 92 ? 20.038 25.112 4.476 1.00 0.00 92 HIS A O 8
ATOM 12092 N N . HIS A 1 93 ? 18.958 23.280 3.749 1.00 0.00 93 HIS A N 8
ATOM 12093 C CA . HIS A 1 93 ? 19.240 23.536 2.345 1.00 0.00 93 HIS A CA 8
ATOM 12094 C C . HIS A 1 93 ? 18.243 24.541 1.789 1.00 0.00 93 HIS A C 8
ATOM 12095 O O . HIS A 1 93 ? 17.055 24.486 2.100 1.00 0.00 93 HIS A O 8
ATOM 12110 N N . HIS A 1 94 ? 18.735 25.459 0.980 1.00 0.00 94 HIS A N 8
ATOM 12111 C CA . HIS A 1 94 ? 17.890 26.456 0.346 1.00 0.00 94 HIS A CA 8
ATOM 12112 C C . HIS A 1 94 ? 18.309 26.621 -1.109 1.00 0.00 94 HIS A C 8
ATOM 12113 O O . HIS A 1 94 ? 19.489 26.953 -1.353 1.00 0.00 94 HIS A O 8
ATOM 12129 N N . MET A 1 1 ? 14.993 5.491 12.758 1.00 0.00 1 MET A N 9
ATOM 12130 C CA . MET A 1 1 ? 15.863 5.697 11.581 1.00 0.00 1 MET A CA 9
ATOM 12131 C C . MET A 1 1 ? 15.554 7.039 10.931 1.00 0.00 1 MET A C 9
ATOM 12132 O O . MET A 1 1 ? 14.396 7.453 10.867 1.00 0.00 1 MET A O 9
ATOM 12148 N N . VAL A 1 2 ? 16.595 7.711 10.450 1.00 0.00 2 VA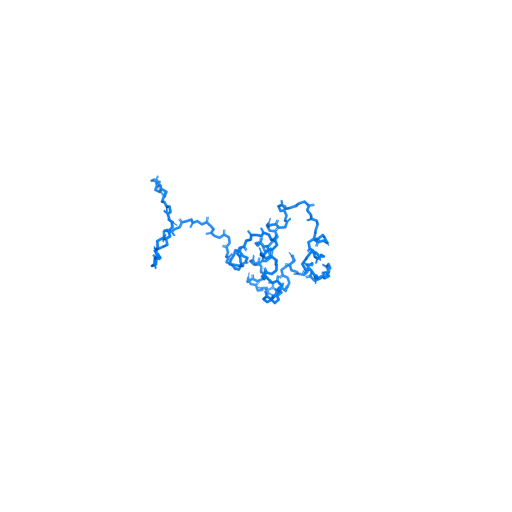L A N 9
ATOM 12149 C CA . VAL A 1 2 ? 16.457 9.051 9.881 1.00 0.00 2 VAL A CA 9
ATOM 12150 C C . VAL A 1 2 ? 16.045 9.013 8.411 1.00 0.00 2 VAL A C 9
ATOM 12151 O O . VAL A 1 2 ? 15.999 10.045 7.744 1.00 0.00 2 VAL A O 9
ATOM 12164 N N . LYS A 1 3 ? 15.736 7.830 7.907 1.00 0.00 3 LYS A N 9
ATOM 12165 C CA . LYS A 1 3 ? 15.326 7.699 6.518 1.00 0.00 3 LYS A CA 9
ATOM 12166 C C . LYS A 1 3 ? 13.859 8.060 6.329 1.00 0.00 3 LYS A C 9
ATOM 12167 O O . LYS A 1 3 ? 13.185 8.500 7.265 1.00 0.00 3 LYS A O 9
ATOM 12186 N N . ASP A 1 4 ? 13.382 7.874 5.108 1.00 0.00 4 ASP A N 9
ATOM 12187 C CA . ASP A 1 4 ? 12.042 8.290 4.716 1.00 0.00 4 ASP A CA 9
ATOM 12188 C C . ASP A 1 4 ? 10.969 7.556 5.509 1.00 0.00 4 ASP A C 9
ATOM 12189 O O . ASP A 1 4 ? 10.799 6.344 5.365 1.00 0.00 4 ASP A O 9
ATOM 12198 N N . LYS A 1 5 ? 10.245 8.303 6.327 1.00 0.00 5 LYS A N 9
ATOM 12199 C CA . LYS A 1 5 ? 9.119 7.769 7.084 1.00 0.00 5 LYS A CA 9
ATOM 12200 C C . LYS A 1 5 ? 7.988 7.380 6.135 1.00 0.00 5 LYS A C 9
ATOM 12201 O O . LYS A 1 5 ? 7.421 6.292 6.241 1.00 0.00 5 LYS A O 9
ATOM 12220 N N . GLN A 1 6 ? 7.692 8.269 5.194 1.00 0.00 6 GLN A N 9
ATOM 12221 C CA . GLN A 1 6 ? 6.615 8.049 4.232 1.00 0.00 6 GLN A CA 9
ATOM 12222 C C . GLN A 1 6 ? 6.901 6.812 3.383 1.00 0.00 6 GLN A C 9
ATOM 12223 O O . GLN A 1 6 ? 6.030 5.973 3.167 1.00 0.00 6 GLN A O 9
ATOM 12237 N N . LYS A 1 7 ? 8.143 6.701 2.929 1.00 0.00 7 LYS A N 9
ATOM 12238 C CA . LYS A 1 7 ? 8.551 5.595 2.073 1.00 0.00 7 LYS A CA 9
ATOM 12239 C C . LYS A 1 7 ? 8.600 4.294 2.868 1.00 0.00 7 LYS A C 9
ATOM 12240 O O . LYS A 1 7 ? 8.343 3.216 2.332 1.00 0.00 7 LYS A O 9
ATOM 12259 N N . ALA A 1 8 ? 8.929 4.406 4.149 1.00 0.00 8 ALA A N 9
ATOM 12260 C CA . ALA A 1 8 ? 8.916 3.255 5.046 1.00 0.00 8 ALA A CA 9
ATOM 12261 C C . ALA A 1 8 ? 7.499 2.727 5.205 1.00 0.00 8 ALA A C 9
ATOM 12262 O O . ALA A 1 8 ? 7.273 1.519 5.188 1.00 0.00 8 ALA A O 9
ATOM 12269 N N . ILE A 1 9 ? 6.547 3.639 5.354 1.00 0.00 9 ILE A N 9
ATOM 12270 C CA . ILE A 1 9 ? 5.141 3.268 5.442 1.00 0.00 9 ILE A CA 9
ATOM 12271 C C . ILE A 1 9 ? 4.681 2.602 4.147 1.00 0.00 9 ILE A C 9
ATOM 12272 O O . ILE A 1 9 ? 4.123 1.503 4.171 1.00 0.00 9 ILE A O 9
ATOM 12288 N N . PHE A 1 10 ? 4.944 3.267 3.027 1.00 0.00 10 PHE A N 9
ATOM 12289 C CA . PHE A 1 10 ? 4.555 2.762 1.714 1.00 0.00 10 PHE A CA 9
ATOM 12290 C C . PHE A 1 10 ? 5.089 1.351 1.481 1.00 0.00 10 PHE A C 9
ATOM 12291 O O . PHE A 1 10 ? 4.341 0.453 1.085 1.00 0.00 10 PHE A O 9
ATOM 12308 N N . SER A 1 11 ? 6.378 1.154 1.743 1.00 0.00 11 SER A N 9
ATOM 12309 C CA . SER A 1 11 ? 7.009 -0.140 1.522 1.00 0.00 11 SER A CA 9
ATOM 12310 C C . SER A 1 11 ? 6.450 -1.199 2.468 1.00 0.00 11 SER A C 9
ATOM 12311 O O . SER A 1 11 ? 6.171 -2.320 2.052 1.00 0.00 11 SER A O 9
ATOM 12319 N N . GLU A 1 12 ? 6.269 -0.838 3.736 1.00 0.00 12 GLU A N 9
ATOM 12320 C CA . GLU A 1 12 ? 5.730 -1.767 4.724 1.00 0.00 12 GLU A CA 9
ATOM 12321 C C . GLU A 1 12 ? 4.307 -2.175 4.353 1.00 0.00 12 GLU A C 9
ATOM 12322 O O . GLU A 1 12 ? 3.959 -3.360 4.388 1.00 0.00 12 GLU A O 9
ATOM 12334 N N . ASN A 1 13 ? 3.495 -1.188 3.984 1.00 0.00 13 ASN A N 9
ATOM 12335 C CA . ASN A 1 13 ? 2.123 -1.433 3.547 1.00 0.00 13 ASN A CA 9
ATOM 12336 C C . ASN A 1 13 ? 2.100 -2.354 2.338 1.00 0.00 13 ASN A C 9
ATOM 12337 O O . ASN A 1 13 ? 1.465 -3.409 2.367 1.00 0.00 13 ASN A O 9
ATOM 12348 N N . LEU A 1 14 ? 2.818 -1.966 1.290 1.00 0.00 14 LEU A N 9
ATOM 12349 C CA . LEU A 1 14 ? 2.875 -2.745 0.056 1.00 0.00 14 LEU A CA 9
ATOM 12350 C C . LEU A 1 14 ? 3.398 -4.155 0.329 1.00 0.00 14 LEU A C 9
ATOM 12351 O O . LEU A 1 14 ? 2.841 -5.139 -0.158 1.00 0.00 14 LEU A O 9
ATOM 12367 N N . ASN A 1 15 ? 4.457 -4.238 1.132 1.00 0.00 15 ASN A N 9
ATOM 12368 C CA . ASN A 1 15 ? 5.086 -5.515 1.478 1.00 0.00 15 ASN A CA 9
ATOM 12369 C C . ASN A 1 15 ? 4.075 -6.470 2.101 1.00 0.00 15 ASN A C 9
ATOM 12370 O O . ASN A 1 15 ? 4.132 -7.682 1.878 1.00 0.00 15 ASN A O 9
ATOM 12381 N N . SER A 1 16 ? 3.142 -5.908 2.867 1.00 0.00 16 SER A N 9
ATOM 12382 C CA . SER A 1 16 ? 2.127 -6.694 3.559 1.00 0.00 16 SER A CA 9
ATOM 12383 C C . SER A 1 16 ? 1.291 -7.494 2.563 1.00 0.00 16 SER A C 9
ATOM 12384 O O . SER A 1 16 ? 1.016 -8.673 2.778 1.00 0.00 16 SER A O 9
ATOM 12392 N N . TYR A 1 17 ? 0.913 -6.848 1.463 1.00 0.00 17 TYR A N 9
ATOM 12393 C CA . TYR A 1 17 ? 0.097 -7.493 0.441 1.00 0.00 17 TYR A CA 9
ATOM 12394 C C . TYR A 1 17 ? 0.928 -8.490 -0.360 1.00 0.00 17 TYR A C 9
ATOM 12395 O O . TYR A 1 17 ? 0.443 -9.562 -0.734 1.00 0.00 17 TYR A O 9
ATOM 12413 N N . ILE A 1 18 ? 2.182 -8.132 -0.615 1.00 0.00 18 ILE A N 9
ATOM 12414 C CA . ILE A 1 18 ? 3.085 -8.971 -1.398 1.00 0.00 18 ILE A CA 9
ATOM 12415 C C . ILE A 1 18 ? 3.365 -10.290 -0.686 1.00 0.00 18 ILE A C 9
ATOM 12416 O O . ILE A 1 18 ? 3.187 -11.366 -1.250 1.00 0.00 18 ILE A O 9
ATOM 12432 N N . ALA A 1 19 ? 3.771 -10.196 0.569 1.00 0.00 19 ALA A N 9
ATOM 12433 C CA . ALA A 1 19 ? 4.169 -11.369 1.330 1.00 0.00 19 ALA A CA 9
ATOM 12434 C C . ALA A 1 19 ? 2.964 -12.174 1.800 1.00 0.00 19 ALA A C 9
ATOM 12435 O O . ALA A 1 19 ? 3.111 -13.266 2.349 1.00 0.00 19 ALA A O 9
ATOM 12442 N N . LYS A 1 20 ? 1.772 -11.635 1.588 1.00 0.00 20 LYS A N 9
ATOM 12443 C CA . LYS A 1 20 ? 0.549 -12.312 1.991 1.00 0.00 20 LYS A CA 9
ATOM 12444 C C . LYS A 1 20 ? 0.019 -13.163 0.847 1.00 0.00 20 LYS A C 9
ATOM 12445 O O . LYS A 1 20 ? -0.810 -14.048 1.044 1.00 0.00 20 LYS A O 9
ATOM 12464 N N . SER A 1 21 ? 0.505 -12.880 -0.348 1.00 0.00 21 SER A N 9
ATOM 12465 C CA . SER A 1 21 ? 0.045 -13.568 -1.543 1.00 0.00 21 SER A CA 9
ATOM 12466 C C . SER A 1 21 ? 0.891 -14.805 -1.823 1.00 0.00 21 SER A C 9
ATOM 12467 O O . SER A 1 21 ? 2.041 -14.897 -1.394 1.00 0.00 21 SER A O 9
ATOM 12475 N N . GLU A 1 22 ? 0.297 -15.759 -2.533 1.00 0.00 22 GLU A N 9
ATOM 12476 C CA . GLU A 1 22 ? 1.016 -16.934 -3.003 1.00 0.00 22 GLU A CA 9
ATOM 12477 C C . GLU A 1 22 ? 1.788 -16.589 -4.271 1.00 0.00 22 GLU A C 9
ATOM 12478 O O . GLU A 1 22 ? 2.643 -17.348 -4.728 1.00 0.00 22 GLU A O 9
ATOM 12490 N N . LYS A 1 23 ? 1.458 -15.437 -4.840 1.00 0.00 23 LYS A N 9
ATOM 12491 C CA . LYS A 1 23 ? 2.154 -14.916 -5.989 1.00 0.00 23 LYS A CA 9
ATOM 12492 C C . LYS A 1 23 ? 3.303 -14.042 -5.514 1.00 0.00 23 LYS A C 9
ATOM 12493 O O . LYS A 1 23 ? 3.093 -13.053 -4.813 1.00 0.00 23 LYS A O 9
ATOM 12512 N N . THR A 1 24 ? 4.509 -14.410 -5.898 1.00 0.00 24 THR A N 9
ATOM 12513 C CA . THR A 1 24 ? 5.699 -13.774 -5.361 1.00 0.00 24 THR A CA 9
ATOM 12514 C C . THR A 1 24 ? 6.001 -12.460 -6.063 1.00 0.00 24 THR A C 9
ATOM 12515 O O . THR A 1 24 ? 5.302 -12.063 -7.000 1.00 0.00 24 THR A O 9
ATOM 12526 N N . GLN A 1 25 ? 7.056 -11.796 -5.599 1.00 0.00 25 GLN A N 9
ATOM 12527 C CA . GLN A 1 25 ? 7.549 -10.571 -6.216 1.00 0.00 25 GLN A CA 9
ATOM 12528 C C . GLN A 1 25 ? 7.780 -10.779 -7.705 1.00 0.00 25 GLN A C 9
ATOM 12529 O O . GLN A 1 25 ? 7.586 -9.873 -8.514 1.00 0.00 25 GLN A O 9
ATOM 12543 N N . LEU A 1 26 ? 8.177 -11.993 -8.048 1.00 0.00 26 LEU A N 9
ATOM 12544 C CA . LEU A 1 26 ? 8.442 -12.354 -9.430 1.00 0.00 26 LEU A CA 9
ATOM 12545 C C . LEU A 1 26 ? 7.141 -12.418 -10.227 1.00 0.00 26 LEU A C 9
ATOM 12546 O O . LEU A 1 26 ? 7.061 -11.896 -11.337 1.00 0.00 26 LEU A O 9
ATOM 12562 N N . GLU A 1 27 ? 6.118 -13.036 -9.640 1.00 0.00 27 GLU A N 9
ATOM 12563 C CA . GLU A 1 27 ? 4.818 -13.174 -10.286 1.00 0.00 27 GLU A CA 9
ATOM 12564 C C . GLU A 1 27 ? 4.196 -11.815 -10.579 1.00 0.00 27 GLU A C 9
ATOM 12565 O O . GLU A 1 27 ? 3.758 -11.550 -11.701 1.00 0.00 27 GLU A O 9
ATOM 12577 N N . ILE A 1 28 ? 4.168 -10.960 -9.566 1.00 0.00 28 ILE A N 9
ATOM 12578 C CA . ILE A 1 28 ? 3.520 -9.660 -9.678 1.00 0.00 28 ILE A CA 9
ATOM 12579 C C . ILE A 1 28 ? 4.238 -8.771 -10.694 1.00 0.00 28 ILE A C 9
ATOM 12580 O O . ILE A 1 28 ? 3.597 -8.116 -11.517 1.00 0.00 28 ILE A O 9
ATOM 12596 N N . ALA A 1 29 ? 5.568 -8.783 -10.653 1.00 0.00 29 ALA A N 9
ATOM 12597 C CA . ALA A 1 29 ? 6.373 -7.950 -11.545 1.00 0.00 29 ALA A CA 9
ATOM 12598 C C . ALA A 1 29 ? 6.076 -8.252 -13.012 1.00 0.00 29 ALA A C 9
ATOM 12599 O O . ALA A 1 29 ? 6.020 -7.341 -13.842 1.00 0.00 29 ALA A O 9
ATOM 12606 N N . LYS A 1 30 ? 5.866 -9.532 -13.317 1.00 0.00 30 LYS A N 9
ATOM 12607 C CA . LYS A 1 30 ? 5.587 -9.971 -14.683 1.00 0.00 30 LYS A CA 9
ATOM 12608 C C . LYS A 1 30 ? 4.283 -9.370 -15.203 1.00 0.00 30 LYS A C 9
ATOM 12609 O O . LYS A 1 30 ? 4.180 -9.012 -16.378 1.00 0.00 30 LYS A O 9
ATOM 12628 N N . SER A 1 31 ? 3.297 -9.256 -14.326 1.00 0.00 31 SER A N 9
ATOM 12629 C CA . SER A 1 31 ? 1.999 -8.711 -14.702 1.00 0.00 31 SER A CA 9
ATOM 12630 C C . SER A 1 31 ? 2.042 -7.183 -14.775 1.00 0.00 31 SER A C 9
ATOM 12631 O O . SER A 1 31 ? 1.376 -6.574 -15.615 1.00 0.00 31 SER A O 9
ATOM 12639 N N . ILE A 1 32 ? 2.834 -6.573 -13.897 1.00 0.00 32 ILE A N 9
ATOM 12640 C CA . ILE A 1 32 ? 2.975 -5.119 -13.876 1.00 0.00 32 ILE A CA 9
ATOM 12641 C C . ILE A 1 32 ? 3.734 -4.634 -15.109 1.00 0.00 32 ILE A C 9
ATOM 12642 O O . ILE A 1 32 ? 3.338 -3.665 -15.757 1.00 0.00 32 ILE A O 9
ATOM 12658 N N . GLY A 1 33 ? 4.814 -5.325 -15.436 1.00 0.00 33 GLY A N 9
ATOM 12659 C CA . GLY A 1 33 ? 5.592 -4.962 -16.601 1.00 0.00 33 GLY A CA 9
ATOM 12660 C C . GLY A 1 33 ? 6.996 -4.528 -16.246 1.00 0.00 33 GLY A C 9
ATOM 12661 O O . GLY A 1 33 ? 7.634 -3.783 -16.988 1.00 0.00 33 GLY A O 9
ATOM 12665 N N . VAL A 1 34 ? 7.480 -4.996 -15.105 1.00 0.00 34 VAL A N 9
ATOM 12666 C CA . VAL A 1 34 ? 8.814 -4.655 -14.645 1.00 0.00 34 VAL A CA 9
ATOM 12667 C C . VAL A 1 34 ? 9.586 -5.915 -14.282 1.00 0.00 34 VAL A C 9
ATOM 12668 O O . VAL A 1 34 ? 9.048 -7.019 -14.345 1.00 0.00 34 VAL A O 9
ATOM 12681 N N . SER A 1 35 ? 10.843 -5.752 -13.915 1.00 0.00 35 SER A N 9
ATOM 12682 C CA . SER A 1 35 ? 11.649 -6.871 -13.472 1.00 0.00 35 SER A CA 9
ATOM 12683 C C . SER A 1 35 ? 11.475 -7.066 -11.967 1.00 0.00 35 SER A C 9
ATOM 12684 O O . SER A 1 35 ? 11.142 -6.116 -11.254 1.00 0.00 35 SER A O 9
ATOM 12692 N N . PRO A 1 36 ? 11.691 -8.295 -11.459 1.00 0.00 36 PRO A N 9
ATOM 12693 C CA . PRO A 1 36 ? 11.605 -8.581 -10.022 1.00 0.00 36 PRO A CA 9
ATOM 12694 C C . PRO A 1 36 ? 12.542 -7.690 -9.213 1.00 0.00 36 PRO A C 9
ATOM 12695 O O . PRO A 1 36 ? 12.287 -7.397 -8.048 1.00 0.00 36 PRO A O 9
ATOM 12706 N N . GLN A 1 37 ? 13.613 -7.243 -9.859 1.00 0.00 37 GLN A N 9
ATOM 12707 C CA . GLN A 1 37 ? 14.574 -6.344 -9.238 1.00 0.00 37 GLN A CA 9
ATOM 12708 C C . GLN A 1 37 ? 13.940 -4.982 -8.971 1.00 0.00 37 GLN A C 9
ATOM 12709 O O . GLN A 1 37 ? 14.153 -4.381 -7.919 1.00 0.00 37 GLN A O 9
ATOM 12723 N N . THR A 1 38 ? 13.145 -4.512 -9.925 1.00 0.00 38 THR A N 9
ATOM 12724 C CA . THR A 1 38 ? 12.475 -3.226 -9.801 1.00 0.00 38 THR A CA 9
ATOM 12725 C C . THR A 1 38 ? 11.451 -3.295 -8.680 1.00 0.00 38 THR A C 9
ATOM 12726 O O . THR A 1 38 ? 11.322 -2.381 -7.870 1.00 0.00 38 THR A O 9
ATOM 12737 N N . PHE A 1 39 ? 10.755 -4.417 -8.628 1.00 0.00 39 PHE A N 9
ATOM 12738 C CA . PHE A 1 39 ? 9.762 -4.665 -7.599 1.00 0.00 39 PHE A CA 9
ATOM 12739 C C . PHE A 1 39 ? 10.441 -4.787 -6.233 1.00 0.00 39 PHE A C 9
ATOM 12740 O O . PHE A 1 39 ? 9.898 -4.369 -5.210 1.00 0.00 39 PHE A O 9
ATOM 12757 N N . ASN A 1 40 ? 11.645 -5.346 -6.243 1.00 0.00 40 ASN A N 9
ATOM 12758 C CA . ASN A 1 40 ? 12.420 -5.569 -5.027 1.00 0.00 40 ASN A CA 9
ATOM 12759 C C . ASN A 1 40 ? 12.806 -4.239 -4.376 1.00 0.00 40 ASN A C 9
ATOM 12760 O O . ASN A 1 40 ? 12.876 -4.141 -3.152 1.00 0.00 40 ASN A O 9
ATOM 12771 N N . THR A 1 41 ? 13.042 -3.213 -5.190 1.00 0.00 41 THR A N 9
ATOM 12772 C CA . THR A 1 41 ? 13.445 -1.916 -4.658 1.00 0.00 41 THR A CA 9
ATOM 12773 C C . THR A 1 41 ? 12.307 -1.270 -3.872 1.00 0.00 41 THR A C 9
ATOM 12774 O O . THR A 1 41 ? 12.535 -0.636 -2.842 1.00 0.00 41 THR A O 9
ATOM 12785 N N . TRP A 1 42 ? 11.078 -1.445 -4.356 1.00 0.00 42 TRP A N 9
ATOM 12786 C CA . TRP A 1 42 ? 9.902 -0.934 -3.660 1.00 0.00 42 TRP A CA 9
ATOM 12787 C C . TRP A 1 42 ? 9.703 -1.695 -2.355 1.00 0.00 42 TRP A C 9
ATOM 12788 O O . TRP A 1 42 ? 9.305 -1.125 -1.340 1.00 0.00 42 TRP A O 9
ATOM 12809 N N . CYS A 1 43 ? 10.001 -2.987 -2.403 1.00 0.00 43 CYS A N 9
ATOM 12810 C CA . CYS A 1 43 ? 9.922 -3.852 -1.232 1.00 0.00 43 CYS A CA 9
ATOM 12811 C C . CYS A 1 43 ? 10.916 -3.400 -0.165 1.00 0.00 43 CYS A C 9
ATOM 12812 O O . CYS A 1 43 ? 10.631 -3.456 1.030 1.00 0.00 43 CYS A O 9
ATOM 12820 N N . LYS A 1 44 ? 12.077 -2.940 -0.612 1.00 0.00 44 LYS A N 9
ATOM 12821 C CA . LYS A 1 44 ? 13.102 -2.436 0.282 1.00 0.00 44 LYS A CA 9
ATOM 12822 C C . LYS A 1 44 ? 12.840 -0.983 0.659 1.00 0.00 44 LYS A C 9
ATOM 12823 O O . LYS A 1 44 ? 13.547 -0.410 1.488 1.00 0.00 44 LYS A O 9
ATOM 12842 N N . GLY A 1 45 ? 11.814 -0.397 0.052 1.00 0.00 45 GLY A N 9
ATOM 12843 C CA . GLY A 1 45 ? 11.502 0.998 0.298 1.00 0.00 45 GLY A CA 9
ATOM 12844 C C . GLY A 1 45 ? 12.600 1.932 -0.170 1.00 0.00 45 GLY A C 9
ATOM 12845 O O . GLY A 1 45 ? 12.828 2.986 0.431 1.00 0.00 45 GLY A O 9
ATOM 12849 N N . ILE A 1 46 ? 13.281 1.550 -1.242 1.00 0.00 46 ILE A N 9
ATOM 12850 C CA . ILE A 1 46 ? 14.361 2.358 -1.786 1.00 0.00 46 ILE A CA 9
ATOM 12851 C C . ILE A 1 46 ? 13.802 3.586 -2.494 1.00 0.00 46 ILE A C 9
ATOM 12852 O O . ILE A 1 46 ? 14.184 4.719 -2.191 1.00 0.00 46 ILE A O 9
ATOM 12868 N N . ALA A 1 47 ? 12.868 3.358 -3.407 1.00 0.00 47 ALA A N 9
ATOM 12869 C CA . ALA A 1 47 ? 12.266 4.436 -4.172 1.00 0.00 47 ALA A CA 9
ATOM 12870 C C . ALA A 1 47 ? 10.756 4.258 -4.250 1.00 0.00 47 ALA A C 9
ATOM 12871 O O . ALA A 1 47 ? 10.226 3.235 -3.824 1.00 0.00 47 ALA A O 9
ATOM 12878 N N . ILE A 1 48 ? 10.076 5.261 -4.781 1.00 0.00 48 ILE A N 9
ATOM 12879 C CA . ILE A 1 48 ? 8.631 5.202 -4.961 1.00 0.00 48 ILE A CA 9
ATOM 12880 C C . ILE A 1 48 ? 8.293 5.346 -6.440 1.00 0.00 48 ILE A C 9
ATOM 12881 O O . ILE A 1 48 ? 8.798 6.246 -7.109 1.00 0.00 48 ILE A O 9
ATOM 12897 N N . PRO A 1 49 ? 7.467 4.439 -6.973 1.00 0.00 49 PRO A N 9
ATOM 12898 C CA . PRO A 1 49 ? 7.047 4.482 -8.373 1.00 0.00 49 PRO A CA 9
ATOM 12899 C C . PRO A 1 49 ? 6.103 5.646 -8.647 1.00 0.00 49 PRO A C 9
ATOM 12900 O O . PRO A 1 49 ? 5.431 6.145 -7.740 1.00 0.00 49 PRO A O 9
ATOM 12911 N N . ARG A 1 50 ? 6.058 6.083 -9.893 1.00 0.00 50 ARG A N 9
ATOM 12912 C CA . ARG A 1 50 ? 5.181 7.172 -10.274 1.00 0.00 50 ARG A CA 9
ATOM 12913 C C . ARG A 1 50 ? 3.790 6.647 -10.596 1.00 0.00 50 ARG A C 9
ATOM 12914 O O . ARG A 1 50 ? 3.590 5.431 -10.703 1.00 0.00 50 ARG A O 9
ATOM 12935 N N . MET A 1 51 ? 2.847 7.571 -10.771 1.00 0.00 51 MET A N 9
ATOM 12936 C CA . MET A 1 51 ? 1.429 7.239 -10.930 1.00 0.00 51 MET A CA 9
ATOM 12937 C C . MET A 1 51 ? 1.192 6.165 -11.989 1.00 0.00 51 MET A C 9
ATOM 12938 O O . MET A 1 51 ? 0.312 5.326 -11.823 1.00 0.00 51 MET A O 9
ATOM 12952 N N . GLY A 1 52 ? 1.987 6.181 -13.054 1.00 0.00 52 GLY A N 9
ATOM 12953 C CA . GLY A 1 52 ? 1.835 5.205 -14.122 1.00 0.00 52 GLY A CA 9
ATOM 12954 C C . GLY A 1 52 ? 1.824 3.768 -13.622 1.00 0.00 52 GLY A C 9
ATOM 12955 O O . GLY A 1 52 ? 0.965 2.976 -14.010 1.00 0.00 52 GLY A O 9
ATOM 12959 N N . LYS A 1 53 ? 2.762 3.438 -12.742 1.00 0.00 53 LYS A N 9
ATOM 12960 C CA . LYS A 1 53 ? 2.855 2.085 -12.206 1.00 0.00 53 LYS A CA 9
ATOM 12961 C C . LYS A 1 53 ? 2.073 1.937 -10.905 1.00 0.00 53 LYS A C 9
ATOM 12962 O O . LYS A 1 53 ? 1.686 0.828 -10.537 1.00 0.00 53 LYS A O 9
ATOM 12981 N N . VAL A 1 54 ? 1.832 3.049 -10.217 1.00 0.00 54 VAL A N 9
ATOM 12982 C CA . VAL A 1 54 ? 1.050 3.021 -8.984 1.00 0.00 54 VAL A CA 9
ATOM 12983 C C . VAL A 1 54 ? -0.363 2.508 -9.251 1.00 0.00 54 VAL A C 9
ATOM 12984 O O . VAL A 1 54 ? -0.889 1.690 -8.496 1.00 0.00 54 VAL A O 9
ATOM 12997 N N . GLN A 1 55 ? -0.965 2.970 -10.345 1.00 0.00 55 GLN A N 9
ATOM 12998 C CA . GLN A 1 55 ? -2.315 2.549 -10.699 1.00 0.00 55 GLN A CA 9
ATOM 12999 C C . GLN A 1 55 ? -2.320 1.073 -11.070 1.00 0.00 55 GLN A C 9
ATOM 13000 O O . GLN A 1 55 ? -3.296 0.369 -10.819 1.00 0.00 55 GLN A O 9
ATOM 13014 N N . ALA A 1 56 ? -1.220 0.609 -11.652 1.00 0.00 56 ALA A N 9
ATOM 13015 C CA . ALA A 1 56 ? -1.081 -0.796 -12.011 1.00 0.00 56 ALA A CA 9
ATOM 13016 C C . ALA A 1 56 ? -0.990 -1.665 -10.760 1.00 0.00 56 ALA A C 9
ATOM 13017 O O . ALA A 1 56 ? -1.642 -2.708 -10.667 1.00 0.00 56 ALA A O 9
ATOM 13024 N N . LEU A 1 57 ? -0.184 -1.227 -9.799 1.00 0.00 57 LEU A N 9
ATOM 13025 C CA . LEU A 1 57 ? -0.041 -1.928 -8.532 1.00 0.00 57 LEU A CA 9
ATOM 13026 C C . LEU A 1 57 ? -1.374 -1.989 -7.797 1.00 0.00 57 LEU A C 9
ATOM 13027 O O . LEU A 1 57 ? -1.815 -3.059 -7.372 1.00 0.00 57 LEU A O 9
ATOM 13043 N N . ALA A 1 58 ? -2.024 -0.836 -7.668 1.00 0.00 58 ALA A N 9
ATOM 13044 C CA . ALA A 1 58 ? -3.305 -0.748 -6.981 1.00 0.00 58 ALA A CA 9
ATOM 13045 C C . ALA A 1 58 ? -4.375 -1.569 -7.695 1.00 0.00 58 ALA A C 9
ATOM 13046 O O . ALA A 1 58 ? -5.310 -2.060 -7.071 1.00 0.00 58 ALA A O 9
ATOM 13053 N N . ASP A 1 59 ? -4.223 -1.718 -9.006 1.00 0.00 59 ASP A N 9
ATOM 13054 C CA . ASP A 1 59 ? -5.181 -2.471 -9.814 1.00 0.00 59 ASP A CA 9
ATOM 13055 C C . ASP A 1 59 ? -5.026 -3.967 -9.587 1.00 0.00 59 ASP A C 9
ATOM 13056 O O . ASP A 1 59 ? -6.012 -4.701 -9.509 1.00 0.00 59 ASP A O 9
ATOM 13065 N N . TYR A 1 60 ? -3.783 -4.411 -9.463 1.00 0.00 60 TYR A N 9
ATOM 13066 C CA . TYR A 1 60 ? -3.489 -5.829 -9.291 1.00 0.00 60 TYR A CA 9
ATOM 13067 C C . TYR A 1 60 ? -3.894 -6.303 -7.897 1.00 0.00 60 TYR A C 9
ATOM 13068 O O . TYR A 1 60 ? -4.278 -7.456 -7.709 1.00 0.00 60 TYR A O 9
ATOM 13086 N N . PHE A 1 61 ? -3.803 -5.409 -6.919 1.00 0.00 61 PHE A N 9
ATOM 13087 C CA . PHE A 1 61 ? -4.231 -5.722 -5.564 1.00 0.00 61 PHE A CA 9
ATOM 13088 C C . PHE A 1 61 ? -5.683 -5.305 -5.345 1.00 0.00 61 PHE A C 9
ATOM 13089 O O . PHE A 1 61 ? -6.270 -5.590 -4.299 1.00 0.00 61 PHE A O 9
ATOM 13106 N N . ASN A 1 62 ? -6.245 -4.629 -6.349 1.00 0.00 62 ASN A N 9
ATOM 13107 C CA . ASN A 1 62 ? -7.638 -4.176 -6.332 1.00 0.00 62 ASN A CA 9
ATOM 13108 C C . ASN A 1 62 ? -7.918 -3.272 -5.136 1.00 0.00 62 ASN A C 9
ATOM 13109 O O . ASN A 1 62 ? -8.966 -3.374 -4.489 1.00 0.00 62 ASN A O 9
ATOM 13120 N N . ILE A 1 63 ? -6.986 -2.369 -4.865 1.00 0.00 63 ILE A N 9
ATOM 13121 C CA . ILE A 1 63 ? -7.115 -1.432 -3.757 1.00 0.00 63 ILE A CA 9
ATOM 13122 C C . ILE A 1 63 ? -7.021 0.006 -4.257 1.00 0.00 63 ILE A C 9
ATOM 13123 O O . ILE A 1 63 ? -6.827 0.244 -5.450 1.00 0.00 63 ILE A O 9
ATOM 13139 N N . ASN A 1 64 ? -7.155 0.963 -3.348 1.00 0.00 64 ASN A N 9
ATOM 13140 C CA . ASN A 1 64 ? -7.160 2.373 -3.720 1.00 0.00 64 ASN A CA 9
ATOM 13141 C C . ASN A 1 64 ? -5.789 2.990 -3.490 1.00 0.00 64 ASN A C 9
ATOM 13142 O O . ASN A 1 64 ? -4.912 2.368 -2.887 1.00 0.00 64 ASN A O 9
ATOM 13153 N N . LYS A 1 65 ? -5.612 4.219 -3.968 1.00 0.00 65 LYS A N 9
ATOM 13154 C CA . LYS A 1 65 ? -4.375 4.961 -3.748 1.00 0.00 65 LYS A CA 9
ATOM 13155 C C . LYS A 1 65 ? -4.098 5.108 -2.254 1.00 0.00 65 LYS A C 9
ATOM 13156 O O . LYS A 1 65 ? -2.953 5.030 -1.811 1.00 0.00 65 LYS A O 9
ATOM 13175 N N . SER A 1 66 ? -5.163 5.297 -1.490 1.00 0.00 66 SER A N 9
ATOM 13176 C CA . SER A 1 66 ? -5.071 5.509 -0.058 1.00 0.00 66 SER A CA 9
ATOM 13177 C C . SER A 1 66 ? -4.454 4.301 0.646 1.00 0.00 66 SER A C 9
ATOM 13178 O O . SER A 1 66 ? -3.570 4.449 1.487 1.00 0.00 66 SER A O 9
ATOM 13186 N N . ASP A 1 67 ? -4.896 3.106 0.255 1.00 0.00 67 ASP A N 9
ATOM 13187 C CA . ASP A 1 67 ? -4.480 1.865 0.911 1.00 0.00 67 ASP A CA 9
ATOM 13188 C C . ASP A 1 67 ? -2.972 1.641 0.799 1.00 0.00 67 ASP A C 9
ATOM 13189 O O . ASP A 1 67 ? -2.383 0.911 1.598 1.00 0.00 67 ASP A O 9
ATOM 13198 N N . LEU A 1 68 ? -2.357 2.249 -0.203 1.00 0.00 68 LEU A N 9
ATOM 13199 C CA . LEU A 1 68 ? -0.925 2.096 -0.422 1.00 0.00 68 LEU A CA 9
ATOM 13200 C C . LEU A 1 68 ? -0.116 3.168 0.307 1.00 0.00 68 LEU A C 9
ATOM 13201 O O . LEU A 1 68 ? 1.012 2.919 0.729 1.00 0.00 68 LEU A O 9
ATOM 13217 N N . ILE A 1 69 ? -0.691 4.353 0.461 1.00 0.00 69 ILE A N 9
ATOM 13218 C CA . ILE A 1 69 ? 0.061 5.503 0.950 1.00 0.00 69 ILE A CA 9
ATOM 13219 C C . ILE A 1 69 ? -0.049 5.687 2.464 1.00 0.00 69 ILE A C 9
ATOM 13220 O O . ILE A 1 69 ? 0.965 5.811 3.147 1.00 0.00 69 ILE A O 9
ATOM 13236 N N . GLU A 1 70 ? -1.265 5.706 2.997 1.00 0.00 70 GLU A N 9
ATOM 13237 C CA . GLU A 1 70 ? -1.454 6.025 4.399 1.00 0.00 70 GLU A CA 9
ATOM 13238 C C . GLU A 1 70 ? -1.330 4.792 5.288 1.00 0.00 70 GLU A C 9
ATOM 13239 O O . GLU A 1 70 ? -1.684 3.680 4.894 1.00 0.00 70 GLU A O 9
ATOM 13251 N N . ASP A 1 71 ? -0.821 5.010 6.496 1.00 0.00 71 ASP A N 9
ATOM 13252 C CA . ASP A 1 71 ? -0.535 3.923 7.427 1.00 0.00 71 ASP A CA 9
ATOM 13253 C C . ASP A 1 71 ? -1.778 3.535 8.222 1.00 0.00 71 ASP A C 9
ATOM 13254 O O . ASP A 1 71 ? -2.724 4.315 8.345 1.00 0.00 71 ASP A O 9
ATOM 13263 N N . LYS A 1 72 ? -1.756 2.331 8.777 1.00 0.00 72 LYS A N 9
ATOM 13264 C CA . LYS A 1 72 ? -2.896 1.786 9.507 1.00 0.00 72 LYS A CA 9
ATOM 13265 C C . LYS A 1 72 ? -2.966 2.320 10.935 1.00 0.00 72 LYS A C 9
ATOM 13266 O O . LYS A 1 72 ? -3.906 2.026 11.666 1.00 0.00 72 LYS A O 9
ATOM 13285 N N . LYS A 1 73 ? -1.983 3.113 11.335 1.00 0.00 73 LYS A N 9
ATOM 13286 C CA . LYS A 1 73 ? -2.012 3.742 12.645 1.00 0.00 73 LYS A CA 9
ATOM 13287 C C . LYS A 1 73 ? -2.820 5.035 12.600 1.00 0.00 73 LYS A C 9
ATOM 13288 O O . LYS A 1 73 ? -2.740 5.871 13.502 1.00 0.00 73 LYS A O 9
ATOM 13307 N N . LEU A 1 74 ? -3.614 5.178 11.547 1.00 0.00 74 LEU A N 9
ATOM 13308 C CA . LEU A 1 74 ? -4.526 6.297 11.411 1.00 0.00 74 LEU A CA 9
ATOM 13309 C C . LEU A 1 74 ? -5.897 5.933 11.957 1.00 0.00 74 LEU A C 9
ATOM 13310 O O . LEU A 1 74 ? -6.869 6.673 11.794 1.00 0.00 74 LEU A O 9
ATOM 13326 N N . ASN A 1 75 ? -5.965 4.783 12.599 1.00 0.00 75 ASN A N 9
ATOM 13327 C CA . ASN A 1 75 ? -7.175 4.344 13.256 1.00 0.00 75 ASN A CA 9
ATOM 13328 C C . ASN A 1 75 ? -7.271 5.035 14.597 1.00 0.00 75 ASN A C 9
ATOM 13329 O O . ASN A 1 75 ? -6.256 5.265 15.257 1.00 0.00 75 ASN A O 9
ATOM 13340 N N . ILE A 1 76 ? -8.479 5.386 14.979 1.00 0.00 76 ILE A N 9
ATOM 13341 C CA . ILE A 1 76 ? -8.710 6.022 16.267 1.00 0.00 76 ILE A CA 9
ATOM 13342 C C . ILE A 1 76 ? -8.271 5.080 17.374 1.00 0.00 76 ILE A C 9
ATOM 13343 O O . ILE A 1 76 ? -8.859 4.014 17.570 1.00 0.00 76 ILE A O 9
ATOM 13359 N N . ASP A 1 77 ? -7.239 5.479 18.082 1.00 0.00 77 ASP A N 9
ATOM 13360 C CA . ASP A 1 77 ? -6.629 4.640 19.099 1.00 0.00 77 ASP A CA 9
ATOM 13361 C C . ASP A 1 77 ? -5.894 5.494 20.116 1.00 0.00 77 ASP A C 9
ATOM 13362 O O . ASP A 1 77 ? -4.852 6.078 19.811 1.00 0.00 77 ASP A O 9
ATOM 13371 N N . THR A 1 78 ? -6.467 5.590 21.310 1.00 0.00 78 THR A N 9
ATOM 13372 C CA . THR A 1 78 ? -5.847 6.293 22.427 1.00 0.00 78 THR A CA 9
ATOM 13373 C C . THR A 1 78 ? -5.687 7.786 22.124 1.00 0.00 78 THR A C 9
ATOM 13374 O O . THR A 1 78 ? -4.869 8.480 22.734 1.00 0.00 78 THR A O 9
ATOM 13385 N N . VAL A 1 79 ? -6.494 8.278 21.199 1.00 0.00 79 VAL A N 9
ATOM 13386 C CA . VAL A 1 79 ? -6.434 9.678 20.794 1.00 0.00 79 VAL A CA 9
ATOM 13387 C C . VAL A 1 79 ? -7.838 10.276 20.724 1.00 0.00 79 VAL A C 9
ATOM 13388 O O . VAL A 1 79 ? -8.490 10.243 19.674 1.00 0.00 79 VAL A O 9
ATOM 13401 N N . PRO A 1 80 ? -8.348 10.774 21.858 1.00 0.00 80 PRO A N 9
ATOM 13402 C CA . PRO A 1 80 ? -9.620 11.489 21.908 1.00 0.00 80 PRO A CA 9
ATOM 13403 C C . PRO A 1 80 ? -9.473 12.895 21.341 1.00 0.00 80 PRO A C 9
ATOM 13404 O O . PRO A 1 80 ? -8.770 13.733 21.913 1.00 0.00 80 PRO A O 9
ATOM 13415 N N . ILE A 1 81 ? -10.110 13.139 20.206 1.00 0.00 81 ILE A N 9
ATOM 13416 C CA . ILE A 1 81 ? -10.005 14.422 19.529 1.00 0.00 81 ILE A CA 9
ATOM 13417 C C . ILE A 1 81 ? -10.583 15.551 20.386 1.00 0.00 81 ILE A C 9
ATOM 13418 O O . ILE A 1 81 ? -11.627 15.399 21.020 1.00 0.00 81 ILE A O 9
ATOM 13434 N N . GLU A 1 82 ? -9.891 16.680 20.398 1.00 0.00 82 GLU A N 9
ATOM 13435 C CA . GLU A 1 82 ? -10.272 17.822 21.225 1.00 0.00 82 GLU A CA 9
ATOM 13436 C C . GLU A 1 82 ? -11.280 18.712 20.486 1.00 0.00 82 GLU A C 9
ATOM 13437 O O . GLU A 1 82 ? -11.459 19.887 20.804 1.00 0.00 82 GLU A O 9
ATOM 13449 N N . SER A 1 83 ? -11.945 18.140 19.497 1.00 0.00 83 SER A N 9
ATOM 13450 C CA . SER A 1 83 ? -12.939 18.862 18.720 1.00 0.00 83 SER A CA 9
ATOM 13451 C C . SER A 1 83 ? -13.945 17.885 18.125 1.00 0.00 83 SER A C 9
ATOM 13452 O O . SER A 1 83 ? -13.776 16.669 18.233 1.00 0.00 83 SER A O 9
ATOM 13460 N N . GLY A 1 84 ? -14.996 18.414 17.521 1.00 0.00 84 GLY A N 9
ATOM 13461 C CA . GLY A 1 84 ? -15.962 17.570 16.855 1.00 0.00 84 GLY A CA 9
ATOM 13462 C C . GLY A 1 84 ? -17.193 17.319 17.693 1.00 0.00 84 GLY A C 9
ATOM 13463 O O . GLY A 1 84 ? -17.658 16.182 17.806 1.00 0.00 84 GLY A O 9
ATOM 13467 N N . TYR A 1 85 ? -17.715 18.370 18.308 1.00 0.00 85 TYR A N 9
ATOM 13468 C CA . TYR A 1 85 ? -18.964 18.267 19.042 1.00 0.00 85 TYR A CA 9
ATOM 13469 C C . TYR A 1 85 ? -20.115 18.223 18.051 1.00 0.00 85 TYR A C 9
ATOM 13470 O O . TYR A 1 85 ? -20.188 19.044 17.137 1.00 0.00 85 TYR A O 9
ATOM 13488 N N . THR A 1 86 ? -21.002 17.259 18.212 1.00 0.00 86 THR A N 9
ATOM 13489 C CA . THR A 1 86 ? -22.101 17.089 17.281 1.00 0.00 86 THR A CA 9
ATOM 13490 C C . THR A 1 86 ? -23.273 18.004 17.625 1.00 0.00 86 THR A C 9
ATOM 13491 O O . THR A 1 86 ? -24.187 17.626 18.359 1.00 0.00 86 THR A O 9
ATOM 13502 N N . LEU A 1 87 ? -23.207 19.232 17.129 1.00 0.00 87 LEU A N 9
ATOM 13503 C CA . LEU A 1 87 ? -24.320 20.160 17.244 1.00 0.00 87 LEU A CA 9
ATOM 13504 C C . LEU A 1 87 ? -25.131 20.123 15.955 1.00 0.00 87 LEU A C 9
ATOM 13505 O O . LEU A 1 87 ? -24.888 19.276 15.094 1.00 0.00 87 LEU A O 9
ATOM 13521 N N . GLU A 1 88 ? -26.082 21.033 15.819 1.00 0.00 88 GLU A N 9
ATOM 13522 C CA . GLU A 1 88 ? -26.992 21.015 14.680 1.00 0.00 88 GLU A CA 9
ATOM 13523 C C . GLU A 1 88 ? -26.289 21.449 13.395 1.00 0.00 88 GLU A C 9
ATOM 13524 O O . GLU A 1 88 ? -26.064 22.635 13.164 1.00 0.00 88 GLU A O 9
ATOM 13536 N N . HIS A 1 89 ? -25.923 20.468 12.579 1.00 0.00 89 HIS A N 9
ATOM 13537 C CA . HIS A 1 89 ? -25.329 20.716 11.270 1.00 0.00 89 HIS A CA 9
ATOM 13538 C C . HIS A 1 89 ? -25.978 19.819 10.227 1.00 0.00 89 HIS A C 9
ATOM 13539 O O . HIS A 1 89 ? -26.764 18.932 10.568 1.00 0.00 89 HIS A O 9
ATOM 13554 N N . HIS A 1 90 ? -25.646 20.046 8.963 1.00 0.00 90 HIS A N 9
ATOM 13555 C CA . HIS A 1 90 ? -26.163 19.217 7.882 1.00 0.00 90 HIS A CA 9
ATOM 13556 C C . HIS A 1 90 ? -25.549 17.823 7.960 1.00 0.00 90 HIS A C 9
ATOM 13557 O O . HIS A 1 90 ? -24.370 17.674 8.285 1.00 0.00 90 HIS A O 9
ATOM 13572 N N . HIS A 1 91 ? -26.346 16.810 7.677 1.00 0.00 91 HIS A N 9
ATOM 13573 C CA . HIS A 1 91 ? -25.885 15.436 7.774 1.00 0.00 91 HIS A CA 9
ATOM 13574 C C . HIS A 1 91 ? -25.587 14.869 6.393 1.00 0.00 91 HIS A C 9
ATOM 13575 O O . HIS A 1 91 ? -24.469 14.430 6.118 1.00 0.00 91 HIS A O 9
ATOM 13590 N N . HIS A 1 92 ? -26.584 14.898 5.518 1.00 0.00 92 HIS A N 9
ATOM 13591 C CA . HIS A 1 92 ? -26.445 14.326 4.189 1.00 0.00 92 HIS A CA 9
ATOM 13592 C C . HIS A 1 92 ? -26.695 15.386 3.125 1.00 0.00 92 HIS A C 9
ATOM 13593 O O . HIS A 1 92 ? -27.795 15.925 3.024 1.00 0.00 92 HIS A O 9
ATOM 13608 N N . HIS A 1 93 ? -25.674 15.683 2.332 1.00 0.00 93 HIS A N 9
ATOM 13609 C CA . HIS A 1 93 ? -25.793 16.695 1.290 1.00 0.00 93 HIS A CA 9
ATOM 13610 C C . HIS A 1 93 ? -26.002 16.044 -0.079 1.00 0.00 93 HIS A C 9
ATOM 13611 O O . HIS A 1 93 ? -25.129 16.098 -0.947 1.00 0.00 93 HIS A O 9
ATOM 13626 N N . HIS A 1 94 ? -27.155 15.403 -0.244 1.00 0.00 94 HIS A N 9
ATOM 13627 C CA . HIS A 1 94 ? -27.558 14.824 -1.522 1.00 0.00 94 HIS A CA 9
ATOM 13628 C C . HIS A 1 94 ? -28.913 14.146 -1.361 1.00 0.00 94 HIS A C 9
ATOM 13629 O O . HIS A 1 94 ? -28.949 12.906 -1.210 1.00 0.00 94 HIS A O 9
ATOM 13645 N N . MET A 1 1 ? 14.668 9.675 13.714 1.00 0.00 1 MET A N 10
ATOM 13646 C CA . MET A 1 1 ? 14.699 11.138 13.487 1.00 0.00 1 MET A CA 10
ATOM 13647 C C . MET A 1 1 ? 14.468 11.465 12.015 1.00 0.00 1 MET A C 10
ATOM 13648 O O . MET A 1 1 ? 13.506 12.151 11.667 1.00 0.00 1 MET A O 10
ATOM 13664 N N . VAL A 1 2 ? 15.343 10.960 11.150 1.00 0.00 2 VAL A N 10
ATOM 13665 C CA . VAL A 1 2 ? 15.277 11.271 9.729 1.00 0.00 2 VAL A CA 10
ATOM 13666 C C . VAL A 1 2 ? 14.957 10.022 8.920 1.00 0.00 2 VAL A C 10
ATOM 13667 O O . VAL A 1 2 ? 15.807 9.142 8.746 1.00 0.00 2 VAL A O 10
ATOM 13680 N N . LYS A 1 3 ? 13.728 9.948 8.440 1.00 0.00 3 LYS A N 10
ATOM 13681 C CA . LYS A 1 3 ? 13.283 8.817 7.643 1.00 0.00 3 LYS A CA 10
ATOM 13682 C C . LYS A 1 3 ? 12.035 9.190 6.858 1.00 0.00 3 LYS A C 10
ATOM 13683 O O . LYS A 1 3 ? 11.063 9.683 7.433 1.00 0.00 3 LYS A O 10
ATOM 13702 N N . ASP A 1 4 ? 12.079 8.983 5.546 1.00 0.00 4 ASP A N 10
ATOM 13703 C CA . ASP A 1 4 ? 10.907 9.180 4.702 1.00 0.00 4 ASP A CA 10
ATOM 13704 C C . ASP A 1 4 ? 9.841 8.167 5.080 1.00 0.00 4 ASP A C 10
ATOM 13705 O O . ASP A 1 4 ? 9.886 7.018 4.634 1.00 0.00 4 ASP A O 10
ATOM 13714 N N . LYS A 1 5 ? 8.898 8.568 5.915 1.00 0.00 5 LYS A N 10
ATOM 13715 C CA . LYS A 1 5 ? 7.886 7.641 6.376 1.00 0.00 5 LYS A CA 10
ATOM 13716 C C . LYS A 1 5 ? 6.951 7.273 5.230 1.00 0.00 5 LYS A C 10
ATOM 13717 O O . LYS A 1 5 ? 6.444 6.166 5.186 1.00 0.00 5 LYS A O 10
ATOM 13736 N N . GLN A 1 6 ? 6.762 8.192 4.281 1.00 0.00 6 GLN A N 10
ATOM 13737 C CA . GLN A 1 6 ? 5.980 7.900 3.084 1.00 0.00 6 GLN A CA 10
ATOM 13738 C C . GLN A 1 6 ? 6.583 6.706 2.351 1.00 0.00 6 GLN A C 10
ATOM 13739 O O . GLN A 1 6 ? 5.880 5.772 1.966 1.00 0.00 6 GLN A O 10
ATOM 13753 N N . LYS A 1 7 ? 7.902 6.745 2.188 1.00 0.00 7 LYS A N 10
ATOM 13754 C CA . LYS A 1 7 ? 8.641 5.688 1.505 1.00 0.00 7 LYS A CA 10
ATOM 13755 C C . LYS A 1 7 ? 8.526 4.375 2.274 1.00 0.00 7 LYS A C 10
ATOM 13756 O O . LYS A 1 7 ? 8.424 3.297 1.686 1.00 0.00 7 LYS A O 10
ATOM 13775 N N . ALA A 1 8 ? 8.541 4.481 3.595 1.00 0.00 8 ALA A N 10
ATOM 13776 C CA . ALA A 1 8 ? 8.457 3.313 4.462 1.00 0.00 8 ALA A CA 10
ATOM 13777 C C . ALA A 1 8 ? 7.036 2.758 4.525 1.00 0.00 8 ALA A C 10
ATOM 13778 O O . ALA A 1 8 ? 6.845 1.549 4.622 1.00 0.00 8 ALA A O 10
ATOM 13785 N N . ILE A 1 9 ? 6.047 3.639 4.477 1.00 0.00 9 ILE A N 10
ATOM 13786 C CA . ILE A 1 9 ? 4.648 3.226 4.526 1.00 0.00 9 ILE A CA 10
ATOM 13787 C C . ILE A 1 9 ? 4.237 2.539 3.231 1.00 0.00 9 ILE A C 10
ATOM 13788 O O . ILE A 1 9 ? 3.630 1.467 3.258 1.00 0.00 9 ILE A O 10
ATOM 13804 N N . PHE A 1 10 ? 4.589 3.149 2.104 1.00 0.00 10 PHE A N 10
ATOM 13805 C CA . PHE A 1 10 ? 4.268 2.591 0.792 1.00 0.00 10 PHE A CA 10
ATOM 13806 C C . PHE A 1 10 ? 4.795 1.162 0.671 1.00 0.00 10 PHE A C 10
ATOM 13807 O O . PHE A 1 10 ? 4.078 0.255 0.239 1.00 0.00 10 PHE A O 10
ATOM 13824 N N . SER A 1 11 ? 6.047 0.968 1.068 1.00 0.00 11 SER A N 10
ATOM 13825 C CA . SER A 1 11 ? 6.668 -0.345 1.016 1.00 0.00 11 SER A CA 10
ATOM 13826 C C . SER A 1 11 ? 6.058 -1.280 2.057 1.00 0.00 11 SER A C 10
ATOM 13827 O O . SER A 1 11 ? 5.778 -2.441 1.765 1.00 0.00 11 SER A O 10
ATOM 13835 N N . GLU A 1 12 ? 5.836 -0.758 3.263 1.00 0.00 12 GLU A N 10
ATOM 13836 C CA . GLU A 1 12 ? 5.270 -1.546 4.354 1.00 0.00 12 GLU A CA 10
ATOM 13837 C C . GLU A 1 12 ? 3.913 -2.115 3.962 1.00 0.00 12 GLU A C 10
ATOM 13838 O O . GLU A 1 12 ? 3.678 -3.317 4.090 1.00 0.00 12 GLU A O 10
ATOM 13850 N N . ASN A 1 13 ? 3.032 -1.249 3.471 1.00 0.00 13 ASN A N 10
ATOM 13851 C CA . ASN A 1 13 ? 1.695 -1.667 3.062 1.00 0.00 13 ASN A CA 10
ATOM 13852 C C . ASN A 1 13 ? 1.776 -2.732 1.984 1.00 0.00 13 ASN A C 10
ATOM 13853 O O . ASN A 1 13 ? 1.242 -3.832 2.144 1.00 0.00 13 ASN A O 10
ATOM 13864 N N . LEU A 1 14 ? 2.472 -2.406 0.900 1.00 0.00 14 LEU A N 10
ATOM 13865 C CA . LEU A 1 14 ? 2.605 -3.309 -0.235 1.00 0.00 14 LEU A CA 10
ATOM 13866 C C . LEU A 1 14 ? 3.165 -4.660 0.203 1.00 0.00 14 LEU A C 10
ATOM 13867 O O . LEU A 1 14 ? 2.582 -5.705 -0.081 1.00 0.00 14 LEU A O 10
ATOM 13883 N N . ASN A 1 15 ? 4.276 -4.621 0.929 1.00 0.00 15 ASN A N 10
ATOM 13884 C CA . ASN A 1 15 ? 4.979 -5.832 1.349 1.00 0.00 15 ASN A CA 10
ATOM 13885 C C . ASN A 1 15 ? 4.087 -6.703 2.238 1.00 0.00 15 ASN A C 10
ATOM 13886 O O . ASN A 1 15 ? 4.109 -7.931 2.144 1.00 0.00 15 ASN A O 10
ATOM 13897 N N . SER A 1 16 ? 3.282 -6.063 3.078 1.00 0.00 16 SER A N 10
ATOM 13898 C CA . SER A 1 16 ? 2.387 -6.787 3.970 1.00 0.00 16 SER A CA 10
ATOM 13899 C C . SER A 1 16 ? 1.286 -7.495 3.186 1.00 0.00 16 SER A C 10
ATOM 13900 O O . SER A 1 16 ? 0.938 -8.640 3.487 1.00 0.00 16 SER A O 10
ATOM 13908 N N . TYR A 1 17 ? 0.754 -6.820 2.171 1.00 0.00 17 TYR A N 10
ATOM 13909 C CA . TYR A 1 17 ? -0.280 -7.410 1.328 1.00 0.00 17 TYR A CA 10
ATOM 13910 C C . TYR A 1 17 ? 0.282 -8.575 0.526 1.00 0.00 17 TYR A C 10
ATOM 13911 O O . TYR A 1 17 ? -0.376 -9.601 0.378 1.00 0.00 17 TYR A O 10
ATOM 13929 N N . ILE A 1 18 ? 1.505 -8.421 0.025 1.00 0.00 18 ILE A N 10
ATOM 13930 C CA . ILE A 1 18 ? 2.175 -9.482 -0.724 1.00 0.00 18 ILE A CA 10
ATOM 13931 C C . ILE A 1 18 ? 2.240 -10.769 0.098 1.00 0.00 18 ILE A C 10
ATOM 13932 O O . ILE A 1 18 ? 1.961 -11.859 -0.406 1.00 0.00 18 ILE A O 10
ATOM 13948 N N . ALA A 1 19 ? 2.589 -10.627 1.370 1.00 0.00 19 ALA A N 10
ATOM 13949 C CA . ALA A 1 19 ? 2.724 -11.773 2.263 1.00 0.00 19 ALA A CA 10
ATOM 13950 C C . ALA A 1 19 ? 1.364 -12.369 2.618 1.00 0.00 19 ALA A C 10
ATOM 13951 O O . ALA A 1 19 ? 1.252 -13.566 2.870 1.00 0.00 19 ALA A O 10
ATOM 13958 N N . LYS A 1 20 ? 0.329 -11.535 2.633 1.00 0.00 20 LYS A N 10
ATOM 13959 C CA . LYS A 1 20 ? -1.016 -11.990 2.952 1.00 0.00 20 LYS A CA 10
ATOM 13960 C C . LYS A 1 20 ? -1.675 -12.641 1.743 1.00 0.00 20 LYS A C 10
ATOM 13961 O O . LYS A 1 20 ? -2.360 -13.656 1.870 1.00 0.00 20 LYS A O 10
ATOM 13980 N N . SER A 1 21 ? -1.467 -12.058 0.572 1.00 0.00 21 SER A N 10
ATOM 13981 C CA . SER A 1 21 ? -1.954 -12.638 -0.660 1.00 0.00 21 SER A CA 10
ATOM 13982 C C . SER A 1 21 ? -1.207 -13.935 -0.962 1.00 0.00 21 SER A C 10
ATOM 13983 O O . SER A 1 21 ? -1.765 -14.862 -1.553 1.00 0.00 21 SER A O 10
ATOM 13991 N N . GLU A 1 22 ? 0.048 -13.987 -0.515 1.00 0.00 22 GLU A N 10
ATOM 13992 C CA . GLU A 1 22 ? 0.924 -15.133 -0.729 1.00 0.00 22 GLU A CA 10
ATOM 13993 C C . GLU A 1 22 ? 1.090 -15.400 -2.223 1.00 0.00 22 GLU A C 10
ATOM 13994 O O . GLU A 1 22 ? 0.582 -16.383 -2.766 1.00 0.00 22 GLU A O 10
ATOM 14006 N N . LYS A 1 23 ? 1.790 -14.496 -2.884 1.00 0.00 23 LYS A N 10
ATOM 14007 C CA . LYS A 1 23 ? 2.053 -14.620 -4.305 1.00 0.00 23 LYS A CA 10
ATOM 14008 C C . LYS A 1 23 ? 3.525 -14.339 -4.551 1.00 0.00 23 LYS A C 10
ATOM 14009 O O . LYS A 1 23 ? 4.178 -13.695 -3.728 1.00 0.00 23 LYS A O 10
ATOM 14028 N N . THR A 1 24 ? 4.052 -14.824 -5.661 1.00 0.00 24 THR A N 10
ATOM 14029 C CA . THR A 1 24 ? 5.455 -14.636 -5.975 1.00 0.00 24 THR A CA 10
ATOM 14030 C C . THR A 1 24 ? 5.731 -13.210 -6.440 1.00 0.00 24 THR A C 10
ATOM 14031 O O . THR A 1 24 ? 4.971 -12.647 -7.229 1.00 0.00 24 THR A O 10
ATOM 14042 N N . GLN A 1 25 ? 6.816 -12.630 -5.935 1.00 0.00 25 GLN A N 10
ATOM 14043 C CA . GLN A 1 25 ? 7.195 -11.264 -6.276 1.00 0.00 25 GLN A CA 10
ATOM 14044 C C . GLN A 1 25 ? 7.441 -11.134 -7.775 1.00 0.00 25 GLN A C 10
ATOM 14045 O O . GLN A 1 25 ? 7.041 -10.150 -8.404 1.00 0.00 25 GLN A O 10
ATOM 14059 N N . LEU A 1 26 ? 8.107 -12.140 -8.332 1.00 0.00 26 LEU A N 10
ATOM 14060 C CA . LEU A 1 26 ? 8.383 -12.202 -9.756 1.00 0.00 26 LEU A CA 10
ATOM 14061 C C . LEU A 1 26 ? 7.085 -12.133 -10.562 1.00 0.00 26 LEU A C 10
ATOM 14062 O O . LEU A 1 26 ? 7.002 -11.417 -11.557 1.00 0.00 26 LEU A O 10
ATOM 14078 N N . GLU A 1 27 ? 6.078 -12.875 -10.108 1.00 0.00 27 GLU A N 10
ATOM 14079 C CA . GLU A 1 27 ? 4.780 -12.917 -10.755 1.00 0.00 27 GLU A CA 10
ATOM 14080 C C . GLU A 1 27 ? 4.156 -11.527 -10.795 1.00 0.00 27 GLU A C 10
ATOM 14081 O O . GLU A 1 27 ? 3.713 -11.059 -11.846 1.00 0.00 27 GLU A O 10
ATOM 14093 N N . ILE A 1 28 ? 4.138 -10.866 -9.642 1.00 0.00 28 ILE A N 10
ATOM 14094 C CA . ILE A 1 28 ? 3.555 -9.541 -9.531 1.00 0.00 28 ILE A CA 10
ATOM 14095 C C . ILE A 1 28 ? 4.263 -8.561 -10.465 1.00 0.00 28 ILE A C 10
ATOM 14096 O O . ILE A 1 28 ? 3.619 -7.833 -11.217 1.00 0.00 28 ILE A O 10
ATOM 14112 N N . ALA A 1 29 ? 5.593 -8.572 -10.430 1.00 0.00 29 ALA A N 10
ATOM 14113 C CA . ALA A 1 29 ? 6.393 -7.693 -11.273 1.00 0.00 29 ALA A CA 10
ATOM 14114 C C . ALA A 1 29 ? 6.159 -7.992 -12.752 1.00 0.00 29 ALA A C 10
ATOM 14115 O O . ALA A 1 29 ? 6.085 -7.078 -13.580 1.00 0.00 29 ALA A O 10
ATOM 14122 N N . LYS A 1 30 ? 6.034 -9.273 -13.069 1.00 0.00 30 LYS A N 10
ATOM 14123 C CA . LYS A 1 30 ? 5.780 -9.712 -14.435 1.00 0.00 30 LYS A CA 10
ATOM 14124 C C . LYS A 1 30 ? 4.430 -9.191 -14.922 1.00 0.00 30 LYS A C 10
ATOM 14125 O O . LYS A 1 30 ? 4.302 -8.745 -16.062 1.00 0.00 30 LYS A O 10
ATOM 14144 N N . SER A 1 31 ? 3.432 -9.233 -14.046 1.00 0.00 31 SER A N 10
ATOM 14145 C CA . SER A 1 31 ? 2.090 -8.783 -14.390 1.00 0.00 31 SER A CA 10
ATOM 14146 C C . SER A 1 31 ? 2.043 -7.259 -14.523 1.00 0.00 31 SER A C 10
ATOM 14147 O O . SER A 1 31 ? 1.127 -6.702 -15.131 1.00 0.00 31 SER A O 10
ATOM 14155 N N . ILE A 1 32 ? 3.030 -6.590 -13.944 1.00 0.00 32 ILE A N 10
ATOM 14156 C CA . ILE A 1 32 ? 3.146 -5.143 -14.062 1.00 0.00 32 ILE A CA 10
ATOM 14157 C C . ILE A 1 32 ? 3.813 -4.773 -15.382 1.00 0.00 32 ILE A C 10
ATOM 14158 O O . ILE A 1 32 ? 3.362 -3.874 -16.093 1.00 0.00 32 ILE A O 10
ATOM 14174 N N . GLY A 1 33 ? 4.881 -5.485 -15.703 1.00 0.00 33 GLY A N 10
ATOM 14175 C CA . GLY A 1 33 ? 5.659 -5.171 -16.881 1.00 0.00 33 GLY A CA 10
ATOM 14176 C C . GLY A 1 33 ? 7.044 -4.681 -16.518 1.00 0.00 33 GLY A C 10
ATOM 14177 O O . GLY A 1 33 ? 7.694 -3.980 -17.294 1.00 0.00 33 GLY A O 10
ATOM 14181 N N . VAL A 1 34 ? 7.493 -5.051 -15.326 1.00 0.00 34 VAL A N 10
ATOM 14182 C CA . VAL A 1 34 ? 8.809 -4.670 -14.846 1.00 0.00 34 VAL A CA 10
ATOM 14183 C C . VAL A 1 34 ? 9.594 -5.908 -14.444 1.00 0.00 34 VAL A C 10
ATOM 14184 O O . VAL A 1 34 ? 9.124 -7.033 -14.623 1.00 0.00 34 VAL A O 10
ATOM 14197 N N . SER A 1 35 ? 10.785 -5.707 -13.914 1.00 0.00 35 SER A N 10
ATOM 14198 C CA . SER A 1 35 ? 11.618 -6.814 -13.481 1.00 0.00 35 SER A CA 10
ATOM 14199 C C . SER A 1 35 ? 11.549 -6.967 -11.962 1.00 0.00 35 SER A C 10
ATOM 14200 O O . SER A 1 35 ? 11.217 -6.014 -11.255 1.00 0.00 35 SER A O 10
ATOM 14208 N N . PRO A 1 36 ? 11.842 -8.169 -11.438 1.00 0.00 36 PRO A N 10
ATOM 14209 C CA . PRO A 1 36 ? 11.843 -8.425 -9.992 1.00 0.00 36 PRO A CA 10
ATOM 14210 C C . PRO A 1 36 ? 12.785 -7.484 -9.236 1.00 0.00 36 PRO A C 10
ATOM 14211 O O . PRO A 1 36 ? 12.535 -7.144 -8.083 1.00 0.00 36 PRO A O 10
ATOM 14222 N N . GLN A 1 37 ? 13.857 -7.057 -9.899 1.00 0.00 37 GLN A N 10
ATOM 14223 C CA . GLN A 1 37 ? 14.773 -6.072 -9.330 1.00 0.00 37 GLN A CA 10
ATOM 14224 C C . GLN A 1 37 ? 14.058 -4.742 -9.120 1.00 0.00 37 GLN A C 10
ATOM 14225 O O . GLN A 1 37 ? 14.248 -4.071 -8.107 1.00 0.00 37 GLN A O 10
ATOM 14239 N N . THR A 1 38 ? 13.216 -4.386 -10.079 1.00 0.00 38 THR A N 10
ATOM 14240 C CA . THR A 1 38 ? 12.466 -3.144 -10.015 1.00 0.00 38 THR A CA 10
ATOM 14241 C C . THR A 1 38 ? 11.463 -3.228 -8.876 1.00 0.00 38 THR A C 10
ATOM 14242 O O . THR A 1 38 ? 11.267 -2.282 -8.116 1.00 0.00 38 THR A O 10
ATOM 14253 N N . PHE A 1 39 ? 10.861 -4.398 -8.753 1.00 0.00 39 PHE A N 10
ATOM 14254 C CA . PHE A 1 39 ? 9.916 -4.676 -7.690 1.00 0.00 39 PHE A CA 10
ATOM 14255 C C . PHE A 1 39 ? 10.618 -4.630 -6.335 1.00 0.00 39 PHE A C 10
ATOM 14256 O O . PHE A 1 39 ? 10.049 -4.195 -5.334 1.00 0.00 39 PHE A O 10
ATOM 14273 N N . ASN A 1 40 ? 11.870 -5.071 -6.320 1.00 0.00 40 ASN A N 10
ATOM 14274 C CA . ASN A 1 40 ? 12.670 -5.104 -5.101 1.00 0.00 40 ASN A CA 10
ATOM 14275 C C . ASN A 1 40 ? 12.923 -3.699 -4.565 1.00 0.00 40 ASN A C 10
ATOM 14276 O O . ASN A 1 40 ? 12.903 -3.481 -3.352 1.00 0.00 40 ASN A O 10
ATOM 14287 N N . THR A 1 41 ? 13.140 -2.738 -5.463 1.00 0.00 41 THR A N 10
ATOM 14288 C CA . THR A 1 41 ? 13.405 -1.365 -5.046 1.00 0.00 41 THR A CA 10
ATOM 14289 C C . THR A 1 41 ? 12.190 -0.760 -4.341 1.00 0.00 41 THR A C 10
ATOM 14290 O O . THR A 1 41 ? 12.322 0.161 -3.538 1.00 0.00 41 THR A O 10
ATOM 14301 N N . TRP A 1 42 ? 11.013 -1.299 -4.634 1.00 0.00 42 TRP A N 10
ATOM 14302 C CA . TRP A 1 42 ? 9.791 -0.850 -3.989 1.00 0.00 42 TRP A CA 10
ATOM 14303 C C . TRP A 1 42 ? 9.557 -1.642 -2.708 1.00 0.00 42 TRP A C 10
ATOM 14304 O O . TRP A 1 42 ? 9.172 -1.088 -1.682 1.00 0.00 42 TRP A O 10
ATOM 14325 N N . CYS A 1 43 ? 9.817 -2.942 -2.780 1.00 0.00 43 CYS A N 10
ATOM 14326 C CA . CYS A 1 43 ? 9.586 -3.850 -1.661 1.00 0.00 43 CYS A CA 10
ATOM 14327 C C . CYS A 1 43 ? 10.505 -3.527 -0.482 1.00 0.00 43 CYS A C 10
ATOM 14328 O O . CYS A 1 43 ? 10.096 -3.614 0.678 1.00 0.00 43 CYS A O 10
ATOM 14336 N N . LYS A 1 44 ? 11.741 -3.146 -0.780 1.00 0.00 44 LYS A N 10
ATOM 14337 C CA . LYS A 1 44 ? 12.697 -2.775 0.248 1.00 0.00 44 LYS A CA 10
ATOM 14338 C C . LYS A 1 44 ? 12.521 -1.321 0.669 1.00 0.00 44 LYS A C 10
ATOM 14339 O O . LYS A 1 44 ? 13.230 -0.832 1.554 1.00 0.00 44 LYS A O 10
ATOM 14358 N N . GLY A 1 45 ? 11.571 -0.638 0.041 1.00 0.00 45 GLY A N 10
ATOM 14359 C CA . GLY A 1 45 ? 11.351 0.765 0.332 1.00 0.00 45 GLY A CA 10
ATOM 14360 C C . GLY A 1 45 ? 12.556 1.617 -0.008 1.00 0.00 45 GLY A C 10
ATOM 14361 O O . GLY A 1 45 ? 12.980 2.457 0.786 1.00 0.00 45 GLY A O 10
ATOM 14365 N N . ILE A 1 46 ? 13.116 1.393 -1.188 1.00 0.00 46 ILE A N 10
ATOM 14366 C CA . ILE A 1 46 ? 14.282 2.136 -1.637 1.00 0.00 46 ILE A CA 10
ATOM 14367 C C . ILE A 1 46 ? 13.853 3.347 -2.457 1.00 0.00 46 ILE A C 10
ATOM 14368 O O . ILE A 1 46 ? 14.299 4.468 -2.209 1.00 0.00 46 ILE A O 10
ATOM 14384 N N . ALA A 1 47 ? 12.974 3.116 -3.417 1.00 0.00 47 ALA A N 10
ATOM 14385 C CA . ALA A 1 47 ? 12.497 4.175 -4.288 1.00 0.00 47 ALA A CA 10
ATOM 14386 C C . ALA A 1 47 ? 10.992 4.070 -4.481 1.00 0.00 47 ALA A C 10
ATOM 14387 O O . ALA A 1 47 ? 10.419 2.987 -4.363 1.00 0.00 47 ALA A O 10
ATOM 14394 N N . ILE A 1 48 ? 10.360 5.198 -4.760 1.00 0.00 48 ILE A N 10
ATOM 14395 C CA . ILE A 1 48 ? 8.934 5.225 -5.026 1.00 0.00 48 ILE A CA 10
ATOM 14396 C C . ILE A 1 48 ? 8.690 5.416 -6.516 1.00 0.00 48 ILE A C 10
ATOM 14397 O O . ILE A 1 48 ? 9.211 6.351 -7.129 1.00 0.00 48 ILE A O 10
ATOM 14413 N N . PRO A 1 49 ? 7.910 4.512 -7.116 1.00 0.00 49 PRO A N 10
ATOM 14414 C CA . PRO A 1 49 ? 7.574 4.572 -8.539 1.00 0.00 49 PRO A CA 10
ATOM 14415 C C . PRO A 1 49 ? 6.624 5.726 -8.857 1.00 0.00 49 PRO A C 10
ATOM 14416 O O . PRO A 1 49 ? 6.125 6.403 -7.957 1.00 0.00 49 PRO A O 10
ATOM 14427 N N . ARG A 1 50 ? 6.386 5.952 -10.138 1.00 0.00 50 ARG A N 10
ATOM 14428 C CA . ARG A 1 50 ? 5.478 7.001 -10.563 1.00 0.00 50 ARG A CA 10
ATOM 14429 C C . ARG A 1 50 ? 4.074 6.429 -10.735 1.00 0.00 50 ARG A C 10
ATOM 14430 O O . ARG A 1 50 ? 3.903 5.205 -10.737 1.00 0.00 50 ARG A O 10
ATOM 14451 N N . MET A 1 51 ? 3.087 7.309 -10.889 1.00 0.00 51 MET A N 10
ATOM 14452 C CA . MET A 1 51 ? 1.673 6.914 -10.922 1.00 0.00 51 MET A CA 10
ATOM 14453 C C . MET A 1 51 ? 1.393 5.786 -11.904 1.00 0.00 51 MET A C 10
ATOM 14454 O O . MET A 1 51 ? 0.656 4.856 -11.579 1.00 0.00 51 MET A O 10
ATOM 14468 N N . GLY A 1 52 ? 1.995 5.850 -13.089 1.00 0.00 52 GLY A N 10
ATOM 14469 C CA . GLY A 1 52 ? 1.760 4.837 -14.107 1.00 0.00 52 GLY A CA 10
ATOM 14470 C C . GLY A 1 52 ? 2.086 3.436 -13.624 1.00 0.00 52 GLY A C 10
ATOM 14471 O O . GLY A 1 52 ? 1.430 2.469 -14.010 1.00 0.00 52 GLY A O 10
ATOM 14475 N N . LYS A 1 53 ? 3.089 3.329 -12.764 1.00 0.00 53 LYS A N 10
ATOM 14476 C CA . LYS A 1 53 ? 3.491 2.040 -12.220 1.00 0.00 53 LYS A CA 10
ATOM 14477 C C . LYS A 1 53 ? 2.657 1.698 -10.992 1.00 0.00 53 LYS A C 10
ATOM 14478 O O . LYS A 1 53 ? 2.331 0.535 -10.752 1.00 0.00 53 LYS A O 10
ATOM 14497 N N . VAL A 1 54 ? 2.307 2.724 -10.226 1.00 0.00 54 VAL A N 10
ATOM 14498 C CA . VAL A 1 54 ? 1.456 2.559 -9.052 1.00 0.00 54 VAL A CA 10
ATOM 14499 C C . VAL A 1 54 ? 0.074 2.046 -9.459 1.00 0.00 54 VAL A C 10
ATOM 14500 O O . VAL A 1 54 ? -0.543 1.252 -8.744 1.00 0.00 54 VAL A O 10
ATOM 14513 N N . GLN A 1 55 ? -0.395 2.485 -10.625 1.00 0.00 55 GLN A N 10
ATOM 14514 C CA . GLN A 1 55 ? -1.682 2.043 -11.146 1.00 0.00 55 GLN A CA 10
ATOM 14515 C C . GLN A 1 55 ? -1.689 0.536 -11.363 1.00 0.00 55 GLN A C 10
ATOM 14516 O O . GLN A 1 55 ? -2.697 -0.124 -11.113 1.00 0.00 55 GLN A O 10
ATOM 14530 N N . ALA A 1 56 ? -0.565 -0.003 -11.819 1.00 0.00 56 ALA A N 10
ATOM 14531 C CA . ALA A 1 56 ? -0.449 -1.438 -12.051 1.00 0.00 56 ALA A CA 10
ATOM 14532 C C . ALA A 1 56 ? -0.471 -2.197 -10.726 1.00 0.00 56 ALA A C 10
ATOM 14533 O O . ALA A 1 56 ? -1.115 -3.236 -10.606 1.00 0.00 56 ALA A O 10
ATOM 14540 N N . LEU A 1 57 ? 0.224 -1.651 -9.734 1.00 0.00 57 LEU A N 10
ATOM 14541 C CA . LEU A 1 57 ? 0.240 -2.222 -8.392 1.00 0.00 57 LEU A CA 10
ATOM 14542 C C . LEU A 1 57 ? -1.169 -2.258 -7.812 1.00 0.00 57 LEU A C 10
ATOM 14543 O O . LEU A 1 57 ? -1.632 -3.290 -7.323 1.00 0.00 57 LEU A O 10
ATOM 14559 N N . ALA A 1 58 ? -1.852 -1.123 -7.895 1.00 0.00 58 ALA A N 10
ATOM 14560 C CA . ALA A 1 58 ? -3.199 -0.991 -7.364 1.00 0.00 58 ALA A CA 10
ATOM 14561 C C . ALA A 1 58 ? -4.186 -1.883 -8.112 1.00 0.00 58 ALA A C 10
ATOM 14562 O O . ALA A 1 58 ? -5.181 -2.330 -7.544 1.00 0.00 58 ALA A O 10
ATOM 14569 N N . ASP A 1 59 ? -3.903 -2.136 -9.384 1.00 0.00 59 ASP A N 10
ATOM 14570 C CA . ASP A 1 59 ? -4.781 -2.950 -10.222 1.00 0.00 59 ASP A CA 10
ATOM 14571 C C . ASP A 1 59 ? -4.593 -4.431 -9.925 1.00 0.00 59 ASP A C 10
ATOM 14572 O O . ASP A 1 59 ? -5.561 -5.184 -9.856 1.00 0.00 59 ASP A O 10
ATOM 14581 N N . TYR A 1 60 ? -3.342 -4.833 -9.731 1.00 0.00 60 TYR A N 10
ATOM 14582 C CA . TYR A 1 60 ? -3.022 -6.225 -9.435 1.00 0.00 60 TYR A CA 10
ATOM 14583 C C . TYR A 1 60 ? -3.693 -6.671 -8.139 1.00 0.00 60 TYR A C 10
ATOM 14584 O O . TYR A 1 60 ? -4.219 -7.782 -8.048 1.00 0.00 60 TYR A O 10
ATOM 14602 N N . PHE A 1 61 ? -3.671 -5.799 -7.140 1.00 0.00 61 PHE A N 10
ATOM 14603 C CA . PHE A 1 61 ? -4.310 -6.090 -5.864 1.00 0.00 61 PHE A CA 10
ATOM 14604 C C . PHE A 1 61 ? -5.779 -5.685 -5.903 1.00 0.00 61 PHE A C 10
ATOM 14605 O O . PHE A 1 61 ? -6.560 -6.054 -5.026 1.00 0.00 61 PHE A O 10
ATOM 14622 N N . ASN A 1 62 ? -6.133 -4.918 -6.931 1.00 0.00 62 ASN A N 10
ATOM 14623 C CA . ASN A 1 62 ? -7.518 -4.532 -7.210 1.00 0.00 62 ASN A CA 10
ATOM 14624 C C . ASN A 1 62 ? -8.123 -3.724 -6.057 1.00 0.00 62 ASN A C 10
ATOM 14625 O O . ASN A 1 62 ? -9.325 -3.796 -5.794 1.00 0.00 62 ASN A O 10
ATOM 14636 N N . ILE A 1 63 ? -7.295 -2.932 -5.390 1.00 0.00 63 ILE A N 10
ATOM 14637 C CA . ILE A 1 63 ? -7.766 -2.118 -4.274 1.00 0.00 63 ILE A CA 10
ATOM 14638 C C . ILE A 1 63 ? -7.900 -0.645 -4.671 1.00 0.00 63 ILE A C 10
ATOM 14639 O O . ILE A 1 63 ? -8.971 -0.215 -5.103 1.00 0.00 63 ILE A O 10
ATOM 14655 N N . ASN A 1 64 ? -6.816 0.110 -4.545 1.00 0.00 64 ASN A N 10
ATOM 14656 C CA . ASN A 1 64 ? -6.784 1.510 -4.953 1.00 0.00 64 ASN A CA 10
ATOM 14657 C C . ASN A 1 64 ? -5.372 2.044 -4.761 1.00 0.00 64 ASN A C 10
ATOM 14658 O O . ASN A 1 64 ? -4.568 1.437 -4.052 1.00 0.00 64 ASN A O 10
ATOM 14669 N N . LYS A 1 65 ? -5.074 3.165 -5.390 1.00 0.00 65 LYS A N 10
ATOM 14670 C CA . LYS A 1 65 ? -3.781 3.813 -5.238 1.00 0.00 65 LYS A CA 10
ATOM 14671 C C . LYS A 1 65 ? -3.648 4.396 -3.833 1.00 0.00 65 LYS A C 10
ATOM 14672 O O . LYS A 1 65 ? -2.555 4.458 -3.272 1.00 0.00 65 LYS A O 10
ATOM 14691 N N . SER A 1 66 ? -4.779 4.793 -3.264 1.00 0.00 66 SER A N 10
ATOM 14692 C CA . SER A 1 66 ? -4.810 5.404 -1.945 1.00 0.00 66 SER A CA 10
ATOM 14693 C C . SER A 1 66 ? -4.314 4.438 -0.868 1.00 0.00 66 SER A C 10
ATOM 14694 O O . SER A 1 66 ? -3.550 4.825 0.013 1.00 0.00 66 SER A O 10
ATOM 14702 N N . ASP A 1 67 ? -4.730 3.176 -0.971 1.00 0.00 67 ASP A N 10
ATOM 14703 C CA . ASP A 1 67 ? -4.379 2.161 0.026 1.00 0.00 67 ASP A CA 10
ATOM 14704 C C . ASP A 1 67 ? -2.871 1.927 0.087 1.00 0.00 67 ASP A C 10
ATOM 14705 O O . ASP A 1 67 ? -2.345 1.488 1.106 1.00 0.00 67 ASP A O 10
ATOM 14714 N N . LEU A 1 68 ? -2.186 2.211 -1.010 1.00 0.00 68 LEU A N 10
ATOM 14715 C CA . LEU A 1 68 ? -0.752 1.972 -1.092 1.00 0.00 68 LEU A CA 10
ATOM 14716 C C . LEU A 1 68 ? 0.047 3.215 -0.710 1.00 0.00 68 LEU A C 10
ATOM 14717 O O . LEU A 1 68 ? 1.068 3.119 -0.030 1.00 0.00 68 LEU A O 10
ATOM 14733 N N . ILE A 1 69 ? -0.432 4.376 -1.148 1.00 0.00 69 ILE A N 10
ATOM 14734 C CA . ILE A 1 69 ? 0.295 5.630 -0.965 1.00 0.00 69 ILE A CA 10
ATOM 14735 C C . ILE A 1 69 ? 0.163 6.158 0.464 1.00 0.00 69 ILE A C 10
ATOM 14736 O O . ILE A 1 69 ? 1.126 6.670 1.040 1.00 0.00 69 ILE A O 10
ATOM 14752 N N . GLU A 1 70 ? -1.027 6.035 1.032 1.00 0.00 70 GLU A N 10
ATOM 14753 C CA . GLU A 1 70 ? -1.305 6.617 2.327 1.00 0.00 70 GLU A CA 10
ATOM 14754 C C . GLU A 1 70 ? -1.074 5.623 3.462 1.00 0.00 70 GLU A C 10
ATOM 14755 O O . GLU A 1 70 ? -0.814 4.443 3.226 1.00 0.00 70 GLU A O 10
ATOM 14767 N N . ASP A 1 71 ? -1.165 6.118 4.691 1.00 0.00 71 ASP A N 10
ATOM 14768 C CA . ASP A 1 71 ? -0.867 5.321 5.877 1.00 0.00 71 ASP A CA 10
ATOM 14769 C C . ASP A 1 71 ? -1.894 4.199 6.049 1.00 0.00 71 ASP A C 10
ATOM 14770 O O . ASP A 1 71 ? -3.007 4.272 5.529 1.00 0.00 71 ASP A O 10
ATOM 14779 N N . LYS A 1 72 ? -1.524 3.190 6.826 1.00 0.00 72 LYS A N 10
ATOM 14780 C CA . LYS A 1 72 ? -2.351 2.006 7.039 1.00 0.00 72 LYS A CA 10
ATOM 14781 C C . LYS A 1 72 ? -3.427 2.287 8.097 1.00 0.00 72 LYS A C 10
ATOM 14782 O O . LYS A 1 72 ? -4.020 1.371 8.673 1.00 0.00 72 LYS A O 10
ATOM 14801 N N . LYS A 1 73 ? -3.707 3.565 8.321 1.00 0.00 73 LYS A N 10
ATOM 14802 C CA . LYS A 1 73 ? -4.679 3.976 9.321 1.00 0.00 73 LYS A CA 10
ATOM 14803 C C . LYS A 1 73 ? -6.092 3.934 8.746 1.00 0.00 73 LYS A C 10
ATOM 14804 O O . LYS A 1 73 ? -7.028 4.483 9.326 1.00 0.00 73 LYS A O 10
ATOM 14823 N N . LEU A 1 74 ? -6.224 3.282 7.604 1.00 0.00 74 LEU A N 10
ATOM 14824 C CA . LEU A 1 74 ? -7.499 3.121 6.933 1.00 0.00 74 LEU A CA 10
ATOM 14825 C C . LEU A 1 74 ? -8.341 2.078 7.652 1.00 0.00 74 LEU A C 10
ATOM 14826 O O . LEU A 1 74 ? -8.409 0.916 7.246 1.00 0.00 74 LEU A O 10
ATOM 14842 N N . ASN A 1 75 ? -8.935 2.503 8.751 1.00 0.00 75 ASN A N 10
ATOM 14843 C CA . ASN A 1 75 ? -9.769 1.644 9.573 1.00 0.00 75 ASN A CA 10
ATOM 14844 C C . ASN A 1 75 ? -11.191 1.604 9.034 1.00 0.00 75 ASN A C 10
ATOM 14845 O O . ASN A 1 75 ? -11.929 2.584 9.130 1.00 0.00 75 ASN A O 10
ATOM 14856 N N . ILE A 1 76 ? -11.559 0.475 8.451 1.00 0.00 76 ILE A N 10
ATOM 14857 C CA . ILE A 1 76 ? -12.903 0.287 7.918 1.00 0.00 76 ILE A CA 10
ATOM 14858 C C . ILE A 1 76 ? -13.913 0.199 9.065 1.00 0.00 76 ILE A C 10
ATOM 14859 O O . ILE A 1 76 ? -13.574 -0.237 10.166 1.00 0.00 76 ILE A O 10
ATOM 14875 N N . ASP A 1 77 ? -15.149 0.611 8.805 1.00 0.00 77 ASP A N 10
ATOM 14876 C CA . ASP A 1 77 ? -16.196 0.648 9.835 1.00 0.00 77 ASP A CA 10
ATOM 14877 C C . ASP A 1 77 ? -16.742 -0.745 10.144 1.00 0.00 77 ASP A C 10
ATOM 14878 O O . ASP A 1 77 ? -17.768 -0.891 10.809 1.00 0.00 77 ASP A O 10
ATOM 14887 N N . THR A 1 78 ? -16.033 -1.759 9.688 1.00 0.00 78 THR A N 10
ATOM 14888 C CA . THR A 1 78 ? -16.416 -3.137 9.923 1.00 0.00 78 THR A CA 10
ATOM 14889 C C . THR A 1 78 ? -15.869 -3.628 11.265 1.00 0.00 78 THR A C 10
ATOM 14890 O O . THR A 1 78 ? -15.416 -2.824 12.085 1.00 0.00 78 THR A O 10
ATOM 14901 N N . VAL A 1 79 ? -15.916 -4.940 11.484 1.00 0.00 79 VAL A N 10
ATOM 14902 C CA . VAL A 1 79 ? -15.395 -5.544 12.711 1.00 0.00 79 VAL A CA 10
ATOM 14903 C C . VAL A 1 79 ? -14.055 -6.251 12.437 1.00 0.00 79 VAL A C 10
ATOM 14904 O O . VAL A 1 79 ? -14.018 -7.423 12.052 1.00 0.00 79 VAL A O 10
ATOM 14917 N N . PRO A 1 80 ? -12.938 -5.512 12.566 1.00 0.00 80 PRO A N 10
ATOM 14918 C CA . PRO A 1 80 ? -11.597 -6.007 12.217 1.00 0.00 80 PRO A CA 10
ATOM 14919 C C . PRO A 1 80 ? -11.213 -7.283 12.968 1.00 0.00 80 PRO A C 10
ATOM 14920 O O . PRO A 1 80 ? -11.520 -7.440 14.156 1.00 0.00 80 PRO A O 10
ATOM 14931 N N . ILE A 1 81 ? -10.536 -8.183 12.261 1.00 0.00 81 ILE A N 10
ATOM 14932 C CA . ILE A 1 81 ? -10.100 -9.450 12.832 1.00 0.00 81 ILE A CA 10
ATOM 14933 C C . ILE A 1 81 ? -9.060 -9.215 13.923 1.00 0.00 81 ILE A C 10
ATOM 14934 O O . ILE A 1 81 ? -8.243 -8.296 13.826 1.00 0.00 81 ILE A O 10
ATOM 14950 N N . GLU A 1 82 ? -9.124 -10.031 14.967 1.00 0.00 82 GLU A N 10
ATOM 14951 C CA . GLU A 1 82 ? -8.214 -9.935 16.104 1.00 0.00 82 GLU A CA 10
ATOM 14952 C C . GLU A 1 82 ? -6.755 -10.014 15.654 1.00 0.00 82 GLU A C 10
ATOM 14953 O O . GLU A 1 82 ? -6.250 -11.090 15.332 1.00 0.00 82 GLU A O 10
ATOM 14965 N N . SER A 1 83 ? -6.094 -8.870 15.623 1.00 0.00 83 SER A N 10
ATOM 14966 C CA . SER A 1 83 ? -4.694 -8.802 15.241 1.00 0.00 83 SER A CA 10
ATOM 14967 C C . SER A 1 83 ? -3.966 -7.831 16.164 1.00 0.00 83 SER A C 10
ATOM 14968 O O . SER A 1 83 ? -4.467 -6.741 16.451 1.00 0.00 83 SER A O 10
ATOM 14976 N N . GLY A 1 84 ? -2.794 -8.232 16.631 1.00 0.00 84 GLY A N 10
ATOM 14977 C CA . GLY A 1 84 ? -2.046 -7.414 17.561 1.00 0.00 84 GLY A CA 10
ATOM 14978 C C . GLY A 1 84 ? -1.053 -6.515 16.862 1.00 0.00 84 GLY A C 10
ATOM 14979 O O . GLY A 1 84 ? -0.920 -6.560 15.639 1.00 0.00 84 GLY A O 10
ATOM 14983 N N . TYR A 1 85 ? -0.361 -5.694 17.630 1.00 0.00 85 TYR A N 10
ATOM 14984 C CA . TYR A 1 85 ? 0.645 -4.801 17.080 1.00 0.00 85 TYR A CA 10
ATOM 14985 C C . TYR A 1 85 ? 1.799 -4.675 18.065 1.00 0.00 85 TYR A C 10
ATOM 14986 O O . TYR A 1 85 ? 1.582 -4.488 19.262 1.00 0.00 85 TYR A O 10
ATOM 15004 N N . THR A 1 86 ? 3.020 -4.796 17.569 1.00 0.00 86 THR A N 10
ATOM 15005 C CA . THR A 1 86 ? 4.196 -4.729 18.422 1.00 0.00 86 THR A CA 10
ATOM 15006 C C . THR A 1 86 ? 4.808 -3.328 18.414 1.00 0.00 86 THR A C 10
ATOM 15007 O O . THR A 1 86 ? 4.998 -2.724 17.354 1.00 0.00 86 THR A O 10
ATOM 15018 N N . LEU A 1 87 ? 5.097 -2.807 19.601 1.00 0.00 87 LEU A N 10
ATOM 15019 C CA . LEU A 1 87 ? 5.662 -1.471 19.737 1.00 0.00 87 LEU A CA 10
ATOM 15020 C C . LEU A 1 87 ? 7.146 -1.539 20.063 1.00 0.00 87 LEU A C 10
ATOM 15021 O O . LEU A 1 87 ? 7.562 -2.281 20.956 1.00 0.00 87 LEU A O 10
ATOM 15037 N N . GLU A 1 88 ? 7.938 -0.763 19.339 1.00 0.00 88 GLU A N 10
ATOM 15038 C CA . GLU A 1 88 ? 9.367 -0.677 19.593 1.00 0.00 88 GLU A CA 10
ATOM 15039 C C . GLU A 1 88 ? 9.639 0.160 20.837 1.00 0.00 88 GLU A C 10
ATOM 15040 O O . GLU A 1 88 ? 9.146 1.283 20.963 1.00 0.00 88 GLU A O 10
ATOM 15052 N N . HIS A 1 89 ? 10.416 -0.393 21.753 1.00 0.00 89 HIS A N 10
ATOM 15053 C CA . HIS A 1 89 ? 10.836 0.335 22.939 1.00 0.00 89 HIS A CA 10
ATOM 15054 C C . HIS A 1 89 ? 12.312 0.686 22.824 1.00 0.00 89 HIS A C 10
ATOM 15055 O O . HIS A 1 89 ? 13.124 -0.155 22.443 1.00 0.00 89 HIS A O 10
ATOM 15070 N N . HIS A 1 90 ? 12.649 1.928 23.130 1.00 0.00 90 HIS A N 10
ATOM 15071 C CA . HIS A 1 90 ? 14.023 2.395 22.991 1.00 0.00 90 HIS A CA 10
ATOM 15072 C C . HIS A 1 90 ? 14.872 1.935 24.165 1.00 0.00 90 HIS A C 10
ATOM 15073 O O . HIS A 1 90 ? 16.023 1.544 23.983 1.00 0.00 90 HIS A O 10
ATOM 15088 N N . HIS A 1 91 ? 14.284 1.973 25.362 1.00 0.00 91 HIS A N 10
ATOM 15089 C CA . HIS A 1 91 ? 14.946 1.520 26.582 1.00 0.00 91 HIS A CA 10
ATOM 15090 C C . HIS A 1 91 ? 16.201 2.342 26.882 1.00 0.00 91 HIS A C 10
ATOM 15091 O O . HIS A 1 91 ? 17.300 2.022 26.430 1.00 0.00 91 HIS A O 10
ATOM 15106 N N . HIS A 1 92 ? 16.029 3.407 27.648 1.00 0.00 92 HIS A N 10
ATOM 15107 C CA . HIS A 1 92 ? 17.161 4.200 28.104 1.00 0.00 92 HIS A CA 10
ATOM 15108 C C . HIS A 1 92 ? 16.995 4.510 29.585 1.00 0.00 92 HIS A C 10
ATOM 15109 O O . HIS A 1 92 ? 16.071 5.215 29.988 1.00 0.00 92 HIS A O 10
ATOM 15124 N N . HIS A 1 93 ? 17.883 3.958 30.397 1.00 0.00 93 HIS A N 10
ATOM 15125 C CA . HIS A 1 93 ? 17.766 4.086 31.845 1.00 0.00 93 HIS A CA 10
ATOM 15126 C C . HIS A 1 93 ? 18.294 5.441 32.304 1.00 0.00 93 HIS A C 10
ATOM 15127 O O . HIS A 1 93 ? 18.122 5.832 33.458 1.00 0.00 93 HIS A O 10
ATOM 15142 N N . HIS A 1 94 ? 18.935 6.153 31.392 1.00 0.00 94 HIS A N 10
ATOM 15143 C CA . HIS A 1 94 ? 19.416 7.492 31.680 1.00 0.00 94 HIS A CA 10
ATOM 15144 C C . HIS A 1 94 ? 19.285 8.354 30.431 1.00 0.00 94 HIS A C 10
ATOM 15145 O O . HIS A 1 94 ? 20.317 8.813 29.904 1.00 0.00 94 HIS A O 10
ATOM 15161 N N . MET A 1 1 ? 9.055 6.747 12.088 1.00 0.00 1 MET A N 11
ATOM 15162 C CA . MET A 1 1 ? 9.062 7.265 10.706 1.00 0.00 1 MET A CA 11
ATOM 15163 C C . MET A 1 1 ? 9.597 8.688 10.680 1.00 0.00 1 MET A C 11
ATOM 15164 O O . MET A 1 1 ? 8.870 9.636 10.975 1.00 0.00 1 MET A O 11
ATOM 15180 N N . VAL A 1 2 ? 10.872 8.839 10.346 1.00 0.00 2 VAL A N 11
ATOM 15181 C CA . VAL A 1 2 ? 11.490 10.156 10.283 1.00 0.00 2 VAL A CA 11
ATOM 15182 C C . VAL A 1 2 ? 12.382 10.287 9.052 1.00 0.00 2 VAL A C 11
ATOM 15183 O O . VAL A 1 2 ? 13.180 9.396 8.765 1.00 0.00 2 VAL A O 11
ATOM 15196 N N . LYS A 1 3 ? 12.224 11.402 8.332 1.00 0.00 3 LYS A N 11
ATOM 15197 C CA . LYS A 1 3 ? 13.049 11.724 7.160 1.00 0.00 3 LYS A CA 11
ATOM 15198 C C . LYS A 1 3 ? 12.905 10.692 6.038 1.00 0.00 3 LYS A C 11
ATOM 15199 O O . LYS A 1 3 ? 13.479 9.605 6.099 1.00 0.00 3 LYS A O 11
ATOM 15218 N N . ASP A 1 4 ? 12.139 11.069 5.005 1.00 0.00 4 ASP A N 11
ATOM 15219 C CA . ASP A 1 4 ? 11.838 10.189 3.867 1.00 0.00 4 ASP A CA 11
ATOM 15220 C C . ASP A 1 4 ? 10.875 9.095 4.325 1.00 0.00 4 ASP A C 11
ATOM 15221 O O . ASP A 1 4 ? 10.824 7.996 3.771 1.00 0.00 4 ASP A O 11
ATOM 15230 N N . LYS A 1 5 ? 10.070 9.453 5.323 1.00 0.00 5 LYS A N 11
ATOM 15231 C CA . LYS A 1 5 ? 9.201 8.508 6.013 1.00 0.00 5 LYS A CA 11
ATOM 15232 C C . LYS A 1 5 ? 8.048 8.031 5.133 1.00 0.00 5 LYS A C 11
ATOM 15233 O O . LYS A 1 5 ? 7.497 6.956 5.364 1.00 0.00 5 LYS A O 11
ATOM 15252 N N . GLN A 1 6 ? 7.677 8.830 4.136 1.00 0.00 6 GLN A N 11
ATOM 15253 C CA . GLN A 1 6 ? 6.575 8.467 3.245 1.00 0.00 6 GLN A CA 11
ATOM 15254 C C . GLN A 1 6 ? 6.893 7.154 2.533 1.00 0.00 6 GLN A C 11
ATOM 15255 O O . GLN A 1 6 ? 6.035 6.288 2.375 1.00 0.00 6 GLN A O 11
ATOM 15269 N N . LYS A 1 7 ? 8.149 7.005 2.139 1.00 0.00 7 LYS A N 11
ATOM 15270 C CA . LYS A 1 7 ? 8.600 5.813 1.440 1.00 0.00 7 LYS A CA 11
ATOM 15271 C C . LYS A 1 7 ? 8.663 4.610 2.379 1.00 0.00 7 LYS A C 11
ATOM 15272 O O . LYS A 1 7 ? 8.536 3.468 1.942 1.00 0.00 7 LYS A O 11
ATOM 15291 N N . ALA A 1 8 ? 8.859 4.874 3.666 1.00 0.00 8 ALA A N 11
ATOM 15292 C CA . ALA A 1 8 ? 8.888 3.815 4.671 1.00 0.00 8 ALA A CA 11
ATOM 15293 C C . ALA A 1 8 ? 7.476 3.318 4.972 1.00 0.00 8 ALA A C 11
ATOM 15294 O O . ALA A 1 8 ? 7.255 2.124 5.173 1.00 0.00 8 ALA A O 11
ATOM 15301 N N . ILE A 1 9 ? 6.523 4.240 4.994 1.00 0.00 9 ILE A N 11
ATOM 15302 C CA . ILE A 1 9 ? 5.127 3.890 5.223 1.00 0.00 9 ILE A CA 11
ATOM 15303 C C . ILE A 1 9 ? 4.589 3.060 4.059 1.00 0.00 9 ILE A C 11
ATOM 15304 O O . ILE A 1 9 ? 4.048 1.973 4.255 1.00 0.00 9 ILE A O 11
ATOM 15320 N N . PHE A 1 10 ? 4.784 3.581 2.849 1.00 0.00 10 PHE A N 11
ATOM 15321 C CA . PHE A 1 10 ? 4.321 2.932 1.623 1.00 0.00 10 PHE A CA 11
ATOM 15322 C C . PHE A 1 10 ? 4.829 1.494 1.525 1.00 0.00 10 PHE A C 11
ATOM 15323 O O . PHE A 1 10 ? 4.061 0.566 1.261 1.00 0.00 10 PHE A O 11
ATOM 15340 N N . SER A 1 11 ? 6.120 1.316 1.753 1.00 0.00 11 SER A N 11
ATOM 15341 C CA . SER A 1 11 ? 6.745 0.012 1.619 1.00 0.00 11 SER A CA 11
ATOM 15342 C C . SER A 1 11 ? 6.249 -0.965 2.674 1.00 0.00 11 SER A C 11
ATOM 15343 O O . SER A 1 11 ? 5.911 -2.098 2.353 1.00 0.00 11 SER A O 11
ATOM 15351 N N . GLU A 1 12 ? 6.208 -0.524 3.927 1.00 0.00 12 GLU A N 11
ATOM 15352 C CA . GLU A 1 12 ? 5.760 -1.376 5.026 1.00 0.00 12 GLU A CA 11
ATOM 15353 C C . GLU A 1 12 ? 4.349 -1.910 4.762 1.00 0.00 12 GLU A C 11
ATOM 15354 O O . GLU A 1 12 ? 4.056 -3.082 5.016 1.00 0.00 12 GLU A O 11
ATOM 15366 N N . ASN A 1 13 ? 3.485 -1.050 4.240 1.00 0.00 13 ASN A N 11
ATOM 15367 C CA . ASN A 1 13 ? 2.122 -1.447 3.906 1.00 0.00 13 ASN A CA 11
ATOM 15368 C C . ASN A 1 13 ? 2.128 -2.456 2.767 1.00 0.00 13 ASN A C 11
ATOM 15369 O O . ASN A 1 13 ? 1.571 -3.546 2.888 1.00 0.00 13 ASN A O 11
ATOM 15380 N N . LEU A 1 14 ? 2.784 -2.091 1.668 1.00 0.00 14 LEU A N 11
ATOM 15381 C CA . LEU A 1 14 ? 2.863 -2.948 0.490 1.00 0.00 14 LEU A CA 11
ATOM 15382 C C . LEU A 1 14 ? 3.495 -4.293 0.843 1.00 0.00 14 LEU A C 11
ATOM 15383 O O . LEU A 1 14 ? 3.047 -5.341 0.377 1.00 0.00 14 LEU A O 11
ATOM 15399 N N . ASN A 1 15 ? 4.516 -4.246 1.691 1.00 0.00 15 ASN A N 11
ATOM 15400 C CA . ASN A 1 15 ? 5.229 -5.438 2.141 1.00 0.00 15 ASN A CA 11
ATOM 15401 C C . ASN A 1 15 ? 4.258 -6.431 2.769 1.00 0.00 15 ASN A C 11
ATOM 15402 O O . ASN A 1 15 ? 4.349 -7.636 2.547 1.00 0.00 15 ASN A O 11
ATOM 15413 N N . SER A 1 16 ? 3.314 -5.902 3.541 1.00 0.00 16 SER A N 11
ATOM 15414 C CA . SER A 1 16 ? 2.327 -6.722 4.228 1.00 0.00 16 SER A CA 11
ATOM 15415 C C . SER A 1 16 ? 1.405 -7.422 3.225 1.00 0.00 16 SER A C 11
ATOM 15416 O O . SER A 1 16 ? 1.103 -8.606 3.371 1.00 0.00 16 SER A O 11
ATOM 15424 N N . TYR A 1 17 ? 0.976 -6.689 2.203 1.00 0.00 17 TYR A N 11
ATOM 15425 C CA . TYR A 1 17 ? 0.110 -7.249 1.168 1.00 0.00 17 TYR A CA 11
ATOM 15426 C C . TYR A 1 17 ? 0.838 -8.333 0.380 1.00 0.00 17 TYR A C 11
ATOM 15427 O O . TYR A 1 17 ? 0.256 -9.364 0.031 1.00 0.00 17 TYR A O 11
ATOM 15445 N N . ILE A 1 18 ? 2.115 -8.094 0.117 1.00 0.00 18 ILE A N 11
ATOM 15446 C CA . ILE A 1 18 ? 2.936 -9.033 -0.632 1.00 0.00 18 ILE A CA 11
ATOM 15447 C C . ILE A 1 18 ? 3.237 -10.282 0.199 1.00 0.00 18 ILE A C 11
ATOM 15448 O O . ILE A 1 18 ? 3.186 -11.398 -0.309 1.00 0.00 18 ILE A O 11
ATOM 15464 N N . ALA A 1 19 ? 3.540 -10.085 1.479 1.00 0.00 19 ALA A N 11
ATOM 15465 C CA . ALA A 1 19 ? 3.846 -11.197 2.376 1.00 0.00 19 ALA A CA 11
ATOM 15466 C C . ALA A 1 19 ? 2.618 -12.070 2.618 1.00 0.00 19 ALA A C 11
ATOM 15467 O O . ALA A 1 19 ? 2.734 -13.267 2.871 1.00 0.00 19 ALA A O 11
ATOM 15474 N N . LYS A 1 20 ? 1.442 -11.455 2.555 1.00 0.00 20 LYS A N 11
ATOM 15475 C CA . LYS A 1 20 ? 0.185 -12.178 2.718 1.00 0.00 20 LYS A CA 11
ATOM 15476 C C . LYS A 1 20 ? -0.087 -13.035 1.495 1.00 0.00 20 LYS A C 11
ATOM 15477 O O . LYS A 1 20 ? -0.708 -14.095 1.581 1.00 0.00 20 LYS A O 11
ATOM 15496 N N . SER A 1 21 ? 0.378 -12.552 0.359 1.00 0.00 21 SER A N 11
ATOM 15497 C CA . SER A 1 21 ? 0.143 -13.211 -0.912 1.00 0.00 21 SER A CA 11
ATOM 15498 C C . SER A 1 21 ? 0.874 -14.550 -0.988 1.00 0.00 21 SER A C 11
ATOM 15499 O O . SER A 1 21 ? 1.985 -14.702 -0.470 1.00 0.00 21 SER A O 11
ATOM 15507 N N . GLU A 1 22 ? 0.230 -15.514 -1.634 1.00 0.00 22 GLU A N 11
ATOM 15508 C CA . GLU A 1 22 ? 0.815 -16.832 -1.855 1.00 0.00 22 GLU A CA 11
ATOM 15509 C C . GLU A 1 22 ? 1.627 -16.840 -3.147 1.00 0.00 22 GLU A C 11
ATOM 15510 O O . GLU A 1 22 ? 2.203 -17.861 -3.528 1.00 0.00 22 GLU A O 11
ATOM 15522 N N . LYS A 1 23 ? 1.658 -15.698 -3.824 1.00 0.00 23 LYS A N 11
ATOM 15523 C CA . LYS A 1 23 ? 2.313 -15.582 -5.109 1.00 0.00 23 LYS A CA 11
ATOM 15524 C C . LYS A 1 23 ? 3.772 -15.168 -4.961 1.00 0.00 23 LYS A C 11
ATOM 15525 O O . LYS A 1 23 ? 4.284 -15.017 -3.848 1.00 0.00 23 LYS A O 11
ATOM 15544 N N . THR A 1 24 ? 4.429 -14.987 -6.096 1.00 0.00 24 THR A N 11
ATOM 15545 C CA . THR A 1 24 ? 5.836 -14.619 -6.128 1.00 0.00 24 THR A CA 11
ATOM 15546 C C . THR A 1 24 ? 6.000 -13.145 -6.477 1.00 0.00 24 THR A C 11
ATOM 15547 O O . THR A 1 24 ? 5.170 -12.572 -7.181 1.00 0.00 24 THR A O 11
ATOM 15558 N N . GLN A 1 25 ? 7.071 -12.538 -5.989 1.00 0.00 25 GLN A N 11
ATOM 15559 C CA . GLN A 1 25 ? 7.352 -11.136 -6.280 1.00 0.00 25 GLN A CA 11
ATOM 15560 C C . GLN A 1 25 ? 7.655 -10.968 -7.761 1.00 0.00 25 GLN A C 11
ATOM 15561 O O . GLN A 1 25 ? 7.210 -10.014 -8.399 1.00 0.00 25 GLN A O 11
ATOM 15575 N N . LEU A 1 26 ? 8.422 -11.916 -8.289 1.00 0.00 26 LEU A N 11
ATOM 15576 C CA . LEU A 1 26 ? 8.725 -11.977 -9.708 1.00 0.00 26 LEU A CA 11
ATOM 15577 C C . LEU A 1 26 ? 7.428 -12.021 -10.504 1.00 0.00 26 LEU A C 11
ATOM 15578 O O . LEU A 1 26 ? 7.239 -11.276 -11.463 1.00 0.00 26 LEU A O 11
ATOM 15594 N N . GLU A 1 27 ? 6.539 -12.891 -10.059 1.00 0.00 27 GLU A N 11
ATOM 15595 C CA . GLU A 1 27 ? 5.258 -13.117 -10.675 1.00 0.00 27 GLU A CA 11
ATOM 15596 C C . GLU A 1 27 ? 4.402 -11.846 -10.673 1.00 0.00 27 GLU A C 11
ATOM 15597 O O . GLU A 1 27 ? 3.760 -11.513 -11.675 1.00 0.00 27 GLU A O 11
ATOM 15609 N N . ILE A 1 28 ? 4.400 -11.138 -9.548 1.00 0.00 28 ILE A N 11
ATOM 15610 C CA . ILE A 1 28 ? 3.675 -9.878 -9.443 1.00 0.00 28 ILE A CA 11
ATOM 15611 C C . ILE A 1 28 ? 4.270 -8.836 -10.387 1.00 0.00 28 ILE A C 11
ATOM 15612 O O . ILE A 1 28 ? 3.563 -8.269 -11.221 1.00 0.00 28 ILE A O 11
ATOM 15628 N N . ALA A 1 29 ? 5.578 -8.623 -10.273 1.00 0.00 29 ALA A N 11
ATOM 15629 C CA . ALA A 1 29 ? 6.277 -7.609 -11.060 1.00 0.00 29 ALA A CA 11
ATOM 15630 C C . ALA A 1 29 ? 6.155 -7.871 -12.557 1.00 0.00 29 ALA A C 11
ATOM 15631 O O . ALA A 1 29 ? 5.930 -6.948 -13.341 1.00 0.00 29 ALA A O 11
ATOM 15638 N N . LYS A 1 30 ? 6.291 -9.136 -12.936 1.00 0.00 30 LYS A N 11
ATOM 15639 C CA . LYS A 1 30 ? 6.221 -9.539 -14.335 1.00 0.00 30 LYS A CA 11
ATOM 15640 C C . LYS A 1 30 ? 4.854 -9.187 -14.915 1.00 0.00 30 LYS A C 11
ATOM 15641 O O . LYS A 1 30 ? 4.751 -8.716 -16.048 1.00 0.00 30 LYS A O 11
ATOM 15660 N N . SER A 1 31 ? 3.813 -9.386 -14.119 1.00 0.00 31 SER A N 11
ATOM 15661 C CA . SER A 1 31 ? 2.457 -9.084 -14.551 1.00 0.00 31 SER A CA 11
ATOM 15662 C C . SER A 1 31 ? 2.227 -7.572 -14.617 1.00 0.00 31 SER A C 11
ATOM 15663 O O . SER A 1 31 ? 1.401 -7.092 -15.397 1.00 0.00 31 SER A O 11
ATOM 15671 N N . ILE A 1 32 ? 2.962 -6.829 -13.792 1.00 0.00 32 ILE A N 11
ATOM 15672 C CA . ILE A 1 32 ? 2.898 -5.369 -13.792 1.00 0.00 32 ILE A CA 11
ATOM 15673 C C . ILE A 1 32 ? 3.533 -4.813 -15.063 1.00 0.00 32 ILE A C 11
ATOM 15674 O O . ILE A 1 32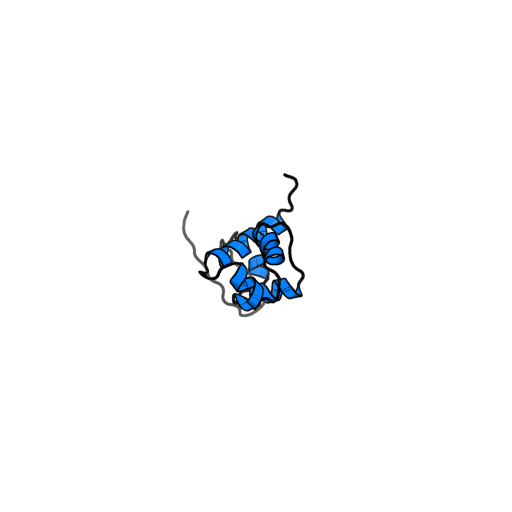 ? 2.978 -3.930 -15.720 1.00 0.00 32 ILE A O 11
ATOM 15690 N N . GLY A 1 33 ? 4.689 -5.357 -15.413 1.00 0.00 33 GLY A N 11
ATOM 15691 C CA . GLY A 1 33 ? 5.416 -4.883 -16.572 1.00 0.00 33 GLY A CA 11
ATOM 15692 C C . GLY A 1 33 ? 6.767 -4.323 -16.193 1.00 0.00 33 GLY A C 11
ATOM 15693 O O . GLY A 1 33 ? 7.363 -3.546 -16.938 1.00 0.00 33 GLY A O 11
ATOM 15697 N N . VAL A 1 34 ? 7.246 -4.709 -15.021 1.00 0.00 34 VAL A N 11
ATOM 15698 C CA . VAL A 1 34 ? 8.546 -4.269 -14.537 1.00 0.00 34 VAL A CA 11
ATOM 15699 C C . VAL A 1 34 ? 9.382 -5.467 -14.118 1.00 0.00 34 VAL A C 11
ATOM 15700 O O . VAL A 1 34 ? 8.877 -6.588 -14.032 1.00 0.00 34 VAL A O 11
ATOM 15713 N N . SER A 1 35 ? 10.652 -5.230 -13.856 1.00 0.00 35 SER A N 11
ATOM 15714 C CA . SER A 1 35 ? 11.550 -6.291 -13.443 1.00 0.00 35 SER A CA 11
ATOM 15715 C C . SER A 1 35 ? 11.418 -6.545 -11.944 1.00 0.00 35 SER A C 11
ATOM 15716 O O . SER A 1 35 ? 11.209 -5.611 -11.168 1.00 0.00 35 SER A O 11
ATOM 15724 N N . PRO A 1 36 ? 11.537 -7.812 -11.513 1.00 0.00 36 PRO A N 11
ATOM 15725 C CA . PRO A 1 36 ? 11.523 -8.172 -10.090 1.00 0.00 36 PRO A CA 11
ATOM 15726 C C . PRO A 1 36 ? 12.631 -7.462 -9.315 1.00 0.00 36 PRO A C 11
ATOM 15727 O O . PRO A 1 36 ? 12.491 -7.185 -8.125 1.00 0.00 36 PRO A O 11
ATOM 15738 N N . GLN A 1 37 ? 13.725 -7.157 -10.010 1.00 0.00 37 GLN A N 11
ATOM 15739 C CA . GLN A 1 37 ? 14.829 -6.403 -9.424 1.00 0.00 37 GLN A CA 11
ATOM 15740 C C . GLN A 1 37 ? 14.337 -5.041 -8.942 1.00 0.00 37 GLN A C 11
ATOM 15741 O O . GLN A 1 37 ? 14.728 -4.563 -7.875 1.00 0.00 37 GLN A O 11
ATOM 15755 N N . THR A 1 38 ? 13.460 -4.433 -9.731 1.00 0.00 38 THR A N 11
ATOM 15756 C CA . THR A 1 38 ? 12.917 -3.122 -9.417 1.00 0.00 38 THR A CA 11
ATOM 15757 C C . THR A 1 38 ? 11.825 -3.248 -8.359 1.00 0.00 38 THR A C 11
ATOM 15758 O O . THR A 1 38 ? 11.707 -2.420 -7.457 1.00 0.00 38 THR A O 11
ATOM 15769 N N . PHE A 1 39 ? 11.047 -4.314 -8.469 1.00 0.00 39 PHE A N 11
ATOM 15770 C CA . PHE A 1 39 ? 9.959 -4.581 -7.539 1.00 0.00 39 PHE A CA 11
ATOM 15771 C C . PHE A 1 39 ? 10.494 -4.771 -6.121 1.00 0.00 39 PHE A C 11
ATOM 15772 O O . PHE A 1 39 ? 9.876 -4.340 -5.147 1.00 0.00 39 PHE A O 11
ATOM 15789 N N . ASN A 1 40 ? 11.657 -5.407 -6.019 1.00 0.00 40 ASN A N 11
ATOM 15790 C CA . ASN A 1 40 ? 12.292 -5.661 -4.728 1.00 0.00 40 ASN A CA 11
ATOM 15791 C C . ASN A 1 40 ? 12.609 -4.353 -4.008 1.00 0.00 40 ASN A C 11
ATOM 15792 O O . ASN A 1 40 ? 12.377 -4.222 -2.806 1.00 0.00 40 ASN A O 11
ATOM 15803 N N . THR A 1 41 ? 13.118 -3.372 -4.751 1.00 0.00 41 THR A N 11
ATOM 15804 C CA . THR A 1 41 ? 13.495 -2.097 -4.158 1.00 0.00 41 THR A CA 11
ATOM 15805 C C . THR A 1 41 ? 12.269 -1.308 -3.702 1.00 0.00 41 THR A C 11
ATOM 15806 O O . THR A 1 41 ? 12.360 -0.482 -2.797 1.00 0.00 41 THR A O 11
ATOM 15817 N N . TRP A 1 42 ? 11.122 -1.574 -4.315 1.00 0.00 42 TRP A N 11
ATOM 15818 C CA . TRP A 1 42 ? 9.875 -0.958 -3.882 1.00 0.00 42 TRP A CA 11
ATOM 15819 C C . TRP A 1 42 ? 9.428 -1.583 -2.570 1.00 0.00 42 TRP A C 11
ATOM 15820 O O . TRP A 1 42 ? 9.004 -0.893 -1.645 1.00 0.00 42 TRP A O 11
ATOM 15841 N N . CYS A 1 43 ? 9.552 -2.901 -2.503 1.00 0.00 43 CYS A N 11
ATOM 15842 C CA . CYS A 1 43 ? 9.122 -3.663 -1.341 1.00 0.00 43 CYS A CA 11
ATOM 15843 C C . CYS A 1 43 ? 9.993 -3.356 -0.126 1.00 0.00 43 CYS A C 11
ATOM 15844 O O . CYS A 1 43 ? 9.528 -3.418 1.011 1.00 0.00 43 CYS A O 11
ATOM 15852 N N . LYS A 1 44 ? 11.251 -3.010 -0.368 1.00 0.00 44 LYS A N 11
ATOM 15853 C CA . LYS A 1 44 ? 12.163 -2.664 0.706 1.00 0.00 44 LYS A CA 11
ATOM 15854 C C . LYS A 1 44 ? 12.109 -1.175 1.032 1.00 0.00 44 LYS A C 11
ATOM 15855 O O . LYS A 1 44 ? 12.838 -0.701 1.903 1.00 0.00 44 LYS A O 11
ATOM 15874 N N . GLY A 1 45 ? 11.260 -0.442 0.322 1.00 0.00 45 GLY A N 11
ATOM 15875 C CA . GLY A 1 45 ? 11.104 0.985 0.578 1.00 0.00 45 GLY A CA 11
ATOM 15876 C C . GLY A 1 45 ? 12.263 1.822 0.074 1.00 0.00 45 GLY A C 11
ATOM 15877 O O . GLY A 1 45 ? 12.384 3.001 0.420 1.00 0.00 45 GLY A O 11
ATOM 15881 N N . ILE A 1 46 ? 13.104 1.222 -0.752 1.00 0.00 46 ILE A N 11
ATOM 15882 C CA . ILE A 1 46 ? 14.258 1.909 -1.304 1.00 0.00 46 ILE A CA 11
ATOM 15883 C C . ILE A 1 46 ? 13.804 3.016 -2.250 1.00 0.00 46 ILE A C 11
ATOM 15884 O O . ILE A 1 46 ? 14.287 4.147 -2.180 1.00 0.00 46 ILE A O 11
ATOM 15900 N N . ALA A 1 47 ? 12.843 2.693 -3.106 1.00 0.00 47 ALA A N 11
ATOM 15901 C CA . ALA A 1 47 ? 12.334 3.645 -4.081 1.00 0.00 47 ALA A CA 11
ATOM 15902 C C . ALA A 1 47 ? 10.833 3.474 -4.280 1.00 0.00 47 ALA A C 11
ATOM 15903 O O . ALA A 1 47 ? 10.265 2.440 -3.933 1.00 0.00 47 ALA A O 11
ATOM 15910 N N . ILE A 1 48 ? 10.200 4.505 -4.814 1.00 0.00 48 ILE A N 11
ATOM 15911 C CA . ILE A 1 48 ? 8.784 4.453 -5.149 1.00 0.00 48 ILE A CA 11
ATOM 15912 C C . ILE A 1 48 ? 8.602 4.658 -6.652 1.00 0.00 48 ILE A C 11
ATOM 15913 O O . ILE A 1 48 ? 9.238 5.533 -7.248 1.00 0.00 48 ILE A O 11
ATOM 15929 N N . PRO A 1 49 ? 7.763 3.829 -7.289 1.00 0.00 49 PRO A N 11
ATOM 15930 C CA . PRO A 1 49 ? 7.493 3.920 -8.727 1.00 0.00 49 PRO A CA 11
ATOM 15931 C C . PRO A 1 49 ? 6.636 5.133 -9.089 1.00 0.00 49 PRO A C 11
ATOM 15932 O O . PRO A 1 49 ? 6.091 5.807 -8.214 1.00 0.00 49 PRO A O 11
ATOM 15943 N N . ARG A 1 50 ? 6.526 5.411 -10.379 1.00 0.00 50 ARG A N 11
ATOM 15944 C CA . ARG A 1 50 ? 5.717 6.524 -10.852 1.00 0.00 50 ARG A CA 11
ATOM 15945 C C . ARG A 1 50 ? 4.261 6.096 -11.045 1.00 0.00 50 ARG A C 11
ATOM 15946 O O . ARG A 1 50 ? 3.930 4.919 -10.890 1.00 0.00 50 ARG A O 11
ATOM 15967 N N . MET A 1 51 ? 3.406 7.058 -11.399 1.00 0.00 51 MET A N 11
ATOM 15968 C CA . MET A 1 51 ? 1.954 6.850 -11.446 1.00 0.00 51 MET A CA 11
ATOM 15969 C C . MET A 1 51 ? 1.568 5.606 -12.239 1.00 0.00 51 MET A C 11
ATOM 15970 O O . MET A 1 51 ? 0.772 4.792 -11.769 1.00 0.00 51 MET A O 11
ATOM 15984 N N . GLY A 1 52 ? 2.143 5.458 -13.425 1.00 0.00 52 GLY A N 11
ATOM 15985 C CA . GLY A 1 52 ? 1.807 4.344 -14.295 1.00 0.00 52 GLY A CA 11
ATOM 15986 C C . GLY A 1 52 ? 2.064 2.992 -13.657 1.00 0.00 52 GLY A C 11
ATOM 15987 O O . GLY A 1 52 ? 1.393 2.010 -13.973 1.00 0.00 52 GLY A O 11
ATOM 15991 N N . LYS A 1 53 ? 3.027 2.941 -12.751 1.00 0.00 53 LYS A N 11
ATOM 15992 C CA . LYS A 1 53 ? 3.359 1.705 -12.061 1.00 0.00 53 LYS A CA 11
ATOM 15993 C C . LYS A 1 53 ? 2.516 1.567 -10.799 1.00 0.00 53 LYS A C 11
ATOM 15994 O O . LYS A 1 53 ? 2.060 0.476 -10.466 1.00 0.00 53 LYS A O 11
ATOM 16013 N N . VAL A 1 54 ? 2.298 2.688 -10.112 1.00 0.00 54 VAL A N 11
ATOM 16014 C CA . VAL A 1 54 ? 1.481 2.700 -8.899 1.00 0.00 54 VAL A CA 11
ATOM 16015 C C . VAL A 1 54 ? 0.052 2.259 -9.206 1.00 0.00 54 VAL A C 11
ATOM 16016 O O . VAL A 1 54 ? -0.545 1.484 -8.460 1.00 0.00 54 VAL A O 11
ATOM 16029 N N . GLN A 1 55 ? -0.488 2.749 -10.316 1.00 0.00 55 GLN A N 11
ATOM 16030 C CA . GLN A 1 55 ? -1.837 2.389 -10.732 1.00 0.00 55 GLN A CA 11
ATOM 16031 C C . GLN A 1 55 ? -1.920 0.908 -11.072 1.00 0.00 55 GLN A C 11
ATOM 16032 O O . GLN A 1 55 ? -2.941 0.266 -10.834 1.00 0.00 55 GLN A O 11
ATOM 16046 N N . ALA A 1 56 ? -0.836 0.365 -11.608 1.00 0.00 56 ALA A N 11
ATOM 16047 C CA . ALA A 1 56 ? -0.776 -1.052 -11.924 1.00 0.00 56 ALA A CA 11
ATOM 16048 C C . ALA A 1 56 ? -0.761 -1.879 -10.643 1.00 0.00 56 ALA A C 11
ATOM 16049 O O . ALA A 1 56 ? -1.447 -2.895 -10.544 1.00 0.00 56 ALA A O 11
ATOM 16056 N N . LEU A 1 57 ? 0.013 -1.421 -9.660 1.00 0.00 57 LEU A N 11
ATOM 16057 C CA . LEU A 1 57 ? 0.086 -2.080 -8.360 1.00 0.00 57 LEU A CA 11
ATOM 16058 C C . LEU A 1 57 ? -1.267 -2.038 -7.657 1.00 0.00 57 LEU A C 11
ATOM 16059 O O . LEU A 1 57 ? -1.761 -3.060 -7.179 1.00 0.00 57 LEU A O 11
ATOM 16075 N N . ALA A 1 58 ? -1.868 -0.853 -7.617 1.00 0.00 58 ALA A N 11
ATOM 16076 C CA . ALA A 1 58 ? -3.161 -0.665 -6.971 1.00 0.00 58 ALA A CA 11
ATOM 16077 C C . ALA A 1 58 ? -4.249 -1.476 -7.667 1.00 0.00 58 ALA A C 11
ATOM 16078 O O . ALA A 1 58 ? -5.205 -1.921 -7.035 1.00 0.00 58 ALA A O 11
ATOM 16085 N N . ASP A 1 59 ? -4.101 -1.671 -8.968 1.00 0.00 59 ASP A N 11
ATOM 16086 C CA . ASP A 1 59 ? -5.071 -2.442 -9.735 1.00 0.00 59 ASP A CA 11
ATOM 16087 C C . ASP A 1 59 ? -4.841 -3.933 -9.539 1.00 0.00 59 ASP A C 11
ATOM 16088 O O . ASP A 1 59 ? -5.788 -4.716 -9.491 1.00 0.00 59 ASP A O 11
ATOM 16097 N N . TYR A 1 60 ? -3.573 -4.310 -9.422 1.00 0.00 60 TYR A N 11
ATOM 16098 C CA . TYR A 1 60 ? -3.187 -5.707 -9.238 1.00 0.00 60 TYR A CA 11
ATOM 16099 C C . TYR A 1 60 ? -3.836 -6.291 -7.983 1.00 0.00 60 TYR A C 11
ATOM 16100 O O . TYR A 1 60 ? -4.289 -7.435 -7.984 1.00 0.00 60 TYR A O 11
ATOM 16118 N N . PHE A 1 61 ? -3.871 -5.500 -6.916 1.00 0.00 61 PHE A N 11
ATOM 16119 C CA . PHE A 1 61 ? -4.481 -5.931 -5.662 1.00 0.00 61 PHE A CA 11
ATOM 16120 C C . PHE A 1 61 ? -5.940 -5.479 -5.578 1.00 0.00 61 PHE A C 11
ATOM 16121 O O . PHE A 1 61 ? -6.666 -5.866 -4.661 1.00 0.00 61 PHE A O 11
ATOM 16138 N N . ASN A 1 62 ? -6.353 -4.671 -6.555 1.00 0.00 62 ASN A N 11
ATOM 16139 C CA . ASN A 1 62 ? -7.678 -4.042 -6.573 1.00 0.00 62 ASN A CA 11
ATOM 16140 C C . ASN A 1 62 ? -7.912 -3.243 -5.292 1.00 0.00 62 ASN A C 11
ATOM 16141 O O . ASN A 1 62 ? -8.726 -3.614 -4.443 1.00 0.00 62 ASN A O 11
ATOM 16152 N N . ILE A 1 63 ? -7.155 -2.167 -5.149 1.00 0.00 63 ILE A N 11
ATOM 16153 C CA . ILE A 1 63 ? -7.255 -1.284 -3.996 1.00 0.00 63 ILE A CA 11
ATOM 16154 C C . ILE A 1 63 ? -7.152 0.166 -4.449 1.00 0.00 63 ILE A C 11
ATOM 16155 O O . ILE A 1 63 ? -7.091 0.442 -5.650 1.00 0.00 63 ILE A O 11
ATOM 16171 N N . ASN A 1 64 ? -7.125 1.088 -3.501 1.00 0.00 64 ASN A N 11
ATOM 16172 C CA . ASN A 1 64 ? -7.026 2.504 -3.818 1.00 0.00 64 ASN A CA 11
ATOM 16173 C C . ASN A 1 64 ? -5.631 3.010 -3.492 1.00 0.00 64 ASN A C 11
ATOM 16174 O O . ASN A 1 64 ? -4.791 2.255 -3.005 1.00 0.00 64 ASN A O 11
ATOM 16185 N N . LYS A 1 65 ? -5.379 4.287 -3.754 1.00 0.00 65 LYS A N 11
ATOM 16186 C CA . LYS A 1 65 ? -4.090 4.883 -3.422 1.00 0.00 65 LYS A CA 11
ATOM 16187 C C . LYS A 1 65 ? -3.911 4.963 -1.908 1.00 0.00 65 LYS A C 11
ATOM 16188 O O . LYS A 1 65 ? -2.809 4.778 -1.396 1.00 0.00 65 LYS A O 11
ATOM 16207 N N . SER A 1 66 ? -5.007 5.222 -1.202 1.00 0.00 66 SER A N 11
ATOM 16208 C CA . SER A 1 66 ? -4.973 5.417 0.240 1.00 0.00 66 SER A CA 11
ATOM 16209 C C . SER A 1 66 ? -4.448 4.178 0.962 1.00 0.00 66 SER A C 11
ATOM 16210 O O . SER A 1 66 ? -3.692 4.292 1.922 1.00 0.00 66 SER A O 11
ATOM 16218 N N . ASP A 1 67 ? -4.825 3.004 0.471 1.00 0.00 67 ASP A N 11
ATOM 16219 C CA . ASP A 1 67 ? -4.461 1.738 1.109 1.00 0.00 67 ASP A CA 11
ATOM 16220 C C . ASP A 1 67 ? -2.946 1.596 1.254 1.00 0.00 67 ASP A C 11
ATOM 16221 O O . ASP A 1 67 ? -2.458 1.017 2.221 1.00 0.00 67 ASP A O 11
ATOM 16230 N N . LEU A 1 68 ? -2.210 2.124 0.287 1.00 0.00 68 LEU A N 11
ATOM 16231 C CA . LEU A 1 68 ? -0.757 2.022 0.299 1.00 0.00 68 LEU A CA 11
ATOM 16232 C C . LEU A 1 68 ? -0.097 3.252 0.930 1.00 0.00 68 LEU A C 11
ATOM 16233 O O . LEU A 1 68 ? 0.993 3.154 1.498 1.00 0.00 68 LEU A O 11
ATOM 16249 N N . ILE A 1 69 ? -0.757 4.404 0.829 1.00 0.00 69 ILE A N 11
ATOM 16250 C CA . ILE A 1 69 ? -0.157 5.671 1.251 1.00 0.00 69 ILE A CA 11
ATOM 16251 C C . ILE A 1 69 ? -0.403 5.968 2.732 1.00 0.00 69 ILE A C 11
ATOM 16252 O O . ILE A 1 69 ? 0.470 6.512 3.418 1.00 0.00 69 ILE A O 11
ATOM 16268 N N . GLU A 1 70 ? -1.582 5.621 3.226 1.00 0.00 70 GLU A N 11
ATOM 16269 C CA . GLU A 1 70 ? -1.932 5.889 4.606 1.00 0.00 70 GLU A CA 11
ATOM 16270 C C . GLU A 1 70 ? -1.233 4.893 5.526 1.00 0.00 70 GLU A C 11
ATOM 16271 O O . GLU A 1 70 ? -1.007 3.747 5.148 1.00 0.00 70 GLU A O 11
ATOM 16283 N N . ASP A 1 71 ? -0.889 5.327 6.729 1.00 0.00 71 ASP A N 11
ATOM 16284 C CA . ASP A 1 71 ? -0.154 4.474 7.658 1.00 0.00 71 ASP A CA 11
ATOM 16285 C C . ASP A 1 71 ? -1.096 3.483 8.336 1.00 0.00 71 ASP A C 11
ATOM 16286 O O . ASP A 1 71 ? -2.316 3.627 8.280 1.00 0.00 71 ASP A O 11
ATOM 16295 N N . LYS A 1 72 ? -0.513 2.501 9.006 1.00 0.00 72 LYS A N 11
ATOM 16296 C CA . LYS A 1 72 ? -1.253 1.388 9.585 1.00 0.00 72 LYS A CA 11
ATOM 16297 C C . LYS A 1 72 ? -1.909 1.757 10.915 1.00 0.00 72 LYS A C 11
ATOM 16298 O O . LYS A 1 72 ? -2.137 0.898 11.770 1.00 0.00 72 LYS A O 11
ATOM 16317 N N . LYS A 1 73 ? -2.247 3.027 11.072 1.00 0.00 73 LYS A N 11
ATOM 16318 C CA . LYS A 1 73 ? -3.032 3.482 12.206 1.00 0.00 73 LYS A CA 11
ATOM 16319 C C . LYS A 1 73 ? -4.507 3.278 11.897 1.00 0.00 73 LYS A C 11
ATOM 16320 O O . LYS A 1 73 ? -5.348 4.139 12.161 1.00 0.00 73 LYS A O 11
ATOM 16339 N N . LEU A 1 74 ? -4.805 2.111 11.347 1.00 0.00 74 LEU A N 11
ATOM 16340 C CA . LEU A 1 74 ? -6.119 1.795 10.847 1.00 0.00 74 LEU A CA 11
ATOM 16341 C C . LEU A 1 74 ? -7.077 1.445 11.977 1.00 0.00 74 LEU A C 11
ATOM 16342 O O . LEU A 1 74 ? -7.368 0.277 12.223 1.00 0.00 74 LEU A O 11
ATOM 16358 N N . ASN A 1 75 ? -7.545 2.466 12.672 1.00 0.00 75 ASN A N 11
ATOM 16359 C CA . ASN A 1 75 ? -8.589 2.301 13.672 1.00 0.00 75 ASN A CA 11
ATOM 16360 C C . ASN A 1 75 ? -9.938 2.550 12.998 1.00 0.00 75 ASN A C 11
ATOM 16361 O O . ASN A 1 75 ? -10.884 3.057 13.595 1.00 0.00 75 ASN A O 11
ATOM 16372 N N . ILE A 1 76 ? -10.002 2.176 11.732 1.00 0.00 76 ILE A N 11
ATOM 16373 C CA . ILE A 1 76 ? -11.187 2.371 10.910 1.00 0.00 76 ILE A CA 11
ATOM 16374 C C . ILE A 1 76 ? -12.191 1.252 11.185 1.00 0.00 76 ILE A C 11
ATOM 16375 O O . ILE A 1 76 ? -11.845 0.248 11.808 1.00 0.00 76 ILE A O 11
ATOM 16391 N N . ASP A 1 77 ? -13.430 1.427 10.730 1.00 0.00 77 ASP A N 11
ATOM 16392 C CA . ASP A 1 77 ? -14.488 0.433 10.933 1.00 0.00 77 ASP A CA 11
ATOM 16393 C C . ASP A 1 77 ? -14.279 -0.806 10.069 1.00 0.00 77 ASP A C 11
ATOM 16394 O O . ASP A 1 77 ? -15.159 -1.664 9.965 1.00 0.00 77 ASP A O 11
ATOM 16403 N N . THR A 1 78 ? -13.117 -0.886 9.458 1.00 0.00 78 THR A N 11
ATOM 16404 C CA . THR A 1 78 ? -12.731 -2.029 8.657 1.00 0.00 78 THR A CA 11
ATOM 16405 C C . THR A 1 78 ? -12.185 -3.138 9.565 1.00 0.00 78 THR A C 11
ATOM 16406 O O . THR A 1 78 ? -12.405 -3.123 10.776 1.00 0.00 78 THR A O 11
ATOM 16417 N N . VAL A 1 79 ? -11.497 -4.105 8.977 1.00 0.00 79 VAL A N 11
ATOM 16418 C CA . VAL A 1 79 ? -10.876 -5.179 9.739 1.00 0.00 79 VAL A CA 11
ATOM 16419 C C . VAL A 1 79 ? -9.350 -5.002 9.786 1.00 0.00 79 VAL A C 11
ATOM 16420 O O . VAL A 1 79 ? -8.630 -5.457 8.895 1.00 0.00 79 VAL A O 11
ATOM 16433 N N . PRO A 1 80 ? -8.846 -4.266 10.795 1.00 0.00 80 PRO A N 11
ATOM 16434 C CA . PRO A 1 80 ? -7.410 -3.997 10.942 1.00 0.00 80 PRO A CA 11
ATOM 16435 C C . PRO A 1 80 ? -6.581 -5.278 10.960 1.00 0.00 80 PRO A C 11
ATOM 16436 O O . PRO A 1 80 ? -6.687 -6.091 11.881 1.00 0.00 80 PRO A O 11
ATOM 16447 N N . ILE A 1 81 ? -5.765 -5.444 9.934 1.00 0.00 81 ILE A N 11
ATOM 16448 C CA . ILE A 1 81 ? -4.945 -6.636 9.783 1.00 0.00 81 ILE A CA 11
ATOM 16449 C C . ILE A 1 81 ? -3.621 -6.473 10.535 1.00 0.00 81 ILE A C 11
ATOM 16450 O O . ILE A 1 81 ? -3.197 -5.351 10.828 1.00 0.00 81 ILE A O 11
ATOM 16466 N N . GLU A 1 82 ? -2.995 -7.592 10.878 1.00 0.00 82 GLU A N 11
ATOM 16467 C CA . GLU A 1 82 ? -1.677 -7.577 11.497 1.00 0.00 82 GLU A CA 11
ATOM 16468 C C . GLU A 1 82 ? -0.629 -7.106 10.492 1.00 0.00 82 GLU A C 11
ATOM 16469 O O . GLU A 1 82 ? -0.283 -7.827 9.556 1.00 0.00 82 GLU A O 11
ATOM 16481 N N . SER A 1 83 ? -0.151 -5.886 10.679 1.00 0.00 83 SER A N 11
ATOM 16482 C CA . SER A 1 83 ? 0.819 -5.302 9.773 1.00 0.00 83 SER A CA 11
ATOM 16483 C C . SER A 1 83 ? 2.224 -5.418 10.366 1.00 0.00 83 SER A C 11
ATOM 16484 O O . SER A 1 83 ? 2.413 -6.036 11.419 1.00 0.00 83 SER A O 11
ATOM 16492 N N . GLY A 1 84 ? 3.198 -4.818 9.699 1.00 0.00 84 GLY A N 11
ATOM 16493 C CA . GLY A 1 84 ? 4.575 -4.939 10.127 1.00 0.00 84 GLY A CA 11
ATOM 16494 C C . GLY A 1 84 ? 5.056 -3.737 10.912 1.00 0.00 84 GLY A C 11
ATOM 16495 O O . GLY A 1 84 ? 4.690 -2.596 10.615 1.00 0.00 84 GLY A O 11
ATOM 16499 N N . TYR A 1 85 ? 5.870 -3.996 11.921 1.00 0.00 85 TYR A N 11
ATOM 16500 C CA . TYR A 1 85 ? 6.465 -2.944 12.723 1.00 0.00 85 TYR A CA 11
ATOM 16501 C C . TYR A 1 85 ? 7.783 -2.521 12.090 1.00 0.00 85 TYR A C 11
ATOM 16502 O O . TYR A 1 85 ? 8.720 -3.318 11.989 1.00 0.00 85 TYR A O 11
ATOM 16520 N N . THR A 1 86 ? 7.838 -1.281 11.636 1.00 0.00 86 THR A N 11
ATOM 16521 C CA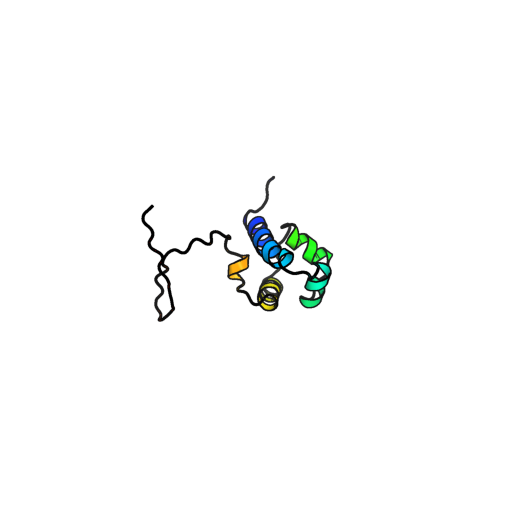 . THR A 1 86 ? 9.000 -0.780 10.923 1.00 0.00 86 THR A CA 11
ATOM 16522 C C . THR A 1 86 ? 10.217 -0.686 11.830 1.00 0.00 86 THR A C 11
ATOM 16523 O O . THR A 1 86 ? 10.170 -0.080 12.903 1.00 0.00 86 THR A O 11
ATOM 16534 N N . LEU A 1 87 ? 11.295 -1.320 11.400 1.00 0.00 87 LEU A N 11
ATOM 16535 C CA . LEU A 1 87 ? 12.562 -1.215 12.092 1.00 0.00 87 LEU A CA 11
ATOM 16536 C C . LEU A 1 87 ? 13.421 -0.183 11.375 1.00 0.00 87 LEU A C 11
ATOM 16537 O O . LEU A 1 87 ? 14.043 -0.477 10.352 1.00 0.00 87 LEU A O 11
ATOM 16553 N N . GLU A 1 88 ? 13.420 1.032 11.893 1.00 0.00 88 GLU A N 11
ATOM 16554 C CA . GLU A 1 88 ? 14.134 2.126 11.263 1.00 0.00 88 GLU A CA 11
ATOM 16555 C C . GLU A 1 88 ? 15.401 2.457 12.040 1.00 0.00 88 GLU A C 11
ATOM 16556 O O . GLU A 1 88 ? 15.400 3.296 12.942 1.00 0.00 88 GLU A O 11
ATOM 16568 N N . HIS A 1 89 ? 16.478 1.766 11.695 1.00 0.00 89 HIS A N 11
ATOM 16569 C CA . HIS A 1 89 ? 17.768 1.974 12.337 1.00 0.00 89 HIS A CA 11
ATOM 16570 C C . HIS A 1 89 ? 18.645 2.828 11.430 1.00 0.00 89 HIS A C 11
ATOM 16571 O O . HIS A 1 89 ? 19.807 3.097 11.722 1.00 0.00 89 HIS A O 11
ATOM 16586 N N . HIS A 1 90 ? 18.063 3.252 10.319 1.00 0.00 90 HIS A N 11
ATOM 16587 C CA . HIS A 1 90 ? 18.762 4.079 9.351 1.00 0.00 90 HIS A CA 11
ATOM 16588 C C . HIS A 1 90 ? 18.031 5.397 9.137 1.00 0.00 90 HIS A C 11
ATOM 16589 O O . HIS A 1 90 ? 16.853 5.527 9.466 1.00 0.00 90 HIS A O 11
ATOM 16604 N N . HIS A 1 91 ? 18.746 6.371 8.599 1.00 0.00 91 HIS A N 11
ATOM 16605 C CA . HIS A 1 91 ? 18.144 7.614 8.145 1.00 0.00 91 HIS A CA 11
ATOM 16606 C C . HIS A 1 91 ? 18.483 7.804 6.674 1.00 0.00 91 HIS A C 11
ATOM 16607 O O . HIS A 1 91 ? 19.598 7.505 6.253 1.00 0.00 91 HIS A O 11
ATOM 16622 N N . HIS A 1 92 ? 17.530 8.261 5.882 1.00 0.00 92 HIS A N 11
ATOM 16623 C CA . HIS A 1 92 ? 17.785 8.442 4.463 1.00 0.00 92 HIS A CA 11
ATOM 16624 C C . HIS A 1 92 ? 18.216 9.879 4.179 1.00 0.00 92 HIS A C 11
ATOM 16625 O O . HIS A 1 92 ? 19.406 10.145 4.040 1.00 0.00 92 HIS A O 11
ATOM 16640 N N . HIS A 1 93 ? 17.244 10.796 4.124 1.00 0.00 93 HIS A N 11
ATOM 16641 C CA . HIS A 1 93 ? 17.510 12.214 3.848 1.00 0.00 93 HIS A CA 11
ATOM 16642 C C . HIS A 1 93 ? 17.999 12.435 2.410 1.00 0.00 93 HIS A C 11
ATOM 16643 O O . HIS A 1 93 ? 18.755 11.639 1.853 1.00 0.00 93 HIS A O 11
ATOM 16658 N N . HIS A 1 94 ? 17.530 13.523 1.817 1.00 0.00 94 HIS A N 11
ATOM 16659 C CA . HIS A 1 94 ? 17.939 13.931 0.482 1.00 0.00 94 HIS A CA 11
ATOM 16660 C C . HIS A 1 94 ? 17.614 15.410 0.272 1.00 0.00 94 HIS A C 11
ATOM 16661 O O . HIS A 1 94 ? 16.438 15.735 0.020 1.00 0.00 94 HIS A O 11
ATOM 16677 N N . MET A 1 1 ? 12.920 13.382 13.243 1.00 0.00 1 MET A N 12
ATOM 16678 C CA . MET A 1 1 ? 14.241 12.809 12.910 1.00 0.00 1 MET A CA 12
ATOM 16679 C C . MET A 1 1 ? 14.114 11.848 11.742 1.00 0.00 1 MET A C 12
ATOM 16680 O O . MET A 1 1 ? 13.010 11.620 11.243 1.00 0.00 1 MET A O 12
ATOM 16696 N N . VAL A 1 2 ? 15.248 11.306 11.302 1.00 0.00 2 VAL A N 12
ATOM 16697 C CA . VAL A 1 2 ? 15.291 10.267 10.271 1.00 0.00 2 VAL A CA 12
ATOM 16698 C C . VAL A 1 2 ? 15.010 10.827 8.873 1.00 0.00 2 VAL A C 12
ATOM 16699 O O . VAL A 1 2 ? 15.854 10.704 7.982 1.00 0.00 2 VAL A O 12
ATOM 16712 N N . LYS A 1 3 ? 13.831 11.443 8.692 1.00 0.00 3 LYS A N 12
ATOM 16713 C CA . LYS A 1 3 ? 13.385 11.931 7.379 1.00 0.00 3 LYS A CA 12
ATOM 16714 C C . LYS A 1 3 ? 13.151 10.738 6.442 1.00 0.00 3 LYS A C 12
ATOM 16715 O O . LYS A 1 3 ? 13.358 9.592 6.844 1.00 0.00 3 LYS A O 12
ATOM 16734 N N . ASP A 1 4 ? 12.680 10.998 5.218 1.00 0.00 4 ASP A N 12
ATOM 16735 C CA . ASP A 1 4 ? 12.561 9.950 4.201 1.00 0.00 4 ASP A CA 12
ATOM 16736 C C . ASP A 1 4 ? 11.478 8.944 4.619 1.00 0.00 4 ASP A C 12
ATOM 16737 O O . ASP A 1 4 ? 11.548 7.751 4.326 1.00 0.00 4 ASP A O 12
ATOM 16746 N N . LYS A 1 5 ? 10.453 9.477 5.283 1.00 0.00 5 LYS A N 12
ATOM 16747 C CA . LYS A 1 5 ? 9.394 8.686 5.919 1.00 0.00 5 LYS A CA 12
ATOM 16748 C C . LYS A 1 5 ? 8.458 8.026 4.897 1.00 0.00 5 LYS A C 12
ATOM 16749 O O . LYS A 1 5 ? 7.836 7.001 5.184 1.00 0.00 5 LYS A O 12
ATOM 16768 N N . GLN A 1 6 ? 8.365 8.616 3.710 1.00 0.00 6 GLN A N 12
ATOM 16769 C CA . GLN A 1 6 ? 7.406 8.173 2.693 1.00 0.00 6 GLN A CA 12
ATOM 16770 C C . GLN A 1 6 ? 7.623 6.714 2.285 1.00 0.00 6 GLN A C 12
ATOM 16771 O O . GLN A 1 6 ? 6.658 5.956 2.146 1.00 0.00 6 GLN A O 12
ATOM 16785 N N . LYS A 1 7 ? 8.875 6.315 2.102 1.00 0.00 7 LYS A N 12
ATOM 16786 C CA . LYS A 1 7 ? 9.176 4.958 1.657 1.00 0.00 7 LYS A CA 12
ATOM 16787 C C . LYS A 1 7 ? 8.766 3.927 2.696 1.00 0.00 7 LYS A C 12
ATOM 16788 O O . LYS A 1 7 ? 8.294 2.844 2.354 1.00 0.00 7 LYS A O 12
ATOM 16807 N N . ALA A 1 8 ? 8.947 4.279 3.958 1.00 0.00 8 ALA A N 12
ATOM 16808 C CA . ALA A 1 8 ? 8.600 3.397 5.069 1.00 0.00 8 ALA A CA 12
ATOM 16809 C C . ALA A 1 8 ? 7.129 2.998 5.010 1.00 0.00 8 ALA A C 12
ATOM 16810 O O . ALA A 1 8 ? 6.785 1.831 5.198 1.00 0.00 8 ALA A O 12
ATOM 16817 N N . ILE A 1 9 ? 6.268 3.969 4.732 1.00 0.00 9 ILE A N 12
ATOM 16818 C CA . ILE A 1 9 ? 4.840 3.704 4.619 1.00 0.00 9 ILE A CA 12
ATOM 16819 C C . ILE A 1 9 ? 4.551 2.823 3.408 1.00 0.00 9 ILE A C 12
ATOM 16820 O O . ILE A 1 9 ? 3.896 1.787 3.526 1.00 0.00 9 ILE A O 12
ATOM 16836 N N . PHE A 1 10 ? 5.073 3.233 2.257 1.00 0.00 10 PHE A N 12
ATOM 16837 C CA . PHE A 1 10 ? 4.865 2.512 1.006 1.00 0.00 10 PHE A CA 12
ATOM 16838 C C . PHE A 1 10 ? 5.309 1.056 1.132 1.00 0.00 10 PHE A C 12
ATOM 16839 O O . PHE A 1 10 ? 4.569 0.135 0.784 1.00 0.00 10 PHE A O 12
ATOM 16856 N N . SER A 1 11 ? 6.515 0.859 1.646 1.00 0.00 11 SER A N 12
ATOM 16857 C CA . SER A 1 11 ? 7.070 -0.472 1.814 1.00 0.00 11 SER A CA 12
ATOM 16858 C C . SER A 1 11 ? 6.215 -1.307 2.757 1.00 0.00 11 SER A C 12
ATOM 16859 O O . SER A 1 11 ? 5.807 -2.413 2.414 1.00 0.00 11 SER A O 12
ATOM 16867 N N . GLU A 1 12 ? 5.925 -0.762 3.932 1.00 0.00 12 GLU A N 12
ATOM 16868 C CA . GLU A 1 12 ? 5.227 -1.512 4.966 1.00 0.00 12 GLU A CA 12
ATOM 16869 C C . GLU A 1 12 ? 3.829 -1.915 4.509 1.00 0.00 12 GLU A C 12
ATOM 16870 O O . GLU A 1 12 ? 3.345 -2.998 4.837 1.00 0.00 12 GLU A O 12
ATOM 16882 N N . ASN A 1 13 ? 3.180 -1.042 3.754 1.00 0.00 13 ASN A N 12
ATOM 16883 C CA . ASN A 1 13 ? 1.848 -1.323 3.237 1.00 0.00 13 ASN A CA 12
ATOM 16884 C C . ASN A 1 13 ? 1.907 -2.364 2.125 1.00 0.00 13 ASN A C 12
ATOM 16885 O O . ASN A 1 13 ? 1.266 -3.411 2.212 1.00 0.00 13 ASN A O 12
ATOM 16896 N N . LEU A 1 14 ? 2.703 -2.083 1.100 1.00 0.00 14 LEU A N 12
ATOM 16897 C CA . LEU A 1 14 ? 2.793 -2.950 -0.071 1.00 0.00 14 LEU A CA 12
ATOM 16898 C C . LEU A 1 14 ? 3.300 -4.344 0.300 1.00 0.00 14 LEU A C 12
ATOM 16899 O O . LEU A 1 14 ? 2.730 -5.349 -0.127 1.00 0.00 14 LEU A O 12
ATOM 16915 N N . ASN A 1 15 ? 4.351 -4.393 1.114 1.00 0.00 15 ASN A N 12
ATOM 16916 C CA . ASN A 1 15 ? 5.003 -5.654 1.471 1.00 0.00 15 ASN A CA 12
ATOM 16917 C C . ASN A 1 15 ? 4.011 -6.608 2.131 1.00 0.00 15 ASN A C 12
ATOM 16918 O O . ASN A 1 15 ? 4.014 -7.814 1.866 1.00 0.00 15 ASN A O 12
ATOM 16929 N N . SER A 1 16 ? 3.140 -6.051 2.965 1.00 0.00 16 SER A N 12
ATOM 16930 C CA . SER A 1 16 ? 2.146 -6.839 3.680 1.00 0.00 16 SER A CA 12
ATOM 16931 C C . SER A 1 16 ? 1.193 -7.534 2.710 1.00 0.00 16 SER A C 12
ATOM 16932 O O . SER A 1 16 ? 0.906 -8.723 2.854 1.00 0.00 16 SER A O 12
ATOM 16940 N N . TYR A 1 17 ? 0.729 -6.808 1.701 1.00 0.00 17 TYR A N 12
ATOM 16941 C CA . TYR A 1 17 ? -0.208 -7.368 0.735 1.00 0.00 17 TYR A CA 12
ATOM 16942 C C . TYR A 1 17 ? 0.477 -8.396 -0.161 1.00 0.00 17 TYR A C 12
ATOM 16943 O O . TYR A 1 17 ? -0.147 -9.368 -0.587 1.00 0.00 17 TYR A O 12
ATOM 16961 N N . ILE A 1 18 ? 1.760 -8.188 -0.427 1.00 0.00 18 ILE A N 12
ATOM 16962 C CA . ILE A 1 18 ? 2.545 -9.142 -1.205 1.00 0.00 18 ILE A CA 12
ATOM 16963 C C . ILE A 1 18 ? 2.644 -10.475 -0.462 1.00 0.00 18 ILE A C 12
ATOM 16964 O O . ILE A 1 18 ? 2.543 -11.548 -1.059 1.00 0.00 18 ILE A O 12
ATOM 16980 N N . ALA A 1 19 ? 2.822 -10.395 0.850 1.00 0.00 19 ALA A N 12
ATOM 16981 C CA . ALA A 1 19 ? 2.931 -11.585 1.680 1.00 0.00 19 ALA A CA 12
ATOM 16982 C C . ALA A 1 19 ? 1.574 -12.257 1.874 1.00 0.00 19 ALA A C 12
ATOM 16983 O O . ALA A 1 19 ? 1.478 -13.484 1.897 1.00 0.00 19 ALA A O 12
ATOM 16990 N N . LYS A 1 20 ? 0.524 -11.452 2.005 1.00 0.00 20 LYS A N 12
ATOM 16991 C CA . LYS A 1 20 ? -0.814 -11.972 2.243 1.00 0.00 20 LYS A CA 12
ATOM 16992 C C . LYS A 1 20 ? -1.399 -12.640 1.000 1.00 0.00 20 LYS A C 12
ATOM 16993 O O . LYS A 1 20 ? -2.149 -13.614 1.108 1.00 0.00 20 LYS A O 12
ATOM 17012 N N . SER A 1 21 ? -1.066 -12.119 -0.176 1.00 0.00 21 SER A N 12
ATOM 17013 C CA . SER A 1 21 ? -1.473 -12.744 -1.420 1.00 0.00 21 SER A CA 12
ATOM 17014 C C . SER A 1 21 ? -0.608 -13.973 -1.684 1.00 0.00 21 SER A C 12
ATOM 17015 O O . SER A 1 21 ? -1.025 -14.912 -2.365 1.00 0.00 21 SER A O 12
ATOM 17023 N N . GLU A 1 22 ? 0.605 -13.934 -1.132 1.00 0.00 22 GLU A N 12
ATOM 17024 C CA . GLU A 1 22 ? 1.552 -15.044 -1.197 1.00 0.00 22 GLU A CA 12
ATOM 17025 C C . GLU A 1 22 ? 1.941 -15.337 -2.644 1.00 0.00 22 GLU A C 12
ATOM 17026 O O . GLU A 1 22 ? 2.241 -16.472 -3.016 1.00 0.00 22 GLU A O 12
ATOM 17038 N N . LYS A 1 23 ? 1.938 -14.294 -3.453 1.00 0.00 23 LYS A N 12
ATOM 17039 C CA . LYS A 1 23 ? 2.393 -14.375 -4.817 1.00 0.00 23 LYS A CA 12
ATOM 17040 C C . LYS A 1 23 ? 3.857 -13.961 -4.875 1.00 0.00 23 LYS A C 12
ATOM 17041 O O . LYS A 1 23 ? 4.313 -13.166 -4.049 1.00 0.00 23 LYS A O 12
ATOM 17060 N N . THR A 1 24 ? 4.599 -14.508 -5.823 1.00 0.00 24 THR A N 12
ATOM 17061 C CA . THR A 1 24 ? 6.023 -14.237 -5.914 1.00 0.00 24 THR A CA 12
ATOM 17062 C C . THR A 1 24 ? 6.290 -12.853 -6.490 1.00 0.00 24 THR A C 12
ATOM 17063 O O . THR A 1 24 ? 5.534 -12.359 -7.331 1.00 0.00 24 THR A O 12
ATOM 17074 N N . GLN A 1 25 ? 7.361 -12.231 -6.014 1.00 0.00 25 GLN A N 12
ATOM 17075 C CA . GLN A 1 25 ? 7.749 -10.899 -6.458 1.00 0.00 25 GLN A CA 12
ATOM 17076 C C . GLN A 1 25 ? 7.993 -10.879 -7.959 1.00 0.00 25 GLN A C 12
ATOM 17077 O O . GLN A 1 25 ? 7.641 -9.918 -8.636 1.00 0.00 25 GLN A O 12
ATOM 17091 N N . LEU A 1 26 ? 8.596 -11.948 -8.465 1.00 0.00 26 LEU A N 12
ATOM 17092 C CA . LEU A 1 26 ? 8.850 -12.089 -9.893 1.00 0.00 26 LEU A CA 12
ATOM 17093 C C . LEU A 1 26 ? 7.531 -12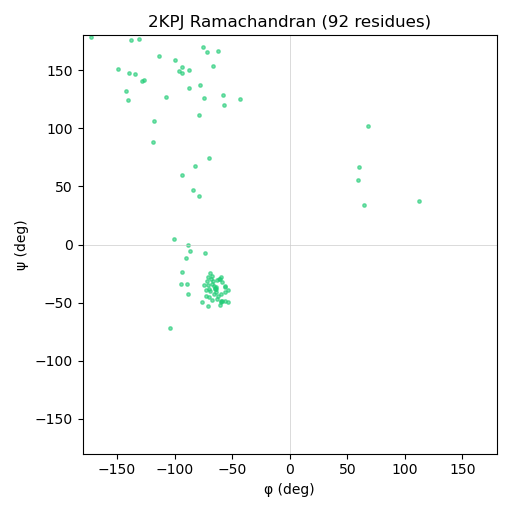.123 -10.664 1.00 0.00 26 LEU A C 12
ATOM 17094 O O . LEU A 1 26 ? 7.376 -11.460 -11.693 1.00 0.00 26 LEU A O 12
ATOM 17110 N N . GLU A 1 27 ? 6.589 -12.899 -10.143 1.00 0.00 27 GLU A N 12
ATOM 17111 C CA . GLU A 1 27 ? 5.281 -13.072 -10.751 1.00 0.00 27 GLU A CA 12
ATOM 17112 C C . GLU A 1 27 ? 4.535 -11.742 -10.825 1.00 0.00 27 GLU A C 12
ATOM 17113 O O . GLU A 1 27 ? 4.068 -11.336 -11.891 1.00 0.00 27 GLU A O 12
ATOM 17125 N N . ILE A 1 28 ? 4.448 -11.060 -9.689 1.00 0.00 28 ILE A N 12
ATOM 17126 C CA . ILE A 1 28 ? 3.728 -9.796 -9.608 1.00 0.00 28 ILE A CA 12
ATOM 17127 C C . ILE A 1 28 ? 4.399 -8.725 -10.465 1.00 0.00 28 ILE A C 12
ATOM 17128 O O . ILE A 1 28 ? 3.720 -7.954 -11.146 1.00 0.00 28 ILE A O 12
ATOM 17144 N N . ALA A 1 29 ? 5.731 -8.699 -10.446 1.00 0.00 29 ALA A N 12
ATOM 17145 C CA . ALA A 1 29 ? 6.497 -7.707 -11.194 1.00 0.00 29 ALA A CA 12
ATOM 17146 C C . ALA A 1 29 ? 6.133 -7.719 -12.673 1.00 0.00 29 ALA A C 12
ATOM 17147 O O . ALA A 1 29 ? 5.963 -6.664 -13.289 1.00 0.00 29 ALA A O 12
ATOM 17154 N N . LYS A 1 30 ? 6.004 -8.916 -13.234 1.00 0.00 30 LYS A N 12
ATOM 17155 C CA . LYS A 1 30 ? 5.674 -9.065 -14.645 1.00 0.00 30 LYS A CA 12
ATOM 17156 C C . LYS A 1 30 ? 4.286 -8.513 -14.944 1.00 0.00 30 LYS A C 12
ATOM 17157 O O . LYS A 1 30 ? 4.088 -7.823 -15.944 1.00 0.00 30 LYS A O 12
ATOM 17176 N N . SER A 1 31 ? 3.338 -8.807 -14.065 1.00 0.00 31 SER A N 12
ATOM 17177 C CA . SER A 1 31 ? 1.971 -8.334 -14.226 1.00 0.00 31 SER A CA 12
ATOM 17178 C C . SER A 1 31 ? 1.895 -6.812 -14.095 1.00 0.00 31 SER A C 12
ATOM 17179 O O . SER A 1 31 ? 1.032 -6.171 -14.694 1.00 0.00 31 SER A O 12
ATOM 17187 N N . ILE A 1 32 ? 2.801 -6.242 -13.306 1.00 0.00 32 ILE A N 12
ATOM 17188 C CA . ILE A 1 32 ? 2.886 -4.792 -13.155 1.00 0.00 32 ILE A CA 12
ATOM 17189 C C . ILE A 1 32 ? 3.509 -4.165 -14.398 1.00 0.00 32 ILE A C 12
ATOM 17190 O O . ILE A 1 32 ? 3.044 -3.137 -14.892 1.00 0.00 32 ILE A O 12
ATOM 17206 N N . GLY A 1 33 ? 4.568 -4.789 -14.891 1.00 0.00 33 GLY A N 12
ATOM 17207 C CA . GLY A 1 33 ? 5.231 -4.294 -16.078 1.00 0.00 33 GLY A CA 12
ATOM 17208 C C . GLY A 1 33 ? 6.676 -3.929 -15.819 1.00 0.00 33 GLY A C 12
ATOM 17209 O O . GLY A 1 33 ? 7.289 -3.195 -16.594 1.00 0.00 33 GLY A O 12
ATOM 17213 N N . VAL A 1 34 ? 7.226 -4.444 -14.729 1.00 0.00 34 VAL A N 12
ATOM 17214 C CA . VAL A 1 34 ? 8.605 -4.165 -14.361 1.00 0.00 34 VAL A CA 12
ATOM 17215 C C . VAL A 1 34 ? 9.373 -5.459 -14.138 1.00 0.00 34 VAL A C 12
ATOM 17216 O O . VAL A 1 34 ? 8.796 -6.547 -14.171 1.00 0.00 34 VAL A O 12
ATOM 17229 N N . SER A 1 35 ? 10.670 -5.340 -13.921 1.00 0.00 35 SER A N 12
ATOM 17230 C CA . SER A 1 35 ? 11.499 -6.495 -13.628 1.00 0.00 35 SER A CA 12
ATOM 17231 C C . SER A 1 35 ? 11.450 -6.810 -12.136 1.00 0.00 35 SER A C 12
ATOM 17232 O O . SER A 1 35 ? 11.175 -5.926 -11.323 1.00 0.00 35 SER A O 12
ATOM 17240 N N . PRO A 1 36 ? 11.708 -8.075 -11.754 1.00 0.00 36 PRO A N 12
ATOM 17241 C CA . PRO A 1 36 ? 11.676 -8.502 -10.350 1.00 0.00 36 PRO A CA 12
ATOM 17242 C C . PRO A 1 36 ? 12.623 -7.683 -9.478 1.00 0.00 36 PRO A C 12
ATOM 17243 O O . PRO A 1 36 ? 12.364 -7.471 -8.297 1.00 0.00 36 PRO A O 12
ATOM 17254 N N . GLN A 1 37 ? 13.706 -7.210 -10.083 1.00 0.00 37 GLN A N 12
ATOM 17255 C CA . GLN A 1 37 ? 14.690 -6.391 -9.387 1.00 0.00 37 GLN A CA 12
ATOM 17256 C C . GLN A 1 37 ? 14.079 -5.053 -8.981 1.00 0.00 37 GLN A C 12
ATOM 17257 O O . GLN A 1 37 ? 14.301 -4.561 -7.873 1.00 0.00 37 GLN A O 12
ATOM 17271 N N . THR A 1 38 ? 13.278 -4.489 -9.875 1.00 0.00 38 THR A N 12
ATOM 17272 C CA . THR A 1 38 ? 12.634 -3.209 -9.628 1.00 0.00 38 THR A CA 12
ATOM 17273 C C . THR A 1 38 ? 11.560 -3.383 -8.562 1.00 0.00 38 THR A C 12
ATOM 17274 O O . THR A 1 38 ? 11.363 -2.530 -7.697 1.00 0.00 38 THR A O 12
ATOM 17285 N N . PHE A 1 39 ? 10.892 -4.518 -8.619 1.00 0.00 39 PHE A N 12
ATOM 17286 C CA . PHE A 1 39 ? 9.869 -4.851 -7.650 1.00 0.00 39 PHE A CA 12
ATOM 17287 C C . PHE A 1 39 ? 10.506 -5.107 -6.287 1.00 0.00 39 PHE A C 12
ATOM 17288 O O . PHE A 1 39 ? 9.936 -4.779 -5.244 1.00 0.00 39 PHE A O 12
ATOM 17305 N N . ASN A 1 40 ? 11.702 -5.682 -6.309 1.00 0.00 40 ASN A N 12
ATOM 17306 C CA . ASN A 1 40 ? 12.442 -5.975 -5.088 1.00 0.00 40 ASN A CA 12
ATOM 17307 C C . ASN A 1 40 ? 12.811 -4.684 -4.365 1.00 0.00 40 ASN A C 12
ATOM 17308 O O . ASN A 1 40 ? 12.753 -4.615 -3.139 1.00 0.00 40 ASN A O 12
ATOM 17319 N N . THR A 1 41 ? 13.169 -3.653 -5.127 1.00 0.00 41 THR A N 12
ATOM 17320 C CA . THR A 1 41 ? 13.495 -2.363 -4.538 1.00 0.00 41 THR A CA 12
ATOM 17321 C C . THR A 1 41 ? 12.250 -1.682 -3.970 1.00 0.00 41 THR A C 12
ATOM 17322 O O . THR A 1 41 ? 12.350 -0.832 -3.088 1.00 0.00 41 THR A O 12
ATOM 17333 N N . TRP A 1 42 ? 11.078 -2.065 -4.469 1.00 0.00 42 TRP A N 12
ATOM 17334 C CA . TRP A 1 42 ? 9.822 -1.552 -3.935 1.00 0.00 42 TRP A CA 12
ATOM 17335 C C . TRP A 1 42 ? 9.492 -2.245 -2.619 1.00 0.00 42 TRP A C 12
ATOM 17336 O O . TRP A 1 42 ? 9.047 -1.612 -1.666 1.00 0.00 42 TRP A O 12
ATOM 17357 N N . CYS A 1 43 ? 9.730 -3.552 -2.573 1.00 0.00 43 CYS A N 12
ATOM 17358 C CA . CYS A 1 43 ? 9.509 -4.333 -1.362 1.00 0.00 43 CYS A CA 12
ATOM 17359 C C . CYS A 1 43 ? 10.462 -3.882 -0.257 1.00 0.00 43 CYS A C 12
ATOM 17360 O O . CYS A 1 43 ? 10.085 -3.805 0.913 1.00 0.00 43 CYS A O 12
ATOM 17368 N N . LYS A 1 44 ? 11.687 -3.558 -0.647 1.00 0.00 44 LYS A N 12
ATOM 17369 C CA . LYS A 1 44 ? 12.671 -3.009 0.276 1.00 0.00 44 LYS A CA 12
ATOM 17370 C C . LYS A 1 44 ? 12.306 -1.583 0.673 1.00 0.00 44 LYS A C 12
ATOM 17371 O O . LYS A 1 44 ? 12.779 -1.070 1.688 1.00 0.00 44 LYS A O 12
ATOM 17390 N N . GLY A 1 45 ? 11.440 -0.962 -0.118 1.00 0.00 45 GLY A N 12
ATOM 17391 C CA . GLY A 1 45 ? 11.094 0.424 0.107 1.00 0.00 45 GLY A CA 12
ATOM 17392 C C . GLY A 1 45 ? 12.242 1.358 -0.212 1.00 0.00 45 GLY A C 12
ATOM 17393 O O . GLY A 1 45 ? 12.464 2.330 0.494 1.00 0.00 45 GLY A O 12
ATOM 17397 N N . ILE A 1 46 ? 12.972 1.060 -1.276 1.00 0.00 46 ILE A N 12
ATOM 17398 C CA . ILE A 1 46 ? 14.107 1.881 -1.678 1.00 0.00 46 ILE A CA 12
ATOM 17399 C C . ILE A 1 46 ? 13.646 3.043 -2.550 1.00 0.00 46 ILE A C 12
ATOM 17400 O O . ILE A 1 46 ? 14.120 4.170 -2.410 1.00 0.00 46 ILE A O 12
ATOM 17416 N N . ALA A 1 47 ? 12.706 2.765 -3.438 1.00 0.00 47 ALA A N 12
ATOM 17417 C CA . ALA A 1 47 ? 12.197 3.778 -4.345 1.00 0.00 47 ALA A CA 12
ATOM 17418 C C . ALA A 1 47 ? 10.692 3.651 -4.503 1.00 0.00 47 ALA A C 12
ATOM 17419 O O . ALA A 1 47 ? 10.141 2.553 -4.431 1.00 0.00 47 ALA A O 12
ATOM 17426 N N . ILE A 1 48 ? 10.032 4.781 -4.705 1.00 0.00 48 ILE A N 12
ATOM 17427 C CA . ILE A 1 48 ? 8.596 4.804 -4.929 1.00 0.00 48 ILE A CA 12
ATOM 17428 C C . ILE A 1 48 ? 8.321 5.228 -6.368 1.00 0.00 48 ILE A C 12
ATOM 17429 O O . ILE A 1 48 ? 8.814 6.266 -6.818 1.00 0.00 48 ILE A O 12
ATOM 17445 N N . PRO A 1 49 ? 7.564 4.413 -7.112 1.00 0.00 49 PRO A N 12
ATOM 17446 C CA . PRO A 1 49 ? 7.223 4.695 -8.509 1.00 0.00 49 PRO A CA 12
ATOM 17447 C C . PRO A 1 49 ? 6.159 5.782 -8.637 1.00 0.00 49 PRO A C 12
ATOM 17448 O O . PRO A 1 49 ? 5.613 6.249 -7.636 1.00 0.00 49 PRO A O 12
ATOM 17459 N N . ARG A 1 50 ? 5.864 6.183 -9.863 1.00 0.00 50 ARG A N 12
ATOM 17460 C CA . ARG A 1 50 ? 4.864 7.213 -10.094 1.00 0.00 50 ARG A CA 12
ATOM 17461 C C . ARG A 1 50 ? 3.519 6.618 -10.509 1.00 0.00 50 ARG A C 12
ATOM 17462 O O . ARG A 1 50 ? 3.315 5.405 -10.431 1.00 0.00 50 ARG A O 12
ATOM 17483 N N . MET A 1 51 ? 2.625 7.492 -10.977 1.00 0.00 51 MET A N 12
ATOM 17484 C CA . MET A 1 51 ? 1.212 7.164 -11.186 1.00 0.00 51 MET A CA 12
ATOM 17485 C C . MET A 1 51 ? 1.014 5.882 -11.990 1.00 0.00 51 MET A C 12
ATOM 17486 O O . MET A 1 51 ? 0.237 5.017 -11.591 1.00 0.00 51 MET A O 12
ATOM 17500 N N . GLY A 1 52 ? 1.737 5.749 -13.095 1.00 0.00 52 GLY A N 12
ATOM 17501 C CA . GLY A 1 52 ? 1.543 4.611 -13.977 1.00 0.00 52 GLY A CA 12
ATOM 17502 C C . GLY A 1 52 ? 1.790 3.276 -13.295 1.00 0.00 52 GLY A C 12
ATOM 17503 O O . GLY A 1 52 ? 1.123 2.285 -13.595 1.00 0.00 52 GLY A O 12
ATOM 17507 N N . LYS A 1 53 ? 2.737 3.253 -12.369 1.00 0.00 53 LYS A N 12
ATOM 17508 C CA . LYS A 1 53 ? 3.099 2.021 -11.680 1.00 0.00 53 LYS A CA 12
ATOM 17509 C C . LYS A 1 53 ? 2.312 1.867 -10.382 1.00 0.00 53 LYS A C 12
ATOM 17510 O O . LYS A 1 53 ? 1.948 0.756 -10.000 1.00 0.00 53 LYS A O 12
ATOM 17529 N N . VAL A 1 54 ? 2.037 2.983 -9.713 1.00 0.00 54 VAL A N 12
ATOM 17530 C CA . VAL A 1 54 ? 1.244 2.956 -8.489 1.00 0.00 54 VAL A CA 12
ATOM 17531 C C . VAL A 1 54 ? -0.178 2.488 -8.789 1.00 0.00 54 VAL A C 12
ATOM 17532 O O . VAL A 1 54 ? -0.739 1.669 -8.060 1.00 0.00 54 VAL A O 12
ATOM 17545 N N . GLN A 1 55 ? -0.746 2.993 -9.880 1.00 0.00 55 GLN A N 12
ATOM 17546 C CA . GLN A 1 55 ? -2.093 2.614 -10.288 1.00 0.00 55 GLN A CA 12
ATOM 17547 C C . GLN A 1 55 ? -2.133 1.126 -10.621 1.00 0.00 55 GLN A C 12
ATOM 17548 O O . GLN A 1 55 ? -3.085 0.431 -10.275 1.00 0.00 55 GLN A O 12
ATOM 17562 N N . ALA A 1 56 ? -1.074 0.640 -11.258 1.00 0.00 56 ALA A N 12
ATOM 17563 C CA . ALA A 1 56 ? -0.977 -0.768 -11.625 1.00 0.00 56 ALA A CA 12
ATOM 17564 C C . ALA A 1 56 ? -0.921 -1.646 -10.377 1.00 0.00 56 ALA A C 12
ATOM 17565 O O . ALA A 1 56 ? -1.544 -2.707 -10.329 1.00 0.00 56 ALA A O 12
ATOM 17572 N N . LEU A 1 57 ? -0.180 -1.192 -9.371 1.00 0.00 57 LEU A N 12
ATOM 17573 C CA . LEU A 1 57 ? -0.103 -1.893 -8.094 1.00 0.00 57 LEU A CA 12
ATOM 17574 C C . LEU A 1 57 ? -1.463 -1.889 -7.408 1.00 0.00 57 LEU A C 12
ATOM 17575 O O . LEU A 1 57 ? -1.960 -2.935 -6.988 1.00 0.00 57 LEU A O 12
ATOM 17591 N N . ALA A 1 58 ? -2.059 -0.705 -7.317 1.00 0.00 58 ALA A N 12
ATOM 17592 C CA . ALA A 1 58 ? -3.355 -0.536 -6.674 1.00 0.00 58 ALA A CA 12
ATOM 17593 C C . ALA A 1 58 ? -4.423 -1.398 -7.339 1.00 0.00 58 ALA A C 12
ATOM 17594 O O . ALA A 1 58 ? -5.219 -2.046 -6.664 1.00 0.00 58 ALA A O 12
ATOM 17601 N N . ASP A 1 59 ? -4.425 -1.406 -8.665 1.00 0.00 59 ASP A N 12
ATOM 17602 C CA . ASP A 1 59 ? -5.382 -2.196 -9.431 1.00 0.00 59 ASP A CA 12
ATOM 17603 C C . ASP A 1 59 ? -5.180 -3.683 -9.176 1.00 0.00 59 ASP A C 12
ATOM 17604 O O . ASP A 1 59 ? -6.138 -4.435 -8.994 1.00 0.00 59 ASP A O 12
ATOM 17613 N N . TYR A 1 60 ? -3.920 -4.087 -9.136 1.00 0.00 60 TYR A N 12
ATOM 17614 C CA . TYR A 1 60 ? -3.561 -5.487 -8.981 1.00 0.00 60 TYR A CA 12
ATOM 17615 C C . TYR A 1 60 ? -3.993 -6.015 -7.614 1.00 0.00 60 TYR A C 12
ATOM 17616 O O . TYR A 1 60 ? -4.372 -7.178 -7.480 1.00 0.00 60 TYR A O 12
ATOM 17634 N N . PHE A 1 61 ? -3.955 -5.154 -6.608 1.00 0.00 61 PHE A N 12
ATOM 17635 C CA . PHE A 1 61 ? -4.337 -5.545 -5.259 1.00 0.00 61 PHE A CA 12
ATOM 17636 C C . PHE A 1 61 ? -5.758 -5.089 -4.926 1.00 0.00 61 PHE A C 12
ATOM 17637 O O . PHE A 1 61 ? -6.214 -5.249 -3.794 1.00 0.00 61 PHE A O 12
ATOM 17654 N N . ASN A 1 62 ? -6.446 -4.535 -5.922 1.00 0.00 62 ASN A N 12
ATOM 17655 C CA . ASN A 1 62 ? -7.829 -4.066 -5.774 1.00 0.00 62 ASN A CA 12
ATOM 17656 C C . ASN A 1 62 ? -7.944 -3.042 -4.637 1.00 0.00 62 ASN A C 12
ATOM 17657 O O . ASN A 1 62 ? -8.734 -3.199 -3.704 1.00 0.00 62 ASN A O 12
ATOM 17668 N N . ILE A 1 63 ? -7.131 -1.998 -4.717 1.00 0.00 63 ILE A N 12
ATOM 17669 C CA . ILE A 1 63 ? -7.162 -0.912 -3.746 1.00 0.00 63 ILE A CA 12
ATOM 17670 C C . ILE A 1 63 ? -7.065 0.429 -4.467 1.00 0.00 63 ILE A C 12
ATOM 17671 O O . ILE A 1 63 ? -7.140 0.482 -5.695 1.00 0.00 63 ILE A O 12
ATOM 17687 N N . ASN A 1 64 ? -6.905 1.507 -3.714 1.00 0.00 64 ASN A N 12
ATOM 17688 C CA . ASN A 1 64 ? -6.757 2.828 -4.306 1.00 0.00 64 ASN A CA 12
ATOM 17689 C C . ASN A 1 64 ? -5.293 3.235 -4.321 1.00 0.00 64 ASN A C 12
ATOM 17690 O O . ASN A 1 64 ? -4.475 2.669 -3.599 1.00 0.00 64 ASN A O 12
ATOM 17701 N N . LYS A 1 65 ? -4.973 4.223 -5.145 1.00 0.00 65 LYS A N 12
ATOM 17702 C CA . LYS A 1 65 ? -3.617 4.757 -5.223 1.00 0.00 65 LYS A CA 12
ATOM 17703 C C . LYS A 1 65 ? -3.173 5.321 -3.873 1.00 0.00 65 LYS A C 12
ATOM 17704 O O . LYS A 1 65 ? -1.998 5.267 -3.514 1.00 0.00 65 LYS A O 12
ATOM 17723 N N . SER A 1 66 ? -4.136 5.837 -3.124 1.00 0.00 66 SER A N 12
ATOM 17724 C CA . SER A 1 66 ? -3.868 6.485 -1.854 1.00 0.00 66 SER A CA 12
ATOM 17725 C C . SER A 1 66 ? -3.490 5.480 -0.766 1.00 0.00 66 SER A C 12
ATOM 17726 O O . SER A 1 66 ? -2.854 5.844 0.220 1.00 0.00 66 SER A O 12
ATOM 17734 N N . ASP A 1 67 ? -3.858 4.218 -0.961 1.00 0.00 67 ASP A N 12
ATOM 17735 C CA . ASP A 1 67 ? -3.567 3.169 0.015 1.00 0.00 67 ASP A CA 12
ATOM 17736 C C . ASP A 1 67 ? -2.070 2.896 0.097 1.00 0.00 67 ASP A C 12
ATOM 17737 O O . ASP A 1 67 ? -1.567 2.410 1.109 1.00 0.00 67 ASP A O 12
ATOM 17746 N N . LEU A 1 68 ? -1.364 3.205 -0.981 1.00 0.00 68 LEU A N 12
ATOM 17747 C CA . LEU A 1 68 ? 0.074 2.996 -1.038 1.00 0.00 68 LEU A CA 12
ATOM 17748 C C . LEU A 1 68 ? 0.824 4.257 -0.614 1.00 0.00 68 LEU A C 12
ATOM 17749 O O . LEU A 1 68 ? 1.992 4.203 -0.230 1.00 0.00 68 LEU A O 12
ATOM 17765 N N . ILE A 1 69 ? 0.143 5.392 -0.686 1.00 0.00 69 ILE A N 12
ATOM 17766 C CA . ILE A 1 69 ? 0.757 6.676 -0.375 1.00 0.00 69 ILE A CA 12
ATOM 17767 C C . ILE A 1 69 ? 0.584 7.021 1.100 1.00 0.00 69 ILE A C 12
ATOM 17768 O O . ILE A 1 69 ? 1.546 7.388 1.783 1.00 0.00 69 ILE A O 12
ATOM 17784 N N . GLU A 1 70 ? -0.643 6.905 1.585 1.00 0.00 70 GLU A N 12
ATOM 17785 C CA . GLU A 1 70 ? -0.960 7.242 2.953 1.00 0.00 70 GLU A CA 12
ATOM 17786 C C . GLU A 1 70 ? -0.777 6.034 3.863 1.00 0.00 70 GLU A C 12
ATOM 17787 O O . GLU A 1 70 ? -0.720 4.895 3.396 1.00 0.00 70 GLU A O 12
ATOM 17799 N N . ASP A 1 71 ? -0.689 6.286 5.160 1.00 0.00 71 ASP A N 12
ATOM 17800 C CA . ASP A 1 71 ? -0.549 5.212 6.133 1.00 0.00 71 ASP A CA 12
ATOM 17801 C C . ASP A 1 71 ? -1.917 4.600 6.416 1.00 0.00 71 ASP A C 12
ATOM 17802 O O . ASP A 1 71 ? -2.948 5.242 6.217 1.00 0.00 71 ASP A O 12
ATOM 17811 N N . LYS A 1 72 ? -1.928 3.368 6.894 1.00 0.00 72 LYS A N 12
ATOM 17812 C CA . LYS A 1 72 ? -3.177 2.659 7.159 1.00 0.00 72 LYS A CA 12
ATOM 17813 C C . LYS A 1 72 ? -3.741 3.025 8.533 1.00 0.00 72 LYS A C 12
ATOM 17814 O O . LYS A 1 72 ? -4.667 2.386 9.035 1.00 0.00 72 LYS A O 12
ATOM 17833 N N . LYS A 1 73 ? -3.189 4.078 9.116 1.00 0.00 73 LYS A N 12
ATOM 17834 C CA . LYS A 1 73 ? -3.641 4.599 10.399 1.00 0.00 73 LYS A CA 12
ATOM 17835 C C . LYS A 1 73 ? -4.689 5.692 10.187 1.00 0.00 73 LYS A C 12
ATOM 17836 O O . LYS A 1 73 ? -4.922 6.524 11.064 1.00 0.00 73 LYS A O 12
ATOM 17855 N N . LEU A 1 74 ? -5.323 5.679 9.020 1.00 0.00 74 LEU A N 12
ATOM 17856 C CA . LEU A 1 74 ? -6.246 6.723 8.621 1.00 0.00 74 LEU A CA 12
ATOM 17857 C C . LEU A 1 74 ? -7.603 6.560 9.282 1.00 0.00 74 LEU A C 12
ATOM 17858 O O . LEU A 1 74 ? -8.493 5.887 8.757 1.00 0.00 74 LEU A O 12
ATOM 17874 N N . ASN A 1 75 ? -7.731 7.146 10.452 1.00 0.00 75 ASN A N 12
ATOM 17875 C CA . ASN A 1 75 ? -9.027 7.270 11.104 1.00 0.00 75 ASN A CA 12
ATOM 17876 C C . ASN A 1 75 ? -9.842 8.347 10.404 1.00 0.00 75 ASN A C 12
ATOM 17877 O O . ASN A 1 75 ? -9.588 9.539 10.579 1.00 0.00 75 ASN A O 12
ATOM 17888 N N . ILE A 1 76 ? -10.795 7.920 9.593 1.00 0.00 76 ILE A N 12
ATOM 17889 C CA . ILE A 1 76 ? -11.598 8.842 8.794 1.00 0.00 76 ILE A CA 12
ATOM 17890 C C . ILE A 1 76 ? -12.568 9.628 9.671 1.00 0.00 76 ILE A C 12
ATOM 17891 O O . ILE A 1 76 ? -13.282 9.053 10.496 1.00 0.00 76 ILE A O 12
ATOM 17907 N N . ASP A 1 77 ? -12.601 10.938 9.466 1.00 0.00 77 ASP A N 12
ATOM 17908 C CA . ASP A 1 77 ? -13.459 11.824 10.233 1.00 0.00 77 ASP A CA 12
ATOM 17909 C C . ASP A 1 77 ? -14.646 12.238 9.390 1.00 0.00 77 ASP A C 12
ATOM 17910 O O . ASP A 1 77 ? -14.578 13.194 8.610 1.00 0.00 77 ASP A O 12
ATOM 17919 N N . THR A 1 78 ? -15.704 11.469 9.510 1.00 0.00 78 THR A N 12
ATOM 17920 C CA . THR A 1 78 ? -16.951 11.744 8.819 1.00 0.00 78 THR A CA 12
ATOM 17921 C C . THR A 1 78 ? -17.583 13.045 9.313 1.00 0.00 78 THR A C 12
ATOM 17922 O O . THR A 1 78 ? -18.182 13.093 10.387 1.00 0.00 78 THR A O 12
ATOM 17933 N N . VAL A 1 79 ? -17.407 14.104 8.535 1.00 0.00 79 VAL A N 12
ATOM 17934 C CA . VAL A 1 79 ? -17.975 15.405 8.859 1.00 0.00 79 VAL A CA 12
ATOM 17935 C C . VAL A 1 79 ? -18.853 15.891 7.711 1.00 0.00 79 VAL A C 12
ATOM 17936 O O . VAL A 1 79 ? -18.370 16.557 6.789 1.00 0.00 79 VAL A O 12
ATOM 17949 N N . PRO A 1 80 ? -20.139 15.514 7.718 1.00 0.00 80 PRO A N 12
ATOM 17950 C CA . PRO A 1 80 ? -21.079 15.877 6.653 1.00 0.00 80 PRO A CA 12
ATOM 17951 C C . PRO A 1 80 ? -21.483 17.351 6.707 1.00 0.00 80 PRO A C 12
ATOM 17952 O O . PRO A 1 80 ? -21.057 18.095 7.591 1.00 0.00 80 PRO A O 12
ATOM 17963 N N . ILE A 1 81 ? -22.304 17.769 5.755 1.00 0.00 81 ILE A N 12
ATOM 17964 C CA . ILE A 1 81 ? -22.781 19.139 5.710 1.00 0.00 81 ILE A CA 12
ATOM 17965 C C . ILE A 1 81 ? -24.299 19.169 5.609 1.00 0.00 81 ILE A C 12
ATOM 17966 O O . ILE A 1 81 ? -24.902 18.423 4.833 1.00 0.00 81 ILE A O 12
ATOM 17982 N N . GLU A 1 82 ? -24.908 20.020 6.412 1.00 0.00 82 GLU A N 12
ATOM 17983 C CA . GLU A 1 82 ? -26.357 20.146 6.437 1.00 0.00 82 GLU A CA 12
ATOM 17984 C C . GLU A 1 82 ? -26.808 21.051 5.294 1.00 0.00 82 GLU A C 12
ATOM 17985 O O . GLU A 1 82 ? -26.778 22.275 5.404 1.00 0.00 82 GLU A O 12
ATOM 17997 N N . SER A 1 83 ? -27.169 20.436 4.177 1.00 0.00 83 SER A N 12
ATOM 17998 C CA . SER A 1 83 ? -27.587 21.172 2.994 1.00 0.00 83 SER A CA 12
ATOM 17999 C C . SER A 1 83 ? -29.053 20.896 2.676 1.00 0.00 83 SER A C 12
ATOM 18000 O O . SER A 1 83 ? -29.611 19.882 3.107 1.00 0.00 83 SER A O 12
ATOM 18008 N N . GLY A 1 84 ? -29.666 21.797 1.918 1.00 0.00 84 GLY A N 12
ATOM 18009 C CA . GLY A 1 84 ? -31.075 21.683 1.618 1.00 0.00 84 GLY A CA 12
ATOM 18010 C C . GLY A 1 84 ? -31.338 21.051 0.268 1.00 0.00 84 GLY A C 12
ATOM 18011 O O . GLY A 1 84 ? -30.888 19.938 -0.004 1.00 0.00 84 GLY A O 12
ATOM 18015 N N . TYR A 1 85 ? -32.048 21.771 -0.587 1.00 0.00 85 TYR A N 12
ATOM 18016 C CA . TYR A 1 85 ? -32.458 21.242 -1.878 1.00 0.00 85 TYR A CA 12
ATOM 18017 C C . TYR A 1 85 ? -31.786 21.999 -3.016 1.00 0.00 85 TYR A C 12
ATOM 18018 O O . TYR A 1 85 ? -30.987 22.912 -2.788 1.00 0.00 85 TYR A O 12
ATOM 18036 N N . THR A 1 86 ? -32.114 21.604 -4.235 1.00 0.00 86 THR A N 12
ATOM 18037 C CA . THR A 1 86 ? -31.672 22.305 -5.425 1.00 0.00 86 THR A CA 12
ATOM 18038 C C . THR A 1 86 ? -32.887 22.931 -6.112 1.00 0.00 86 THR A C 12
ATOM 18039 O O . THR A 1 86 ? -34.019 22.757 -5.654 1.00 0.00 86 THR A O 12
ATOM 18050 N N . LEU A 1 87 ? -32.664 23.662 -7.190 1.00 0.00 87 LEU A N 12
ATOM 18051 C CA . LEU A 1 87 ? -33.761 24.262 -7.930 1.00 0.00 87 LEU A CA 12
ATOM 18052 C C . LEU A 1 87 ? -34.241 23.318 -9.021 1.00 0.00 87 LEU A C 12
ATOM 18053 O O . LEU A 1 87 ? -33.438 22.707 -9.729 1.00 0.00 87 LEU A O 12
ATOM 18069 N N . GLU A 1 88 ? -35.553 23.195 -9.146 1.00 0.00 88 GLU A N 12
ATOM 18070 C CA . GLU A 1 88 ? -36.145 22.279 -10.109 1.00 0.00 88 GLU A CA 12
ATOM 18071 C C . GLU A 1 88 ? -36.181 22.896 -11.495 1.00 0.00 88 GLU A C 12
ATOM 18072 O O . GLU A 1 88 ? -35.813 24.056 -11.693 1.00 0.00 88 GLU A O 12
ATOM 18084 N N . HIS A 1 89 ? -36.612 22.092 -12.449 1.00 0.00 89 HIS A N 12
ATOM 18085 C CA . HIS A 1 89 ? -37.040 22.589 -13.741 1.00 0.00 89 HIS A CA 12
ATOM 18086 C C . HIS A 1 89 ? -38.556 22.524 -13.752 1.00 0.00 89 HIS A C 12
ATOM 18087 O O . HIS A 1 89 ? -39.146 21.569 -14.257 1.00 0.00 89 HIS A O 12
ATOM 18102 N N . HIS A 1 90 ? -39.169 23.533 -13.147 1.00 0.00 90 HIS A N 12
ATOM 18103 C CA . HIS A 1 90 ? -40.582 23.489 -12.787 1.00 0.00 90 HIS A CA 12
ATOM 18104 C C . HIS A 1 90 ? -41.481 23.774 -13.991 1.00 0.00 90 HIS A C 12
ATOM 18105 O O . HIS A 1 90 ? -42.351 24.644 -13.938 1.00 0.00 90 HIS A O 12
ATOM 18120 N N . HIS A 1 91 ? -41.253 23.024 -15.065 1.00 0.00 91 HIS A N 12
ATOM 18121 C CA . HIS A 1 91 ? -42.074 23.079 -16.274 1.00 0.00 91 HIS A CA 12
ATOM 18122 C C . HIS A 1 91 ? -42.026 24.439 -16.963 1.00 0.00 91 HIS A C 12
ATOM 18123 O O . HIS A 1 91 ? -41.251 25.327 -16.596 1.00 0.00 91 HIS A O 12
ATOM 18138 N N . HIS A 1 92 ? -42.861 24.573 -17.985 1.00 0.00 92 HIS A N 12
ATOM 18139 C CA . HIS A 1 92 ? -42.916 25.774 -18.804 1.00 0.00 92 HIS A CA 12
ATOM 18140 C C . HIS A 1 92 ? -44.354 26.028 -19.242 1.00 0.00 92 HIS A C 12
ATOM 18141 O O . HIS A 1 92 ? -45.221 25.180 -19.043 1.00 0.00 92 HIS A O 12
ATOM 18156 N N . HIS A 1 93 ? -44.606 27.194 -19.832 1.00 0.00 93 HIS A N 12
ATOM 18157 C CA . HIS A 1 93 ? -45.955 27.563 -20.270 1.00 0.00 93 HIS A CA 12
ATOM 18158 C C . HIS A 1 93 ? -46.181 27.140 -21.714 1.00 0.00 93 HIS A C 12
ATOM 18159 O O . HIS A 1 93 ? -47.141 27.553 -22.367 1.00 0.00 93 HIS A O 12
ATOM 18174 N N . HIS A 1 94 ? -45.275 26.315 -22.191 1.00 0.00 94 HIS A N 12
ATOM 18175 C CA . HIS A 1 94 ? -45.354 25.737 -23.519 1.00 0.00 94 HIS A CA 12
ATOM 18176 C C . HIS A 1 94 ? -44.319 24.636 -23.620 1.00 0.00 94 HIS A C 12
ATOM 18177 O O . HIS A 1 94 ? -43.144 24.951 -23.893 1.00 0.00 94 HIS A O 12
ATOM 18193 N N . MET A 1 1 ? 18.158 16.140 7.231 1.00 0.00 1 MET A N 13
ATOM 18194 C CA . MET A 1 1 ? 16.955 15.325 6.945 1.00 0.00 1 MET A CA 13
ATOM 18195 C C . MET A 1 1 ? 17.281 14.239 5.926 1.00 0.00 1 MET A C 13
ATOM 18196 O O . MET A 1 1 ? 17.437 14.520 4.738 1.00 0.00 1 MET A O 13
ATOM 18212 N N . VAL A 1 2 ? 17.398 13.004 6.400 1.00 0.00 2 VAL A N 13
ATOM 18213 C CA . VAL A 1 2 ? 17.717 11.878 5.532 1.00 0.00 2 VAL A CA 13
ATOM 18214 C C . VAL A 1 2 ? 17.017 10.619 6.047 1.00 0.00 2 VAL A C 13
ATOM 18215 O O . VAL A 1 2 ? 16.585 10.584 7.202 1.00 0.00 2 VAL A O 13
ATOM 18228 N N . LYS A 1 3 ? 16.909 9.605 5.182 1.00 0.00 3 LYS A N 13
ATOM 18229 C CA . LYS A 1 3 ? 16.205 8.362 5.494 1.00 0.00 3 LYS A CA 13
ATOM 18230 C C . LYS A 1 3 ? 14.709 8.638 5.618 1.00 0.00 3 LYS A C 13
ATOM 18231 O O . LYS A 1 3 ? 14.186 8.905 6.702 1.00 0.00 3 LYS A O 13
ATOM 18250 N N . ASP A 1 4 ? 14.039 8.594 4.477 1.00 0.00 4 ASP A N 13
ATOM 18251 C CA . ASP A 1 4 ? 12.651 9.016 4.365 1.00 0.00 4 ASP A CA 13
ATOM 18252 C C . ASP A 1 4 ? 11.709 8.044 5.057 1.00 0.00 4 ASP A C 13
ATOM 18253 O O . ASP A 1 4 ? 11.757 6.832 4.821 1.00 0.00 4 ASP A O 13
ATOM 18262 N N . LYS A 1 5 ? 10.850 8.590 5.899 1.00 0.00 5 LYS A N 13
ATOM 18263 C CA . LYS A 1 5 ? 9.870 7.807 6.633 1.00 0.00 5 LYS A CA 13
ATOM 18264 C C . LYS A 1 5 ? 8.796 7.262 5.696 1.00 0.00 5 LYS A C 13
ATOM 18265 O O . LYS A 1 5 ? 8.391 6.107 5.805 1.00 0.00 5 LYS A O 13
ATOM 18284 N N . GLN A 1 6 ? 8.350 8.095 4.761 1.00 0.00 6 GLN A N 13
ATOM 18285 C CA . GLN A 1 6 ? 7.252 7.731 3.869 1.00 0.00 6 GLN A CA 13
ATOM 18286 C C . GLN A 1 6 ? 7.633 6.553 2.975 1.00 0.00 6 GLN A C 13
ATOM 18287 O O . GLN A 1 6 ? 6.789 5.727 2.630 1.00 0.00 6 GLN A O 13
ATOM 18301 N N . LYS A 1 7 ? 8.905 6.473 2.609 1.00 0.00 7 LYS A N 13
ATOM 18302 C CA . LYS A 1 7 ? 9.392 5.364 1.801 1.00 0.00 7 LYS A CA 13
ATOM 18303 C C . LYS A 1 7 ? 9.324 4.055 2.583 1.00 0.00 7 LYS A C 13
ATOM 18304 O O . LYS A 1 7 ? 9.088 2.988 2.014 1.00 0.00 7 LYS A O 13
ATOM 18323 N N . ALA A 1 8 ? 9.515 4.144 3.892 1.00 0.00 8 ALA A N 13
ATOM 18324 C CA . ALA A 1 8 ? 9.368 2.990 4.766 1.00 0.00 8 ALA A CA 13
ATOM 18325 C C . ALA A 1 8 ? 7.890 2.669 4.980 1.00 0.00 8 ALA A C 13
ATOM 18326 O O . ALA A 1 8 ? 7.501 1.507 5.047 1.00 0.00 8 ALA A O 13
ATOM 18333 N N . ILE A 1 9 ? 7.075 3.713 5.080 1.00 0.00 9 ILE A N 13
ATOM 18334 C CA . ILE A 1 9 ? 5.632 3.557 5.247 1.00 0.00 9 ILE A CA 13
ATOM 18335 C C . ILE A 1 9 ? 5.012 2.863 4.034 1.00 0.00 9 ILE A C 13
ATOM 18336 O O . ILE A 1 9 ? 4.248 1.906 4.178 1.00 0.00 9 ILE A O 13
ATOM 18352 N N . PHE A 1 10 ? 5.352 3.349 2.844 1.00 0.00 10 PHE A N 13
ATOM 18353 C CA . PHE A 1 10 ? 4.836 2.779 1.605 1.00 0.00 10 PHE A CA 13
ATOM 18354 C C . PHE A 1 10 ? 5.225 1.311 1.480 1.00 0.00 10 PHE A C 13
ATOM 18355 O O . PHE A 1 10 ? 4.371 0.451 1.257 1.00 0.00 10 PHE A O 13
ATOM 18372 N N . SER A 1 11 ? 6.514 1.027 1.640 1.00 0.00 11 SER A N 13
ATOM 18373 C CA . SER A 1 11 ? 7.017 -0.333 1.510 1.00 0.00 11 SER A CA 13
ATOM 18374 C C . SER A 1 11 ? 6.395 -1.244 2.564 1.00 0.00 11 SER A C 13
ATOM 18375 O O . SER A 1 11 ? 6.081 -2.396 2.280 1.00 0.00 11 SER A O 13
ATOM 18383 N N . GLU A 1 12 ? 6.196 -0.710 3.767 1.00 0.00 12 GLU A N 13
ATOM 18384 C CA . GLU A 1 12 ? 5.608 -1.473 4.864 1.00 0.00 12 GLU A CA 13
ATOM 18385 C C . GLU A 1 12 ? 4.212 -1.961 4.486 1.00 0.00 12 GLU A C 13
ATOM 18386 O O . GLU A 1 12 ? 3.912 -3.153 4.570 1.00 0.00 12 GLU A O 13
ATOM 18398 N N . ASN A 1 13 ? 3.369 -1.029 4.051 1.00 0.00 13 ASN A N 13
ATOM 18399 C CA . ASN A 1 13 ? 1.986 -1.343 3.704 1.00 0.00 13 ASN A CA 13
ATOM 18400 C C . ASN A 1 13 ? 1.921 -2.225 2.465 1.00 0.00 13 ASN A C 13
ATOM 18401 O O . ASN A 1 13 ? 1.169 -3.197 2.431 1.00 0.00 13 ASN A O 13
ATOM 18412 N N . LEU A 1 14 ? 2.731 -1.902 1.462 1.00 0.00 14 LEU A N 13
ATOM 18413 C CA . LEU A 1 14 ? 2.783 -2.694 0.237 1.00 0.00 14 LEU A CA 13
ATOM 18414 C C . LEU A 1 14 ? 3.239 -4.119 0.544 1.00 0.00 14 LEU A C 13
ATOM 18415 O O . LEU A 1 14 ? 2.651 -5.090 0.063 1.00 0.00 14 LEU A O 13
ATOM 18431 N N . ASN A 1 15 ? 4.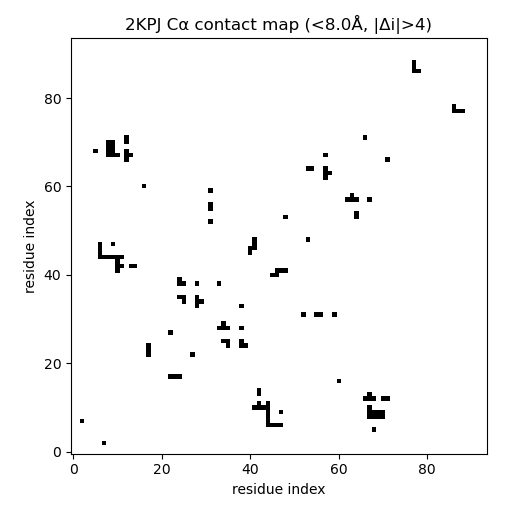279 -4.233 1.364 1.00 0.00 15 ASN A N 13
ATOM 18432 C CA . ASN A 1 15 ? 4.848 -5.527 1.720 1.00 0.00 15 ASN A CA 13
ATOM 18433 C C . ASN A 1 15 ? 3.853 -6.343 2.533 1.00 0.00 15 ASN A C 13
ATOM 18434 O O . ASN A 1 15 ? 3.798 -7.561 2.408 1.00 0.00 15 ASN A O 13
ATOM 18445 N N . SER A 1 16 ? 3.058 -5.659 3.351 1.00 0.00 16 SER A N 13
ATOM 18446 C CA . SER A 1 16 ? 2.073 -6.317 4.206 1.00 0.00 16 SER A CA 13
ATOM 18447 C C . SER A 1 16 ? 1.149 -7.226 3.389 1.00 0.00 16 SER A C 13
ATOM 18448 O O . SER A 1 16 ? 0.891 -8.371 3.775 1.00 0.00 16 SER A O 13
ATOM 18456 N N . TYR A 1 17 ? 0.670 -6.724 2.254 1.00 0.00 17 TYR A N 13
ATOM 18457 C CA . TYR A 1 17 ? -0.207 -7.507 1.388 1.00 0.00 17 TYR A CA 13
ATOM 18458 C C . TYR A 1 17 ? 0.563 -8.646 0.738 1.00 0.00 17 TYR A C 13
ATOM 18459 O O . TYR A 1 17 ? 0.135 -9.800 0.771 1.00 0.00 17 TYR A O 13
ATOM 18477 N N . ILE A 1 18 ? 1.709 -8.307 0.165 1.00 0.00 18 ILE A N 13
ATOM 18478 C CA . ILE A 1 18 ? 2.513 -9.261 -0.588 1.00 0.00 18 ILE A CA 13
ATOM 18479 C C . ILE A 1 18 ? 3.032 -10.388 0.305 1.00 0.00 18 ILE A C 13
ATOM 18480 O O . ILE A 1 18 ? 3.043 -11.553 -0.094 1.00 0.00 18 ILE A O 13
ATOM 18496 N N . ALA A 1 19 ? 3.437 -10.041 1.520 1.00 0.00 19 ALA A N 13
ATOM 18497 C CA . ALA A 1 19 ? 3.967 -11.020 2.462 1.00 0.00 19 ALA A CA 13
ATOM 18498 C C . ALA A 1 19 ? 2.865 -11.921 3.002 1.00 0.00 19 ALA A C 13
ATOM 18499 O O . ALA A 1 19 ? 3.101 -13.096 3.299 1.00 0.00 19 ALA A O 13
ATOM 18506 N N . LYS A 1 20 ? 1.658 -11.378 3.128 1.00 0.00 20 LYS A N 13
ATOM 18507 C CA . LYS A 1 20 ? 0.520 -12.172 3.567 1.00 0.00 20 LYS A CA 13
ATOM 18508 C C . LYS A 1 20 ? 0.106 -13.128 2.457 1.00 0.00 20 LYS A C 13
ATOM 18509 O O . LYS A 1 20 ? -0.215 -14.291 2.702 1.00 0.00 20 LYS A O 13
ATOM 18528 N N . SER A 1 21 ? 0.127 -12.611 1.237 1.00 0.00 21 SER A N 13
ATOM 18529 C CA . SER A 1 21 ? -0.300 -13.359 0.067 1.00 0.00 21 SER A CA 13
ATOM 18530 C C . SER A 1 21 ? 0.612 -14.559 -0.184 1.00 0.00 21 SER A C 13
ATOM 18531 O O . SER A 1 21 ? 1.783 -14.566 0.203 1.00 0.00 21 SER A O 13
ATOM 18539 N N . GLU A 1 22 ? 0.061 -15.567 -0.836 1.00 0.00 22 GLU A N 13
ATOM 18540 C CA . GLU A 1 22 ? 0.790 -16.791 -1.133 1.00 0.00 22 GLU A CA 13
ATOM 18541 C C . GLU A 1 22 ? 1.301 -16.757 -2.572 1.00 0.00 22 GLU A C 13
ATOM 18542 O O . GLU A 1 22 ? 1.558 -17.795 -3.188 1.00 0.00 22 GLU A O 13
ATOM 18554 N N . LYS A 1 23 ? 1.454 -15.547 -3.092 1.00 0.00 23 LYS A N 13
ATOM 18555 C CA . LYS A 1 23 ? 1.915 -15.339 -4.455 1.00 0.00 23 LYS A CA 13
ATOM 18556 C C . LYS A 1 23 ? 3.334 -14.774 -4.437 1.00 0.00 23 LYS A C 13
ATOM 18557 O O . LYS A 1 23 ? 3.716 -14.084 -3.492 1.00 0.00 23 LYS A O 13
ATOM 18576 N N . THR A 1 24 ? 4.114 -15.066 -5.470 1.00 0.00 24 THR A N 13
ATOM 18577 C CA . THR A 1 24 ? 5.496 -14.610 -5.534 1.00 0.00 24 THR A CA 13
ATOM 18578 C C . THR A 1 24 ? 5.595 -13.163 -6.011 1.00 0.00 24 THR A C 13
ATOM 18579 O O . THR A 1 24 ? 4.788 -12.705 -6.825 1.00 0.00 24 THR A O 13
ATOM 18590 N N . GLN A 1 25 ? 6.592 -12.449 -5.495 1.00 0.00 25 GLN A N 13
ATOM 18591 C CA . GLN A 1 25 ? 6.834 -11.064 -5.882 1.00 0.00 25 GLN A CA 13
ATOM 18592 C C . GLN A 1 25 ? 7.136 -10.975 -7.374 1.00 0.00 25 GLN A C 13
ATOM 18593 O O . GLN A 1 25 ? 6.678 -10.060 -8.060 1.00 0.00 25 GLN A O 13
ATOM 18607 N N . LEU A 1 26 ? 7.910 -11.939 -7.859 1.00 0.00 26 LEU A N 13
ATOM 18608 C CA . LEU A 1 26 ? 8.294 -12.007 -9.262 1.00 0.00 26 LEU A CA 13
ATOM 18609 C C . LEU A 1 26 ? 7.060 -12.036 -10.162 1.00 0.00 26 LEU A C 13
ATOM 18610 O O . LEU A 1 26 ? 6.990 -11.307 -11.152 1.00 0.00 26 LEU A O 13
ATOM 18626 N N . GLU A 1 27 ? 6.087 -12.869 -9.798 1.00 0.00 27 GLU A N 13
ATOM 18627 C CA . GLU A 1 27 ? 4.860 -13.010 -10.563 1.00 0.00 27 GLU A CA 13
ATOM 18628 C C . GLU A 1 27 ? 4.148 -11.666 -10.692 1.00 0.00 27 GLU A C 13
ATOM 18629 O O . GLU A 1 27 ? 3.741 -11.262 -11.783 1.00 0.00 27 GLU A O 13
ATOM 18641 N N . ILE A 1 28 ? 4.023 -10.968 -9.571 1.00 0.00 28 ILE A N 13
ATOM 18642 C CA . ILE A 1 28 ? 3.365 -9.671 -9.550 1.00 0.00 28 ILE A CA 13
ATOM 18643 C C . ILE A 1 28 ? 4.162 -8.650 -10.359 1.00 0.00 28 ILE A C 13
ATOM 18644 O O . ILE A 1 28 ? 3.609 -7.956 -11.210 1.00 0.00 28 ILE A O 13
ATOM 18660 N N . ALA A 1 29 ? 5.467 -8.583 -10.102 1.00 0.00 29 ALA A N 13
ATOM 18661 C CA . ALA A 1 29 ? 6.346 -7.623 -10.769 1.00 0.00 29 ALA A CA 13
ATOM 18662 C C . ALA A 1 29 ? 6.305 -7.779 -12.283 1.00 0.00 29 ALA A C 13
ATOM 18663 O O . ALA A 1 29 ? 6.182 -6.793 -13.016 1.00 0.00 29 ALA A O 13
ATOM 18670 N N . LYS A 1 30 ? 6.397 -9.019 -12.747 1.00 0.00 30 LYS A N 13
ATOM 18671 C CA . LYS A 1 30 ? 6.386 -9.304 -14.174 1.00 0.00 30 LYS A CA 13
ATOM 18672 C C . LYS A 1 30 ? 5.047 -8.906 -14.789 1.00 0.00 30 LYS A C 13
ATOM 18673 O O . LYS A 1 30 ? 4.995 -8.364 -15.894 1.00 0.00 30 LYS A O 13
ATOM 18692 N N . SER A 1 31 ? 3.971 -9.161 -14.051 1.00 0.00 31 SER A N 13
ATOM 18693 C CA . SER A 1 31 ? 2.631 -8.825 -14.506 1.00 0.00 31 SER A CA 13
ATOM 18694 C C . SER A 1 31 ? 2.440 -7.310 -14.566 1.00 0.00 31 SER A C 13
ATOM 18695 O O . SER A 1 31 ? 1.737 -6.798 -15.442 1.00 0.00 31 SER A O 13
ATOM 18703 N N . ILE A 1 32 ? 3.067 -6.599 -13.634 1.00 0.00 32 ILE A N 13
ATOM 18704 C CA . ILE A 1 32 ? 3.062 -5.142 -13.653 1.00 0.00 32 ILE A CA 13
ATOM 18705 C C . ILE A 1 32 ? 3.806 -4.647 -14.883 1.00 0.00 32 ILE A C 13
ATOM 18706 O O . ILE A 1 32 ? 3.350 -3.741 -15.585 1.00 0.00 32 ILE A O 13
ATOM 18722 N N . GLY A 1 33 ? 4.949 -5.262 -15.141 1.00 0.00 33 GLY A N 13
ATOM 18723 C CA . GLY A 1 33 ? 5.749 -4.896 -16.287 1.00 0.00 33 GLY A CA 13
ATOM 18724 C C . GLY A 1 33 ? 7.115 -4.383 -15.885 1.00 0.00 33 GLY A C 13
ATOM 18725 O O . GLY A 1 33 ? 7.790 -3.716 -16.666 1.00 0.00 33 GLY A O 13
ATOM 18729 N N . VAL A 1 34 ? 7.525 -4.691 -14.665 1.00 0.00 34 VAL A N 13
ATOM 18730 C CA . VAL A 1 34 ? 8.818 -4.253 -14.161 1.00 0.00 34 VAL A CA 13
ATOM 18731 C C . VAL A 1 34 ? 9.684 -5.451 -13.792 1.00 0.00 34 VAL A C 13
ATOM 18732 O O . VAL A 1 34 ? 9.183 -6.559 -13.594 1.00 0.00 34 VAL A O 13
ATOM 18745 N N . SER A 1 35 ? 10.983 -5.226 -13.717 1.00 0.00 35 SER A N 13
ATOM 18746 C CA . SER A 1 35 ? 11.911 -6.264 -13.307 1.00 0.00 35 SER A CA 13
ATOM 18747 C C . SER A 1 35 ? 11.797 -6.509 -11.806 1.00 0.00 35 SER A C 13
ATOM 18748 O O . SER A 1 35 ? 11.517 -5.583 -11.043 1.00 0.00 35 SER A O 13
ATOM 18756 N N . PRO A 1 36 ? 12.003 -7.763 -11.358 1.00 0.00 36 PRO A N 13
ATOM 18757 C CA . PRO A 1 36 ? 11.985 -8.106 -9.931 1.00 0.00 36 PRO A CA 13
ATOM 18758 C C . PRO A 1 36 ? 13.013 -7.293 -9.150 1.00 0.00 36 PRO A C 13
ATOM 18759 O O . PRO A 1 36 ? 12.852 -7.043 -7.957 1.00 0.00 36 PRO A O 13
ATOM 18770 N N . GLN A 1 37 ? 14.058 -6.871 -9.852 1.00 0.00 37 GLN A N 13
ATOM 18771 C CA . GLN A 1 37 ? 15.089 -6.013 -9.286 1.00 0.00 37 GLN A CA 13
ATOM 18772 C C . GLN A 1 37 ? 14.495 -4.666 -8.884 1.00 0.00 37 GLN A C 13
ATOM 18773 O O . GLN A 1 37 ? 14.770 -4.149 -7.800 1.00 0.00 37 GLN A O 13
ATOM 18787 N N . THR A 1 38 ? 13.653 -4.116 -9.754 1.00 0.00 38 THR A N 13
ATOM 18788 C CA . THR A 1 38 ? 13.002 -2.844 -9.494 1.00 0.00 38 THR A CA 13
ATOM 18789 C C . THR A 1 38 ? 11.958 -3.012 -8.397 1.00 0.00 38 THR A C 13
ATOM 18790 O O . THR A 1 38 ? 11.812 -2.163 -7.515 1.00 0.00 38 THR A O 13
ATOM 18801 N N . PHE A 1 39 ? 11.261 -4.136 -8.444 1.00 0.00 39 PHE A N 13
ATOM 18802 C CA . PHE A 1 39 ? 10.263 -4.467 -7.441 1.00 0.00 39 PHE A CA 13
ATOM 18803 C C . PHE A 1 39 ? 10.929 -4.621 -6.076 1.00 0.00 39 PHE A C 13
ATOM 18804 O O . PHE A 1 39 ? 10.359 -4.263 -5.044 1.00 0.00 39 PHE A O 13
ATOM 18821 N N . ASN A 1 40 ? 12.152 -5.139 -6.085 1.00 0.00 40 ASN A N 13
ATOM 18822 C CA . ASN A 1 40 ? 12.922 -5.332 -4.864 1.00 0.00 40 ASN A CA 13
ATOM 18823 C C . ASN A 1 40 ? 13.288 -3.994 -4.231 1.00 0.00 40 ASN A C 13
ATOM 18824 O O . ASN A 1 40 ? 13.240 -3.849 -3.012 1.00 0.00 40 ASN A O 13
ATOM 18835 N N . THR A 1 41 ? 13.642 -3.011 -5.055 1.00 0.00 41 THR A N 13
ATOM 18836 C CA . THR A 1 41 ? 13.985 -1.692 -4.533 1.00 0.00 41 THR A CA 13
ATOM 18837 C C . THR A 1 41 ? 12.751 -1.005 -3.945 1.00 0.00 41 THR A C 13
ATOM 18838 O O . THR A 1 41 ? 12.866 -0.129 -3.088 1.00 0.00 41 THR A O 13
ATOM 18849 N N . TRP A 1 42 ? 11.571 -1.427 -4.394 1.00 0.00 42 TRP A N 13
ATOM 18850 C CA . TRP A 1 42 ? 10.320 -0.956 -3.815 1.00 0.00 42 TRP A CA 13
ATOM 18851 C C . TRP A 1 42 ? 10.084 -1.649 -2.478 1.00 0.00 42 TRP A C 13
ATOM 18852 O O . TRP A 1 42 ? 9.730 -1.015 -1.484 1.00 0.00 42 TRP A O 13
ATOM 18873 N N . CYS A 1 43 ? 10.302 -2.961 -2.472 1.00 0.00 43 CYS A N 13
ATOM 18874 C CA . CYS A 1 43 ? 10.132 -3.785 -1.279 1.00 0.00 43 CYS A CA 13
ATOM 18875 C C . CYS A 1 43 ? 11.093 -3.370 -0.171 1.00 0.00 43 CYS A C 13
ATOM 18876 O O . CYS A 1 43 ? 10.785 -3.505 1.012 1.00 0.00 43 CYS A O 13
ATOM 18884 N N . LYS A 1 44 ? 12.259 -2.879 -0.557 1.00 0.00 44 LYS A N 13
ATOM 18885 C CA . LYS A 1 44 ? 13.255 -2.439 0.396 1.00 0.00 44 LYS A CA 13
ATOM 18886 C C . LYS A 1 44 ? 13.021 -0.993 0.823 1.00 0.00 44 LYS A C 13
ATOM 18887 O O . LYS A 1 44 ? 13.722 -0.476 1.691 1.00 0.00 44 LYS A O 13
ATOM 18906 N N . GLY A 1 45 ? 12.024 -0.350 0.221 1.00 0.00 45 GLY A N 13
ATOM 18907 C CA . GLY A 1 45 ? 11.733 1.040 0.535 1.00 0.00 45 GLY A CA 13
ATOM 18908 C C . GLY A 1 45 ? 12.810 1.995 0.046 1.00 0.00 45 GLY A C 13
ATOM 18909 O O . GLY A 1 45 ? 12.965 3.095 0.577 1.00 0.00 45 GLY A O 13
ATOM 18913 N N . ILE A 1 46 ? 13.544 1.580 -0.977 1.00 0.00 46 ILE A N 13
ATOM 18914 C CA . ILE A 1 46 ? 14.620 2.394 -1.531 1.00 0.00 46 ILE A CA 13
ATOM 18915 C C . ILE A 1 46 ? 14.044 3.494 -2.414 1.00 0.00 46 ILE A C 13
ATOM 18916 O O . ILE A 1 46 ? 14.531 4.627 -2.426 1.00 0.00 46 ILE A O 13
ATOM 18932 N N . ALA A 1 47 ? 12.993 3.156 -3.141 1.00 0.00 47 ALA A N 13
ATOM 18933 C CA . ALA A 1 47 ? 12.344 4.099 -4.029 1.00 0.00 47 ALA A CA 13
ATOM 18934 C C . ALA A 1 47 ? 10.861 3.800 -4.115 1.00 0.00 47 ALA A C 13
ATOM 18935 O O . ALA A 1 47 ? 10.443 2.653 -3.960 1.00 0.00 47 ALA A O 13
ATOM 18942 N N . ILE A 1 48 ? 10.072 4.835 -4.341 1.00 0.00 48 ILE A N 13
ATOM 18943 C CA . ILE A 1 48 ? 8.638 4.678 -4.512 1.00 0.00 48 ILE A CA 13
ATOM 18944 C C . ILE A 1 48 ? 8.273 4.866 -5.976 1.00 0.00 48 ILE A C 13
ATOM 18945 O O . ILE A 1 48 ? 8.668 5.854 -6.595 1.00 0.00 48 ILE A O 13
ATOM 18961 N N . PRO A 1 49 ? 7.533 3.910 -6.549 1.00 0.00 49 PRO A N 13
ATOM 18962 C CA . PRO A 1 49 ? 7.092 3.985 -7.940 1.00 0.00 49 PRO A CA 13
ATOM 18963 C C . PRO A 1 49 ? 6.133 5.145 -8.160 1.00 0.00 49 PRO A C 13
ATOM 18964 O O . PRO A 1 49 ? 5.451 5.589 -7.234 1.00 0.00 49 PRO A O 13
ATOM 18975 N N . ARG A 1 50 ? 6.092 5.650 -9.378 1.00 0.00 50 ARG A N 13
ATOM 18976 C CA . ARG A 1 50 ? 5.233 6.775 -9.694 1.00 0.00 50 ARG A CA 13
ATOM 18977 C C . ARG A 1 50 ? 3.869 6.276 -10.159 1.00 0.00 50 ARG A C 13
ATOM 18978 O O . ARG A 1 50 ? 3.675 5.068 -10.331 1.00 0.00 50 ARG A O 13
ATOM 18999 N N . MET A 1 51 ? 2.937 7.202 -10.364 1.00 0.00 51 MET A N 13
ATOM 19000 C CA . MET A 1 51 ? 1.535 6.859 -10.620 1.00 0.00 51 MET A CA 13
ATOM 19001 C C . MET A 1 51 ? 1.364 5.901 -11.797 1.00 0.00 51 MET A C 13
ATOM 19002 O O . MET A 1 51 ? 0.435 5.094 -11.805 1.00 0.00 51 MET A O 13
ATOM 19016 N N . GLY A 1 52 ? 2.259 5.986 -12.775 1.00 0.00 52 GLY A N 13
ATOM 19017 C CA . GLY A 1 52 ? 2.181 5.114 -13.932 1.00 0.00 52 GLY A CA 13
ATOM 19018 C C . GLY A 1 52 ? 2.265 3.646 -13.561 1.00 0.00 52 GLY A C 13
ATOM 19019 O O . GLY A 1 52 ? 1.491 2.824 -14.058 1.00 0.00 52 GLY A O 13
ATOM 19023 N N . LYS A 1 53 ? 3.202 3.304 -12.686 1.00 0.00 53 LYS A N 13
ATOM 19024 C CA . LYS A 1 53 ? 3.367 1.921 -12.262 1.00 0.00 53 LYS A CA 13
ATOM 19025 C C . LYS A 1 53 ? 2.432 1.587 -11.102 1.00 0.00 53 LYS A C 13
ATOM 19026 O O . LYS A 1 53 ? 1.974 0.451 -10.977 1.00 0.00 53 LYS A O 13
ATOM 19045 N N . VAL A 1 54 ? 2.140 2.578 -10.262 1.00 0.00 54 VAL A N 13
ATOM 19046 C CA . VAL A 1 54 ? 1.223 2.378 -9.143 1.00 0.00 54 VAL A CA 13
ATOM 19047 C C . VAL A 1 54 ? -0.175 2.050 -9.657 1.00 0.00 54 VAL A C 13
ATOM 19048 O O . VAL A 1 54 ? -0.905 1.269 -9.045 1.00 0.00 54 VAL A O 13
ATOM 19061 N N . GLN A 1 55 ? -0.536 2.644 -10.793 1.00 0.00 55 GLN A N 13
ATOM 19062 C CA . GLN A 1 55 ? -1.808 2.353 -11.450 1.00 0.00 55 GLN A CA 13
ATOM 19063 C C . GLN A 1 55 ? -1.975 0.849 -11.664 1.00 0.00 55 GLN A C 13
ATOM 19064 O O . GLN A 1 55 ? -3.052 0.298 -11.435 1.00 0.00 55 GLN A O 13
ATOM 19078 N N . ALA A 1 56 ? -0.899 0.193 -12.089 1.00 0.00 56 ALA A N 13
ATOM 19079 C CA . ALA A 1 56 ? -0.924 -1.244 -12.332 1.00 0.00 56 ALA A CA 13
ATOM 19080 C C . ALA A 1 56 ? -1.041 -2.012 -11.020 1.00 0.00 56 ALA A C 13
ATOM 19081 O O . ALA A 1 56 ? -1.766 -3.001 -10.929 1.00 0.00 56 ALA A O 13
ATOM 19088 N N . LEU A 1 57 ? -0.329 -1.539 -9.999 1.00 0.00 57 LEU A N 13
ATOM 19089 C CA . LEU A 1 57 ? -0.389 -2.143 -8.674 1.00 0.00 57 LEU A CA 13
ATOM 19090 C C . LEU A 1 57 ? -1.806 -2.062 -8.113 1.00 0.00 57 LEU A C 13
ATOM 19091 O O . LEU A 1 57 ? -2.360 -3.057 -7.644 1.00 0.00 57 LEU A O 13
ATOM 19107 N N . ALA A 1 58 ? -2.393 -0.875 -8.198 1.00 0.00 58 ALA A N 13
ATOM 19108 C CA . ALA A 1 58 ? -3.749 -0.645 -7.717 1.00 0.00 58 ALA A CA 13
ATOM 19109 C C . ALA A 1 58 ? -4.762 -1.448 -8.527 1.00 0.00 58 ALA A C 13
ATOM 19110 O O . ALA A 1 58 ? -5.812 -1.829 -8.019 1.00 0.00 58 ALA A O 13
ATOM 19117 N N . ASP A 1 59 ? -4.433 -1.710 -9.782 1.00 0.00 59 ASP A N 13
ATOM 19118 C CA . ASP A 1 59 ? -5.306 -2.477 -10.662 1.00 0.00 59 ASP A CA 13
ATOM 19119 C C . ASP A 1 59 ? -5.266 -3.959 -10.305 1.00 0.00 59 ASP A C 13
ATOM 19120 O O . ASP A 1 59 ? -6.296 -4.633 -10.271 1.00 0.00 59 ASP A O 13
ATOM 19129 N N . TYR A 1 60 ? -4.066 -4.453 -10.024 1.00 0.00 60 TYR A N 13
ATOM 19130 C CA . TYR A 1 60 ? -3.864 -5.854 -9.669 1.00 0.00 60 TYR A CA 13
ATOM 19131 C C . TYR A 1 60 ? -4.571 -6.193 -8.359 1.00 0.00 60 TYR A C 13
ATOM 19132 O O . TYR A 1 60 ? -5.165 -7.261 -8.218 1.00 0.00 60 TYR A O 13
ATOM 19150 N N . PHE A 1 61 ? -4.497 -5.280 -7.404 1.00 0.00 61 PHE A N 13
ATOM 19151 C CA . PHE A 1 61 ? -5.101 -5.494 -6.094 1.00 0.00 61 PHE A CA 13
ATOM 19152 C C . PHE A 1 61 ? -6.537 -4.969 -6.052 1.00 0.00 61 PHE A C 13
ATOM 19153 O O . PHE A 1 61 ? -7.251 -5.190 -5.072 1.00 0.00 61 PHE A O 13
ATOM 19170 N N . ASN A 1 62 ? -6.948 -4.291 -7.124 1.00 0.00 62 ASN A N 13
ATOM 19171 C CA . ASN A 1 62 ? -8.268 -3.664 -7.209 1.00 0.00 62 ASN A CA 13
ATOM 19172 C C . ASN A 1 62 ? -8.507 -2.721 -6.038 1.00 0.00 62 ASN A C 13
ATOM 19173 O O . ASN A 1 62 ? -9.462 -2.872 -5.274 1.00 0.00 62 ASN A O 13
ATOM 19184 N N . ILE A 1 63 ? -7.618 -1.750 -5.909 1.00 0.00 63 ILE A N 13
ATOM 19185 C CA . ILE A 1 63 ? -7.697 -0.753 -4.855 1.00 0.00 63 ILE A CA 13
ATOM 19186 C C . ILE A 1 63 ? -7.454 0.635 -5.437 1.00 0.00 63 ILE A C 13
ATOM 19187 O O . ILE A 1 63 ? -7.389 0.799 -6.656 1.00 0.00 63 ILE A O 13
ATOM 19203 N N . ASN A 1 64 ? -7.329 1.632 -4.577 1.00 0.00 64 ASN A N 13
ATOM 19204 C CA . ASN A 1 64 ? -7.073 2.994 -5.025 1.00 0.00 64 ASN A CA 13
ATOM 19205 C C . ASN A 1 64 ? -5.586 3.299 -4.955 1.00 0.00 64 ASN A C 13
ATOM 19206 O O . ASN A 1 64 ? -4.840 2.631 -4.237 1.00 0.00 64 ASN A O 13
ATOM 19217 N N . LYS A 1 65 ? -5.160 4.320 -5.688 1.00 0.00 65 LYS A N 13
ATOM 19218 C CA . LYS A 1 65 ? -3.755 4.701 -5.727 1.00 0.00 65 LYS A CA 13
ATOM 19219 C C . LYS A 1 65 ? -3.307 5.206 -4.357 1.00 0.00 65 LYS A C 13
ATOM 19220 O O . LYS A 1 65 ? -2.163 5.007 -3.950 1.00 0.00 65 LYS A O 13
ATOM 19239 N N . SER A 1 66 ? -4.225 5.837 -3.640 1.00 0.00 66 SER A N 13
ATOM 19240 C CA . SER A 1 66 ? -3.926 6.386 -2.326 1.00 0.00 66 SER A CA 13
ATOM 19241 C C . SER A 1 66 ? -3.819 5.291 -1.267 1.00 0.00 66 SER A C 13
ATOM 19242 O O . SER A 1 66 ? -3.102 5.451 -0.281 1.00 0.00 66 SER A O 13
ATOM 19250 N N . ASP A 1 67 ? -4.496 4.164 -1.497 1.00 0.00 67 ASP A N 13
ATOM 19251 C CA . ASP A 1 67 ? -4.605 3.103 -0.488 1.00 0.00 67 ASP A CA 13
ATOM 19252 C C . ASP A 1 67 ? -3.241 2.522 -0.119 1.00 0.00 67 ASP A C 13
ATOM 19253 O O . ASP A 1 67 ? -3.069 1.978 0.966 1.00 0.00 67 ASP A O 13
ATOM 19262 N N . LEU A 1 68 ? -2.283 2.628 -1.027 1.00 0.00 68 LEU A N 13
ATOM 19263 C CA . LEU A 1 68 ? -0.941 2.108 -0.785 1.00 0.00 68 LEU A CA 13
ATOM 19264 C C . LEU A 1 68 ? -0.038 3.164 -0.161 1.00 0.00 68 LEU A C 13
ATOM 19265 O O . LEU A 1 68 ? 0.987 2.841 0.436 1.00 0.00 68 LEU A O 13
ATOM 19281 N N . ILE A 1 69 ? -0.418 4.424 -0.306 1.00 0.00 69 ILE A N 13
ATOM 19282 C CA . ILE A 1 69 ? 0.418 5.527 0.148 1.00 0.00 69 ILE A CA 13
ATOM 19283 C C . ILE A 1 69 ? 0.138 5.863 1.610 1.00 0.00 69 ILE A C 13
ATOM 19284 O O . ILE A 1 69 ? 1.061 6.118 2.386 1.00 0.00 69 ILE A O 13
ATOM 19300 N N . GLU A 1 70 ? -1.136 5.871 1.981 1.00 0.00 70 GLU A N 13
ATOM 19301 C CA . GLU A 1 70 ? -1.529 6.222 3.331 1.00 0.00 70 GLU A CA 13
ATOM 19302 C C . GLU A 1 70 ? -1.415 5.032 4.271 1.00 0.00 70 GLU A C 13
ATOM 19303 O O . GLU A 1 70 ? -1.686 3.892 3.894 1.00 0.00 70 GLU A O 13
ATOM 19315 N N . ASP A 1 71 ? -1.023 5.312 5.503 1.00 0.00 71 ASP A N 13
ATOM 19316 C CA . ASP A 1 71 ? -0.872 4.272 6.512 1.00 0.00 71 ASP A CA 13
ATOM 19317 C C . ASP A 1 71 ? -1.973 4.369 7.551 1.00 0.00 71 ASP A C 13
ATOM 19318 O O . ASP A 1 71 ? -2.200 5.438 8.123 1.00 0.00 71 ASP A O 13
ATOM 19327 N N . LYS A 1 72 ? -2.674 3.258 7.760 1.00 0.00 72 LYS A N 13
ATOM 19328 C CA . LYS A 1 72 ? -3.655 3.133 8.838 1.00 0.00 72 LYS A CA 13
ATOM 19329 C C . LYS A 1 72 ? -4.877 4.028 8.601 1.00 0.00 72 LYS A C 13
ATOM 19330 O O . LYS A 1 72 ? -5.741 4.164 9.465 1.00 0.00 72 LYS A O 13
ATOM 19349 N N . LYS A 1 73 ? -4.952 4.627 7.417 1.00 0.00 73 LYS A N 13
ATOM 19350 C CA . LYS A 1 73 ? -6.122 5.404 7.031 1.00 0.00 73 LYS A CA 13
ATOM 19351 C C . LYS A 1 73 ? -7.098 4.511 6.282 1.00 0.00 73 LYS A C 13
ATOM 19352 O O . LYS A 1 73 ? -8.135 4.954 5.790 1.00 0.00 73 LYS A O 13
ATOM 19371 N N . LEU A 1 74 ? -6.745 3.243 6.223 1.00 0.00 74 LEU A N 13
ATOM 19372 C CA . LEU A 1 74 ? -7.558 2.228 5.590 1.00 0.00 74 LEU A CA 13
ATOM 19373 C C . LEU A 1 74 ? -8.428 1.562 6.641 1.00 0.00 74 LEU A C 13
ATOM 19374 O O . LEU A 1 74 ? -8.297 0.364 6.901 1.00 0.00 74 LEU A O 13
ATOM 19390 N N . ASN A 1 75 ? -9.305 2.363 7.239 1.00 0.00 75 ASN A N 13
ATOM 19391 C CA . ASN A 1 75 ? -10.084 1.961 8.410 1.00 0.00 75 ASN A CA 13
ATOM 19392 C C . ASN A 1 75 ? -9.154 1.789 9.607 1.00 0.00 75 ASN A C 13
ATOM 19393 O O . ASN A 1 75 ? -8.373 0.841 9.666 1.00 0.00 75 ASN A O 13
ATOM 19404 N N . ILE A 1 76 ? -9.242 2.735 10.540 1.00 0.00 76 ILE A N 13
ATOM 19405 C CA . ILE A 1 76 ? -8.312 2.827 11.668 1.00 0.00 76 ILE A CA 13
ATOM 19406 C C . ILE A 1 76 ? -8.039 1.474 12.319 1.00 0.00 76 ILE A C 13
ATOM 19407 O O . ILE A 1 76 ? -8.954 0.778 12.767 1.00 0.00 76 ILE A O 13
ATOM 19423 N N . ASP A 1 77 ? -6.764 1.133 12.374 1.00 0.00 77 ASP A N 13
ATOM 19424 C CA . ASP A 1 77 ? -6.306 -0.098 12.988 1.00 0.00 77 ASP A CA 13
ATOM 19425 C C . ASP A 1 77 ? -6.202 0.100 14.485 1.00 0.00 77 ASP A C 13
ATOM 19426 O O . ASP A 1 77 ? -5.167 0.532 15.000 1.00 0.00 77 ASP A O 13
ATOM 19435 N N . THR A 1 78 ? -7.308 -0.136 15.163 1.00 0.00 78 THR A N 13
ATOM 19436 C CA . THR A 1 78 ? -7.350 -0.038 16.613 1.00 0.00 78 THR A CA 13
ATOM 19437 C C . THR A 1 78 ? -6.309 -0.966 17.240 1.00 0.00 78 THR A C 13
ATOM 19438 O O . THR A 1 78 ? -6.101 -2.093 16.781 1.00 0.00 78 THR A O 13
ATOM 19449 N N . VAL A 1 79 ? -5.635 -0.474 18.266 1.00 0.00 79 VAL A N 13
ATOM 19450 C CA . VAL A 1 79 ? -4.585 -1.237 18.928 1.00 0.00 79 VAL A CA 13
ATOM 19451 C C . VAL A 1 79 ? -4.915 -1.440 20.405 1.00 0.00 79 VAL A C 13
ATOM 19452 O O . VAL A 1 79 ? -4.545 -0.627 21.252 1.00 0.00 79 VAL A O 13
ATOM 19465 N N . PRO A 1 80 ? -5.672 -2.498 20.722 1.00 0.00 80 PRO A N 13
ATOM 19466 C CA . PRO A 1 80 ? -5.998 -2.852 22.101 1.00 0.00 80 PRO A CA 13
ATOM 19467 C C . PRO A 1 80 ? -4.861 -3.620 22.765 1.00 0.00 80 PRO A C 13
ATOM 19468 O O . PRO A 1 80 ? -3.771 -3.740 22.199 1.00 0.00 80 PRO A O 13
ATOM 19479 N N . ILE A 1 81 ? -5.109 -4.130 23.963 1.00 0.00 81 ILE A N 13
ATOM 19480 C CA . ILE A 1 81 ? -4.150 -5.006 24.617 1.00 0.00 81 ILE A CA 13
ATOM 19481 C C . ILE A 1 81 ? -3.993 -6.283 23.795 1.00 0.00 81 ILE A C 13
ATOM 19482 O O . ILE A 1 81 ? -4.971 -6.800 23.247 1.00 0.00 81 ILE A O 13
ATOM 19498 N N . GLU A 1 82 ? -2.767 -6.770 23.684 1.00 0.00 82 GLU A N 13
ATOM 19499 C CA . GLU A 1 82 ? -2.472 -7.888 22.797 1.00 0.00 82 GLU A CA 13
ATOM 19500 C C . GLU A 1 82 ? -3.061 -9.190 23.331 1.00 0.00 82 GLU A C 13
ATOM 19501 O O . GLU A 1 82 ? -2.650 -9.704 24.374 1.00 0.00 82 GLU A O 13
ATOM 19513 N N . SER A 1 83 ? -4.052 -9.696 22.614 1.00 0.00 83 SER A N 13
ATOM 19514 C CA . SER A 1 83 ? -4.716 -10.936 22.979 1.00 0.00 83 SER A CA 13
ATOM 19515 C C . SER A 1 83 ? -3.940 -12.131 22.426 1.00 0.00 83 SER A C 13
ATOM 19516 O O . SER A 1 83 ? -2.977 -11.956 21.674 1.00 0.00 83 SER A O 13
ATOM 19524 N N . GLY A 1 84 ? -4.353 -13.333 22.810 1.00 0.00 84 GLY A N 13
ATOM 19525 C CA . GLY A 1 84 ? -3.713 -14.538 22.318 1.00 0.00 84 GLY A CA 13
ATOM 19526 C C . GLY A 1 84 ? -3.783 -14.643 20.809 1.00 0.00 84 GLY A C 13
ATOM 19527 O O . GLY A 1 84 ? -4.859 -14.845 20.240 1.00 0.00 84 GLY A O 13
ATOM 19531 N N . TYR A 1 85 ? -2.640 -14.484 20.164 1.00 0.00 85 TYR A N 13
ATOM 19532 C CA . TYR A 1 85 ? -2.561 -14.519 18.714 1.00 0.00 85 TYR A CA 13
ATOM 19533 C C . TYR A 1 85 ? -1.222 -15.102 18.290 1.00 0.00 85 TYR A C 13
ATOM 19534 O O . TYR A 1 85 ? -0.179 -14.729 18.830 1.00 0.00 85 TYR A O 13
ATOM 19552 N N . THR A 1 86 ? -1.254 -16.030 17.342 1.00 0.00 86 THR A N 13
ATOM 19553 C CA . THR A 1 86 ? -0.036 -16.628 16.824 1.00 0.00 86 THR A CA 13
ATOM 19554 C C . THR A 1 86 ? 0.701 -15.629 15.936 1.00 0.00 86 THR A C 13
ATOM 19555 O O . THR A 1 86 ? 0.353 -15.426 14.772 1.00 0.00 86 THR A O 13
ATOM 19566 N N . LEU A 1 87 ? 1.702 -14.990 16.515 1.00 0.00 87 LEU A N 13
ATOM 19567 C CA . LEU A 1 87 ? 2.423 -13.926 15.848 1.00 0.00 87 LEU A CA 13
ATOM 19568 C C . LEU A 1 87 ? 3.921 -14.153 15.958 1.00 0.00 87 LEU A C 13
ATOM 19569 O O . LEU A 1 87 ? 4.432 -14.480 17.033 1.00 0.00 87 LEU A O 13
ATOM 19585 N N . GLU A 1 88 ? 4.618 -13.997 14.848 1.00 0.00 88 GLU A N 13
ATOM 19586 C CA . GLU A 1 88 ? 6.059 -14.133 14.834 1.00 0.00 88 GLU A CA 13
ATOM 19587 C C . GLU A 1 88 ? 6.692 -12.837 14.351 1.00 0.00 88 GLU A C 13
ATOM 19588 O O . GLU A 1 88 ? 6.262 -12.256 13.357 1.00 0.00 88 GLU A O 13
ATOM 19600 N N . HIS A 1 89 ? 7.688 -12.363 15.072 1.00 0.00 89 HIS A N 13
ATOM 19601 C CA . HIS A 1 89 ? 8.406 -11.166 14.671 1.00 0.00 89 HIS A CA 13
ATOM 19602 C C . HIS A 1 89 ? 9.899 -11.366 14.829 1.00 0.00 89 HIS A C 13
ATOM 19603 O O . HIS A 1 89 ? 10.403 -11.515 15.941 1.00 0.00 89 HIS A O 13
ATOM 19618 N N . HIS A 1 90 ? 10.598 -11.383 13.710 1.00 0.00 90 HIS A N 13
ATOM 19619 C CA . HIS A 1 90 ? 12.040 -11.528 13.719 1.00 0.00 90 HIS A CA 13
ATOM 19620 C C . HIS A 1 90 ? 12.691 -10.152 13.726 1.00 0.00 90 HIS A C 13
ATOM 19621 O O . HIS A 1 90 ? 12.664 -9.436 12.727 1.00 0.00 90 HIS A O 13
ATOM 19636 N N . HIS A 1 91 ? 13.259 -9.785 14.862 1.00 0.00 91 HIS A N 13
ATOM 19637 C CA . HIS A 1 91 ? 13.873 -8.477 15.015 1.00 0.00 91 HIS A CA 13
ATOM 19638 C C . HIS A 1 91 ? 15.181 -8.411 14.236 1.00 0.00 91 HIS A C 13
ATOM 19639 O O . HIS A 1 91 ? 16.157 -9.069 14.590 1.00 0.00 91 HIS A O 13
ATOM 19654 N N . HIS A 1 92 ? 15.189 -7.629 13.166 1.00 0.00 92 HIS A N 13
ATOM 19655 C CA . HIS A 1 92 ? 16.399 -7.439 12.374 1.00 0.00 92 HIS A CA 13
ATOM 19656 C C . HIS A 1 92 ? 17.281 -6.393 13.040 1.00 0.00 92 HIS A C 13
ATOM 19657 O O . HIS A 1 92 ? 16.775 -5.432 13.619 1.00 0.00 92 HIS A O 13
ATOM 19672 N N . HIS A 1 93 ? 18.587 -6.585 12.970 1.00 0.00 93 HIS A N 13
ATOM 19673 C CA . HIS A 1 93 ? 19.527 -5.644 13.564 1.00 0.00 93 HIS A CA 13
ATOM 19674 C C . HIS A 1 93 ? 20.590 -5.258 12.545 1.00 0.00 93 HIS A C 13
ATOM 19675 O O . HIS A 1 93 ? 21.054 -6.100 11.773 1.00 0.00 93 HIS A O 13
ATOM 19690 N N . HIS A 1 94 ? 20.967 -3.992 12.544 1.00 0.00 94 HIS A N 13
ATOM 19691 C CA . HIS A 1 94 ? 21.993 -3.508 11.639 1.00 0.00 94 HIS A CA 13
ATOM 19692 C C . HIS A 1 94 ? 23.188 -3.006 12.435 1.00 0.00 94 HIS A C 13
ATOM 19693 O O . HIS A 1 94 ? 24.173 -3.753 12.563 1.00 0.00 94 HIS A O 13
ATOM 19709 N N . MET A 1 1 ? 20.518 9.499 6.541 1.00 0.00 1 MET A N 14
ATOM 19710 C CA . MET A 1 1 ? 20.127 10.068 7.851 1.00 0.00 1 MET A CA 14
ATOM 19711 C C . MET A 1 1 ? 18.637 10.390 7.861 1.00 0.00 1 MET A C 14
ATOM 19712 O O . MET A 1 1 ? 17.931 10.096 8.824 1.00 0.00 1 MET A O 14
ATOM 19728 N N . VAL A 1 2 ? 18.161 10.995 6.782 1.00 0.00 2 VAL A N 14
ATOM 19729 C CA . VAL A 1 2 ? 16.750 11.313 6.647 1.00 0.00 2 VAL A CA 14
ATOM 19730 C C . VAL A 1 2 ? 15.997 10.121 6.069 1.00 0.00 2 VAL A C 14
ATOM 19731 O O . VAL A 1 2 ? 16.161 9.777 4.896 1.00 0.00 2 VAL A O 14
ATOM 19744 N N . LYS A 1 3 ? 15.196 9.475 6.903 1.00 0.00 3 LYS A N 14
ATOM 19745 C CA . LYS A 1 3 ? 14.400 8.341 6.470 1.00 0.00 3 LYS A CA 14
ATOM 19746 C C . LYS A 1 3 ? 12.994 8.808 6.122 1.00 0.00 3 LYS A C 14
ATOM 19747 O O . LYS A 1 3 ? 12.258 9.274 6.995 1.00 0.00 3 LYS A O 14
ATOM 19766 N N . ASP A 1 4 ? 12.633 8.711 4.849 1.00 0.00 4 ASP A N 14
ATOM 19767 C CA . ASP A 1 4 ? 11.313 9.136 4.394 1.00 0.00 4 ASP A CA 14
ATOM 19768 C C . ASP A 1 4 ? 10.241 8.196 4.937 1.00 0.00 4 ASP A C 14
ATOM 19769 O O . ASP A 1 4 ? 10.224 7.008 4.604 1.00 0.00 4 ASP A O 14
ATOM 19778 N N . LYS A 1 5 ? 9.363 8.730 5.776 1.00 0.00 5 LYS A N 14
ATOM 19779 C CA . LYS A 1 5 ? 8.329 7.928 6.419 1.00 0.00 5 LYS A CA 14
ATOM 19780 C C . LYS A 1 5 ? 7.280 7.458 5.416 1.00 0.00 5 LYS A C 14
ATOM 19781 O O . LYS A 1 5 ? 6.906 6.290 5.417 1.00 0.00 5 LYS A O 14
ATOM 19800 N N . GLN A 1 6 ? 6.820 8.362 4.557 1.00 0.00 6 GLN A N 14
ATOM 19801 C CA . GLN A 1 6 ? 5.785 8.034 3.577 1.00 0.00 6 GLN A CA 14
ATOM 19802 C C . GLN A 1 6 ? 6.236 6.891 2.672 1.00 0.00 6 GLN A C 14
ATOM 19803 O O . GLN A 1 6 ? 5.468 5.971 2.377 1.00 0.00 6 GLN A O 14
ATOM 19817 N N . LYS A 1 7 ? 7.487 6.961 2.243 1.00 0.00 7 LYS A N 14
ATOM 19818 C CA . LYS A 1 7 ? 8.070 5.942 1.385 1.00 0.00 7 LYS A CA 14
ATOM 19819 C C . LYS A 1 7 ? 8.207 4.616 2.131 1.00 0.00 7 LYS A C 14
ATOM 19820 O O . LYS A 1 7 ? 7.998 3.545 1.560 1.00 0.00 7 LYS A O 14
ATOM 19839 N N . ALA A 1 8 ? 8.530 4.701 3.416 1.00 0.00 8 ALA A N 14
ATOM 19840 C CA . ALA A 1 8 ? 8.662 3.514 4.256 1.00 0.00 8 ALA A CA 14
ATOM 19841 C C . ALA A 1 8 ? 7.292 2.909 4.573 1.00 0.00 8 ALA A C 14
ATOM 19842 O O . ALA A 1 8 ? 7.159 1.695 4.738 1.00 0.00 8 ALA A O 14
ATOM 19849 N N . ILE A 1 9 ? 6.277 3.761 4.669 1.00 0.00 9 ILE A N 14
ATOM 19850 C CA . ILE A 1 9 ? 4.907 3.298 4.854 1.00 0.00 9 ILE A CA 14
ATOM 19851 C C . ILE A 1 9 ? 4.442 2.548 3.612 1.00 0.00 9 ILE A C 14
ATOM 19852 O O . ILE A 1 9 ? 3.826 1.490 3.710 1.00 0.00 9 ILE A O 14
ATOM 19868 N N . PHE A 1 10 ? 4.774 3.097 2.449 1.00 0.00 10 PHE A N 14
ATOM 19869 C CA . PHE A 1 10 ? 4.396 2.501 1.174 1.00 0.00 10 PHE A CA 14
ATOM 19870 C C . PHE A 1 10 ? 4.933 1.074 1.056 1.00 0.00 10 PHE A C 14
ATOM 19871 O O . PHE A 1 10 ? 4.195 0.150 0.705 1.00 0.00 10 PHE A O 14
ATOM 19888 N N . SER A 1 11 ? 6.210 0.897 1.370 1.00 0.00 11 SER A N 14
ATOM 19889 C CA . SER A 1 11 ? 6.840 -0.412 1.293 1.00 0.00 11 SER A CA 14
ATOM 19890 C C . SER A 1 11 ? 6.266 -1.361 2.343 1.00 0.00 11 SER A C 14
ATOM 19891 O O . SER A 1 11 ? 5.922 -2.502 2.033 1.00 0.00 11 SER A O 14
ATOM 19899 N N . GLU A 1 12 ? 6.154 -0.880 3.578 1.00 0.00 12 GLU A N 14
ATOM 19900 C CA . GLU A 1 12 ? 5.596 -1.679 4.672 1.00 0.00 12 GLU A CA 14
ATOM 19901 C C . GLU A 1 12 ? 4.179 -2.137 4.326 1.00 0.00 12 GLU A C 14
ATOM 19902 O O . GLU A 1 12 ? 3.798 -3.285 4.571 1.00 0.00 12 GLU A O 14
ATOM 19914 N N . ASN A 1 13 ? 3.418 -1.228 3.743 1.00 0.00 13 ASN A N 14
ATOM 19915 C CA . ASN A 1 13 ? 2.049 -1.499 3.331 1.00 0.00 13 ASN A CA 14
ATOM 19916 C C . ASN A 1 13 ? 2.026 -2.572 2.248 1.00 0.00 13 ASN A C 14
ATOM 19917 O O . ASN A 1 13 ? 1.319 -3.576 2.360 1.00 0.00 13 ASN A O 14
ATOM 19928 N N . LEU A 1 14 ? 2.829 -2.354 1.211 1.00 0.00 14 LEU A N 14
ATOM 19929 C CA . LEU A 1 14 ? 2.913 -3.270 0.078 1.00 0.00 14 LEU A CA 14
ATOM 19930 C C . LEU A 1 14 ? 3.328 -4.673 0.526 1.00 0.00 14 LEU A C 14
ATOM 19931 O O . LEU A 1 14 ? 2.697 -5.664 0.151 1.00 0.00 14 LEU A O 14
ATOM 19947 N N . ASN A 1 15 ? 4.376 -4.751 1.343 1.00 0.00 15 ASN A N 14
ATOM 19948 C CA . ASN A 1 15 ? 4.890 -6.037 1.824 1.00 0.00 15 ASN A CA 14
ATOM 19949 C C . ASN A 1 15 ? 3.825 -6.821 2.589 1.00 0.00 15 ASN A C 14
ATOM 19950 O O . ASN A 1 15 ? 3.801 -8.051 2.541 1.00 0.00 15 ASN A O 14
ATOM 19961 N N . SER A 1 16 ? 2.943 -6.104 3.284 1.00 0.00 16 SER A N 14
ATOM 19962 C CA . SER A 1 16 ? 1.877 -6.734 4.055 1.00 0.00 16 SER A CA 14
ATOM 19963 C C . SER A 1 16 ? 0.989 -7.594 3.154 1.00 0.00 16 SER A C 14
ATOM 19964 O O . SER A 1 16 ? 0.556 -8.678 3.547 1.00 0.00 16 SER A O 14
ATOM 19972 N N . TYR A 1 17 ? 0.746 -7.113 1.937 1.00 0.00 17 TYR A N 14
ATOM 19973 C CA . TYR A 1 17 ? -0.053 -7.851 0.967 1.00 0.00 17 TYR A CA 14
ATOM 19974 C C . TYR A 1 17 ? 0.744 -8.999 0.365 1.00 0.00 17 TYR A C 14
ATOM 19975 O O . TYR A 1 17 ? 0.259 -10.124 0.276 1.00 0.00 17 TYR A O 14
ATOM 19993 N N . ILE A 1 18 ? 1.976 -8.705 -0.034 1.00 0.00 18 ILE A N 14
ATOM 19994 C CA . ILE A 1 18 ? 2.816 -9.674 -0.732 1.00 0.00 18 ILE A CA 14
ATOM 19995 C C . ILE A 1 18 ? 3.078 -10.915 0.126 1.00 0.00 18 ILE A C 14
ATOM 19996 O O . ILE A 1 18 ? 3.038 -12.043 -0.364 1.00 0.00 18 ILE A O 14
ATOM 20012 N N . ALA A 1 19 ? 3.317 -10.698 1.411 1.00 0.00 19 ALA A N 14
ATOM 20013 C CA . ALA A 1 19 ? 3.662 -11.783 2.320 1.00 0.00 19 ALA A CA 14
ATOM 20014 C C . ALA A 1 19 ? 2.433 -12.584 2.738 1.00 0.00 19 ALA A C 14
ATOM 20015 O O . ALA A 1 19 ? 2.561 -13.670 3.312 1.00 0.00 19 ALA A O 14
ATOM 20022 N N . LYS A 1 20 ? 1.245 -12.058 2.460 1.00 0.00 20 LYS A N 14
ATOM 20023 C CA . LYS A 1 20 ? 0.017 -12.756 2.818 1.00 0.00 20 LYS A CA 14
ATOM 20024 C C . LYS A 1 20 ? -0.614 -13.389 1.583 1.00 0.00 20 LYS A C 14
ATOM 20025 O O . LYS A 1 20 ? -1.455 -14.290 1.685 1.00 0.00 20 LYS A O 14
ATOM 20044 N N . SER A 1 21 ? -0.195 -12.921 0.420 1.00 0.00 21 SER A N 14
ATOM 20045 C CA . SER A 1 21 ? -0.684 -13.440 -0.845 1.00 0.00 21 SER A CA 14
ATOM 20046 C C . SER A 1 21 ? 0.086 -14.701 -1.227 1.00 0.00 21 SER A C 14
ATOM 20047 O O . SER A 1 21 ? 1.103 -15.031 -0.613 1.00 0.00 21 SER A O 14
ATOM 20055 N N . GLU A 1 22 ? -0.414 -15.408 -2.230 1.00 0.00 22 GLU A N 14
ATOM 20056 C CA . GLU A 1 22 ? 0.237 -16.612 -2.729 1.00 0.00 22 GLU A CA 14
ATOM 20057 C C . GLU A 1 22 ? 1.217 -16.260 -3.843 1.00 0.00 22 GLU A C 14
ATOM 20058 O O . GLU A 1 22 ? 1.921 -17.123 -4.367 1.00 0.00 22 GLU A O 14
ATOM 20070 N N . LYS A 1 23 ? 1.249 -14.986 -4.204 1.00 0.00 23 LYS A N 14
ATOM 20071 C CA . LYS A 1 23 ? 2.078 -14.520 -5.303 1.00 0.00 23 LYS A CA 14
ATOM 20072 C C . LYS A 1 23 ? 3.491 -14.192 -4.840 1.00 0.00 23 LYS A C 14
ATOM 20073 O O . LYS A 1 23 ? 3.709 -13.779 -3.700 1.00 0.00 23 LYS A O 14
ATOM 20092 N N . THR A 1 24 ? 4.442 -14.379 -5.737 1.00 0.00 24 THR A N 14
ATOM 20093 C CA . THR A 1 24 ? 5.826 -14.035 -5.478 1.00 0.00 24 THR A CA 14
ATOM 20094 C C . THR A 1 24 ? 6.158 -12.675 -6.085 1.00 0.00 24 THR A C 14
ATOM 20095 O O . THR A 1 24 ? 5.392 -12.149 -6.896 1.00 0.00 24 THR A O 14
ATOM 20106 N N . GLN A 1 25 ? 7.303 -12.122 -5.707 1.00 0.00 25 GLN A N 14
ATOM 20107 C CA . GLN A 1 25 ? 7.759 -10.845 -6.242 1.00 0.00 25 GLN A CA 14
ATOM 20108 C C . GLN A 1 25 ? 7.928 -10.935 -7.749 1.00 0.00 25 GLN A C 14
ATOM 20109 O O . GLN A 1 25 ? 7.678 -9.975 -8.479 1.00 0.00 25 GLN A O 14
ATOM 20123 N N . LEU A 1 26 ? 8.334 -12.112 -8.201 1.00 0.00 26 LEU A N 14
ATOM 20124 C CA . LEU A 1 26 ? 8.561 -12.368 -9.611 1.00 0.00 26 LEU A CA 14
ATOM 20125 C C . LEU A 1 26 ? 7.253 -12.348 -10.397 1.00 0.00 26 LEU A C 14
ATOM 20126 O O . LEU A 1 26 ? 7.192 -11.809 -11.506 1.00 0.00 26 LEU A O 14
ATOM 20142 N N . GLU A 1 27 ? 6.214 -12.943 -9.819 1.00 0.00 27 GLU A N 14
ATOM 20143 C CA . GLU A 1 27 ? 4.900 -12.973 -10.429 1.00 0.00 27 GLU A CA 14
ATOM 20144 C C . GLU A 1 27 ? 4.350 -11.557 -10.588 1.00 0.00 27 GLU A C 14
ATOM 20145 O O . GLU A 1 27 ? 3.919 -11.162 -11.674 1.00 0.00 27 GLU A O 14
ATOM 20157 N N . ILE A 1 28 ? 4.384 -10.798 -9.500 1.00 0.00 28 ILE A N 14
ATOM 20158 C CA . ILE A 1 28 ? 3.846 -9.447 -9.488 1.00 0.00 28 ILE A CA 14
ATOM 20159 C C . ILE A 1 28 ? 4.616 -8.547 -10.452 1.00 0.00 28 ILE A C 14
ATOM 20160 O O . ILE A 1 28 ? 4.015 -7.795 -11.217 1.00 0.00 28 ILE A O 14
ATOM 20176 N N . ALA A 1 29 ? 5.944 -8.646 -10.426 1.00 0.00 29 ALA A N 14
ATOM 20177 C CA . ALA A 1 29 ? 6.793 -7.855 -11.315 1.00 0.00 29 ALA A CA 14
ATOM 20178 C C . ALA A 1 29 ? 6.432 -8.098 -12.778 1.00 0.00 29 ALA A C 14
ATOM 20179 O O . ALA A 1 29 ? 6.357 -7.157 -13.576 1.00 0.00 29 ALA A O 14
ATOM 20186 N N . LYS A 1 30 ? 6.191 -9.361 -13.116 1.00 0.00 30 LYS A N 14
ATOM 20187 C CA . LYS A 1 30 ? 5.789 -9.743 -14.465 1.00 0.00 30 LYS A CA 14
ATOM 20188 C C . LYS A 1 30 ? 4.479 -9.062 -14.845 1.00 0.00 30 LYS A C 14
ATOM 20189 O O . LYS A 1 30 ? 4.330 -8.538 -15.949 1.00 0.00 30 LYS A O 14
ATOM 20208 N N . SER A 1 31 ? 3.538 -9.061 -13.915 1.00 0.00 31 SER A N 14
ATOM 20209 C CA . SER A 1 31 ? 2.202 -8.544 -14.172 1.00 0.00 31 SER A CA 14
ATOM 20210 C C . SER A 1 31 ? 2.183 -7.014 -14.210 1.00 0.00 31 SER A C 14
ATOM 20211 O O . SER A 1 31 ? 1.251 -6.405 -14.735 1.00 0.00 31 SER A O 14
ATOM 20219 N N . ILE A 1 32 ? 3.211 -6.392 -13.648 1.00 0.00 32 ILE A N 14
ATOM 20220 C CA . ILE A 1 32 ? 3.345 -4.943 -13.720 1.00 0.00 32 ILE A CA 14
ATOM 20221 C C . ILE A 1 32 ? 4.084 -4.552 -14.996 1.00 0.00 32 ILE A C 14
ATOM 20222 O O . ILE A 1 32 ? 3.678 -3.633 -15.709 1.00 0.00 32 ILE A O 14
ATOM 20238 N N . GLY A 1 33 ? 5.164 -5.268 -15.288 1.00 0.00 33 GLY A N 14
ATOM 20239 C CA . GLY A 1 33 ? 5.947 -4.980 -16.472 1.00 0.00 33 GLY A CA 14
ATOM 20240 C C . GLY A 1 33 ? 7.364 -4.560 -16.129 1.00 0.00 33 GLY A C 14
ATOM 20241 O O . GLY A 1 33 ? 7.995 -3.807 -16.874 1.00 0.00 33 GLY A O 14
ATOM 20245 N N . VAL A 1 34 ? 7.864 -5.050 -15.000 1.00 0.00 34 VAL A N 14
ATOM 20246 C CA . VAL A 1 34 ? 9.197 -4.698 -14.531 1.00 0.00 34 VAL A CA 14
ATOM 20247 C C . VAL A 1 34 ? 9.977 -5.945 -14.140 1.00 0.00 34 VAL A C 14
ATOM 20248 O O . VAL A 1 34 ? 9.448 -7.058 -14.179 1.00 0.00 34 VAL A O 14
ATOM 20261 N N . SER A 1 35 ? 11.230 -5.756 -13.760 1.00 0.00 35 SER A N 14
ATOM 20262 C CA . SER A 1 35 ? 12.058 -6.850 -13.289 1.00 0.00 35 SER A CA 14
ATOM 20263 C C . SER A 1 35 ? 11.801 -7.091 -11.800 1.00 0.00 35 SER A C 14
ATOM 20264 O O . SER A 1 35 ? 11.341 -6.189 -11.098 1.00 0.00 35 SER A O 14
ATOM 20272 N N . PRO A 1 36 ? 12.077 -8.307 -11.296 1.00 0.00 36 PRO A N 14
ATOM 20273 C CA . PRO A 1 36 ? 11.879 -8.639 -9.881 1.00 0.00 36 PRO A CA 14
ATOM 20274 C C . PRO A 1 36 ? 12.649 -7.694 -8.965 1.00 0.00 36 PRO A C 14
ATOM 20275 O O . PRO A 1 36 ? 12.189 -7.352 -7.878 1.00 0.00 36 PRO A O 14
ATOM 20286 N N . GLN A 1 37 ? 13.810 -7.250 -9.430 1.00 0.00 37 GLN A N 14
ATOM 20287 C CA . GLN A 1 37 ? 14.638 -6.323 -8.674 1.00 0.00 37 GLN A CA 14
ATOM 20288 C C . GLN A 1 37 ? 14.050 -4.916 -8.687 1.00 0.00 37 GLN A C 14
ATOM 20289 O O . GLN A 1 37 ? 14.249 -4.141 -7.750 1.00 0.00 37 GLN A O 14
ATOM 20303 N N . THR A 1 38 ? 13.308 -4.594 -9.738 1.00 0.00 38 THR A N 14
ATOM 20304 C CA . THR A 1 38 ? 12.666 -3.294 -9.848 1.00 0.00 38 THR A CA 14
ATOM 20305 C C . THR A 1 38 ? 11.530 -3.233 -8.845 1.00 0.00 38 THR A C 14
ATOM 20306 O O . THR A 1 38 ? 11.288 -2.220 -8.195 1.00 0.00 38 THR A O 14
ATOM 20317 N N . PHE A 1 39 ? 10.862 -4.362 -8.713 1.00 0.00 39 PHE A N 14
ATOM 20318 C CA . PHE A 1 39 ? 9.785 -4.522 -7.761 1.00 0.00 39 PHE A CA 14
ATOM 20319 C C . PHE A 1 39 ? 10.334 -4.565 -6.336 1.00 0.00 39 PHE A C 14
ATOM 20320 O O . PHE A 1 39 ? 9.767 -3.975 -5.417 1.00 0.00 39 PHE A O 14
ATOM 20337 N N . ASN A 1 40 ? 11.455 -5.255 -6.171 1.00 0.00 40 ASN A N 14
ATOM 20338 C CA . ASN A 1 40 ? 12.067 -5.464 -4.859 1.00 0.00 40 ASN A CA 14
ATOM 20339 C C . ASN A 1 40 ? 12.620 -4.167 -4.275 1.00 0.00 40 ASN A C 14
ATOM 20340 O O . ASN A 1 40 ? 12.604 -3.976 -3.063 1.00 0.00 40 ASN A O 14
ATOM 20351 N N . THR A 1 41 ? 13.099 -3.270 -5.127 1.00 0.00 41 THR A N 14
ATOM 20352 C CA . THR A 1 41 ? 13.583 -1.976 -4.661 1.00 0.00 41 THR A CA 14
ATOM 20353 C C . THR A 1 41 ? 12.429 -1.132 -4.117 1.00 0.00 41 THR A C 14
ATOM 20354 O O . THR A 1 41 ? 12.599 -0.372 -3.160 1.00 0.00 41 THR A O 14
ATOM 20365 N N . TRP A 1 42 ? 11.254 -1.288 -4.719 1.00 0.00 42 TRP A N 14
ATOM 20366 C CA . TRP A 1 42 ? 10.038 -0.677 -4.190 1.00 0.00 42 TRP A CA 14
ATOM 20367 C C . TRP A 1 42 ? 9.636 -1.377 -2.896 1.00 0.00 42 TRP A C 14
ATOM 20368 O O . TRP A 1 42 ? 9.190 -0.745 -1.944 1.00 0.00 42 TRP A O 14
ATOM 20389 N N . CYS A 1 43 ? 9.812 -2.693 -2.882 1.00 0.00 43 CYS A N 14
ATOM 20390 C CA . CYS A 1 43 ? 9.535 -3.510 -1.714 1.00 0.00 43 CYS A CA 14
ATOM 20391 C C . CYS A 1 43 ? 10.432 -3.121 -0.541 1.00 0.00 43 CYS A C 14
ATOM 20392 O O . CYS A 1 43 ? 10.039 -3.236 0.620 1.00 0.00 43 CYS A O 14
ATOM 20400 N N . LYS A 1 44 ? 11.636 -2.668 -0.852 1.00 0.00 44 LYS A N 14
ATOM 20401 C CA . LYS A 1 44 ? 12.571 -2.220 0.158 1.00 0.00 44 LYS A CA 14
ATOM 20402 C C . LYS A 1 44 ? 12.320 -0.765 0.534 1.00 0.00 44 LYS A C 14
ATOM 20403 O O . LYS A 1 44 ? 12.979 -0.224 1.424 1.00 0.00 44 LYS A O 14
ATOM 20422 N N . GLY A 1 45 ? 11.371 -0.139 -0.150 1.00 0.00 45 GLY A N 14
ATOM 20423 C CA . GLY A 1 45 ? 11.064 1.255 0.105 1.00 0.00 45 GLY A CA 14
ATOM 20424 C C . GLY A 1 45 ? 12.226 2.175 -0.212 1.00 0.00 45 GLY A C 14
ATOM 20425 O O . GLY A 1 45 ? 12.374 3.232 0.402 1.00 0.00 45 GLY A O 14
ATOM 20429 N N . ILE A 1 46 ? 13.053 1.772 -1.171 1.00 0.00 46 ILE A N 14
ATOM 20430 C CA . ILE A 1 46 ? 14.209 2.563 -1.567 1.00 0.00 46 ILE A CA 14
ATOM 20431 C C . ILE A 1 46 ? 13.762 3.786 -2.352 1.00 0.00 46 ILE A C 14
ATOM 20432 O O . ILE A 1 46 ? 14.151 4.912 -2.042 1.00 0.00 46 ILE A O 14
ATOM 20448 N N . ALA A 1 47 ? 12.916 3.560 -3.340 1.00 0.00 47 ALA A N 14
ATOM 20449 C CA . ALA A 1 47 ? 12.387 4.636 -4.160 1.00 0.00 47 ALA A CA 14
ATOM 20450 C C . ALA A 1 47 ? 10.921 4.383 -4.470 1.00 0.00 47 ALA A C 14
ATOM 20451 O O . ALA A 1 47 ? 10.456 3.245 -4.409 1.00 0.00 47 ALA A O 14
ATOM 20458 N N . ILE A 1 48 ? 10.197 5.447 -4.777 1.00 0.00 48 ILE A N 14
ATOM 20459 C CA . ILE A 1 48 ? 8.804 5.333 -5.175 1.00 0.00 48 ILE A CA 14
ATOM 20460 C C . ILE A 1 48 ? 8.701 5.426 -6.691 1.00 0.00 48 ILE A C 14
ATOM 20461 O O . ILE A 1 48 ? 9.270 6.334 -7.302 1.00 0.00 48 ILE A O 14
ATOM 20477 N N . PRO A 1 49 ? 8.003 4.474 -7.324 1.00 0.00 49 PRO A N 14
ATOM 20478 C CA . PRO A 1 49 ? 7.828 4.458 -8.779 1.00 0.00 49 PRO A CA 14
ATOM 20479 C C . PRO A 1 49 ? 7.022 5.655 -9.272 1.00 0.00 49 PRO A C 14
ATOM 20480 O O . PRO A 1 49 ? 6.441 6.400 -8.476 1.00 0.00 49 PRO A O 14
ATOM 20491 N N . ARG A 1 50 ? 6.996 5.848 -10.578 1.00 0.00 50 ARG A N 14
ATOM 20492 C CA . ARG A 1 50 ? 6.260 6.952 -11.160 1.00 0.00 50 ARG A CA 14
ATOM 20493 C C . ARG A 1 50 ? 4.760 6.642 -11.145 1.00 0.00 50 ARG A C 14
ATOM 20494 O O . ARG A 1 50 ? 4.363 5.478 -11.038 1.00 0.00 50 ARG A O 14
ATOM 20515 N N . MET A 1 51 ? 3.946 7.692 -11.261 1.00 0.00 51 MET A N 14
ATOM 20516 C CA . MET A 1 51 ? 2.499 7.625 -11.019 1.00 0.00 51 MET A CA 14
ATOM 20517 C C . MET A 1 51 ? 1.809 6.484 -11.771 1.00 0.00 51 MET A C 14
ATOM 20518 O O . MET A 1 51 ? 0.944 5.807 -11.212 1.00 0.00 51 MET A O 14
ATOM 20532 N N . GLY A 1 52 ? 2.188 6.275 -13.022 1.00 0.00 52 GLY A N 14
ATOM 20533 C CA . GLY A 1 52 ? 1.549 5.253 -13.835 1.00 0.00 52 GLY A CA 14
ATOM 20534 C C . GLY A 1 52 ? 1.692 3.860 -13.253 1.00 0.00 52 GLY A C 14
ATOM 20535 O O . GLY A 1 52 ? 0.714 3.118 -13.144 1.00 0.00 52 GLY A O 14
ATOM 20539 N N . LYS A 1 53 ? 2.905 3.508 -12.858 1.00 0.00 53 LYS A N 14
ATOM 20540 C CA . LYS A 1 53 ? 3.173 2.182 -12.323 1.00 0.00 53 LYS A CA 14
ATOM 20541 C C . LYS A 1 53 ? 2.676 2.045 -10.888 1.00 0.00 53 LYS A C 14
ATOM 20542 O O . LYS A 1 53 ? 2.430 0.937 -10.417 1.00 0.00 53 LYS A O 14
ATOM 20561 N N . VAL A 1 54 ? 2.515 3.169 -10.199 1.00 0.00 54 VAL A N 14
ATOM 20562 C CA . VAL A 1 54 ? 1.908 3.160 -8.870 1.00 0.00 54 VAL A CA 14
ATOM 20563 C C . VAL A 1 54 ? 0.450 2.724 -8.974 1.00 0.00 54 VAL A C 14
ATOM 20564 O O . VAL A 1 54 ? -0.033 1.916 -8.174 1.00 0.00 54 VAL A O 14
ATOM 20577 N N . GLN A 1 55 ? -0.241 3.247 -9.981 1.00 0.00 55 GLN A N 14
ATOM 20578 C CA . GLN A 1 55 ? -1.629 2.882 -10.226 1.00 0.00 55 GLN A CA 14
ATOM 20579 C C . GLN A 1 55 ? -1.720 1.420 -10.651 1.00 0.00 55 GLN A C 14
ATOM 20580 O O . GLN A 1 55 ? -2.687 0.731 -10.326 1.00 0.00 55 GLN A O 14
ATOM 20594 N N . ALA A 1 56 ? -0.696 0.949 -11.360 1.00 0.00 56 ALA A N 14
ATOM 20595 C CA . ALA A 1 56 ? -0.624 -0.449 -11.771 1.00 0.00 56 ALA A CA 14
ATOM 20596 C C . ALA A 1 56 ? -0.504 -1.363 -10.557 1.00 0.00 56 ALA A C 14
ATOM 20597 O O . ALA A 1 56 ? -1.156 -2.403 -10.485 1.00 0.00 56 ALA A O 14
ATOM 20604 N N . LEU A 1 57 ? 0.328 -0.961 -9.602 1.00 0.00 57 LEU A N 14
ATOM 20605 C CA . LEU A 1 57 ? 0.488 -1.709 -8.362 1.00 0.00 57 LEU A CA 14
ATOM 20606 C C . LEU A 1 57 ? -0.843 -1.826 -7.624 1.00 0.00 57 LEU A C 14
ATOM 20607 O O . LEU A 1 57 ? -1.253 -2.917 -7.230 1.00 0.00 57 LEU A O 14
ATOM 20623 N N . ALA A 1 58 ? -1.518 -0.693 -7.458 1.00 0.00 58 ALA A N 14
ATOM 20624 C CA . ALA A 1 58 ? -2.812 -0.662 -6.791 1.00 0.00 58 ALA A CA 14
ATOM 20625 C C . ALA A 1 58 ? -3.839 -1.492 -7.559 1.00 0.00 58 ALA A C 14
ATOM 20626 O O . ALA A 1 58 ? -4.654 -2.195 -6.963 1.00 0.00 58 ALA A O 14
ATOM 20633 N N . ASP A 1 59 ? -3.781 -1.412 -8.887 1.00 0.00 59 ASP A N 14
ATOM 20634 C CA . ASP A 1 59 ? -4.690 -2.159 -9.754 1.00 0.00 59 ASP A CA 14
ATOM 20635 C C . ASP A 1 59 ? -4.512 -3.660 -9.569 1.00 0.00 59 ASP A C 14
ATOM 20636 O O . ASP A 1 59 ? -5.489 -4.399 -9.450 1.00 0.00 59 ASP A O 14
ATOM 20645 N N . TYR A 1 60 ? -3.261 -4.101 -9.539 1.00 0.00 60 TYR A N 14
ATOM 20646 C CA . TYR A 1 60 ? -2.949 -5.517 -9.368 1.00 0.00 60 TYR A CA 14
ATOM 20647 C C . TYR A 1 60 ? -3.513 -6.050 -8.055 1.00 0.00 60 TYR A C 14
ATOM 20648 O O . TYR A 1 60 ? -4.008 -7.175 -7.986 1.00 0.00 60 TYR A O 14
ATOM 20666 N N . PHE A 1 61 ? -3.438 -5.231 -7.019 1.00 0.00 61 PHE A N 14
ATOM 20667 C CA . PHE A 1 61 ? -3.885 -5.635 -5.694 1.00 0.00 61 PHE A CA 14
ATOM 20668 C C . PHE A 1 61 ? -5.356 -5.293 -5.487 1.00 0.00 61 PHE A C 14
ATOM 20669 O O . PHE A 1 61 ? -5.901 -5.487 -4.402 1.00 0.00 61 PHE A O 14
ATOM 20686 N N . ASN A 1 62 ? -5.986 -4.796 -6.552 1.00 0.00 62 ASN A N 14
ATOM 20687 C CA . ASN A 1 62 ? -7.422 -4.516 -6.576 1.00 0.00 62 ASN A CA 14
ATOM 20688 C C . ASN A 1 62 ? -7.812 -3.414 -5.590 1.00 0.00 62 ASN A C 14
ATOM 20689 O O . ASN A 1 62 ? -8.988 -3.256 -5.259 1.00 0.00 62 ASN A O 14
ATOM 20700 N N . ILE A 1 63 ? -6.837 -2.626 -5.154 1.00 0.00 63 ILE A N 14
ATOM 20701 C CA . ILE A 1 63 ? -7.074 -1.620 -4.125 1.00 0.00 63 ILE A CA 14
ATOM 20702 C C . ILE A 1 63 ? -6.961 -0.207 -4.688 1.00 0.00 63 ILE A C 14
ATOM 20703 O O . ILE A 1 63 ? -6.714 -0.016 -5.880 1.00 0.00 63 ILE A O 14
ATOM 20719 N N . ASN A 1 64 ? -7.173 0.776 -3.826 1.00 0.00 64 ASN A N 14
ATOM 20720 C CA . ASN A 1 64 ? -7.050 2.179 -4.204 1.00 0.00 64 ASN A CA 14
ATOM 20721 C C . ASN A 1 64 ? -5.645 2.669 -3.892 1.00 0.00 64 ASN A C 14
ATOM 20722 O O . ASN A 1 64 ? -4.931 2.043 -3.109 1.00 0.00 64 ASN A O 14
ATOM 20733 N N . LYS A 1 65 ? -5.245 3.794 -4.484 1.00 0.00 65 LYS A N 14
ATOM 20734 C CA . LYS A 1 65 ? -3.914 4.341 -4.225 1.00 0.00 65 LYS A CA 14
ATOM 20735 C C . LYS A 1 65 ? -3.806 4.793 -2.770 1.00 0.00 65 LYS A C 14
ATOM 20736 O O . LYS A 1 65 ? -2.751 4.681 -2.148 1.00 0.00 65 LYS A O 14
ATOM 20755 N N . SER A 1 66 ? -4.918 5.280 -2.227 1.00 0.00 66 SER A N 14
ATOM 20756 C CA . SER A 1 66 ? -4.962 5.760 -0.853 1.00 0.00 66 SER A CA 14
ATOM 20757 C C . SER A 1 66 ? -4.764 4.608 0.133 1.00 0.00 66 SER A C 14
ATOM 20758 O O . SER A 1 66 ? -4.363 4.820 1.274 1.00 0.00 66 SER A O 14
ATOM 20766 N N . ASP A 1 67 ? -5.022 3.388 -0.324 1.00 0.00 67 ASP A N 14
ATOM 20767 C CA . ASP A 1 67 ? -4.905 2.211 0.531 1.00 0.00 67 ASP A CA 14
ATOM 20768 C C . ASP A 1 67 ? -3.438 1.875 0.777 1.00 0.00 67 ASP A C 14
ATOM 20769 O O . ASP A 1 67 ? -3.093 1.252 1.781 1.00 0.00 67 ASP A O 14
ATOM 20778 N N . LEU A 1 68 ? -2.583 2.287 -0.159 1.00 0.00 68 LEU A N 14
ATOM 20779 C CA . LEU A 1 68 ? -1.142 2.083 -0.039 1.00 0.00 68 LEU A CA 14
ATOM 20780 C C . LEU A 1 68 ? -0.461 3.299 0.585 1.00 0.00 68 LEU A C 14
ATOM 20781 O O . LEU A 1 68 ? 0.490 3.162 1.357 1.00 0.00 68 LEU A O 14
ATOM 20797 N N . ILE A 1 69 ? -0.944 4.489 0.241 1.00 0.00 69 ILE A N 14
ATOM 20798 C CA . ILE A 1 69 ? -0.368 5.727 0.759 1.00 0.00 69 ILE A CA 14
ATOM 20799 C C . ILE A 1 69 ? -0.655 5.882 2.250 1.00 0.00 69 ILE A C 14
ATOM 20800 O O . ILE A 1 69 ? 0.239 6.210 3.035 1.00 0.00 69 ILE A O 14
ATOM 20816 N N . GLU A 1 70 ? -1.900 5.646 2.633 1.00 0.00 70 GLU A N 14
ATOM 20817 C CA . GLU A 1 70 ? -2.297 5.722 4.018 1.00 0.00 70 GLU A CA 14
ATOM 20818 C C . GLU A 1 70 ? -2.181 4.348 4.665 1.00 0.00 70 GLU A C 14
ATOM 20819 O O . GLU A 1 70 ? -2.277 3.328 3.983 1.00 0.00 70 GLU A O 14
ATOM 20831 N N . ASP A 1 71 ? -1.980 4.318 5.974 1.00 0.00 71 ASP A N 14
ATOM 20832 C CA . ASP A 1 71 ? -1.932 3.051 6.689 1.00 0.00 71 ASP A CA 14
ATOM 20833 C C . ASP A 1 71 ? -3.334 2.703 7.177 1.00 0.00 71 ASP A C 14
ATOM 20834 O O . ASP A 1 71 ? -4.136 3.590 7.475 1.00 0.00 71 ASP A O 14
ATOM 20843 N N . LYS A 1 72 ? -3.613 1.417 7.288 1.00 0.00 72 LYS A N 14
ATOM 20844 C CA . LYS A 1 72 ? -4.980 0.934 7.470 1.00 0.00 72 LYS A CA 14
ATOM 20845 C C . LYS A 1 72 ? -5.401 0.953 8.941 1.00 0.00 72 LYS A C 14
ATOM 20846 O O . LYS A 1 72 ? -6.266 0.185 9.359 1.00 0.00 72 LYS A O 14
ATOM 20865 N N . LYS A 1 73 ? -4.804 1.851 9.715 1.00 0.00 73 LYS A N 14
ATOM 20866 C CA . LYS A 1 73 ? -5.151 2.007 11.120 1.00 0.00 73 LYS A CA 14
ATOM 20867 C C . LYS A 1 73 ? -6.212 3.088 11.274 1.00 0.00 73 LYS A C 14
ATOM 20868 O O . LYS A 1 73 ? -6.445 3.601 12.369 1.00 0.00 73 LYS A O 14
ATOM 20887 N N . LEU A 1 74 ? -6.857 3.415 10.161 1.00 0.00 74 LEU A N 14
ATOM 20888 C CA . LEU A 1 74 ? -7.879 4.439 10.125 1.00 0.00 74 LEU A CA 14
ATOM 20889 C C . LEU A 1 74 ? -9.165 3.939 10.766 1.00 0.00 74 LEU A C 14
ATOM 20890 O O . LEU A 1 74 ? -10.108 3.539 10.080 1.00 0.00 74 LEU A O 14
ATOM 20906 N N . ASN A 1 75 ? -9.173 3.920 12.086 1.00 0.00 75 ASN A N 14
ATOM 20907 C CA . ASN A 1 75 ? -10.353 3.543 12.839 1.00 0.00 75 ASN A CA 14
ATOM 20908 C C . ASN A 1 75 ? -11.125 4.807 13.213 1.00 0.00 75 ASN A C 14
ATOM 20909 O O . ASN A 1 75 ? -10.897 5.868 12.627 1.00 0.00 75 ASN A O 14
ATOM 20920 N N . ILE A 1 76 ? -12.026 4.702 14.183 1.00 0.00 76 ILE A N 14
ATOM 20921 C CA . ILE A 1 76 ? -12.844 5.837 14.591 1.00 0.00 76 ILE A CA 14
ATOM 20922 C C . ILE A 1 76 ? -11.977 6.937 15.191 1.00 0.00 76 ILE A C 14
ATOM 20923 O O . ILE A 1 76 ? -11.174 6.691 16.093 1.00 0.00 76 ILE A O 14
ATOM 20939 N N . ASP A 1 77 ? -12.142 8.140 14.669 1.00 0.00 77 ASP A N 14
ATOM 20940 C CA . ASP A 1 77 ? -11.409 9.303 15.129 1.00 0.00 77 ASP A CA 14
ATOM 20941 C C . ASP A 1 77 ? -12.112 10.547 14.617 1.00 0.00 77 ASP A C 14
ATOM 20942 O O . ASP A 1 77 ? -12.284 10.715 13.408 1.00 0.00 77 ASP A O 14
ATOM 20951 N N . THR A 1 78 ? -12.540 11.383 15.550 1.00 0.00 78 THR A N 14
ATOM 20952 C CA . THR A 1 78 ? -13.327 12.579 15.251 1.00 0.00 78 THR A CA 14
ATOM 20953 C C . THR A 1 78 ? -12.782 13.386 14.075 1.00 0.00 78 THR A C 14
ATOM 20954 O O . THR A 1 78 ? -11.664 13.899 14.118 1.00 0.00 78 THR A O 14
ATOM 20965 N N . VAL A 1 79 ? -13.585 13.481 13.025 1.00 0.00 79 VAL A N 14
ATOM 20966 C CA . VAL A 1 79 ? -13.244 14.279 11.856 1.00 0.00 79 VAL A CA 14
ATOM 20967 C C . VAL A 1 79 ? -14.266 15.409 11.683 1.00 0.00 79 VAL A C 14
ATOM 20968 O O . VAL A 1 79 ? -15.300 15.253 11.024 1.00 0.00 79 VAL A O 14
ATOM 20981 N N . PRO A 1 80 ? -14.013 16.550 12.339 1.00 0.00 80 PRO A N 14
ATOM 20982 C CA . PRO A 1 80 ? -14.930 17.691 12.325 1.00 0.00 80 PRO A CA 14
ATOM 20983 C C . PRO A 1 80 ? -14.947 18.417 10.984 1.00 0.00 80 PRO A C 14
ATOM 20984 O O . PRO A 1 80 ? -14.074 18.209 10.137 1.00 0.00 80 PRO A O 14
ATOM 20995 N N . ILE A 1 81 ? -15.949 19.267 10.795 1.00 0.00 81 ILE A N 14
ATOM 20996 C CA . ILE A 1 81 ? -16.047 20.068 9.587 1.00 0.00 81 ILE A CA 14
ATOM 20997 C C . ILE A 1 81 ? -15.032 21.201 9.634 1.00 0.00 81 ILE A C 14
ATOM 20998 O O . ILE A 1 81 ? -14.968 21.948 10.609 1.00 0.00 81 ILE A O 14
ATOM 21014 N N . GLU A 1 82 ? -14.237 21.314 8.593 1.00 0.00 82 GLU A N 14
ATOM 21015 C CA . GLU A 1 82 ? -13.215 22.346 8.521 1.00 0.00 82 GLU A CA 14
ATOM 21016 C C . GLU A 1 82 ? -13.695 23.501 7.650 1.00 0.00 82 GLU A C 14
ATOM 21017 O O . GLU A 1 82 ? -14.873 23.562 7.279 1.00 0.00 82 GLU A O 14
ATOM 21029 N N . SER A 1 83 ? -12.794 24.421 7.339 1.00 0.00 83 SER A N 14
ATOM 21030 C CA . SER A 1 83 ? -13.127 25.552 6.486 1.00 0.00 83 SER A CA 14
ATOM 21031 C C . SER A 1 83 ? -13.446 25.087 5.068 1.00 0.00 83 SER A C 14
ATOM 21032 O O . SER A 1 83 ? -12.611 24.479 4.394 1.00 0.00 83 SER A O 14
ATOM 21040 N N . GLY A 1 84 ? -14.662 25.373 4.629 1.00 0.00 84 GLY A N 14
ATOM 21041 C CA . GLY A 1 84 ? -15.085 25.001 3.298 1.00 0.00 84 GLY A CA 14
ATOM 21042 C C . GLY A 1 84 ? -15.230 26.215 2.413 1.00 0.00 84 GLY A C 14
ATOM 21043 O O . GLY A 1 84 ? -14.373 27.100 2.426 1.00 0.00 84 GLY A O 14
ATOM 21047 N N . TYR A 1 85 ? -16.312 26.268 1.655 1.00 0.00 85 TYR A N 14
ATOM 21048 C CA . TYR A 1 85 ? -16.573 27.400 0.779 1.00 0.00 85 TYR A CA 14
ATOM 21049 C C . TYR A 1 85 ? -18.046 27.777 0.813 1.00 0.00 85 TYR A C 14
ATOM 21050 O O . TYR A 1 85 ? -18.829 27.198 1.568 1.00 0.00 85 TYR A O 14
ATOM 21068 N N . THR A 1 86 ? -18.411 28.750 -0.004 1.00 0.00 86 THR A N 14
ATOM 21069 C CA . THR A 1 86 ? -19.773 29.249 -0.050 1.00 0.00 86 THR A CA 14
ATOM 21070 C C . THR A 1 86 ? -20.663 28.287 -0.845 1.00 0.00 86 THR A C 14
ATOM 21071 O O . THR A 1 86 ? -20.160 27.365 -1.498 1.00 0.00 86 THR A O 14
ATOM 21082 N N . LEU A 1 87 ? -21.975 28.485 -0.779 1.00 0.00 87 LEU A N 14
ATOM 21083 C CA . LEU A 1 87 ? -22.909 27.638 -1.512 1.00 0.00 87 LEU A CA 14
ATOM 21084 C C . LEU A 1 87 ? -22.917 27.998 -2.995 1.00 0.00 87 LEU A C 14
ATOM 21085 O O . LEU A 1 87 ? -22.369 29.025 -3.401 1.00 0.00 87 LEU A O 14
ATOM 21101 N N . GLU A 1 88 ? -23.542 27.152 -3.795 1.00 0.00 88 GLU A N 14
ATOM 21102 C CA . GLU A 1 88 ? -23.571 27.346 -5.236 1.00 0.00 88 GLU A CA 14
ATOM 21103 C C . GLU A 1 88 ? -24.823 28.103 -5.667 1.00 0.00 88 GLU A C 14
ATOM 21104 O O . GLU A 1 88 ? -25.901 27.912 -5.100 1.00 0.00 88 GLU A O 14
ATOM 21116 N N . HIS A 1 89 ? -24.677 28.975 -6.661 1.00 0.00 89 HIS A N 14
ATOM 21117 C CA . HIS A 1 89 ? -25.822 29.682 -7.215 1.00 0.00 89 HIS A CA 14
ATOM 21118 C C . HIS A 1 89 ? -26.696 28.699 -7.988 1.00 0.00 89 HIS A C 14
ATOM 21119 O O . HIS A 1 89 ? -26.234 27.624 -8.374 1.00 0.00 89 HIS A O 14
ATOM 21134 N N . HIS A 1 90 ? -27.945 29.059 -8.210 1.00 0.00 90 HIS A N 14
ATOM 21135 C CA . HIS A 1 90 ? -28.894 28.130 -8.805 1.00 0.00 90 HIS A CA 14
ATOM 21136 C C . HIS A 1 90 ? -29.143 28.447 -10.273 1.00 0.00 90 HIS A C 14
ATOM 21137 O O . HIS A 1 90 ? -28.830 29.539 -10.749 1.00 0.00 90 HIS A O 14
ATOM 21152 N N . HIS A 1 91 ? -29.691 27.469 -10.984 1.00 0.00 91 HIS A N 14
ATOM 21153 C CA . HIS A 1 91 ? -29.972 27.599 -12.405 1.00 0.00 91 HIS A CA 14
ATOM 21154 C C . HIS A 1 91 ? -31.025 28.678 -12.654 1.00 0.00 91 HIS A C 14
ATOM 21155 O O . HIS A 1 91 ? -30.715 29.742 -13.184 1.00 0.00 91 HIS A O 14
ATOM 21170 N N . HIS A 1 92 ? -32.269 28.393 -12.270 1.00 0.00 92 HIS A N 14
ATOM 21171 C CA . HIS A 1 92 ? -33.379 29.324 -12.462 1.00 0.00 92 HIS A CA 14
ATOM 21172 C C . HIS A 1 92 ? -34.666 28.662 -11.985 1.00 0.00 92 HIS A C 14
ATOM 21173 O O . HIS A 1 92 ? -35.026 28.755 -10.812 1.00 0.00 92 HIS A O 14
ATOM 21188 N N . HIS A 1 93 ? -35.333 27.983 -12.907 1.00 0.00 93 HIS A N 14
ATOM 21189 C CA . HIS A 1 93 ? -36.482 27.134 -12.603 1.00 0.00 93 HIS A CA 14
ATOM 21190 C C . HIS A 1 93 ? -36.506 25.998 -13.612 1.00 0.00 93 HIS A C 14
ATOM 21191 O O . HIS A 1 93 ? -36.452 24.826 -13.251 1.00 0.00 93 HIS A O 14
ATOM 21206 N N . HIS A 1 94 ? -36.577 26.366 -14.885 1.00 0.00 94 HIS A N 14
ATOM 21207 C CA . HIS A 1 94 ? -36.448 25.411 -15.979 1.00 0.00 94 HIS A CA 14
ATOM 21208 C C . HIS A 1 94 ? -35.491 25.960 -17.027 1.00 0.00 94 HIS A C 14
ATOM 21209 O O . HIS A 1 94 ? -34.269 25.905 -16.800 1.00 0.00 94 HIS A O 14
ATOM 21225 N N . MET A 1 1 ? 18.016 6.603 12.099 1.00 0.00 1 MET A N 15
ATOM 21226 C CA . MET A 1 1 ? 17.612 7.290 10.851 1.00 0.00 1 MET A CA 15
ATOM 21227 C C . MET A 1 1 ? 16.108 7.210 10.665 1.00 0.00 1 MET A C 15
ATOM 21228 O O . MET A 1 1 ? 15.428 6.446 11.349 1.00 0.00 1 MET A O 15
ATOM 21244 N N . VAL A 1 2 ? 15.596 8.012 9.747 1.00 0.00 2 VAL A N 15
ATOM 21245 C CA . VAL A 1 2 ? 14.193 7.946 9.370 1.00 0.00 2 VAL A CA 15
ATOM 21246 C C . VAL A 1 2 ? 14.055 7.634 7.882 1.00 0.00 2 VAL A C 15
ATOM 21247 O O . VAL A 1 2 ? 13.099 6.979 7.471 1.00 0.00 2 VAL A O 15
ATOM 21260 N N . LYS A 1 3 ? 15.036 8.094 7.094 1.00 0.00 3 LYS A N 15
ATOM 21261 C CA . LYS A 1 3 ? 15.079 7.869 5.642 1.00 0.00 3 LYS A CA 15
ATOM 21262 C C . LYS A 1 3 ? 13.937 8.597 4.928 1.00 0.00 3 LYS A C 15
ATOM 21263 O O . LYS A 1 3 ? 14.161 9.618 4.274 1.00 0.00 3 LYS A O 15
ATOM 21282 N N . ASP A 1 4 ? 12.727 8.067 5.055 1.00 0.00 4 ASP A N 15
ATOM 21283 C CA . ASP A 1 4 ? 11.533 8.697 4.502 1.00 0.00 4 ASP A CA 15
ATOM 21284 C C . ASP A 1 4 ? 10.298 8.054 5.113 1.00 0.00 4 ASP A C 15
ATOM 21285 O O . ASP A 1 4 ? 10.173 6.828 5.129 1.00 0.00 4 ASP A O 15
ATOM 21294 N N . LYS A 1 5 ? 9.395 8.885 5.616 1.00 0.00 5 LYS A N 15
ATOM 21295 C CA . LYS A 1 5 ? 8.239 8.401 6.358 1.00 0.00 5 LYS A CA 15
ATOM 21296 C C . LYS A 1 5 ? 7.236 7.674 5.461 1.00 0.00 5 LYS A C 15
ATOM 21297 O O . LYS A 1 5 ? 6.821 6.558 5.774 1.00 0.00 5 LYS A O 15
ATOM 21316 N N . GLN A 1 6 ? 6.857 8.283 4.340 1.00 0.00 6 GLN A N 15
ATOM 21317 C CA . GLN A 1 6 ? 5.838 7.699 3.485 1.00 0.00 6 GLN A CA 15
ATOM 21318 C C . GLN A 1 6 ? 6.394 6.501 2.723 1.00 0.00 6 GLN A C 15
ATOM 21319 O O . GLN A 1 6 ? 5.667 5.555 2.424 1.00 0.00 6 GLN A O 15
ATOM 21333 N N . LYS A 1 7 ? 7.689 6.541 2.425 1.00 0.00 7 LYS A N 15
ATOM 21334 C CA . LYS A 1 7 ? 8.364 5.425 1.780 1.00 0.00 7 LYS A CA 15
ATOM 21335 C C . LYS A 1 7 ? 8.315 4.189 2.673 1.00 0.00 7 LYS A C 15
ATOM 21336 O O . LYS A 1 7 ? 8.057 3.079 2.203 1.00 0.00 7 LYS A O 15
ATOM 21355 N N . ALA A 1 8 ? 8.553 4.390 3.964 1.00 0.00 8 ALA A N 15
ATOM 21356 C CA . ALA A 1 8 ? 8.528 3.297 4.929 1.00 0.00 8 ALA A CA 15
ATOM 21357 C C . ALA A 1 8 ? 7.126 2.720 5.059 1.00 0.00 8 ALA A C 15
ATOM 21358 O O . ALA A 1 8 ? 6.955 1.504 5.135 1.00 0.00 8 ALA A O 15
ATOM 21365 N N . ILE A 1 9 ? 6.128 3.592 5.072 1.00 0.00 9 ILE A N 15
ATOM 21366 C CA . ILE A 1 9 ? 4.742 3.146 5.132 1.00 0.00 9 ILE A CA 15
ATOM 21367 C C . ILE A 1 9 ? 4.370 2.392 3.858 1.00 0.00 9 ILE A C 15
ATOM 21368 O O . ILE A 1 9 ? 3.884 1.269 3.918 1.00 0.00 9 ILE A O 15
ATOM 21384 N N . PHE A 1 10 ? 4.642 3.006 2.712 1.00 0.00 10 PHE A N 15
ATOM 21385 C CA . PHE A 1 10 ? 4.307 2.420 1.418 1.00 0.00 10 PHE A CA 15
ATOM 21386 C C . PHE A 1 10 ? 4.932 1.036 1.254 1.00 0.00 10 PHE A C 15
ATOM 21387 O O . PHE A 1 10 ? 4.249 0.077 0.890 1.00 0.00 10 PHE A O 15
ATOM 21404 N N . SER A 1 11 ? 6.227 0.938 1.526 1.00 0.00 11 SER A N 15
ATOM 21405 C CA . SER A 1 11 ? 6.945 -0.318 1.363 1.00 0.00 11 SER A CA 15
ATOM 21406 C C . SER A 1 11 ? 6.367 -1.402 2.266 1.00 0.00 11 SER A C 15
ATOM 21407 O O . SER A 1 11 ? 6.127 -2.520 1.822 1.00 0.00 11 SER A O 15
ATOM 21415 N N . GLU A 1 12 ? 6.126 -1.058 3.526 1.00 0.00 12 GLU A N 15
ATOM 21416 C CA . GLU A 1 12 ? 5.594 -1.993 4.491 1.00 0.00 12 GLU A CA 15
ATOM 21417 C C . GLU A 1 12 ? 4.140 -2.362 4.187 1.00 0.00 12 GLU A C 15
ATOM 21418 O O . GLU A 1 12 ? 3.762 -3.533 4.276 1.00 0.00 12 GLU A O 15
ATOM 21430 N N . ASN A 1 13 ? 3.333 -1.370 3.821 1.00 0.00 13 ASN A N 15
ATOM 21431 C CA . ASN A 1 13 ? 1.937 -1.609 3.458 1.00 0.00 13 ASN A CA 15
ATOM 21432 C C . ASN A 1 13 ? 1.844 -2.562 2.278 1.00 0.00 13 ASN A C 15
ATOM 21433 O O . ASN A 1 13 ? 1.152 -3.576 2.343 1.00 0.00 13 ASN A O 15
ATOM 21444 N N . LEU A 1 14 ? 2.562 -2.248 1.207 1.00 0.00 14 LEU A N 15
ATOM 21445 C CA . LEU A 1 14 ? 2.558 -3.086 0.017 1.00 0.00 14 LEU A CA 15
ATOM 21446 C C . LEU A 1 14 ? 3.126 -4.466 0.334 1.00 0.00 14 LEU A C 15
ATOM 21447 O O . LEU A 1 14 ? 2.594 -5.484 -0.108 1.00 0.00 14 LEU A O 15
ATOM 21463 N N . ASN A 1 15 ? 4.191 -4.485 1.129 1.00 0.00 15 ASN A N 15
ATOM 21464 C CA . ASN A 1 15 ? 4.882 -5.721 1.488 1.00 0.00 15 ASN A CA 15
ATOM 21465 C C . ASN A 1 15 ? 3.930 -6.726 2.130 1.00 0.00 15 ASN A C 15
ATOM 21466 O O . ASN A 1 15 ? 3.944 -7.911 1.786 1.00 0.00 15 ASN A O 15
ATOM 21477 N N . SER A 1 16 ? 3.097 -6.249 3.052 1.00 0.00 16 SER A N 15
ATOM 21478 C CA . SER A 1 16 ? 2.177 -7.126 3.771 1.00 0.00 16 SER A CA 15
ATOM 21479 C C . SER A 1 16 ? 1.211 -7.820 2.810 1.00 0.00 16 SER A C 15
ATOM 21480 O O . SER A 1 16 ? 1.038 -9.038 2.866 1.00 0.00 16 SER A O 15
ATOM 21488 N N . TYR A 1 17 ? 0.611 -7.048 1.905 1.00 0.00 17 TYR A N 15
ATOM 21489 C CA . TYR A 1 17 ? -0.325 -7.599 0.929 1.00 0.00 17 TYR A CA 15
ATOM 21490 C C . TYR A 1 17 ? 0.354 -8.642 0.053 1.00 0.00 17 TYR A C 15
ATOM 21491 O O . TYR A 1 17 ? -0.244 -9.663 -0.285 1.00 0.00 17 TYR A O 15
ATOM 21509 N N . ILE A 1 18 ? 1.603 -8.385 -0.307 1.00 0.00 18 ILE A N 15
ATOM 21510 C CA . ILE A 1 18 ? 2.373 -9.314 -1.124 1.00 0.00 18 ILE A CA 15
ATOM 21511 C C . ILE A 1 18 ? 2.588 -10.633 -0.382 1.00 0.00 18 ILE A C 15
ATOM 21512 O O . ILE A 1 18 ? 2.333 -11.714 -0.922 1.00 0.00 18 ILE A O 15
ATOM 21528 N N . ALA A 1 19 ? 3.026 -10.536 0.869 1.00 0.00 19 ALA A N 15
ATOM 21529 C CA . ALA A 1 19 ? 3.287 -11.716 1.684 1.00 0.00 19 ALA A CA 15
ATOM 21530 C C . ALA A 1 19 ? 2.002 -12.480 1.988 1.00 0.00 19 ALA A C 15
ATOM 21531 O O . ALA A 1 19 ? 2.010 -13.707 2.102 1.00 0.00 19 ALA A O 15
ATOM 21538 N N . LYS A 1 20 ? 0.902 -11.749 2.113 1.00 0.00 20 LYS A N 15
ATOM 21539 C CA . LYS A 1 20 ? -0.395 -12.342 2.396 1.00 0.00 20 LYS A CA 15
ATOM 21540 C C . LYS A 1 20 ? -0.991 -13.008 1.160 1.00 0.00 20 LYS A C 15
ATOM 21541 O O . LYS A 1 20 ? -1.743 -13.977 1.265 1.00 0.00 20 LYS A O 15
ATOM 21560 N N . SER A 1 21 ? -0.656 -12.481 -0.010 1.00 0.00 21 SER A N 15
ATOM 21561 C CA . SER A 1 21 ? -1.143 -13.037 -1.262 1.00 0.00 21 SER A CA 15
ATOM 21562 C C . SER A 1 21 ? -0.354 -14.294 -1.629 1.00 0.00 21 SER A C 15
ATOM 21563 O O . SER A 1 21 ? -0.739 -15.035 -2.536 1.00 0.00 21 SER A O 15
ATOM 21571 N N . GLU A 1 22 ? 0.756 -14.511 -0.914 1.00 0.00 22 GLU A N 15
ATOM 21572 C CA . GLU A 1 22 ? 1.620 -15.679 -1.110 1.00 0.00 22 GLU A CA 15
ATOM 21573 C C . GLU A 1 22 ? 2.279 -15.663 -2.486 1.00 0.00 22 GLU A C 15
ATOM 21574 O O . GLU A 1 22 ? 2.837 -16.668 -2.929 1.00 0.00 22 GLU A O 15
ATOM 21586 N N . LYS A 1 23 ? 2.227 -14.521 -3.150 1.00 0.00 23 LYS A N 15
ATOM 21587 C CA . LYS A 1 23 ? 2.848 -14.372 -4.441 1.00 0.00 23 LYS A CA 15
ATOM 21588 C C . LYS A 1 23 ? 4.296 -13.945 -4.278 1.00 0.00 23 LYS A C 15
ATOM 21589 O O . LYS A 1 23 ? 4.654 -13.284 -3.301 1.00 0.00 23 LYS A O 15
ATOM 21608 N N . THR A 1 24 ? 5.131 -14.333 -5.220 1.00 0.00 24 THR A N 15
ATOM 21609 C CA . THR A 1 24 ? 6.513 -13.913 -5.207 1.00 0.00 24 THR A CA 15
ATOM 21610 C C . THR A 1 24 ? 6.631 -12.516 -5.793 1.00 0.00 24 THR A C 15
ATOM 21611 O O . THR A 1 24 ? 5.730 -12.049 -6.500 1.00 0.00 24 THR A O 15
ATOM 21622 N N . GLN A 1 25 ? 7.731 -11.847 -5.495 1.00 0.00 25 GLN A N 15
ATOM 21623 C CA . GLN A 1 25 ? 7.999 -10.542 -6.071 1.00 0.00 25 GLN A CA 15
ATOM 21624 C C . GLN A 1 25 ? 8.061 -10.662 -7.585 1.00 0.00 25 GLN A C 15
ATOM 21625 O O . GLN A 1 25 ? 7.602 -9.788 -8.315 1.00 0.00 25 GLN A O 15
ATOM 21639 N N . LEU A 1 26 ? 8.615 -11.778 -8.033 1.00 0.00 26 LEU A N 15
ATOM 21640 C CA . LEU A 1 26 ? 8.712 -12.097 -9.447 1.00 0.00 26 LEU A CA 15
ATOM 21641 C C . LEU A 1 26 ? 7.323 -12.261 -10.066 1.00 0.00 26 LEU A C 15
ATOM 21642 O O . LEU A 1 26 ? 7.054 -11.732 -11.141 1.00 0.00 26 LEU A O 15
ATOM 21658 N N . GLU A 1 27 ? 6.447 -12.983 -9.366 1.00 0.00 27 GLU A N 15
ATOM 21659 C CA . GLU A 1 27 ? 5.088 -13.236 -9.841 1.00 0.00 27 GLU A CA 15
ATOM 21660 C C . GLU A 1 27 ? 4.356 -11.934 -10.130 1.00 0.00 27 GLU A C 15
ATOM 21661 O O . GLU A 1 27 ? 3.833 -11.730 -11.230 1.00 0.00 27 GLU A O 15
ATOM 21673 N N . ILE A 1 28 ? 4.336 -11.046 -9.146 1.00 0.00 28 ILE A N 15
ATOM 21674 C CA . ILE A 1 28 ? 3.623 -9.787 -9.280 1.00 0.00 28 ILE A CA 15
ATOM 21675 C C . ILE A 1 28 ? 4.304 -8.883 -10.301 1.00 0.00 28 ILE A C 15
ATOM 21676 O O . ILE A 1 28 ? 3.637 -8.272 -11.134 1.00 0.00 28 ILE A O 15
ATOM 21692 N N . ALA A 1 29 ? 5.632 -8.822 -10.254 1.00 0.00 29 ALA A N 15
ATOM 21693 C CA . ALA A 1 29 ? 6.393 -7.995 -11.183 1.00 0.00 29 ALA A CA 15
ATOM 21694 C C . ALA A 1 29 ? 6.142 -8.422 -12.626 1.00 0.00 29 ALA A C 15
ATOM 21695 O O . ALA A 1 29 ? 5.896 -7.583 -13.492 1.00 0.00 29 ALA A O 15
ATOM 21702 N N . LYS A 1 30 ? 6.180 -9.730 -12.866 1.00 0.00 30 LYS A N 15
ATOM 21703 C CA . LYS A 1 30 ? 5.955 -10.279 -14.200 1.00 0.00 30 LYS A CA 15
ATOM 21704 C C . LYS A 1 30 ? 4.534 -9.955 -14.665 1.00 0.00 30 LYS A C 15
ATOM 21705 O O . LYS A 1 30 ? 4.304 -9.638 -15.832 1.00 0.00 30 LYS A O 15
ATOM 21724 N N . SER A 1 31 ? 3.589 -10.013 -13.732 1.00 0.00 31 SER A N 15
ATOM 21725 C CA . SER A 1 31 ? 2.191 -9.726 -14.028 1.00 0.00 31 SER A CA 15
ATOM 21726 C C . SER A 1 31 ? 1.995 -8.248 -14.381 1.00 0.00 31 SER A C 15
ATOM 21727 O O . SER A 1 31 ? 1.087 -7.894 -15.131 1.00 0.00 31 SER A O 15
ATOM 21735 N N . ILE A 1 32 ? 2.853 -7.395 -13.839 1.00 0.00 32 ILE A N 15
ATOM 21736 C CA . ILE A 1 32 ? 2.785 -5.965 -14.109 1.00 0.00 32 ILE A CA 15
ATOM 21737 C C . ILE A 1 32 ? 3.570 -5.613 -15.370 1.00 0.00 32 ILE A C 15
ATOM 21738 O O . ILE A 1 32 ? 3.101 -4.851 -16.217 1.00 0.00 32 ILE A O 15
ATOM 21754 N N . GLY A 1 33 ? 4.766 -6.171 -15.489 1.00 0.00 33 GLY A N 15
ATOM 21755 C CA . GLY A 1 33 ? 5.609 -5.884 -16.631 1.00 0.00 33 GLY A CA 15
ATOM 21756 C C . GLY A 1 33 ? 6.960 -5.340 -16.219 1.00 0.00 33 GLY A C 15
ATOM 21757 O O . GLY A 1 33 ? 7.887 -5.279 -17.027 1.00 0.00 33 GLY A O 15
ATOM 21761 N N . VAL A 1 34 ? 7.068 -4.943 -14.958 1.00 0.00 34 VAL A N 15
ATOM 21762 C CA . VAL A 1 34 ? 8.313 -4.408 -14.425 1.00 0.00 34 VAL A CA 15
ATOM 21763 C C . VAL A 1 34 ? 9.254 -5.534 -14.010 1.00 0.00 34 VAL A C 15
ATOM 21764 O O . VAL A 1 34 ? 8.824 -6.664 -13.786 1.00 0.00 34 VAL A O 15
ATOM 21777 N N . SER A 1 35 ? 10.538 -5.224 -13.921 1.00 0.00 35 SER A N 15
ATOM 21778 C CA . SER A 1 35 ? 11.524 -6.206 -13.511 1.00 0.00 35 SER A CA 15
ATOM 21779 C C . SER A 1 35 ? 11.458 -6.418 -11.999 1.00 0.00 35 SER A C 15
ATOM 21780 O O . SER A 1 35 ? 11.209 -5.476 -11.241 1.00 0.00 35 SER A O 15
ATOM 21788 N N . PRO A 1 36 ? 11.676 -7.666 -11.545 1.00 0.00 36 PRO A N 15
ATOM 21789 C CA . PRO A 1 36 ? 11.626 -8.022 -10.120 1.00 0.00 36 PRO A CA 15
ATOM 21790 C C . PRO A 1 36 ? 12.572 -7.181 -9.267 1.00 0.00 36 PRO A C 15
ATOM 21791 O O . PRO A 1 36 ? 12.271 -6.878 -8.112 1.00 0.00 36 PRO A O 15
ATOM 21802 N N . GLN A 1 37 ? 13.711 -6.807 -9.840 1.00 0.00 37 GLN A N 15
ATOM 21803 C CA . GLN A 1 37 ? 14.672 -5.949 -9.154 1.00 0.00 37 GLN A CA 15
ATOM 21804 C C . GLN A 1 37 ? 14.027 -4.624 -8.769 1.00 0.00 37 GLN A C 15
ATOM 21805 O O . GLN A 1 37 ? 14.165 -4.158 -7.637 1.00 0.00 37 GLN A O 15
ATOM 21819 N N . THR A 1 38 ? 13.296 -4.044 -9.712 1.00 0.00 38 THR A N 15
ATOM 21820 C CA . THR A 1 38 ? 12.654 -2.756 -9.505 1.00 0.00 38 THR A CA 15
ATOM 21821 C C . THR A 1 38 ? 11.549 -2.897 -8.464 1.00 0.00 38 THR A C 15
ATOM 21822 O O . THR A 1 38 ? 11.357 -2.037 -7.608 1.00 0.00 38 THR A O 15
ATOM 21833 N N . PHE A 1 39 ? 10.854 -4.017 -8.535 1.00 0.00 39 PHE A N 15
ATOM 21834 C CA . PHE A 1 39 ? 9.794 -4.331 -7.598 1.00 0.00 39 PHE A CA 15
ATOM 21835 C C . PHE A 1 39 ? 10.365 -4.470 -6.187 1.00 0.00 39 PHE A C 15
ATOM 21836 O O . PHE A 1 39 ? 9.800 -3.972 -5.215 1.00 0.00 39 PHE A O 15
ATOM 21853 N N . ASN A 1 40 ? 11.511 -5.131 -6.098 1.00 0.00 40 ASN A N 15
ATOM 21854 C CA . ASN A 1 40 ? 12.176 -5.374 -4.822 1.00 0.00 40 ASN A CA 15
ATOM 21855 C C . ASN A 1 40 ? 12.729 -4.081 -4.228 1.00 0.00 40 ASN A C 15
ATOM 21856 O O . ASN A 1 40 ? 12.744 -3.921 -3.012 1.00 0.00 40 ASN A O 15
ATOM 21867 N N . THR A 1 41 ? 13.170 -3.153 -5.074 1.00 0.00 41 THR A N 15
ATOM 21868 C CA . THR A 1 41 ? 13.683 -1.878 -4.576 1.00 0.00 41 THR A CA 15
ATOM 21869 C C . THR A 1 41 ? 12.560 -1.044 -3.959 1.00 0.00 41 THR A C 15
ATOM 21870 O O . THR A 1 41 ? 12.806 -0.179 -3.119 1.00 0.00 41 THR A O 15
ATOM 21881 N N . TRP A 1 42 ? 11.325 -1.313 -4.366 1.00 0.00 42 TRP A N 15
ATOM 21882 C CA . TRP A 1 42 ? 10.171 -0.702 -3.723 1.00 0.00 42 TRP A CA 15
ATOM 21883 C C . TRP A 1 42 ? 9.901 -1.416 -2.404 1.00 0.00 42 TRP A C 15
ATOM 21884 O O . TRP A 1 42 ? 9.683 -0.792 -1.367 1.00 0.00 42 TRP A O 15
ATOM 21905 N N . CYS A 1 43 ? 9.937 -2.740 -2.476 1.00 0.00 43 CYS A N 15
ATOM 21906 C CA . CYS A 1 43 ? 9.723 -3.614 -1.333 1.00 0.00 43 CYS A CA 15
ATOM 21907 C C . CYS A 1 43 ? 10.723 -3.341 -0.216 1.00 0.00 43 CYS A C 15
ATOM 21908 O O . CYS A 1 43 ? 10.380 -3.394 0.965 1.00 0.00 43 CYS A O 15
ATOM 21916 N N . LYS A 1 44 ? 11.953 -3.038 -0.596 1.00 0.00 44 LYS A N 15
ATOM 21917 C CA . LYS A 1 44 ? 13.008 -2.785 0.362 1.00 0.00 44 LYS A CA 15
ATOM 21918 C C . LYS A 1 44 ? 13.069 -1.316 0.758 1.00 0.00 44 LYS A C 15
ATOM 21919 O O . LYS A 1 44 ? 14.015 -0.887 1.417 1.00 0.00 44 LYS A O 15
ATOM 21938 N N . GLY A 1 45 ? 12.055 -0.553 0.362 1.00 0.00 45 GLY A N 15
ATOM 21939 C CA . GLY A 1 45 ? 11.990 0.853 0.726 1.00 0.00 45 GLY A CA 15
ATOM 21940 C C . GLY A 1 45 ? 13.197 1.639 0.257 1.00 0.00 45 GLY A C 15
ATOM 21941 O O . GLY A 1 45 ? 13.710 2.496 0.978 1.00 0.00 45 GLY A O 15
ATOM 21945 N N . ILE A 1 46 ? 13.653 1.348 -0.948 1.00 0.00 46 ILE A N 15
ATOM 21946 C CA . ILE A 1 46 ? 14.794 2.044 -1.518 1.00 0.00 46 ILE A CA 15
ATOM 21947 C C . ILE A 1 46 ? 14.315 3.232 -2.341 1.00 0.00 46 ILE A C 15
ATOM 21948 O O . ILE A 1 46 ? 14.651 4.384 -2.057 1.00 0.00 46 ILE A O 15
ATOM 21964 N N . ALA A 1 47 ? 13.497 2.949 -3.342 1.00 0.00 47 ALA A N 15
ATOM 21965 C CA . ALA A 1 47 ? 12.990 3.981 -4.223 1.00 0.00 47 ALA A CA 15
ATOM 21966 C C . ALA A 1 47 ? 11.474 3.941 -4.271 1.00 0.00 47 ALA A C 15
ATOM 21967 O O . ALA A 1 47 ? 10.863 2.909 -3.999 1.00 0.00 47 ALA A O 15
ATOM 21974 N N . ILE A 1 48 ? 10.874 5.072 -4.593 1.00 0.00 48 ILE A N 15
ATOM 21975 C CA . ILE A 1 48 ? 9.432 5.149 -4.741 1.00 0.00 48 ILE A CA 15
ATOM 21976 C C . ILE A 1 48 ? 9.071 5.118 -6.216 1.00 0.00 48 ILE A C 15
ATOM 21977 O O . ILE A 1 48 ? 9.648 5.862 -7.015 1.00 0.00 48 ILE A O 15
ATOM 21993 N N . PRO A 1 49 ? 8.146 4.233 -6.600 1.00 0.00 49 PRO A N 15
ATOM 21994 C CA . PRO A 1 49 ? 7.678 4.136 -7.980 1.00 0.00 49 PRO A CA 15
ATOM 21995 C C . PRO A 1 49 ? 6.825 5.334 -8.364 1.00 0.00 49 PRO A C 15
ATOM 21996 O O . PRO A 1 49 ? 6.098 5.883 -7.532 1.00 0.00 49 PRO A O 15
ATOM 22007 N N . ARG A 1 50 ? 6.918 5.748 -9.614 1.00 0.00 50 ARG A N 15
ATOM 22008 C CA . ARG A 1 50 ? 6.117 6.859 -10.084 1.00 0.00 50 ARG A CA 15
ATOM 22009 C C . ARG A 1 50 ? 4.684 6.407 -10.323 1.00 0.00 50 ARG A C 15
ATOM 22010 O O . ARG A 1 50 ? 4.394 5.207 -10.313 1.00 0.00 50 ARG A O 15
ATOM 22031 N N . MET A 1 51 ? 3.796 7.366 -10.552 1.00 0.00 51 MET A N 15
ATOM 22032 C CA . MET A 1 51 ? 2.356 7.115 -10.522 1.00 0.00 51 MET A CA 15
ATOM 22033 C C . MET A 1 51 ? 1.930 6.058 -11.540 1.00 0.00 51 MET A C 15
ATOM 22034 O O . MET A 1 51 ? 0.943 5.357 -11.326 1.00 0.00 51 MET A O 15
ATOM 22048 N N . GLY A 1 52 ? 2.681 5.930 -12.632 1.00 0.00 52 GLY A N 15
ATOM 22049 C CA . GLY A 1 52 ? 2.358 4.940 -13.643 1.00 0.00 52 GLY A CA 15
ATOM 22050 C C . GLY A 1 52 ? 2.444 3.521 -13.108 1.00 0.00 52 GLY A C 15
ATOM 22051 O O . GLY A 1 52 ? 1.692 2.640 -13.532 1.00 0.00 52 GLY A O 15
ATOM 22055 N N . LYS A 1 53 ? 3.352 3.304 -12.164 1.00 0.00 53 LYS A N 15
ATOM 22056 C CA . LYS A 1 53 ? 3.537 1.989 -11.569 1.00 0.00 53 LYS A CA 15
ATOM 22057 C C . LYS A 1 53 ? 2.650 1.831 -10.340 1.00 0.00 53 LYS A C 15
ATOM 22058 O O . LYS A 1 53 ? 2.118 0.751 -10.083 1.00 0.00 53 LYS A O 15
ATOM 22077 N N . VAL A 1 54 ? 2.481 2.917 -9.592 1.00 0.00 54 VAL A N 15
ATOM 22078 C CA . VAL A 1 54 ? 1.602 2.908 -8.423 1.00 0.00 54 VAL A CA 15
ATOM 22079 C C . VAL A 1 54 ? 0.170 2.598 -8.845 1.00 0.00 54 VAL A C 15
ATOM 22080 O O . VAL A 1 54 ? -0.541 1.843 -8.177 1.00 0.00 54 VAL A O 15
ATOM 22093 N N . GLN A 1 55 ? -0.236 3.168 -9.976 1.00 0.00 55 GLN A N 15
ATOM 22094 C CA . GLN A 1 55 ? -1.557 2.917 -10.535 1.00 0.00 55 GLN A CA 15
ATOM 22095 C C . GLN A 1 55 ? -1.711 1.430 -10.847 1.00 0.00 55 GLN A C 15
ATOM 22096 O O . GLN A 1 55 ? -2.748 0.835 -10.561 1.00 0.00 55 GLN A O 15
ATOM 22110 N N . ALA A 1 56 ? -0.660 0.831 -11.397 1.00 0.00 56 ALA A N 15
ATOM 22111 C CA . ALA A 1 56 ? -0.673 -0.586 -11.740 1.00 0.00 56 ALA A CA 15
ATOM 22112 C C . ALA A 1 56 ? -0.784 -1.455 -10.490 1.00 0.00 56 ALA A C 15
ATOM 22113 O O . ALA A 1 56 ? -1.444 -2.495 -10.504 1.00 0.00 56 ALA A O 15
ATOM 22120 N N . LEU A 1 57 ? -0.131 -1.027 -9.410 1.00 0.00 57 LEU A N 15
ATOM 22121 C CA . LEU A 1 57 ? -0.209 -1.732 -8.138 1.00 0.00 57 LEU A CA 15
ATOM 22122 C C . LEU A 1 57 ? -1.643 -1.733 -7.616 1.00 0.00 57 LEU A C 15
ATOM 22123 O O . LEU A 1 57 ? -2.193 -2.782 -7.284 1.00 0.00 57 LEU A O 15
ATOM 22139 N N . ALA A 1 58 ? -2.248 -0.547 -7.576 1.00 0.00 58 ALA A N 15
ATOM 22140 C CA . ALA A 1 58 ? -3.636 -0.400 -7.137 1.00 0.00 58 ALA A CA 15
ATOM 22141 C C . ALA A 1 58 ? -4.580 -1.155 -8.072 1.00 0.00 58 ALA A C 15
ATOM 22142 O O . ALA A 1 58 ? -5.613 -1.671 -7.650 1.00 0.00 58 ALA A O 15
ATOM 22149 N N . ASP A 1 59 ? -4.195 -1.225 -9.335 1.00 0.00 59 ASP A N 15
ATOM 22150 C CA . ASP A 1 59 ? -4.981 -1.905 -10.362 1.00 0.00 59 ASP A CA 15
ATOM 22151 C C . ASP A 1 59 ? -4.979 -3.412 -10.150 1.00 0.00 59 ASP A C 15
ATOM 22152 O O . ASP A 1 59 ? -6.027 -4.056 -10.187 1.00 0.00 59 ASP A O 15
ATOM 22161 N N . TYR A 1 60 ? -3.799 -3.966 -9.907 1.00 0.00 60 TYR A N 15
ATOM 22162 C CA . TYR A 1 60 ? -3.653 -5.403 -9.724 1.00 0.00 60 TYR A CA 15
ATOM 22163 C C . TYR A 1 60 ? -4.329 -5.857 -8.436 1.00 0.00 60 TYR A C 15
ATOM 22164 O O . TYR A 1 60 ? -4.952 -6.921 -8.383 1.00 0.00 60 TYR A O 15
ATOM 22182 N N . PHE A 1 61 ? -4.210 -5.038 -7.401 1.00 0.00 61 PHE A N 15
ATOM 22183 C CA . PHE A 1 61 ? -4.736 -5.384 -6.087 1.00 0.00 61 PHE A CA 15
ATOM 22184 C C . PHE A 1 61 ? -6.184 -4.927 -5.936 1.00 0.00 61 PHE A C 15
ATOM 22185 O O . PHE A 1 61 ? -6.836 -5.237 -4.939 1.00 0.00 61 PHE A O 15
ATOM 22202 N N . ASN A 1 62 ? -6.673 -4.199 -6.938 1.00 0.00 62 ASN A N 15
ATOM 22203 C CA . ASN A 1 62 ? -8.031 -3.661 -6.942 1.00 0.00 62 ASN A CA 15
ATOM 22204 C C . ASN A 1 62 ? -8.311 -2.844 -5.680 1.00 0.00 62 ASN A C 15
ATOM 22205 O O . ASN A 1 62 ? -9.332 -3.028 -5.011 1.00 0.00 62 ASN A O 15
ATOM 22216 N N . ILE A 1 63 ? -7.402 -1.927 -5.368 1.00 0.00 63 ILE A N 15
ATOM 22217 C CA . ILE A 1 63 ? -7.534 -1.080 -4.186 1.00 0.00 63 ILE A CA 15
ATOM 22218 C C . ILE A 1 63 ? -7.349 0.388 -4.553 1.00 0.00 63 ILE A C 15
ATOM 22219 O O . ILE A 1 63 ? -7.281 0.734 -5.736 1.00 0.00 63 ILE A O 15
ATOM 22235 N N . ASN A 1 64 ? -7.276 1.247 -3.541 1.00 0.00 64 ASN A N 15
ATOM 22236 C CA . ASN A 1 64 ? -7.060 2.670 -3.757 1.00 0.00 64 ASN A CA 15
ATOM 22237 C C . ASN A 1 64 ? -5.584 2.984 -3.578 1.00 0.00 64 ASN A C 15
ATOM 22238 O O . ASN A 1 64 ? -4.860 2.228 -2.931 1.00 0.00 64 ASN A O 15
ATOM 22249 N N . LYS A 1 65 ? -5.137 4.101 -4.127 1.00 0.00 65 LYS A N 15
ATOM 22250 C CA . LYS A 1 65 ? -3.736 4.490 -4.010 1.00 0.00 65 LYS A CA 15
ATOM 22251 C C . LYS A 1 65 ? -3.398 4.872 -2.570 1.00 0.00 65 LYS A C 15
ATOM 22252 O O . LYS A 1 65 ? -2.275 4.676 -2.110 1.00 0.00 65 LYS A O 15
ATOM 22271 N N . SER A 1 66 ? -4.386 5.399 -1.857 1.00 0.00 66 SER A N 15
ATOM 22272 C CA . SER A 1 66 ? -4.188 5.841 -0.482 1.00 0.00 66 SER A CA 15
ATOM 22273 C C . SER A 1 66 ? -4.021 4.654 0.467 1.00 0.00 66 SER A C 15
ATOM 22274 O O . SER A 1 66 ? -3.427 4.792 1.535 1.00 0.00 66 SER A O 15
ATOM 22282 N N . ASP A 1 67 ? -4.519 3.486 0.064 1.00 0.00 67 ASP A N 15
ATOM 22283 C CA . ASP A 1 67 ? -4.451 2.293 0.912 1.00 0.00 67 ASP A CA 15
ATOM 22284 C C . ASP A 1 67 ? -3.004 1.867 1.140 1.00 0.00 67 ASP A C 15
ATOM 22285 O O . ASP A 1 67 ? -2.676 1.258 2.159 1.00 0.00 67 ASP A O 15
ATOM 22294 N N . LEU A 1 68 ? -2.144 2.185 0.183 1.00 0.00 68 LEU A N 15
ATOM 22295 C CA . LEU A 1 68 ? -0.735 1.830 0.273 1.00 0.00 68 LEU A CA 15
ATOM 22296 C C . LEU A 1 68 ? 0.087 2.968 0.876 1.00 0.00 68 LEU A C 15
ATOM 22297 O O . LEU A 1 68 ? 1.185 2.746 1.380 1.00 0.00 68 LEU A O 15
ATOM 22313 N N . ILE A 1 69 ? -0.449 4.183 0.824 1.00 0.00 69 ILE A N 15
ATOM 22314 C CA . ILE A 1 69 ? 0.291 5.364 1.256 1.00 0.00 69 ILE A CA 15
ATOM 22315 C C . ILE A 1 69 ? 0.007 5.715 2.718 1.00 0.00 69 ILE A C 15
ATOM 22316 O O . ILE A 1 69 ? 0.914 6.097 3.463 1.00 0.00 69 ILE A O 15
ATOM 22332 N N . GLU A 1 70 ? -1.247 5.589 3.126 1.00 0.00 70 GLU A N 15
ATOM 22333 C CA . GLU A 1 70 ? -1.666 6.033 4.438 1.00 0.00 70 GLU A CA 15
ATOM 22334 C C . GLU A 1 70 ? -1.538 4.942 5.497 1.00 0.00 70 GLU A C 15
ATOM 22335 O O . GLU A 1 70 ? -1.595 3.746 5.204 1.00 0.00 70 GLU A O 15
ATOM 22347 N N . ASP A 1 71 ? -1.374 5.389 6.733 1.00 0.00 71 ASP A N 15
ATOM 22348 C CA . ASP A 1 71 ? -1.244 4.509 7.887 1.00 0.00 71 ASP A CA 15
ATOM 22349 C C . ASP A 1 71 ? -2.632 4.284 8.495 1.00 0.00 71 ASP A C 15
ATOM 22350 O O . ASP A 1 71 ? -3.616 4.864 8.032 1.00 0.00 71 ASP A O 15
ATOM 22359 N N . LYS A 1 72 ? -2.722 3.459 9.527 1.00 0.00 72 LYS A N 15
ATOM 22360 C CA . LYS A 1 72 ? -3.996 3.224 10.193 1.00 0.00 72 LYS A CA 15
ATOM 22361 C C . LYS A 1 72 ? -4.160 4.183 11.367 1.00 0.00 72 LYS A C 15
ATOM 22362 O O . LYS A 1 72 ? -5.147 4.138 12.103 1.00 0.00 72 LYS A O 15
ATOM 22381 N N . LYS A 1 73 ? -3.185 5.071 11.520 1.00 0.00 73 LYS A N 15
ATOM 22382 C CA . LYS A 1 73 ? -3.246 6.127 12.525 1.00 0.00 73 LYS A CA 15
ATOM 22383 C C . LYS A 1 73 ? -4.031 7.328 12.004 1.00 0.00 73 LYS A C 15
ATOM 22384 O O . LYS A 1 73 ? -3.824 8.457 12.444 1.00 0.00 73 LYS A O 15
ATOM 22403 N N . LEU A 1 74 ? -4.951 7.070 11.080 1.00 0.00 74 LEU A N 15
ATOM 22404 C CA . LEU A 1 74 ? -5.848 8.095 10.580 1.00 0.00 74 LEU A CA 15
ATOM 22405 C C . LEU A 1 74 ? -7.058 8.221 11.496 1.00 0.00 74 LEU A C 15
ATOM 22406 O O . LEU A 1 74 ? -8.031 8.910 11.190 1.00 0.00 74 LEU A O 15
ATOM 22422 N N . ASN A 1 75 ? -6.974 7.546 12.624 1.00 0.00 75 ASN A N 15
ATOM 22423 C CA . ASN A 1 75 ? -8.005 7.596 13.639 1.00 0.00 75 ASN A CA 15
ATOM 22424 C C . ASN A 1 75 ? -7.729 8.756 14.578 1.00 0.00 75 ASN A C 15
ATOM 22425 O O . ASN A 1 75 ? -6.678 8.813 15.220 1.00 0.00 75 ASN A O 15
ATOM 22436 N N . ILE A 1 76 ? -8.667 9.684 14.632 1.00 0.00 76 ILE A N 15
ATOM 22437 C CA . ILE A 1 76 ? -8.508 10.902 15.415 1.00 0.00 76 ILE A CA 15
ATOM 22438 C C . ILE A 1 76 ? -8.477 10.597 16.911 1.00 0.00 76 ILE A C 15
ATOM 22439 O O . ILE A 1 76 ? -9.213 9.735 17.400 1.00 0.00 76 ILE A O 15
ATOM 22455 N N . ASP A 1 77 ? -7.619 11.315 17.625 1.00 0.00 77 ASP A N 15
ATOM 22456 C CA . ASP A 1 77 ? -7.450 11.134 19.048 1.00 0.00 77 ASP A CA 15
ATOM 22457 C C . ASP A 1 77 ? -8.469 11.973 19.799 1.00 0.00 77 ASP A C 15
ATOM 22458 O O . ASP A 1 77 ? -8.358 13.194 19.908 1.00 0.00 77 ASP A O 15
ATOM 22467 N N . THR A 1 78 ? -9.501 11.300 20.240 1.00 0.00 78 THR A N 15
ATOM 22468 C CA . THR A 1 78 ? -10.536 11.903 21.073 1.00 0.00 78 THR A CA 15
ATOM 22469 C C . THR A 1 78 ? -9.984 12.268 22.456 1.00 0.00 78 THR A C 15
ATOM 22470 O O . THR A 1 78 ? -8.768 12.342 22.651 1.00 0.00 78 THR A O 15
ATOM 22481 N N . VAL A 1 79 ? -10.875 12.514 23.407 1.00 0.00 79 VAL A N 15
ATOM 22482 C CA . VAL A 1 79 ? -10.473 12.819 24.773 1.00 0.00 79 VAL A CA 15
ATOM 22483 C C . VAL A 1 79 ? -10.699 11.599 25.665 1.00 0.00 79 VAL A C 15
ATOM 22484 O O . VAL A 1 79 ? -11.778 11.421 26.230 1.00 0.00 79 VAL A O 15
ATOM 22497 N N . PRO A 1 80 ? -9.694 10.716 25.753 1.00 0.00 80 PRO A N 15
ATOM 22498 C CA . PRO A 1 80 ? -9.813 9.440 26.457 1.00 0.00 80 PRO A CA 15
ATOM 22499 C C . PRO A 1 80 ? -9.682 9.582 27.970 1.00 0.00 80 PRO A C 15
ATOM 22500 O O . PRO A 1 80 ? -9.839 10.674 28.526 1.00 0.00 80 PRO A O 15
ATOM 22511 N N . ILE A 1 81 ? -9.424 8.459 28.630 1.00 0.00 81 ILE A N 15
ATOM 22512 C CA . ILE A 1 81 ? -9.193 8.442 30.066 1.00 0.00 81 ILE A CA 15
ATOM 22513 C C . ILE A 1 81 ? -7.877 9.158 30.401 1.00 0.00 81 ILE A C 15
ATOM 22514 O O . ILE A 1 81 ? -7.020 9.330 29.533 1.00 0.00 81 ILE A O 15
ATOM 22530 N N . GLU A 1 82 ? -7.740 9.589 31.653 1.00 0.00 82 GLU A N 15
ATOM 22531 C CA . GLU A 1 82 ? -6.551 10.308 32.107 1.00 0.00 82 GLU A CA 15
ATOM 22532 C C . GLU A 1 82 ? -5.297 9.427 32.085 1.00 0.00 82 GLU A C 15
ATOM 22533 O O . GLU A 1 82 ? -5.315 8.315 31.553 1.00 0.00 82 GLU A O 15
ATOM 22545 N N . SER A 1 83 ? -4.218 9.947 32.686 1.00 0.00 83 SER A N 15
ATOM 22546 C CA . SER A 1 83 ? -2.890 9.333 32.634 1.00 0.00 83 SER A CA 15
ATOM 22547 C C . SER A 1 83 ? -2.268 9.581 31.264 1.00 0.00 83 SER A C 15
ATOM 22548 O O . SER A 1 83 ? -1.393 8.841 30.813 1.00 0.00 83 SER A O 15
ATOM 22556 N N . GLY A 1 84 ? -2.713 10.658 30.624 1.00 0.00 84 GLY A N 15
ATOM 22557 C CA . GLY A 1 84 ? -2.231 10.995 29.304 1.00 0.00 84 GLY A CA 15
ATOM 22558 C C . GLY A 1 84 ? -0.860 11.632 29.343 1.00 0.00 84 GLY A C 15
ATOM 22559 O O . GLY A 1 84 ? -0.608 12.546 30.135 1.00 0.00 84 GLY A O 15
ATOM 22563 N N . TYR A 1 85 ? 0.025 11.148 28.488 1.00 0.00 85 TYR A N 15
ATOM 22564 C CA . TYR A 1 85 ? 1.382 11.664 28.407 1.00 0.00 85 TYR A CA 15
ATOM 22565 C C . TYR A 1 85 ? 1.420 12.888 27.497 1.00 0.00 85 TYR A C 15
ATOM 22566 O O . TYR A 1 85 ? 1.275 12.773 26.279 1.00 0.00 85 TYR A O 15
ATOM 22584 N N . THR A 1 86 ? 1.586 14.056 28.103 1.00 0.00 86 THR A N 15
ATOM 22585 C CA . THR A 1 86 ? 1.549 15.313 27.374 1.00 0.00 86 THR A CA 15
ATOM 22586 C C . THR A 1 86 ? 2.783 15.500 26.497 1.00 0.00 86 THR A C 15
ATOM 22587 O O . THR A 1 86 ? 2.664 15.895 25.337 1.00 0.00 86 THR A O 15
ATOM 22598 N N . LEU A 1 87 ? 3.956 15.207 27.064 1.00 0.00 87 LEU A N 15
ATOM 22599 C CA . LEU A 1 87 ? 5.234 15.373 26.372 1.00 0.00 87 LEU A CA 15
ATOM 22600 C C . LEU A 1 87 ? 5.475 16.855 26.085 1.00 0.00 87 LEU A C 15
ATOM 22601 O O . LEU A 1 87 ? 5.037 17.392 25.062 1.00 0.00 87 LEU A O 15
ATOM 22617 N N . GLU A 1 88 ? 6.152 17.513 27.011 1.00 0.00 88 GLU A N 15
ATOM 22618 C CA . GLU A 1 88 ? 6.442 18.932 26.884 1.00 0.00 88 GLU A CA 15
ATOM 22619 C C . GLU A 1 88 ? 7.920 19.161 26.613 1.00 0.00 88 GLU A C 15
ATOM 22620 O O . GLU A 1 88 ? 8.764 18.334 26.961 1.00 0.00 88 GLU A O 15
ATOM 22632 N N . HIS A 1 89 ? 8.229 20.279 25.978 1.00 0.00 89 HIS A N 15
ATOM 22633 C CA . HIS A 1 89 ? 9.608 20.638 25.692 1.00 0.00 89 HIS A CA 15
ATOM 22634 C C . HIS A 1 89 ? 9.873 22.073 26.141 1.00 0.00 89 HIS A C 15
ATOM 22635 O O . HIS A 1 89 ? 9.549 23.035 25.447 1.00 0.00 89 HIS A O 15
ATOM 22650 N N . HIS A 1 90 ? 10.417 22.216 27.338 1.00 0.00 90 HIS A N 15
ATOM 22651 C CA . HIS A 1 90 ? 10.691 23.534 27.890 1.00 0.00 90 HIS A CA 15
ATOM 22652 C C . HIS A 1 90 ? 12.174 23.858 27.820 1.00 0.00 90 HIS A C 15
ATOM 22653 O O . HIS A 1 90 ? 12.958 23.442 28.672 1.00 0.00 90 HIS A O 15
ATOM 22668 N N . HIS A 1 91 ? 12.548 24.582 26.775 1.00 0.00 91 HIS A N 15
ATOM 22669 C CA . HIS A 1 91 ? 13.933 24.984 26.561 1.00 0.00 91 HIS A CA 15
ATOM 22670 C C . HIS A 1 91 ? 14.304 26.094 27.537 1.00 0.00 91 HIS A C 15
ATOM 22671 O O . HIS A 1 91 ? 13.746 27.190 27.481 1.00 0.00 91 HIS A O 15
ATOM 22686 N N . HIS A 1 92 ? 15.240 25.808 28.427 1.00 0.00 92 HIS A N 15
ATOM 22687 C CA . HIS A 1 92 ? 15.610 26.752 29.469 1.00 0.00 92 HIS A CA 15
ATOM 22688 C C . HIS A 1 92 ? 16.667 27.726 28.962 1.00 0.00 92 HIS A C 15
ATOM 22689 O O . HIS A 1 92 ? 17.575 27.346 28.225 1.00 0.00 92 HIS A O 15
ATOM 22704 N N . HIS A 1 93 ? 16.524 28.984 29.343 1.00 0.00 93 HIS A N 15
ATOM 22705 C CA . HIS A 1 93 ? 17.520 30.000 29.040 1.00 0.00 93 HIS A CA 15
ATOM 22706 C C . HIS A 1 93 ? 17.545 31.025 30.165 1.00 0.00 93 HIS A C 15
ATOM 22707 O O . HIS A 1 93 ? 16.492 31.424 30.668 1.00 0.00 93 HIS A O 15
ATOM 22722 N N . HIS A 1 94 ? 18.737 31.435 30.568 1.00 0.00 94 HIS A N 15
ATOM 22723 C CA . HIS A 1 94 ? 18.888 32.392 31.656 1.00 0.00 94 HIS A CA 15
ATOM 22724 C C . HIS A 1 94 ? 18.442 33.778 31.202 1.00 0.00 94 HIS A C 15
ATOM 22725 O O . HIS A 1 94 ? 19.130 34.377 30.350 1.00 0.00 94 HIS A O 15
ATOM 22741 N N . MET A 1 1 ? 20.677 8.240 5.254 1.00 0.00 1 MET A N 16
ATOM 22742 C CA . MET A 1 1 ? 20.514 7.654 6.605 1.00 0.00 1 MET A CA 16
ATOM 22743 C C . MET A 1 1 ? 19.154 8.011 7.184 1.00 0.00 1 MET A C 16
ATOM 22744 O O . MET A 1 1 ? 18.961 9.125 7.667 1.00 0.00 1 MET A O 16
ATOM 22760 N N . VAL A 1 2 ? 18.224 7.056 7.112 1.00 0.00 2 VAL A N 16
ATOM 22761 C CA . VAL A 1 2 ? 16.869 7.214 7.649 1.00 0.00 2 VAL A CA 16
ATOM 22762 C C . VAL A 1 2 ? 16.230 8.532 7.209 1.00 0.00 2 VAL A C 16
ATOM 22763 O O . VAL A 1 2 ? 16.187 9.505 7.966 1.00 0.00 2 VAL A O 16
ATOM 22776 N N . LYS A 1 3 ? 15.754 8.566 5.971 1.00 0.00 3 LYS A N 16
ATOM 22777 C CA . LYS A 1 3 ? 15.104 9.757 5.435 1.00 0.00 3 LYS A CA 16
ATOM 22778 C C . LYS A 1 3 ? 13.851 9.371 4.658 1.00 0.00 3 LYS A C 16
ATOM 22779 O O . LYS A 1 3 ? 13.750 8.246 4.169 1.00 0.00 3 LYS A O 16
ATOM 22798 N N . ASP A 1 4 ? 12.915 10.319 4.555 1.00 0.00 4 ASP A N 16
ATOM 22799 C CA . ASP A 1 4 ? 11.638 10.129 3.850 1.00 0.00 4 ASP A CA 16
ATOM 22800 C C . ASP A 1 4 ? 10.724 9.163 4.602 1.00 0.00 4 ASP A C 16
ATOM 22801 O O . ASP A 1 4 ? 10.941 7.950 4.615 1.00 0.00 4 ASP A O 16
ATOM 22810 N N . LYS A 1 5 ? 9.709 9.719 5.246 1.00 0.00 5 LYS A N 16
ATOM 22811 C CA . LYS A 1 5 ? 8.758 8.927 6.017 1.00 0.00 5 LYS A CA 16
ATOM 22812 C C . LYS A 1 5 ? 7.862 8.090 5.102 1.00 0.00 5 LYS A C 16
ATOM 22813 O O . LYS A 1 5 ? 7.409 7.007 5.481 1.00 0.00 5 LYS A O 16
ATOM 22832 N N . GLN A 1 6 ? 7.621 8.586 3.893 1.00 0.00 6 GLN A N 16
ATOM 22833 C CA . GLN A 1 6 ? 6.674 7.952 2.981 1.00 0.00 6 GLN A CA 16
ATOM 22834 C C . GLN A 1 6 ? 7.178 6.587 2.518 1.00 0.00 6 GLN A C 16
ATOM 22835 O O . GLN A 1 6 ? 6.406 5.635 2.432 1.00 0.00 6 GLN A O 16
ATOM 22849 N N . LYS A 1 7 ? 8.472 6.495 2.231 1.00 0.00 7 LYS A N 16
ATOM 22850 C CA . LYS A 1 7 ? 9.073 5.232 1.805 1.00 0.00 7 LYS A CA 16
ATOM 22851 C C . LYS A 1 7 ? 8.831 4.133 2.833 1.00 0.00 7 LYS A C 16
ATOM 22852 O O . LYS A 1 7 ? 8.636 2.969 2.480 1.00 0.00 7 LYS A O 16
ATOM 22871 N N . ALA A 1 8 ? 8.816 4.510 4.101 1.00 0.00 8 ALA A N 16
ATOM 22872 C CA . ALA A 1 8 ? 8.579 3.559 5.172 1.00 0.00 8 ALA A CA 16
ATOM 22873 C C . ALA A 1 8 ? 7.124 3.112 5.192 1.00 0.00 8 ALA A C 16
ATOM 22874 O O . ALA A 1 8 ? 6.842 1.919 5.272 1.00 0.00 8 ALA A O 16
ATOM 22881 N N . ILE A 1 9 ? 6.204 4.068 5.096 1.00 0.00 9 ILE A N 16
ATOM 22882 C CA . ILE A 1 9 ? 4.777 3.763 5.148 1.00 0.00 9 ILE A CA 16
ATOM 22883 C C . ILE A 1 9 ? 4.338 2.988 3.906 1.00 0.00 9 ILE A C 16
ATOM 22884 O O . ILE A 1 9 ? 3.727 1.924 4.012 1.00 0.00 9 ILE A O 16
ATOM 22900 N N . PHE A 1 10 ? 4.681 3.520 2.737 1.00 0.00 10 PHE A N 16
ATOM 22901 C CA . PHE A 1 10 ? 4.290 2.921 1.464 1.00 0.00 10 PHE A CA 16
ATOM 22902 C C . PHE A 1 10 ? 4.808 1.490 1.342 1.00 0.00 10 PHE A C 16
ATOM 22903 O O . PHE A 1 10 ? 4.053 0.568 1.019 1.00 0.00 10 PHE A O 16
ATOM 22920 N N . SER A 1 11 ? 6.091 1.298 1.620 1.00 0.00 11 SER A N 16
ATOM 22921 C CA . SER A 1 11 ? 6.700 -0.016 1.479 1.00 0.00 11 SER A CA 16
ATOM 22922 C C . SER A 1 11 ? 6.158 -0.981 2.531 1.00 0.00 11 SER A C 16
ATOM 22923 O O . SER A 1 11 ? 5.983 -2.168 2.259 1.00 0.00 11 SER A O 16
ATOM 22931 N N . GLU A 1 12 ? 5.886 -0.465 3.729 1.00 0.00 12 GLU A N 16
ATOM 22932 C CA . GLU A 1 12 ? 5.306 -1.277 4.793 1.00 0.00 12 GLU A CA 16
ATOM 22933 C C . GLU A 1 12 ? 3.944 -1.821 4.364 1.00 0.00 12 GLU A C 16
ATOM 22934 O O . GLU A 1 12 ? 3.700 -3.027 4.428 1.00 0.00 12 GLU A O 16
ATOM 22946 N N . ASN A 1 13 ? 3.066 -0.929 3.910 1.00 0.00 13 ASN A N 16
ATOM 22947 C CA . ASN A 1 13 ? 1.737 -1.328 3.449 1.00 0.00 13 ASN A CA 16
ATOM 22948 C C . ASN A 1 13 ? 1.837 -2.305 2.287 1.00 0.00 13 ASN A C 16
ATOM 22949 O O . ASN A 1 13 ? 1.159 -3.333 2.265 1.00 0.00 13 ASN A O 16
ATOM 22960 N N . LEU A 1 14 ? 2.685 -1.971 1.320 1.00 0.00 14 LEU A N 16
ATOM 22961 C CA . LEU A 1 14 ? 2.903 -2.823 0.159 1.00 0.00 14 LEU A CA 16
ATOM 22962 C C . LEU A 1 14 ? 3.343 -4.216 0.597 1.00 0.00 14 LEU A C 16
ATOM 22963 O O . LEU A 1 14 ? 2.821 -5.225 0.119 1.00 0.00 14 LEU A O 16
ATOM 22979 N N . ASN A 1 15 ? 4.290 -4.254 1.534 1.00 0.00 15 ASN A N 16
ATOM 22980 C CA . ASN A 1 15 ? 4.819 -5.511 2.061 1.00 0.00 15 ASN A CA 16
ATOM 22981 C C . ASN A 1 15 ? 3.711 -6.365 2.658 1.00 0.00 15 ASN A C 16
ATOM 22982 O O . ASN A 1 15 ? 3.674 -7.576 2.451 1.00 0.00 15 ASN A O 16
ATOM 22993 N N . SER A 1 16 ? 2.804 -5.722 3.388 1.00 0.00 16 SER A N 16
ATOM 22994 C CA . SER A 1 16 ? 1.720 -6.423 4.066 1.00 0.00 16 SER A CA 16
ATOM 22995 C C . SER A 1 16 ? 0.882 -7.240 3.080 1.00 0.00 16 SER A C 16
ATOM 22996 O O . SER A 1 16 ? 0.672 -8.437 3.279 1.00 0.00 16 SER A O 16
ATOM 23004 N N . TYR A 1 17 ? 0.430 -6.594 2.008 1.00 0.00 17 TYR A N 16
ATOM 23005 C CA . TYR A 1 17 ? -0.415 -7.256 1.017 1.00 0.00 17 TYR A CA 16
ATOM 23006 C C . TYR A 1 17 ? 0.364 -8.322 0.256 1.00 0.00 17 TYR A C 16
ATOM 23007 O O . TYR A 1 17 ? -0.136 -9.427 0.047 1.00 0.00 17 TYR A O 16
ATOM 23025 N N . ILE A 1 18 ? 1.591 -7.993 -0.139 1.00 0.00 18 ILE A N 16
ATOM 23026 C CA . ILE A 1 18 ? 2.431 -8.932 -0.877 1.00 0.00 18 ILE A CA 16
ATOM 23027 C C . ILE A 1 18 ? 2.695 -10.188 -0.053 1.00 0.00 18 ILE A C 16
ATOM 23028 O O . ILE A 1 18 ? 2.531 -11.305 -0.537 1.00 0.00 18 ILE A O 16
ATOM 23044 N N . ALA A 1 19 ? 3.073 -9.999 1.204 1.00 0.00 19 ALA A N 16
ATOM 23045 C CA . ALA A 1 19 ? 3.425 -11.113 2.072 1.00 0.00 19 ALA A CA 16
ATOM 23046 C C . ALA A 1 19 ? 2.199 -11.931 2.470 1.00 0.00 19 ALA A C 16
ATOM 23047 O O . ALA A 1 19 ? 2.325 -13.067 2.927 1.00 0.00 19 ALA A O 16
ATOM 23054 N N . LYS A 1 20 ? 1.017 -11.353 2.300 1.00 0.00 20 LYS A N 16
ATOM 23055 C CA . LYS A 1 20 ? -0.225 -12.046 2.617 1.00 0.00 20 LYS A CA 16
ATOM 23056 C C . LYS A 1 20 ? -0.645 -12.980 1.488 1.00 0.00 20 LYS A C 16
ATOM 23057 O O . LYS A 1 20 ? -1.487 -13.858 1.671 1.00 0.00 20 LYS A O 16
ATOM 23076 N N . SER A 1 21 ? -0.053 -12.785 0.324 1.00 0.00 21 SER A N 16
ATOM 23077 C CA . SER A 1 21 ? -0.289 -13.666 -0.805 1.00 0.00 21 SER A CA 16
ATOM 23078 C C . SER A 1 21 ? 0.868 -14.651 -0.940 1.00 0.00 21 SER A C 16
ATOM 23079 O O . SER A 1 21 ? 2.030 -14.288 -0.742 1.00 0.00 21 SER A O 16
ATOM 23087 N N . GLU A 1 22 ? 0.558 -15.899 -1.246 1.00 0.00 22 GLU A N 16
ATOM 23088 C CA . GLU A 1 22 ? 1.598 -16.884 -1.483 1.00 0.00 22 GLU A CA 16
ATOM 23089 C C . GLU A 1 22 ? 1.780 -17.072 -2.982 1.00 0.00 22 GLU A C 16
ATOM 23090 O O . GLU A 1 22 ? 1.041 -17.818 -3.629 1.00 0.00 22 GLU A O 16
ATOM 23102 N N . LYS A 1 23 ? 2.742 -16.340 -3.524 1.00 0.00 23 LYS A N 16
ATOM 23103 C CA . LYS A 1 23 ? 3.032 -16.343 -4.946 1.00 0.00 23 LYS A CA 16
ATOM 23104 C C . LYS A 1 23 ? 4.435 -15.778 -5.140 1.00 0.00 23 LYS A C 16
ATOM 23105 O O . LYS A 1 23 ? 5.129 -15.517 -4.155 1.00 0.00 23 LYS A O 16
ATOM 23124 N N . THR A 1 24 ? 4.861 -15.576 -6.376 1.00 0.00 24 THR A N 16
ATOM 23125 C CA . THR A 1 24 ? 6.192 -15.052 -6.619 1.00 0.00 24 THR A CA 16
ATOM 23126 C C . THR A 1 24 ? 6.152 -13.565 -6.954 1.00 0.00 24 THR A C 16
ATOM 23127 O O . THR A 1 24 ? 5.278 -13.104 -7.694 1.00 0.00 24 THR A O 16
ATOM 23138 N N . GLN A 1 25 ? 7.096 -12.819 -6.394 1.00 0.00 25 GLN A N 16
ATOM 23139 C CA . GLN A 1 25 ? 7.217 -11.392 -6.668 1.00 0.00 25 GLN A CA 16
ATOM 23140 C C . GLN A 1 25 ? 7.491 -11.153 -8.146 1.00 0.00 25 GLN A C 16
ATOM 23141 O O . GLN A 1 25 ? 7.052 -10.154 -8.717 1.00 0.00 25 GLN A O 16
ATOM 23155 N N . LEU A 1 26 ? 8.233 -12.075 -8.746 1.00 0.00 26 LEU A N 16
ATOM 23156 C CA . LEU A 1 26 ? 8.525 -12.038 -10.169 1.00 0.00 26 LEU A CA 16
ATOM 23157 C C . LEU A 1 26 ? 7.238 -11.954 -10.987 1.00 0.00 26 LEU A C 16
ATOM 23158 O O . LEU A 1 26 ? 7.138 -11.144 -11.904 1.00 0.00 26 LEU A O 16
ATOM 23174 N N . GLU A 1 27 ? 6.259 -12.789 -10.646 1.00 0.00 27 GLU A N 16
ATOM 23175 C CA . GLU A 1 27 ? 4.975 -12.801 -11.327 1.00 0.00 27 GLU A CA 16
ATOM 23176 C C . GLU A 1 27 ? 4.323 -11.419 -11.274 1.00 0.00 27 GLU A C 16
ATOM 23177 O O . GLU A 1 27 ? 3.829 -10.908 -12.281 1.00 0.00 27 GLU A O 16
ATOM 23189 N N . ILE A 1 28 ? 4.344 -10.813 -10.095 1.00 0.00 28 ILE A N 16
ATOM 23190 C CA . ILE A 1 28 ? 3.758 -9.496 -9.899 1.00 0.00 28 ILE A CA 16
ATOM 23191 C C . ILE A 1 28 ? 4.496 -8.449 -10.733 1.00 0.00 28 ILE A C 16
ATOM 23192 O O . ILE A 1 28 ? 3.877 -7.659 -11.446 1.00 0.00 28 ILE A O 16
ATOM 23208 N N . ALA A 1 29 ? 5.825 -8.469 -10.655 1.00 0.00 29 ALA A N 16
ATOM 23209 C CA . ALA A 1 29 ? 6.656 -7.524 -11.395 1.00 0.00 29 ALA A CA 16
ATOM 23210 C C . ALA A 1 29 ? 6.468 -7.691 -12.899 1.00 0.00 29 ALA A C 16
ATOM 23211 O O . ALA A 1 29 ? 6.417 -6.711 -13.644 1.00 0.00 29 ALA A O 16
ATOM 23218 N N . LYS A 1 30 ? 6.355 -8.941 -13.333 1.00 0.00 30 LYS A N 16
ATOM 23219 C CA . LYS A 1 30 ? 6.131 -9.265 -14.733 1.00 0.00 30 LYS A CA 16
ATOM 23220 C C . LYS A 1 30 ? 4.790 -8.701 -15.204 1.00 0.00 30 LYS A C 16
ATOM 23221 O O . LYS A 1 30 ? 4.683 -8.173 -16.315 1.00 0.00 30 LYS A O 16
ATOM 23240 N N . SER A 1 31 ? 3.773 -8.812 -14.356 1.00 0.00 31 SER A N 16
ATOM 23241 C CA . SER A 1 31 ? 2.449 -8.292 -14.674 1.00 0.00 31 SER A CA 16
ATOM 23242 C C . SER A 1 31 ? 2.485 -6.767 -14.781 1.00 0.00 31 SER A C 16
ATOM 23243 O O . SER A 1 31 ? 1.856 -6.181 -15.666 1.00 0.00 31 SER A O 16
ATOM 23251 N N . ILE A 1 32 ? 3.227 -6.132 -13.879 1.00 0.00 32 ILE A N 16
ATOM 23252 C CA . ILE A 1 32 ? 3.414 -4.684 -13.917 1.00 0.00 32 ILE A CA 16
ATOM 23253 C C . ILE A 1 32 ? 4.158 -4.283 -15.186 1.00 0.00 32 ILE A C 16
ATOM 23254 O O . ILE A 1 32 ? 3.785 -3.324 -15.869 1.00 0.00 32 ILE A O 16
ATOM 23270 N N . GLY A 1 33 ? 5.206 -5.034 -15.499 1.00 0.00 33 GLY A N 16
ATOM 23271 C CA . GLY A 1 33 ? 6.002 -4.751 -16.675 1.00 0.00 33 GLY A CA 16
ATOM 23272 C C . GLY A 1 33 ? 7.389 -4.266 -16.319 1.00 0.00 33 GLY A C 16
ATOM 23273 O O . GLY A 1 33 ? 8.039 -3.585 -17.113 1.00 0.00 33 GLY A O 16
ATOM 23277 N N . VAL A 1 34 ? 7.845 -4.622 -15.126 1.00 0.00 34 VAL A N 16
ATOM 23278 C CA . VAL A 1 34 ? 9.150 -4.195 -14.642 1.00 0.00 34 VAL A CA 16
ATOM 23279 C C . VAL A 1 34 ? 10.004 -5.399 -14.266 1.00 0.00 34 VAL A C 16
ATOM 23280 O O . VAL A 1 34 ? 9.532 -6.539 -14.299 1.00 0.00 34 VAL A O 16
ATOM 23293 N N . SER A 1 35 ? 11.256 -5.148 -13.918 1.00 0.00 35 SER A N 16
ATOM 23294 C CA . SER A 1 35 ? 12.160 -6.209 -13.501 1.00 0.00 35 SER A CA 16
ATOM 23295 C C . SER A 1 35 ? 12.002 -6.495 -12.006 1.00 0.00 35 SER A C 16
ATOM 23296 O O . SER A 1 35 ? 11.727 -5.590 -11.213 1.00 0.00 35 SER A O 16
ATOM 23304 N N . PRO A 1 36 ? 12.175 -7.765 -11.607 1.00 0.00 36 PRO A N 16
ATOM 23305 C CA . PRO A 1 36 ? 11.996 -8.200 -10.217 1.00 0.00 36 PRO A CA 16
ATOM 23306 C C . PRO A 1 36 ? 12.840 -7.397 -9.225 1.00 0.00 36 PRO A C 16
ATOM 23307 O O . PRO A 1 36 ? 12.387 -7.108 -8.121 1.00 0.00 36 PRO A O 16
ATOM 23318 N N . GLN A 1 37 ? 14.058 -7.026 -9.617 1.00 0.00 37 GLN A N 16
ATOM 23319 C CA . GLN A 1 37 ? 14.936 -6.250 -8.740 1.00 0.00 37 GLN A CA 16
ATOM 23320 C C . GLN A 1 37 ? 14.425 -4.826 -8.551 1.00 0.00 37 GLN A C 16
ATOM 23321 O O . GLN A 1 37 ? 14.649 -4.212 -7.507 1.00 0.00 37 GLN A O 16
ATOM 23335 N N . THR A 1 38 ? 13.720 -4.312 -9.549 1.00 0.00 38 THR A N 16
ATOM 23336 C CA . THR A 1 38 ? 13.153 -2.977 -9.460 1.00 0.00 38 THR A CA 16
ATOM 23337 C C . THR A 1 38 ? 11.995 -3.006 -8.475 1.00 0.00 38 THR A C 16
ATOM 23338 O O . THR A 1 38 ? 11.810 -2.098 -7.664 1.00 0.00 38 THR A O 16
ATOM 23349 N N . PHE A 1 39 ? 11.249 -4.096 -8.539 1.00 0.00 39 PHE A N 16
ATOM 23350 C CA . PHE A 1 39 ? 10.161 -4.359 -7.614 1.00 0.00 39 PHE A CA 16
ATOM 23351 C C . PHE A 1 39 ? 10.718 -4.599 -6.212 1.00 0.00 39 PHE A C 16
ATOM 23352 O O . PHE A 1 39 ? 10.141 -4.178 -5.209 1.00 0.00 39 PHE A O 16
ATOM 23369 N N . ASN A 1 40 ? 11.858 -5.272 -6.170 1.00 0.00 40 ASN A N 16
ATOM 23370 C CA . ASN A 1 40 ? 12.538 -5.597 -4.921 1.00 0.00 40 ASN A CA 16
ATOM 23371 C C . ASN A 1 40 ? 12.978 -4.330 -4.195 1.00 0.00 40 ASN A C 16
ATOM 23372 O O . ASN A 1 40 ? 12.794 -4.209 -2.987 1.00 0.00 40 ASN A O 16
ATOM 23383 N N . THR A 1 41 ? 13.545 -3.376 -4.931 1.00 0.00 41 THR A N 16
ATOM 23384 C CA . THR A 1 41 ? 13.985 -2.120 -4.335 1.00 0.00 41 THR A CA 16
ATOM 23385 C C . THR A 1 41 ? 12.807 -1.324 -3.763 1.00 0.00 41 THR A C 16
ATOM 23386 O O . THR A 1 41 ? 12.950 -0.628 -2.755 1.00 0.00 41 THR A O 16
ATOM 23397 N N . TRP A 1 42 ? 11.638 -1.447 -4.390 1.00 0.00 42 TRP A N 16
ATOM 23398 C CA . TRP A 1 42 ? 10.429 -0.810 -3.877 1.00 0.00 42 TRP A CA 16
ATOM 23399 C C . TRP A 1 42 ? 9.985 -1.503 -2.596 1.00 0.00 42 TRP A C 16
ATOM 23400 O O . TRP A 1 42 ? 9.600 -0.857 -1.621 1.00 0.00 42 TRP A O 16
ATOM 23421 N N . CYS A 1 43 ? 10.066 -2.827 -2.606 1.00 0.00 43 CYS A N 16
ATOM 23422 C CA . CYS A 1 43 ? 9.635 -3.641 -1.479 1.00 0.00 43 CYS A CA 16
ATOM 23423 C C . CYS A 1 43 ? 10.601 -3.501 -0.301 1.00 0.00 43 CYS A C 16
ATOM 23424 O O . CYS A 1 43 ? 10.282 -3.877 0.823 1.00 0.00 43 CYS A O 16
ATOM 23432 N N . LYS A 1 44 ? 11.784 -2.961 -0.565 1.00 0.00 44 LYS A N 16
ATOM 23433 C CA . LYS A 1 44 ? 12.756 -2.702 0.476 1.00 0.00 44 LYS A CA 16
ATOM 23434 C C . LYS A 1 44 ? 12.651 -1.263 0.974 1.00 0.00 44 LYS A C 16
ATOM 23435 O O . LYS A 1 44 ? 13.338 -0.872 1.917 1.00 0.00 44 LYS A O 16
ATOM 23454 N N . GLY A 1 45 ? 11.785 -0.485 0.335 1.00 0.00 45 GLY A N 16
ATOM 23455 C CA . GLY A 1 45 ? 11.578 0.894 0.745 1.00 0.00 45 GLY A CA 16
ATOM 23456 C C . GLY A 1 45 ? 12.714 1.810 0.337 1.00 0.00 45 GLY A C 16
ATOM 23457 O O . GLY A 1 45 ? 12.936 2.852 0.954 1.00 0.00 45 GLY A O 16
ATOM 23461 N N . ILE A 1 46 ? 13.432 1.430 -0.711 1.00 0.00 46 ILE A N 16
ATOM 23462 C CA . ILE A 1 46 ? 14.558 2.222 -1.188 1.00 0.00 46 ILE A CA 16
ATOM 23463 C C . ILE A 1 46 ? 14.071 3.386 -2.046 1.00 0.00 46 ILE A C 16
ATOM 23464 O O . ILE A 1 46 ? 14.585 4.502 -1.954 1.00 0.00 46 ILE A O 16
ATOM 23480 N N . ALA A 1 47 ? 13.062 3.128 -2.862 1.00 0.00 47 ALA A N 16
ATOM 23481 C CA . ALA A 1 47 ? 12.520 4.145 -3.749 1.00 0.00 47 ALA A CA 16
ATOM 23482 C C . ALA A 1 47 ? 11.038 3.909 -3.994 1.00 0.00 47 ALA A C 16
ATOM 23483 O O . ALA A 1 47 ? 10.547 2.789 -3.837 1.00 0.00 47 ALA A O 16
ATOM 23490 N N . ILE A 1 48 ? 10.332 4.969 -4.364 1.00 0.00 48 ILE A N 16
ATOM 23491 C CA . ILE A 1 48 ? 8.915 4.874 -4.684 1.00 0.00 48 ILE A CA 16
ATOM 23492 C C . ILE A 1 48 ? 8.689 5.203 -6.156 1.00 0.00 48 ILE A C 16
ATOM 23493 O O . ILE A 1 48 ? 9.134 6.243 -6.646 1.00 0.00 48 ILE A O 16
ATOM 23509 N N . PRO A 1 49 ? 8.012 4.303 -6.878 1.00 0.00 49 PRO A N 16
ATOM 23510 C CA . PRO A 1 49 ? 7.731 4.467 -8.308 1.00 0.00 49 PRO A CA 16
ATOM 23511 C C . PRO A 1 49 ? 6.651 5.513 -8.573 1.00 0.00 49 PRO A C 16
ATOM 23512 O O . PRO A 1 49 ? 5.949 5.942 -7.655 1.00 0.00 49 PRO A O 16
ATOM 23523 N N . ARG A 1 50 ? 6.522 5.931 -9.826 1.00 0.00 50 ARG A N 16
ATOM 23524 C CA . ARG A 1 50 ? 5.506 6.905 -10.196 1.00 0.00 50 ARG A CA 16
ATOM 23525 C C . ARG A 1 50 ? 4.138 6.251 -10.351 1.00 0.00 50 ARG A C 16
ATOM 23526 O O . ARG A 1 50 ? 4.010 5.023 -10.283 1.00 0.00 50 ARG A O 16
ATOM 23547 N N . MET A 1 51 ? 3.126 7.085 -10.585 1.00 0.00 51 MET A N 16
ATOM 23548 C CA . MET A 1 51 ? 1.732 6.643 -10.661 1.00 0.00 51 MET A CA 16
ATOM 23549 C C . MET A 1 51 ? 1.546 5.501 -11.657 1.00 0.00 51 MET A C 16
ATOM 23550 O O . MET A 1 51 ? 0.731 4.607 -11.432 1.00 0.00 51 MET A O 16
ATOM 23564 N N . GLY A 1 52 ? 2.314 5.527 -12.742 1.00 0.00 52 GLY A N 16
ATOM 23565 C CA . GLY A 1 52 ? 2.206 4.489 -13.756 1.00 0.00 52 GLY A CA 16
ATOM 23566 C C . GLY A 1 52 ? 2.429 3.092 -13.198 1.00 0.00 52 GLY A C 16
ATOM 23567 O O . GLY A 1 52 ? 1.851 2.120 -13.684 1.00 0.00 52 GLY A O 16
ATOM 23571 N N . LYS A 1 53 ? 3.262 2.994 -12.168 1.00 0.00 53 LYS A N 16
ATOM 23572 C CA . LYS A 1 53 ? 3.559 1.712 -11.542 1.00 0.00 53 LYS A CA 16
ATOM 23573 C C . LYS A 1 53 ? 2.732 1.523 -10.270 1.00 0.00 53 LYS A C 16
ATOM 23574 O O . LYS A 1 53 ? 2.299 0.413 -9.967 1.00 0.00 53 LYS A O 16
ATOM 23593 N N . VAL A 1 54 ? 2.504 2.612 -9.537 1.00 0.00 54 VAL A N 16
ATOM 23594 C CA . VAL A 1 54 ? 1.713 2.559 -8.307 1.00 0.00 54 VAL A CA 16
ATOM 23595 C C . VAL A 1 54 ? 0.287 2.101 -8.600 1.00 0.00 54 VAL A C 16
ATOM 23596 O O . VAL A 1 54 ? -0.281 1.288 -7.866 1.00 0.00 54 VAL A O 16
ATOM 23609 N N . GLN A 1 55 ? -0.282 2.621 -9.686 1.00 0.00 55 GLN A N 16
ATOM 23610 C CA . GLN A 1 55 ? -1.623 2.239 -10.106 1.00 0.00 55 GLN A CA 16
ATOM 23611 C C . GLN A 1 55 ? -1.663 0.739 -10.381 1.00 0.00 55 GLN A C 16
ATOM 23612 O O . GLN A 1 55 ? -2.588 0.052 -9.962 1.00 0.00 55 GLN A O 16
ATOM 23626 N N . ALA A 1 56 ? -0.627 0.234 -11.043 1.00 0.00 56 ALA A N 16
ATOM 23627 C CA . ALA A 1 56 ? -0.543 -1.184 -11.381 1.00 0.00 56 ALA A CA 16
ATOM 23628 C C . ALA A 1 56 ? -0.486 -2.049 -10.124 1.00 0.00 56 ALA A C 16
ATOM 23629 O O . ALA A 1 56 ? -1.065 -3.134 -10.082 1.00 0.00 56 ALA A O 16
ATOM 23636 N N . LEU A 1 57 ? 0.205 -1.556 -9.102 1.00 0.00 57 LEU A N 16
ATOM 23637 C CA . LEU A 1 57 ? 0.287 -2.249 -7.822 1.00 0.00 57 LEU A CA 16
ATOM 23638 C C . LEU A 1 57 ? -1.100 -2.418 -7.211 1.00 0.00 57 LEU A C 16
ATOM 23639 O O . LEU A 1 57 ? -1.499 -3.521 -6.834 1.00 0.00 57 LEU A O 16
ATOM 23655 N N . ALA A 1 58 ? -1.834 -1.314 -7.134 1.00 0.00 58 ALA A N 16
ATOM 23656 C CA . ALA A 1 58 ? -3.170 -1.319 -6.552 1.00 0.00 58 ALA A CA 16
ATOM 23657 C C . ALA A 1 58 ? -4.157 -2.046 -7.456 1.00 0.00 58 ALA A C 16
ATOM 23658 O O . ALA A 1 58 ? -5.195 -2.524 -7.001 1.00 0.00 58 ALA A O 16
ATOM 23665 N N . ASP A 1 59 ? -3.824 -2.125 -8.734 1.00 0.00 59 ASP A N 16
ATOM 23666 C CA . ASP A 1 59 ? -4.681 -2.774 -9.714 1.00 0.00 59 ASP A CA 16
ATOM 23667 C C . ASP A 1 59 ? -4.554 -4.288 -9.618 1.00 0.00 59 ASP A C 16
ATOM 23668 O O . ASP A 1 59 ? -5.548 -5.011 -9.687 1.00 0.00 59 ASP A O 16
ATOM 23677 N N . TYR A 1 60 ? -3.323 -4.758 -9.434 1.00 0.00 60 TYR A N 16
ATOM 23678 C CA . TYR A 1 60 ? -3.043 -6.188 -9.351 1.00 0.00 60 TYR A CA 16
ATOM 23679 C C . TYR A 1 60 ? -3.814 -6.833 -8.201 1.00 0.00 60 TYR A C 16
ATOM 23680 O O . TYR A 1 60 ? -4.347 -7.934 -8.337 1.00 0.00 60 TYR A O 16
ATOM 23698 N N . PHE A 1 61 ? -3.876 -6.141 -7.070 1.00 0.00 61 PHE A N 16
ATOM 23699 C CA . PHE A 1 61 ? -4.588 -6.653 -5.907 1.00 0.00 61 PHE A CA 16
ATOM 23700 C C . PHE A 1 61 ? -6.046 -6.201 -5.920 1.00 0.00 61 PHE A C 16
ATOM 23701 O O . PHE A 1 61 ? -6.857 -6.662 -5.116 1.00 0.00 61 PHE A O 16
ATOM 23718 N N . ASN A 1 62 ? -6.359 -5.315 -6.859 1.00 0.00 62 ASN A N 16
ATOM 23719 C CA . ASN A 1 62 ? -7.683 -4.704 -6.976 1.00 0.00 62 ASN A CA 16
ATOM 23720 C C . ASN A 1 62 ? -8.077 -4.021 -5.673 1.00 0.00 62 ASN A C 16
ATOM 23721 O O . ASN A 1 62 ? -8.978 -4.466 -4.962 1.00 0.00 62 ASN A O 16
ATOM 23732 N N . ILE A 1 63 ? -7.366 -2.956 -5.355 1.00 0.00 63 ILE A N 16
ATOM 23733 C CA . ILE A 1 63 ? -7.644 -2.157 -4.171 1.00 0.00 63 ILE A CA 16
ATOM 23734 C C . ILE A 1 63 ? -7.556 -0.683 -4.528 1.00 0.00 63 ILE A C 16
ATOM 23735 O O . ILE A 1 63 ? -7.505 -0.328 -5.709 1.00 0.00 63 ILE A O 16
ATOM 23751 N N . ASN A 1 64 ? -7.541 0.174 -3.525 1.00 0.00 64 ASN A N 16
ATOM 23752 C CA . ASN A 1 64 ? -7.359 1.593 -3.766 1.00 0.00 64 ASN A CA 16
ATOM 23753 C C . ASN A 1 64 ? -5.884 1.940 -3.712 1.00 0.00 64 ASN A C 16
ATOM 23754 O O . ASN A 1 64 ? -5.100 1.239 -3.075 1.00 0.00 64 ASN A O 16
ATOM 23765 N N . LYS A 1 65 ? -5.514 3.027 -4.367 1.00 0.00 65 LYS A N 16
ATOM 23766 C CA . LYS A 1 65 ? -4.124 3.451 -4.419 1.00 0.00 65 LYS A CA 16
ATOM 23767 C C . LYS A 1 65 ? -3.682 3.901 -3.033 1.00 0.00 65 LYS A C 16
ATOM 23768 O O . LYS A 1 65 ? -2.557 3.649 -2.606 1.00 0.00 65 LYS A O 16
ATOM 23787 N N . SER A 1 66 ? -4.609 4.528 -2.323 1.00 0.00 66 SER A N 16
ATOM 23788 C CA . SER A 1 66 ? -4.354 5.055 -0.993 1.00 0.00 66 SER A CA 16
ATOM 23789 C C . SER A 1 66 ? -4.137 3.937 0.029 1.00 0.00 66 SER A C 16
ATOM 23790 O O . SER A 1 66 ? -3.558 4.170 1.084 1.00 0.00 66 SER A O 16
ATOM 23798 N N . ASP A 1 67 ? -4.583 2.724 -0.293 1.00 0.00 67 ASP A N 16
ATOM 23799 C CA . ASP A 1 67 ? -4.405 1.580 0.606 1.00 0.00 67 ASP A CA 16
ATOM 23800 C C . ASP A 1 67 ? -2.932 1.230 0.759 1.00 0.00 67 ASP A C 16
ATOM 23801 O O . ASP A 1 67 ? -2.503 0.741 1.801 1.00 0.00 67 ASP A O 16
ATOM 23810 N N . LEU A 1 68 ? -2.164 1.488 -0.289 1.00 0.00 68 LEU A N 16
ATOM 23811 C CA . LEU A 1 68 ? -0.742 1.184 -0.282 1.00 0.00 68 LEU A CA 16
ATOM 23812 C C . LEU A 1 68 ? 0.075 2.391 0.161 1.00 0.00 68 LEU A C 16
ATOM 23813 O O . LEU A 1 68 ? 1.213 2.252 0.598 1.00 0.00 68 LEU A O 16
ATOM 23829 N N . ILE A 1 69 ? -0.514 3.573 0.052 1.00 0.00 69 ILE A N 16
ATOM 23830 C CA . ILE A 1 69 ? 0.207 4.806 0.335 1.00 0.00 69 ILE A CA 16
ATOM 23831 C C . ILE A 1 69 ? -0.059 5.300 1.753 1.00 0.00 69 ILE A C 16
ATOM 23832 O O . ILE A 1 69 ? 0.871 5.595 2.503 1.00 0.00 69 ILE A O 16
ATOM 23848 N N . GLU A 1 70 ? -1.329 5.388 2.120 1.00 0.00 70 GLU A N 16
ATOM 23849 C CA . GLU A 1 70 ? -1.720 6.000 3.371 1.00 0.00 70 GLU A CA 16
ATOM 23850 C C . GLU A 1 70 ? -1.746 4.999 4.518 1.00 0.00 70 GLU A C 16
ATOM 23851 O O . GLU A 1 70 ? -1.829 3.790 4.302 1.00 0.00 70 GLU A O 16
ATOM 23863 N N . ASP A 1 71 ? -1.682 5.527 5.736 1.00 0.00 71 ASP A N 16
ATOM 23864 C CA . ASP A 1 71 ? -1.748 4.725 6.956 1.00 0.00 71 ASP A CA 16
ATOM 23865 C C . ASP A 1 71 ? -2.998 3.841 6.941 1.00 0.00 71 ASP A C 16
ATOM 23866 O O . ASP A 1 71 ? -4.074 4.285 6.541 1.00 0.00 71 ASP A O 16
ATOM 23875 N N . LYS A 1 72 ? -2.854 2.598 7.389 1.00 0.00 72 LYS A N 16
ATOM 23876 C CA . LYS A 1 72 ? -3.938 1.614 7.337 1.00 0.00 72 LYS A CA 16
ATOM 23877 C C . LYS A 1 72 ? -5.045 1.909 8.355 1.00 0.00 72 LYS A C 16
ATOM 23878 O O . LYS A 1 72 ? -5.930 1.085 8.576 1.00 0.00 72 LYS A O 16
ATOM 23897 N N . LYS A 1 73 ? -5.007 3.093 8.951 1.00 0.00 73 LYS A N 16
ATOM 23898 C CA . LYS A 1 73 ? -6.046 3.538 9.867 1.00 0.00 73 LYS A CA 16
ATOM 23899 C C . LYS A 1 73 ? -7.207 4.155 9.093 1.00 0.00 73 LYS A C 16
ATOM 23900 O O . LYS A 1 73 ? -8.032 4.883 9.651 1.00 0.00 73 LYS A O 16
ATOM 23919 N N . LEU A 1 74 ? -7.249 3.847 7.803 1.00 0.00 74 LEU A N 16
ATOM 23920 C CA . LEU A 1 74 ? -8.271 4.334 6.897 1.00 0.00 74 LEU A CA 16
ATOM 23921 C C . LEU A 1 74 ? -9.642 3.802 7.279 1.00 0.00 74 LEU A C 16
ATOM 23922 O O . LEU A 1 74 ? -10.102 2.770 6.778 1.00 0.00 74 LEU A O 16
ATOM 23938 N N . ASN A 1 75 ? -10.259 4.498 8.209 1.00 0.00 75 ASN A N 16
ATOM 23939 C CA . ASN A 1 75 ? -11.604 4.211 8.642 1.00 0.00 75 ASN A CA 16
ATOM 23940 C C . ASN A 1 75 ? -12.596 4.833 7.677 1.00 0.00 75 ASN A C 16
ATOM 23941 O O . ASN A 1 75 ? -12.208 5.460 6.689 1.00 0.00 75 ASN A O 16
ATOM 23952 N N . ILE A 1 76 ? -13.867 4.664 7.963 1.00 0.00 76 ILE A N 16
ATOM 23953 C CA . ILE A 1 76 ? -14.910 5.208 7.109 1.00 0.00 76 ILE A CA 16
ATOM 23954 C C . ILE A 1 76 ? -15.251 6.624 7.543 1.00 0.00 76 ILE A C 16
ATOM 23955 O O . ILE A 1 76 ? -15.666 6.853 8.678 1.00 0.00 76 ILE A O 16
ATOM 23971 N N . ASP A 1 77 ? -15.069 7.563 6.637 1.00 0.00 77 ASP A N 16
ATOM 23972 C CA . ASP A 1 77 ? -15.320 8.966 6.923 1.00 0.00 77 ASP A CA 16
ATOM 23973 C C . ASP A 1 77 ? -16.534 9.447 6.146 1.00 0.00 77 ASP A C 16
ATOM 23974 O O . ASP A 1 77 ? -16.410 9.973 5.043 1.00 0.00 77 ASP A O 16
ATOM 23983 N N . THR A 1 78 ? -17.710 9.209 6.705 1.00 0.00 78 THR A N 16
ATOM 23984 C CA . THR A 1 78 ? -18.951 9.658 6.100 1.00 0.00 78 THR A CA 16
ATOM 23985 C C . THR A 1 78 ? -20.140 9.267 6.970 1.00 0.00 78 THR A C 16
ATOM 23986 O O . THR A 1 78 ? -20.098 8.269 7.698 1.00 0.00 78 THR A O 16
ATOM 23997 N N . VAL A 1 79 ? -21.178 10.083 6.916 1.00 0.00 79 VAL A N 16
ATOM 23998 C CA . VAL A 1 79 ? -22.432 9.791 7.586 1.00 0.00 79 VAL A CA 16
ATOM 23999 C C . VAL A 1 79 ? -23.524 9.664 6.533 1.00 0.00 79 VAL A C 16
ATOM 24000 O O . VAL A 1 79 ? -24.156 10.653 6.163 1.00 0.00 79 VAL A O 16
ATOM 24013 N N . PRO A 1 80 ? -23.705 8.447 5.996 1.00 0.00 80 PRO A N 16
ATOM 24014 C CA . PRO A 1 80 ? -24.610 8.190 4.873 1.00 0.00 80 PRO A CA 16
ATOM 24015 C C . PRO A 1 80 ? -26.017 8.727 5.112 1.00 0.00 80 PRO A C 16
ATOM 24016 O O . PRO A 1 80 ? -26.778 8.176 5.909 1.00 0.00 80 PRO A O 16
ATOM 24027 N N . ILE A 1 81 ? -26.344 9.823 4.436 1.00 0.00 81 ILE A N 16
ATOM 24028 C CA . ILE A 1 81 ? -27.675 10.405 4.523 1.00 0.00 81 ILE A CA 16
ATOM 24029 C C . ILE A 1 81 ? -28.684 9.445 3.914 1.00 0.00 81 ILE A C 16
ATOM 24030 O O . ILE A 1 81 ? -28.535 9.021 2.765 1.00 0.00 81 ILE A O 16
ATOM 24046 N N . GLU A 1 82 ? -29.696 9.107 4.687 1.00 0.00 82 GLU A N 16
ATOM 24047 C CA . GLU A 1 82 ? -30.696 8.138 4.261 1.00 0.00 82 GLU A CA 16
ATOM 24048 C C . GLU A 1 82 ? -31.502 8.689 3.092 1.00 0.00 82 GLU A C 16
ATOM 24049 O O . GLU A 1 82 ? -32.361 9.557 3.261 1.00 0.00 82 GLU A O 16
ATOM 24061 N N . SER A 1 83 ? -31.190 8.195 1.903 1.00 0.00 83 SER A N 16
ATOM 24062 C CA . SER A 1 83 ? -31.784 8.702 0.677 1.00 0.00 83 SER A CA 16
ATOM 24063 C C . SER A 1 83 ? -33.114 8.014 0.393 1.00 0.00 83 SER A C 16
ATOM 24064 O O . SER A 1 83 ? -33.486 7.053 1.074 1.00 0.00 83 SER A O 16
ATOM 24072 N N . GLY A 1 84 ? -33.829 8.510 -0.609 1.00 0.00 84 GLY A N 16
ATOM 24073 C CA . GLY A 1 84 ? -35.133 7.971 -0.932 1.00 0.00 84 GLY A CA 16
ATOM 24074 C C . GLY A 1 84 ? -35.060 6.615 -1.605 1.00 0.00 84 GLY A C 16
ATOM 24075 O O . GLY A 1 84 ? -34.409 6.458 -2.640 1.00 0.00 84 GLY A O 16
ATOM 24079 N N . TYR A 1 85 ? -35.710 5.632 -1.002 1.00 0.00 85 TYR A N 16
ATOM 24080 C CA . TYR A 1 85 ? -35.792 4.298 -1.574 1.00 0.00 85 TYR A CA 16
ATOM 24081 C C . TYR A 1 85 ? -36.597 4.321 -2.873 1.00 0.00 85 TYR A C 16
ATOM 24082 O O . TYR A 1 85 ? -37.608 5.022 -2.981 1.00 0.00 85 TYR A O 16
ATOM 24100 N N . THR A 1 86 ? -36.125 3.573 -3.860 1.00 0.00 86 THR A N 16
ATOM 24101 C CA . THR A 1 86 ? -36.793 3.475 -5.147 1.00 0.00 86 THR A CA 16
ATOM 24102 C C . THR A 1 86 ? -38.199 2.906 -4.985 1.00 0.00 86 THR A C 16
ATOM 24103 O O . THR A 1 86 ? -38.403 1.971 -4.211 1.00 0.00 86 THR A O 16
ATOM 24114 N N . LEU A 1 87 ? -39.157 3.476 -5.702 1.00 0.00 87 LEU A N 16
ATOM 24115 C CA . LEU A 1 87 ? -40.537 3.012 -5.633 1.00 0.00 87 LEU A CA 16
ATOM 24116 C C . LEU A 1 87 ? -40.647 1.556 -6.079 1.00 0.00 87 LEU A C 16
ATOM 24117 O O . LEU A 1 87 ? -40.063 1.154 -7.088 1.00 0.00 87 LEU A O 16
ATOM 24133 N N . GLU A 1 88 ? -41.3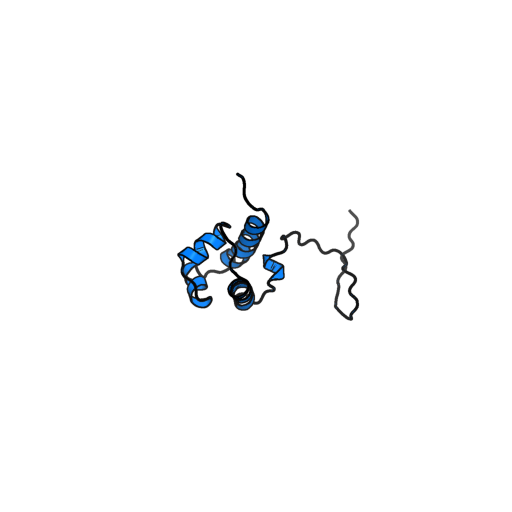89 0.773 -5.310 1.00 0.00 88 GLU A N 16
ATOM 24134 C CA . GLU A 1 88 ? -41.564 -0.643 -5.587 1.00 0.00 88 GLU A CA 16
ATOM 24135 C C . GLU A 1 88 ? -42.408 -0.862 -6.838 1.00 0.00 88 GLU A C 16
ATOM 24136 O O . GLU A 1 88 ? -43.378 -0.142 -7.088 1.00 0.00 88 GLU A O 16
ATOM 24148 N N . HIS A 1 89 ? -42.021 -1.851 -7.629 1.00 0.00 89 HIS A N 16
ATOM 24149 C CA . HIS A 1 89 ? -42.723 -2.160 -8.863 1.00 0.00 89 HIS A CA 16
ATOM 24150 C C . HIS A 1 89 ? -43.844 -3.152 -8.587 1.00 0.00 89 HIS A C 16
ATOM 24151 O O . HIS A 1 89 ? -44.838 -3.196 -9.304 1.00 0.00 89 HIS A O 16
ATOM 24166 N N . HIS A 1 90 ? -43.660 -3.958 -7.549 1.00 0.00 90 HIS A N 16
ATOM 24167 C CA . HIS A 1 90 ? -44.702 -4.861 -7.081 1.00 0.00 90 HIS A CA 16
ATOM 24168 C C . HIS A 1 90 ? -45.165 -4.435 -5.699 1.00 0.00 90 HIS A C 16
ATOM 24169 O O . HIS A 1 90 ? -44.457 -4.632 -4.713 1.00 0.00 90 HIS A O 16
ATOM 24184 N N . HIS A 1 91 ? -46.348 -3.842 -5.635 1.00 0.00 91 HIS A N 16
ATOM 24185 C CA . HIS A 1 91 ? -46.874 -3.335 -4.377 1.00 0.00 91 HIS A CA 16
ATOM 24186 C C . HIS A 1 91 ? -47.308 -4.488 -3.481 1.00 0.00 91 HIS A C 16
ATOM 24187 O O . HIS A 1 91 ? -47.255 -4.387 -2.258 1.00 0.00 91 HIS A O 16
ATOM 24202 N N . HIS A 1 92 ? -47.732 -5.581 -4.106 1.00 0.00 92 HIS A N 16
ATOM 24203 C CA . HIS A 1 92 ? -48.072 -6.810 -3.400 1.00 0.00 92 HIS A CA 16
ATOM 24204 C C . HIS A 1 92 ? -48.413 -7.889 -4.415 1.00 0.00 92 HIS A C 16
ATOM 24205 O O . HIS A 1 92 ? -48.905 -7.573 -5.500 1.00 0.00 92 HIS A O 16
ATOM 24220 N N . HIS A 1 93 ? -48.146 -9.149 -4.052 1.00 0.00 93 HIS A N 16
ATOM 24221 C CA . HIS A 1 93 ? -48.316 -10.297 -4.949 1.00 0.00 93 HIS A CA 16
ATOM 24222 C C . HIS A 1 93 ? -47.257 -10.290 -6.052 1.00 0.00 93 HIS A C 16
ATOM 24223 O O . HIS A 1 93 ? -46.975 -9.261 -6.663 1.00 0.00 93 HIS A O 16
ATOM 24238 N N . HIS A 1 94 ? -46.661 -11.446 -6.288 1.00 0.00 94 HIS A N 16
ATOM 24239 C CA . HIS A 1 94 ? -45.721 -11.610 -7.384 1.00 0.00 94 HIS A CA 16
ATOM 24240 C C . HIS A 1 94 ? -46.126 -12.809 -8.227 1.00 0.00 94 HIS A C 16
ATOM 24241 O O . HIS A 1 94 ? -46.209 -12.667 -9.460 1.00 0.00 94 HIS A O 16
ATOM 24257 N N . MET A 1 1 ? 19.079 6.497 9.482 1.00 0.00 1 MET A N 17
ATOM 24258 C CA . MET A 1 1 ? 18.807 6.207 8.059 1.00 0.00 1 MET A CA 17
ATOM 24259 C C . MET A 1 1 ? 17.840 7.237 7.506 1.00 0.00 1 MET A C 17
ATOM 24260 O O . MET A 1 1 ? 16.688 7.304 7.932 1.00 0.00 1 MET A O 17
ATOM 24276 N N . VAL A 1 2 ? 18.301 8.047 6.565 1.00 0.00 2 VAL A N 17
ATOM 24277 C CA . VAL A 1 2 ? 17.478 9.127 6.053 1.00 0.00 2 VAL A CA 17
ATOM 24278 C C . VAL A 1 2 ? 16.598 8.656 4.901 1.00 0.00 2 VAL A C 17
ATOM 24279 O O . VAL A 1 2 ? 17.050 8.523 3.763 1.00 0.00 2 VAL A O 17
ATOM 24292 N N . LYS A 1 3 ? 15.347 8.373 5.226 1.00 0.00 3 LYS A N 17
ATOM 24293 C CA . LYS A 1 3 ? 14.330 8.050 4.235 1.00 0.00 3 LYS A CA 17
ATOM 24294 C C . LYS A 1 3 ? 13.035 8.743 4.612 1.00 0.00 3 LYS A C 17
ATOM 24295 O O . LYS A 1 3 ? 12.801 9.017 5.791 1.00 0.00 3 LYS A O 17
ATOM 24314 N N . ASP A 1 4 ? 12.210 9.047 3.621 1.00 0.00 4 ASP A N 17
ATOM 24315 C CA . ASP A 1 4 ? 10.895 9.607 3.886 1.00 0.00 4 ASP A CA 17
ATOM 24316 C C . ASP A 1 4 ? 10.089 8.610 4.701 1.00 0.00 4 ASP A C 17
ATOM 24317 O O . ASP A 1 4 ? 10.117 7.412 4.419 1.00 0.00 4 ASP A O 17
ATOM 24326 N N . LYS A 1 5 ? 9.370 9.087 5.705 1.00 0.00 5 LYS A N 17
ATOM 24327 C CA . LYS A 1 5 ? 8.521 8.206 6.494 1.00 0.00 5 LYS A CA 17
ATOM 24328 C C . LYS A 1 5 ? 7.409 7.650 5.613 1.00 0.00 5 LYS A C 17
ATOM 24329 O O . LYS A 1 5 ? 6.880 6.569 5.861 1.00 0.00 5 LYS A O 17
ATOM 24348 N N . GLN A 1 6 ? 7.092 8.394 4.560 1.00 0.00 6 GLN A N 17
ATOM 24349 C CA . GLN A 1 6 ? 6.116 7.963 3.573 1.00 0.00 6 GLN A CA 17
ATOM 24350 C C . GLN A 1 6 ? 6.653 6.764 2.786 1.00 0.00 6 GLN A C 17
ATOM 24351 O O . GLN A 1 6 ? 5.893 5.879 2.388 1.00 0.00 6 GLN A O 17
ATOM 24365 N N . LYS A 1 7 ? 7.971 6.732 2.582 1.00 0.00 7 LYS A N 17
ATOM 24366 C CA . LYS A 1 7 ? 8.617 5.613 1.897 1.00 0.00 7 LYS A CA 17
ATOM 24367 C C . LYS A 1 7 ? 8.405 4.331 2.688 1.00 0.00 7 LYS A C 17
ATOM 24368 O O . LYS A 1 7 ? 8.041 3.296 2.131 1.00 0.00 7 LYS A O 17
ATOM 24387 N N . ALA A 1 8 ? 8.619 4.423 3.996 1.00 0.00 8 ALA A N 17
ATOM 24388 C CA . ALA A 1 8 ? 8.486 3.276 4.886 1.00 0.00 8 ALA A CA 17
ATOM 24389 C C . ALA A 1 8 ? 7.041 2.799 4.961 1.00 0.00 8 ALA A C 17
ATOM 24390 O O . ALA A 1 8 ? 6.773 1.600 4.923 1.00 0.00 8 ALA A O 17
ATOM 24397 N N . ILE A 1 9 ? 6.112 3.744 5.056 1.00 0.00 9 ILE A N 17
ATOM 24398 C CA . ILE A 1 9 ? 4.693 3.412 5.134 1.00 0.00 9 ILE A CA 17
ATOM 24399 C C . ILE A 1 9 ? 4.224 2.723 3.857 1.00 0.00 9 ILE A C 17
ATOM 24400 O O . ILE A 1 9 ? 3.631 1.647 3.912 1.00 0.00 9 ILE A O 17
ATOM 24416 N N . PHE A 1 10 ? 4.517 3.336 2.714 1.00 0.00 10 PHE A N 17
ATOM 24417 C CA . PHE A 1 10 ? 4.103 2.797 1.424 1.00 0.00 10 PHE A CA 17
ATOM 24418 C C . PHE A 1 10 ? 4.648 1.386 1.214 1.00 0.00 10 PHE A C 17
ATOM 24419 O O . PHE A 1 10 ? 3.903 0.467 0.875 1.00 0.00 10 PHE A O 17
ATOM 24436 N N . SER A 1 11 ? 5.946 1.219 1.434 1.00 0.00 11 SER A N 17
ATOM 24437 C CA . SER A 1 11 ? 6.594 -0.057 1.183 1.00 0.00 11 SER A CA 17
ATOM 24438 C C . SER A 1 11 ? 6.077 -1.145 2.116 1.00 0.00 11 SER A C 17
ATOM 24439 O O . SER A 1 11 ? 5.758 -2.244 1.669 1.00 0.00 11 SER A O 17
ATOM 24447 N N . GLU A 1 12 ? 5.979 -0.837 3.405 1.00 0.00 12 GLU A N 17
ATOM 24448 C CA . GLU A 1 12 ? 5.535 -1.822 4.383 1.00 0.00 12 GLU A CA 17
ATOM 24449 C C . GLU A 1 12 ? 4.070 -2.184 4.152 1.00 0.00 12 GLU A C 17
ATOM 24450 O O . GLU A 1 12 ? 3.669 -3.339 4.316 1.00 0.00 12 GLU A O 17
ATOM 24462 N N . ASN A 1 13 ? 3.280 -1.192 3.756 1.00 0.00 13 ASN A N 17
ATOM 24463 C CA . ASN A 1 13 ? 1.869 -1.404 3.457 1.00 0.00 13 ASN A CA 17
ATOM 24464 C C . ASN A 1 13 ? 1.732 -2.373 2.290 1.00 0.00 13 ASN A C 17
ATOM 24465 O O . ASN A 1 13 ? 1.030 -3.385 2.381 1.00 0.00 13 ASN A O 17
ATOM 24476 N N . LEU A 1 14 ? 2.431 -2.060 1.204 1.00 0.00 14 LEU A N 17
ATOM 24477 C CA . LEU A 1 14 ? 2.445 -2.899 0.011 1.00 0.00 14 LEU A CA 17
ATOM 24478 C C . LEU A 1 14 ? 3.006 -4.282 0.322 1.00 0.00 14 LEU A C 17
ATOM 24479 O O . LEU A 1 14 ? 2.441 -5.294 -0.090 1.00 0.00 14 LEU A O 17
ATOM 24495 N N . ASN A 1 15 ? 4.110 -4.313 1.064 1.00 0.00 15 ASN A N 17
ATOM 24496 C CA . ASN A 1 15 ? 4.775 -5.563 1.432 1.00 0.00 15 ASN A CA 17
ATOM 24497 C C . ASN A 1 15 ? 3.808 -6.494 2.155 1.00 0.00 15 ASN A C 17
ATOM 24498 O O . ASN A 1 15 ? 3.826 -7.711 1.953 1.00 0.00 15 ASN A O 17
ATOM 24509 N N . SER A 1 16 ? 2.947 -5.910 2.981 1.00 0.00 16 SER A N 17
ATOM 24510 C CA . SER A 1 16 ? 1.940 -6.671 3.701 1.00 0.00 16 SER A CA 17
ATOM 24511 C C . SER A 1 16 ? 0.970 -7.358 2.733 1.00 0.00 16 SER A C 17
ATOM 24512 O O . SER A 1 16 ? 0.600 -8.515 2.937 1.00 0.00 16 SER A O 17
ATOM 24520 N N . TYR A 1 17 ? 0.583 -6.654 1.672 1.00 0.00 17 TYR A N 17
ATOM 24521 C CA . TYR A 1 17 ? -0.315 -7.218 0.667 1.00 0.00 17 TYR A CA 17
ATOM 24522 C C . TYR A 1 17 ? 0.365 -8.348 -0.088 1.00 0.00 17 TYR A C 17
ATOM 24523 O O . TYR A 1 17 ? -0.223 -9.407 -0.293 1.00 0.00 17 TYR A O 17
ATOM 24541 N N . ILE A 1 18 ? 1.606 -8.111 -0.492 1.00 0.00 18 ILE A N 17
ATOM 24542 C CA . ILE A 1 18 ? 2.368 -9.081 -1.271 1.00 0.00 18 ILE A CA 17
ATOM 24543 C C . ILE A 1 18 ? 2.444 -10.430 -0.556 1.00 0.00 18 ILE A C 17
ATOM 24544 O O . ILE A 1 18 ? 2.109 -11.470 -1.128 1.00 0.00 18 ILE A O 17
ATOM 24560 N N . ALA A 1 19 ? 2.853 -10.401 0.708 1.00 0.00 19 ALA A N 17
ATOM 24561 C CA . ALA A 1 19 ? 3.047 -11.625 1.479 1.00 0.00 19 ALA A CA 17
ATOM 24562 C C . ALA A 1 19 ? 1.721 -12.282 1.853 1.00 0.00 19 ALA A C 17
ATOM 24563 O O . ALA A 1 19 ? 1.653 -13.496 2.039 1.00 0.00 19 ALA A O 17
ATOM 24570 N N . LYS A 1 20 ? 0.668 -11.484 1.953 1.00 0.00 20 LYS A N 17
ATOM 24571 C CA . LYS A 1 20 ? -0.630 -11.986 2.391 1.00 0.00 20 LYS A CA 17
ATOM 24572 C C . LYS A 1 20 ? -1.521 -12.385 1.226 1.00 0.00 20 LYS A C 17
ATOM 24573 O O . LYS A 1 20 ? -2.661 -12.811 1.421 1.00 0.00 20 LYS A O 17
ATOM 24592 N N . SER A 1 21 ? -1.019 -12.210 0.024 1.00 0.00 21 SER A N 17
ATOM 24593 C CA . SER A 1 21 ? -1.705 -12.673 -1.160 1.00 0.00 21 SER A CA 17
ATOM 24594 C C . SER A 1 21 ? -1.137 -14.010 -1.627 1.00 0.00 21 SER A C 17
ATOM 24595 O O . SER A 1 21 ? -1.663 -14.631 -2.555 1.00 0.00 21 SER A O 17
ATOM 24603 N N . GLU A 1 22 ? -0.070 -14.452 -0.958 1.00 0.00 22 GLU A N 17
ATOM 24604 C CA . GLU A 1 22 ? 0.658 -15.660 -1.347 1.00 0.00 22 GLU A CA 17
ATOM 24605 C C . GLU A 1 22 ? 1.061 -15.604 -2.816 1.00 0.00 22 GLU A C 17
ATOM 24606 O O . GLU A 1 22 ? 0.873 -16.567 -3.566 1.00 0.00 22 GLU A O 17
ATOM 24618 N N . LYS A 1 23 ? 1.618 -14.470 -3.215 1.00 0.00 23 LYS A N 17
ATOM 24619 C CA . LYS A 1 23 ? 2.070 -14.272 -4.580 1.00 0.00 23 LYS A CA 17
ATOM 24620 C C . LYS A 1 23 ? 3.490 -13.720 -4.555 1.00 0.00 23 LYS A C 17
ATOM 24621 O O . LYS A 1 23 ? 3.843 -12.959 -3.655 1.00 0.00 23 LYS A O 17
ATOM 24640 N N . THR A 1 24 ? 4.296 -14.105 -5.527 1.00 0.00 24 THR A N 17
ATOM 24641 C CA . THR A 1 24 ? 5.704 -13.745 -5.527 1.00 0.00 24 THR A CA 17
ATOM 24642 C C . THR A 1 24 ? 5.924 -12.362 -6.122 1.00 0.00 24 THR A C 17
ATOM 24643 O O . THR A 1 24 ? 5.070 -11.837 -6.845 1.00 0.00 24 THR A O 17
ATOM 24654 N N . GLN A 1 25 ? 7.074 -11.776 -5.813 1.00 0.00 25 GLN A N 17
ATOM 24655 C CA . GLN A 1 25 ? 7.470 -10.499 -6.387 1.00 0.00 25 GLN A CA 17
ATOM 24656 C C . GLN A 1 25 ? 7.519 -10.614 -7.902 1.00 0.00 25 GLN A C 17
ATOM 24657 O O . GLN A 1 25 ? 7.126 -9.702 -8.628 1.00 0.00 25 GLN A O 17
ATOM 24671 N N . LEU A 1 26 ? 7.994 -11.764 -8.358 1.00 0.00 26 LEU A N 17
ATOM 24672 C CA . LEU A 1 26 ? 8.085 -12.077 -9.762 1.00 0.00 26 LEU A CA 17
ATOM 24673 C C . LEU A 1 26 ? 6.710 -12.066 -10.426 1.00 0.00 26 LEU A C 17
ATOM 24674 O O . LEU A 1 26 ? 6.527 -11.438 -11.466 1.00 0.00 26 LEU A O 17
ATOM 24690 N N . GLU A 1 27 ? 5.748 -12.747 -9.810 1.00 0.00 27 GLU A N 17
ATOM 24691 C CA . GLU A 1 27 ? 4.396 -12.833 -10.344 1.00 0.00 27 GLU A CA 17
ATOM 24692 C C . GLU A 1 27 ? 3.735 -11.458 -10.439 1.00 0.00 27 GLU A C 17
ATOM 24693 O O . GLU A 1 27 ? 2.974 -11.186 -11.370 1.00 0.00 27 GLU A O 17
ATOM 24705 N N . ILE A 1 28 ? 4.030 -10.590 -9.484 1.00 0.00 28 ILE A N 17
ATOM 24706 C CA . ILE A 1 28 ? 3.458 -9.250 -9.485 1.00 0.00 28 ILE A CA 17
ATOM 24707 C C . ILE A 1 28 ? 4.119 -8.381 -10.553 1.00 0.00 28 ILE A C 17
ATOM 24708 O O . ILE A 1 28 ? 3.436 -7.720 -11.342 1.00 0.00 28 ILE A O 17
ATOM 24724 N N . ALA A 1 29 ? 5.450 -8.406 -10.592 1.00 0.00 29 ALA A N 17
ATOM 24725 C CA . ALA A 1 29 ? 6.208 -7.646 -11.585 1.00 0.00 29 ALA A CA 17
ATOM 24726 C C . ALA A 1 29 ? 5.868 -8.113 -12.999 1.00 0.00 29 ALA A C 17
ATOM 24727 O O . ALA A 1 29 ? 5.893 -7.329 -13.951 1.00 0.00 29 ALA A O 17
ATOM 24734 N N . LYS A 1 30 ? 5.535 -9.394 -13.107 1.00 0.00 30 LYS A N 17
ATOM 24735 C CA . LYS A 1 30 ? 5.141 -10.017 -14.365 1.00 0.00 30 LYS A CA 17
ATOM 24736 C C . LYS A 1 30 ? 3.957 -9.288 -15.006 1.00 0.00 30 LYS A C 17
ATOM 24737 O O . LYS A 1 30 ? 3.937 -9.065 -16.219 1.00 0.00 30 LYS A O 17
ATOM 24756 N N . SER A 1 31 ? 2.981 -8.910 -14.186 1.00 0.00 31 SER A N 17
ATOM 24757 C CA . SER A 1 31 ? 1.784 -8.238 -14.679 1.00 0.00 31 SER A CA 17
ATOM 24758 C C . SER A 1 31 ? 2.067 -6.770 -14.982 1.00 0.00 31 SER A C 17
ATOM 24759 O O . SER A 1 31 ? 1.486 -6.194 -15.903 1.00 0.00 31 SER A O 17
ATOM 24767 N N . ILE A 1 32 ? 2.967 -6.175 -14.212 1.00 0.00 32 ILE A N 17
ATOM 24768 C CA . ILE A 1 32 ? 3.293 -4.763 -14.366 1.00 0.00 32 ILE A CA 17
ATOM 24769 C C . ILE A 1 32 ? 4.147 -4.535 -15.611 1.00 0.00 32 ILE A C 17
ATOM 24770 O O . ILE A 1 32 ? 3.894 -3.617 -16.393 1.00 0.00 32 ILE A O 17
ATOM 24786 N N . GLY A 1 33 ? 5.146 -5.386 -15.794 1.00 0.00 33 GLY A N 17
ATOM 24787 C CA . GLY A 1 33 ? 6.056 -5.230 -16.911 1.00 0.00 33 GLY A CA 17
ATOM 24788 C C . GLY A 1 33 ? 7.388 -4.662 -16.472 1.00 0.00 33 GLY A C 17
ATOM 24789 O O . GLY A 1 33 ? 7.968 -3.810 -17.147 1.00 0.00 33 GLY A O 17
ATOM 24793 N N . VAL A 1 34 ? 7.863 -5.123 -15.324 1.00 0.00 34 VAL A N 17
ATOM 24794 C CA . VAL A 1 34 ? 9.131 -4.667 -14.780 1.00 0.00 34 VAL A CA 17
ATOM 24795 C C . VAL A 1 34 ? 9.974 -5.850 -14.313 1.00 0.00 34 VAL A C 17
ATOM 24796 O O . VAL A 1 34 ? 9.449 -6.940 -14.081 1.00 0.00 34 VAL A O 17
ATOM 24809 N N . SER A 1 35 ? 11.275 -5.634 -14.189 1.00 0.00 35 SER A N 17
ATOM 24810 C CA . SER A 1 35 ? 12.185 -6.668 -13.722 1.00 0.00 35 SER A CA 17
ATOM 24811 C C . SER A 1 35 ? 12.087 -6.825 -12.201 1.00 0.00 35 SER A C 17
ATOM 24812 O O . SER A 1 35 ? 11.875 -5.845 -11.480 1.00 0.00 35 SER A O 17
ATOM 24820 N N . PRO A 1 36 ? 12.241 -8.061 -11.696 1.00 0.00 36 PRO A N 17
ATOM 24821 C CA . PRO A 1 36 ? 12.117 -8.364 -10.264 1.00 0.00 36 PRO A CA 17
ATOM 24822 C C . PRO A 1 36 ? 13.091 -7.568 -9.391 1.00 0.00 36 PRO A C 17
ATOM 24823 O O . PRO A 1 36 ? 12.760 -7.209 -8.263 1.00 0.00 36 PRO A O 17
ATOM 24834 N N . GLN A 1 37 ? 14.282 -7.280 -9.912 1.00 0.00 37 GLN A N 17
ATOM 24835 C CA . GLN A 1 37 ? 15.264 -6.494 -9.163 1.00 0.00 37 GLN A CA 17
ATOM 24836 C C . GLN A 1 37 ? 14.778 -5.061 -8.959 1.00 0.00 37 GLN A C 17
ATOM 24837 O O . GLN A 1 37 ? 15.077 -4.437 -7.943 1.00 0.00 37 GLN A O 17
ATOM 24851 N N . THR A 1 38 ? 14.012 -4.557 -9.916 1.00 0.00 38 THR A N 17
ATOM 24852 C CA . THR A 1 38 ? 13.481 -3.204 -9.840 1.00 0.00 38 THR A CA 17
ATOM 24853 C C . THR A 1 38 ? 12.279 -3.176 -8.904 1.00 0.00 38 THR A C 17
ATOM 24854 O O . THR A 1 38 ? 12.001 -2.177 -8.239 1.00 0.00 38 THR A O 17
ATOM 24865 N N . PHE A 1 39 ? 11.581 -4.298 -8.849 1.00 0.00 39 PHE A N 17
ATOM 24866 C CA . PHE A 1 39 ? 10.472 -4.471 -7.928 1.00 0.00 39 PHE A CA 17
ATOM 24867 C C . PHE A 1 39 ? 10.996 -4.591 -6.499 1.00 0.00 39 PHE A C 17
ATOM 24868 O O . PHE A 1 39 ? 10.373 -4.112 -5.550 1.00 0.00 39 PHE A O 17
ATOM 24885 N N . ASN A 1 40 ? 12.158 -5.225 -6.362 1.00 0.00 40 ASN A N 17
ATOM 24886 C CA . ASN A 1 40 ? 12.766 -5.463 -5.058 1.00 0.00 40 ASN A CA 17
ATOM 24887 C C . ASN A 1 40 ? 13.118 -4.146 -4.370 1.00 0.00 40 ASN A C 17
ATOM 24888 O O . ASN A 1 40 ? 12.972 -4.019 -3.159 1.00 0.00 40 ASN A O 17
ATOM 24899 N N . THR A 1 41 ? 13.559 -3.165 -5.150 1.00 0.00 41 THR A N 17
ATOM 24900 C CA . THR A 1 41 ? 13.883 -1.850 -4.612 1.00 0.00 41 THR A CA 17
ATOM 24901 C C . THR A 1 41 ? 12.648 -1.171 -4.013 1.00 0.00 41 THR A C 17
ATOM 24902 O O . THR A 1 41 ? 12.753 -0.425 -3.039 1.00 0.00 41 THR A O 17
ATOM 24913 N N . TRP A 1 42 ? 11.483 -1.444 -4.590 1.00 0.00 42 TRP A N 17
ATOM 24914 C CA . TRP A 1 42 ? 10.230 -0.924 -4.056 1.00 0.00 42 TRP A CA 17
ATOM 24915 C C . TRP A 1 42 ? 9.846 -1.699 -2.800 1.00 0.00 42 TRP A C 17
ATOM 24916 O O . TRP A 1 42 ? 9.458 -1.124 -1.786 1.00 0.00 42 TRP A O 17
ATOM 24937 N N . CYS A 1 43 ? 9.992 -3.015 -2.886 1.00 0.00 43 CYS A N 17
ATOM 24938 C CA . CYS A 1 43 ? 9.621 -3.924 -1.809 1.00 0.00 43 CYS A CA 17
ATOM 24939 C C . CYS A 1 43 ? 10.527 -3.738 -0.593 1.00 0.00 43 CYS A C 17
ATOM 24940 O O . CYS A 1 43 ? 10.118 -3.983 0.543 1.00 0.00 43 CYS A O 17
ATOM 24948 N N . LYS A 1 44 ? 11.759 -3.306 -0.834 1.00 0.00 44 LYS A N 17
ATOM 24949 C CA . LYS A 1 44 ? 12.713 -3.079 0.210 1.00 0.00 44 LYS A CA 17
ATOM 24950 C C . LYS A 1 44 ? 12.553 -1.684 0.812 1.00 0.00 44 LYS A C 17
ATOM 24951 O O . LYS A 1 44 ? 13.256 -1.320 1.759 1.00 0.00 44 LYS A O 17
ATOM 24970 N N . GLY A 1 45 ? 11.628 -0.910 0.258 1.00 0.00 45 GLY A N 17
ATOM 24971 C CA . GLY A 1 45 ? 11.377 0.426 0.767 1.00 0.00 45 GLY A CA 17
ATOM 24972 C C . GLY A 1 45 ? 12.484 1.406 0.437 1.00 0.00 45 GLY A C 17
ATOM 24973 O O . GLY A 1 45 ? 12.742 2.341 1.197 1.00 0.00 45 GLY A O 17
ATOM 24977 N N . ILE A 1 46 ? 13.139 1.202 -0.697 1.00 0.00 46 ILE A N 17
ATOM 24978 C CA . ILE A 1 46 ? 14.230 2.072 -1.103 1.00 0.00 46 ILE A CA 17
ATOM 24979 C C . ILE A 1 46 ? 13.709 3.242 -1.932 1.00 0.00 46 ILE A C 17
ATOM 24980 O O . ILE A 1 46 ? 14.190 4.369 -1.809 1.00 0.00 46 ILE A O 17
ATOM 24996 N N . ALA A 1 47 ? 12.711 2.977 -2.763 1.00 0.00 47 ALA A N 17
ATOM 24997 C CA . ALA A 1 47 ? 12.163 3.998 -3.641 1.00 0.00 47 ALA A CA 17
ATOM 24998 C C . ALA A 1 47 ? 10.718 3.684 -4.005 1.00 0.00 47 ALA A C 17
ATOM 24999 O O . ALA A 1 47 ? 10.259 2.555 -3.828 1.00 0.00 47 ALA A O 17
ATOM 25006 N N . ILE A 1 48 ? 10.015 4.693 -4.502 1.00 0.00 48 ILE A N 17
ATOM 25007 C CA . ILE A 1 48 ? 8.647 4.537 -4.972 1.00 0.00 48 ILE A CA 17
ATOM 25008 C C . ILE A 1 48 ? 8.601 4.717 -6.485 1.00 0.00 48 ILE A C 17
ATOM 25009 O O . ILE A 1 48 ? 9.229 5.628 -7.028 1.00 0.00 48 ILE A O 17
ATOM 25025 N N . PRO A 1 49 ? 7.887 3.829 -7.186 1.00 0.00 49 PRO A N 17
ATOM 25026 C CA . PRO A 1 49 ? 7.740 3.910 -8.640 1.00 0.00 49 PRO A CA 17
ATOM 25027 C C . PRO A 1 49 ? 6.872 5.095 -9.065 1.00 0.00 49 PRO A C 17
ATOM 25028 O O . PRO A 1 49 ? 6.292 5.786 -8.224 1.00 0.00 49 PRO A O 17
ATOM 25039 N N . ARG A 1 50 ? 6.788 5.325 -10.368 1.00 0.00 50 ARG A N 17
ATOM 25040 C CA . ARG A 1 50 ? 5.998 6.431 -10.900 1.00 0.00 50 ARG A CA 17
ATOM 25041 C C . ARG A 1 50 ? 4.503 6.150 -10.712 1.00 0.00 50 ARG A C 17
ATOM 25042 O O . ARG A 1 50 ? 4.107 4.995 -10.551 1.00 0.00 50 ARG A O 17
ATOM 25063 N N . MET A 1 51 ? 3.691 7.207 -10.746 1.00 0.00 51 MET A N 17
ATOM 25064 C CA . MET A 1 51 ? 2.258 7.117 -10.428 1.00 0.00 51 MET A CA 17
ATOM 25065 C C . MET A 1 51 ? 1.551 6.009 -11.209 1.00 0.00 51 MET A C 17
ATOM 25066 O O . MET A 1 51 ? 0.779 5.237 -10.640 1.00 0.00 51 MET A O 17
ATOM 25080 N N . GLY A 1 52 ? 1.815 5.933 -12.507 1.00 0.00 52 GLY A N 17
ATOM 25081 C CA . GLY A 1 52 ? 1.187 4.917 -13.335 1.00 0.00 52 GLY A CA 17
ATOM 25082 C C . GLY A 1 52 ? 1.534 3.507 -12.892 1.00 0.00 52 GLY A C 17
ATOM 25083 O O . GLY A 1 52 ? 0.683 2.619 -12.895 1.00 0.00 52 GLY A O 17
ATOM 25087 N N . LYS A 1 53 ? 2.783 3.309 -12.498 1.00 0.00 53 LYS A N 17
ATOM 25088 C CA . LYS A 1 53 ? 3.248 2.012 -12.029 1.00 0.00 53 LYS A CA 17
ATOM 25089 C C . LYS A 1 53 ? 2.704 1.704 -10.634 1.00 0.00 53 LYS A C 17
ATOM 25090 O O . LYS A 1 53 ? 2.492 0.542 -10.285 1.00 0.00 53 LYS A O 17
ATOM 25109 N N . VAL A 1 54 ? 2.464 2.749 -9.849 1.00 0.00 54 VAL A N 17
ATOM 25110 C CA . VAL A 1 54 ? 1.809 2.600 -8.554 1.00 0.00 54 VAL A CA 17
ATOM 25111 C C . VAL A 1 54 ? 0.373 2.125 -8.757 1.00 0.00 54 VAL A C 17
ATOM 25112 O O . VAL A 1 54 ? -0.121 1.255 -8.035 1.00 0.00 54 VAL A O 17
ATOM 25125 N N . GLN A 1 55 ? -0.287 2.691 -9.761 1.00 0.00 55 GLN A N 17
ATOM 25126 C CA . GLN A 1 55 ? -1.637 2.282 -10.118 1.00 0.00 55 GLN A CA 17
ATOM 25127 C C . GLN A 1 55 ? -1.661 0.829 -10.578 1.00 0.00 55 GLN A C 17
ATOM 25128 O O . GLN A 1 55 ? -2.615 0.109 -10.312 1.00 0.00 55 GLN A O 17
ATOM 25142 N N . ALA A 1 56 ? -0.600 0.402 -11.257 1.00 0.00 56 ALA A N 17
ATOM 25143 C CA . ALA A 1 56 ? -0.482 -0.986 -11.699 1.00 0.00 56 ALA A CA 17
ATOM 25144 C C . ALA A 1 56 ? -0.414 -1.931 -10.501 1.00 0.00 56 ALA A C 17
ATOM 25145 O O . ALA A 1 56 ? -0.952 -3.041 -10.539 1.00 0.00 56 ALA A O 17
ATOM 25152 N N . LEU A 1 57 ? 0.244 -1.476 -9.438 1.00 0.00 57 LEU A N 17
ATOM 25153 C CA . LEU A 1 57 ? 0.322 -2.235 -8.197 1.00 0.00 57 LEU A CA 17
ATOM 25154 C C . LEU A 1 57 ? -1.063 -2.382 -7.576 1.00 0.00 57 LEU A C 17
ATOM 25155 O O . LEU A 1 57 ? -1.506 -3.491 -7.271 1.00 0.00 57 LEU A O 17
ATOM 25171 N N . ALA A 1 58 ? -1.751 -1.255 -7.417 1.00 0.00 58 ALA A N 17
ATOM 25172 C CA . ALA A 1 58 ? -3.086 -1.242 -6.829 1.00 0.00 58 ALA A CA 17
ATOM 25173 C C . ALA A 1 58 ? -4.070 -2.015 -7.701 1.00 0.00 58 ALA A C 17
ATOM 25174 O O . ALA A 1 58 ? -4.963 -2.695 -7.199 1.00 0.00 58 ALA A O 17
ATOM 25181 N N . ASP A 1 59 ? -3.882 -1.914 -9.009 1.00 0.00 59 ASP A N 17
ATOM 25182 C CA . ASP A 1 59 ? -4.724 -2.599 -9.984 1.00 0.00 59 ASP A CA 17
ATOM 25183 C C . ASP A 1 59 ? -4.656 -4.104 -9.800 1.00 0.00 59 ASP A C 17
ATOM 25184 O O . ASP A 1 59 ? -5.680 -4.786 -9.779 1.00 0.00 59 ASP A O 17
ATOM 25193 N N . TYR A 1 60 ? -3.441 -4.612 -9.643 1.00 0.00 60 TYR A N 17
ATOM 25194 C CA . TYR A 1 60 ? -3.215 -6.048 -9.551 1.00 0.00 60 TYR A CA 17
ATOM 25195 C C . TYR A 1 60 ? -3.811 -6.619 -8.267 1.00 0.00 60 TYR A C 17
ATOM 25196 O O . TYR A 1 60 ? -4.241 -7.772 -8.234 1.00 0.00 60 TYR A O 17
ATOM 25214 N N . PHE A 1 61 ? -3.836 -5.813 -7.213 1.00 0.00 61 PHE A N 17
ATOM 25215 C CA . PHE A 1 61 ? -4.441 -6.229 -5.952 1.00 0.00 61 PHE A CA 17
ATOM 25216 C C . PHE A 1 61 ? -5.923 -5.866 -5.920 1.00 0.00 61 PHE A C 17
ATOM 25217 O O . PHE A 1 61 ? -6.643 -6.223 -4.984 1.00 0.00 61 PHE A O 17
ATOM 25234 N N . ASN A 1 62 ? -6.359 -5.166 -6.962 1.00 0.00 62 ASN A N 17
ATOM 25235 C CA . ASN A 1 62 ? -7.738 -4.695 -7.096 1.00 0.00 62 ASN A CA 17
ATOM 25236 C C . ASN A 1 62 ? -8.114 -3.784 -5.925 1.00 0.00 62 ASN A C 17
ATOM 25237 O O . ASN A 1 62 ? -9.120 -3.991 -5.243 1.00 0.00 62 ASN A O 17
ATOM 25248 N N . ILE A 1 63 ? -7.276 -2.778 -5.697 1.00 0.00 63 ILE A N 17
ATOM 25249 C CA . ILE A 1 63 ? -7.495 -1.802 -4.636 1.00 0.00 63 ILE A CA 17
ATOM 25250 C C . ILE A 1 63 ? -7.225 -0.393 -5.155 1.00 0.00 63 ILE A C 17
ATOM 25251 O O . ILE A 1 63 ? -7.035 -0.191 -6.357 1.00 0.00 63 ILE A O 17
ATOM 25267 N N . ASN A 1 64 ? -7.216 0.574 -4.255 1.00 0.00 64 ASN A N 17
ATOM 25268 C CA . ASN A 1 64 ? -6.899 1.950 -4.607 1.00 0.00 64 ASN A CA 17
ATOM 25269 C C . ASN A 1 64 ? -5.477 2.267 -4.187 1.00 0.00 64 ASN A C 17
ATOM 25270 O O . ASN A 1 64 ? -4.909 1.585 -3.333 1.00 0.00 64 ASN A O 17
ATOM 25281 N N . LYS A 1 65 ? -4.894 3.299 -4.779 1.00 0.00 65 LYS A N 17
ATOM 25282 C CA . LYS A 1 65 ? -3.569 3.744 -4.371 1.00 0.00 65 LYS A CA 17
ATOM 25283 C C . LYS A 1 65 ? -3.633 4.283 -2.948 1.00 0.00 65 LYS A C 17
ATOM 25284 O O . LYS A 1 65 ? -2.660 4.220 -2.208 1.00 0.00 65 LYS A O 17
ATOM 25303 N N . SER A 1 66 ? -4.800 4.805 -2.580 1.00 0.00 66 SER A N 17
ATOM 25304 C CA . SER A 1 66 ? -5.045 5.329 -1.245 1.00 0.00 66 SER A CA 17
ATOM 25305 C C . SER A 1 66 ? -4.834 4.250 -0.176 1.00 0.00 66 SER A C 17
ATOM 25306 O O . SER A 1 66 ? -4.526 4.555 0.978 1.00 0.00 66 SER A O 17
ATOM 25314 N N . ASP A 1 67 ? -4.997 2.991 -0.567 1.00 0.00 67 ASP A N 17
ATOM 25315 C CA . ASP A 1 67 ? -4.814 1.874 0.355 1.00 0.00 67 ASP A CA 17
ATOM 25316 C C . ASP A 1 67 ? -3.332 1.622 0.596 1.00 0.00 67 ASP A C 17
ATOM 25317 O O . ASP A 1 67 ? -2.950 1.046 1.609 1.00 0.00 67 ASP A O 17
ATOM 25326 N N . LEU A 1 68 ? -2.513 2.032 -0.369 1.00 0.00 68 LEU A N 17
ATOM 25327 C CA . LEU A 1 68 ? -1.064 1.873 -0.283 1.00 0.00 68 LEU A CA 17
ATOM 25328 C C . LEU A 1 68 ? -0.400 3.128 0.275 1.00 0.00 68 LEU A C 17
ATOM 25329 O O . LEU A 1 68 ? 0.501 3.050 1.109 1.00 0.00 68 LEU A O 17
ATOM 25345 N N . ILE A 1 69 ? -0.845 4.283 -0.203 1.00 0.00 69 ILE A N 17
ATOM 25346 C CA . ILE A 1 69 ? -0.238 5.557 0.158 1.00 0.00 69 ILE A CA 17
ATOM 25347 C C . ILE A 1 69 ? -0.530 5.917 1.614 1.00 0.00 69 ILE A C 17
ATOM 25348 O O . ILE A 1 69 ? 0.374 6.304 2.356 1.00 0.00 69 ILE A O 17
ATOM 25364 N N . GLU A 1 70 ? -1.784 5.793 2.026 1.00 0.00 70 GLU A N 17
ATOM 25365 C CA . GLU A 1 70 ? -2.155 6.084 3.391 1.00 0.00 70 GLU A CA 17
ATOM 25366 C C . GLU A 1 70 ? -1.845 4.895 4.289 1.00 0.00 70 GLU A C 17
ATOM 25367 O O . GLU A 1 70 ? -1.752 3.756 3.826 1.00 0.00 70 GLU A O 17
ATOM 25379 N N . ASP A 1 71 ? -1.693 5.164 5.570 1.00 0.00 71 ASP A N 17
ATOM 25380 C CA . ASP A 1 71 ? -1.358 4.127 6.533 1.00 0.00 71 ASP A CA 17
ATOM 25381 C C . ASP A 1 71 ? -2.616 3.581 7.190 1.00 0.00 71 ASP A C 17
ATOM 25382 O O . ASP A 1 71 ? -3.478 4.343 7.630 1.00 0.00 71 ASP A O 17
ATOM 25391 N N . LYS A 1 72 ? -2.715 2.262 7.256 1.00 0.00 72 LYS A N 17
ATOM 25392 C CA . LYS A 1 72 ? -3.883 1.615 7.832 1.00 0.00 72 LYS A CA 17
ATOM 25393 C C . LYS A 1 72 ? -3.676 1.347 9.313 1.00 0.00 72 LYS A C 17
ATOM 25394 O O . LYS A 1 72 ? -4.585 0.891 10.006 1.00 0.00 72 LYS A O 17
ATOM 25413 N N . LYS A 1 73 ? -2.470 1.627 9.799 1.00 0.00 73 LYS A N 17
ATOM 25414 C CA . LYS A 1 73 ? -2.198 1.545 11.221 1.00 0.00 73 LYS A CA 17
ATOM 25415 C C . LYS A 1 73 ? -2.580 2.868 11.877 1.00 0.00 73 LYS A C 17
ATOM 25416 O O . LYS A 1 73 ? -2.404 3.083 13.078 1.00 0.00 73 LYS A O 17
ATOM 25435 N N . LEU A 1 74 ? -3.136 3.741 11.064 1.00 0.00 74 LEU A N 17
ATOM 25436 C CA . LEU A 1 74 ? -3.695 4.980 11.531 1.00 0.00 74 LEU A CA 17
ATOM 25437 C C . LEU A 1 74 ? -5.178 4.790 11.793 1.00 0.00 74 LEU A C 17
ATOM 25438 O O . LEU A 1 74 ? -6.016 5.096 10.944 1.00 0.00 74 LEU A O 17
ATOM 25454 N N . ASN A 1 75 ? -5.490 4.220 12.944 1.00 0.00 75 ASN A N 17
ATOM 25455 C CA . ASN A 1 75 ? -6.869 3.998 13.336 1.00 0.00 75 ASN A CA 17
ATOM 25456 C C . ASN A 1 75 ? -7.574 5.333 13.498 1.00 0.00 75 ASN A C 17
ATOM 25457 O O . ASN A 1 75 ? -7.265 6.102 14.415 1.00 0.00 75 ASN A O 17
ATOM 25468 N N . ILE A 1 76 ? -8.491 5.608 12.585 1.00 0.00 76 ILE A N 17
ATOM 25469 C CA . ILE A 1 76 ? -9.198 6.879 12.552 1.00 0.00 76 ILE A CA 17
ATOM 25470 C C . ILE A 1 76 ? -9.900 7.133 13.876 1.00 0.00 76 ILE A C 17
ATOM 25471 O O . ILE A 1 76 ? -10.574 6.253 14.414 1.00 0.00 76 ILE A O 17
ATOM 25487 N N . ASP A 1 77 ? -9.747 8.341 14.387 1.00 0.00 77 ASP A N 17
ATOM 25488 C CA . ASP A 1 77 ? -10.258 8.690 15.687 1.00 0.00 77 ASP A CA 17
ATOM 25489 C C . ASP A 1 77 ? -11.221 9.849 15.551 1.00 0.00 77 ASP A C 17
ATOM 25490 O O . ASP A 1 77 ? -10.836 10.958 15.175 1.00 0.00 77 ASP A O 17
ATOM 25499 N N . THR A 1 78 ? -12.478 9.549 15.797 1.00 0.00 78 THR A N 17
ATOM 25500 C CA . THR A 1 78 ? -13.550 10.537 15.781 1.00 0.00 78 THR A CA 17
ATOM 25501 C C . THR A 1 78 ? -13.210 11.748 16.654 1.00 0.00 78 THR A C 17
ATOM 25502 O O . THR A 1 78 ? -12.343 11.683 17.527 1.00 0.00 78 THR A O 17
ATOM 25513 N N . VAL A 1 79 ? -13.896 12.849 16.402 1.00 0.00 79 VAL A N 17
ATOM 25514 C CA . VAL A 1 79 ? -13.755 14.045 17.211 1.00 0.00 79 VAL A CA 17
ATOM 25515 C C . VAL A 1 79 ? -14.966 14.186 18.138 1.00 0.00 79 VAL A C 17
ATOM 25516 O O . VAL A 1 79 ? -15.991 14.772 17.782 1.00 0.00 79 VAL A O 17
ATOM 25529 N N . PRO A 1 80 ? -14.885 13.575 19.331 1.00 0.00 80 PRO A N 17
ATOM 25530 C CA . PRO A 1 80 ? -16.015 13.486 20.257 1.00 0.00 80 PRO A CA 17
ATOM 25531 C C . PRO A 1 80 ? -16.420 14.844 20.819 1.00 0.00 80 PRO A C 17
ATOM 25532 O O . PRO A 1 80 ? -15.663 15.816 20.739 1.00 0.00 80 PRO A O 17
ATOM 25543 N N . ILE A 1 81 ? -17.616 14.898 21.387 1.00 0.00 81 ILE A N 17
ATOM 25544 C CA . ILE A 1 81 ? -18.104 16.104 22.037 1.00 0.00 81 ILE A CA 17
ATOM 25545 C C . ILE A 1 81 ? -17.222 16.451 23.236 1.00 0.00 81 ILE A C 17
ATOM 25546 O O . ILE A 1 81 ? -16.763 15.566 23.961 1.00 0.00 81 ILE A O 17
ATOM 25562 N N . GLU A 1 82 ? -16.960 17.732 23.421 1.00 0.00 82 GLU A N 17
ATOM 25563 C CA . GLU A 1 82 ? -16.071 18.176 24.482 1.00 0.00 82 GLU A CA 17
ATOM 25564 C C . GLU A 1 82 ? -16.858 18.521 25.743 1.00 0.00 82 GLU A C 17
ATOM 25565 O O . GLU A 1 82 ? -18.084 18.648 25.702 1.00 0.00 82 GLU A O 17
ATOM 25577 N N . SER A 1 83 ? -16.155 18.653 26.859 1.00 0.00 83 SER A N 17
ATOM 25578 C CA . SER A 1 83 ? -16.797 18.879 28.144 1.00 0.00 83 SER A CA 17
ATOM 25579 C C . SER A 1 83 ? -16.465 20.275 28.670 1.00 0.00 83 SER A C 17
ATOM 25580 O O . SER A 1 83 ? -15.303 20.579 28.959 1.00 0.00 83 SER A O 17
ATOM 25588 N N . GLY A 1 84 ? -17.488 21.120 28.776 1.00 0.00 84 GLY A N 17
ATOM 25589 C CA . GLY A 1 84 ? -17.297 22.488 29.226 1.00 0.00 84 GLY A CA 17
ATOM 25590 C C . GLY A 1 84 ? -16.591 23.322 28.182 1.00 0.00 84 GLY A C 17
ATOM 25591 O O . GLY A 1 84 ? -17.224 24.009 27.380 1.00 0.00 84 GLY A O 17
ATOM 25595 N N . TYR A 1 85 ? -15.275 23.264 28.206 1.00 0.00 85 TYR A N 17
ATOM 25596 C CA . TYR A 1 85 ? -14.453 23.849 27.167 1.00 0.00 85 TYR A CA 17
ATOM 25597 C C . TYR A 1 85 ? -13.183 23.025 27.014 1.00 0.00 85 TYR A C 17
ATOM 25598 O O . TYR A 1 85 ? -12.341 22.972 27.912 1.00 0.00 85 TYR A O 17
ATOM 25616 N N . THR A 1 86 ? -13.080 22.330 25.896 1.00 0.00 86 THR A N 17
ATOM 25617 C CA . THR A 1 86 ? -11.947 21.461 25.638 1.00 0.00 86 THR A CA 17
ATOM 25618 C C . THR A 1 86 ? -11.362 21.751 24.262 1.00 0.00 86 THR A C 17
ATOM 25619 O O . THR A 1 86 ? -12.101 21.961 23.300 1.00 0.00 86 THR A O 17
ATOM 25630 N N . LEU A 1 87 ? -10.041 21.774 24.178 1.00 0.00 87 LEU A N 17
ATOM 25631 C CA . LEU A 1 87 ? -9.360 22.031 22.920 1.00 0.00 87 LEU A CA 17
ATOM 25632 C C . LEU A 1 87 ? -9.387 20.801 22.020 1.00 0.00 87 LEU A C 17
ATOM 25633 O O . LEU A 1 87 ? -8.491 19.959 22.067 1.00 0.00 87 LEU A O 17
ATOM 25649 N N . GLU A 1 88 ? -10.447 20.687 21.239 1.00 0.00 88 GLU A N 17
ATOM 25650 C CA . GLU A 1 88 ? -10.543 19.658 20.220 1.00 0.00 88 GLU A CA 17
ATOM 25651 C C . GLU A 1 88 ? -10.347 20.295 18.849 1.00 0.00 88 GLU A C 17
ATOM 25652 O O . GLU A 1 88 ? -9.844 21.419 18.756 1.00 0.00 88 GLU A O 17
ATOM 25664 N N . HIS A 1 89 ? -10.714 19.596 17.786 1.00 0.00 89 HIS A N 17
ATOM 25665 C CA . HIS A 1 89 ? -10.432 20.094 16.448 1.00 0.00 89 HIS A CA 17
ATOM 25666 C C . HIS A 1 89 ? -11.672 20.056 15.561 1.00 0.00 89 HIS A C 17
ATOM 25667 O O . HIS A 1 89 ? -12.165 18.986 15.206 1.00 0.00 89 HIS A O 17
ATOM 25682 N N . HIS A 1 90 ? -12.161 21.233 15.194 1.00 0.00 90 HIS A N 17
ATOM 25683 C CA . HIS A 1 90 ? -13.290 21.344 14.282 1.00 0.00 90 HIS A CA 17
ATOM 25684 C C . HIS A 1 90 ? -12.781 21.431 12.852 1.00 0.00 90 HIS A C 17
ATOM 25685 O O . HIS A 1 90 ? -12.079 22.379 12.493 1.00 0.00 90 HIS A O 17
ATOM 25700 N N . HIS A 1 91 ? -13.115 20.441 12.040 1.00 0.00 91 HIS A N 17
ATOM 25701 C CA . HIS A 1 91 ? -12.667 20.412 10.656 1.00 0.00 91 HIS A CA 17
ATOM 25702 C C . HIS A 1 91 ? -13.837 20.102 9.735 1.00 0.00 91 HIS A C 17
ATOM 25703 O O . HIS A 1 91 ? -14.221 18.946 9.569 1.00 0.00 91 HIS A O 17
ATOM 25718 N N . HIS A 1 92 ? -14.407 21.145 9.158 1.00 0.00 92 HIS A N 17
ATOM 25719 C CA . HIS A 1 92 ? -15.579 21.012 8.306 1.00 0.00 92 HIS A CA 17
ATOM 25720 C C . HIS A 1 92 ? -15.144 20.756 6.866 1.00 0.00 92 HIS A C 17
ATOM 25721 O O . HIS A 1 92 ? -14.135 21.292 6.414 1.00 0.00 92 HIS A O 17
ATOM 25736 N N . HIS A 1 93 ? -15.907 19.947 6.147 1.00 0.00 93 HIS A N 17
ATOM 25737 C CA . HIS A 1 93 ? -15.566 19.575 4.773 1.00 0.00 93 HIS A CA 17
ATOM 25738 C C . HIS A 1 93 ? -16.023 20.654 3.777 1.00 0.00 93 HIS A C 17
ATOM 25739 O O . HIS A 1 93 ? -16.304 20.372 2.610 1.00 0.00 93 HIS A O 17
ATOM 25754 N N . HIS A 1 94 ? -16.059 21.897 4.243 1.00 0.00 94 HIS A N 17
ATOM 25755 C CA . HIS A 1 94 ? -16.431 23.034 3.407 1.00 0.00 94 HIS A CA 17
ATOM 25756 C C . HIS A 1 94 ? -16.197 24.331 4.169 1.00 0.00 94 HIS A C 17
ATOM 25757 O O . HIS A 1 94 ? -16.934 24.579 5.145 1.00 0.00 94 HIS A O 17
ATOM 25773 N N . MET A 1 1 ? 15.016 16.289 6.638 1.00 0.00 1 MET A N 18
ATOM 25774 C CA . MET A 1 1 ? 15.427 14.891 6.377 1.00 0.00 1 MET A CA 18
ATOM 25775 C C . MET A 1 1 ? 14.958 14.456 4.996 1.00 0.00 1 MET A C 18
ATOM 25776 O O . MET A 1 1 ? 13.964 14.969 4.485 1.00 0.00 1 MET A O 18
ATOM 25792 N N . VAL A 1 2 ? 15.672 13.512 4.393 1.00 0.00 2 VAL A N 18
ATOM 25793 C CA . VAL A 1 2 ? 15.342 13.046 3.053 1.00 0.00 2 VAL A CA 18
ATOM 25794 C C . VAL A 1 2 ? 14.909 11.580 3.066 1.00 0.00 2 VAL A C 18
ATOM 25795 O O . VAL A 1 2 ? 14.806 10.945 2.014 1.00 0.00 2 VAL A O 18
ATOM 25808 N N . LYS A 1 3 ? 14.646 11.045 4.255 1.00 0.00 3 LYS A N 18
ATOM 25809 C CA . LYS A 1 3 ? 14.242 9.650 4.373 1.00 0.00 3 LYS A CA 18
ATOM 25810 C C . LYS A 1 3 ? 12.806 9.459 3.903 1.00 0.00 3 LYS A C 18
ATOM 25811 O O . LYS A 1 3 ? 12.531 8.575 3.094 1.00 0.00 3 LYS A O 18
ATOM 25830 N N . ASP A 1 4 ? 11.912 10.311 4.410 1.00 0.00 4 ASP A N 18
ATOM 25831 C CA . ASP A 1 4 ? 10.472 10.210 4.153 1.00 0.00 4 ASP A CA 18
ATOM 25832 C C . ASP A 1 4 ? 9.902 8.909 4.707 1.00 0.00 4 ASP A C 18
ATOM 25833 O O . ASP A 1 4 ? 10.199 7.819 4.207 1.00 0.00 4 ASP A O 18
ATOM 25842 N N . LYS A 1 5 ? 9.070 9.022 5.734 1.00 0.00 5 LYS A N 18
ATOM 25843 C CA . LYS A 1 5 ? 8.389 7.860 6.297 1.00 0.00 5 LYS A CA 18
ATOM 25844 C C . LYS A 1 5 ? 7.541 7.185 5.223 1.00 0.00 5 LYS A C 18
ATOM 25845 O O . LYS A 1 5 ? 7.322 5.977 5.259 1.00 0.00 5 LYS A O 18
ATOM 25864 N N . GLN A 1 6 ? 7.102 7.986 4.256 1.00 0.00 6 GLN A N 18
ATOM 25865 C CA . GLN A 1 6 ? 6.264 7.520 3.156 1.00 0.00 6 GLN A CA 18
ATOM 25866 C C . GLN A 1 6 ? 6.921 6.362 2.400 1.00 0.00 6 GLN A C 18
ATOM 25867 O O . GLN A 1 6 ? 6.246 5.433 1.962 1.00 0.00 6 GLN A O 18
ATOM 25881 N N . LYS A 1 7 ? 8.242 6.405 2.272 1.00 0.00 7 LYS A N 18
ATOM 25882 C CA . LYS A 1 7 ? 8.969 5.354 1.571 1.00 0.00 7 LYS A CA 18
ATOM 25883 C C . LYS A 1 7 ? 8.882 4.033 2.335 1.00 0.00 7 LYS A C 18
ATOM 25884 O O . LYS A 1 7 ? 8.791 2.959 1.738 1.00 0.00 7 LYS A O 18
ATOM 25903 N N . ALA A 1 8 ? 8.888 4.125 3.661 1.00 0.00 8 ALA A N 18
ATOM 25904 C CA . ALA A 1 8 ? 8.733 2.950 4.510 1.00 0.00 8 ALA A CA 18
ATOM 25905 C C . ALA A 1 8 ? 7.280 2.497 4.535 1.00 0.00 8 ALA A C 18
ATOM 25906 O O . ALA A 1 8 ? 6.997 1.301 4.613 1.00 0.00 8 ALA A O 18
ATOM 25913 N N . ILE A 1 9 ? 6.362 3.462 4.462 1.00 0.00 9 ILE A N 18
ATOM 25914 C CA . ILE A 1 9 ? 4.931 3.168 4.421 1.00 0.00 9 ILE A CA 18
ATOM 25915 C C . ILE A 1 9 ? 4.603 2.322 3.200 1.00 0.00 9 ILE A C 18
ATOM 25916 O O . ILE A 1 9 ? 3.964 1.274 3.311 1.00 0.00 9 ILE A O 18
ATOM 25932 N N . PHE A 1 10 ? 5.064 2.781 2.039 1.00 0.00 10 PHE A N 18
ATOM 25933 C CA . PHE A 1 10 ? 4.869 2.065 0.785 1.00 0.00 10 PHE A CA 18
ATOM 25934 C C . PHE A 1 10 ? 5.375 0.630 0.912 1.00 0.00 10 PHE A C 18
ATOM 25935 O O . PHE A 1 10 ? 4.702 -0.316 0.504 1.00 0.00 10 PHE A O 18
ATOM 25952 N N . SER A 1 11 ? 6.557 0.481 1.499 1.00 0.00 11 SER A N 18
ATOM 25953 C CA . SER A 1 11 ? 7.149 -0.830 1.722 1.00 0.00 11 SER A CA 18
ATOM 25954 C C . SER A 1 11 ? 6.261 -1.682 2.630 1.00 0.00 11 SER A C 18
ATOM 25955 O O . SER A 1 11 ? 5.907 -2.812 2.284 1.00 0.00 11 SER A O 18
ATOM 25963 N N . GLU A 1 12 ? 5.902 -1.125 3.782 1.00 0.00 12 GLU A N 18
ATOM 25964 C CA . GLU A 1 12 ? 5.102 -1.834 4.778 1.00 0.00 12 GLU A CA 18
ATOM 25965 C C . GLU A 1 12 ? 3.755 -2.271 4.206 1.00 0.00 12 GLU A C 18
ATOM 25966 O O . GLU A 1 12 ? 3.393 -3.445 4.268 1.00 0.00 12 GLU A O 18
ATOM 25978 N N . ASN A 1 13 ? 3.027 -1.321 3.641 1.00 0.00 13 ASN A N 18
ATOM 25979 C CA . ASN A 1 13 ? 1.681 -1.575 3.142 1.00 0.00 13 ASN A CA 18
ATOM 25980 C C . ASN A 1 13 ? 1.690 -2.565 1.987 1.00 0.00 13 ASN A C 18
ATOM 25981 O O . ASN A 1 13 ? 0.878 -3.492 1.946 1.00 0.00 13 ASN A O 18
ATOM 25992 N N . LEU A 1 14 ? 2.624 -2.383 1.059 1.00 0.00 14 LEU A N 18
ATOM 25993 C CA . LEU A 1 14 ? 2.732 -3.263 -0.100 1.00 0.00 14 LEU A CA 18
ATOM 25994 C C . LEU A 1 14 ? 3.015 -4.697 0.341 1.00 0.00 14 LEU A C 18
ATOM 25995 O O . LEU A 1 14 ? 2.342 -5.630 -0.096 1.00 0.00 14 LEU A O 18
ATOM 26011 N N . ASN A 1 15 ? 3.987 -4.854 1.238 1.00 0.00 15 ASN A N 18
ATOM 26012 C CA . ASN A 1 15 ? 4.396 -6.175 1.724 1.00 0.00 15 ASN A CA 18
ATOM 26013 C C . ASN A 1 15 ? 3.234 -6.930 2.357 1.00 0.00 15 ASN A C 18
ATOM 26014 O O . ASN A 1 15 ? 3.129 -8.150 2.217 1.00 0.00 15 ASN A O 18
ATOM 26025 N N . SER A 1 16 ? 2.358 -6.198 3.037 1.00 0.00 16 SER A N 18
ATOM 26026 C CA . SER A 1 16 ? 1.206 -6.795 3.697 1.00 0.00 16 SER A CA 18
ATOM 26027 C C . SER A 1 16 ? 0.289 -7.480 2.682 1.00 0.00 16 SER A C 18
ATOM 26028 O O . SER A 1 16 ? -0.190 -8.591 2.915 1.00 0.00 16 SER A O 18
ATOM 26036 N N . TYR A 1 17 ? 0.071 -6.827 1.544 1.00 0.00 17 TYR A N 18
ATOM 26037 C CA . TYR A 1 17 ? -0.795 -7.377 0.506 1.00 0.00 17 TYR A CA 18
ATOM 26038 C C . TYR A 1 17 ? -0.080 -8.466 -0.286 1.00 0.00 17 TYR A C 18
ATOM 26039 O O . TYR A 1 17 ? -0.691 -9.468 -0.661 1.00 0.00 17 TYR A O 18
ATOM 26057 N N . ILE A 1 18 ? 1.214 -8.274 -0.525 1.00 0.00 18 ILE A N 18
ATOM 26058 C CA . ILE A 1 18 ? 2.016 -9.254 -1.261 1.00 0.00 18 ILE A CA 18
ATOM 26059 C C . ILE A 1 18 ? 1.974 -10.618 -0.575 1.00 0.00 18 ILE A C 18
ATOM 26060 O O . ILE A 1 18 ? 1.687 -11.633 -1.209 1.00 0.00 18 ILE A O 18
ATOM 26076 N N . ALA A 1 19 ? 2.234 -10.631 0.729 1.00 0.00 19 ALA A N 18
ATOM 26077 C CA . ALA A 1 19 ? 2.265 -11.874 1.496 1.00 0.00 19 ALA A CA 18
ATOM 26078 C C . ALA A 1 19 ? 0.888 -12.536 1.546 1.00 0.00 19 ALA A C 18
ATOM 26079 O O . ALA A 1 19 ? 0.775 -13.763 1.537 1.00 0.00 19 ALA A O 18
ATOM 26086 N N . LYS A 1 20 ? -0.158 -11.718 1.581 1.00 0.00 20 LYS A N 18
ATOM 26087 C CA . LYS A 1 20 ? -1.516 -12.226 1.671 1.00 0.00 20 LYS A CA 18
ATOM 26088 C C . LYS A 1 20 ? -2.028 -12.715 0.317 1.00 0.00 20 LYS A C 18
ATOM 26089 O O . LYS A 1 20 ? -2.896 -13.588 0.252 1.00 0.00 20 LYS A O 18
ATOM 26108 N N . SER A 1 21 ? -1.490 -12.162 -0.759 1.00 0.00 21 SER A N 18
ATOM 26109 C CA . SER A 1 21 ? -1.806 -12.642 -2.095 1.00 0.00 21 SER A CA 18
ATOM 26110 C C . SER A 1 21 ? -1.009 -13.916 -2.377 1.00 0.00 21 SER A C 18
ATOM 26111 O O . SER A 1 21 ? -1.473 -14.823 -3.072 1.00 0.00 21 SER A O 18
ATOM 26119 N N . GLU A 1 22 ? 0.194 -13.959 -1.810 1.00 0.00 22 GLU A N 18
ATOM 26120 C CA . GLU A 1 22 ? 1.087 -15.112 -1.894 1.00 0.00 22 GLU A CA 18
ATOM 26121 C C . GLU A 1 22 ? 1.543 -15.357 -3.333 1.00 0.00 22 GLU A C 18
ATOM 26122 O O . GLU A 1 22 ? 1.843 -16.484 -3.731 1.00 0.00 22 GLU A O 18
ATOM 26134 N N . LYS A 1 23 ? 1.598 -14.294 -4.114 1.00 0.00 23 LYS A N 18
ATOM 26135 C CA . LYS A 1 23 ? 2.253 -14.339 -5.403 1.00 0.00 23 LYS A CA 18
ATOM 26136 C C . LYS A 1 23 ? 3.665 -13.806 -5.238 1.00 0.00 23 LYS A C 18
ATOM 26137 O O . LYS A 1 23 ? 3.899 -12.910 -4.425 1.00 0.00 23 LYS A O 18
ATOM 26156 N N . THR A 1 24 ? 4.607 -14.360 -5.983 1.00 0.00 24 THR A N 18
ATOM 26157 C CA . THR A 1 24 ? 6.002 -13.990 -5.809 1.00 0.00 24 THR A CA 18
ATOM 26158 C C . THR A 1 24 ? 6.252 -12.584 -6.333 1.00 0.00 24 THR A C 18
ATOM 26159 O O . THR A 1 24 ? 5.501 -12.083 -7.175 1.00 0.00 24 THR A O 18
ATOM 26170 N N . GLN A 1 25 ? 7.300 -11.945 -5.827 1.00 0.00 25 GLN A N 18
ATOM 26171 C CA . GLN A 1 25 ? 7.673 -10.615 -6.281 1.00 0.00 25 GLN A CA 18
ATOM 26172 C C . GLN A 1 25 ? 7.928 -10.634 -7.776 1.00 0.00 25 GLN A C 18
ATOM 26173 O O . GLN A 1 25 ? 7.618 -9.681 -8.489 1.00 0.00 25 GLN A O 18
ATOM 26187 N N . LEU A 1 26 ? 8.486 -11.743 -8.236 1.00 0.00 26 LEU A N 18
ATOM 26188 C CA . LEU A 1 26 ? 8.749 -11.964 -9.634 1.00 0.00 26 LEU A CA 18
ATOM 26189 C C . LEU A 1 26 ? 7.450 -11.948 -10.438 1.00 0.00 26 LEU A C 18
ATOM 26190 O O . LEU A 1 26 ? 7.334 -11.249 -11.445 1.00 0.00 26 LEU A O 18
ATOM 26206 N N . GLU A 1 27 ? 6.475 -12.716 -9.964 1.00 0.00 27 GLU A N 18
ATOM 26207 C CA . GLU A 1 27 ? 5.163 -12.795 -10.588 1.00 0.00 27 GLU A CA 18
ATOM 26208 C C . GLU A 1 27 ? 4.461 -11.441 -10.601 1.00 0.00 27 GLU A C 18
ATOM 26209 O O . GLU A 1 27 ? 3.865 -11.048 -11.608 1.00 0.00 27 GLU A O 18
ATOM 26221 N N . ILE A 1 28 ? 4.537 -10.726 -9.488 1.00 0.00 28 ILE A N 18
ATOM 26222 C CA . ILE A 1 28 ? 3.929 -9.408 -9.392 1.00 0.00 28 ILE A CA 18
ATOM 26223 C C . ILE A 1 28 ? 4.604 -8.430 -10.353 1.00 0.00 28 ILE A C 18
ATOM 26224 O O . ILE A 1 28 ? 3.930 -7.714 -11.092 1.00 0.00 28 ILE A O 18
ATOM 26240 N N . ALA A 1 29 ? 5.934 -8.421 -10.354 1.00 0.00 29 ALA A N 18
ATOM 26241 C CA . ALA A 1 29 ? 6.702 -7.557 -11.250 1.00 0.00 29 ALA A CA 18
ATOM 26242 C C . ALA A 1 29 ? 6.381 -7.871 -12.707 1.00 0.00 29 ALA A C 18
ATOM 26243 O O . ALA A 1 29 ? 6.251 -6.965 -13.534 1.00 0.00 29 ALA A O 18
ATOM 26250 N N . LYS A 1 30 ? 6.243 -9.160 -13.005 1.00 0.00 30 LYS A N 18
ATOM 26251 C CA . LYS A 1 30 ? 5.850 -9.619 -14.334 1.00 0.00 30 LYS A CA 18
ATOM 26252 C C . LYS A 1 30 ? 4.494 -9.037 -14.725 1.00 0.00 30 LYS A C 18
ATOM 26253 O O . LYS A 1 30 ? 4.291 -8.605 -15.860 1.00 0.00 30 LYS A O 18
ATOM 26272 N N . SER A 1 31 ? 3.574 -9.024 -13.771 1.00 0.00 31 SER A N 18
ATOM 26273 C CA . SER A 1 31 ? 2.240 -8.490 -14.001 1.00 0.00 31 SER A CA 18
ATOM 26274 C C . SER A 1 31 ? 2.290 -6.975 -14.214 1.00 0.00 31 SER A C 18
ATOM 26275 O O . SER A 1 31 ? 1.605 -6.434 -15.083 1.00 0.00 31 SER A O 18
ATOM 26283 N N . ILE A 1 32 ? 3.121 -6.303 -13.423 1.00 0.00 32 ILE A N 18
ATOM 26284 C CA . ILE A 1 32 ? 3.275 -4.855 -13.502 1.00 0.00 32 ILE A CA 18
ATOM 26285 C C . ILE A 1 32 ? 3.970 -4.445 -14.800 1.00 0.00 32 ILE A C 18
ATOM 26286 O O . ILE A 1 32 ? 3.576 -3.474 -15.451 1.00 0.00 32 ILE A O 18
ATOM 26302 N N . GLY A 1 33 ? 5.012 -5.178 -15.162 1.00 0.00 33 GLY A N 18
ATOM 26303 C CA . GLY A 1 33 ? 5.726 -4.895 -16.390 1.00 0.00 33 GLY A CA 18
ATOM 26304 C C . GLY A 1 33 ? 7.113 -4.353 -16.133 1.00 0.00 33 GLY A C 18
ATOM 26305 O O . GLY A 1 33 ? 7.673 -3.634 -16.959 1.00 0.00 33 GLY A O 18
ATOM 26309 N N . VAL A 1 34 ? 7.672 -4.701 -14.984 1.00 0.00 34 VAL A N 18
ATOM 26310 C CA . VAL A 1 34 ? 8.988 -4.221 -14.597 1.00 0.00 34 VAL A CA 18
ATOM 26311 C C . VAL A 1 34 ? 9.873 -5.379 -14.166 1.00 0.00 34 VAL A C 18
ATOM 26312 O O . VAL A 1 34 ? 9.385 -6.482 -13.908 1.00 0.00 34 VAL A O 18
ATOM 26325 N N . SER A 1 35 ? 11.171 -5.128 -14.096 1.00 0.00 35 SER A N 18
ATOM 26326 C CA . SER A 1 35 ? 12.117 -6.143 -13.675 1.00 0.00 35 SER A CA 18
ATOM 26327 C C . SER A 1 35 ? 11.981 -6.404 -12.176 1.00 0.00 35 SER A C 18
ATOM 26328 O O . SER A 1 35 ? 11.718 -5.482 -11.396 1.00 0.00 35 SER A O 18
ATOM 26336 N N . PRO A 1 36 ? 12.156 -7.666 -11.753 1.00 0.00 36 PRO A N 18
ATOM 26337 C CA . PRO A 1 36 ? 12.013 -8.067 -10.348 1.00 0.00 36 PRO A CA 18
ATOM 26338 C C . PRO A 1 36 ? 12.984 -7.330 -9.428 1.00 0.00 36 PRO A C 18
ATOM 26339 O O . PRO A 1 36 ? 12.678 -7.069 -8.267 1.00 0.00 36 PRO A O 18
ATOM 26350 N N . GLN A 1 37 ? 14.145 -6.972 -9.959 1.00 0.00 37 GLN A N 18
ATOM 26351 C CA . GLN A 1 37 ? 15.133 -6.233 -9.189 1.00 0.00 37 GLN A CA 18
ATOM 26352 C C . GLN A 1 37 ? 14.731 -4.772 -9.029 1.00 0.00 37 GLN A C 18
ATOM 26353 O O . GLN A 1 37 ? 15.162 -4.099 -8.095 1.00 0.00 37 GLN A O 18
ATOM 26367 N N . THR A 1 38 ? 13.891 -4.289 -9.933 1.00 0.00 38 THR A N 18
ATOM 26368 C CA . THR A 1 38 ? 13.363 -2.938 -9.831 1.00 0.00 38 THR A CA 18
ATOM 26369 C C . THR A 1 38 ? 12.255 -2.917 -8.781 1.00 0.00 38 THR A C 18
ATOM 26370 O O . THR A 1 38 ? 12.118 -1.971 -8.008 1.00 0.00 38 THR A O 18
ATOM 26381 N N . PHE A 1 39 ? 11.488 -3.999 -8.750 1.00 0.00 39 PHE A N 18
ATOM 26382 C CA . PHE A 1 39 ? 10.473 -4.201 -7.727 1.00 0.00 39 PHE A CA 18
ATOM 26383 C C . PHE A 1 39 ? 11.136 -4.279 -6.351 1.00 0.00 39 PHE A C 18
ATOM 26384 O O . PHE A 1 39 ? 10.589 -3.817 -5.350 1.00 0.00 39 PHE A O 18
ATOM 26401 N N . ASN A 1 40 ? 12.330 -4.866 -6.330 1.00 0.00 40 ASN A N 18
ATOM 26402 C CA . ASN A 1 40 ? 13.128 -5.001 -5.114 1.00 0.00 40 ASN A CA 18
ATOM 26403 C C . ASN A 1 40 ? 13.345 -3.655 -4.422 1.00 0.00 40 ASN A C 18
ATOM 26404 O O . ASN A 1 40 ? 13.126 -3.531 -3.217 1.00 0.00 40 ASN A O 18
ATOM 26415 N N . THR A 1 41 ? 13.750 -2.640 -5.181 1.00 0.00 41 THR A N 18
ATOM 26416 C CA . THR A 1 41 ? 14.032 -1.330 -4.603 1.00 0.00 41 THR A CA 18
ATOM 26417 C C . THR A 1 41 ? 12.762 -0.658 -4.081 1.00 0.00 41 THR A C 18
ATOM 26418 O O . THR A 1 41 ? 12.818 0.179 -3.177 1.00 0.00 41 THR A O 18
ATOM 26429 N N . TRP A 1 42 ? 11.620 -1.048 -4.629 1.00 0.00 42 TRP A N 18
ATOM 26430 C CA . TRP A 1 42 ? 10.343 -0.519 -4.175 1.00 0.00 42 TRP A CA 18
ATOM 26431 C C . TRP A 1 42 ? 9.909 -1.227 -2.902 1.00 0.00 42 TRP A C 18
ATOM 26432 O O . TRP A 1 42 ? 9.534 -0.595 -1.916 1.00 0.00 42 TRP A O 18
ATOM 26453 N N . CYS A 1 43 ? 9.990 -2.550 -2.932 1.00 0.00 43 CYS A N 18
ATOM 26454 C CA . CYS A 1 43 ? 9.567 -3.385 -1.816 1.00 0.00 43 CYS A CA 18
ATOM 26455 C C . CYS A 1 43 ? 10.430 -3.130 -0.582 1.00 0.00 43 CYS A C 18
ATOM 26456 O O . CYS A 1 43 ? 9.967 -3.268 0.551 1.00 0.00 43 CYS A O 18
ATOM 26464 N N . LYS A 1 44 ? 11.677 -2.741 -0.809 1.00 0.00 44 LYS A N 18
ATOM 26465 C CA . LYS A 1 44 ? 12.595 -2.428 0.271 1.00 0.00 44 LYS A CA 18
ATOM 26466 C C . LYS A 1 44 ? 12.361 -1.023 0.817 1.00 0.00 44 LYS A C 18
ATOM 26467 O O . LYS A 1 44 ? 12.946 -0.641 1.832 1.00 0.00 44 LYS A O 18
ATOM 26486 N N . GLY A 1 45 ? 11.510 -0.258 0.144 1.00 0.00 45 GLY A N 18
ATOM 26487 C CA . GLY A 1 45 ? 11.259 1.111 0.555 1.00 0.00 45 GLY A CA 18
ATOM 26488 C C . GLY A 1 45 ? 12.464 2.004 0.321 1.00 0.00 45 GLY A C 18
ATOM 26489 O O . GLY A 1 45 ? 12.764 2.885 1.127 1.00 0.00 45 GLY A O 18
ATOM 26493 N N . ILE A 1 46 ? 13.168 1.765 -0.778 1.00 0.00 46 ILE A N 18
ATOM 26494 C CA . ILE A 1 46 ? 14.318 2.580 -1.139 1.00 0.00 46 ILE A CA 18
ATOM 26495 C C . ILE A 1 46 ? 13.858 3.756 -1.985 1.00 0.00 46 ILE A C 18
ATOM 26496 O O . ILE A 1 46 ? 14.341 4.879 -1.830 1.00 0.00 46 ILE A O 18
ATOM 26512 N N . ALA A 1 47 ? 12.907 3.490 -2.870 1.00 0.00 47 ALA A N 18
ATOM 26513 C CA . ALA A 1 47 ? 12.360 4.513 -3.742 1.00 0.00 47 ALA A CA 18
ATOM 26514 C C . ALA A 1 47 ? 10.917 4.191 -4.087 1.00 0.00 47 ALA A C 18
ATOM 26515 O O . ALA A 1 47 ? 10.535 3.024 -4.171 1.00 0.00 47 ALA A O 18
ATOM 26522 N N . ILE A 1 48 ? 10.120 5.228 -4.264 1.00 0.00 48 ILE A N 18
ATOM 26523 C CA . ILE A 1 48 ? 8.739 5.064 -4.675 1.00 0.00 48 ILE A CA 18
ATOM 26524 C C . ILE A 1 48 ? 8.619 5.331 -6.167 1.00 0.00 48 ILE A C 18
ATOM 26525 O O . ILE A 1 48 ? 9.079 6.366 -6.657 1.00 0.00 48 ILE A O 18
ATOM 26541 N N . PRO A 1 49 ? 8.026 4.387 -6.908 1.00 0.00 49 PRO A N 18
ATOM 26542 C CA . PRO A 1 49 ? 7.863 4.497 -8.359 1.00 0.00 49 PRO A CA 18
ATOM 26543 C C . PRO A 1 49 ? 6.875 5.586 -8.757 1.00 0.00 49 PRO A C 18
ATOM 26544 O O . PRO A 1 49 ? 6.226 6.203 -7.907 1.00 0.00 49 PRO A O 18
ATOM 26555 N N . ARG A 1 50 ? 6.764 5.818 -10.053 1.00 0.00 50 ARG A N 18
ATOM 26556 C CA . ARG A 1 50 ? 5.846 6.815 -10.572 1.00 0.00 50 ARG A CA 18
ATOM 26557 C C . ARG A 1 50 ? 4.416 6.281 -10.519 1.00 0.00 50 ARG A C 18
ATOM 26558 O O . ARG A 1 50 ? 4.198 5.066 -10.554 1.00 0.00 50 ARG A O 18
ATOM 26579 N N . MET A 1 51 ? 3.453 7.196 -10.429 1.00 0.00 51 MET A N 18
ATOM 26580 C CA . MET A 1 51 ? 2.039 6.850 -10.253 1.00 0.00 51 MET A CA 18
ATOM 26581 C C . MET A 1 51 ? 1.557 5.821 -11.272 1.00 0.00 51 MET A C 18
ATOM 26582 O O . MET A 1 51 ? 0.666 5.024 -10.975 1.00 0.00 51 MET A O 18
ATOM 26596 N N . GLY A 1 52 ? 2.151 5.843 -12.462 1.00 0.00 52 GLY A N 18
ATOM 26597 C CA . GLY A 1 52 ? 1.781 4.907 -13.512 1.00 0.00 52 GLY A CA 18
ATOM 26598 C C . GLY A 1 52 ? 1.830 3.455 -13.064 1.00 0.00 52 GLY A C 18
ATOM 26599 O O . GLY A 1 52 ? 0.886 2.700 -13.297 1.00 0.00 52 GLY A O 18
ATOM 26603 N N . LYS A 1 53 ? 2.915 3.066 -12.410 1.00 0.00 53 LYS A N 18
ATOM 26604 C CA . LYS A 1 53 ? 3.064 1.692 -11.948 1.00 0.00 53 LYS A CA 18
ATOM 26605 C C . LYS A 1 53 ? 2.488 1.516 -10.548 1.00 0.00 53 LYS A C 18
ATOM 26606 O O . LYS A 1 53 ? 2.115 0.407 -10.162 1.00 0.00 53 LYS A O 18
ATOM 26625 N N . VAL A 1 54 ? 2.405 2.609 -9.796 1.00 0.00 54 VAL A N 18
ATOM 26626 C CA . VAL A 1 54 ? 1.791 2.574 -8.473 1.00 0.00 54 VAL A CA 18
ATOM 26627 C C . VAL A 1 54 ? 0.317 2.192 -8.586 1.00 0.00 54 VAL A C 18
ATOM 26628 O O . VAL A 1 54 ? -0.181 1.352 -7.834 1.00 0.00 54 VAL A O 18
ATOM 26641 N N . GLN A 1 55 ? -0.368 2.797 -9.551 1.00 0.00 55 GLN A N 18
ATOM 26642 C CA . GLN A 1 55 ? -1.773 2.506 -9.787 1.00 0.00 55 GLN A CA 18
ATOM 26643 C C . GLN A 1 55 ? -1.936 1.063 -10.248 1.00 0.00 55 GLN A C 18
ATOM 26644 O O . GLN A 1 55 ? -2.936 0.413 -9.951 1.00 0.00 55 GLN A O 18
ATOM 26658 N N . ALA A 1 56 ? -0.941 0.567 -10.972 1.00 0.00 56 ALA A N 18
ATOM 26659 C CA . ALA A 1 56 ? -0.950 -0.813 -11.438 1.00 0.00 56 ALA A CA 18
ATOM 26660 C C . ALA A 1 56 ? -0.870 -1.779 -10.261 1.00 0.00 56 ALA A C 18
ATOM 26661 O O . ALA A 1 56 ? -1.585 -2.777 -10.219 1.00 0.00 56 ALA A O 18
ATOM 26668 N N . LEU A 1 57 ? 0.002 -1.461 -9.305 1.00 0.00 57 LEU A N 18
ATOM 26669 C CA . LEU A 1 57 ? 0.144 -2.254 -8.089 1.00 0.00 57 LEU A CA 18
ATOM 26670 C C . LEU A 1 57 ? -1.177 -2.313 -7.330 1.00 0.00 57 LEU A C 18
ATOM 26671 O O . LEU A 1 57 ? -1.656 -3.393 -6.979 1.00 0.00 57 LEU A O 18
ATOM 26687 N N . ALA A 1 58 ? -1.767 -1.148 -7.097 1.00 0.00 58 ALA A N 18
ATOM 26688 C CA . ALA A 1 58 ? -3.025 -1.058 -6.368 1.00 0.00 58 ALA A CA 18
ATOM 26689 C C . ALA A 1 58 ? -4.140 -1.805 -7.096 1.00 0.00 58 ALA A C 18
ATOM 26690 O O . ALA A 1 58 ? -4.953 -2.494 -6.477 1.00 0.00 58 ALA A O 18
ATOM 26697 N N . ASP A 1 59 ? -4.162 -1.681 -8.412 1.00 0.00 59 ASP A N 18
ATOM 26698 C CA . ASP A 1 59 ? -5.193 -2.316 -9.225 1.00 0.00 59 ASP A CA 18
ATOM 26699 C C . ASP A 1 59 ? -5.033 -3.829 -9.218 1.00 0.00 59 ASP A C 18
ATOM 26700 O O . ASP A 1 59 ? -6.016 -4.568 -9.204 1.00 0.00 59 ASP A O 18
ATOM 26709 N N . TYR A 1 60 ? -3.782 -4.272 -9.210 1.00 0.00 60 TYR A N 18
ATOM 26710 C CA . TYR A 1 60 ? -3.463 -5.694 -9.200 1.00 0.00 60 TYR A CA 18
ATOM 26711 C C . TYR A 1 60 ? -4.020 -6.366 -7.950 1.00 0.00 60 TYR A C 18
ATOM 26712 O O . TYR A 1 60 ? -4.521 -7.491 -8.005 1.00 0.00 60 TYR A O 18
ATOM 26730 N N . PHE A 1 61 ? -3.940 -5.667 -6.828 1.00 0.00 61 PHE A N 18
ATOM 26731 C CA . PHE A 1 61 ? -4.439 -6.196 -5.564 1.00 0.00 61 PHE A CA 18
ATOM 26732 C C . PHE A 1 61 ? -5.899 -5.812 -5.356 1.00 0.00 61 PHE A C 18
ATOM 26733 O O . PHE A 1 61 ? -6.491 -6.121 -4.320 1.00 0.00 61 PHE A O 18
ATOM 26750 N N . ASN A 1 62 ? -6.468 -5.150 -6.360 1.00 0.00 62 ASN A N 18
ATOM 26751 C CA . ASN A 1 62 ? -7.842 -4.664 -6.321 1.00 0.00 62 ASN A CA 18
ATOM 26752 C C . ASN A 1 62 ? -8.090 -3.797 -5.093 1.00 0.00 62 ASN A C 18
ATOM 26753 O O . ASN A 1 62 ? -9.071 -3.972 -4.368 1.00 0.00 62 ASN A O 18
ATOM 26764 N N . ILE A 1 63 ? -7.183 -2.862 -4.874 1.00 0.00 63 ILE A N 18
ATOM 26765 C CA . ILE A 1 63 ? -7.307 -1.894 -3.799 1.00 0.00 63 ILE A CA 18
ATOM 26766 C C . ILE A 1 63 ? -7.263 -0.489 -4.382 1.00 0.00 63 ILE A C 18
ATOM 26767 O O . ILE A 1 63 ? -7.287 -0.321 -5.603 1.00 0.00 63 ILE A O 18
ATOM 26783 N N . ASN A 1 64 ? -7.205 0.514 -3.528 1.00 0.00 64 ASN A N 18
ATOM 26784 C CA . ASN A 1 64 ? -7.114 1.886 -3.991 1.00 0.00 64 ASN A CA 18
ATOM 26785 C C . ASN A 1 64 ? -5.677 2.364 -3.867 1.00 0.00 64 ASN A C 18
ATOM 26786 O O . ASN A 1 64 ? -4.892 1.779 -3.121 1.00 0.00 64 ASN A O 18
ATOM 26797 N N . LYS A 1 65 ? -5.327 3.417 -4.595 1.00 0.00 65 LYS A N 18
ATOM 26798 C CA . LYS A 1 65 ? -3.987 3.986 -4.503 1.00 0.00 65 LYS A CA 18
ATOM 26799 C C . LYS A 1 65 ? -3.708 4.407 -3.065 1.00 0.00 65 LYS A C 18
ATOM 26800 O O . LYS A 1 65 ? -2.575 4.346 -2.591 1.00 0.00 65 LYS A O 18
ATOM 26819 N N . SER A 1 66 ? -4.774 4.796 -2.374 1.00 0.00 66 SER A N 18
ATOM 26820 C CA . SER A 1 66 ? -4.695 5.269 -1.002 1.00 0.00 66 SER A CA 18
ATOM 26821 C C . SER A 1 66 ? -4.124 4.198 -0.077 1.00 0.00 66 SER A C 18
ATOM 26822 O O . SER A 1 66 ? -3.485 4.515 0.920 1.00 0.00 66 SER A O 18
ATOM 26830 N N . ASP A 1 67 ? -4.347 2.934 -0.422 1.00 0.00 67 ASP A N 18
ATOM 26831 C CA . ASP A 1 67 ? -3.841 1.823 0.381 1.00 0.00 67 ASP A CA 18
ATOM 26832 C C . ASP A 1 67 ? -2.318 1.820 0.400 1.00 0.00 67 ASP A C 18
ATOM 26833 O O . ASP A 1 67 ? -1.695 1.352 1.351 1.00 0.00 67 ASP A O 18
ATOM 26842 N N . LEU A 1 68 ? -1.723 2.330 -0.670 1.00 0.00 68 LEU A N 18
ATOM 26843 C CA . LEU A 1 68 ? -0.275 2.394 -0.782 1.00 0.00 68 LEU A CA 18
ATOM 26844 C C . LEU A 1 68 ? 0.259 3.753 -0.335 1.00 0.00 68 LEU A C 18
ATOM 26845 O O . LEU A 1 68 ? 1.434 3.880 0.005 1.00 0.00 68 LEU A O 18
ATOM 26861 N N . ILE A 1 69 ? -0.599 4.769 -0.334 1.00 0.00 69 ILE A N 18
ATOM 26862 C CA . ILE A 1 69 ? -0.155 6.132 -0.044 1.00 0.00 69 ILE A CA 18
ATOM 26863 C C . ILE A 1 69 ? -0.395 6.507 1.418 1.00 0.00 69 ILE A C 18
ATOM 26864 O O . ILE A 1 69 ? 0.415 7.207 2.028 1.00 0.00 69 ILE A O 18
ATOM 26880 N N . GLU A 1 70 ? -1.513 6.067 1.978 1.00 0.00 70 GLU A N 18
ATOM 26881 C CA . GLU A 1 70 ? -1.828 6.372 3.362 1.00 0.00 70 GLU A CA 18
ATOM 26882 C C . GLU A 1 70 ? -1.077 5.444 4.302 1.00 0.00 70 GLU A C 18
ATOM 26883 O O . GLU A 1 70 ? -0.682 4.342 3.929 1.00 0.00 70 GLU A O 18
ATOM 26895 N N . ASP A 1 71 ? -0.910 5.899 5.527 1.00 0.00 71 ASP A N 18
ATOM 26896 C CA . ASP A 1 71 ? -0.134 5.176 6.524 1.00 0.00 71 ASP A CA 18
ATOM 26897 C C . ASP A 1 71 ? -0.997 4.108 7.190 1.00 0.00 71 ASP A C 18
ATOM 26898 O O . ASP A 1 71 ? -2.225 4.205 7.189 1.00 0.00 71 ASP A O 18
ATOM 26907 N N . LYS A 1 72 ? -0.354 3.100 7.770 1.00 0.00 72 LYS A N 18
ATOM 26908 C CA . LYS A 1 72 ? -1.070 1.961 8.341 1.00 0.00 72 LYS A CA 18
ATOM 26909 C C . LYS A 1 72 ? -1.600 2.247 9.750 1.00 0.00 72 LYS A C 18
ATOM 26910 O O . LYS A 1 72 ? -2.100 1.348 10.426 1.00 0.00 72 LYS A O 18
ATOM 26929 N N . LYS A 1 73 ? -1.514 3.496 10.186 1.00 0.00 73 LYS A N 18
ATOM 26930 C CA . LYS A 1 73 ? -2.053 3.896 11.478 1.00 0.00 73 LYS A CA 18
ATOM 26931 C C . LYS A 1 73 ? -3.542 4.203 11.343 1.00 0.00 73 LYS A C 18
ATOM 26932 O O . LYS A 1 73 ? -4.069 5.164 11.910 1.00 0.00 73 LYS A O 18
ATOM 26951 N N . LEU A 1 74 ? -4.213 3.353 10.592 1.00 0.00 74 LEU A N 18
ATOM 26952 C CA . LEU A 1 74 ? -5.620 3.502 10.307 1.00 0.00 74 LEU A CA 18
ATOM 26953 C C . LEU A 1 74 ? -6.468 3.001 11.468 1.00 0.00 74 LEU A C 18
ATOM 26954 O O . LEU A 1 74 ? -6.933 1.860 11.477 1.00 0.00 74 LEU A O 18
ATOM 26970 N N . ASN A 1 75 ? -6.622 3.846 12.467 1.00 0.00 75 ASN A N 18
ATOM 26971 C CA . ASN A 1 75 ? -7.537 3.582 13.559 1.00 0.00 75 ASN A CA 18
ATOM 26972 C C . ASN A 1 75 ? -8.615 4.648 13.540 1.00 0.00 75 ASN A C 18
ATOM 26973 O O . ASN A 1 75 ? -8.318 5.827 13.324 1.00 0.00 75 ASN A O 18
ATOM 26984 N N . ILE A 1 76 ? -9.857 4.233 13.723 1.00 0.00 76 ILE A N 18
ATOM 26985 C CA . ILE A 1 76 ? -10.985 5.149 13.623 1.00 0.00 76 ILE A CA 18
ATOM 26986 C C . ILE A 1 76 ? -10.872 6.276 14.634 1.00 0.00 76 ILE A C 18
ATOM 26987 O O . ILE A 1 76 ? -10.805 6.053 15.843 1.00 0.00 76 ILE A O 18
ATOM 27003 N N . ASP A 1 77 ? -10.862 7.477 14.107 1.00 0.00 77 ASP A N 18
ATOM 27004 C CA . ASP A 1 77 ? -10.776 8.685 14.891 1.00 0.00 77 ASP A CA 18
ATOM 27005 C C . ASP A 1 77 ? -11.460 9.777 14.102 1.00 0.00 77 ASP A C 18
ATOM 27006 O O . ASP A 1 77 ? -11.014 10.124 13.010 1.00 0.00 77 ASP A O 18
ATOM 27015 N N . THR A 1 78 ? -12.558 10.263 14.645 1.00 0.00 78 THR A N 18
ATOM 27016 C CA . THR A 1 78 ? -13.471 11.152 13.933 1.00 0.00 78 THR A CA 18
ATOM 27017 C C . THR A 1 78 ? -12.764 12.288 13.193 1.00 0.00 78 THR A C 18
ATOM 27018 O O . THR A 1 78 ? -12.241 13.232 13.793 1.00 0.00 78 THR A O 18
ATOM 27029 N N . VAL A 1 79 ? -12.758 12.161 11.879 1.00 0.00 79 VAL A N 18
ATOM 27030 C CA . VAL A 1 79 ? -12.265 13.190 10.972 1.00 0.00 79 VAL A CA 18
ATOM 27031 C C . VAL A 1 79 ? -13.251 13.303 9.818 1.00 0.00 79 VAL A C 18
ATOM 27032 O O . VAL A 1 79 ? -13.111 12.598 8.823 1.00 0.00 79 VAL A O 18
ATOM 27045 N N . PRO A 1 80 ? -14.293 14.146 9.987 1.00 0.00 80 PRO A N 18
ATOM 27046 C CA . PRO A 1 80 ? -15.464 14.231 9.090 1.00 0.00 80 PRO A CA 18
ATOM 27047 C C . PRO A 1 80 ? -15.157 14.089 7.595 1.00 0.00 80 PRO A C 18
ATOM 27048 O O . PRO A 1 80 ? -14.978 15.079 6.886 1.00 0.00 80 PRO A O 18
ATOM 27059 N N . ILE A 1 81 ? -15.122 12.837 7.143 1.00 0.00 81 ILE A N 18
ATOM 27060 C CA . ILE A 1 81 ? -14.870 12.473 5.752 1.00 0.00 81 ILE A CA 18
ATOM 27061 C C . ILE A 1 81 ? -15.559 11.135 5.489 1.00 0.00 81 ILE A C 18
ATOM 27062 O O . ILE A 1 81 ? -15.649 10.302 6.394 1.00 0.00 81 ILE A O 18
ATOM 27078 N N . GLU A 1 82 ? -16.062 10.929 4.284 1.00 0.00 82 GLU A N 18
ATOM 27079 C CA . GLU A 1 82 ? -16.735 9.683 3.956 1.00 0.00 82 GLU A CA 18
ATOM 27080 C C . GLU A 1 82 ? -15.715 8.570 3.734 1.00 0.00 82 GLU A C 18
ATOM 27081 O O . GLU A 1 82 ? -15.204 8.385 2.627 1.00 0.00 82 GLU A O 18
ATOM 27093 N N . SER A 1 83 ? -15.399 7.861 4.804 1.00 0.00 83 SER A N 18
ATOM 27094 C CA . SER A 1 83 ? -14.477 6.744 4.739 1.00 0.00 83 SER A CA 18
ATOM 27095 C C . SER A 1 83 ? -15.247 5.425 4.739 1.00 0.00 83 SER A C 18
ATOM 27096 O O . SER A 1 83 ? -15.778 5.008 5.771 1.00 0.00 83 SER A O 18
ATOM 27104 N N . GLY A 1 84 ? -15.314 4.782 3.576 1.00 0.00 84 GLY A N 18
ATOM 27105 C CA . GLY A 1 84 ? -16.046 3.531 3.447 1.00 0.00 84 GLY A CA 18
ATOM 27106 C C . GLY A 1 84 ? -15.227 2.324 3.866 1.00 0.00 84 GLY A C 18
ATOM 27107 O O . GLY A 1 84 ? -15.022 1.400 3.079 1.00 0.00 84 GLY A O 18
ATOM 27111 N N . TYR A 1 85 ? -14.742 2.351 5.101 1.00 0.00 85 TYR A N 18
ATOM 27112 C CA . TYR A 1 85 ? -14.002 1.238 5.680 1.00 0.00 85 TYR A CA 18
ATOM 27113 C C . TYR A 1 85 ? -13.974 1.355 7.203 1.00 0.00 85 TYR A C 18
ATOM 27114 O O . TYR A 1 85 ? -13.452 2.322 7.760 1.00 0.00 85 TYR A O 18
ATOM 27132 N N . THR A 1 86 ? -14.557 0.374 7.868 1.00 0.00 86 THR A N 18
ATOM 27133 C CA . THR A 1 86 ? -14.664 0.391 9.316 1.00 0.00 86 THR A CA 18
ATOM 27134 C C . THR A 1 86 ? -13.644 -0.549 9.955 1.00 0.00 86 THR A C 18
ATOM 27135 O O . THR A 1 86 ? -13.710 -1.766 9.781 1.00 0.00 86 THR A O 18
ATOM 27146 N N . LEU A 1 87 ? -12.689 0.026 10.677 1.00 0.00 87 LEU A N 18
ATOM 27147 C CA . LEU A 1 87 ? -11.701 -0.762 11.404 1.00 0.00 87 LEU A CA 18
ATOM 27148 C C . LEU A 1 87 ? -12.270 -1.192 12.752 1.00 0.00 87 LEU A C 18
ATOM 27149 O O . LEU A 1 87 ? -12.270 -2.378 13.082 1.00 0.00 87 LEU A O 18
ATOM 27165 N N . GLU A 1 88 ? -12.764 -0.206 13.506 1.00 0.00 88 GLU A N 18
ATOM 27166 C CA . GLU A 1 88 ? -13.387 -0.424 14.816 1.00 0.00 88 GLU A CA 18
ATOM 27167 C C . GLU A 1 88 ? -12.353 -0.847 15.861 1.00 0.00 88 GLU A C 18
ATOM 27168 O O . GLU A 1 88 ? -11.300 -1.388 15.522 1.00 0.00 88 GLU A O 18
ATOM 27180 N N . HIS A 1 89 ? -12.663 -0.564 17.129 1.00 0.00 89 HIS A N 18
ATOM 27181 C CA . HIS A 1 89 ? -11.873 -1.029 18.267 1.00 0.00 89 HIS A CA 18
ATOM 27182 C C . HIS A 1 89 ? -10.560 -0.258 18.398 1.00 0.00 89 HIS A C 18
ATOM 27183 O O . HIS A 1 89 ? -9.665 -0.374 17.562 1.00 0.00 89 HIS A O 18
ATOM 27198 N N . HIS A 1 90 ? -10.447 0.522 19.463 1.00 0.00 90 HIS A N 18
ATOM 27199 C CA . HIS A 1 90 ? -9.260 1.332 19.684 1.00 0.00 90 HIS A CA 18
ATOM 27200 C C . HIS A 1 90 ? -8.133 0.478 20.262 1.00 0.00 90 HIS A C 18
ATOM 27201 O O . HIS A 1 90 ? -7.167 0.171 19.567 1.00 0.00 90 HIS A O 18
ATOM 27216 N N . HIS A 1 91 ? -8.256 0.078 21.523 1.00 0.00 91 HIS A N 18
ATOM 27217 C CA . HIS A 1 91 ? -7.245 -0.777 22.136 1.00 0.00 91 HIS A CA 18
ATOM 27218 C C . HIS A 1 91 ? -7.804 -1.491 23.368 1.00 0.00 91 HIS A C 18
ATOM 27219 O O . HIS A 1 91 ? -8.508 -2.489 23.237 1.00 0.00 91 HIS A O 18
ATOM 27234 N N . HIS A 1 92 ? -7.516 -0.950 24.549 1.00 0.00 92 HIS A N 18
ATOM 27235 C CA . HIS A 1 92 ? -7.874 -1.567 25.831 1.00 0.00 92 HIS A CA 18
ATOM 27236 C C . HIS A 1 92 ? -7.535 -0.599 26.956 1.00 0.00 92 HIS A C 18
ATOM 27237 O O . HIS A 1 92 ? -7.388 0.603 26.721 1.00 0.00 92 HIS A O 18
ATOM 27252 N N . HIS A 1 93 ? -7.414 -1.115 28.171 1.00 0.00 93 HIS A N 18
ATOM 27253 C CA . HIS A 1 93 ? -6.926 -0.311 29.283 1.00 0.00 93 HIS A CA 18
ATOM 27254 C C . HIS A 1 93 ? -5.503 -0.736 29.644 1.00 0.00 93 HIS A C 18
ATOM 27255 O O . HIS A 1 93 ? -4.919 -1.582 28.965 1.00 0.00 93 HIS A O 18
ATOM 27270 N N . HIS A 1 94 ? -4.956 -0.162 30.705 1.00 0.00 94 HIS A N 18
ATOM 27271 C CA . HIS A 1 94 ? -3.597 -0.474 31.129 1.00 0.00 94 HIS A CA 18
ATOM 27272 C C . HIS A 1 94 ? -3.598 -1.651 32.093 1.00 0.00 94 HIS A C 18
ATOM 27273 O O . HIS A 1 94 ? -3.768 -1.420 33.310 1.00 0.00 94 HIS A O 18
ATOM 27289 N N . MET A 1 1 ? 15.696 11.957 0.590 1.00 0.00 1 MET A N 19
ATOM 27290 C CA . MET A 1 1 ? 16.448 11.077 1.515 1.00 0.00 1 MET A CA 19
ATOM 27291 C C . MET A 1 1 ? 16.152 11.440 2.971 1.00 0.00 1 MET A C 19
ATOM 27292 O O . MET A 1 1 ? 16.246 10.593 3.861 1.00 0.00 1 MET A O 19
ATOM 27308 N N . VAL A 1 2 ? 15.794 12.701 3.216 1.00 0.00 2 VAL A N 19
ATOM 27309 C CA . VAL A 1 2 ? 15.493 13.155 4.571 1.00 0.00 2 VAL A CA 19
ATOM 27310 C C . VAL A 1 2 ? 14.090 12.718 4.988 1.00 0.00 2 VAL A C 19
ATOM 27311 O O . VAL A 1 2 ? 13.927 11.860 5.860 1.00 0.00 2 VAL A O 19
ATOM 27324 N N . LYS A 1 3 ? 13.078 13.300 4.361 1.00 0.00 3 LYS A N 19
ATOM 27325 C CA . LYS A 1 3 ? 11.701 12.958 4.679 1.00 0.00 3 LYS A CA 19
ATOM 27326 C C . LYS A 1 3 ? 11.134 11.989 3.647 1.00 0.00 3 LYS A C 19
ATOM 27327 O O . LYS A 1 3 ? 10.343 12.354 2.774 1.00 0.00 3 LYS A O 19
ATOM 27346 N N . ASP A 1 4 ? 11.577 10.746 3.753 1.00 0.00 4 ASP A N 19
ATOM 27347 C CA . ASP A 1 4 ? 11.136 9.680 2.860 1.00 0.00 4 ASP A CA 19
ATOM 27348 C C . ASP A 1 4 ? 10.401 8.613 3.647 1.00 0.00 4 ASP A C 19
ATOM 27349 O O . ASP A 1 4 ? 10.313 7.461 3.226 1.00 0.00 4 ASP A O 19
ATOM 27358 N N . LYS A 1 5 ? 9.850 9.019 4.783 1.00 0.00 5 LYS A N 19
ATOM 27359 C CA . LYS A 1 5 ? 9.109 8.115 5.650 1.00 0.00 5 LYS A CA 19
ATOM 27360 C C . LYS A 1 5 ? 7.903 7.535 4.912 1.00 0.00 5 LYS A C 19
ATOM 27361 O O . LYS A 1 5 ? 7.421 6.448 5.235 1.00 0.00 5 LYS A O 19
ATOM 27380 N N . GLN A 1 6 ? 7.436 8.268 3.903 1.00 0.00 6 GLN A N 19
ATOM 27381 C CA . GLN A 1 6 ? 6.343 7.816 3.051 1.00 0.00 6 GLN A CA 19
ATOM 27382 C C . GLN A 1 6 ? 6.713 6.503 2.360 1.00 0.00 6 GLN A C 19
ATOM 27383 O O . GLN A 1 6 ? 5.867 5.635 2.161 1.00 0.00 6 GLN A O 19
ATOM 27397 N N . LYS A 1 7 ? 7.994 6.360 2.016 1.00 0.00 7 LYS A N 19
ATOM 27398 C CA . LYS A 1 7 ? 8.480 5.168 1.326 1.00 0.00 7 LYS A CA 19
ATOM 27399 C C . LYS A 1 7 ? 8.493 3.955 2.255 1.00 0.00 7 LYS A C 19
ATOM 27400 O O . LYS A 1 7 ? 8.344 2.818 1.807 1.00 0.00 7 LYS A O 19
ATOM 27419 N N . ALA A 1 8 ? 8.670 4.202 3.546 1.00 0.00 8 ALA A N 19
ATOM 27420 C CA . ALA A 1 8 ? 8.646 3.133 4.536 1.00 0.00 8 ALA A CA 19
ATOM 27421 C C . ALA A 1 8 ? 7.233 2.590 4.684 1.00 0.00 8 ALA A C 19
ATOM 27422 O O . ALA A 1 8 ? 7.026 1.383 4.799 1.00 0.00 8 ALA A O 19
ATOM 27429 N N . ILE A 1 9 ? 6.262 3.493 4.660 1.00 0.00 9 ILE A N 19
ATOM 27430 C CA . ILE A 1 9 ? 4.861 3.104 4.716 1.00 0.00 9 ILE A CA 19
ATOM 27431 C C . ILE A 1 9 ? 4.478 2.356 3.441 1.00 0.00 9 ILE A C 19
ATOM 27432 O O . ILE A 1 9 ? 3.826 1.310 3.491 1.00 0.00 9 ILE A O 19
ATOM 27448 N N . PHE A 1 10 ? 4.918 2.895 2.308 1.00 0.00 10 PHE A N 19
ATOM 27449 C CA . PHE A 1 10 ? 4.664 2.299 1.001 1.00 0.00 10 PHE A CA 19
ATOM 27450 C C . PHE A 1 10 ? 5.149 0.853 0.952 1.00 0.00 10 PHE A C 19
ATOM 27451 O O . PHE A 1 10 ? 4.389 -0.061 0.623 1.00 0.00 10 PHE A O 19
ATOM 27468 N N . SER A 1 11 ? 6.411 0.653 1.298 1.00 0.00 11 SER A N 19
ATOM 27469 C CA . SER A 1 11 ? 7.019 -0.665 1.229 1.00 0.00 11 SER A CA 19
ATOM 27470 C C . SER A 1 11 ? 6.374 -1.637 2.211 1.00 0.00 11 SER A C 19
ATOM 27471 O O . SER A 1 11 ? 6.045 -2.765 1.844 1.00 0.00 11 SER A O 19
ATOM 27479 N N . GLU A 1 12 ? 6.175 -1.201 3.451 1.00 0.00 12 GLU A N 19
ATOM 27480 C CA . GLU A 1 12 ? 5.623 -2.073 4.482 1.00 0.00 12 GLU A CA 19
ATOM 27481 C C . GLU A 1 12 ? 4.229 -2.574 4.091 1.00 0.00 12 GLU A C 19
ATOM 27482 O O . GLU A 1 12 ? 3.914 -3.753 4.264 1.00 0.00 12 GLU A O 19
ATOM 27494 N N . ASN A 1 13 ? 3.404 -1.685 3.547 1.00 0.00 13 ASN A N 19
ATOM 27495 C CA . ASN A 1 13 ? 2.076 -2.073 3.073 1.00 0.00 13 ASN A CA 19
ATOM 27496 C C . ASN A 1 13 ? 2.190 -3.061 1.923 1.00 0.00 13 ASN A C 19
ATOM 27497 O O . ASN A 1 13 ? 1.476 -4.066 1.879 1.00 0.00 13 ASN A O 19
ATOM 27508 N N . LEU A 1 14 ? 3.108 -2.776 1.005 1.00 0.00 14 LEU A N 19
ATOM 27509 C CA . LEU A 1 14 ? 3.324 -3.623 -0.157 1.00 0.00 14 LEU A CA 19
ATOM 27510 C C . LEU A 1 14 ? 3.720 -5.037 0.274 1.00 0.00 14 LEU A C 19
ATOM 27511 O O . LEU A 1 14 ? 3.102 -6.014 -0.150 1.00 0.00 14 LEU A O 19
ATOM 27527 N N . ASN A 1 15 ? 4.727 -5.135 1.143 1.00 0.00 15 ASN A N 19
ATOM 27528 C CA . ASN A 1 15 ? 5.213 -6.431 1.630 1.00 0.00 15 ASN A CA 19
ATOM 27529 C C . ASN A 1 15 ? 4.089 -7.242 2.260 1.00 0.00 15 ASN A C 19
ATOM 27530 O O . ASN A 1 15 ? 3.945 -8.435 1.995 1.00 0.00 15 ASN A O 19
ATOM 27541 N N . SER A 1 16 ? 3.290 -6.583 3.089 1.00 0.00 16 SER A N 19
ATOM 27542 C CA . SER A 1 16 ? 2.222 -7.250 3.823 1.00 0.00 16 SER A CA 19
ATOM 27543 C C . SER A 1 16 ? 1.203 -7.903 2.885 1.00 0.00 16 SER A C 19
ATOM 27544 O O . SER A 1 16 ? 0.768 -9.031 3.121 1.00 0.00 16 SER A O 19
ATOM 27552 N N . TYR A 1 17 ? 0.836 -7.208 1.815 1.00 0.00 17 TYR A N 19
ATOM 27553 C CA . TYR A 1 17 ? -0.146 -7.740 0.876 1.00 0.00 17 TYR A CA 19
ATOM 27554 C C . TYR A 1 17 ? 0.461 -8.837 0.012 1.00 0.00 17 TYR A C 19
ATOM 27555 O O . TYR A 1 17 ? -0.187 -9.843 -0.278 1.00 0.00 17 TYR A O 19
ATOM 27573 N N . ILE A 1 18 ? 1.709 -8.642 -0.385 1.00 0.00 18 ILE A N 19
ATOM 27574 C CA . ILE A 1 18 ? 2.402 -9.594 -1.242 1.00 0.00 18 ILE A CA 19
ATOM 27575 C C . ILE A 1 18 ? 2.668 -10.906 -0.509 1.00 0.00 18 ILE A C 19
ATOM 27576 O O . ILE A 1 18 ? 2.393 -11.982 -1.034 1.00 0.00 18 ILE A O 19
ATOM 27592 N N . ALA A 1 19 ? 3.182 -10.815 0.712 1.00 0.00 19 ALA A N 19
ATOM 27593 C CA . ALA A 1 19 ? 3.535 -12.003 1.482 1.00 0.00 19 ALA A CA 19
ATOM 27594 C C . ALA A 1 19 ? 2.294 -12.791 1.888 1.00 0.00 19 ALA A C 19
ATOM 27595 O O . ALA A 1 19 ? 2.359 -14.002 2.105 1.00 0.00 19 ALA A O 19
ATOM 27602 N N . LYS A 1 20 ? 1.160 -12.108 1.974 1.00 0.00 20 LYS A N 19
ATOM 27603 C CA . LYS A 1 20 ? -0.083 -12.748 2.377 1.00 0.00 20 LYS A CA 19
ATOM 27604 C C . LYS A 1 20 ? -0.718 -13.468 1.193 1.00 0.00 20 LYS A C 19
ATOM 27605 O O . LYS A 1 20 ? -1.537 -14.373 1.361 1.00 0.00 20 LYS A O 19
ATOM 27624 N N . SER A 1 21 ? -0.328 -13.055 -0.002 1.00 0.00 21 SER A N 19
ATOM 27625 C CA . SER A 1 21 ? -0.817 -13.671 -1.229 1.00 0.00 21 SER A CA 19
ATOM 27626 C C . SER A 1 21 ? -0.024 -14.943 -1.537 1.00 0.00 21 SER A C 19
ATOM 27627 O O . SER A 1 21 ? 1.082 -15.138 -1.029 1.00 0.00 21 SER A O 19
ATOM 27635 N N . GLU A 1 22 ? -0.594 -15.810 -2.369 1.00 0.00 22 GLU A N 19
ATOM 27636 C CA . GLU A 1 22 ? 0.050 -17.067 -2.721 1.00 0.00 22 GLU A CA 19
ATOM 27637 C C . GLU A 1 22 ? 1.169 -16.826 -3.733 1.00 0.00 22 GLU A C 19
ATOM 27638 O O . GLU A 1 22 ? 2.209 -17.487 -3.696 1.00 0.00 22 GLU A O 19
ATOM 27650 N N . LYS A 1 23 ? 0.957 -15.857 -4.612 1.00 0.00 23 LYS A N 19
ATOM 27651 C CA . LYS A 1 23 ? 1.926 -15.525 -5.641 1.00 0.00 23 LYS A CA 19
ATOM 27652 C C . LYS A 1 23 ? 3.084 -14.732 -5.048 1.00 0.00 23 LYS A C 19
ATOM 27653 O O . LYS A 1 23 ? 2.910 -14.006 -4.069 1.00 0.00 23 LYS A O 19
ATOM 27672 N N . THR A 1 24 ? 4.263 -14.875 -5.636 1.00 0.00 24 THR A N 19
ATOM 27673 C CA . THR A 1 24 ? 5.451 -14.228 -5.105 1.00 0.00 24 THR A CA 19
ATOM 27674 C C . THR A 1 24 ? 5.635 -12.834 -5.677 1.00 0.00 24 THR A C 19
ATOM 27675 O O . THR A 1 24 ? 4.925 -12.420 -6.600 1.00 0.00 24 THR A O 19
ATOM 27686 N N . GLN A 1 25 ? 6.601 -12.119 -5.116 1.00 0.00 25 GLN A N 19
ATOM 27687 C CA . GLN A 1 25 ? 7.006 -10.815 -5.619 1.00 0.00 25 GLN A CA 19
ATOM 27688 C C . GLN A 1 25 ? 7.371 -10.908 -7.094 1.00 0.00 25 GLN A C 19
ATOM 27689 O O . GLN A 1 25 ? 7.075 -10.010 -7.879 1.00 0.00 25 GLN A O 19
ATOM 27703 N N . LEU A 1 26 ? 7.993 -12.020 -7.456 1.00 0.00 26 LEU A N 19
ATOM 27704 C CA . LEU A 1 26 ? 8.442 -12.247 -8.823 1.00 0.00 26 LEU A CA 19
ATOM 27705 C C . LEU A 1 26 ? 7.245 -12.407 -9.761 1.00 0.00 26 LEU A C 19
ATOM 27706 O O . LEU A 1 26 ? 7.266 -11.921 -10.893 1.00 0.00 26 LEU A O 19
ATOM 27722 N N . GLU A 1 27 ? 6.205 -13.086 -9.285 1.00 0.00 27 GLU A N 19
ATOM 27723 C CA . GLU A 1 27 ? 4.982 -13.247 -10.059 1.00 0.00 27 GLU A CA 19
ATOM 27724 C C . GLU A 1 27 ? 4.303 -11.904 -10.281 1.00 0.00 27 GLU A C 19
ATOM 27725 O O . GLU A 1 27 ? 3.949 -11.557 -11.407 1.00 0.00 27 GLU A O 19
ATOM 27737 N N . ILE A 1 28 ? 4.135 -11.149 -9.202 1.00 0.00 28 ILE A N 19
ATOM 27738 C CA . ILE A 1 28 ? 3.479 -9.849 -9.271 1.00 0.00 28 ILE A CA 19
ATOM 27739 C C . ILE A 1 28 ? 4.264 -8.884 -10.158 1.00 0.00 28 ILE A C 19
ATOM 27740 O O . ILE A 1 28 ? 3.685 -8.192 -10.992 1.00 0.00 28 ILE A O 19
ATOM 27756 N N . ALA A 1 29 ? 5.584 -8.864 -9.994 1.00 0.00 29 ALA A N 19
ATOM 27757 C CA . ALA A 1 29 ? 6.443 -7.988 -10.788 1.00 0.00 29 ALA A CA 19
ATOM 27758 C C . ALA A 1 29 ? 6.304 -8.287 -12.277 1.00 0.00 29 ALA A C 19
ATOM 27759 O O . ALA A 1 29 ? 6.206 -7.374 -13.099 1.00 0.00 29 ALA A O 19
ATOM 27766 N N . LYS A 1 30 ? 6.289 -9.571 -12.612 1.00 0.00 30 LYS A N 19
ATOM 27767 C CA . LYS A 1 30 ? 6.135 -10.002 -13.996 1.00 0.00 30 LYS A CA 19
ATOM 27768 C C . LYS A 1 30 ? 4.734 -9.682 -14.509 1.00 0.00 30 LYS A C 19
ATOM 27769 O O . LYS A 1 30 ? 4.562 -9.280 -15.659 1.00 0.00 30 LYS A O 19
ATOM 27788 N N . SER A 1 31 ? 3.740 -9.851 -13.645 1.00 0.00 31 SER A N 19
ATOM 27789 C CA . SER A 1 31 ? 2.357 -9.556 -13.993 1.00 0.00 31 SER A CA 19
ATOM 27790 C C . SER A 1 31 ? 2.204 -8.075 -14.349 1.00 0.00 31 SER A C 19
ATOM 27791 O O . SER A 1 31 ? 1.539 -7.727 -15.328 1.00 0.00 31 SER A O 19
ATOM 27799 N N . ILE A 1 32 ? 2.836 -7.213 -13.557 1.00 0.00 32 ILE A N 19
ATOM 27800 C CA . ILE A 1 32 ? 2.814 -5.776 -13.814 1.00 0.00 32 ILE A CA 19
ATOM 27801 C C . ILE A 1 32 ? 3.626 -5.449 -15.064 1.00 0.00 32 ILE A C 19
ATOM 27802 O O . ILE A 1 32 ? 3.187 -4.677 -15.918 1.00 0.00 32 ILE A O 19
ATOM 27818 N N . GLY A 1 33 ? 4.802 -6.049 -15.171 1.00 0.00 33 GLY A N 19
ATOM 27819 C CA . GLY A 1 33 ? 5.656 -5.806 -16.318 1.00 0.00 33 GLY A CA 19
ATOM 27820 C C . GLY A 1 33 ? 6.913 -5.049 -15.948 1.00 0.00 33 GLY A C 19
ATOM 27821 O O . GLY A 1 33 ? 7.448 -4.282 -16.751 1.00 0.00 33 GLY A O 19
ATOM 27825 N N . VAL A 1 34 ? 7.388 -5.268 -14.732 1.00 0.00 34 VAL A N 19
ATOM 27826 C CA . VAL A 1 34 ? 8.587 -4.599 -14.248 1.00 0.00 34 VAL A CA 19
ATOM 27827 C C . VAL A 1 34 ? 9.658 -5.617 -13.889 1.00 0.00 34 VAL A C 19
ATOM 27828 O O . VAL A 1 34 ? 9.357 -6.786 -13.631 1.00 0.00 34 VAL A O 19
ATOM 27841 N N . SER A 1 35 ? 10.905 -5.175 -13.893 1.00 0.00 35 SER A N 19
ATOM 27842 C CA . SER A 1 35 ? 12.016 -6.020 -13.493 1.00 0.00 35 SER A CA 19
ATOM 27843 C C . SER A 1 35 ? 11.948 -6.286 -11.991 1.00 0.00 35 SER A C 19
ATOM 27844 O O . SER A 1 35 ? 11.558 -5.408 -11.218 1.00 0.00 35 SER A O 19
ATOM 27852 N N . PRO A 1 36 ? 12.334 -7.495 -11.551 1.00 0.00 36 PRO A N 19
ATOM 27853 C CA . PRO A 1 36 ? 12.264 -7.868 -10.136 1.00 0.00 36 PRO A CA 19
ATOM 27854 C C . PRO A 1 36 ? 13.187 -7.009 -9.274 1.00 0.00 36 PRO A C 19
ATOM 27855 O O . PRO A 1 36 ? 12.927 -6.805 -8.093 1.00 0.00 36 PRO A O 19
ATOM 27866 N N . GLN A 1 37 ? 14.254 -6.489 -9.883 1.00 0.00 37 GLN A N 19
ATOM 27867 C CA . GLN A 1 37 ? 15.163 -5.572 -9.199 1.00 0.00 37 GLN A CA 19
ATOM 27868 C C . GLN A 1 37 ? 14.446 -4.277 -8.832 1.00 0.00 37 GLN A C 19
ATOM 27869 O O . GLN A 1 37 ? 14.577 -3.774 -7.716 1.00 0.00 37 GLN A O 19
ATOM 27883 N N . THR A 1 38 ? 13.671 -3.755 -9.776 1.00 0.00 38 THR A N 19
ATOM 27884 C CA . THR A 1 38 ? 12.963 -2.504 -9.585 1.00 0.00 38 THR A CA 19
ATOM 27885 C C . THR A 1 38 ? 11.864 -2.702 -8.554 1.00 0.00 38 THR A C 19
ATOM 27886 O O . THR A 1 38 ? 11.675 -1.889 -7.649 1.00 0.00 38 THR A O 19
ATOM 27897 N N . PHE A 1 39 ? 11.174 -3.823 -8.689 1.00 0.00 39 PHE A N 19
ATOM 27898 C CA . PHE A 1 39 ? 10.134 -4.213 -7.758 1.00 0.00 39 PHE A CA 19
ATOM 27899 C C . PHE A 1 39 ? 10.717 -4.355 -6.355 1.00 0.00 39 PHE A C 19
ATOM 27900 O O . PHE A 1 39 ? 10.094 -3.970 -5.366 1.00 0.00 39 PHE A O 19
ATOM 27917 N N . ASN A 1 40 ? 11.929 -4.893 -6.288 1.00 0.00 40 ASN A N 19
ATOM 27918 C CA . ASN A 1 40 ? 12.621 -5.082 -5.023 1.00 0.00 40 ASN A CA 19
ATOM 27919 C C . ASN A 1 40 ? 12.941 -3.742 -4.373 1.00 0.00 40 ASN A C 19
ATOM 27920 O O . ASN A 1 40 ? 12.719 -3.560 -3.178 1.00 0.00 40 ASN A O 19
ATOM 27931 N N . THR A 1 41 ? 13.445 -2.794 -5.160 1.00 0.00 41 THR A N 19
ATOM 27932 C CA . THR A 1 41 ? 13.792 -1.482 -4.624 1.00 0.00 41 THR A CA 19
ATOM 27933 C C . THR A 1 41 ? 12.556 -0.743 -4.112 1.00 0.00 41 THR A C 19
ATOM 27934 O O . THR A 1 41 ? 12.654 0.105 -3.221 1.00 0.00 41 THR A O 19
ATOM 27945 N N . TRP A 1 42 ? 11.392 -1.075 -4.661 1.00 0.00 42 TRP A N 19
ATOM 27946 C CA . TRP A 1 42 ? 10.133 -0.523 -4.170 1.00 0.00 42 TRP A CA 19
ATOM 27947 C C . TRP A 1 42 ? 9.746 -1.203 -2.862 1.00 0.00 42 TRP A C 19
ATOM 27948 O O . TRP A 1 42 ? 9.385 -0.548 -1.886 1.00 0.00 42 TRP A O 19
ATOM 27969 N N . CYS A 1 43 ? 9.853 -2.525 -2.851 1.00 0.00 43 CYS A N 19
ATOM 27970 C CA . CYS A 1 43 ? 9.444 -3.327 -1.707 1.00 0.00 43 CYS A CA 19
ATOM 27971 C C . CYS A 1 43 ? 10.410 -3.142 -0.532 1.00 0.00 43 CYS A C 19
ATOM 27972 O O . CYS A 1 43 ? 10.085 -3.452 0.614 1.00 0.00 43 CYS A O 19
ATOM 27980 N N . LYS A 1 44 ? 11.601 -2.647 -0.827 1.00 0.00 44 LYS A N 19
ATOM 27981 C CA . LYS A 1 44 ? 12.584 -2.343 0.198 1.00 0.00 44 LYS A CA 19
ATOM 27982 C C . LYS A 1 44 ? 12.464 -0.897 0.670 1.00 0.00 44 LYS A C 19
ATOM 27983 O O . LYS A 1 44 ? 13.166 -0.477 1.590 1.00 0.00 44 LYS A O 19
ATOM 28002 N N . GLY A 1 45 ? 11.571 -0.141 0.037 1.00 0.00 45 GLY A N 19
ATOM 28003 C CA . GLY A 1 45 ? 11.363 1.245 0.417 1.00 0.00 45 GLY A CA 19
ATOM 28004 C C . GLY A 1 45 ? 12.512 2.139 0.004 1.00 0.00 45 GLY A C 19
ATOM 28005 O O . GLY A 1 45 ? 12.785 3.151 0.650 1.00 0.00 45 GLY A O 19
ATOM 28009 N N . ILE A 1 46 ? 13.187 1.768 -1.074 1.00 0.00 46 ILE A N 19
ATOM 28010 C CA . ILE A 1 46 ? 14.306 2.545 -1.575 1.00 0.00 46 ILE A CA 19
ATOM 28011 C C . ILE A 1 46 ? 13.809 3.673 -2.473 1.00 0.00 46 ILE A C 19
ATOM 28012 O O . ILE A 1 46 ? 14.300 4.800 -2.407 1.00 0.00 46 ILE A O 19
ATOM 28028 N N . ALA A 1 47 ? 12.818 3.368 -3.297 1.00 0.00 47 ALA A N 19
ATOM 28029 C CA . ALA A 1 47 ? 12.265 4.348 -4.215 1.00 0.00 47 ALA A CA 19
ATOM 28030 C C . ALA A 1 47 ? 10.797 4.065 -4.503 1.00 0.00 47 ALA A C 19
ATOM 28031 O O . ALA A 1 47 ? 10.338 2.932 -4.372 1.00 0.00 47 ALA A O 19
ATOM 28038 N N . ILE A 1 48 ? 10.069 5.108 -4.875 1.00 0.00 48 ILE A N 19
ATOM 28039 C CA . ILE A 1 48 ? 8.683 4.973 -5.299 1.00 0.00 48 ILE A CA 19
ATOM 28040 C C . ILE A 1 48 ? 8.566 5.358 -6.769 1.00 0.00 48 ILE A C 19
ATOM 28041 O O . ILE A 1 48 ? 9.063 6.412 -7.177 1.00 0.00 48 ILE A O 19
ATOM 28057 N N . PRO A 1 49 ? 7.927 4.500 -7.576 1.00 0.00 49 PRO A N 19
ATOM 28058 C CA . PRO A 1 49 ? 7.766 4.725 -9.018 1.00 0.00 49 PRO A CA 19
ATOM 28059 C C . PRO A 1 49 ? 6.888 5.934 -9.334 1.00 0.00 49 PRO A C 19
ATOM 28060 O O . PRO A 1 49 ? 6.543 6.726 -8.454 1.00 0.00 49 PRO A O 19
ATOM 28071 N N . ARG A 1 50 ? 6.536 6.086 -10.598 1.00 0.00 50 ARG A N 19
ATOM 28072 C CA . ARG A 1 50 ? 5.703 7.198 -11.014 1.00 0.00 50 ARG A CA 19
ATOM 28073 C C . ARG A 1 50 ? 4.232 6.832 -10.879 1.00 0.00 50 ARG A C 19
ATOM 28074 O O . ARG A 1 50 ? 3.898 5.651 -10.781 1.00 0.00 50 ARG A O 19
ATOM 28095 N N . MET A 1 51 ? 3.367 7.844 -10.874 1.00 0.00 51 MET A N 19
ATOM 28096 C CA . MET A 1 51 ? 1.943 7.657 -10.575 1.00 0.00 51 MET A CA 19
ATOM 28097 C C . MET A 1 51 ? 1.304 6.587 -11.458 1.00 0.00 51 MET A C 19
ATOM 28098 O O . MET A 1 51 ? 0.425 5.858 -11.007 1.00 0.00 51 MET A O 19
ATOM 28112 N N . GLY A 1 52 ? 1.751 6.486 -12.704 1.00 0.00 52 GLY A N 19
ATOM 28113 C CA . GLY A 1 52 ? 1.205 5.493 -13.607 1.00 0.00 52 GLY A CA 19
ATOM 28114 C C . GLY A 1 52 ? 1.477 4.075 -13.143 1.00 0.00 52 GLY A C 19
ATOM 28115 O O . GLY A 1 52 ? 0.604 3.209 -13.216 1.00 0.00 52 GLY A O 19
ATOM 28119 N N . LYS A 1 53 ? 2.680 3.838 -12.638 1.00 0.00 53 LYS A N 19
ATOM 28120 C CA . LYS A 1 53 ? 3.068 2.505 -12.206 1.00 0.00 53 LYS A CA 19
ATOM 28121 C C . LYS A 1 53 ? 2.590 2.253 -10.781 1.00 0.00 53 LYS A C 19
ATOM 28122 O O . LYS A 1 53 ? 2.302 1.117 -10.405 1.00 0.00 53 LYS A O 19
ATOM 28141 N N . VAL A 1 54 ? 2.493 3.321 -9.995 1.00 0.00 54 VAL A N 19
ATOM 28142 C CA . VAL A 1 54 ? 1.883 3.235 -8.671 1.00 0.00 54 VAL A CA 19
ATOM 28143 C C . VAL A 1 54 ? 0.413 2.858 -8.819 1.00 0.00 54 VAL A C 19
ATOM 28144 O O . VAL A 1 54 ? -0.116 2.039 -8.067 1.00 0.00 54 VAL A O 19
ATOM 28157 N N . GLN A 1 55 ? -0.232 3.450 -9.819 1.00 0.00 55 GLN A N 19
ATOM 28158 C CA . GLN A 1 55 ? -1.609 3.121 -10.142 1.00 0.00 55 GLN A CA 19
ATOM 28159 C C . GLN A 1 55 ? -1.714 1.661 -10.569 1.00 0.00 55 GLN A C 19
ATOM 28160 O O . GLN A 1 55 ? -2.679 0.988 -10.231 1.00 0.00 55 GLN A O 19
ATOM 28174 N N . ALA A 1 56 ? -0.713 1.177 -11.299 1.00 0.00 56 ALA A N 19
ATOM 28175 C CA . ALA A 1 56 ? -0.674 -0.222 -11.720 1.00 0.00 56 ALA A CA 19
ATOM 28176 C C . ALA A 1 56 ? -0.637 -1.157 -10.513 1.00 0.00 56 ALA A C 19
ATOM 28177 O O . ALA A 1 56 ? -1.273 -2.213 -10.514 1.00 0.00 56 ALA A O 19
ATOM 28184 N N . LEU A 1 57 ? 0.105 -0.754 -9.483 1.00 0.00 57 LEU A N 19
ATOM 28185 C CA . LEU A 1 57 ? 0.175 -1.504 -8.233 1.00 0.00 57 LEU A CA 19
ATOM 28186 C C . LEU A 1 57 ? -1.198 -1.561 -7.570 1.00 0.00 57 LEU A C 19
ATOM 28187 O O . LEU A 1 57 ? -1.696 -2.636 -7.236 1.00 0.00 57 LEU A O 19
ATOM 28203 N N . ALA A 1 58 ? -1.817 -0.395 -7.413 1.00 0.00 58 ALA A N 19
ATOM 28204 C CA . ALA A 1 58 ? -3.138 -0.302 -6.806 1.00 0.00 58 ALA A CA 19
ATOM 28205 C C . ALA A 1 58 ? -4.183 -1.000 -7.673 1.00 0.00 58 ALA A C 19
ATOM 28206 O O . ALA A 1 58 ? -5.139 -1.575 -7.167 1.00 0.00 58 ALA A O 19
ATOM 28213 N N . ASP A 1 59 ? -3.969 -0.951 -8.978 1.00 0.00 59 ASP A N 19
ATOM 28214 C CA . ASP A 1 59 ? -4.859 -1.571 -9.957 1.00 0.00 59 ASP A CA 19
ATOM 28215 C C . ASP A 1 59 ? -4.881 -3.083 -9.784 1.00 0.00 59 ASP A C 19
ATOM 28216 O O . ASP A 1 59 ? -5.938 -3.713 -9.831 1.00 0.00 59 ASP A O 19
ATOM 28225 N N . TYR A 1 60 ? -3.703 -3.650 -9.560 1.00 0.00 60 TYR A N 19
ATOM 28226 C CA . TYR A 1 60 ? -3.551 -5.092 -9.413 1.00 0.00 60 TYR A CA 19
ATOM 28227 C C . TYR A 1 60 ? -4.291 -5.596 -8.176 1.00 0.00 60 TYR A C 19
ATOM 28228 O O . TYR A 1 60 ? -4.897 -6.669 -8.193 1.00 0.00 60 TYR A O 19
ATOM 28246 N N . PHE A 1 61 ? -4.249 -4.811 -7.112 1.00 0.00 61 PHE A N 19
ATOM 28247 C CA . PHE A 1 61 ? -4.896 -5.192 -5.865 1.00 0.00 61 PHE A CA 19
ATOM 28248 C C . PHE A 1 61 ? -6.318 -4.637 -5.795 1.00 0.00 61 PHE A C 19
ATOM 28249 O O . PHE A 1 61 ? -7.054 -4.910 -4.842 1.00 0.00 61 PHE A O 19
ATOM 28266 N N . ASN A 1 62 ? -6.682 -3.849 -6.809 1.00 0.00 62 ASN A N 19
ATOM 28267 C CA . ASN A 1 62 ? -8.008 -3.227 -6.910 1.00 0.00 62 ASN A CA 19
ATOM 28268 C C . ASN A 1 62 ? -8.254 -2.276 -5.733 1.00 0.00 62 ASN A C 19
ATOM 28269 O O . ASN A 1 62 ? -9.394 -2.019 -5.338 1.00 0.00 62 ASN A O 19
ATOM 28280 N N . ILE A 1 63 ? -7.169 -1.735 -5.196 1.00 0.00 63 ILE A N 19
ATOM 28281 C CA . ILE A 1 63 ? -7.239 -0.837 -4.054 1.00 0.00 63 ILE A CA 19
ATOM 28282 C C . ILE A 1 63 ? -6.941 0.594 -4.477 1.00 0.00 63 ILE A C 19
ATOM 28283 O O . ILE A 1 63 ? -6.837 0.890 -5.671 1.00 0.00 63 ILE A O 19
ATOM 28299 N N . ASN A 1 64 ? -6.805 1.483 -3.506 1.00 0.00 64 ASN A N 19
ATOM 28300 C CA . ASN A 1 64 ? -6.501 2.878 -3.788 1.00 0.00 64 ASN A CA 19
ATOM 28301 C C . ASN A 1 64 ? -5.001 3.092 -3.674 1.00 0.00 64 ASN A C 19
ATOM 28302 O O . ASN A 1 64 ? -4.319 2.370 -2.947 1.00 0.00 64 ASN A O 19
ATOM 28313 N N . LYS A 1 65 ? -4.483 4.072 -4.392 1.00 0.00 65 LYS A N 19
ATOM 28314 C CA . LYS A 1 65 ? -3.076 4.421 -4.296 1.00 0.00 65 LYS A CA 19
ATOM 28315 C C . LYS A 1 65 ? -2.753 4.901 -2.884 1.00 0.00 65 LYS A C 19
ATOM 28316 O O . LYS A 1 65 ? -1.639 4.732 -2.396 1.00 0.00 65 LYS A O 19
ATOM 28335 N N . SER A 1 66 ? -3.752 5.482 -2.225 1.00 0.00 66 SER A N 19
ATOM 28336 C CA . SER A 1 66 ? -3.588 5.981 -0.870 1.00 0.00 66 SER A CA 19
ATOM 28337 C C . SER A 1 66 ? -3.386 4.834 0.119 1.00 0.00 66 SER A C 19
ATOM 28338 O O . SER A 1 66 ? -2.782 5.021 1.170 1.00 0.00 66 SER A O 19
ATOM 28346 N N . ASP A 1 67 ? -3.875 3.644 -0.228 1.00 0.00 67 ASP A N 19
ATOM 28347 C CA . ASP A 1 67 ? -3.716 2.468 0.632 1.00 0.00 67 ASP A CA 19
ATOM 28348 C C . ASP A 1 67 ? -2.244 2.122 0.825 1.00 0.00 67 ASP A C 19
ATOM 28349 O O . ASP A 1 67 ? -1.869 1.491 1.811 1.00 0.00 67 ASP A O 19
ATOM 28358 N N . LEU A 1 68 ? -1.414 2.528 -0.123 1.00 0.00 68 LEU A N 19
ATOM 28359 C CA . LEU A 1 68 ? 0.015 2.266 -0.050 1.00 0.00 68 LEU A CA 19
ATOM 28360 C C . LEU A 1 68 ? 0.755 3.438 0.591 1.00 0.00 68 LEU A C 19
ATOM 28361 O O . LEU A 1 68 ? 1.862 3.284 1.094 1.00 0.00 68 LEU A O 19
ATOM 28377 N N . ILE A 1 69 ? 0.129 4.606 0.574 1.00 0.00 69 ILE A N 19
ATOM 28378 C CA . ILE A 1 69 ? 0.786 5.833 1.005 1.00 0.00 69 ILE A CA 19
ATOM 28379 C C . ILE A 1 69 ? 0.381 6.248 2.425 1.00 0.00 69 ILE A C 19
ATOM 28380 O O . ILE A 1 69 ? 1.229 6.640 3.227 1.00 0.00 69 ILE A O 19
ATOM 28396 N N . GLU A 1 70 ? -0.907 6.155 2.731 1.00 0.00 70 GLU A N 19
ATOM 28397 C CA . GLU A 1 70 ? -1.446 6.706 3.967 1.00 0.00 70 GLU A CA 19
ATOM 28398 C C . GLU A 1 70 ? -1.082 5.886 5.201 1.00 0.00 70 GLU A C 19
ATOM 28399 O O . GLU A 1 70 ? -0.709 4.714 5.112 1.00 0.00 70 GLU A O 19
ATOM 28411 N N . ASP A 1 71 ? -1.226 6.528 6.353 1.00 0.00 71 ASP A N 19
ATOM 28412 C CA . ASP A 1 71 ? -0.870 5.943 7.642 1.00 0.00 71 ASP A CA 19
ATOM 28413 C C . ASP A 1 71 ? -2.109 5.314 8.299 1.00 0.00 71 ASP A C 19
ATOM 28414 O O . ASP A 1 71 ? -3.186 5.295 7.698 1.00 0.00 71 ASP A O 19
ATOM 28423 N N . LYS A 1 72 ? -1.931 4.770 9.506 1.00 0.00 72 LYS A N 19
ATOM 28424 C CA . LYS A 1 72 ? -3.013 4.162 10.292 1.00 0.00 72 LYS A CA 19
ATOM 28425 C C . LYS A 1 72 ? -3.397 2.797 9.720 1.00 0.00 72 LYS A C 19
ATOM 28426 O O . LYS A 1 72 ? -4.353 2.162 10.160 1.00 0.00 72 LYS A O 19
ATOM 28445 N N . LYS A 1 73 ? -2.630 2.339 8.744 1.00 0.00 73 LYS A N 19
ATOM 28446 C CA . LYS A 1 73 ? -2.870 1.048 8.133 1.00 0.00 73 LYS A CA 19
ATOM 28447 C C . LYS A 1 73 ? -1.949 -0.012 8.724 1.00 0.00 73 LYS A C 19
ATOM 28448 O O . LYS A 1 73 ? -1.780 -1.096 8.162 1.00 0.00 73 LYS A O 19
ATOM 28467 N N . LEU A 1 74 ? -1.375 0.302 9.873 1.00 0.00 74 LEU A N 19
ATOM 28468 C CA . LEU A 1 74 ? -0.458 -0.590 10.548 1.00 0.00 74 LEU A CA 19
ATOM 28469 C C . LEU A 1 74 ? -1.221 -1.629 11.358 1.00 0.00 74 LEU A C 19
ATOM 28470 O O . LEU A 1 74 ? -1.383 -1.499 12.570 1.00 0.00 74 LEU A O 19
ATOM 28486 N N . ASN A 1 75 ? -1.721 -2.636 10.668 1.00 0.00 75 ASN A N 19
ATOM 28487 C CA . ASN A 1 75 ? -2.408 -3.737 11.308 1.00 0.00 75 ASN A CA 19
ATOM 28488 C C . ASN A 1 75 ? -1.474 -4.932 11.361 1.00 0.00 75 ASN A C 19
ATOM 28489 O O . ASN A 1 75 ? -0.865 -5.302 10.357 1.00 0.00 75 ASN A O 19
ATOM 28500 N N . ILE A 1 76 ? -1.341 -5.509 12.538 1.00 0.00 76 ILE A N 19
ATOM 28501 C CA . ILE A 1 76 ? -0.374 -6.568 12.764 1.00 0.00 76 ILE A CA 19
ATOM 28502 C C . ILE A 1 76 ? -0.861 -7.900 12.209 1.00 0.00 76 ILE A C 19
ATOM 28503 O O . ILE A 1 76 ? -1.941 -8.383 12.551 1.00 0.00 76 ILE A O 19
ATOM 28519 N N . ASP A 1 77 ? -0.050 -8.467 11.338 1.00 0.00 77 ASP A N 19
ATOM 28520 C CA . ASP A 1 77 ? -0.276 -9.808 10.810 1.00 0.00 77 ASP A CA 19
ATOM 28521 C C . ASP A 1 77 ? 1.067 -10.513 10.660 1.00 0.00 77 ASP A C 19
ATOM 28522 O O . ASP A 1 77 ? 1.182 -11.585 10.071 1.00 0.00 77 ASP A O 19
ATOM 28531 N N . THR A 1 78 ? 2.083 -9.893 11.235 1.00 0.00 78 THR A N 19
ATOM 28532 C CA . THR A 1 78 ? 3.447 -10.381 11.150 1.00 0.00 78 THR A CA 19
ATOM 28533 C C . THR A 1 78 ? 3.960 -10.773 12.533 1.00 0.00 78 THR A C 19
ATOM 28534 O O . THR A 1 78 ? 3.176 -10.905 13.472 1.00 0.00 78 THR A O 19
ATOM 28545 N N . VAL A 1 79 ? 5.266 -10.969 12.646 1.00 0.00 79 VAL A N 19
ATOM 28546 C CA . VAL A 1 79 ? 5.900 -11.307 13.914 1.00 0.00 79 VAL A CA 19
ATOM 28547 C C . VAL A 1 79 ? 6.674 -10.101 14.446 1.00 0.00 79 VAL A C 19
ATOM 28548 O O . VAL A 1 79 ? 7.845 -9.907 14.106 1.00 0.00 79 VAL A O 19
ATOM 28561 N N . PRO A 1 80 ? 6.008 -9.237 15.231 1.00 0.00 80 PRO A N 19
ATOM 28562 C CA . PRO A 1 80 ? 6.607 -8.004 15.733 1.00 0.00 80 PRO A CA 19
ATOM 28563 C C . PRO A 1 80 ? 7.647 -8.268 16.817 1.00 0.00 80 PRO A C 19
ATOM 28564 O O . PRO A 1 80 ? 7.315 -8.670 17.935 1.00 0.00 80 PRO A O 19
ATOM 28575 N N . ILE A 1 81 ? 8.908 -8.063 16.470 1.00 0.00 81 ILE A N 19
ATOM 28576 C CA . ILE A 1 81 ? 9.991 -8.197 17.428 1.00 0.00 81 ILE A CA 19
ATOM 28577 C C . ILE A 1 81 ? 10.026 -6.950 18.301 1.00 0.00 81 ILE A C 19
ATOM 28578 O O . ILE A 1 81 ? 9.605 -5.877 17.858 1.00 0.00 81 ILE A O 19
ATOM 28594 N N . GLU A 1 82 ? 10.477 -7.099 19.542 1.00 0.00 82 GLU A N 19
ATOM 28595 C CA . GLU A 1 82 ? 10.567 -5.968 20.461 1.00 0.00 82 GLU A CA 19
ATOM 28596 C C . GLU A 1 82 ? 11.338 -4.804 19.835 1.00 0.00 82 GLU A C 19
ATOM 28597 O O . GLU A 1 82 ? 12.508 -4.929 19.474 1.00 0.00 82 GLU A O 19
ATOM 28609 N N . SER A 1 83 ? 10.648 -3.688 19.670 1.00 0.00 83 SER A N 19
ATOM 28610 C CA . SER A 1 83 ? 11.239 -2.492 19.094 1.00 0.00 83 SER A CA 19
ATOM 28611 C C . SER A 1 83 ? 10.523 -1.260 19.631 1.00 0.00 83 SER A C 19
ATOM 28612 O O . SER A 1 83 ? 9.404 -1.361 20.139 1.00 0.00 83 SER A O 19
ATOM 28620 N N . GLY A 1 84 ? 11.164 -0.107 19.524 1.00 0.00 84 GLY A N 19
ATOM 28621 C CA . GLY A 1 84 ? 10.567 1.113 20.021 1.00 0.00 84 GLY A CA 19
ATOM 28622 C C . GLY A 1 84 ? 10.723 2.259 19.049 1.00 0.00 84 GLY A C 19
ATOM 28623 O O . GLY A 1 84 ? 11.308 2.099 17.977 1.00 0.00 84 GLY A O 19
ATOM 28627 N N . TYR A 1 85 ? 10.201 3.415 19.424 1.00 0.00 85 TYR A N 19
ATOM 28628 C CA . TYR A 1 85 ? 10.264 4.596 18.583 1.00 0.00 85 TYR A CA 19
ATOM 28629 C C . TYR A 1 85 ? 10.404 5.840 19.450 1.00 0.00 85 TYR A C 19
ATOM 28630 O O . TYR A 1 85 ? 10.319 5.766 20.674 1.00 0.00 85 TYR A O 19
ATOM 28648 N N . THR A 1 86 ? 10.630 6.980 18.815 1.00 0.00 86 THR A N 19
ATOM 28649 C CA . THR A 1 86 ? 10.714 8.247 19.530 1.00 0.00 86 THR A CA 19
ATOM 28650 C C . THR A 1 86 ? 10.034 9.351 18.712 1.00 0.00 86 THR A C 19
ATOM 28651 O O . THR A 1 86 ? 10.262 10.543 18.914 1.00 0.00 86 THR A O 19
ATOM 28662 N N . LEU A 1 87 ? 9.168 8.931 17.797 1.00 0.00 87 LEU A N 19
ATOM 28663 C CA . LEU A 1 87 ? 8.447 9.860 16.938 1.00 0.00 87 LEU A CA 19
ATOM 28664 C C . LEU A 1 87 ? 7.260 10.440 17.703 1.00 0.00 87 LEU A C 19
ATOM 28665 O O . LEU A 1 87 ? 6.230 9.783 17.875 1.00 0.00 87 LEU A O 19
ATOM 28681 N N . GLU A 1 88 ? 7.425 11.662 18.183 1.00 0.00 88 GLU A N 19
ATOM 28682 C CA . GLU A 1 88 ? 6.388 12.334 18.955 1.00 0.00 88 GLU A CA 19
ATOM 28683 C C . GLU A 1 88 ? 5.411 13.064 18.040 1.00 0.00 88 GLU A C 19
ATOM 28684 O O . GLU A 1 88 ? 4.215 13.151 18.330 1.00 0.00 88 GLU A O 19
ATOM 28696 N N . HIS A 1 89 ? 5.940 13.563 16.930 1.00 0.00 89 HIS A N 19
ATOM 28697 C CA . HIS A 1 89 ? 5.175 14.329 15.957 1.00 0.00 89 HIS A CA 19
ATOM 28698 C C . HIS A 1 89 ? 4.553 15.559 16.614 1.00 0.00 89 HIS A C 19
ATOM 28699 O O . HIS A 1 89 ? 3.330 15.684 16.700 1.00 0.00 89 HIS A O 19
ATOM 28714 N N . HIS A 1 90 ? 5.405 16.449 17.102 1.00 0.00 90 HIS A N 19
ATOM 28715 C CA . HIS A 1 90 ? 4.949 17.717 17.651 1.00 0.00 90 HIS A CA 19
ATOM 28716 C C . HIS A 1 90 ? 4.268 18.532 16.559 1.00 0.00 90 HIS A C 19
ATOM 28717 O O . HIS A 1 90 ? 4.911 18.952 15.599 1.00 0.00 90 HIS A O 19
ATOM 28732 N N . HIS A 1 91 ? 2.967 18.732 16.697 1.00 0.00 91 HIS A N 19
ATOM 28733 C CA . HIS A 1 91 ? 2.202 19.444 15.682 1.00 0.00 91 HIS A CA 19
ATOM 28734 C C . HIS A 1 91 ? 2.567 20.924 15.665 1.00 0.00 91 HIS A C 19
ATOM 28735 O O . HIS A 1 91 ? 2.609 21.580 16.706 1.00 0.00 91 HIS A O 19
ATOM 28750 N N . HIS A 1 92 ? 2.859 21.428 14.479 1.00 0.00 92 HIS A N 19
ATOM 28751 C CA . HIS A 1 92 ? 3.174 22.835 14.294 1.00 0.00 92 HIS A CA 19
ATOM 28752 C C . HIS A 1 92 ? 2.465 23.350 13.045 1.00 0.00 92 HIS A C 19
ATOM 28753 O O . HIS A 1 92 ? 2.690 22.848 11.946 1.00 0.00 92 HIS A O 19
ATOM 28768 N N . HIS A 1 93 ? 1.600 24.336 13.221 1.00 0.00 93 HIS A N 19
ATOM 28769 C CA . HIS A 1 93 ? 0.837 24.884 12.105 1.00 0.00 93 HIS A CA 19
ATOM 28770 C C . HIS A 1 93 ? 1.551 26.076 11.488 1.00 0.00 93 HIS A C 19
ATOM 28771 O O . HIS A 1 93 ? 2.338 26.748 12.153 1.00 0.00 93 HIS A O 19
ATOM 28786 N N . HIS A 1 94 ? 1.242 26.333 10.221 1.00 0.00 94 HIS A N 19
ATOM 28787 C CA . HIS A 1 94 ? 1.859 27.412 9.453 1.00 0.00 94 HIS A CA 19
ATOM 28788 C C . HIS A 1 94 ? 3.361 27.196 9.345 1.00 0.00 94 HIS A C 19
ATOM 28789 O O . HIS A 1 94 ? 4.122 27.880 10.054 1.00 0.00 94 HIS A O 19
ATOM 28805 N N . MET A 1 1 ? 16.089 9.378 11.032 1.00 0.00 1 MET A N 20
ATOM 28806 C CA . MET A 1 1 ? 16.933 8.321 10.422 1.00 0.00 1 MET A CA 20
ATOM 28807 C C . MET A 1 1 ? 16.124 7.464 9.447 1.00 0.00 1 MET A C 20
ATOM 28808 O O . MET A 1 1 ? 16.655 6.542 8.826 1.00 0.00 1 MET A O 20
ATOM 28824 N N . VAL A 1 2 ? 14.835 7.769 9.306 1.00 0.00 2 VAL A N 20
ATOM 28825 C CA . VAL A 1 2 ? 13.972 7.007 8.415 1.00 0.00 2 VAL A CA 20
ATOM 28826 C C . VAL A 1 2 ? 14.057 7.538 6.982 1.00 0.00 2 VAL A C 20
ATOM 28827 O O . VAL A 1 2 ? 13.903 6.782 6.021 1.00 0.00 2 VAL A O 20
ATOM 28840 N N . LYS A 1 3 ? 14.360 8.831 6.858 1.00 0.00 3 LYS A N 20
ATOM 28841 C CA . LYS A 1 3 ? 14.380 9.520 5.571 1.00 0.00 3 LYS A CA 20
ATOM 28842 C C . LYS A 1 3 ? 13.012 9.436 4.900 1.00 0.00 3 LYS A C 20
ATOM 28843 O O . LYS A 1 3 ? 12.794 8.608 4.011 1.00 0.00 3 LYS A O 20
ATOM 28862 N N . ASP A 1 4 ? 12.098 10.290 5.363 1.00 0.00 4 ASP A N 20
ATOM 28863 C CA . ASP A 1 4 ? 10.726 10.355 4.854 1.00 0.00 4 ASP A CA 20
ATOM 28864 C C . ASP A 1 4 ? 9.907 9.152 5.308 1.00 0.00 4 ASP A C 20
ATOM 28865 O O . ASP A 1 4 ? 10.105 8.035 4.829 1.00 0.00 4 ASP A O 20
ATOM 28874 N N . LYS A 1 5 ? 8.979 9.385 6.233 1.00 0.00 5 LYS A N 20
ATOM 28875 C CA . LYS A 1 5 ? 8.085 8.330 6.702 1.00 0.00 5 LYS A CA 20
ATOM 28876 C C . LYS A 1 5 ? 7.306 7.705 5.550 1.00 0.00 5 LYS A C 20
ATOM 28877 O O . LYS A 1 5 ? 6.962 6.527 5.600 1.00 0.00 5 LYS A O 20
ATOM 28896 N N . GLN A 1 6 ? 7.046 8.499 4.513 1.00 0.00 6 GLN A N 20
ATOM 28897 C CA . GLN A 1 6 ? 6.302 8.028 3.348 1.00 0.00 6 GLN A CA 20
ATOM 28898 C C . GLN A 1 6 ? 6.988 6.806 2.740 1.00 0.00 6 GLN A C 20
ATOM 28899 O O . GLN A 1 6 ? 6.332 5.864 2.299 1.00 0.00 6 GLN A O 20
ATOM 28913 N N . LYS A 1 7 ? 8.316 6.824 2.758 1.00 0.00 7 LYS A N 20
ATOM 28914 C CA . LYS A 1 7 ? 9.114 5.720 2.241 1.00 0.00 7 LYS A CA 20
ATOM 28915 C C . LYS A 1 7 ? 8.878 4.461 3.069 1.00 0.00 7 LYS A C 20
ATOM 28916 O O . LYS A 1 7 ? 8.678 3.372 2.529 1.00 0.00 7 LYS A O 20
ATOM 28935 N N . ALA A 1 8 ? 8.884 4.627 4.387 1.00 0.00 8 ALA A N 20
ATOM 28936 C CA . ALA A 1 8 ? 8.731 3.504 5.305 1.00 0.00 8 ALA A CA 20
ATOM 28937 C C . ALA A 1 8 ? 7.307 2.959 5.287 1.00 0.00 8 ALA A C 20
ATOM 28938 O O . ALA A 1 8 ? 7.101 1.745 5.230 1.00 0.00 8 ALA A O 20
ATOM 28945 N N . ILE A 1 9 ? 6.333 3.858 5.324 1.00 0.00 9 ILE A N 20
ATOM 28946 C CA . ILE A 1 9 ? 4.928 3.464 5.355 1.00 0.00 9 ILE A CA 20
ATOM 28947 C C . ILE A 1 9 ? 4.542 2.726 4.078 1.00 0.00 9 ILE A C 20
ATOM 28948 O O . ILE A 1 9 ? 3.911 1.668 4.134 1.00 0.00 9 ILE A O 20
ATOM 28964 N N . PHE A 1 10 ? 4.943 3.273 2.933 1.00 0.00 10 PHE A N 20
ATOM 28965 C CA . PHE A 1 10 ? 4.690 2.631 1.648 1.00 0.00 10 PHE A CA 20
ATOM 28966 C C . PHE A 1 10 ? 5.328 1.245 1.616 1.00 0.00 10 PHE A C 20
ATOM 28967 O O . PHE A 1 10 ? 4.703 0.269 1.197 1.00 0.00 10 PHE A O 20
ATOM 28984 N N . SER A 1 11 ? 6.568 1.167 2.080 1.00 0.00 11 SER A N 20
ATOM 28985 C CA . SER A 1 11 ? 7.298 -0.090 2.121 1.00 0.00 11 SER A CA 20
ATOM 28986 C C . SER A 1 11 ? 6.578 -1.110 2.996 1.00 0.00 11 SER A C 20
ATOM 28987 O O . SER A 1 11 ? 6.281 -2.215 2.552 1.00 0.00 11 SER A O 20
ATOM 28995 N N . GLU A 1 12 ? 6.287 -0.717 4.233 1.00 0.00 12 GLU A N 20
ATOM 28996 C CA . GLU A 1 12 ? 5.667 -1.613 5.206 1.00 0.00 12 GLU A CA 20
ATOM 28997 C C . GLU A 1 12 ? 4.297 -2.074 4.735 1.00 0.00 12 GLU A C 20
ATOM 28998 O O . GLU A 1 12 ? 3.968 -3.263 4.809 1.00 0.00 12 GLU A O 20
ATOM 29010 N N . ASN A 1 13 ? 3.506 -1.130 4.259 1.00 0.00 13 ASN A N 20
ATOM 29011 C CA . ASN A 1 13 ? 2.144 -1.415 3.833 1.00 0.00 13 ASN A CA 20
ATOM 29012 C C . ASN A 1 13 ? 2.137 -2.396 2.664 1.00 0.00 13 ASN A C 20
ATOM 29013 O O . ASN A 1 13 ? 1.555 -3.476 2.755 1.00 0.00 13 ASN A O 20
ATOM 29024 N N . LEU A 1 14 ? 2.819 -2.027 1.583 1.00 0.00 14 LEU A N 20
ATOM 29025 C CA . LEU A 1 14 ? 2.860 -2.850 0.377 1.00 0.00 14 LEU A CA 20
ATOM 29026 C C . LEU A 1 14 ? 3.487 -4.210 0.666 1.00 0.00 14 LEU A C 20
ATOM 29027 O O . LEU A 1 14 ? 3.022 -5.237 0.163 1.00 0.00 14 LEU A O 20
ATOM 29043 N N . ASN A 1 15 ? 4.527 -4.209 1.494 1.00 0.00 15 ASN A N 20
ATOM 29044 C CA . ASN A 1 15 ? 5.240 -5.435 1.848 1.00 0.00 15 ASN A CA 20
ATOM 29045 C C . ASN A 1 15 ? 4.287 -6.444 2.479 1.00 0.00 15 ASN A C 20
ATOM 29046 O O . ASN A 1 15 ? 4.398 -7.644 2.246 1.00 0.00 15 ASN A O 20
ATOM 29057 N N . SER A 1 16 ? 3.331 -5.943 3.253 1.00 0.00 16 SER A N 20
ATOM 29058 C CA . SER A 1 16 ? 2.381 -6.796 3.955 1.00 0.00 16 SER A CA 20
ATOM 29059 C C . SER A 1 16 ? 1.464 -7.534 2.978 1.00 0.00 16 SER A C 20
ATOM 29060 O O . SER A 1 16 ? 1.201 -8.726 3.144 1.00 0.00 16 SER A O 20
ATOM 29068 N N . TYR A 1 17 ? 0.989 -6.831 1.950 1.00 0.00 17 TYR A N 20
ATOM 29069 C CA . TYR A 1 17 ? 0.120 -7.445 0.947 1.00 0.00 17 TYR A CA 20
ATOM 29070 C C . TYR A 1 17 ? 0.890 -8.511 0.175 1.00 0.00 17 TYR A C 20
ATOM 29071 O O . TYR A 1 17 ? 0.377 -9.601 -0.088 1.00 0.00 17 TYR A O 20
ATOM 29089 N N . ILE A 1 18 ? 2.129 -8.185 -0.162 1.00 0.00 18 ILE A N 20
ATOM 29090 C CA . ILE A 1 18 ? 2.997 -9.087 -0.910 1.00 0.00 18 ILE A CA 20
ATOM 29091 C C . ILE A 1 18 ? 3.365 -10.317 -0.078 1.00 0.00 18 ILE A C 20
ATOM 29092 O O . ILE A 1 18 ? 3.402 -11.436 -0.587 1.00 0.00 18 ILE A O 20
ATOM 29108 N N . ALA A 1 19 ? 3.614 -10.104 1.209 1.00 0.00 19 ALA A N 20
ATOM 29109 C CA . ALA A 1 19 ? 4.023 -11.180 2.102 1.00 0.00 19 ALA A CA 20
ATOM 29110 C C . ALA A 1 19 ? 2.894 -12.178 2.350 1.00 0.00 19 ALA A C 20
ATOM 29111 O O . ALA A 1 19 ? 3.146 -13.360 2.601 1.00 0.00 19 ALA A O 20
ATOM 29118 N N . LYS A 1 20 ? 1.651 -11.710 2.294 1.00 0.00 20 LYS A N 20
ATOM 29119 C CA . LYS A 1 20 ? 0.511 -12.593 2.511 1.00 0.00 20 LYS A CA 20
ATOM 29120 C C . LYS A 1 20 ? 0.180 -13.357 1.238 1.00 0.00 20 LYS A C 20
ATOM 29121 O O . LYS A 1 20 ? -0.254 -14.507 1.285 1.00 0.00 20 LYS A O 20
ATOM 29140 N N . SER A 1 21 ? 0.387 -12.706 0.108 1.00 0.00 21 SER A N 20
ATOM 29141 C CA . SER A 1 21 ? 0.120 -13.304 -1.187 1.00 0.00 21 SER A CA 20
ATOM 29142 C C . SER A 1 21 ? 1.076 -14.465 -1.469 1.00 0.00 21 SER A C 20
ATOM 29143 O O . SER A 1 21 ? 2.236 -14.441 -1.057 1.00 0.00 21 SER A O 20
ATOM 29151 N N . GLU A 1 22 ? 0.573 -15.487 -2.152 1.00 0.00 22 GLU A N 20
ATOM 29152 C CA . GLU A 1 22 ? 1.390 -16.636 -2.526 1.00 0.00 22 GLU A CA 20
ATOM 29153 C C . GLU A 1 22 ? 2.298 -16.278 -3.695 1.00 0.00 22 GLU A C 20
ATOM 29154 O O . GLU A 1 22 ? 3.343 -16.900 -3.904 1.00 0.00 22 GLU A O 20
ATOM 29166 N N . LYS A 1 23 ? 1.883 -15.276 -4.462 1.00 0.00 23 LYS A N 20
ATOM 29167 C CA . LYS A 1 23 ? 2.641 -14.830 -5.614 1.00 0.00 23 LYS A CA 20
ATOM 29168 C C . LYS A 1 23 ? 3.832 -13.986 -5.179 1.00 0.00 23 LYS A C 20
ATOM 29169 O O . LYS A 1 23 ? 3.706 -13.105 -4.329 1.00 0.00 23 LYS A O 20
ATOM 29188 N N . THR A 1 24 ? 4.981 -14.272 -5.768 1.00 0.00 24 THR A N 20
ATOM 29189 C CA . THR A 1 24 ? 6.229 -13.645 -5.373 1.00 0.00 24 THR A CA 20
ATOM 29190 C C . THR A 1 24 ? 6.400 -12.277 -6.013 1.00 0.00 24 THR A C 20
ATOM 29191 O O . THR A 1 24 ? 5.567 -11.841 -6.814 1.00 0.00 24 THR A O 20
ATOM 29202 N N . GLN A 1 25 ? 7.494 -11.612 -5.656 1.00 0.00 25 GLN A N 20
ATOM 29203 C CA . GLN A 1 25 ? 7.870 -10.349 -6.270 1.00 0.00 25 GLN A CA 20
ATOM 29204 C C . GLN A 1 25 ? 7.960 -10.525 -7.774 1.00 0.00 25 GLN A C 20
ATOM 29205 O O . GLN A 1 25 ? 7.578 -9.647 -8.548 1.00 0.00 25 GLN A O 20
ATOM 29219 N N . LEU A 1 26 ? 8.456 -11.688 -8.165 1.00 0.00 26 LEU A N 20
ATOM 29220 C CA . LEU A 1 26 ? 8.632 -12.030 -9.560 1.00 0.00 26 LEU A CA 20
ATOM 29221 C C . LEU A 1 26 ? 7.283 -12.154 -10.259 1.00 0.00 26 LEU A C 20
ATOM 29222 O O . LEU A 1 26 ? 7.059 -11.535 -11.293 1.00 0.00 26 LEU A O 20
ATOM 29238 N N . GLU A 1 27 ? 6.379 -12.924 -9.663 1.00 0.00 27 GLU A N 20
ATOM 29239 C CA . GLU A 1 27 ? 5.084 -13.204 -10.258 1.00 0.00 27 GLU A CA 20
ATOM 29240 C C . GLU A 1 27 ? 4.237 -11.941 -10.394 1.00 0.00 27 GLU A C 20
ATOM 29241 O O . GLU A 1 27 ? 3.513 -11.769 -11.378 1.00 0.00 27 GLU A O 20
ATOM 29253 N N . ILE A 1 28 ? 4.330 -11.056 -9.412 1.00 0.00 28 ILE A N 20
ATOM 29254 C CA . ILE A 1 28 ? 3.596 -9.802 -9.458 1.00 0.00 28 ILE A CA 20
ATOM 29255 C C . ILE A 1 28 ? 4.148 -8.905 -10.563 1.00 0.00 28 ILE A C 20
ATOM 29256 O O . ILE A 1 28 ? 3.395 -8.397 -11.397 1.00 0.00 28 ILE A O 20
ATOM 29272 N N . ALA A 1 29 ? 5.469 -8.740 -10.583 1.00 0.00 29 ALA A N 20
ATOM 29273 C CA . ALA A 1 29 ? 6.130 -7.921 -11.595 1.00 0.00 29 ALA A CA 20
ATOM 29274 C C . ALA A 1 29 ? 5.928 -8.510 -12.988 1.00 0.00 29 ALA A C 20
ATOM 29275 O O . ALA A 1 29 ? 5.783 -7.780 -13.967 1.00 0.00 29 ALA A O 20
ATOM 29282 N N . LYS A 1 30 ? 5.913 -9.837 -13.051 1.00 0.00 30 LYS A N 20
ATOM 29283 C CA . LYS A 1 30 ? 5.700 -10.581 -14.291 1.00 0.00 30 LYS A CA 20
ATOM 29284 C C . LYS A 1 30 ? 4.375 -10.200 -14.951 1.00 0.00 30 LYS A C 20
ATOM 29285 O O . LYS A 1 30 ? 4.288 -10.081 -16.177 1.00 0.00 30 LYS A O 20
ATOM 29304 N N . SER A 1 31 ? 3.346 -10.001 -14.135 1.00 0.00 31 SER A N 20
ATOM 29305 C CA . SER A 1 31 ? 2.027 -9.656 -14.642 1.00 0.00 31 SER A CA 20
ATOM 29306 C C . SER A 1 31 ? 1.950 -8.172 -15.001 1.00 0.00 31 SER A C 20
ATOM 29307 O O . SER A 1 31 ? 1.142 -7.773 -15.841 1.00 0.00 31 SER A O 20
ATOM 29315 N N . ILE A 1 32 ? 2.790 -7.362 -14.367 1.00 0.00 32 ILE A N 20
ATOM 29316 C CA . ILE A 1 32 ? 2.810 -5.925 -14.630 1.00 0.00 32 ILE A CA 20
ATOM 29317 C C . ILE A 1 32 ? 3.643 -5.616 -15.874 1.00 0.00 32 ILE A C 20
ATOM 29318 O O . ILE A 1 32 ? 3.230 -4.833 -16.731 1.00 0.00 32 ILE A O 20
ATOM 29334 N N . GLY A 1 33 ? 4.807 -6.242 -15.972 1.00 0.00 33 GLY A N 20
ATOM 29335 C CA . GLY A 1 33 ? 5.677 -6.015 -17.111 1.00 0.00 33 GLY A CA 20
ATOM 29336 C C . GLY A 1 33 ? 7.007 -5.416 -16.712 1.00 0.00 33 GLY A C 20
ATOM 29337 O O . GLY A 1 33 ? 7.831 -5.092 -17.567 1.00 0.00 33 GLY A O 20
ATOM 29341 N N . VAL A 1 34 ? 7.219 -5.268 -15.415 1.00 0.00 34 VAL A N 20
ATOM 29342 C CA . VAL A 1 34 ? 8.468 -4.721 -14.912 1.00 0.00 34 VAL A CA 20
ATOM 29343 C C . VAL A 1 34 ? 9.380 -5.843 -14.434 1.00 0.00 34 VAL A C 20
ATOM 29344 O O . VAL A 1 34 ? 8.910 -6.933 -14.102 1.00 0.00 34 VAL A O 20
ATOM 29357 N N . SER A 1 35 ? 10.676 -5.581 -14.413 1.00 0.00 35 SER A N 20
ATOM 29358 C CA . SER A 1 35 ? 11.646 -6.576 -13.980 1.00 0.00 35 SER A CA 20
ATOM 29359 C C . SER A 1 35 ? 11.531 -6.828 -12.473 1.00 0.00 35 SER A C 20
ATOM 29360 O O . SER A 1 35 ? 11.161 -5.928 -11.714 1.00 0.00 35 SER A O 20
ATOM 29368 N N . PRO A 1 36 ? 11.834 -8.063 -12.025 1.00 0.00 36 PRO A N 20
ATOM 29369 C CA . PRO A 1 36 ? 11.788 -8.426 -10.605 1.00 0.00 36 PRO A CA 20
ATOM 29370 C C . PRO A 1 36 ? 12.624 -7.485 -9.740 1.00 0.00 36 PRO A C 20
ATOM 29371 O O . PRO A 1 36 ? 12.247 -7.168 -8.615 1.00 0.00 36 PRO A O 20
ATOM 29382 N N . GLN A 1 37 ? 13.750 -7.028 -10.285 1.00 0.00 37 GLN A N 20
ATOM 29383 C CA . GLN A 1 37 ? 14.623 -6.097 -9.579 1.00 0.00 37 GLN A CA 20
ATOM 29384 C C . GLN A 1 37 ? 13.946 -4.746 -9.373 1.00 0.00 37 GLN A C 20
ATOM 29385 O O . GLN A 1 37 ? 14.193 -4.066 -8.376 1.00 0.00 37 GLN A O 20
ATOM 29399 N N . THR A 1 38 ? 13.082 -4.372 -10.307 1.00 0.00 38 THR A N 20
ATOM 29400 C CA . THR A 1 38 ? 12.392 -3.096 -10.240 1.00 0.00 38 THR A CA 20
ATOM 29401 C C . THR A 1 38 ? 11.344 -3.160 -9.142 1.00 0.00 38 THR A C 20
ATOM 29402 O O . THR A 1 38 ? 11.224 -2.262 -8.312 1.00 0.00 38 THR A O 20
ATOM 29413 N N . PHE A 1 39 ? 10.616 -4.264 -9.132 1.00 0.00 39 PHE A N 20
ATOM 29414 C CA . PHE A 1 39 ? 9.605 -4.511 -8.125 1.00 0.00 39 PHE A CA 20
ATOM 29415 C C . PHE A 1 39 ? 10.253 -4.669 -6.755 1.00 0.00 39 PHE A C 20
ATOM 29416 O O . PHE A 1 39 ? 9.692 -4.269 -5.735 1.00 0.00 39 PHE A O 20
ATOM 29433 N N . ASN A 1 40 ? 11.444 -5.257 -6.749 1.00 0.00 40 ASN A N 20
ATOM 29434 C CA . ASN A 1 40 ? 12.189 -5.482 -5.519 1.00 0.00 40 ASN A CA 20
ATOM 29435 C C . ASN A 1 40 ? 12.445 -4.170 -4.789 1.00 0.00 40 ASN A C 20
ATOM 29436 O O . ASN A 1 40 ? 12.266 -4.089 -3.577 1.00 0.00 40 ASN A O 20
ATOM 29447 N N . THR A 1 41 ? 12.838 -3.136 -5.531 1.00 0.00 41 THR A N 20
ATOM 29448 C CA . THR A 1 41 ? 13.155 -1.849 -4.924 1.00 0.00 41 THR A CA 20
ATOM 29449 C C . THR A 1 41 ? 11.926 -1.230 -4.263 1.00 0.00 41 THR A C 20
ATOM 29450 O O . THR A 1 41 ? 12.039 -0.525 -3.263 1.00 0.00 41 THR A O 20
ATOM 29461 N N . TRP A 1 42 ? 10.750 -1.507 -4.815 1.00 0.00 42 TRP A N 20
ATOM 29462 C CA . TRP A 1 42 ? 9.507 -1.008 -4.242 1.00 0.00 42 TRP A CA 20
ATOM 29463 C C . TRP A 1 42 ? 9.163 -1.783 -2.974 1.00 0.00 42 TRP A C 20
ATOM 29464 O O . TRP A 1 42 ? 8.784 -1.203 -1.960 1.00 0.00 42 TRP A O 20
ATOM 29485 N N . CYS A 1 43 ? 9.321 -3.098 -3.045 1.00 0.00 43 CYS A N 20
ATOM 29486 C CA . CYS A 1 43 ? 9.017 -3.977 -1.922 1.00 0.00 43 CYS A CA 20
ATOM 29487 C C . CYS A 1 43 ? 9.999 -3.745 -0.778 1.00 0.00 43 CYS A C 20
ATOM 29488 O O . CYS A 1 43 ? 9.630 -3.817 0.396 1.00 0.00 43 CYS A O 20
ATOM 29496 N N . LYS A 1 44 ? 11.250 -3.477 -1.127 1.00 0.00 44 LYS A N 20
ATOM 29497 C CA . LYS A 1 44 ? 12.270 -3.156 -0.151 1.00 0.00 44 LYS A CA 20
ATOM 29498 C C . LYS A 1 44 ? 12.090 -1.733 0.372 1.00 0.00 44 LYS A C 20
ATOM 29499 O O . LYS A 1 44 ? 12.701 -1.344 1.365 1.00 0.00 44 LYS A O 20
ATOM 29518 N N . GLY A 1 45 ? 11.239 -0.964 -0.293 1.00 0.00 45 GLY A N 20
ATOM 29519 C CA . GLY A 1 45 ? 11.011 0.409 0.110 1.00 0.00 45 GLY A CA 20
ATOM 29520 C C . GLY A 1 45 ? 12.206 1.300 -0.155 1.00 0.00 45 GLY A C 20
ATOM 29521 O O . GLY A 1 45 ? 12.536 2.163 0.653 1.00 0.00 45 GLY A O 20
ATOM 29525 N N . ILE A 1 46 ? 12.864 1.080 -1.281 1.00 0.00 46 ILE A N 20
ATOM 29526 C CA . ILE A 1 46 ? 14.012 1.885 -1.658 1.00 0.00 46 ILE A CA 20
ATOM 29527 C C . ILE A 1 46 ? 13.555 3.157 -2.364 1.00 0.00 46 ILE A C 20
ATOM 29528 O O . ILE A 1 46 ? 14.067 4.249 -2.104 1.00 0.00 46 ILE A O 20
ATOM 29544 N N . ALA A 1 47 ? 12.574 3.012 -3.242 1.00 0.00 47 ALA A N 20
ATOM 29545 C CA . ALA A 1 47 ? 12.068 4.133 -4.011 1.00 0.00 47 ALA A CA 20
ATOM 29546 C C . ALA A 1 47 ? 10.597 3.934 -4.345 1.00 0.00 47 ALA A C 20
ATOM 29547 O O . ALA A 1 47 ? 10.114 2.803 -4.410 1.00 0.00 47 ALA A O 20
ATOM 29554 N N . ILE A 1 48 ? 9.893 5.038 -4.544 1.00 0.00 48 ILE A N 20
ATOM 29555 C CA . ILE A 1 48 ? 8.494 4.999 -4.940 1.00 0.00 48 ILE A CA 20
ATOM 29556 C C . ILE A 1 48 ? 8.371 5.315 -6.427 1.00 0.00 48 ILE A C 20
ATOM 29557 O O . ILE A 1 48 ? 8.901 6.326 -6.899 1.00 0.00 48 ILE A O 20
ATOM 29573 N N . PRO A 1 49 ? 7.687 4.442 -7.178 1.00 0.00 49 PRO A N 20
ATOM 29574 C CA . PRO A 1 49 ? 7.521 4.580 -8.632 1.00 0.00 49 PRO A CA 20
ATOM 29575 C C . PRO A 1 49 ? 6.642 5.768 -9.023 1.00 0.00 49 PRO A C 20
ATOM 29576 O O . PRO A 1 49 ? 6.128 6.495 -8.169 1.00 0.00 49 PRO A O 20
ATOM 29587 N N . ARG A 1 50 ? 6.467 5.957 -10.324 1.00 0.00 50 ARG A N 20
ATOM 29588 C CA . ARG A 1 50 ? 5.634 7.037 -10.829 1.00 0.00 50 ARG A CA 20
ATOM 29589 C C . ARG A 1 50 ? 4.166 6.656 -10.739 1.00 0.00 50 ARG A C 20
ATOM 29590 O O . ARG A 1 50 ? 3.836 5.473 -10.634 1.00 0.00 50 ARG A O 20
ATOM 29611 N N . MET A 1 51 ? 3.295 7.661 -10.800 1.00 0.00 51 MET A N 20
ATOM 29612 C CA . MET A 1 51 ? 1.852 7.459 -10.636 1.00 0.00 51 MET A CA 20
ATOM 29613 C C . MET A 1 51 ? 1.308 6.398 -11.592 1.00 0.00 51 MET A C 20
ATOM 29614 O O . MET A 1 51 ? 0.391 5.659 -11.245 1.00 0.00 51 MET A O 20
ATOM 29628 N N . GLY A 1 52 ? 1.887 6.316 -12.788 1.00 0.00 52 GLY A N 20
ATOM 29629 C CA . GLY A 1 52 ? 1.432 5.344 -13.767 1.00 0.00 52 GLY A CA 20
ATOM 29630 C C . GLY A 1 52 ? 1.627 3.911 -13.306 1.00 0.00 52 GLY A C 20
ATOM 29631 O O . GLY A 1 52 ? 0.787 3.049 -13.565 1.00 0.00 52 GLY A O 20
ATOM 29635 N N . LYS A 1 53 ? 2.725 3.655 -12.610 1.00 0.00 53 LYS A N 20
ATOM 29636 C CA . LYS A 1 53 ? 3.022 2.313 -12.138 1.00 0.00 53 LYS A CA 20
ATOM 29637 C C . LYS A 1 53 ? 2.415 2.073 -10.764 1.00 0.00 53 LYS A C 20
ATOM 29638 O O . LYS A 1 53 ? 2.098 0.939 -10.409 1.00 0.00 53 LYS A O 20
ATOM 29657 N N . VAL A 1 54 ? 2.240 3.143 -9.994 1.00 0.00 54 VAL A N 20
ATOM 29658 C CA . VAL A 1 54 ? 1.518 3.051 -8.730 1.00 0.00 54 VAL A CA 20
ATOM 29659 C C . VAL A 1 54 ? 0.070 2.654 -9.004 1.00 0.00 54 VAL A C 20
ATOM 29660 O O . VAL A 1 54 ? -0.515 1.829 -8.296 1.00 0.00 54 VAL A O 20
ATOM 29673 N N . GLN A 1 55 ? -0.489 3.234 -10.060 1.00 0.00 55 GLN A N 20
ATOM 29674 C CA . GLN A 1 55 ? -1.827 2.891 -10.515 1.00 0.00 55 GLN A CA 20
ATOM 29675 C C . GLN A 1 55 ? -1.895 1.414 -10.890 1.00 0.00 55 GLN A C 20
ATOM 29676 O O . GLN A 1 55 ? -2.889 0.742 -10.614 1.00 0.00 55 GLN A O 20
ATOM 29690 N N . ALA A 1 56 ? -0.830 0.919 -11.511 1.00 0.00 56 ALA A N 20
ATOM 29691 C CA . ALA A 1 56 ? -0.752 -0.481 -11.907 1.00 0.00 56 ALA A CA 20
ATOM 29692 C C . ALA A 1 56 ? -0.740 -1.397 -10.686 1.00 0.00 56 ALA A C 20
ATOM 29693 O O . ALA A 1 56 ? -1.404 -2.435 -10.671 1.00 0.00 56 ALA A O 20
ATOM 29700 N N . LEU A 1 57 ? 0.012 -0.998 -9.663 1.00 0.00 57 LEU A N 20
ATOM 29701 C CA . LEU A 1 57 ? 0.071 -1.740 -8.412 1.00 0.00 57 LEU A CA 20
ATOM 29702 C C . LEU A 1 57 ? -1.308 -1.801 -7.765 1.00 0.00 57 LEU A C 20
ATOM 29703 O O . LEU A 1 57 ? -1.784 -2.873 -7.386 1.00 0.00 57 LEU A O 20
ATOM 29719 N N . ALA A 1 58 ? -1.954 -0.645 -7.660 1.00 0.00 58 ALA A N 20
ATOM 29720 C CA . ALA A 1 58 ? -3.283 -0.557 -7.070 1.00 0.00 58 ALA A CA 20
ATOM 29721 C C . ALA A 1 58 ? -4.302 -1.345 -7.888 1.00 0.00 58 ALA A C 20
ATOM 29722 O O . ALA A 1 58 ? -5.247 -1.909 -7.341 1.00 0.00 58 ALA A O 20
ATOM 29729 N N . ASP A 1 59 ? -4.098 -1.388 -9.195 1.00 0.00 59 ASP A N 20
ATOM 29730 C CA . ASP A 1 59 ? -4.992 -2.114 -10.092 1.00 0.00 59 ASP A CA 20
ATOM 29731 C C . ASP A 1 59 ? -4.804 -3.617 -9.937 1.00 0.00 59 ASP A C 20
ATOM 29732 O O . ASP A 1 59 ? -5.773 -4.373 -9.918 1.00 0.00 59 ASP A O 20
ATOM 29741 N N . TYR A 1 60 ? -3.548 -4.037 -9.817 1.00 0.00 60 TYR A N 20
ATOM 29742 C CA . TYR A 1 60 ? -3.208 -5.447 -9.646 1.00 0.00 60 TYR A CA 20
ATOM 29743 C C . TYR A 1 60 ? -3.844 -6.018 -8.383 1.00 0.00 60 TYR A C 20
ATOM 29744 O O . TYR A 1 60 ? -4.416 -7.107 -8.401 1.00 0.00 60 TYR A O 20
ATOM 29762 N N . PHE A 1 61 ? -3.751 -5.267 -7.296 1.00 0.00 61 PHE A N 20
ATOM 29763 C CA . PHE A 1 61 ? -4.265 -5.724 -6.010 1.00 0.00 61 PHE A CA 20
ATOM 29764 C C . PHE A 1 61 ? -5.737 -5.369 -5.846 1.00 0.00 61 PHE A C 20
ATOM 29765 O O . PHE A 1 61 ? -6.393 -5.834 -4.914 1.00 0.00 61 PHE A O 20
ATOM 29782 N N . ASN A 1 62 ? -6.244 -4.557 -6.768 1.00 0.00 62 ASN A N 20
ATOM 29783 C CA . ASN A 1 62 ? -7.618 -4.055 -6.713 1.00 0.00 62 ASN A CA 20
ATOM 29784 C C . ASN A 1 62 ? -7.843 -3.272 -5.421 1.00 0.00 62 ASN A C 20
ATOM 29785 O O . ASN A 1 62 ? -8.714 -3.595 -4.609 1.00 0.00 62 ASN A O 20
ATOM 29796 N N . ILE A 1 63 ? -7.028 -2.248 -5.235 1.00 0.00 63 ILE A N 20
ATOM 29797 C CA . ILE A 1 63 ? -7.103 -1.395 -4.059 1.00 0.00 63 ILE A CA 20
ATOM 29798 C C . ILE A 1 63 ? -7.043 0.068 -4.475 1.00 0.00 63 ILE A C 20
ATOM 29799 O O . ILE A 1 63 ? -6.918 0.376 -5.661 1.00 0.00 63 ILE A O 20
ATOM 29815 N N . ASN A 1 64 ? -7.138 0.962 -3.505 1.00 0.00 64 ASN A N 20
ATOM 29816 C CA . ASN A 1 64 ? -7.067 2.390 -3.766 1.00 0.00 64 ASN A CA 20
ATOM 29817 C C . ASN A 1 64 ? -5.647 2.875 -3.529 1.00 0.00 64 ASN A C 20
ATOM 29818 O O . ASN A 1 64 ? -4.826 2.145 -2.971 1.00 0.00 64 ASN A O 20
ATOM 29829 N N . LYS A 1 65 ? -5.356 4.102 -3.938 1.00 0.00 65 LYS A N 20
ATOM 29830 C CA . LYS A 1 65 ? -4.036 4.680 -3.715 1.00 0.00 65 LYS A CA 20
ATOM 29831 C C . LYS A 1 65 ? -3.783 4.850 -2.220 1.00 0.00 65 LYS A C 20
ATOM 29832 O O . LYS A 1 65 ? -2.657 4.714 -1.744 1.00 0.00 65 LYS A O 20
ATOM 29851 N N . SER A 1 66 ? -4.852 5.113 -1.484 1.00 0.00 66 SER A N 20
ATOM 29852 C CA . SER A 1 66 ? -4.763 5.349 -0.055 1.00 0.00 66 SER A CA 20
ATOM 29853 C C . SER A 1 66 ? -4.507 4.051 0.713 1.00 0.00 66 SER A C 20
ATOM 29854 O O . SER A 1 66 ? -4.004 4.083 1.832 1.00 0.00 66 SER A O 20
ATOM 29862 N N . ASP A 1 67 ? -4.826 2.913 0.096 1.00 0.00 67 ASP A N 20
ATOM 29863 C CA . ASP A 1 67 ? -4.632 1.605 0.734 1.00 0.00 67 ASP A CA 20
ATOM 29864 C C . ASP A 1 67 ? -3.155 1.320 0.976 1.00 0.00 67 ASP A C 20
ATOM 29865 O O . ASP A 1 67 ? -2.804 0.506 1.826 1.00 0.00 67 ASP A O 20
ATOM 29874 N N . LEU A 1 68 ? -2.303 1.963 0.194 1.00 0.00 68 LEU A N 20
ATOM 29875 C CA . LEU A 1 68 ? -0.860 1.804 0.335 1.00 0.00 68 LEU A CA 20
ATOM 29876 C C . LEU A 1 68 ? -0.269 2.888 1.232 1.00 0.00 68 LEU A C 20
ATOM 29877 O O . LEU A 1 68 ? 0.826 2.731 1.769 1.00 0.00 68 LEU A O 20
ATOM 29893 N N . ILE A 1 69 ? -1.001 3.983 1.395 1.00 0.00 69 ILE A N 20
ATOM 29894 C CA . ILE A 1 69 ? -0.474 5.156 2.080 1.00 0.00 69 ILE A CA 20
ATOM 29895 C C . ILE A 1 69 ? -0.866 5.192 3.561 1.00 0.00 69 ILE A C 20
ATOM 29896 O O . ILE A 1 69 ? -0.129 5.736 4.388 1.00 0.00 69 ILE A O 20
ATOM 29912 N N . GLU A 1 70 ? -2.011 4.616 3.908 1.00 0.00 70 GLU A N 20
ATOM 29913 C CA . GLU A 1 70 ? -2.505 4.707 5.267 1.00 0.00 70 GLU A CA 20
ATOM 29914 C C . GLU A 1 70 ? -1.641 3.926 6.256 1.00 0.00 70 GLU A C 20
ATOM 29915 O O . GLU A 1 70 ? -1.090 2.867 5.940 1.00 0.00 70 GLU A O 20
ATOM 29927 N N . ASP A 1 71 ? -1.514 4.474 7.450 1.00 0.00 71 ASP A N 20
ATOM 29928 C CA . ASP A 1 71 ? -0.791 3.811 8.521 1.00 0.00 71 ASP A CA 20
ATOM 29929 C C . ASP A 1 71 ? -1.783 3.198 9.497 1.00 0.00 71 ASP A C 20
ATOM 29930 O O . ASP A 1 71 ? -2.924 3.642 9.595 1.00 0.00 71 ASP A O 20
ATOM 29939 N N . LYS A 1 72 ? -1.353 2.183 10.224 1.00 0.00 72 LYS A N 20
ATOM 29940 C CA . LYS A 1 72 ? -2.272 1.408 11.043 1.00 0.00 72 LYS A CA 20
ATOM 29941 C C . LYS A 1 72 ? -2.449 2.036 12.421 1.00 0.00 72 LYS A C 20
ATOM 29942 O O . LYS A 1 72 ? -3.082 1.453 13.307 1.00 0.00 72 LYS A O 20
ATOM 29961 N N . LYS A 1 73 ? -1.906 3.235 12.592 1.00 0.00 73 LYS A N 20
ATOM 29962 C CA . LYS A 1 73 ? -2.094 4.001 13.809 1.00 0.00 73 LYS A CA 20
ATOM 29963 C C . LYS A 1 73 ? -3.306 4.925 13.666 1.00 0.00 73 LYS A C 20
ATOM 29964 O O . LYS A 1 73 ? -3.551 5.800 14.499 1.00 0.00 73 LYS A O 20
ATOM 29983 N N . LEU A 1 74 ? -4.075 4.706 12.611 1.00 0.00 74 LEU A N 20
ATOM 29984 C CA . LEU A 1 74 ? -5.251 5.510 12.337 1.00 0.00 74 LEU A CA 20
ATOM 29985 C C . LEU A 1 74 ? -6.398 5.139 13.269 1.00 0.00 74 LEU A C 20
ATOM 29986 O O . LEU A 1 74 ? -7.303 4.392 12.902 1.00 0.00 74 LEU A O 20
ATOM 30002 N N . ASN A 1 75 ? -6.321 5.635 14.488 1.00 0.00 75 ASN A N 20
ATOM 30003 C CA . ASN A 1 75 ? -7.390 5.471 15.454 1.00 0.00 75 ASN A CA 20
ATOM 30004 C C . ASN A 1 75 ? -8.150 6.779 15.574 1.00 0.00 75 ASN A C 20
ATOM 30005 O O . ASN A 1 75 ? -8.004 7.663 14.725 1.00 0.00 75 ASN A O 20
ATOM 30016 N N . ILE A 1 76 ? -8.956 6.909 16.615 1.00 0.00 76 ILE A N 20
ATOM 30017 C CA . ILE A 1 76 ? -9.716 8.131 16.818 1.00 0.00 76 ILE A CA 20
ATOM 30018 C C . ILE A 1 76 ? -8.774 9.257 17.214 1.00 0.00 76 ILE A C 20
ATOM 30019 O O . ILE A 1 76 ? -8.147 9.225 18.277 1.00 0.00 76 ILE A O 20
ATOM 30035 N N . ASP A 1 77 ? -8.675 10.237 16.341 1.00 0.00 77 ASP A N 20
ATOM 30036 C CA . ASP A 1 77 ? -7.777 11.368 16.522 1.00 0.00 77 ASP A CA 20
ATOM 30037 C C . ASP A 1 77 ? -8.248 12.523 15.657 1.00 0.00 77 ASP A C 20
ATOM 30038 O O . ASP A 1 77 ? -8.088 12.500 14.435 1.00 0.00 77 ASP A O 20
ATOM 30047 N N . THR A 1 78 ? -8.858 13.508 16.290 1.00 0.00 78 THR A N 20
ATOM 30048 C CA . THR A 1 78 ? -9.455 14.615 15.569 1.00 0.00 78 THR A CA 20
ATOM 30049 C C . THR A 1 78 ? -8.412 15.671 15.212 1.00 0.00 78 THR A C 20
ATOM 30050 O O . THR A 1 78 ? -7.612 16.094 16.052 1.00 0.00 78 THR A O 20
ATOM 30061 N N . VAL A 1 79 ? -8.409 16.057 13.947 1.00 0.00 79 VAL A N 20
ATOM 30062 C CA . VAL A 1 79 ? -7.574 17.147 13.467 1.00 0.00 79 VAL A CA 20
ATOM 30063 C C . VAL A 1 79 ? -8.476 18.241 12.905 1.00 0.00 79 VAL A C 20
ATOM 30064 O O . VAL A 1 79 ? -8.801 18.242 11.717 1.00 0.00 79 VAL A O 20
ATOM 30077 N N . PRO A 1 80 ? -8.945 19.149 13.773 1.00 0.00 80 PRO A N 20
ATOM 30078 C CA . PRO A 1 80 ? -9.945 20.152 13.405 1.00 0.00 80 PRO A CA 20
ATOM 30079 C C . PRO A 1 80 ? -9.402 21.231 12.471 1.00 0.00 80 PRO A C 20
ATOM 30080 O O . PRO A 1 80 ? -8.929 22.279 12.919 1.00 0.00 80 PRO A O 20
ATOM 30091 N N . ILE A 1 81 ? -9.449 20.962 11.175 1.00 0.00 81 ILE A N 20
ATOM 30092 C CA . ILE A 1 81 ? -9.079 21.960 10.186 1.00 0.00 81 ILE A CA 20
ATOM 30093 C C . ILE A 1 81 ? -10.220 22.949 10.026 1.00 0.00 81 ILE A C 20
ATOM 30094 O O . ILE A 1 81 ? -11.352 22.572 9.718 1.00 0.00 81 ILE A O 20
ATOM 30110 N N . GLU A 1 82 ? -9.915 24.206 10.252 1.00 0.00 82 GLU A N 20
ATOM 30111 C CA . GLU A 1 82 ? -10.919 25.247 10.244 1.00 0.00 82 GLU A CA 20
ATOM 30112 C C . GLU A 1 82 ? -11.294 25.603 8.814 1.00 0.00 82 GLU A C 20
ATOM 30113 O O . GLU A 1 82 ? -10.459 26.068 8.036 1.00 0.00 82 GLU A O 20
ATOM 30125 N N . SER A 1 83 ? -12.546 25.363 8.468 1.00 0.00 83 SER A N 20
ATOM 30126 C CA . SER A 1 83 ? -13.022 25.615 7.123 1.00 0.00 83 SER A CA 20
ATOM 30127 C C . SER A 1 83 ? -13.812 26.920 7.080 1.00 0.00 83 SER A C 20
ATOM 30128 O O . SER A 1 83 ? -14.892 27.020 7.663 1.00 0.00 83 SER A O 20
ATOM 30136 N N . GLY A 1 84 ? -13.252 27.922 6.415 1.00 0.00 84 GLY A N 20
ATOM 30137 C CA . GLY A 1 84 ? -13.907 29.214 6.326 1.00 0.00 84 GLY A CA 20
ATOM 30138 C C . GLY A 1 84 ? -15.068 29.215 5.352 1.00 0.00 84 GLY A C 20
ATOM 30139 O O . GLY A 1 84 ? -15.080 28.450 4.382 1.00 0.00 84 GLY A O 20
ATOM 30143 N N . TYR A 1 85 ? -16.045 30.073 5.605 1.00 0.00 85 TYR A N 20
ATOM 30144 C CA . TYR A 1 85 ? -17.217 30.166 4.748 1.00 0.00 85 TYR A CA 20
ATOM 30145 C C . TYR A 1 85 ? -17.032 31.292 3.740 1.00 0.00 85 TYR A C 20
ATOM 30146 O O . TYR A 1 85 ? -17.012 32.470 4.105 1.00 0.00 85 TYR A O 20
ATOM 30164 N N . THR A 1 86 ? -16.883 30.930 2.480 1.00 0.00 86 THR A N 20
ATOM 30165 C CA . THR A 1 86 ? -16.634 31.904 1.431 1.00 0.00 86 THR A CA 20
ATOM 30166 C C . THR A 1 86 ? -17.514 31.606 0.214 1.00 0.00 86 THR A C 20
ATOM 30167 O O . THR A 1 86 ? -18.360 30.710 0.270 1.00 0.00 86 THR A O 20
ATOM 30178 N N . LEU A 1 87 ? -17.309 32.367 -0.866 1.00 0.00 87 LEU A N 20
ATOM 30179 C CA . LEU A 1 87 ? -18.015 32.176 -2.140 1.00 0.00 87 LEU A CA 20
ATOM 30180 C C . LEU A 1 87 ? -19.465 32.659 -2.068 1.00 0.00 87 LEU A C 20
ATOM 30181 O O . LEU A 1 87 ? -20.205 32.337 -1.136 1.00 0.00 87 LEU A O 20
ATOM 30197 N N . GLU A 1 88 ? -19.864 33.443 -3.057 1.00 0.00 88 GLU A N 20
ATOM 30198 C CA . GLU A 1 88 ? -21.230 33.936 -3.148 1.00 0.00 88 GLU A CA 20
ATOM 30199 C C . GLU A 1 88 ? -22.094 32.943 -3.917 1.00 0.00 88 GLU A C 20
ATOM 30200 O O . GLU A 1 88 ? -21.859 32.689 -5.098 1.00 0.00 88 GLU A O 20
ATOM 30212 N N . HIS A 1 89 ? -23.077 32.372 -3.241 1.00 0.00 89 HIS A N 20
ATOM 30213 C CA . HIS A 1 89 ? -23.972 31.405 -3.864 1.00 0.00 89 HIS A CA 20
ATOM 30214 C C . HIS A 1 89 ? -25.397 31.636 -3.386 1.00 0.00 89 HIS A C 20
ATOM 30215 O O . HIS A 1 89 ? -25.644 31.779 -2.185 1.00 0.00 89 HIS A O 20
ATOM 30230 N N . HIS A 1 90 ? -26.323 31.699 -4.325 1.00 0.00 90 HIS A N 20
ATOM 30231 C CA . HIS A 1 90 ? -27.707 32.010 -4.015 1.00 0.00 90 HIS A CA 20
ATOM 30232 C C . HIS A 1 90 ? -28.630 31.003 -4.692 1.00 0.00 90 HIS A C 20
ATOM 30233 O O . HIS A 1 90 ? -28.274 30.421 -5.718 1.00 0.00 90 HIS A O 20
ATOM 30248 N N . HIS A 1 91 ? -29.799 30.782 -4.101 1.00 0.00 91 HIS A N 20
ATOM 30249 C CA . HIS A 1 91 ? -30.815 29.927 -4.701 1.00 0.00 91 HIS A CA 20
ATOM 30250 C C . HIS A 1 91 ? -31.310 30.518 -6.010 1.00 0.00 91 HIS A C 20
ATOM 30251 O O . HIS A 1 91 ? -31.420 31.738 -6.148 1.00 0.00 91 HIS A O 20
ATOM 30266 N N . HIS A 1 92 ? -31.608 29.653 -6.962 1.00 0.00 92 HIS A N 20
ATOM 30267 C CA . HIS A 1 92 ? -32.081 30.084 -8.265 1.00 0.00 92 HIS A CA 20
ATOM 30268 C C . HIS A 1 92 ? -32.961 29.017 -8.896 1.00 0.00 92 HIS A C 20
ATOM 30269 O O . HIS A 1 92 ? -32.801 27.826 -8.626 1.00 0.00 92 HIS A O 20
ATOM 30284 N N . HIS A 1 93 ? -33.889 29.452 -9.728 1.00 0.00 93 HIS A N 20
ATOM 30285 C CA . HIS A 1 93 ? -34.763 28.539 -10.445 1.00 0.00 93 HIS A CA 20
ATOM 30286 C C . HIS A 1 93 ? -34.046 28.030 -11.693 1.00 0.00 93 HIS A C 20
ATOM 30287 O O . HIS A 1 93 ? -33.253 28.757 -12.296 1.00 0.00 93 HIS A O 20
ATOM 30302 N N . HIS A 1 94 ? -34.301 26.787 -12.071 1.00 0.00 94 HIS A N 20
ATOM 30303 C CA . HIS A 1 94 ? -33.689 26.233 -13.266 1.00 0.00 94 HIS A CA 20
ATOM 30304 C C . HIS A 1 94 ? -34.498 26.644 -14.486 1.00 0.00 94 HIS A C 20
ATOM 30305 O O . HIS A 1 94 ? -34.124 27.640 -15.136 1.00 0.00 94 HIS A O 20
#

Nearest PDB structures (foldseek):
  2kpj-assembly1_A  TM=7.657E-01  e=2.635E-13  Agathobacter rectalis ATCC 33656
  3vk0-assembly2_B  TM=8.560E-01  e=3.215E-03  Neisseria meningitidis MC58
  6b9t-assembly1_B  TM=8.643E-01  e=5.973E-03  Nitrosopumilus maritimus SCM1
  6b9s-assembly3_F  TM=8.672E-01  e=8.661E-03  Nitrosopumilus maritimus SCM1
  1y7y-assembly1_A  TM=8.452E-01  e=1.512E-02  Aeromonas hydrophila

Secondary structure (DSSP, 8-state):
----HHHHHHHHHHHHHHTTSSS-HHHHHHHHT--HHHHHHHHTTS----HHHHHHHHHHHT--THHHHS-S---------SSS----------

InterPro domains:
  IPR001387 Cro/C1-type, helix-turn-helix domain [PF01381] (23-66)
  IPR001387 Cro/C1-type, helix-turn-helix domain [PS50943] (24-68)
  IPR001387 Cro/C1-type, helix-turn-helix domain [SM00530] (13-68)
  IPR001387 Cro/C1-type, helix-turn-helix domain [cd00093] (11-68)
  IPR010982 Lambda repressor-like, DNA-binding domain superfamily [G3DSA:1.10.260.40] (1-70)
  IPR010982 Lambda repressor-like, DNA-binding domain superfamily [SSF47413] (5-71)
  IPR015927 Peptidase S24/S26A/S26B/S26C [PF00717] (88-207)
  IPR019756 Peptidase S26A, signal peptidase I, serine active site [PS00501] (128-135)
  IPR036286 LexA/Signal peptidase-like superfamily [SSF51306] (85-210)
  IPR039418 LexA-like [cd06529] (122-207)
  IPR050077 LexA repressor [PTHR33516] (84-208)

CATH classification: 1.10.260.40

Organism: Agathobacter rectalis (strain ATCC 33656 / DSM 3377 / JCM 17463 / KCTC 5835 / VPI 0990) (NCBI:txid515619)

Solvent-accessible surface area: 7716 Å² total; per-residue (Å²): 222,160,123,64,150,74,55,26,31,1,8,93,2,0,46,30,73,8,75,163,46,183,100,81,84,92,64,3,0,131,57,29,60,25,63,64,138,51,0,55,41,6,35,133,4,100,44,41,10,168,153,57,82,13,83,32,0,0,103,107,46,137,42,96,112,54,53,0,67,114,54,90,158,156,130,116,112,72,100,124,94,186,73,94,153,117,85,134,112,135,164,171,186,240

Sequence (94 aa):
MVKDKQKAIFSENLNSYIAKSEKTQLEIAKSIGVSPQTFNTWCKGIAIPRMGKVQALADYFNINKSDLIEDKKLNIDTVPIESGYTLEHHHHHHMVKDKQKAIFSENLNSYIAKSEKTQLEIAKSIGVSPQTFNTWCKGIAIPRMGKVQALADYFNINKSDLIEDKKLNIDTVPIESGYTLEHHHHHHMVKDKQKAIFSENLNSYIAKSEKTQLEIAKSIGVSPQTFNTWCKGIAIPRMGKVQALADYFNINKSDLIEDKKLNIDTVPIESGYTLEHHHHHHMVKDKQKAIFSENLNSYIAKSEKTQLEIAKSIGVSPQTFNTWCKGIAIPRMGKVQALADYFNINKSDLIEDKKLNIDTVPIESGYTLEHHHHHHMVKDKQKAIFSENLNSYIAKSEKTQLEIAKSIGVSPQTFNTWCKGIAIPRMGKVQALADYFNINKSDLIEDKKLNIDTVPIESGYTLEHHHHHHMVKDKQKAIFSENLNSYIAKSEKTQLEIAKSIGVSPQTFNTWCKGIAIPRMGKVQALADYFNINKSDLIEDKKLNIDTVPIESGYTLEHHHHHHMVKDKQKAIFSENLNSYIAKSEKTQLEIAKSIGVSPQTFNTWCKGIAIPRMGKVQALADYFNINKSDLIEDKKLNIDTVPIESGYTLEHHHHHHMVKDKQKAIFSENLNSYIAKSEKTQLEIAKSIGVSPQTFNTWCKGIAIPRMGKVQALADYFNINKSDLIEDKKLNIDTVPIESGYTLEHHHHHHMVKDKQKAIFSENLNSYIAKSEKTQLEIAKSIGVSPQTFNTWCKGIAIPRMGKVQALADYFNINKSDLIEDKKLNIDTVPIESGYTLEHHHHHHMVKDKQKAIFSENLNSYIAKSEKTQLEIAKSIGVSPQTFNTWCKGIAIPRMGKVQALADYFNINKSDLIEDKKLNIDTVPIESGYTLEHHHHHHMVKDKQKAIFSENLNSYIAKSEKTQLEIAKSIGVSPQTFNTWCKGIAIPRMGKVQALADYFNINKSDLIEDKKLNIDTVPIESGYTLEHHHHHHMVKDKQKAIFSENLNSYIAKSEKTQLEIAKSIGVSPQTFNTWCKGIAIPRMGKVQALADYFNINKSDLIEDKKLNIDTVPIESGYTLEHHHHHHMVKDKQKAIFSENLNSYIAKSEKTQLEIAKSIGVSPQTFNTWCKGIAIPRMGKVQALADYFNINKSDLIEDKKLNIDTVPIESGYTLEHHHHHHMVKDKQKAIFSENLNSYIAKSEKTQLEIAKSIGVSPQTFNTWCKGIAIPRMGKVQALADYFNINKSDLIEDKKLNIDTVPIESGYTLEHHHHHHMVKDKQKAIFSENLNSYIAKSEKTQLEIAKSIGVSPQTFNTWCKGIAIPRMGKVQALADYFNINKSDLIEDKKLNIDTVPIESGYTLEHHHHHHMVKDKQKAIFSENLNSYIAKSEKTQLEIAKSIGVSPQTFNTWCKGIAIPRMGKVQALADYFNINKSDLIEDKKLNIDTVPIESGYTLEHHHHHHMVKDKQKAIFSENLNSYIAKSEKTQLEIAKSIGVSPQTFNTWCKGIAIPRMGKVQALADYFNINKSDLIEDKKLNIDTVPIESGYTLEHHHHHHMVKDKQKAIFSENLNSYIAKSEKTQLEIAKSIGVSPQTFNTWCKGIAIPRMGKVQALADYFNINKSDLIEDKKLNIDTVPIESGYTLEHHHHHHMVKDKQKAIFSENLNSYIAKSEKTQLEIAKSIGVSPQTFNTWCKGIAIPRMGKVQALADYFNINKSDLIEDKKLNIDTVPIESGYTLEHHHHHHMVKDKQKAIFSENLNSYIAKSEKTQLEIAKSIGVSPQTFNTWCKGIAIPRMGKVQALADYFNINKSDLIEDKKLNIDTVPIESGYTLEHHHHHH

Radius of gyration: 16.1 Å; Cα contacts (8 Å, |Δi|>4): 72; chains: 1; bounding box: 44×33×44 Å